Protein AF-0000000084461318 (afdb_homodimer)

Sequence (1756 aa):
MEILKINILRGPNYWSNTRCRLIVIKLDLHEFERLPTHCLPGFYADLSKLLPSLHEHYCSENHKGGFLKRVNEGTWLGHVIEHVALELQWLAGMECGFGRTRSAAEPGVYHVVFSYEFEKAGVYAAYRAVELVRTLACQKKYTRLADDIRRLRAIRDQESLGPSTQAILTEAARRNIPFRRLDSASLIQLGHGRQQKQIRAAITSDTSTLGVDNASDKELTKNMLAAELIPVPRGVVITRLSELDAALEEIGFPCVIKPLSGNHGRGATTHIMNKEKARSAFSLAQQVSSEVIVEQLIEGHDYRFLVINYQLVAVAQRSPAAIVGDGTSTIQQLIDAINQQPERGRSHENYLTAITIDDVTLDILKEENLNLDSVLSMGTVLRLKHAANISSGGTSADVTADVHPDNVFMAERIARLMNLDLCGIDIMAQNIRLPITEGHGAILEVNASPGLRMHLRPTHGRAINVAKPILDMLFPNNQSGRIPLVAVTGTNGKTTTVRLMAHFAREAGHQVGFTTTDAVYINQNTLYLGDCSGPFCANLVLRDPLVDFAVLECARGGILRAGLGFDQCQVSIITNVSSDHLGQNDIHTLSDMARVKEVVARSTAPTGYAVLNADDDLVFAMKKSLACKIALFSMHKDNKRIHDHCHTGGLAAYIDSGRLIIRAHDEIIPLQSLANIPITHGGKASCMIQNALAATLAAVAMNFNKTDIAAWLTTFYPIPEMIPGRMNVYSFNHFQVMLDYCHNEAAFIELQKYLKQLKCTKKIGIIAATGDRSPDDIKKVGFFAAQMYDEIIIRHDSDGRGRSNEELTRLIVQGIDEADSKLVKDIQIIPNEKQALSHALERAKPGTFIVYFPEDVLAATAHLKTLHKEWNADYTSAMEILKINILRGPNYWSNTRCRLIVIKLDLHEFERLPTHCLPGFYADLSKLLPSLHEHYCSENHKGGFLKRVNEGTWLGHVIEHVALELQWLAGMECGFGRTRSAAEPGVYHVVFSYEFEKAGVYAAYRAVELVRTLACQKKYTRLADDIRRLRAIRDQESLGPSTQAILTEAARRNIPFRRLDSASLIQLGHGRQQKQIRAAITSDTSTLGVDNASDKELTKNMLAAELIPVPRGVVITRLSELDAALEEIGFPCVIKPLSGNHGRGATTHIMNKEKARSAFSLAQQVSSEVIVEQLIEGHDYRFLVINYQLVAVAQRSPAAIVGDGTSTIQQLIDAINQQPERGRSHENYLTAITIDDVTLDILKEENLNLDSVLSMGTVLRLKHAANISSGGTSADVTADVHPDNVFMAERIARLMNLDLCGIDIMAQNIRLPITEGHGAILEVNASPGLRMHLRPTHGRAINVAKPILDMLFPNNQSGRIPLVAVTGTNGKTTTVRLMAHFAREAGHQVGFTTTDAVYINQNTLYLGDCSGPFCANLVLRDPLVDFAVLECARGGILRAGLGFDQCQVSIITNVSSDHLGQNDIHTLSDMARVKEVVARSTAPTGYAVLNADDDLVFAMKKSLACKIALFSMHKDNKRIHDHCHTGGLAAYIDSGRLIIRAHDEIIPLQSLANIPITHGGKASCMIQNALAATLAAVAMNFNKTDIAAWLTTFYPIPEMIPGRMNVYSFNHFQVMLDYCHNEAAFIELQKYLKQLKCTKKIGIIAATGDRSPDDIKKVGFFAAQMYDEIIIRHDSDGRGRSNEELTRLIVQGIDEADSKLVKDIQIIPNEKQALSHALERAKPGTFIVYFPEDVLAATAHLKTLHKEWNADYTSA

Organism: NCBI:txid458

pLDDT: mean 92.45, std 7.04, range [35.53, 98.88]

InterPro domains:
  IPR003135 ATP-grasp fold, ATP-dependent carboxylate-amine ligase-type [PF02222] (225-299)
  IPR004101 Mur ligase, C-terminal [PF02875] (725-853)
  IPR011761 ATP-grasp fold [PS50975] (222-475)
  IPR011810 Cyanophycin synthetase [TIGR02068] (2-866)
  IPR013221 Mur ligase, central [PF08245] (488-650)
  IPR013651 ATP-grasp fold, RimK-type [PF08443] (388-473)
  IPR036565 Mur-like, catalytic domain superfamily [G3DSA:3.40.1190.10] (480-726)
  IPR036565 Mur-like, catalytic domain superfamily [SSF53623] (446-735)
  IPR036615 Mur ligase, C-terminal domain superfamily [G3DSA:3.90.190.20] (727-860)
  IPR036615 Mur ligase, C-terminal domain superfamily [SSF53244] (723-853)
  IPR044019 Cyanophycin synthase-like, N-terminal [PF18921] (25-137)

Secondary structure (DSSP, 8-state):
-EEEEEEEE-SS-SS-SS---EEEEEEE-GGGGG--GGGSTTHHHHHHHH-GGGGG--GGGTSTTHHHHHHHH---HHHHHHHHHHHHHHHTT-----EEEEE-SSTTEEEEEEE-SSHHHHHHHHHHHHHHHHHHHTT-----HHHHHHHHHHHHHHHPPPHHHHHHHHHHHHTT--EEE-SSSSEEEESSGGG-EEEETTEETT-BHHHHHHHH-HHHHHHHHHHTT-----EEEESSGGGHHHHHHHH-SSEEEEETT-STTTT-EEEE-SHHHHHHHHHHHHTT-SSEEEEEPPPSEEEEEEEETTEEEEEEEEE--EEE--SSSBHHHHHHHHHTSTTEESSTTSSEEPPP--HHHHHHHHHTT--TT-BPPTT-EEE--SS--GGGT-EEEE-GGG--HHHHHHHHHHHHHHT-SEEEEEEEES-TTS-TTTTT-EEEEEESS---HHHHS-SBS----THHHHHHHHSGGG--S---EEEEESSSSHHHHHHHHHHHHHHTT--EEEE-SSEEEETTEEEEES---SHHHHHHHHH-TT-SEEEEE--HHHHHHH--SSS-EEEEEE-----SSTTBTTB-SHHHHHHHHHHHHHTEEEEEEEEEETT-HHHHHGGGG--SEEEEEES-TT-HHHHHHHHTT-EEEEEETTEEEEEETTEEEEEEEGGG-GGGTTTT-HHHHHHHHHHHHHHHHTT--HHHHHHHHTT--SSTTTSTTSSEEEE-SSEEEEE----SHHHHHHHHHHHHT---SEEEEEE---TTS-HHHHHHHHHHHHTT-SEEEE---S--TT--HHHHHHHHHHHHHHHT-S---EEEE--SHHHHHHHHHHTPPTTEEEEE--SSHHHHHHHHHHHHHHHHHHHHH-/-EEEEEEEE-SS-SS-SS---EEEEEEE-GGGGG--GGGSTTHHHHHHHH-GGGGG--GGGTSTTHHHHHHHH---HHHHHHHHHHHHHHHTT-----EEEEE-SSTTEEEEEEE-SSHHHHHHHHHHHHHHHHHHHTT-----HHHHHHHHHHHHHHHPPPHHHHHHHHHHHHTT--EEE-SSSSEEEESSGGG-EEEETTEETT-BHHHHHHHH-HHHHHHHHHHTT-----EEEESSGGGHHHHHHHH-SSEEEEETT-STTTT-EEEE-SHHHHHHHHHHHHTT-SSEEEEEPPPSEEEEEEEETTEEEEEEEEE--EEE--SSSBHHHHHHHHHTSTTEESSTTSSEEPPP--HHHHHHHHHTT--TT-BPPTT-EEE--SS--GGGT-EEEE-GGG--HHHHHHHHHHHHHHT-SEEEEEEEES-TTS-TTTTT-EEEEEESS---HHHHS-SBS----THHHHHHHHSGGG--S---EEEEESSSSHHHHHHHHHHHHHHTT--EEEE-SSEEEETTEEEEES---SHHHHHHHHH-TT-SEEEEE--HHHHHHH--SSS-EEEEEE-----SSTTBTTB-SHHHHHHHHHHHHHTEEEEEEEEEETT-HHHHHGGGG--SEEEEEES-TT-HHHHHHHHTT-EEEEEETTEEEEEETTEEEEEEEGGG-GGGTTTT-HHHHHHHHHHHHHHHHTT--HHHHHHHHTT--SSTTTSTTSSEEEE-SSEEEEE----SHHHHHHHHHHHHT---SEEEEEE---TTS-HHHHHHHHHHHHTT-SEEEE---S--TT--HHHHHHHHHHHHHHHT-S---EEEE--SHHHHHHHHHHTPPTTEEEEE--SSHHHHHHHHHHHHHHHHHHHHH-

Structure (mmCIF, N/CA/C/O backbone):
data_AF-0000000084461318-model_v1
#
loop_
_entity.id
_entity.type
_entity.pdbx_description
1 polymer 'Cyanophycin synthetase'
#
loop_
_atom_site.group_PDB
_atom_site.id
_atom_site.type_symbol
_atom_site.label_atom_id
_atom_site.label_alt_id
_atom_site.label_comp_id
_atom_site.label_asym_id
_atom_site.label_entity_id
_atom_site.label_seq_id
_atom_site.pdbx_PDB_ins_code
_atom_site.Cartn_x
_atom_site.Cartn_y
_atom_site.Cartn_z
_atom_site.occupancy
_atom_site.B_iso_or_equiv
_atom_site.auth_seq_id
_atom_site.auth_comp_id
_atom_site.auth_asym_id
_atom_site.auth_atom_id
_atom_site.pdbx_PDB_model_num
ATOM 1 N N . MET A 1 1 ? 16.609 38.438 38.719 1 92.56 1 MET A N 1
ATOM 2 C CA . MET A 1 1 ? 16.391 38.125 37.312 1 92.56 1 MET A CA 1
ATOM 3 C C . MET A 1 1 ? 15.125 37.281 37.125 1 92.56 1 MET A C 1
ATOM 5 O O . MET A 1 1 ? 14.875 36.344 37.875 1 92.56 1 MET A O 1
ATOM 9 N N . GLU A 1 2 ? 14.289 37.656 36.125 1 94.69 2 GLU A N 1
ATOM 10 C CA . GLU A 1 2 ? 13 36.969 35.938 1 94.69 2 GLU A CA 1
ATOM 11 C C . GLU A 1 2 ? 12.695 36.75 34.469 1 94.69 2 GLU A C 1
ATOM 13 O O . GLU A 1 2 ? 12.859 37.656 33.656 1 94.69 2 GLU A O 1
ATOM 18 N N . ILE A 1 3 ? 12.344 35.5 34.219 1 96.56 3 ILE A N 1
ATOM 19 C CA . ILE A 1 3 ? 11.859 35.188 32.875 1 96.56 3 ILE A CA 1
ATOM 20 C C . ILE A 1 3 ? 10.43 35.688 32.719 1 96.56 3 ILE A C 1
ATOM 22 O O . ILE A 1 3 ? 9.516 35.219 33.375 1 96.56 3 ILE A O 1
ATOM 26 N N . LEU A 1 4 ? 10.242 36.625 31.875 1 95.56 4 LEU A N 1
ATOM 27 C CA . LEU A 1 4 ? 8.914 37.188 31.641 1 95.56 4 LEU A CA 1
ATOM 28 C C . LEU A 1 4 ? 8.109 36.312 30.688 1 95.56 4 LEU A C 1
ATOM 30 O O . LEU A 1 4 ? 6.895 36.188 30.828 1 95.56 4 LEU A O 1
ATOM 34 N N . LYS A 1 5 ? 8.75 35.844 29.672 1 95.25 5 LYS A N 1
ATOM 35 C CA . LYS A 1 5 ? 8.109 35.062 28.641 1 95.25 5 LYS A CA 1
ATOM 36 C C . LYS A 1 5 ? 9.117 34.156 27.938 1 95.25 5 LYS A C 1
ATOM 38 O O . LYS A 1 5 ? 10.289 34.5 27.828 1 95.25 5 LYS A O 1
ATOM 43 N N . ILE A 1 6 ? 8.688 32.969 27.578 1 96.19 6 ILE A N 1
ATOM 44 C CA . ILE A 1 6 ? 9.508 32.031 26.797 1 96.19 6 ILE A CA 1
ATOM 45 C C . ILE A 1 6 ? 8.758 31.625 25.531 1 96.19 6 ILE A C 1
ATOM 47 O O . ILE A 1 6 ? 7.59 31.234 25.594 1 96.19 6 ILE A O 1
ATOM 51 N N . ASN A 1 7 ? 9.297 31.844 24.359 1 95.88 7 ASN A N 1
ATOM 52 C CA . ASN A 1 7 ? 8.75 31.406 23.094 1 95.88 7 ASN A CA 1
ATOM 53 C C . ASN A 1 7 ? 9.617 30.312 22.453 1 95.88 7 ASN A C 1
ATOM 55 O O . ASN A 1 7 ? 10.844 30.391 22.5 1 95.88 7 ASN A O 1
ATOM 59 N N . ILE A 1 8 ? 8.961 29.297 22.031 1 96.5 8 ILE A N 1
ATOM 60 C CA . ILE A 1 8 ? 9.641 28.219 21.312 1 96.5 8 ILE A CA 1
ATOM 61 C C . ILE A 1 8 ? 9.383 28.375 19.812 1 96.5 8 ILE A C 1
ATOM 63 O O . ILE A 1 8 ? 8.25 28.234 19.359 1 96.5 8 ILE A O 1
ATOM 67 N N . LEU A 1 9 ? 10.398 28.688 19.062 1 96.56 9 LEU A N 1
ATOM 68 C CA . LEU A 1 9 ? 10.281 28.875 17.609 1 96.56 9 LEU A CA 1
ATOM 69 C C . LEU A 1 9 ? 10.648 27.594 16.875 1 96.56 9 LEU A C 1
ATOM 71 O O . LEU A 1 9 ? 11.625 26.938 17.219 1 96.56 9 LEU A O 1
ATOM 75 N N . ARG A 1 10 ? 9.891 27.188 15.875 1 94.19 10 ARG A N 1
ATOM 76 C CA . ARG A 1 10 ? 10.023 25.891 15.227 1 94.19 10 ARG A CA 1
ATOM 77 C C . ARG A 1 10 ? 10.266 26.047 13.727 1 94.19 10 ARG A C 1
ATOM 79 O O . ARG A 1 10 ? 10.562 25.062 13.039 1 94.19 10 ARG A O 1
ATOM 86 N N . GLY A 1 11 ? 10.125 27.203 13.125 1 94.56 11 GLY A N 1
ATOM 87 C CA . GLY A 1 11 ? 10.344 27.531 11.727 1 94.56 11 GLY A CA 1
ATOM 88 C C . GLY A 1 11 ? 11.047 28.875 11.531 1 94.56 11 GLY A C 1
ATOM 89 O O . GLY A 1 11 ? 11.523 29.469 12.492 1 94.56 11 GLY A O 1
ATOM 90 N N . PRO A 1 12 ? 11.148 29.203 10.234 1 97.12 12 PRO A N 1
ATOM 91 C CA . PRO A 1 12 ? 11.703 30.547 10.023 1 97.12 12 PRO A CA 1
ATOM 92 C C . PRO A 1 12 ? 11.023 31.609 10.891 1 97.12 12 PRO A C 1
ATOM 94 O O . PRO A 1 12 ? 9.805 31.562 11.07 1 97.12 12 PRO A O 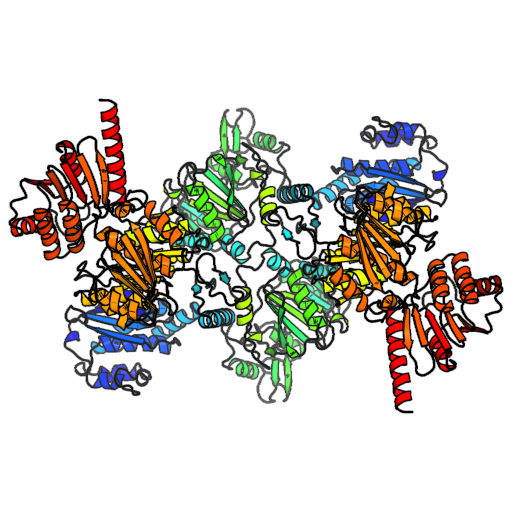1
ATOM 97 N N . ASN A 1 13 ? 11.82 32.438 11.438 1 96.88 13 ASN A N 1
ATOM 98 C CA . ASN A 1 13 ? 11.281 33.375 12.414 1 96.88 13 ASN A CA 1
ATOM 99 C C . ASN A 1 13 ? 12.008 34.719 12.352 1 96.88 13 ASN A C 1
ATOM 101 O O . ASN A 1 13 ? 12.867 34.938 11.492 1 96.88 13 ASN A O 1
ATOM 105 N N . TYR A 1 14 ? 11.578 35.625 13.219 1 96.19 14 TYR A N 1
ATOM 106 C CA . TYR A 1 14 ? 12.031 37 13.25 1 96.19 14 TYR A CA 1
ATOM 107 C C . TYR A 1 14 ? 13.539 37.062 13.461 1 96.19 14 TYR A C 1
ATOM 109 O O . TYR A 1 14 ? 14.195 38 12.969 1 96.19 14 TYR A O 1
ATOM 117 N N . TRP A 1 15 ? 14.156 36.094 14.133 1 95.56 15 TRP A N 1
ATOM 118 C CA . TRP A 1 15 ? 15.562 36.125 14.539 1 95.56 15 TRP A CA 1
ATOM 119 C C . TRP A 1 15 ? 16.438 35.469 13.484 1 95.56 15 TRP A C 1
ATOM 121 O O . TRP A 1 15 ? 17.625 35.812 13.359 1 95.56 15 TRP A O 1
ATOM 131 N N . SER A 1 16 ? 15.852 34.531 12.797 1 95.31 16 SER A N 1
ATOM 132 C CA . SER A 1 16 ? 16.609 33.875 11.734 1 95.31 16 SER A CA 1
ATOM 133 C C . SER A 1 16 ? 15.695 33.094 10.805 1 95.31 16 SER A C 1
ATOM 135 O O . SER A 1 16 ? 14.797 32.375 11.258 1 95.31 16 SER A O 1
ATOM 137 N N . ASN A 1 17 ? 15.953 33.125 9.461 1 94.75 17 ASN A N 1
ATOM 138 C CA . ASN A 1 17 ? 15.203 32.344 8.5 1 94.75 17 ASN A CA 1
ATOM 139 C C . ASN A 1 17 ? 15.859 30.984 8.242 1 94.75 17 ASN A C 1
ATOM 141 O O . ASN A 1 17 ? 15.242 30.094 7.668 1 94.75 17 ASN A O 1
ATOM 145 N N . THR A 1 18 ? 17.094 30.828 8.719 1 90.81 18 THR A N 1
ATOM 146 C CA . THR A 1 18 ? 17.828 29.609 8.422 1 90.81 18 THR A CA 1
ATOM 147 C C . THR A 1 18 ? 17.922 28.734 9.672 1 90.81 18 THR A C 1
ATOM 149 O O . THR A 1 18 ? 17.812 27.5 9.586 1 90.81 18 THR A O 1
ATOM 152 N N . ARG A 1 19 ? 18.188 29.359 10.789 1 93.06 19 ARG A N 1
ATOM 153 C CA . ARG A 1 19 ? 18.172 28.656 12.07 1 93.06 19 ARG A CA 1
ATOM 154 C C . ARG A 1 19 ? 16.781 28.703 12.688 1 93.06 19 ARG A C 1
ATOM 156 O O . ARG A 1 19 ? 16.469 29.609 13.469 1 93.06 19 ARG A O 1
ATOM 163 N N . CYS A 1 20 ? 16.062 27.688 12.492 1 92.19 20 CYS A N 1
ATOM 164 C CA . CYS A 1 20 ? 14.625 27.75 12.734 1 92.19 20 CYS A CA 1
ATOM 165 C C . CYS A 1 20 ? 14.289 27.297 14.148 1 92.19 20 CYS A C 1
ATOM 167 O O . CYS A 1 20 ? 13.289 27.734 14.719 1 92.19 20 CYS A O 1
ATOM 169 N N . ARG A 1 21 ? 15.148 26.516 14.797 1 95.06 21 ARG A N 1
ATOM 170 C CA . ARG A 1 21 ? 14.852 25.984 16.125 1 95.06 21 ARG A CA 1
ATOM 171 C C . ARG A 1 21 ? 15.508 26.828 17.203 1 95.06 21 ARG A C 1
ATOM 173 O O . ARG A 1 21 ? 16.625 26.531 17.641 1 95.06 21 ARG A O 1
ATOM 180 N N . LEU A 1 22 ? 14.734 27.734 17.734 1 97.5 22 LEU A N 1
ATOM 181 C CA . LEU A 1 22 ? 15.281 28.688 18.688 1 97.5 22 LEU A CA 1
ATOM 182 C C . LEU A 1 22 ? 14.383 28.812 19.906 1 97.5 22 LEU A C 1
ATOM 184 O O . LEU A 1 22 ? 13.156 28.703 19.797 1 97.5 22 LEU A O 1
ATOM 188 N N . ILE A 1 23 ? 14.945 29.016 21.016 1 97.88 23 ILE A N 1
ATOM 189 C CA . ILE A 1 23 ? 14.273 29.453 22.234 1 97.88 23 ILE A CA 1
ATOM 190 C C . ILE A 1 23 ? 14.5 30.953 22.422 1 97.88 23 ILE A C 1
ATOM 192 O O . ILE A 1 23 ? 15.625 31.438 22.312 1 97.88 23 ILE A O 1
ATOM 196 N N . VAL A 1 24 ? 13.438 31.719 22.641 1 97.44 24 VAL A N 1
ATOM 197 C CA . VAL A 1 24 ? 13.539 33.156 22.922 1 97.44 24 VAL A CA 1
ATOM 198 C C . VAL A 1 24 ? 13.016 33.438 24.328 1 97.44 24 VAL A C 1
ATOM 200 O O . VAL A 1 24 ? 11.836 33.219 24.609 1 97.44 24 VAL A O 1
ATOM 203 N N . ILE A 1 25 ? 13.906 33.969 25.156 1 97.06 25 ILE A N 1
ATOM 204 C CA . ILE A 1 25 ? 13.531 34.344 26.516 1 97.06 25 ILE A CA 1
ATOM 205 C C . ILE A 1 25 ? 13.492 35.844 26.641 1 97.06 25 ILE A C 1
ATOM 207 O O . ILE A 1 25 ? 14.453 36.531 26.266 1 97.06 25 ILE A O 1
ATOM 211 N N . LYS A 1 26 ? 12.367 36.344 27 1 96.69 26 LYS A N 1
ATOM 212 C CA . LYS A 1 26 ? 12.32 37.719 27.453 1 96.69 26 LYS A CA 1
ATOM 213 C C . LYS A 1 26 ? 12.672 37.812 28.938 1 96.69 26 LYS A C 1
ATOM 215 O O . LYS A 1 26 ? 11.914 37.344 29.797 1 96.69 26 LYS A O 1
ATOM 220 N N . LEU A 1 27 ? 13.82 38.406 29.188 1 97.06 27 LEU A N 1
ATOM 221 C CA . LEU A 1 27 ? 14.43 38.344 30.516 1 97.06 27 LEU A CA 1
ATOM 222 C C . LEU A 1 27 ? 14.547 39.719 31.125 1 97.06 27 LEU A C 1
ATOM 224 O O . LEU A 1 27 ? 15.078 40.656 30.5 1 97.06 27 LEU A O 1
ATOM 228 N N . ASP A 1 28 ? 14.008 39.812 32.312 1 97 28 ASP A N 1
ATOM 229 C CA . ASP A 1 28 ? 14.211 41.031 33.094 1 97 28 ASP A CA 1
ATOM 230 C C . ASP A 1 28 ? 15.375 40.875 34.062 1 97 28 ASP A C 1
ATOM 232 O O . ASP A 1 28 ? 15.336 40 34.969 1 97 28 ASP A O 1
ATOM 236 N N . LEU A 1 29 ? 16.391 41.719 33.938 1 95.81 29 LEU A N 1
ATOM 237 C CA . LEU A 1 29 ? 17.594 41.594 34.75 1 95.81 29 LEU A CA 1
ATOM 238 C C . LEU A 1 29 ? 17.391 42.281 36.094 1 95.81 29 LEU A C 1
ATOM 240 O O . LEU A 1 29 ? 18.156 42.062 37.062 1 95.81 29 LEU A O 1
ATOM 244 N N . HIS A 1 30 ? 16.391 43.156 36.219 1 94 30 HIS A N 1
ATOM 245 C CA . HIS A 1 30 ? 16.125 43.938 37.438 1 94 30 HIS A CA 1
ATOM 246 C C . HIS A 1 30 ? 17.375 44.688 37.875 1 94 30 HIS A C 1
ATOM 248 O O . HIS A 1 30 ? 17.953 45.438 37.094 1 94 30 HIS A O 1
ATOM 254 N N . GLU A 1 31 ? 17.891 44.438 39.062 1 92.19 31 GLU A N 1
ATOM 255 C CA . GLU A 1 31 ? 19 45.188 39.656 1 92.19 31 GLU A CA 1
ATOM 256 C C . GLU A 1 31 ? 20.297 44.875 38.906 1 92.19 31 GLU A C 1
ATOM 258 O O . GLU A 1 31 ? 21.219 45.719 38.875 1 92.19 31 GLU A O 1
ATOM 263 N N . PHE A 1 32 ? 20.375 43.844 38.25 1 94.5 32 PHE A N 1
ATOM 264 C CA . PHE A 1 32 ? 21.609 43.406 37.625 1 94.5 32 PHE A CA 1
ATOM 265 C C . PHE A 1 32 ? 21.844 44.156 36.312 1 94.5 32 PHE A C 1
ATOM 267 O O . PHE A 1 32 ? 22.922 44.062 35.719 1 94.5 32 PHE A O 1
ATOM 274 N N . GLU A 1 33 ? 20.828 44.875 35.781 1 92.19 33 GLU A N 1
ATOM 275 C CA . GLU A 1 33 ? 21 45.688 34.594 1 92.19 33 GLU A CA 1
ATOM 276 C C . GLU A 1 33 ? 22.109 46.719 34.812 1 92.19 33 GLU A C 1
ATOM 278 O O . GLU A 1 33 ? 22.734 47.156 33.844 1 92.19 33 GLU A O 1
ATOM 283 N N . ARG A 1 34 ? 22.422 47.031 35.969 1 91.75 34 ARG A N 1
ATOM 284 C CA . ARG A 1 34 ? 23.422 48.031 36.281 1 91.75 34 ARG A CA 1
ATOM 285 C C . ARG A 1 34 ? 24.734 47.406 36.688 1 91.75 34 ARG A C 1
ATOM 287 O O . ARG A 1 34 ? 25.703 48.094 37.031 1 91.75 34 ARG A O 1
ATOM 294 N N . LEU A 1 35 ? 24.766 46.125 36.688 1 93.88 35 LEU A N 1
ATOM 295 C CA . LEU A 1 35 ? 25.922 45.406 37.188 1 93.88 35 LEU A CA 1
ATOM 296 C C . LEU A 1 35 ? 26.484 44.469 36.125 1 93.88 35 LEU A C 1
ATOM 298 O O . LEU A 1 35 ? 26.203 43.281 36.156 1 93.88 35 LEU A O 1
ATOM 302 N N . PRO A 1 36 ? 27.328 45.031 35.25 1 94.25 36 PRO A N 1
ATOM 303 C CA . PRO A 1 36 ? 28.016 44.125 34.344 1 94.25 36 PRO A CA 1
ATOM 304 C C . PRO A 1 36 ? 28.859 43.062 35.062 1 94.25 36 PRO A C 1
ATOM 306 O O . PRO A 1 36 ? 29.109 43.188 36.281 1 94.25 36 PRO A O 1
ATOM 309 N N . THR A 1 37 ? 29.234 42.062 34.406 1 95.31 37 THR A N 1
ATOM 310 C CA . THR A 1 37 ? 29.844 40.875 35 1 95.31 37 THR A CA 1
ATOM 311 C C . THR A 1 37 ? 31.078 41.281 35.844 1 95.31 37 THR A C 1
ATOM 313 O O . THR A 1 37 ? 31.359 40.688 36.875 1 95.31 37 THR A O 1
ATOM 316 N N . HIS A 1 38 ? 31.828 42.281 35.375 1 93.38 38 HIS A N 1
ATOM 317 C CA . HIS A 1 38 ? 33.062 42.625 36.062 1 93.38 38 HIS A CA 1
ATOM 318 C C . HIS A 1 38 ? 32.75 43.312 37.406 1 93.38 38 HIS A C 1
ATOM 320 O O . HIS A 1 38 ? 33.625 43.406 38.25 1 93.38 38 HIS A O 1
ATOM 326 N N . CYS A 1 39 ? 31.547 43.75 37.531 1 95.19 39 CYS A N 1
ATOM 327 C CA . CYS A 1 39 ? 31.141 44.406 38.781 1 95.19 39 CYS A CA 1
ATOM 328 C C . CYS A 1 39 ? 30.594 43.406 39.781 1 95.19 39 CYS A C 1
ATOM 330 O O . CYS A 1 39 ? 30.25 43.75 40.906 1 95.19 39 CYS A O 1
ATOM 332 N N . LEU A 1 40 ? 30.516 42.25 39.406 1 95.62 40 LEU A N 1
ATOM 333 C CA . LEU A 1 40 ? 30.047 41.188 40.281 1 95.62 40 LEU A CA 1
ATOM 334 C C . LEU A 1 40 ? 31.219 40.406 40.875 1 95.62 40 LEU A C 1
ATOM 336 O O . LEU A 1 40 ? 31.906 39.688 40.188 1 95.62 40 LEU A O 1
ATOM 340 N N . PRO A 1 41 ? 31.406 40.562 42.125 1 94.06 41 PRO A N 1
ATOM 341 C CA . PRO A 1 41 ? 32.594 39.969 42.75 1 94.06 41 PRO A CA 1
ATOM 342 C C . PRO A 1 41 ? 32.625 38.438 42.594 1 94.06 41 PRO A C 1
ATOM 344 O O . PRO A 1 41 ? 31.641 37.75 42.906 1 94.06 41 PRO A O 1
ATOM 347 N N . GLY A 1 42 ? 33.719 37.938 42.031 1 94.38 42 GLY A N 1
ATOM 348 C CA . GLY A 1 42 ? 34 36.5 41.969 1 94.38 42 GLY A CA 1
ATOM 349 C C . GLY A 1 42 ? 33.25 35.812 40.844 1 94.38 42 GLY A C 1
ATOM 350 O O . GLY A 1 42 ? 33.344 34.594 40.688 1 94.38 42 GLY A O 1
ATOM 351 N N . PHE A 1 43 ? 32.438 36.562 40.094 1 96.31 43 PHE A N 1
ATOM 352 C CA . PHE A 1 43 ? 31.562 35.969 39.094 1 96.31 43 PHE A CA 1
ATOM 353 C C . PHE A 1 43 ? 32.375 35.25 38 1 96.31 43 PHE A C 1
ATOM 355 O O . PHE A 1 43 ? 32.094 34.094 37.688 1 96.31 43 PHE A O 1
ATOM 362 N N . TYR A 1 44 ? 33.375 35.906 37.5 1 95.56 44 TYR A N 1
ATOM 363 C CA . TYR A 1 44 ? 34.219 35.344 36.438 1 95.56 44 TYR A CA 1
ATOM 364 C C . TYR A 1 44 ? 34.906 34.031 36.906 1 95.56 44 TYR A C 1
ATOM 366 O O . TYR A 1 44 ? 34.875 33.031 36.219 1 95.56 44 TYR A O 1
ATOM 374 N N . ALA A 1 45 ? 35.438 34.031 38.062 1 95.62 45 ALA A N 1
ATOM 375 C CA . ALA A 1 45 ? 36.156 32.875 38.594 1 95.62 45 ALA A CA 1
ATOM 376 C C . ALA A 1 45 ? 35.219 31.703 38.844 1 95.62 45 ALA A C 1
ATOM 378 O O . ALA A 1 45 ? 35.562 30.562 38.469 1 95.62 45 ALA A O 1
ATOM 379 N N . ASP A 1 46 ? 34.125 32 39.406 1 96.5 46 ASP A N 1
ATOM 380 C CA . ASP A 1 46 ? 33.188 30.969 39.719 1 96.5 46 ASP A CA 1
ATOM 381 C C . ASP A 1 46 ? 32.594 30.328 38.469 1 96.5 46 ASP A C 1
ATOM 383 O O . ASP A 1 46 ? 32.469 29.109 38.375 1 96.5 46 ASP A O 1
ATOM 387 N N . LEU A 1 47 ? 32.25 31.156 37.469 1 97 47 LEU A N 1
ATOM 388 C CA . LEU A 1 47 ? 31.688 30.656 36.219 1 97 47 LEU A CA 1
ATOM 389 C C . LEU A 1 47 ? 32.719 29.828 35.469 1 97 47 LEU A C 1
ATOM 391 O O . LEU A 1 47 ? 32.406 28.75 34.969 1 97 47 LEU A O 1
ATOM 395 N N . SER A 1 48 ? 33.969 30.312 35.406 1 95.81 48 SER A N 1
ATOM 396 C CA . SER A 1 48 ? 35.062 29.625 34.688 1 95.81 48 SER A CA 1
ATOM 397 C C . SER A 1 48 ? 35.375 28.281 35.312 1 95.81 48 SER A C 1
ATOM 399 O O . SER A 1 48 ? 35.719 27.328 34.625 1 95.81 48 SER A O 1
ATOM 401 N N . LYS A 1 49 ? 35.281 28.219 36.594 1 95.38 49 LYS A N 1
ATOM 402 C CA . LYS A 1 49 ? 35.531 26.969 37.281 1 95.38 49 LYS A CA 1
ATOM 403 C C . LYS A 1 49 ? 34.375 25.969 37.094 1 95.38 49 LYS A C 1
ATOM 405 O O . LYS A 1 49 ? 34.625 24.781 36.906 1 95.38 49 LYS A O 1
ATOM 410 N N . LEU A 1 50 ? 33.188 26.453 37.156 1 96.25 50 LEU A N 1
ATOM 411 C CA . LEU A 1 50 ? 32.031 25.609 37.062 1 96.25 50 LEU A CA 1
ATOM 412 C C . LEU A 1 50 ? 31.859 25.047 35.656 1 96.25 50 LEU A C 1
ATOM 414 O O . LEU A 1 50 ? 31.484 23.891 35.469 1 96.25 50 LEU A O 1
ATOM 418 N N . LEU A 1 51 ? 32.094 25.906 34.594 1 97.12 51 LEU A N 1
ATOM 419 C CA . LEU A 1 51 ? 31.984 25.547 33.188 1 97.12 51 LEU A CA 1
ATOM 420 C C . LEU A 1 51 ? 33.25 25.891 32.438 1 97.12 51 LEU A C 1
ATOM 422 O O . LEU A 1 51 ? 33.25 26.797 31.609 1 97.12 51 LEU A O 1
ATOM 426 N N . PRO A 1 52 ? 34.25 25.125 32.656 1 94.62 52 PRO A N 1
ATOM 427 C CA . PRO A 1 52 ? 35.531 25.422 32 1 94.62 52 PRO A CA 1
ATOM 428 C C . PRO A 1 52 ? 35.469 25.359 30.484 1 94.62 52 PRO A C 1
ATOM 430 O O . PRO A 1 52 ? 36.219 26.062 29.797 1 94.62 52 PRO A O 1
ATOM 433 N N . SER A 1 53 ? 34.531 24.547 29.922 1 93.25 53 SER A N 1
ATOM 434 C CA . SER A 1 53 ? 34.438 24.344 28.484 1 93.25 53 SER A CA 1
ATOM 435 C C . SER A 1 53 ? 33.906 25.609 27.781 1 93.25 53 SER A C 1
ATOM 437 O O . SER A 1 53 ? 34 25.719 26.547 1 93.25 53 SER A O 1
ATOM 439 N N . LEU A 1 54 ? 33.438 26.609 28.547 1 94.38 54 LEU A N 1
ATOM 440 C CA . LEU A 1 54 ? 33 27.891 27.969 1 94.38 54 LEU A CA 1
ATOM 441 C C . LEU A 1 54 ? 34.188 28.578 27.281 1 94.38 54 LEU A C 1
ATOM 443 O O . LEU A 1 54 ? 34 29.5 26.484 1 94.38 54 LEU A O 1
ATOM 447 N N . HIS A 1 55 ? 35.375 28.109 27.688 1 91.12 55 HIS A N 1
ATOM 448 C CA . HIS A 1 55 ? 36.562 28.656 27.062 1 91.12 55 HIS A CA 1
ATOM 449 C C . HIS A 1 55 ? 36.562 28.422 25.547 1 91.12 55 HIS A C 1
ATOM 451 O O . HIS A 1 55 ? 37.156 29.188 24.797 1 91.12 55 HIS A O 1
ATOM 457 N N . GLU A 1 56 ? 35.812 27.422 25 1 88.75 56 GLU A N 1
ATOM 458 C CA . GLU A 1 56 ? 35.75 27.078 23.578 1 88.75 56 GLU A CA 1
ATOM 459 C C . GLU A 1 56 ? 34.812 28.016 22.828 1 88.75 56 GLU A C 1
ATOM 461 O O . GLU A 1 56 ? 34.812 28.031 21.594 1 88.75 56 GLU A O 1
ATOM 466 N N . HIS A 1 57 ? 34.094 28.812 23.531 1 89.56 57 HIS A N 1
ATOM 467 C CA . HIS A 1 57 ? 33.125 29.703 22.906 1 89.56 57 HIS A CA 1
ATOM 468 C C . HIS A 1 57 ? 33.781 30.953 22.359 1 89.56 57 HIS A C 1
ATOM 470 O O . HIS A 1 57 ? 34.656 31.547 23.031 1 89.56 57 HIS A O 1
ATOM 476 N N . TYR A 1 58 ? 33.625 31.375 21.109 1 74.69 58 TYR A N 1
ATOM 477 C CA . TYR A 1 58 ? 34.281 32.5 20.438 1 74.69 58 TYR A CA 1
ATOM 478 C C . TYR A 1 58 ? 33.531 33.781 20.703 1 74.69 58 TYR A C 1
ATOM 480 O O . TYR A 1 58 ? 34.125 34.844 20.844 1 74.69 58 TYR A O 1
ATOM 488 N N . CYS A 1 59 ? 32.312 33.781 20.828 1 68.19 59 CYS A N 1
ATOM 489 C CA . CYS A 1 59 ? 31.453 34.969 20.875 1 68.19 59 CYS A CA 1
ATOM 490 C C . CYS A 1 59 ? 31.828 35.969 19.797 1 68.19 59 CYS A C 1
ATOM 492 O O . CYS A 1 59 ? 32.281 35.594 18.719 1 68.19 59 CYS A O 1
ATOM 494 N N . SER A 1 60 ? 31.719 37.438 19.875 1 57.62 60 SER A N 1
ATOM 495 C CA . SER A 1 60 ? 32.031 38.5 18.938 1 57.62 60 SER A CA 1
ATOM 496 C C . SER A 1 60 ? 33.531 38.656 18.734 1 57.62 60 SER A C 1
ATOM 498 O O . SER A 1 60 ? 33.969 39.25 17.766 1 57.62 60 SER A O 1
ATOM 500 N N . GLU A 1 61 ? 34.344 37.875 19.516 1 60.34 61 GLU A N 1
ATOM 501 C CA . GLU A 1 61 ? 35.781 38.094 19.453 1 60.34 61 GLU A CA 1
ATOM 502 C C . GLU A 1 61 ? 36.438 37.094 18.484 1 60.34 61 GLU A C 1
ATOM 504 O O . GLU A 1 61 ? 37.625 37.219 18.156 1 60.34 61 GLU A O 1
ATOM 509 N N . ASN A 1 62 ? 35.656 36.25 17.906 1 70.81 62 ASN A N 1
ATOM 510 C CA . ASN A 1 62 ? 36.031 35.312 16.844 1 70.81 62 ASN A CA 1
ATOM 511 C C . ASN A 1 62 ? 37.281 34.5 17.234 1 70.81 62 ASN A C 1
ATOM 513 O O . ASN A 1 62 ? 38.125 34.219 16.391 1 70.81 62 ASN A O 1
ATOM 517 N N . HIS A 1 63 ? 37.656 34.406 18.531 1 77.19 63 HIS A N 1
ATOM 518 C CA . HIS A 1 63 ? 38.75 33.531 18.969 1 77.19 63 HIS A CA 1
ATOM 519 C C . HIS A 1 63 ? 38.312 32.719 20.188 1 77.19 63 HIS A C 1
ATOM 521 O O . HIS A 1 63 ? 37.375 33.094 20.906 1 77.19 63 HIS A O 1
ATOM 527 N N . LYS A 1 64 ? 39.062 31.609 20.328 1 83.81 64 LYS A N 1
ATOM 528 C CA . LYS A 1 64 ? 38.844 30.766 21.5 1 83.81 64 LYS A CA 1
ATOM 529 C C . LYS A 1 64 ? 39.094 31.547 22.781 1 83.81 64 LYS A C 1
ATOM 531 O O . LYS A 1 64 ? 40.062 32.281 22.906 1 83.81 64 LYS A O 1
ATOM 536 N N . GLY A 1 65 ? 38.094 31.516 23.703 1 86.56 65 GLY A N 1
ATOM 537 C CA . GLY A 1 65 ? 38.188 32.25 24.953 1 86.56 65 GLY A CA 1
ATOM 538 C C . GLY A 1 65 ? 37.531 33.625 24.906 1 86.56 65 GLY A C 1
ATOM 539 O O . GLY A 1 65 ? 37.469 34.312 25.922 1 86.56 65 GLY A O 1
ATOM 540 N N . GLY A 1 66 ? 37.156 33.969 23.766 1 88.19 66 GLY A N 1
ATOM 541 C CA . GLY A 1 66 ? 36.625 35.312 23.578 1 88.19 66 GLY A CA 1
ATOM 542 C C . GLY A 1 66 ? 35.438 35.594 24.5 1 88.19 66 GLY A C 1
ATOM 543 O O . GLY A 1 66 ? 35.344 36.719 25.031 1 88.19 66 GLY A O 1
ATOM 544 N N . PHE A 1 67 ? 34.562 34.719 24.719 1 92.38 67 PHE A N 1
ATOM 545 C CA . PHE A 1 67 ? 33.406 34.906 25.594 1 92.38 67 PHE A CA 1
ATOM 546 C C . PHE A 1 67 ? 33.844 35.156 27.031 1 92.38 67 PHE A C 1
ATOM 548 O O . PHE A 1 67 ? 33.375 36.094 27.672 1 92.38 67 PHE A O 1
ATOM 555 N N . LEU A 1 68 ? 34.75 34.375 27.547 1 92.06 68 LEU A N 1
ATOM 556 C CA . LEU A 1 68 ? 35.188 34.5 28.938 1 92.06 68 LEU A CA 1
ATOM 557 C C . LEU A 1 68 ? 35.938 35.812 29.125 1 92.06 68 LEU A C 1
ATOM 559 O O . LEU A 1 68 ? 35.875 36.438 30.188 1 92.06 68 LEU A O 1
ATOM 563 N N . LYS A 1 69 ? 36.688 36.219 28.094 1 92 69 LYS A N 1
ATOM 564 C CA . LYS A 1 69 ? 37.312 37.531 28.141 1 92 69 LYS A CA 1
ATOM 565 C C . LYS A 1 69 ? 36.312 38.625 28.328 1 92 69 LYS A C 1
ATOM 567 O O . LYS A 1 69 ? 36.5 39.562 29.141 1 92 69 LYS A O 1
ATOM 572 N N . ARG A 1 70 ? 35.219 38.531 27.578 1 92.94 70 ARG A N 1
ATOM 573 C CA . ARG A 1 70 ? 34.156 39.5 27.688 1 92.94 70 ARG A CA 1
ATOM 574 C C . ARG A 1 70 ? 33.531 39.469 29.078 1 92.94 70 ARG A C 1
ATOM 576 O O . ARG A 1 70 ? 33.094 40.531 29.578 1 92.94 70 ARG A O 1
ATOM 583 N N . VAL A 1 71 ? 33.406 38.344 29.594 1 94.44 71 VAL A N 1
ATOM 584 C CA . VAL A 1 71 ? 32.875 38.188 30.938 1 94.44 71 VAL A CA 1
ATOM 585 C C . VAL A 1 71 ? 33.781 38.875 31.953 1 94.44 71 VAL A C 1
ATOM 587 O O . VAL A 1 71 ? 33.344 39.531 32.875 1 94.44 71 VAL A O 1
ATOM 590 N N . ASN A 1 72 ? 35.062 38.688 31.719 1 93 72 ASN A N 1
ATOM 591 C CA . ASN A 1 72 ? 36.062 39.281 32.594 1 93 72 ASN A CA 1
ATOM 592 C C . ASN A 1 72 ? 36.062 40.812 32.469 1 93 72 ASN A C 1
ATOM 594 O O . ASN A 1 72 ? 36.219 41.531 33.469 1 93 72 ASN A O 1
ATOM 598 N N . GLU A 1 73 ? 35.938 41.344 31.297 1 93.38 73 GLU A N 1
ATOM 599 C CA . GLU A 1 73 ? 35.969 42.781 31.031 1 93.38 73 GLU A CA 1
ATOM 600 C C . GLU A 1 73 ? 34.656 43.438 31.406 1 93.38 73 GLU A C 1
ATOM 602 O O . GLU A 1 73 ? 34.594 44.625 31.734 1 93.38 73 GLU A O 1
ATOM 607 N N . GLY A 1 74 ? 33.656 42.688 31.234 1 93.75 74 GLY A N 1
ATOM 608 C CA . GLY A 1 74 ? 32.344 43.188 31.578 1 93.75 74 GLY A CA 1
ATOM 609 C C . GLY A 1 74 ? 31.312 43 30.469 1 93.75 74 GLY A C 1
ATOM 610 O O . GLY A 1 74 ? 31.5 43.531 29.375 1 93.75 74 GLY A O 1
ATOM 611 N N . THR A 1 75 ? 30.328 42.281 30.641 1 93.38 75 THR A N 1
ATOM 612 C CA . THR A 1 75 ? 29.188 42.094 29.75 1 93.38 75 THR A CA 1
ATOM 613 C C . THR A 1 75 ? 27.906 41.906 30.547 1 93.38 75 THR A C 1
ATOM 615 O O . THR A 1 75 ? 27.938 41.875 31.781 1 93.38 75 THR A O 1
ATOM 618 N N . TRP A 1 76 ? 26.828 41.875 29.891 1 93.19 76 TRP A N 1
ATOM 619 C CA . TRP A 1 76 ? 25.547 41.75 30.578 1 93.19 76 TRP A CA 1
ATOM 620 C C . TRP A 1 76 ? 25.188 40.281 30.812 1 93.19 76 TRP A C 1
ATOM 622 O O . TRP A 1 76 ? 25.578 39.406 30.031 1 93.19 76 TRP A O 1
ATOM 632 N N . LEU A 1 77 ? 24.438 40.094 31.812 1 96.25 77 LEU A N 1
ATOM 633 C CA . LEU A 1 77 ? 24.125 38.75 32.25 1 96.25 77 LEU A CA 1
ATOM 634 C C . LEU A 1 77 ? 23.266 38.031 31.203 1 96.25 77 LEU A C 1
ATOM 636 O O . LEU A 1 77 ? 23.281 36.812 31.125 1 96.25 77 LEU A O 1
ATOM 640 N N . GLY A 1 78 ? 22.469 38.781 30.406 1 95.56 78 GLY A N 1
ATOM 641 C CA . GLY A 1 78 ? 21.734 38.156 29.312 1 95.56 78 GLY A CA 1
ATOM 642 C C . GLY A 1 78 ? 22.641 37.406 28.344 1 95.56 78 GLY A C 1
ATOM 643 O O . GLY A 1 78 ? 22.297 36.344 27.859 1 95.56 78 GLY A O 1
ATOM 644 N N . HIS A 1 79 ? 23.703 38.031 28.062 1 95.75 79 HIS A N 1
ATOM 645 C CA . HIS A 1 79 ? 24.703 37.438 27.172 1 95.75 79 HIS A CA 1
ATOM 646 C C . HIS A 1 79 ? 25.297 36.188 27.797 1 95.75 79 HIS A C 1
ATOM 648 O O . HIS A 1 79 ? 25.547 35.188 27.094 1 95.75 79 HIS A O 1
ATOM 654 N N . VAL A 1 80 ? 25.547 36.25 29.062 1 96.88 80 VAL A N 1
ATOM 655 C CA . VAL A 1 80 ? 26.109 35.094 29.766 1 96.88 80 VAL A CA 1
ATOM 656 C C . VAL A 1 80 ? 25.109 33.938 29.75 1 96.88 80 VAL A C 1
ATOM 658 O O . VAL A 1 80 ? 25.484 32.781 29.5 1 96.88 80 VAL A O 1
ATOM 661 N N . ILE A 1 81 ? 23.875 34.25 30 1 97.62 81 ILE A N 1
ATOM 662 C CA . ILE A 1 81 ? 22.828 33.219 30.031 1 97.62 81 ILE A CA 1
ATOM 663 C C . ILE A 1 81 ? 22.734 32.531 28.672 1 97.62 81 ILE A C 1
ATOM 665 O O . ILE A 1 81 ? 22.547 31.328 28.594 1 97.62 81 ILE A O 1
ATOM 669 N N . GLU A 1 82 ? 22.828 33.312 27.562 1 97.19 82 GLU A N 1
ATOM 670 C CA . GLU A 1 82 ? 22.859 32.75 26.203 1 97.19 82 GLU A CA 1
ATOM 671 C C . GLU A 1 82 ? 23.906 31.656 26.062 1 97.19 82 GLU A C 1
ATOM 673 O O . GLU A 1 82 ? 23.594 30.547 25.641 1 97.19 82 GLU A O 1
ATOM 678 N N . HIS A 1 83 ? 25.062 31.922 26.484 1 96.81 83 HIS A N 1
ATOM 679 C CA . HIS A 1 83 ? 26.188 31 26.312 1 96.81 83 HIS A CA 1
ATOM 680 C C . HIS A 1 83 ? 26.078 29.828 27.281 1 96.81 83 HIS A C 1
ATOM 682 O O . HIS A 1 83 ? 26.453 28.703 26.938 1 96.81 83 HIS A O 1
ATOM 688 N N . VAL A 1 84 ? 25.609 30.109 28.453 1 97.62 84 VAL A N 1
ATOM 689 C CA . VAL A 1 84 ? 25.438 29.031 29.422 1 97.62 84 VAL A CA 1
ATOM 690 C C . VAL A 1 84 ? 24.375 28.047 28.922 1 97.62 84 VAL A C 1
ATOM 692 O O . VAL A 1 84 ? 24.562 26.828 29.031 1 97.62 84 VAL A O 1
ATOM 695 N N . ALA A 1 85 ? 23.25 28.562 28.406 1 98 85 ALA A N 1
ATOM 696 C CA . ALA A 1 85 ? 22.203 27.688 27.875 1 98 85 ALA A CA 1
ATOM 697 C C . ALA A 1 85 ? 22.734 26.812 26.75 1 98 85 ALA A C 1
ATOM 699 O O . ALA A 1 85 ? 22.422 25.625 26.672 1 98 85 ALA A O 1
ATOM 700 N N . LEU A 1 86 ? 23.531 27.359 25.812 1 97.31 86 LEU A N 1
ATOM 701 C CA . LEU A 1 86 ? 24.141 26.609 24.719 1 97.31 86 LEU A CA 1
ATOM 702 C C . LEU A 1 86 ? 25.094 25.547 25.266 1 97.31 86 LEU A C 1
ATOM 704 O O . LEU A 1 86 ? 25.062 24.406 24.812 1 97.31 86 LEU A O 1
ATOM 708 N N . GLU A 1 87 ? 25.906 25.953 26.25 1 96.56 87 GLU A N 1
ATOM 709 C CA . GLU A 1 87 ? 26.922 25.047 26.781 1 96.56 87 GLU A CA 1
ATOM 710 C C . GLU A 1 87 ? 26.297 23.875 27.5 1 96.56 87 GLU A C 1
ATOM 712 O O . GLU A 1 87 ? 26.797 22.75 27.422 1 96.56 87 GLU A O 1
ATOM 717 N N . LEU A 1 88 ? 25.25 24.188 28.266 1 97.56 88 LEU A N 1
ATOM 718 C CA . LEU A 1 88 ? 24.562 23.094 28.953 1 97.56 88 LEU A CA 1
ATOM 719 C C . LEU A 1 88 ? 24.109 22.016 27.969 1 97.56 88 LEU A C 1
ATOM 721 O O . LEU A 1 88 ? 24.297 20.828 28.234 1 97.56 88 LEU A O 1
ATOM 725 N N . GLN A 1 89 ? 23.5 22.422 26.875 1 97.69 89 GLN A N 1
ATOM 726 C CA . GLN A 1 89 ? 23.062 21.469 25.859 1 97.69 89 GLN A CA 1
ATOM 727 C C . GLN A 1 89 ? 24.25 20.766 25.203 1 97.69 89 GLN A C 1
ATOM 729 O O . GLN A 1 89 ? 24.219 19.547 24.984 1 97.69 89 GLN A O 1
ATOM 734 N N . TRP A 1 90 ? 25.297 21.484 24.984 1 95.5 90 TRP A N 1
ATOM 735 C CA . TRP A 1 90 ? 26.5 20.938 24.359 1 95.5 90 TRP A CA 1
ATOM 736 C C . TRP A 1 90 ? 27.125 19.859 25.234 1 95.5 90 TRP A C 1
ATOM 738 O O . TRP A 1 90 ? 27.5 18.797 24.734 1 95.5 90 TRP A O 1
ATOM 748 N N . LEU A 1 91 ? 27.266 20.125 26.453 1 95.56 91 LEU A N 1
ATOM 749 C CA . LEU A 1 91 ? 27.844 19.172 27.406 1 95.56 91 LEU A CA 1
ATOM 750 C C . LEU A 1 91 ? 27.016 17.891 27.484 1 95.56 91 LEU A C 1
ATOM 752 O O . LEU A 1 91 ? 27.531 16.828 27.828 1 95.56 91 LEU A O 1
ATOM 756 N N . ALA A 1 92 ? 25.766 18.047 27.172 1 95.69 92 ALA A N 1
ATOM 757 C CA . ALA A 1 92 ? 24.875 16.875 27.172 1 95.69 92 ALA A CA 1
ATOM 758 C C . ALA A 1 92 ? 24.906 16.172 25.812 1 95.69 92 ALA A C 1
ATOM 760 O O . ALA A 1 92 ? 24.141 15.242 25.578 1 95.69 92 ALA A O 1
ATOM 761 N N . GLY A 1 93 ? 25.672 16.609 24.875 1 92.31 93 GLY A N 1
ATOM 762 C CA . GLY A 1 93 ? 25.875 15.93 23.609 1 92.31 93 GLY A CA 1
ATOM 763 C C . GLY A 1 93 ? 25.016 16.484 22.484 1 92.31 93 GLY A C 1
ATOM 764 O O . GLY A 1 93 ? 24.797 15.812 21.484 1 92.31 93 GLY A O 1
ATOM 765 N N . MET A 1 94 ? 24.453 17.625 22.625 1 94.69 94 MET A N 1
ATOM 766 C CA . MET A 1 94 ? 23.625 18.234 21.609 1 94.69 94 MET A CA 1
ATOM 767 C C . MET A 1 94 ? 24.391 19.312 20.844 1 94.69 94 MET A C 1
ATOM 769 O O . MET A 1 94 ? 25.172 20.047 21.438 1 94.69 94 MET A O 1
ATOM 773 N N . GLU A 1 95 ? 24.156 19.359 19.641 1 89.31 95 GLU A N 1
ATOM 774 C CA . GLU A 1 95 ? 24.906 20.312 18.812 1 89.31 95 GLU A CA 1
ATOM 775 C C . GLU A 1 95 ? 24.141 21.625 18.672 1 89.31 95 GLU A C 1
ATOM 777 O O . GLU A 1 95 ? 23.438 21.844 17.688 1 89.31 95 GLU A O 1
ATOM 782 N N . CYS A 1 96 ? 24.312 22.469 19.562 1 91 96 CYS A N 1
ATOM 783 C CA . CYS A 1 96 ? 23.719 23.797 19.562 1 91 96 CYS A CA 1
ATOM 784 C C . CYS A 1 96 ? 24.812 24.875 19.5 1 91 96 CYS A C 1
ATOM 786 O O . CYS A 1 96 ? 25.797 24.812 20.234 1 91 96 CYS A O 1
ATOM 788 N N . GLY A 1 97 ? 24.734 25.859 18.562 1 88.5 97 GLY A N 1
ATOM 789 C CA . GLY A 1 97 ? 25.844 26.797 18.469 1 88.5 97 GLY A CA 1
ATOM 790 C C . GLY A 1 97 ? 25.391 28.203 18.109 1 88.5 97 GLY A C 1
ATOM 791 O O . GLY A 1 97 ? 26.219 29.109 17.953 1 88.5 97 GLY A O 1
ATOM 792 N N . PHE A 1 98 ? 24.094 28.406 18 1 93.12 98 PHE A N 1
ATOM 793 C CA . PHE A 1 98 ? 23.625 29.734 17.609 1 93.12 98 PHE A CA 1
ATOM 794 C C . PHE A 1 98 ? 22.938 30.438 18.781 1 93.12 98 PHE A C 1
ATOM 796 O O . PHE A 1 98 ? 22.109 29.828 19.469 1 93.12 98 PHE A O 1
ATOM 803 N N . GLY A 1 99 ? 23.312 31.688 18.953 1 93.75 99 GLY A N 1
ATOM 804 C CA . GLY A 1 99 ? 22.672 32.5 19.969 1 93.75 99 GLY A CA 1
ATOM 805 C C . GLY A 1 99 ? 22.812 34 19.734 1 93.75 99 GLY A C 1
ATOM 806 O O . GLY A 1 99 ? 23.703 34.438 18.984 1 93.75 99 GLY A O 1
ATOM 807 N N . ARG A 1 100 ? 21.875 34.719 20.281 1 93.5 100 ARG A N 1
ATOM 808 C CA . ARG A 1 100 ? 21.875 36.188 20.219 1 93.5 100 ARG A CA 1
ATOM 809 C C . ARG A 1 100 ? 21.156 36.781 21.406 1 93.5 100 ARG A C 1
ATOM 811 O O . ARG A 1 100 ? 20.141 36.25 21.875 1 93.5 100 ARG A O 1
ATOM 818 N N . THR A 1 101 ? 21.734 37.875 21.891 1 94.75 101 THR A N 1
ATOM 819 C CA . THR A 1 101 ? 21.078 38.625 22.938 1 94.75 101 THR A CA 1
ATOM 820 C C . THR A 1 101 ? 20.875 40.094 22.5 1 94.75 101 THR A C 1
ATOM 822 O O . THR A 1 101 ? 21.828 40.75 22.062 1 94.75 101 THR A O 1
ATOM 825 N N . ARG A 1 102 ? 19.688 40.562 22.609 1 93.56 102 ARG A N 1
ATOM 826 C CA . ARG A 1 102 ? 19.375 41.938 22.25 1 93.56 102 ARG A CA 1
ATOM 827 C C . ARG A 1 102 ? 18.531 42.625 23.344 1 93.56 102 ARG A C 1
ATOM 829 O O . ARG A 1 102 ? 17.703 41.969 23.984 1 93.56 102 ARG A O 1
ATOM 836 N N . SER A 1 103 ? 18.766 43.875 23.453 1 92.31 103 SER A N 1
ATOM 837 C CA . SER A 1 103 ? 17.953 44.625 24.391 1 92.31 103 SER A CA 1
ATOM 838 C C . SER A 1 103 ? 16.531 44.812 23.875 1 92.31 103 SER A C 1
ATOM 840 O O . SER A 1 103 ? 16.312 45 22.688 1 92.31 103 SER A O 1
ATOM 842 N N . ALA A 1 104 ? 15.586 44.719 24.781 1 91.25 104 ALA A N 1
ATOM 843 C CA . ALA A 1 104 ? 14.203 45.062 24.469 1 91.25 104 ALA A CA 1
ATOM 844 C C . ALA A 1 104 ? 13.984 46.594 24.625 1 91.25 104 ALA A C 1
ATOM 846 O O . ALA A 1 104 ? 14.922 47.312 24.922 1 91.25 104 ALA A O 1
ATOM 847 N N . ALA A 1 105 ? 12.812 47.031 24.406 1 86.75 105 ALA A N 1
ATOM 848 C CA . ALA A 1 105 ? 12.492 48.438 24.516 1 86.75 105 ALA A CA 1
ATOM 849 C C . ALA A 1 105 ? 12.492 48.906 25.969 1 86.75 105 ALA A C 1
ATOM 851 O O . ALA A 1 105 ? 12.898 50 26.281 1 86.75 105 ALA A O 1
ATOM 852 N N . GLU A 1 106 ? 12.109 48 26.812 1 89.12 106 GLU A N 1
ATOM 853 C CA . GLU A 1 106 ? 12.094 48.281 28.234 1 89.12 106 GLU A CA 1
ATOM 854 C C . GLU A 1 106 ? 13.492 48.219 28.844 1 89.12 106 GLU A C 1
ATOM 856 O O . GLU A 1 106 ? 14.211 47.219 28.609 1 89.12 106 GLU A O 1
ATOM 861 N N . PRO A 1 107 ? 13.789 49.219 29.578 1 89.88 107 PRO A N 1
ATOM 862 C CA . PRO A 1 107 ? 15.117 49.188 30.188 1 89.88 107 PRO A CA 1
ATOM 863 C C . PRO A 1 107 ? 15.297 47.969 31.109 1 89.88 107 PRO A C 1
ATOM 865 O O . PRO A 1 107 ? 14.391 47.656 31.891 1 89.88 107 PRO A O 1
ATOM 868 N N . GLY A 1 108 ? 16.375 47.312 30.969 1 93 108 GLY A N 1
ATOM 869 C CA . GLY A 1 108 ? 16.703 46.188 31.812 1 93 108 GLY A CA 1
ATOM 870 C C . GLY A 1 108 ? 16.172 44.875 31.281 1 93 108 GLY A C 1
ATOM 871 O O . GLY A 1 108 ? 16.469 43.812 31.828 1 93 108 GLY A O 1
ATOM 872 N N . VAL A 1 109 ? 15.367 44.969 30.281 1 95.62 109 VAL A N 1
ATOM 873 C CA . VAL A 1 109 ? 14.773 43.781 29.719 1 95.62 109 VAL A CA 1
ATOM 874 C C . VAL A 1 109 ? 15.5 43.375 28.422 1 95.62 109 VAL A C 1
ATOM 876 O O . VAL A 1 109 ? 15.852 44.25 27.625 1 95.62 109 VAL A O 1
ATOM 879 N N . TYR A 1 110 ? 15.805 42.094 28.297 1 96.19 110 TYR A N 1
ATOM 880 C CA . TYR A 1 110 ? 16.562 41.594 27.156 1 96.19 110 TYR A CA 1
ATOM 881 C C . TYR A 1 110 ? 15.859 40.406 26.5 1 96.19 110 TYR A C 1
ATOM 883 O O . TYR A 1 110 ? 15.117 39.688 27.172 1 96.19 110 TYR A O 1
ATOM 891 N N . HIS A 1 111 ? 16.047 40.281 25.172 1 96.69 111 HIS A N 1
ATOM 892 C CA . HIS A 1 111 ? 15.75 39.031 24.5 1 96.69 111 HIS A CA 1
ATOM 893 C C . HIS A 1 111 ? 16.984 38.125 24.391 1 96.69 111 HIS A C 1
ATOM 895 O O . HIS A 1 111 ? 17.984 38.5 23.766 1 96.69 111 HIS A O 1
ATOM 901 N N . VAL A 1 112 ? 16.922 37.031 25.047 1 97.75 112 VAL A N 1
ATOM 902 C CA . VAL A 1 112 ? 18 36.031 24.953 1 97.75 112 VAL A CA 1
ATOM 903 C C . VAL A 1 112 ? 17.562 34.906 24.016 1 97.75 112 VAL A C 1
ATOM 905 O O . VAL A 1 112 ? 16.609 34.188 24.312 1 97.75 112 VAL A O 1
ATOM 908 N N . VAL A 1 113 ? 18.266 34.75 22.875 1 97.75 113 VAL A N 1
ATOM 909 C CA . VAL A 1 113 ? 17.922 33.781 21.844 1 97.75 113 VAL A CA 1
ATOM 910 C C . VAL A 1 113 ? 19.016 32.719 21.719 1 97.75 113 VAL A C 1
ATOM 912 O O . VAL A 1 113 ? 20.203 33.062 21.688 1 97.75 113 VAL A O 1
ATOM 915 N N . PHE A 1 114 ? 18.641 31.438 21.75 1 97.88 114 PHE A N 1
ATOM 916 C CA . PHE A 1 114 ? 19.625 30.406 21.516 1 97.88 114 PHE A CA 1
ATOM 917 C C . PHE A 1 114 ? 19 29.188 20.859 1 97.88 114 PHE A C 1
ATOM 919 O O . PHE A 1 114 ? 17.797 28.969 20.969 1 97.88 114 PHE A O 1
ATOM 926 N N . SER A 1 115 ? 19.797 28.438 20.141 1 97.56 115 SER A N 1
ATOM 927 C CA . SER A 1 115 ? 19.328 27.281 19.375 1 97.56 115 SER A CA 1
ATOM 928 C C . SER A 1 115 ? 19.141 26.062 20.281 1 97.56 115 SER A C 1
ATOM 930 O O . SER A 1 115 ? 19.75 25.984 21.344 1 97.56 115 SER A O 1
ATOM 932 N N . TYR A 1 116 ? 18.219 25.188 19.891 1 97.19 116 TYR A N 1
ATOM 933 C CA . TYR A 1 116 ? 18.031 23.906 20.562 1 97.19 116 TYR A CA 1
ATOM 934 C C . TYR A 1 116 ? 17.984 22.766 19.562 1 97.19 116 TYR A C 1
ATOM 936 O O . TYR A 1 116 ? 17.672 22.984 18.375 1 97.19 116 TYR A O 1
ATOM 944 N N . GLU A 1 117 ? 18.375 21.578 20.031 1 94.12 117 GLU A N 1
ATOM 945 C CA . GLU A 1 117 ? 18.234 20.375 19.219 1 94.12 117 GLU A CA 1
ATOM 946 C C . GLU A 1 117 ? 16.938 19.641 19.516 1 94.12 117 GLU A C 1
ATOM 948 O O . GLU A 1 117 ? 16.219 19.234 18.594 1 94.12 117 GLU A O 1
ATOM 953 N N . PHE A 1 118 ? 16.656 19.531 20.797 1 93.94 118 PHE A N 1
ATOM 954 C CA . PHE A 1 118 ? 15.391 19 21.281 1 93.94 118 PHE A CA 1
ATOM 955 C C . PHE A 1 118 ? 14.633 20.047 22.078 1 93.94 118 PHE A C 1
ATOM 957 O O . PHE A 1 118 ? 15.211 20.703 22.953 1 93.94 118 PHE A O 1
ATOM 964 N N . GLU A 1 119 ? 13.414 20.188 21.797 1 94.25 119 GLU A N 1
ATOM 965 C CA . GLU A 1 119 ? 12.594 21.25 22.359 1 94.25 119 GLU A CA 1
ATOM 966 C C . GLU A 1 119 ? 12.602 21.188 23.891 1 94.25 119 GLU A C 1
ATOM 968 O O . GLU A 1 119 ? 12.844 22.203 24.562 1 94.25 119 GLU A O 1
ATOM 973 N N . LYS A 1 120 ? 12.383 20 24.438 1 94.81 120 LYS A N 1
ATOM 974 C CA . LYS A 1 120 ? 12.344 19.844 25.891 1 94.81 120 LYS A CA 1
ATOM 975 C C . LYS A 1 120 ? 13.695 20.203 26.516 1 94.81 120 LYS A C 1
ATOM 977 O O . LYS A 1 120 ? 13.742 20.781 27.609 1 94.81 120 LYS A O 1
ATOM 982 N N . ALA A 1 121 ? 14.727 19.859 25.844 1 97.25 121 ALA A N 1
ATOM 983 C CA . ALA A 1 121 ? 16.062 20.188 26.328 1 97.25 121 ALA A CA 1
ATOM 984 C C . ALA A 1 121 ? 16.312 21.688 26.297 1 97.25 121 ALA A C 1
ATOM 986 O O . ALA A 1 121 ? 16.922 22.25 27.219 1 97.25 121 ALA A O 1
ATOM 987 N N . GLY A 1 122 ? 15.875 22.312 25.234 1 97.75 122 GLY A N 1
ATOM 988 C CA . GLY A 1 122 ? 16.016 23.75 25.125 1 97.75 122 GLY A CA 1
ATOM 989 C C . GLY A 1 122 ? 15.305 24.516 26.219 1 97.75 122 GLY A C 1
ATOM 990 O O . GLY A 1 122 ? 15.859 25.438 26.797 1 97.75 122 GLY A O 1
ATOM 991 N N . VAL A 1 123 ? 14.141 24.125 26.438 1 97.75 123 VAL A N 1
ATOM 992 C CA . VAL A 1 123 ? 13.344 24.781 27.469 1 97.75 123 VAL A CA 1
ATOM 993 C C . VAL A 1 123 ? 13.984 24.562 28.844 1 97.75 123 VAL A C 1
ATOM 995 O O . VAL A 1 123 ? 14.094 25.484 29.641 1 97.75 123 VAL A O 1
ATOM 998 N N . TYR A 1 124 ? 14.414 23.312 29.109 1 97.81 124 TYR A N 1
ATOM 999 C CA . TYR A 1 124 ? 15.086 23 30.359 1 97.81 124 TYR A CA 1
ATOM 1000 C C . TYR A 1 124 ? 16.359 23.844 30.531 1 97.81 124 TYR A C 1
ATOM 1002 O O . TYR A 1 124 ? 16.609 24.406 31.594 1 97.81 124 TYR A O 1
ATOM 1010 N N . ALA A 1 125 ? 17.109 23.922 29.484 1 98.19 125 ALA A N 1
ATOM 1011 C CA . ALA A 1 125 ? 18.344 24.688 29.516 1 98.19 125 ALA A CA 1
ATOM 1012 C C . ALA A 1 125 ? 18.078 26.156 29.781 1 98.19 125 ALA A C 1
ATOM 1014 O O . ALA A 1 125 ? 18.875 26.844 30.438 1 98.19 125 ALA A O 1
ATOM 1015 N N . ALA A 1 126 ? 16.969 26.656 29.234 1 98.06 126 ALA A N 1
ATOM 1016 C CA . ALA A 1 126 ? 16.609 28.047 29.453 1 98.06 126 ALA A CA 1
ATOM 1017 C C . ALA A 1 126 ? 16.422 28.344 30.938 1 98.06 126 ALA A C 1
ATOM 1019 O O . ALA A 1 126 ? 17.016 29.281 31.469 1 98.06 126 ALA A O 1
ATOM 1020 N N . TYR A 1 127 ? 15.695 27.547 31.594 1 97.81 127 TYR A N 1
ATOM 1021 C CA . TYR A 1 127 ? 15.414 27.75 33 1 97.81 127 TYR A CA 1
ATOM 1022 C C . TYR A 1 127 ? 16.672 27.547 33.844 1 97.81 127 TYR A C 1
ATOM 1024 O O . TYR A 1 127 ? 16.938 28.328 34.75 1 97.81 127 TYR A O 1
ATOM 1032 N N . ARG A 1 128 ? 17.406 26.578 33.531 1 97.94 128 ARG A N 1
ATOM 1033 C CA . ARG A 1 128 ? 18.578 26.234 34.344 1 97.94 128 ARG A CA 1
ATOM 1034 C C . ARG A 1 128 ? 19.688 27.25 34.156 1 97.94 128 ARG A C 1
ATOM 1036 O O . ARG A 1 128 ? 20.438 27.547 35.062 1 97.94 128 ARG A O 1
ATOM 1043 N N . ALA A 1 129 ? 19.875 27.703 32.938 1 98.19 129 ALA A N 1
ATOM 1044 C CA . ALA A 1 129 ? 20.875 28.719 32.688 1 98.19 129 ALA A CA 1
ATOM 1045 C C . ALA A 1 129 ? 20.594 29.984 33.5 1 98.19 129 ALA A C 1
ATOM 1047 O O . ALA A 1 129 ? 21.516 30.562 34.062 1 98.19 129 ALA A O 1
ATOM 1048 N N . VAL A 1 130 ? 19.359 30.438 33.531 1 97.94 130 VAL A N 1
ATOM 1049 C CA . VAL A 1 130 ? 18.984 31.625 34.281 1 97.94 130 VAL A CA 1
ATOM 1050 C C . VAL A 1 130 ? 19.234 31.391 35.781 1 97.94 130 VAL A C 1
ATOM 1052 O O . VAL A 1 130 ? 19.781 32.25 36.469 1 97.94 130 VAL A O 1
ATOM 1055 N N . GLU A 1 131 ? 18.828 30.203 36.25 1 97.5 131 GLU A N 1
ATOM 1056 C CA . GLU A 1 131 ? 19.031 29.875 37.656 1 97.5 131 GLU A CA 1
ATOM 1057 C C . GLU A 1 131 ? 20.516 29.828 38 1 97.5 131 GLU A C 1
ATOM 1059 O O . GLU A 1 131 ? 20.922 30.312 39.062 1 97.5 131 GLU A O 1
ATOM 1064 N N . LEU A 1 132 ? 21.281 29.203 37.188 1 97.88 132 LEU A N 1
ATOM 1065 C CA . LEU A 1 132 ? 22.719 29.078 37.406 1 97.88 132 LEU A CA 1
ATOM 1066 C C . LEU A 1 132 ? 23.375 30.453 37.469 1 97.88 132 LEU A C 1
ATOM 1068 O O . LEU A 1 132 ? 24.094 30.75 38.438 1 97.88 132 LEU A O 1
ATOM 1072 N N . VAL A 1 133 ? 23.156 31.312 36.5 1 97.88 133 VAL A N 1
ATOM 1073 C CA . VAL A 1 133 ? 23.766 32.625 36.438 1 97.88 133 VAL A CA 1
ATOM 1074 C C . VAL A 1 133 ? 23.297 33.5 37.594 1 97.88 133 VAL A C 1
ATOM 1076 O O . VAL A 1 133 ? 24.078 34.219 38.188 1 97.88 133 VAL A O 1
ATOM 1079 N N . ARG A 1 134 ? 21.969 33.406 37.844 1 96.81 134 ARG A N 1
ATOM 1080 C CA . ARG A 1 134 ? 21.438 34.156 38.969 1 96.81 134 ARG A CA 1
ATOM 1081 C C . ARG A 1 134 ? 22.109 33.75 40.281 1 96.81 134 ARG A C 1
ATOM 1083 O O . ARG A 1 134 ? 22.469 34.594 41.094 1 96.81 134 ARG A O 1
ATOM 1090 N N . THR A 1 135 ? 22.266 32.5 40.5 1 97.31 135 THR A N 1
ATOM 1091 C CA . THR A 1 135 ? 22.891 31.969 41.688 1 97.31 135 THR A CA 1
ATOM 1092 C C . THR A 1 135 ? 24.328 32.469 41.844 1 97.31 135 THR A C 1
ATOM 1094 O O . THR A 1 135 ? 24.719 32.938 42.906 1 97.31 135 THR A O 1
ATOM 1097 N N . LEU A 1 136 ? 25.125 32.438 40.781 1 97.19 136 LEU A N 1
ATOM 1098 C CA . LEU A 1 136 ? 26.5 32.938 40.781 1 97.19 136 LEU A CA 1
ATOM 1099 C C . LEU A 1 136 ? 26.531 34.438 41 1 97.19 136 LEU A C 1
ATOM 1101 O O . LEU A 1 136 ? 27.406 34.938 41.719 1 97.19 136 LEU A O 1
ATOM 1105 N N . ALA A 1 137 ? 25.641 35.156 40.375 1 96.31 137 ALA A N 1
ATOM 1106 C CA . ALA A 1 137 ? 25.578 36.594 40.5 1 96.31 137 ALA A CA 1
ATOM 1107 C C . ALA A 1 137 ? 25.297 37 41.938 1 96.31 137 ALA A C 1
ATOM 1109 O O . ALA A 1 137 ? 25.75 38.062 42.406 1 96.31 137 ALA A O 1
ATOM 1110 N N . CYS A 1 138 ? 24.594 36.188 42.688 1 95.25 138 CYS A N 1
ATOM 1111 C CA . CYS A 1 138 ? 24.281 36.406 44.094 1 95.25 138 CYS A CA 1
ATOM 1112 C C . CYS A 1 138 ? 25.375 35.875 45 1 95.25 138 CYS A C 1
ATOM 1114 O O . CYS A 1 138 ? 25.203 35.781 46.188 1 95.25 138 CYS A O 1
ATOM 1116 N N . GLN A 1 139 ? 26.422 35.406 44.375 1 94 139 GLN A N 1
ATOM 1117 C CA . GLN A 1 139 ? 27.609 34.938 45.094 1 94 139 GLN A CA 1
ATOM 1118 C C . GLN A 1 139 ? 27.312 33.688 45.906 1 94 139 GLN A C 1
ATOM 1120 O O . GLN A 1 139 ? 27.75 33.531 47.031 1 94 139 GLN A O 1
ATOM 1125 N N . LYS A 1 140 ? 26.516 32.906 45.281 1 95.81 140 LYS A N 1
ATOM 1126 C CA . LYS A 1 140 ? 26.219 31.594 45.812 1 95.81 140 LYS A CA 1
ATOM 1127 C C . LYS A 1 140 ? 26.781 30.5 44.906 1 95.81 140 LYS A C 1
ATOM 1129 O O . LYS A 1 140 ? 26.938 30.703 43.719 1 95.81 140 LYS A O 1
ATOM 1134 N N . LYS A 1 141 ? 27.062 29.391 45.469 1 94.56 141 LYS A N 1
ATOM 1135 C CA . LYS A 1 141 ? 27.594 28.266 44.719 1 94.56 141 LYS A CA 1
ATOM 1136 C C . LYS A 1 141 ? 26.469 27.484 44.031 1 94.56 141 LYS A C 1
ATOM 1138 O O . LYS A 1 141 ? 25.453 27.172 44.656 1 94.56 141 LYS A O 1
ATOM 1143 N N . TYR A 1 142 ? 26.609 27.234 42.781 1 96.56 142 TYR A N 1
ATOM 1144 C CA . TYR A 1 142 ? 25.656 26.406 42.031 1 96.56 142 TYR A CA 1
ATOM 1145 C C . TYR A 1 142 ? 26.031 24.938 42.125 1 96.56 142 TYR A C 1
ATOM 1147 O O . TYR A 1 142 ? 27.078 24.531 41.656 1 96.56 142 TYR A O 1
ATOM 1155 N N . THR A 1 143 ? 25.219 24.062 42.719 1 95.38 143 THR A N 1
ATOM 1156 C CA . THR A 1 143 ? 25.594 22.688 43.031 1 95.38 143 THR A CA 1
ATOM 1157 C C . THR A 1 143 ? 24.828 21.703 42.156 1 95.38 143 THR A C 1
ATOM 1159 O O . THR A 1 143 ? 25.047 20.484 42.219 1 95.38 143 THR A O 1
ATOM 1162 N N . ARG A 1 144 ? 24 22.094 41.219 1 95.56 144 ARG A N 1
ATOM 1163 C CA . ARG A 1 144 ? 23.109 21.203 40.531 1 95.56 144 ARG A CA 1
ATOM 1164 C C . ARG A 1 144 ? 23.609 20.938 39.094 1 95.56 144 ARG A C 1
ATOM 1166 O O . ARG A 1 144 ? 22.891 20.359 38.281 1 95.56 144 ARG A O 1
ATOM 1173 N N . LEU A 1 145 ? 24.797 21.359 38.781 1 97.06 145 LEU A N 1
ATOM 1174 C CA . LEU A 1 145 ? 25.281 21.266 37.406 1 97.06 145 LEU A CA 1
ATOM 1175 C C . LEU A 1 145 ? 25.281 19.812 36.938 1 97.06 145 LEU A C 1
ATOM 1177 O O . LEU A 1 145 ? 24.812 19.516 35.844 1 97.06 145 LEU A O 1
ATOM 1181 N N . ALA A 1 146 ? 25.766 18.922 37.719 1 96.19 146 ALA A N 1
ATOM 1182 C CA . ALA A 1 146 ? 25.844 17.516 37.344 1 96.19 146 ALA A CA 1
ATOM 1183 C C . ALA A 1 146 ? 24.453 16.922 37.094 1 96.19 146 ALA A C 1
ATOM 1185 O O . ALA A 1 146 ? 24.25 16.156 36.156 1 96.19 146 ALA A O 1
ATOM 1186 N N . ASP A 1 147 ? 23.531 17.266 37.938 1 96.69 147 ASP A N 1
ATOM 1187 C CA . ASP A 1 147 ? 22.156 16.797 37.781 1 96.69 147 ASP A CA 1
ATOM 1188 C C . ASP A 1 147 ? 21.516 17.359 36.531 1 96.69 147 ASP A C 1
ATOM 1190 O O . ASP A 1 147 ? 20.75 16.672 35.844 1 96.69 147 ASP A O 1
ATOM 1194 N N . ASP A 1 148 ? 21.812 18.594 36.281 1 97.56 148 ASP A N 1
ATOM 1195 C CA . ASP A 1 148 ? 21.266 19.234 35.094 1 97.56 148 ASP A CA 1
ATOM 1196 C C . ASP A 1 148 ? 21.766 18.547 33.812 1 97.56 148 ASP A C 1
ATOM 1198 O O . ASP A 1 148 ? 21 18.297 32.875 1 97.56 148 ASP A O 1
ATOM 1202 N N . ILE A 1 149 ? 23.016 18.25 33.75 1 97.44 149 ILE A N 1
ATOM 1203 C CA . ILE A 1 149 ? 23.609 17.594 32.594 1 97.44 149 ILE A CA 1
ATOM 1204 C C . ILE A 1 149 ? 23.016 16.188 32.438 1 97.44 149 ILE A C 1
ATOM 1206 O O . ILE A 1 149 ? 22.719 15.75 31.344 1 97.44 149 ILE A O 1
ATOM 1210 N N . ARG A 1 150 ? 22.828 15.523 33.5 1 96.31 150 ARG A N 1
ATOM 1211 C CA . ARG A 1 150 ? 22.219 14.195 33.469 1 96.31 150 ARG A CA 1
ATOM 1212 C C . ARG A 1 150 ? 20.812 14.25 32.906 1 96.31 150 ARG A C 1
ATOM 1214 O O . ARG A 1 150 ? 20.422 13.406 32.094 1 96.31 150 ARG A O 1
ATOM 1221 N N . ARG A 1 151 ? 20.078 15.188 33.406 1 96.62 151 ARG A N 1
ATOM 1222 C CA . ARG A 1 151 ? 18.719 15.344 32.938 1 96.62 151 ARG A CA 1
ATOM 1223 C C . ARG A 1 151 ? 18.688 15.664 31.438 1 96.62 151 ARG A C 1
ATOM 1225 O O . ARG A 1 151 ? 17.844 15.141 30.688 1 96.62 151 ARG A O 1
ATOM 1232 N N . LEU A 1 152 ? 19.516 16.531 31 1 97.5 152 LEU A N 1
ATOM 1233 C CA . LEU A 1 152 ? 19.594 16.891 29.594 1 97.5 152 LEU A CA 1
ATOM 1234 C C . LEU A 1 152 ? 19.984 15.68 28.75 1 97.5 152 LEU A C 1
ATOM 1236 O O . LEU A 1 152 ? 19.469 15.492 27.641 1 97.5 152 LEU A O 1
ATOM 1240 N N . ARG A 1 153 ? 20.891 14.883 29.219 1 95.5 153 ARG A N 1
ATOM 1241 C CA . ARG A 1 153 ? 21.266 13.656 28.531 1 95.5 153 ARG A CA 1
ATOM 1242 C C . ARG A 1 153 ? 20.078 12.695 28.438 1 95.5 153 ARG A C 1
ATOM 1244 O O . ARG A 1 153 ? 19.906 12.023 27.422 1 95.5 153 ARG A O 1
ATOM 1251 N N . ALA A 1 154 ? 19.375 12.617 29.453 1 94.06 154 ALA A N 1
ATOM 1252 C CA . ALA A 1 154 ? 18.188 11.75 29.469 1 94.06 154 ALA A CA 1
ATOM 1253 C C . ALA A 1 154 ? 17.172 12.203 28.438 1 94.06 154 ALA A C 1
ATOM 1255 O O . ALA A 1 154 ? 16.562 11.367 27.75 1 94.06 154 ALA A O 1
ATOM 1256 N N . ILE A 1 155 ? 16.969 13.492 28.328 1 94.06 155 ILE A N 1
ATOM 1257 C CA . ILE A 1 155 ? 16.047 14.031 27.328 1 94.06 155 ILE A CA 1
ATOM 1258 C C . ILE A 1 155 ? 16.547 13.688 25.922 1 94.06 155 ILE A C 1
ATOM 1260 O O . ILE A 1 155 ? 15.773 13.258 25.078 1 94.06 155 ILE A O 1
ATOM 1264 N N . ARG A 1 156 ? 17.812 13.891 25.719 1 92.75 156 ARG A N 1
ATOM 1265 C CA . ARG A 1 156 ? 18.406 13.57 24.438 1 92.75 156 ARG A CA 1
ATOM 1266 C C . ARG A 1 156 ? 18.188 12.102 24.078 1 92.75 156 ARG A C 1
ATOM 1268 O O . ARG A 1 156 ? 17.781 11.773 22.969 1 92.75 156 ARG A O 1
ATOM 1275 N N . ASP A 1 157 ? 18.453 11.258 25.031 1 88.25 157 ASP A N 1
ATOM 1276 C CA . ASP A 1 157 ? 18.359 9.82 24.781 1 88.25 157 ASP A CA 1
ATOM 1277 C C . ASP A 1 157 ? 16.922 9.406 24.516 1 88.25 157 ASP A C 1
ATOM 1279 O O . ASP A 1 157 ? 16.672 8.516 23.703 1 88.25 157 ASP A O 1
ATOM 1283 N N . GLN A 1 158 ? 16.078 10.008 25.172 1 86.94 158 GLN A N 1
ATOM 1284 C CA . GLN A 1 158 ? 14.672 9.695 25.016 1 86.94 158 GLN A CA 1
ATOM 1285 C C . GLN A 1 158 ? 14.141 10.18 23.672 1 86.94 158 GLN A C 1
ATOM 1287 O O . GLN A 1 158 ? 13.289 9.539 23.062 1 86.94 158 GLN A O 1
ATOM 1292 N N . GLU A 1 159 ? 14.641 11.266 23.25 1 89.25 159 GLU A N 1
ATOM 1293 C CA . GLU A 1 159 ? 14.07 11.906 22.062 1 89.25 159 GLU A CA 1
ATOM 1294 C C . GLU A 1 159 ? 14.867 11.547 20.812 1 89.25 159 GLU A C 1
ATOM 1296 O O . GLU A 1 159 ? 14.391 11.734 19.688 1 89.25 159 GLU A O 1
ATOM 1301 N N . SER A 1 160 ? 16 10.977 21 1 88.75 160 SER A N 1
ATOM 1302 C CA . SER A 1 160 ? 16.844 10.648 19.859 1 88.75 160 SER A CA 1
ATOM 1303 C C . SER A 1 160 ? 16.25 9.5 19.047 1 88.75 160 SER A C 1
ATOM 1305 O O . SER A 1 160 ? 15.555 8.641 19.594 1 88.75 160 SER A O 1
ATOM 1307 N N . LEU A 1 161 ? 16.531 9.539 17.766 1 88.44 161 LEU A N 1
ATOM 1308 C CA . LEU A 1 161 ? 16.094 8.477 16.875 1 88.44 161 LEU A CA 1
ATOM 1309 C C . LEU A 1 161 ? 17.172 7.41 16.719 1 88.44 161 LEU A C 1
ATOM 1311 O O . LEU A 1 161 ? 18.359 7.688 16.906 1 88.44 161 LEU A O 1
ATOM 1315 N N . GLY A 1 162 ? 16.797 6.199 16.391 1 86.62 162 GLY A N 1
ATOM 1316 C CA . GLY A 1 162 ? 17.75 5.152 16.078 1 86.62 162 GLY A CA 1
ATOM 1317 C C . GLY A 1 162 ? 18.516 5.406 14.789 1 86.62 162 GLY A C 1
ATOM 1318 O O . GLY A 1 162 ? 18.094 6.219 13.961 1 86.62 162 GLY A O 1
ATOM 1319 N N . PRO A 1 163 ? 19.578 4.715 14.641 1 86.75 163 PRO A N 1
ATOM 1320 C CA . PRO A 1 163 ? 20.438 4.957 13.484 1 86.75 163 PRO A CA 1
ATOM 1321 C C . PRO A 1 163 ? 19.719 4.742 12.156 1 86.75 163 PRO A C 1
ATOM 1323 O O . PRO A 1 163 ? 19.969 5.473 11.188 1 86.75 163 PRO A O 1
ATOM 1326 N N . SER A 1 164 ? 18.875 3.75 12.039 1 91 164 SER A N 1
ATOM 1327 C CA . SER A 1 164 ? 18.156 3.475 10.805 1 91 164 SER A CA 1
ATOM 1328 C C . SER A 1 164 ? 17.266 4.645 10.414 1 91 164 SER A C 1
ATOM 1330 O O . SER A 1 164 ? 17.328 5.121 9.273 1 91 164 SER A O 1
ATOM 1332 N N . THR A 1 165 ? 16.469 5.109 11.367 1 93.19 165 THR A N 1
ATOM 1333 C CA . THR A 1 165 ? 15.562 6.23 11.109 1 93.19 165 THR A CA 1
ATOM 1334 C C . THR A 1 165 ? 16.359 7.504 10.828 1 93.19 165 THR A C 1
ATOM 1336 O O . THR A 1 165 ? 16 8.266 9.922 1 93.19 165 THR A O 1
ATOM 1339 N N . GLN A 1 166 ? 17.375 7.668 11.602 1 92.81 166 GLN A N 1
ATOM 1340 C CA . GLN A 1 166 ? 18.203 8.859 11.438 1 92.81 166 GLN A CA 1
ATOM 1341 C C . GLN A 1 166 ? 18.828 8.898 10.039 1 92.81 166 GLN A C 1
ATOM 1343 O O . GLN A 1 166 ? 18.938 9.969 9.438 1 92.81 166 GLN A O 1
ATOM 1348 N N . ALA A 1 167 ? 19.297 7.715 9.57 1 94.5 167 ALA A N 1
ATOM 1349 C CA . ALA A 1 167 ? 19.891 7.652 8.234 1 94.5 167 ALA A CA 1
ATOM 1350 C C . ALA A 1 167 ? 18.891 8.086 7.172 1 94.5 167 ALA A C 1
ATOM 1352 O O . ALA A 1 167 ? 19.25 8.789 6.223 1 94.5 167 ALA A O 1
ATOM 1353 N N . ILE A 1 168 ? 17.672 7.695 7.27 1 96.44 168 ILE A N 1
ATOM 1354 C CA . ILE A 1 168 ? 16.625 8.047 6.312 1 96.44 168 ILE A CA 1
ATOM 1355 C C . ILE A 1 168 ? 16.359 9.547 6.359 1 96.44 168 ILE A C 1
ATOM 1357 O O . ILE A 1 168 ? 16.25 10.195 5.316 1 96.44 168 ILE A O 1
ATOM 1361 N N . LEU A 1 169 ? 16.312 10.141 7.586 1 96 169 LEU A N 1
ATOM 1362 C CA . LEU A 1 169 ? 16.047 11.57 7.742 1 96 169 LEU A CA 1
ATOM 1363 C C . LEU A 1 169 ? 17.203 12.406 7.219 1 96 169 LEU A C 1
ATOM 1365 O O . LEU A 1 169 ? 16.984 13.477 6.641 1 96 169 LEU A O 1
ATOM 1369 N N . THR A 1 170 ? 18.406 11.891 7.473 1 95.5 170 THR A N 1
ATOM 1370 C CA . THR A 1 170 ? 19.578 12.578 6.945 1 95.5 170 THR A CA 1
ATOM 1371 C C . THR A 1 170 ? 19.531 12.633 5.418 1 95.5 170 THR A C 1
ATOM 1373 O O . THR A 1 170 ? 19.797 13.68 4.824 1 95.5 170 THR A O 1
ATOM 1376 N N . GLU A 1 171 ? 19.203 11.492 4.824 1 96.19 171 GLU A N 1
ATOM 1377 C CA . GLU A 1 171 ? 19.078 11.445 3.371 1 96.19 171 GLU A CA 1
ATOM 1378 C C . GLU A 1 171 ? 17.938 12.336 2.891 1 96.19 171 GLU A C 1
ATOM 1380 O O . GLU A 1 171 ? 18.047 13 1.856 1 96.19 171 GLU A O 1
ATOM 1385 N N . ALA A 1 172 ? 16.812 12.398 3.609 1 96.88 172 ALA A N 1
ATOM 1386 C CA . ALA A 1 172 ? 15.68 13.258 3.277 1 96.88 172 ALA A CA 1
ATOM 1387 C C . ALA A 1 172 ? 16.094 14.734 3.311 1 96.88 172 ALA A C 1
ATOM 1389 O O . ALA A 1 172 ? 15.734 15.5 2.41 1 96.88 172 ALA A O 1
ATOM 1390 N N . ALA A 1 173 ? 16.812 15.117 4.352 1 94.5 173 ALA A N 1
ATOM 1391 C CA . ALA A 1 173 ? 17.297 16.484 4.484 1 94.5 173 ALA A CA 1
ATOM 1392 C C . ALA A 1 173 ? 18.203 16.875 3.316 1 94.5 173 ALA A C 1
ATOM 1394 O O . ALA A 1 173 ? 18.109 17.984 2.791 1 94.5 173 ALA A O 1
ATOM 1395 N N . ARG A 1 174 ? 19.016 15.883 2.998 1 94.56 174 ARG A N 1
ATOM 1396 C CA . ARG A 1 174 ? 19.922 16.109 1.878 1 94.56 174 ARG A CA 1
ATOM 1397 C C . ARG A 1 174 ? 19.141 16.391 0.594 1 94.56 174 ARG A C 1
ATOM 1399 O O . ARG A 1 174 ? 19.578 17.172 -0.245 1 94.56 174 ARG A O 1
ATOM 1406 N N . ARG A 1 175 ? 18.016 15.82 0.498 1 94.88 175 ARG A N 1
ATOM 1407 C CA . ARG A 1 175 ? 17.188 15.961 -0.697 1 94.88 175 ARG A CA 1
ATOM 1408 C C . ARG A 1 175 ? 16.172 17.078 -0.53 1 94.88 175 ARG A C 1
ATOM 1410 O O . ARG A 1 175 ? 15.305 17.266 -1.383 1 94.88 175 ARG A O 1
ATOM 1417 N N . ASN A 1 176 ? 16.203 17.812 0.57 1 94.06 176 ASN A N 1
ATOM 1418 C CA . ASN A 1 176 ? 15.32 18.922 0.885 1 94.06 176 ASN A CA 1
ATOM 1419 C C . ASN A 1 176 ? 13.875 18.453 1.026 1 94.06 176 ASN A C 1
ATOM 1421 O O . ASN A 1 176 ? 12.945 19.141 0.599 1 94.06 176 ASN A O 1
ATOM 1425 N N . ILE A 1 177 ? 13.664 17.219 1.436 1 96.56 177 ILE A N 1
ATOM 1426 C CA . ILE A 1 177 ? 12.344 16.703 1.792 1 96.56 177 ILE A CA 1
ATOM 1427 C C . ILE A 1 177 ? 12.016 17.062 3.238 1 96.56 177 ILE A C 1
ATOM 1429 O O . ILE A 1 177 ? 12.734 16.672 4.16 1 96.56 177 ILE A O 1
ATOM 1433 N N . PRO A 1 178 ? 11.023 17.875 3.395 1 96.06 178 PRO A N 1
ATOM 1434 C CA . PRO A 1 178 ? 10.68 18.219 4.777 1 96.06 178 PRO A CA 1
ATOM 1435 C C . PRO A 1 178 ? 10.141 17.031 5.559 1 96.06 178 PRO A C 1
ATOM 1437 O O . PRO A 1 178 ? 9.555 16.109 4.969 1 96.06 178 PRO A O 1
ATOM 1440 N N . PHE A 1 179 ? 10.352 16.969 6.855 1 95.38 179 PHE A N 1
ATOM 1441 C CA . PHE A 1 179 ? 9.82 15.875 7.672 1 95.38 179 PHE A CA 1
ATOM 1442 C C . PHE A 1 179 ? 9.445 16.375 9.062 1 95.38 179 PHE A C 1
ATOM 1444 O O . PHE A 1 179 ? 9.883 17.453 9.484 1 95.38 179 PHE A O 1
ATOM 1451 N N . ARG A 1 180 ? 8.594 15.648 9.742 1 92.44 180 ARG A N 1
ATOM 1452 C CA . ARG A 1 180 ? 8.148 15.961 11.094 1 92.44 180 ARG A CA 1
ATOM 1453 C C . ARG A 1 180 ? 7.789 14.688 11.859 1 92.44 180 ARG A C 1
ATOM 1455 O O . ARG A 1 180 ? 7.199 13.766 11.289 1 92.44 180 ARG A O 1
ATOM 1462 N N . ARG A 1 181 ? 8.094 14.656 13.047 1 90.44 181 ARG A N 1
ATOM 1463 C CA . ARG A 1 181 ? 7.707 13.562 13.93 1 90.44 181 ARG A CA 1
ATOM 1464 C C . ARG A 1 181 ? 6.254 13.695 14.375 1 90.44 181 ARG A C 1
ATOM 1466 O O . ARG A 1 181 ? 5.816 14.781 14.766 1 90.44 181 ARG A O 1
ATOM 1473 N N . LEU A 1 182 ? 5.492 12.656 14.336 1 87 182 LEU A N 1
ATOM 1474 C CA . LEU A 1 182 ? 4.059 12.719 14.586 1 87 182 LEU A CA 1
ATOM 1475 C C . LEU A 1 182 ? 3.727 12.234 15.992 1 87 182 LEU A C 1
ATOM 1477 O O . LEU A 1 182 ? 2.633 12.484 16.5 1 87 182 LEU A O 1
ATOM 1481 N N . ASP A 1 183 ? 4.625 11.516 16.594 1 78.56 183 ASP A N 1
ATOM 1482 C CA . ASP A 1 183 ? 4.344 10.984 17.922 1 78.56 183 ASP A CA 1
ATOM 1483 C C . ASP A 1 183 ? 5.598 11 18.797 1 78.56 183 ASP A C 1
ATOM 1485 O O . ASP A 1 183 ? 6.586 11.656 18.453 1 78.56 183 ASP A O 1
ATOM 1489 N N . SER A 1 184 ? 5.426 10.359 19.906 1 73.06 184 SER A N 1
ATOM 1490 C CA . SER A 1 184 ? 6.551 10.336 20.828 1 73.06 184 SER A CA 1
ATOM 1491 C C . SER A 1 184 ? 7.512 9.195 20.5 1 73.06 184 SER A C 1
ATOM 1493 O O . SER A 1 184 ? 8.609 9.125 21.062 1 73.06 184 SER A O 1
ATOM 1495 N N . ALA A 1 185 ? 6.996 8.477 19.594 1 78.62 185 ALA A N 1
ATOM 1496 C CA . ALA A 1 185 ? 7.875 7.391 19.172 1 78.62 185 ALA A CA 1
ATOM 1497 C C . ALA A 1 185 ? 8.586 7.73 17.859 1 78.62 185 ALA A C 1
ATOM 1499 O O . ALA A 1 185 ? 9.195 8.797 17.734 1 78.62 185 ALA A O 1
ATOM 1500 N N . SER A 1 186 ? 8.523 6.859 16.938 1 85.25 186 SER A N 1
ATOM 1501 C CA . SER A 1 186 ? 9.328 7.094 15.75 1 85.25 186 SER A CA 1
ATOM 1502 C C . SER A 1 186 ? 8.477 7.082 14.492 1 85.25 186 SER A C 1
ATOM 1504 O O . SER A 1 186 ? 8.898 6.586 13.445 1 85.25 186 SER A O 1
ATOM 1506 N N . LEU A 1 187 ? 7.23 7.59 14.625 1 91.69 187 LEU A N 1
ATOM 1507 C CA . LEU A 1 187 ? 6.441 7.793 13.414 1 91.69 187 LEU A CA 1
ATOM 1508 C C . LEU A 1 187 ? 6.77 9.141 12.773 1 91.69 187 LEU A C 1
ATOM 1510 O O . LEU A 1 187 ? 6.605 10.188 13.398 1 91.69 187 LEU A O 1
ATOM 1514 N N . ILE A 1 188 ? 7.242 9.117 11.562 1 95.81 188 ILE A N 1
ATOM 1515 C CA . ILE A 1 188 ? 7.723 10.32 10.898 1 95.81 188 ILE A CA 1
ATOM 1516 C C . ILE A 1 188 ? 6.926 10.555 9.617 1 95.81 188 ILE A C 1
ATOM 1518 O O . ILE A 1 188 ? 6.688 9.625 8.844 1 95.81 188 ILE A O 1
ATOM 1522 N N . GLN A 1 189 ? 6.457 11.711 9.438 1 96 189 GLN A N 1
ATOM 1523 C CA . GLN A 1 189 ? 5.895 12.141 8.164 1 96 189 GLN A CA 1
ATOM 1524 C C . GLN A 1 189 ? 6.957 12.789 7.285 1 96 189 GLN A C 1
ATOM 1526 O O . GLN A 1 189 ? 7.676 13.688 7.734 1 96 189 GLN A O 1
ATOM 1531 N N . LEU A 1 190 ? 7.133 12.273 6.098 1 97.44 190 LEU A N 1
ATOM 1532 C CA . LEU A 1 190 ? 7.973 12.883 5.074 1 97.44 190 LEU A CA 1
ATOM 1533 C C . LEU A 1 190 ? 7.125 13.617 4.043 1 97.44 190 LEU A C 1
ATOM 1535 O O . LEU A 1 190 ? 6.141 13.07 3.539 1 97.44 190 LEU A O 1
ATOM 1539 N N . GLY A 1 191 ? 7.477 14.914 3.795 1 97.19 191 GLY A N 1
ATOM 1540 C CA . GLY A 1 191 ? 6.758 15.688 2.797 1 97.19 191 GLY A CA 1
ATOM 1541 C C . GLY A 1 191 ? 5.48 16.312 3.33 1 97.19 191 GLY A C 1
ATOM 1542 O O . GLY A 1 191 ? 5.242 16.312 4.539 1 97.19 191 GLY A O 1
ATOM 1543 N N . HIS A 1 192 ? 4.641 16.875 2.354 1 97.19 192 HIS A N 1
ATOM 1544 C CA . HIS A 1 192 ? 3.436 17.625 2.711 1 97.19 192 HIS A CA 1
ATOM 1545 C C . HIS A 1 192 ? 2.236 17.156 1.892 1 97.19 192 HIS A C 1
ATOM 1547 O O . HIS A 1 192 ? 2.393 16.719 0.752 1 97.19 192 HIS A O 1
ATOM 1553 N N . GLY A 1 193 ? 1.031 17.312 2.551 1 97.25 193 GLY A N 1
ATOM 1554 C CA . GLY A 1 193 ? -0.214 17.172 1.812 1 97.25 193 GLY A CA 1
ATOM 1555 C C . GLY A 1 193 ? -0.334 15.844 1.093 1 97.25 193 GLY A C 1
ATOM 1556 O O . GLY A 1 193 ? -0.058 14.789 1.674 1 97.25 193 GLY A O 1
ATOM 1557 N N . ARG A 1 194 ? -0.731 15.875 -0.125 1 96.75 194 ARG A N 1
ATOM 1558 C CA . ARG A 1 194 ? -1.013 14.672 -0.905 1 96.75 194 ARG A CA 1
ATOM 1559 C C . ARG A 1 194 ? 0.274 13.93 -1.251 1 96.75 194 ARG A C 1
ATOM 1561 O O . ARG A 1 194 ? 0.248 12.734 -1.529 1 96.75 194 ARG A O 1
ATOM 1568 N N . GLN A 1 195 ? 1.449 14.562 -1.195 1 96.94 195 GLN A N 1
ATOM 1569 C CA . GLN A 1 195 ? 2.725 13.961 -1.564 1 96.94 195 GLN A CA 1
ATOM 1570 C C . GLN A 1 195 ? 3.398 13.312 -0.355 1 96.94 195 GLN A C 1
ATOM 1572 O O . GLN A 1 195 ? 4.488 12.75 -0.471 1 96.94 195 GLN A O 1
ATOM 1577 N N . GLN A 1 196 ? 2.754 13.375 0.764 1 97 196 GLN A N 1
ATOM 1578 C CA . GLN A 1 196 ? 3.381 12.945 2.008 1 97 196 GLN A CA 1
ATOM 1579 C C . GLN A 1 196 ? 3.539 11.43 2.043 1 97 196 GLN A C 1
ATOM 1581 O O . GLN A 1 196 ? 2.789 10.703 1.385 1 97 196 GLN A O 1
ATOM 1586 N N . LYS A 1 197 ? 4.523 10.953 2.721 1 97.19 197 LYS A N 1
ATOM 1587 C CA . LYS A 1 197 ? 4.766 9.555 3.074 1 97.19 197 LYS A CA 1
ATOM 1588 C C . LYS A 1 197 ? 5.078 9.414 4.562 1 97.19 197 LYS A C 1
ATOM 1590 O O . LYS A 1 197 ? 5.348 10.406 5.242 1 97.19 197 LYS A O 1
ATOM 1595 N N . GLN A 1 198 ? 4.934 8.273 5.094 1 96.31 198 GLN A N 1
ATOM 1596 C CA . GLN A 1 198 ? 5.262 8.023 6.492 1 96.31 198 GLN A CA 1
ATOM 1597 C C . GLN A 1 198 ? 6.246 6.867 6.629 1 96.31 198 GLN A C 1
ATOM 1599 O O . GLN A 1 198 ? 6.293 5.98 5.777 1 96.31 198 GLN A O 1
ATOM 1604 N N . ILE A 1 199 ? 7.039 6.926 7.664 1 96.38 199 ILE A N 1
ATOM 1605 C CA . ILE A 1 199 ? 7.945 5.82 7.961 1 96.38 199 ILE A CA 1
ATOM 1606 C C . ILE A 1 199 ? 7.98 5.57 9.469 1 96.38 199 ILE A C 1
ATOM 1608 O O . ILE A 1 199 ? 7.715 6.477 10.258 1 96.38 199 ILE A O 1
ATOM 1612 N N . ARG A 1 200 ? 8.188 4.418 9.844 1 94 200 ARG A N 1
ATOM 1613 C CA . ARG A 1 200 ? 8.562 3.955 11.18 1 94 200 ARG A CA 1
ATOM 1614 C C . ARG A 1 200 ? 9.68 2.928 11.109 1 94 200 ARG A C 1
ATOM 1616 O O . ARG A 1 200 ? 9.453 1.773 10.742 1 94 200 ARG A O 1
ATOM 1623 N N . ALA A 1 201 ? 10.844 3.391 11.398 1 88.81 201 ALA A N 1
ATOM 1624 C CA . ALA A 1 201 ? 12.023 2.559 11.156 1 88.81 201 ALA A CA 1
ATOM 1625 C C . ALA A 1 201 ? 12.102 2.131 9.688 1 88.81 201 ALA A C 1
ATOM 1627 O O . ALA A 1 201 ? 12.055 2.971 8.789 1 88.81 201 ALA A O 1
ATOM 1628 N N . ALA A 1 202 ? 12.148 0.785 9.438 1 91.5 202 ALA A N 1
ATOM 1629 C CA . ALA A 1 202 ? 12.258 0.297 8.062 1 91.5 202 ALA A CA 1
ATOM 1630 C C . ALA A 1 202 ? 10.898 -0.161 7.535 1 91.5 202 ALA A C 1
ATOM 1632 O O . ALA A 1 202 ? 10.82 -1.14 6.789 1 91.5 202 ALA A O 1
ATOM 1633 N N . ILE A 1 203 ? 9.805 0.453 8.016 1 95.56 203 ILE A N 1
ATOM 1634 C CA . ILE A 1 203 ? 8.445 0.283 7.52 1 95.56 203 ILE A CA 1
ATOM 1635 C C . ILE A 1 203 ? 7.957 1.588 6.891 1 95.56 203 ILE A C 1
ATOM 1637 O O . ILE A 1 203 ? 8.211 2.672 7.422 1 95.56 203 ILE A O 1
ATOM 1641 N N . THR A 1 204 ? 7.352 1.496 5.789 1 96.5 204 THR A N 1
ATOM 1642 C CA . THR A 1 204 ? 6.898 2.695 5.098 1 96.5 204 THR A CA 1
ATOM 1643 C C . THR A 1 204 ? 5.371 2.736 5.027 1 96.5 204 THR A C 1
ATOM 1645 O O . THR A 1 204 ? 4.703 1.776 5.418 1 96.5 204 THR A O 1
ATOM 1648 N N . SER A 1 205 ? 4.828 3.791 4.57 1 95.06 205 SER A N 1
ATOM 1649 C CA . SER A 1 205 ? 3.389 3.955 4.402 1 95.06 205 SER A CA 1
ATOM 1650 C C . SER A 1 205 ? 2.848 3.023 3.324 1 95.06 205 SER A C 1
ATOM 1652 O O . SER A 1 205 ? 1.641 2.783 3.252 1 95.06 205 SER A O 1
ATOM 1654 N N . ASP A 1 206 ? 3.725 2.416 2.52 1 94.44 206 ASP A N 1
ATOM 1655 C CA . ASP A 1 206 ? 3.307 1.55 1.42 1 94.44 206 ASP A CA 1
ATOM 1656 C C . ASP A 1 206 ? 3.465 0.077 1.79 1 94.44 206 ASP A C 1
ATOM 1658 O O . ASP A 1 206 ? 3.088 -0.807 1.018 1 94.44 206 ASP A O 1
ATOM 1662 N N . THR A 1 207 ? 4.008 -0.171 2.961 1 97.25 207 THR A N 1
ATOM 1663 C CA . THR A 1 207 ? 4.203 -1.554 3.383 1 97.25 207 THR A CA 1
ATOM 1664 C C . THR A 1 207 ? 2.865 -2.23 3.66 1 97.25 207 THR A C 1
ATOM 1666 O O . THR A 1 207 ? 2.051 -1.716 4.43 1 97.25 207 THR A O 1
ATOM 1669 N N . SER A 1 208 ? 2.656 -3.334 3.025 1 96.62 208 SER A N 1
ATOM 1670 C CA . SER A 1 208 ? 1.402 -4.078 3.107 1 96.62 208 SER A CA 1
ATOM 1671 C C . SER A 1 208 ? 1.264 -4.777 4.457 1 96.62 208 SER A C 1
ATOM 1673 O O . SER A 1 208 ? 2.203 -5.422 4.926 1 96.62 208 SER A O 1
ATOM 1675 N N . THR A 1 209 ? 0.117 -4.621 5.078 1 96.81 209 THR A N 1
ATOM 1676 C CA . THR A 1 209 ? -0.12 -5.309 6.34 1 96.81 209 THR A CA 1
ATOM 1677 C C . THR A 1 209 ? -0.162 -6.82 6.133 1 96.81 209 THR A C 1
ATOM 1679 O O . THR A 1 209 ? 0.294 -7.586 6.984 1 96.81 209 THR A O 1
ATOM 1682 N N . LEU A 1 210 ? -0.729 -7.27 5.039 1 95.62 210 LEU A N 1
ATOM 1683 C CA . LEU A 1 210 ? -0.759 -8.695 4.738 1 95.62 210 LEU A CA 1
ATOM 1684 C C . LEU A 1 210 ? 0.655 -9.25 4.59 1 95.62 210 LEU A C 1
ATOM 1686 O O . LEU A 1 210 ? 0.946 -10.352 5.047 1 95.62 210 LEU A O 1
ATOM 1690 N N . GLY A 1 211 ? 1.495 -8.484 3.891 1 95.62 211 GLY A N 1
ATOM 1691 C CA . GLY A 1 211 ? 2.883 -8.898 3.766 1 95.62 211 GLY A CA 1
ATOM 1692 C C . GLY A 1 211 ? 3.58 -9.062 5.105 1 95.62 211 GLY A C 1
ATOM 1693 O O . GLY A 1 211 ? 4.297 -10.047 5.32 1 95.62 211 GLY A O 1
ATOM 1694 N N . VAL A 1 212 ? 3.344 -8.094 5.965 1 95.75 212 VAL A N 1
ATOM 1695 C CA . VAL A 1 212 ? 3.961 -8.117 7.289 1 95.75 212 VAL A CA 1
ATOM 1696 C C . VAL A 1 212 ? 3.418 -9.289 8.094 1 95.75 212 VAL A C 1
ATOM 1698 O O . VAL A 1 212 ? 4.18 -10 8.758 1 95.75 212 VAL A O 1
ATOM 1701 N N . ASP A 1 213 ? 2.105 -9.516 8.039 1 92.5 213 ASP A N 1
ATOM 1702 C CA . ASP A 1 213 ? 1.481 -10.625 8.75 1 92.5 213 ASP A CA 1
ATOM 1703 C C . ASP A 1 213 ? 2.047 -11.961 8.281 1 92.5 213 ASP A C 1
ATOM 1705 O O . ASP A 1 213 ? 2.346 -12.836 9.102 1 92.5 213 ASP A O 1
ATOM 1709 N N . ASN A 1 214 ? 2.154 -12.109 7.004 1 91.62 214 ASN A N 1
ATOM 1710 C CA . ASN A 1 214 ? 2.709 -13.344 6.449 1 91.62 214 ASN A CA 1
ATOM 1711 C C . ASN A 1 214 ? 4.148 -13.562 6.906 1 91.62 214 ASN A C 1
ATOM 1713 O O . ASN A 1 214 ? 4.508 -14.664 7.324 1 91.62 214 ASN A O 1
ATOM 1717 N N . ALA A 1 215 ? 4.922 -12.516 6.844 1 93.25 215 ALA A N 1
ATOM 1718 C CA . ALA A 1 215 ? 6.336 -12.625 7.207 1 93.25 215 ALA A CA 1
ATOM 1719 C C . ALA A 1 215 ? 6.496 -12.906 8.695 1 93.25 215 ALA A C 1
ATOM 1721 O O . ALA A 1 215 ? 7.504 -13.477 9.125 1 93.25 215 ALA A O 1
ATOM 1722 N N . SER A 1 216 ? 5.516 -12.477 9.508 1 89.12 216 SER A N 1
ATOM 1723 C CA . SER A 1 216 ? 5.594 -12.664 10.953 1 89.12 216 SER A CA 1
ATOM 1724 C C . SER A 1 216 ? 5.277 -14.102 11.344 1 89.12 216 SER A C 1
ATOM 1726 O O . SER A 1 216 ? 5.582 -14.523 12.461 1 89.12 216 SER A O 1
ATOM 1728 N N . ASP A 1 217 ? 4.633 -14.867 10.477 1 84.75 217 ASP A N 1
ATOM 1729 C CA . ASP A 1 217 ? 4.328 -16.281 10.664 1 84.75 217 ASP A CA 1
ATOM 1730 C C . ASP A 1 217 ? 5.348 -17.172 9.938 1 84.75 217 ASP A C 1
ATOM 1732 O O . ASP A 1 217 ? 5.195 -17.453 8.75 1 84.75 217 ASP A O 1
ATOM 1736 N N . LYS A 1 218 ? 6.25 -17.703 10.672 1 81.94 218 LYS A N 1
ATOM 1737 C CA . LYS A 1 218 ? 7.371 -18.453 10.102 1 81.94 218 LYS A CA 1
ATOM 1738 C C . LYS A 1 218 ? 6.879 -19.656 9.297 1 81.94 218 LYS A C 1
ATOM 1740 O O . LYS A 1 218 ? 7.406 -19.953 8.227 1 81.94 218 LYS A O 1
ATOM 1745 N N . GLU A 1 219 ? 5.934 -20.328 9.805 1 83.31 219 GLU A N 1
ATOM 1746 C CA . GLU A 1 219 ? 5.414 -21.5 9.109 1 83.31 219 GLU A CA 1
ATOM 1747 C C . GLU A 1 219 ? 4.719 -21.094 7.805 1 83.31 219 GLU A C 1
ATOM 1749 O O . GLU A 1 219 ? 4.91 -21.734 6.773 1 83.31 219 GLU A O 1
ATOM 1754 N N . LEU A 1 220 ? 3.924 -20.109 7.914 1 87.12 220 LEU A N 1
ATOM 1755 C CA . LEU A 1 220 ? 3.238 -19.625 6.719 1 87.12 220 LEU A CA 1
ATOM 1756 C C . LEU A 1 220 ? 4.238 -19.172 5.66 1 87.12 220 LEU A C 1
ATOM 1758 O O . LEU A 1 220 ? 4.066 -19.469 4.473 1 87.12 220 LEU A O 1
ATOM 1762 N N . THR A 1 221 ? 5.266 -18.469 6.098 1 90.81 221 THR A N 1
ATOM 1763 C CA . THR A 1 221 ? 6.297 -18.016 5.172 1 90.81 221 THR A CA 1
ATOM 1764 C C . THR A 1 221 ? 6.953 -19.203 4.469 1 90.81 221 THR A C 1
ATOM 1766 O O . THR A 1 221 ? 7.105 -19.203 3.244 1 90.81 221 THR A O 1
ATOM 1769 N N . LYS A 1 222 ? 7.32 -20.156 5.238 1 90.69 222 LYS A N 1
ATOM 1770 C CA . LYS A 1 222 ? 7.973 -21.328 4.68 1 90.69 222 LYS A CA 1
ATOM 1771 C C . LYS A 1 222 ? 7.066 -22.047 3.676 1 90.69 222 LYS A C 1
ATOM 1773 O O . LYS A 1 222 ? 7.512 -22.438 2.598 1 90.69 222 LYS A O 1
ATOM 1778 N N . ASN A 1 223 ? 5.832 -22.172 4.07 1 90.25 223 ASN A N 1
ATOM 1779 C CA . ASN A 1 223 ? 4.879 -22.828 3.182 1 90.25 223 ASN A CA 1
ATOM 1780 C C . ASN A 1 223 ? 4.684 -22.031 1.889 1 90.25 223 ASN A C 1
ATOM 1782 O O . ASN A 1 223 ? 4.598 -22.625 0.808 1 90.25 223 ASN A O 1
ATOM 1786 N N . MET A 1 224 ? 4.574 -20.766 1.996 1 92.25 224 MET A N 1
ATOM 1787 C CA . MET A 1 224 ? 4.387 -19.906 0.828 1 92.25 224 MET A CA 1
ATOM 1788 C C . MET A 1 224 ? 5.586 -20 -0.111 1 92.25 224 MET A C 1
ATOM 1790 O O . MET A 1 224 ? 5.418 -20.125 -1.326 1 92.25 224 MET A O 1
ATOM 1794 N N . LEU A 1 225 ? 6.762 -19.938 0.477 1 94.94 225 LEU A N 1
ATOM 1795 C CA . LEU A 1 225 ? 7.973 -20 -0.333 1 94.94 225 LEU A CA 1
ATOM 1796 C C . LEU A 1 225 ? 8.148 -21.375 -0.953 1 94.94 225 LEU A C 1
ATOM 1798 O O . LEU A 1 225 ? 8.508 -21.5 -2.129 1 94.94 225 LEU A O 1
ATOM 1802 N N . ALA A 1 226 ? 7.867 -22.406 -0.174 1 93 226 ALA A N 1
ATOM 1803 C CA . ALA A 1 226 ? 7.98 -23.766 -0.682 1 93 226 ALA A CA 1
ATOM 1804 C C . ALA A 1 226 ? 7.027 -24 -1.853 1 93 226 ALA A C 1
ATOM 1806 O O . ALA A 1 226 ? 7.375 -24.688 -2.816 1 93 226 ALA A O 1
ATOM 1807 N N . ALA A 1 227 ? 5.875 -23.453 -1.712 1 90.94 227 ALA A N 1
ATOM 1808 C CA . ALA A 1 227 ? 4.875 -23.594 -2.768 1 90.94 227 ALA A CA 1
ATOM 1809 C C . ALA A 1 227 ? 5.367 -22.984 -4.078 1 90.94 227 ALA A C 1
ATOM 1811 O O . ALA A 1 227 ? 4.926 -23.391 -5.156 1 90.94 227 ALA A O 1
ATOM 1812 N N . GLU A 1 228 ? 6.281 -22.078 -3.986 1 93.25 228 GLU A N 1
ATOM 1813 C CA . GLU A 1 228 ? 6.824 -21.422 -5.168 1 93.25 228 GLU A CA 1
ATOM 1814 C C . GLU A 1 228 ? 8.227 -21.922 -5.488 1 93.25 228 GLU A C 1
ATOM 1816 O O . GLU A 1 228 ? 8.969 -21.281 -6.234 1 93.25 228 GLU A O 1
ATOM 1821 N N . LEU A 1 229 ? 8.594 -23.031 -4.887 1 91.88 229 LEU A N 1
ATOM 1822 C CA . LEU A 1 229 ? 9.812 -23.781 -5.16 1 91.88 229 LEU A CA 1
ATOM 1823 C C . LEU A 1 229 ? 11.039 -23 -4.719 1 91.88 229 LEU A C 1
ATOM 1825 O O . LEU A 1 229 ? 12.094 -23.078 -5.355 1 91.88 229 LEU A O 1
ATOM 1829 N N . ILE A 1 230 ? 10.906 -22.125 -3.801 1 94.69 230 ILE A N 1
ATOM 1830 C CA . ILE A 1 230 ? 12.031 -21.469 -3.137 1 94.69 230 ILE A CA 1
ATOM 1831 C C . ILE A 1 230 ? 12.523 -22.328 -1.979 1 94.69 230 ILE A C 1
ATOM 1833 O O . ILE A 1 230 ? 11.727 -22.812 -1.177 1 94.69 230 ILE A O 1
ATOM 1837 N N . PRO A 1 231 ? 13.812 -22.578 -1.959 1 94.25 231 PRO A N 1
ATOM 1838 C CA . PRO A 1 231 ? 14.328 -23.516 -0.961 1 94.25 231 PRO A CA 1
ATOM 1839 C C . PRO A 1 231 ? 14.109 -23.031 0.472 1 94.25 231 PRO A C 1
ATOM 1841 O O . PRO A 1 231 ? 14.5 -21.906 0.816 1 94.25 231 PRO A O 1
ATOM 1844 N N . VAL A 1 232 ? 13.492 -23.781 1.306 1 94.06 232 VAL A N 1
ATOM 1845 C CA . VAL A 1 232 ? 13.305 -23.578 2.738 1 94.06 232 VAL A CA 1
ATOM 1846 C C . VAL A 1 232 ? 13.641 -24.859 3.49 1 94.06 232 VAL A C 1
ATOM 1848 O O . VAL A 1 232 ? 13.609 -25.953 2.912 1 94.06 232 VAL A O 1
ATOM 1851 N N . PRO A 1 233 ? 14.055 -24.75 4.746 1 91.75 233 PRO A N 1
ATOM 1852 C CA . PRO A 1 233 ? 14.305 -25.984 5.492 1 91.75 233 PRO A CA 1
ATOM 1853 C C . PRO A 1 233 ? 13.055 -26.844 5.637 1 91.75 233 PRO A C 1
ATOM 1855 O O . PRO A 1 233 ? 11.984 -26.344 5.98 1 91.75 233 PRO A O 1
ATOM 1858 N N . ARG A 1 234 ? 13.195 -28.078 5.402 1 89.19 234 ARG A N 1
ATOM 1859 C CA . ARG A 1 234 ? 12.086 -28.984 5.66 1 89.19 234 ARG A CA 1
ATOM 1860 C C . ARG A 1 234 ? 11.766 -29.047 7.148 1 89.19 234 ARG A C 1
ATOM 1862 O O . ARG A 1 234 ? 12.672 -29.078 7.984 1 89.19 234 ARG A O 1
ATOM 1869 N N . GLY A 1 235 ? 10.531 -28.953 7.441 1 88.5 235 GLY A N 1
ATOM 1870 C CA . GLY A 1 235 ? 10.188 -28.969 8.852 1 88.5 235 GLY A CA 1
ATOM 1871 C C . GLY A 1 235 ? 8.766 -29.453 9.117 1 88.5 235 GLY A C 1
ATOM 1872 O O . GLY A 1 235 ? 7.953 -29.516 8.195 1 88.5 235 GLY A O 1
ATOM 1873 N N . VAL A 1 236 ? 8.578 -29.938 10.367 1 89.81 236 VAL A N 1
ATOM 1874 C CA . VAL A 1 236 ? 7.285 -30.391 10.852 1 89.81 236 VAL A CA 1
ATOM 1875 C C . VAL A 1 236 ? 6.922 -29.656 12.141 1 89.81 236 VAL A C 1
ATOM 1877 O O . VAL A 1 236 ? 7.75 -29.531 13.047 1 89.81 236 VAL A O 1
ATOM 1880 N N . VAL A 1 237 ? 5.719 -29.141 12.141 1 89.19 237 VAL A N 1
ATOM 1881 C CA . VAL A 1 237 ? 5.266 -28.438 13.344 1 89.19 237 VAL A CA 1
ATOM 1882 C C . VAL A 1 237 ? 4.582 -29.438 14.281 1 89.19 237 VAL A C 1
ATOM 1884 O O . VAL A 1 237 ? 3.734 -30.219 13.852 1 89.19 237 VAL A O 1
ATOM 1887 N N . ILE A 1 238 ? 4.941 -29.406 15.547 1 91.94 238 ILE A N 1
ATOM 1888 C CA . ILE A 1 238 ? 4.348 -30.297 16.531 1 91.94 238 ILE A CA 1
ATOM 1889 C C . ILE A 1 238 ? 3.922 -29.5 17.766 1 91.94 238 ILE A C 1
ATOM 1891 O O . ILE A 1 238 ? 4.402 -28.375 17.984 1 91.94 238 ILE A O 1
ATOM 1895 N N . THR A 1 239 ? 2.965 -29.969 18.484 1 90.81 239 THR A N 1
ATOM 1896 C CA . THR A 1 239 ? 2.457 -29.281 19.672 1 90.81 239 THR A CA 1
ATOM 1897 C C . THR A 1 239 ? 2.674 -30.125 20.922 1 90.81 239 THR A C 1
ATOM 1899 O O . THR A 1 239 ? 2.619 -29.609 22.031 1 90.81 239 THR A O 1
ATOM 1902 N N . ARG A 1 240 ? 2.852 -31.609 20.875 1 87.44 240 ARG A N 1
ATOM 1903 C CA . ARG A 1 240 ? 3.025 -32.531 21.984 1 87.44 240 ARG A CA 1
ATOM 1904 C C . ARG A 1 240 ? 4.324 -33.312 21.859 1 87.44 240 ARG A C 1
ATOM 1906 O O . ARG A 1 240 ? 4.762 -33.625 20.75 1 87.44 240 ARG A O 1
ATOM 1913 N N . LEU A 1 241 ? 4.809 -33.562 22.875 1 91.94 241 LEU A N 1
ATOM 1914 C CA . LEU A 1 241 ? 6.039 -34.344 22.922 1 91.94 241 LEU A CA 1
ATOM 1915 C C . LEU A 1 241 ? 5.855 -35.688 22.234 1 91.94 241 LEU A C 1
ATOM 1917 O O . LEU A 1 241 ? 6.793 -36.219 21.625 1 91.94 241 LEU A O 1
ATOM 1921 N N . SER A 1 242 ? 4.676 -36.188 22.188 1 91.94 242 SER A N 1
ATOM 1922 C CA . SER A 1 242 ? 4.391 -37.5 21.609 1 91.94 242 SER A CA 1
ATOM 1923 C C . SER A 1 242 ? 4.602 -37.469 20.094 1 91.94 242 SER A C 1
ATOM 1925 O O . SER A 1 242 ? 4.781 -38.531 19.484 1 91.94 242 SER A O 1
ATOM 1927 N N . GLU A 1 243 ? 4.562 -36.344 19.484 1 94 243 GLU A N 1
ATOM 1928 C CA . GLU A 1 243 ? 4.707 -36.188 18.047 1 94 243 GLU A CA 1
ATOM 1929 C C . GLU A 1 243 ? 6.176 -36.062 17.641 1 94 243 GLU A C 1
ATOM 1931 O O . GLU A 1 243 ? 6.512 -36.125 16.469 1 94 243 GLU A O 1
ATOM 1936 N N . LEU A 1 244 ? 7.035 -35.938 18.625 1 94.88 244 LEU A N 1
ATOM 1937 C CA . LEU A 1 244 ? 8.43 -35.562 18.375 1 94.88 244 LEU A CA 1
ATOM 1938 C C . LEU A 1 244 ? 9.148 -36.688 17.641 1 94.88 244 LEU A C 1
ATOM 1940 O O . LEU A 1 244 ? 9.906 -36.438 16.703 1 94.88 244 LEU A O 1
ATOM 1944 N N . ASP A 1 245 ? 8.867 -37.875 18.016 1 93.81 245 ASP A N 1
ATOM 1945 C CA . ASP A 1 245 ? 9.555 -39 17.391 1 93.81 245 ASP A CA 1
ATOM 1946 C C . ASP A 1 245 ? 9.195 -39.125 15.914 1 93.81 245 ASP A C 1
ATOM 1948 O O . ASP A 1 245 ? 10.07 -39.375 15.078 1 93.81 245 ASP A O 1
ATOM 1952 N N . ALA A 1 246 ? 8.023 -39.062 15.633 1 94 246 ALA A N 1
ATOM 1953 C CA . ALA A 1 246 ? 7.582 -39.094 14.242 1 94 246 ALA A CA 1
ATOM 1954 C C . ALA A 1 246 ? 8.195 -37.969 13.438 1 94 246 ALA A C 1
ATOM 1956 O O . ALA A 1 246 ? 8.57 -38.156 12.273 1 94 246 ALA A O 1
ATOM 1957 N N . ALA A 1 247 ? 8.227 -36.781 13.984 1 94.06 247 ALA A N 1
ATOM 1958 C CA . ALA A 1 247 ? 8.82 -35.625 13.328 1 94.06 247 ALA A CA 1
ATOM 1959 C C . ALA A 1 247 ? 10.305 -35.844 13.055 1 94.06 247 ALA A C 1
ATOM 1961 O O . ALA A 1 247 ? 10.812 -35.5 11.992 1 94.06 247 ALA A O 1
ATOM 1962 N N . LEU A 1 248 ? 10.953 -36.438 14 1 93.94 248 LEU A N 1
ATOM 1963 C CA . LEU A 1 248 ? 12.383 -36.719 13.867 1 93.94 248 LEU A CA 1
ATOM 1964 C C . LEU A 1 248 ? 12.648 -37.75 12.797 1 93.94 248 LEU A C 1
ATOM 1966 O O . LEU A 1 248 ? 13.664 -37.719 12.102 1 93.94 248 LEU A O 1
ATOM 1970 N N . GLU A 1 249 ? 11.773 -38.656 12.672 1 92.88 249 GLU A N 1
ATOM 1971 C CA . GLU A 1 249 ? 11.898 -39.656 11.617 1 92.88 249 GLU A CA 1
ATOM 1972 C C . GLU A 1 249 ? 11.75 -39.031 10.234 1 92.88 249 GLU A C 1
ATOM 1974 O O . GLU A 1 249 ? 12.438 -39.438 9.289 1 92.88 249 GLU A O 1
ATOM 1979 N N . GLU A 1 250 ? 10.914 -38.156 10.188 1 92.31 250 GLU A N 1
ATOM 1980 C CA . GLU A 1 250 ? 10.656 -37.5 8.914 1 92.31 250 GLU A CA 1
ATOM 1981 C C . GLU A 1 250 ? 11.789 -36.562 8.547 1 92.31 250 GLU A C 1
ATOM 1983 O O . GLU A 1 250 ? 12.219 -36.5 7.391 1 92.31 250 GLU A O 1
ATOM 1988 N N . ILE A 1 251 ? 12.297 -35.781 9.461 1 92.31 251 ILE A N 1
ATOM 1989 C CA . ILE A 1 251 ? 13.266 -34.719 9.195 1 92.31 251 ILE A CA 1
ATOM 1990 C C . ILE A 1 251 ? 14.68 -35.281 9.258 1 92.31 251 ILE A C 1
ATOM 1992 O O . ILE A 1 251 ? 15.539 -34.906 8.453 1 92.31 251 ILE A O 1
ATOM 1996 N N . GLY A 1 252 ? 14.891 -36.094 10.258 1 90.94 252 GLY A N 1
ATOM 1997 C CA . GLY A 1 252 ? 16.219 -36.688 10.453 1 90.94 252 GLY A CA 1
ATOM 1998 C C . GLY A 1 252 ? 17.156 -35.781 11.211 1 90.94 252 GLY A C 1
ATOM 1999 O O . GLY A 1 252 ? 16.797 -34.656 11.57 1 90.94 252 GLY A O 1
ATOM 2000 N N . PHE A 1 253 ? 18.391 -36.219 11.625 1 91.06 253 PHE A N 1
ATOM 2001 C CA . PHE A 1 253 ? 19.453 -35.438 12.273 1 91.06 253 PHE A CA 1
ATOM 2002 C C . PHE A 1 253 ? 20.516 -35.031 11.273 1 91.06 253 PHE A C 1
ATOM 2004 O O . PHE A 1 253 ? 20.781 -35.75 10.297 1 91.06 253 PHE A O 1
ATOM 2011 N N . PRO A 1 254 ? 21.25 -34.031 11.422 1 90.5 254 PRO A N 1
ATOM 2012 C CA . PRO A 1 254 ? 21.031 -33.031 12.477 1 90.5 254 PRO A CA 1
ATOM 2013 C C . PRO A 1 254 ? 19.781 -32.188 12.234 1 90.5 254 PRO A C 1
ATOM 2015 O O . PRO A 1 254 ? 19.391 -31.969 11.086 1 90.5 254 PRO A O 1
ATOM 2018 N N . CYS A 1 255 ? 19.172 -31.734 13.297 1 93.69 255 CYS A N 1
ATOM 2019 C CA . CYS A 1 255 ? 17.969 -30.938 13.141 1 93.69 255 CYS A CA 1
ATOM 2020 C C . CYS A 1 255 ? 17.953 -29.766 14.117 1 93.69 255 CYS A C 1
ATOM 2022 O O . CYS A 1 255 ? 18.906 -29.594 14.883 1 93.69 255 CYS A O 1
ATOM 2024 N N . VAL A 1 256 ? 17.109 -28.859 13.883 1 90.31 256 VAL A N 1
ATOM 2025 C CA . VAL A 1 256 ? 16.891 -27.688 14.711 1 90.31 256 VAL A CA 1
ATOM 2026 C C . VAL A 1 256 ? 15.477 -27.719 15.297 1 90.31 256 VAL A C 1
ATOM 2028 O O . VAL A 1 256 ? 14.523 -28.125 14.617 1 90.31 256 VAL A O 1
ATOM 2031 N N . ILE A 1 257 ? 15.32 -27.406 16.578 1 91.06 257 ILE A N 1
ATOM 2032 C CA . ILE A 1 257 ? 14.016 -27.281 17.203 1 91.06 257 ILE A CA 1
ATOM 2033 C C . ILE A 1 257 ? 13.852 -25.859 17.766 1 91.06 257 ILE A C 1
ATOM 2035 O O . ILE A 1 257 ? 14.719 -25.375 18.484 1 91.06 257 ILE A O 1
ATOM 2039 N N . LYS A 1 258 ? 12.844 -25.172 17.359 1 87.12 258 LYS A N 1
ATOM 2040 C CA . LYS A 1 258 ? 12.617 -23.797 17.797 1 87.12 258 LYS A CA 1
ATOM 2041 C C . LYS A 1 258 ? 11.125 -23.5 17.938 1 87.12 258 LYS A C 1
ATOM 2043 O O . LYS A 1 258 ? 10.297 -24.219 17.375 1 87.12 258 LYS A O 1
ATOM 2048 N N . PRO A 1 259 ? 10.797 -22.547 18.781 1 87.12 259 PRO A N 1
ATOM 2049 C CA . PRO A 1 259 ? 9.391 -22.125 18.875 1 87.12 259 PRO A CA 1
ATOM 2050 C C . PRO A 1 259 ? 8.875 -21.531 17.562 1 87.12 259 PRO A C 1
ATOM 2052 O O . PRO A 1 259 ? 9.617 -20.844 16.859 1 87.12 259 PRO A O 1
ATOM 2055 N N . LEU A 1 260 ? 7.562 -21.75 17.234 1 81 260 LEU A N 1
ATOM 2056 C CA . LEU A 1 260 ? 6.973 -21.234 16.016 1 81 260 LEU A CA 1
ATOM 2057 C C . LEU A 1 260 ? 6.844 -19.703 16.078 1 81 260 LEU A C 1
ATOM 2059 O O . LEU A 1 260 ? 7.031 -19.016 15.07 1 81 260 LEU A O 1
ATOM 2063 N N . SER A 1 261 ? 6.348 -19.141 17.266 1 72.62 261 SER A N 1
ATOM 2064 C CA . SER A 1 261 ? 6.148 -17.703 17.438 1 72.62 261 SER A CA 1
ATOM 2065 C C . SER A 1 261 ? 7.242 -17.094 18.297 1 72.62 261 SER A C 1
ATOM 2067 O O . SER A 1 261 ? 6.988 -16.141 19.047 1 72.62 261 SER A O 1
ATOM 2069 N N . GLY A 1 262 ? 8.484 -17.484 18.219 1 65.38 262 GLY A N 1
ATOM 2070 C CA . GLY A 1 262 ? 9.562 -16.938 19.016 1 65.38 262 GLY A CA 1
ATOM 2071 C C . GLY A 1 262 ? 10.375 -15.875 18.297 1 65.38 262 GLY A C 1
ATOM 2072 O O . GLY A 1 262 ? 10.328 -15.789 17.062 1 65.38 262 GLY A O 1
ATOM 2073 N N . ASN A 1 263 ? 10.742 -14.773 19.016 1 61.81 263 ASN A N 1
ATOM 2074 C CA . ASN A 1 263 ? 11.602 -13.734 18.469 1 61.81 263 ASN A CA 1
ATOM 2075 C C . ASN A 1 263 ? 13.031 -13.852 19 1 61.81 263 ASN A C 1
ATOM 2077 O O . ASN A 1 263 ? 13.242 -14.352 20.109 1 61.81 263 ASN A O 1
ATOM 2081 N N . HIS A 1 264 ? 13.992 -13.547 18.25 1 58.28 264 HIS A N 1
ATOM 2082 C CA . HIS A 1 264 ? 15.391 -13.352 18.641 1 58.28 264 HIS A CA 1
ATOM 2083 C C . HIS A 1 264 ? 16.016 -14.664 19.094 1 58.28 264 HIS A C 1
ATOM 2085 O O . HIS A 1 264 ? 16.797 -14.688 20.062 1 58.28 264 HIS A O 1
ATOM 2091 N N . GLY A 1 265 ? 15.625 -15.805 18.516 1 63.91 265 GLY A N 1
ATOM 2092 C CA . GLY A 1 265 ? 16.25 -17.094 18.766 1 63.91 265 GLY A CA 1
ATOM 2093 C C . GLY A 1 265 ? 15.891 -17.688 20.125 1 63.91 265 GLY A C 1
ATOM 2094 O O . GLY A 1 265 ? 16.391 -18.734 20.5 1 63.91 265 GLY A O 1
ATOM 2095 N N . ARG A 1 266 ? 15 -17.109 20.797 1 68.31 266 ARG A N 1
ATOM 2096 C CA . ARG A 1 266 ? 14.594 -17.594 22.109 1 68.31 266 ARG A CA 1
ATOM 2097 C C . ARG A 1 266 ? 13.945 -18.969 22 1 68.31 266 ARG A C 1
ATOM 2099 O O . ARG A 1 266 ? 13.008 -19.172 21.234 1 68.31 266 ARG A O 1
ATOM 2106 N N . GLY A 1 267 ? 14.547 -19.828 22.688 1 76.69 267 GLY A N 1
ATOM 2107 C CA . GLY A 1 267 ? 14 -21.172 22.766 1 76.69 267 GLY A CA 1
ATOM 2108 C C . GLY A 1 267 ? 14.445 -22.062 21.609 1 76.69 267 GLY A C 1
ATOM 2109 O O . GLY A 1 267 ? 14 -23.203 21.5 1 76.69 267 GLY A O 1
ATOM 2110 N N . ALA A 1 268 ? 15.336 -21.484 20.844 1 81.25 268 ALA A N 1
ATOM 2111 C CA . ALA A 1 268 ? 15.781 -22.266 19.688 1 81.25 268 ALA A CA 1
ATOM 2112 C C . ALA A 1 268 ? 17.031 -23.062 20 1 81.25 268 ALA A C 1
ATOM 2114 O O . ALA A 1 268 ? 17.922 -22.578 20.719 1 81.25 268 ALA A O 1
ATOM 2115 N N . THR A 1 269 ? 17.078 -24.266 19.688 1 82.31 269 THR A N 1
ATOM 2116 C CA . THR A 1 269 ? 18.25 -25.141 19.812 1 82.31 269 THR A CA 1
ATOM 2117 C C . THR A 1 269 ? 18.672 -25.672 18.453 1 82.31 269 THR A C 1
ATOM 2119 O O . THR A 1 269 ? 17.859 -26.219 17.703 1 82.31 269 THR A O 1
ATOM 2122 N N . THR A 1 270 ? 19.938 -25.453 18.156 1 83.12 270 THR A N 1
ATOM 2123 C CA . THR A 1 270 ? 20.453 -25.922 16.875 1 83.12 270 THR A CA 1
ATOM 2124 C C . THR A 1 270 ? 21.406 -27.094 17.062 1 83.12 270 THR A C 1
ATOM 2126 O O . THR A 1 270 ? 21.75 -27.438 18.203 1 83.12 270 THR A O 1
ATOM 2129 N N . HIS A 1 271 ? 21.766 -27.734 16.047 1 83.06 271 HIS A N 1
ATOM 2130 C CA . HIS A 1 271 ? 22.734 -28.812 16 1 83.06 271 HIS A CA 1
ATOM 2131 C C . HIS A 1 271 ? 22.312 -29.969 16.906 1 83.06 271 HIS A C 1
ATOM 2133 O O . HIS A 1 271 ? 23.109 -30.438 17.734 1 83.06 271 HIS A O 1
ATOM 2139 N N . ILE A 1 272 ? 21.062 -30.281 16.812 1 89.19 272 ILE A N 1
ATOM 2140 C CA . ILE A 1 272 ? 20.531 -31.422 17.531 1 89.19 272 ILE A CA 1
ATOM 2141 C C . ILE A 1 272 ? 20.922 -32.719 16.812 1 89.19 272 ILE A C 1
ATOM 2143 O O . ILE A 1 272 ? 20.531 -32.938 15.656 1 89.19 272 ILE A O 1
ATOM 2147 N N . MET A 1 273 ? 21.609 -33.562 17.531 1 90.88 273 MET A N 1
ATOM 2148 C CA . MET A 1 273 ? 22.172 -34.719 16.875 1 90.88 273 MET A CA 1
ATOM 2149 C C . MET A 1 273 ? 21.531 -36 17.391 1 90.88 273 MET A C 1
ATOM 2151 O O . MET A 1 273 ? 21.766 -37.094 16.844 1 90.88 273 MET A O 1
ATOM 2155 N N . ASN A 1 274 ? 20.766 -35.906 18.453 1 91.62 274 ASN A N 1
ATOM 2156 C CA . ASN A 1 274 ? 20.188 -37.094 19.031 1 91.62 274 ASN A CA 1
ATOM 2157 C C . ASN A 1 274 ? 18.844 -36.812 19.688 1 91.62 274 ASN A C 1
ATOM 2159 O O . ASN A 1 274 ? 18.453 -35.656 19.844 1 91.62 274 ASN A O 1
ATOM 2163 N N . LYS A 1 275 ? 18.141 -37.875 20.047 1 93.38 275 LYS A N 1
ATOM 2164 C CA . LYS A 1 275 ? 16.781 -37.781 20.547 1 93.38 275 LYS A CA 1
ATOM 2165 C C . LYS A 1 275 ? 16.734 -37.125 21.938 1 93.38 275 LYS A C 1
ATOM 2167 O O . LYS A 1 275 ? 15.789 -36.406 22.266 1 93.38 275 LYS A O 1
ATOM 2172 N N . GLU A 1 276 ? 17.75 -37.344 22.688 1 91.19 276 GLU A N 1
ATOM 2173 C CA . GLU A 1 276 ? 17.781 -36.781 24.031 1 91.19 276 GLU A CA 1
ATOM 2174 C C . GLU A 1 276 ? 17.844 -35.25 23.984 1 91.19 276 GLU A C 1
ATOM 2176 O O . GLU A 1 276 ? 17.078 -34.594 24.672 1 91.19 276 GLU A O 1
ATOM 2181 N N . LYS A 1 277 ? 18.734 -34.875 23.188 1 90.25 277 LYS A N 1
ATOM 2182 C CA . LYS A 1 277 ? 18.828 -33.438 23.016 1 90.25 277 LYS A CA 1
ATOM 2183 C C . LYS A 1 277 ? 17.562 -32.844 22.406 1 90.25 277 LYS A C 1
ATOM 2185 O O . LYS A 1 277 ? 17.172 -31.719 22.719 1 90.25 277 LYS A O 1
ATOM 2190 N N . ALA A 1 278 ? 17 -33.625 21.562 1 94.19 278 ALA A N 1
ATOM 2191 C CA . ALA A 1 278 ? 15.766 -33.188 20.922 1 94.19 278 ALA A CA 1
ATOM 2192 C C . ALA A 1 278 ? 14.648 -33 21.938 1 94.19 278 ALA A C 1
ATOM 2194 O O . ALA A 1 278 ? 13.875 -32.031 21.844 1 94.19 278 ALA A O 1
ATOM 2195 N N . ARG A 1 279 ? 14.586 -33.812 22.844 1 93.38 279 ARG A N 1
ATOM 2196 C CA . ARG A 1 279 ? 13.547 -33.719 23.859 1 93.38 279 ARG A CA 1
ATOM 2197 C C . ARG A 1 279 ? 13.75 -32.5 24.75 1 93.38 279 ARG A C 1
ATOM 2199 O O . ARG A 1 279 ? 12.797 -31.797 25.078 1 93.38 279 ARG A O 1
ATOM 2206 N N . SER A 1 280 ? 14.984 -32.344 25.078 1 90.69 280 SER A N 1
ATOM 2207 C CA . SER A 1 280 ? 15.305 -31.172 25.859 1 90.69 280 SER A CA 1
ATOM 2208 C C . SER A 1 280 ? 14.992 -29.891 25.094 1 90.69 280 SER A C 1
ATOM 2210 O O . SER A 1 280 ? 14.492 -28.922 25.672 1 90.69 280 SER A O 1
ATOM 2212 N N . ALA A 1 281 ? 15.391 -29.953 23.875 1 90.56 281 ALA A N 1
ATOM 2213 C CA . ALA A 1 281 ? 15.164 -28.797 23.016 1 90.56 281 ALA A CA 1
ATOM 2214 C C . ALA A 1 281 ? 13.672 -28.5 22.891 1 90.56 281 ALA A C 1
ATOM 2216 O O . ALA A 1 281 ? 13.266 -27.328 22.859 1 90.56 281 ALA A O 1
ATOM 2217 N N . PHE A 1 282 ? 12.891 -29.484 22.75 1 93 282 PHE A N 1
ATOM 2218 C CA . PHE A 1 282 ? 11.445 -29.328 22.641 1 93 282 PHE A CA 1
ATOM 2219 C C . PHE A 1 282 ? 10.883 -28.641 23.875 1 93 282 PHE A C 1
ATOM 2221 O O . PHE A 1 282 ? 10.055 -27.734 23.766 1 93 282 PHE A O 1
ATOM 2228 N N . SER A 1 283 ? 11.359 -29.062 24.969 1 90.25 283 SER A N 1
ATOM 2229 C CA . SER A 1 283 ? 10.883 -28.5 26.234 1 90.25 283 SER A CA 1
ATOM 2230 C C . SER A 1 283 ? 11.234 -27.016 26.328 1 90.25 283 SER A C 1
ATOM 2232 O O . SER A 1 283 ? 10.414 -26.203 26.781 1 90.25 283 SER A O 1
ATOM 2234 N N . LEU A 1 284 ? 12.352 -26.766 25.906 1 86.44 284 LEU A N 1
ATOM 2235 C CA . LEU A 1 284 ? 12.789 -25.375 25.922 1 86.44 284 LEU A CA 1
ATOM 2236 C C . LEU A 1 284 ? 11.945 -24.531 24.984 1 86.44 284 LEU A C 1
ATOM 2238 O O . LEU A 1 284 ? 11.555 -23.406 25.328 1 86.44 284 LEU A O 1
ATOM 2242 N N . ALA A 1 285 ? 11.727 -25.016 23.828 1 89 285 ALA A N 1
ATOM 2243 C CA . ALA A 1 285 ? 10.953 -24.281 22.828 1 89 285 ALA A CA 1
ATOM 2244 C C . ALA A 1 285 ? 9.508 -24.094 23.281 1 89 285 ALA A C 1
ATOM 2246 O O . ALA A 1 285 ? 8.906 -23.047 23.016 1 89 285 ALA A O 1
ATOM 2247 N N . GLN A 1 286 ? 8.992 -25.047 23.906 1 89.12 286 GLN A N 1
ATOM 2248 C CA . GLN A 1 286 ? 7.59 -25.047 24.312 1 89.12 286 GLN A CA 1
ATOM 2249 C C . GLN A 1 286 ? 7.336 -23.984 25.391 1 89.12 286 GLN A C 1
ATOM 2251 O O . GLN A 1 286 ? 6.207 -23.531 25.562 1 89.12 286 GLN A O 1
ATOM 2256 N N . GLN A 1 287 ? 8.359 -23.625 26.047 1 84.44 287 GLN A N 1
ATOM 2257 C CA . GLN A 1 287 ? 8.25 -22.562 27.047 1 84.44 287 GLN A CA 1
ATOM 2258 C C . GLN A 1 287 ? 7.965 -21.219 26.391 1 84.44 287 GLN A C 1
ATOM 2260 O O . GLN A 1 287 ? 7.391 -20.312 27.016 1 84.44 287 GLN A O 1
ATOM 2265 N N . VAL A 1 288 ? 8.359 -21.172 25.219 1 82.5 288 VAL A N 1
ATOM 2266 C CA . VAL A 1 288 ? 8.219 -19.922 24.484 1 82.5 288 VAL A CA 1
ATOM 2267 C C . VAL A 1 288 ? 6.93 -19.938 23.688 1 82.5 288 VAL A C 1
ATOM 2269 O O . VAL A 1 288 ? 6.234 -18.922 23.594 1 82.5 288 VAL A O 1
ATOM 2272 N N . SER A 1 289 ? 6.652 -21.062 23.078 1 85.44 289 SER A N 1
ATOM 2273 C CA . SER A 1 289 ? 5.477 -21.203 22.219 1 85.44 289 SER A CA 1
ATOM 2274 C C . SER A 1 289 ? 4.863 -22.594 22.359 1 85.44 289 SER A C 1
ATOM 2276 O O . SER A 1 289 ? 5.582 -23.594 22.469 1 85.44 289 SER A O 1
ATOM 2278 N N . SER A 1 290 ? 3.531 -22.609 22.266 1 86.25 290 SER A N 1
ATOM 2279 C CA . SER A 1 290 ? 2.844 -23.891 22.328 1 86.25 290 SER A CA 1
ATOM 2280 C C . SER A 1 290 ? 3.127 -24.734 21.078 1 86.25 290 SER A C 1
ATOM 2282 O O . SER A 1 290 ? 3.076 -25.953 21.125 1 86.25 290 SER A O 1
ATOM 2284 N N . GLU A 1 291 ? 3.391 -24.125 20.047 1 88.38 291 GLU A N 1
ATOM 2285 C CA . GLU A 1 291 ? 3.734 -24.797 18.797 1 88.38 291 GLU A CA 1
ATOM 2286 C C . GLU A 1 291 ? 5.238 -24.75 18.547 1 88.38 291 GLU A C 1
ATOM 2288 O O . GLU A 1 291 ? 5.867 -23.703 18.703 1 88.38 291 GLU A O 1
ATOM 2293 N N . VAL A 1 292 ? 5.77 -25.969 18.297 1 90.5 292 VAL A N 1
ATOM 2294 C CA . VAL A 1 292 ? 7.207 -26.109 18.094 1 90.5 292 VAL A CA 1
ATOM 2295 C C . VAL A 1 292 ? 7.488 -26.688 16.703 1 90.5 292 VAL A C 1
ATOM 2297 O O . VAL A 1 292 ? 6.758 -27.562 16.234 1 90.5 292 VAL A O 1
ATOM 2300 N N . ILE A 1 293 ? 8.508 -26.188 16.047 1 89.06 293 ILE A N 1
ATOM 2301 C CA . ILE A 1 293 ? 8.852 -26.703 14.727 1 89.06 293 ILE A CA 1
ATOM 2302 C C . ILE A 1 293 ? 10.156 -27.484 14.805 1 89.06 293 ILE A C 1
ATOM 2304 O O . ILE A 1 293 ? 11.125 -27.047 15.43 1 89.06 293 ILE A O 1
ATOM 2308 N N . VAL A 1 294 ? 10.18 -28.688 14.281 1 92.44 294 VAL A N 1
ATOM 2309 C CA . VAL A 1 294 ? 11.367 -29.5 14.062 1 92.44 294 VAL A CA 1
ATOM 2310 C C . VAL A 1 294 ? 11.82 -29.391 12.609 1 92.44 294 VAL A C 1
ATOM 2312 O O . VAL A 1 294 ? 11.078 -29.734 11.688 1 92.44 294 VAL A O 1
ATOM 2315 N N . GLU A 1 295 ? 13 -28.891 12.391 1 91.38 295 GLU A N 1
ATOM 2316 C CA . GLU A 1 295 ? 13.422 -28.609 11.023 1 91.38 295 GLU A CA 1
ATOM 2317 C C . GLU A 1 295 ? 14.828 -29.141 10.758 1 91.38 295 GLU A C 1
ATOM 2319 O O . GLU A 1 295 ? 15.617 -29.328 11.688 1 91.38 295 GLU A O 1
ATOM 2324 N N . GLN A 1 296 ? 15.117 -29.391 9.508 1 90.94 296 GLN A N 1
ATOM 2325 C CA . GLN A 1 296 ? 16.453 -29.797 9.078 1 90.94 296 GLN A CA 1
ATOM 2326 C C . GLN A 1 296 ? 17.469 -28.688 9.344 1 90.94 296 GLN A C 1
ATOM 2328 O O . GLN A 1 296 ? 17.172 -27.516 9.164 1 90.94 296 GLN A O 1
ATOM 2333 N N . LEU A 1 297 ? 18.656 -29.062 9.82 1 89.5 297 LEU A N 1
ATOM 2334 C CA . LEU A 1 297 ? 19.734 -28.109 10 1 89.5 297 LEU A CA 1
ATOM 2335 C C . LEU A 1 297 ? 20.422 -27.797 8.672 1 89.5 297 LEU A C 1
ATOM 2337 O O . LEU A 1 297 ? 20.844 -28.703 7.961 1 89.5 297 LEU A O 1
ATOM 2341 N N . ILE A 1 298 ? 20.484 -26.547 8.297 1 89.38 298 ILE A N 1
ATOM 2342 C CA . ILE A 1 298 ? 21.188 -26.094 7.109 1 89.38 298 ILE A CA 1
ATOM 2343 C C . ILE A 1 298 ? 22.578 -25.578 7.504 1 89.38 298 ILE A C 1
ATOM 2345 O O . ILE A 1 298 ? 22.703 -24.672 8.328 1 89.38 298 ILE A O 1
ATOM 2349 N N . GLU A 1 299 ? 23.578 -26.109 6.941 1 87.81 299 GLU A N 1
ATOM 2350 C CA . GLU A 1 299 ? 24.953 -25.719 7.273 1 87.81 299 GLU A CA 1
ATOM 2351 C C . GLU A 1 299 ? 25.438 -24.594 6.371 1 87.81 299 GLU A C 1
ATOM 2353 O O . GLU A 1 299 ? 25.031 -24.5 5.207 1 87.81 299 GLU A O 1
ATOM 2358 N N . GLY A 1 300 ? 26.266 -23.734 6.926 1 90.88 300 GLY A N 1
ATOM 2359 C CA . GLY A 1 300 ? 26.859 -22.656 6.16 1 90.88 300 GLY A CA 1
ATOM 2360 C C . GLY A 1 300 ? 26.984 -21.375 6.945 1 90.88 300 GLY A C 1
ATOM 2361 O O . GLY A 1 300 ? 27.25 -21.391 8.148 1 90.88 300 GLY A O 1
ATOM 2362 N N . HIS A 1 301 ? 26.938 -20.25 6.23 1 92.94 301 HIS A N 1
ATOM 2363 C CA . HIS A 1 301 ? 27.047 -18.922 6.812 1 92.94 301 HIS A CA 1
ATOM 2364 C C . HIS A 1 301 ? 25.703 -18.188 6.781 1 92.94 301 HIS A C 1
ATOM 2366 O O . HIS A 1 301 ? 24.859 -18.484 5.938 1 92.94 301 HIS A O 1
ATOM 2372 N N . ASP A 1 302 ? 25.594 -17.297 7.754 1 93.75 302 ASP A N 1
ATOM 2373 C CA . ASP A 1 302 ? 24.359 -16.5 7.859 1 93.75 302 ASP A CA 1
ATOM 2374 C C . ASP A 1 302 ? 24.438 -15.242 7.012 1 93.75 302 ASP A C 1
ATOM 2376 O O . ASP A 1 302 ? 25.344 -14.422 7.199 1 93.75 302 ASP A O 1
ATOM 2380 N N . TYR A 1 303 ? 23.516 -15.133 6.113 1 96.56 303 TYR A N 1
ATOM 2381 C CA . TYR A 1 303 ? 23.484 -13.945 5.262 1 96.56 303 TYR A CA 1
ATOM 2382 C C . TYR A 1 303 ? 22.172 -13.188 5.438 1 96.56 303 TYR A C 1
ATOM 2384 O O . TYR A 1 303 ? 21.109 -13.797 5.582 1 96.56 303 TYR A O 1
ATOM 2392 N N . ARG A 1 304 ? 22.234 -11.867 5.496 1 96.94 304 ARG A N 1
ATOM 2393 C CA . ARG A 1 304 ? 21.078 -10.992 5.418 1 96.94 304 ARG A CA 1
ATOM 2394 C C . ARG A 1 304 ? 21.016 -10.273 4.074 1 96.94 304 ARG A C 1
ATOM 2396 O O . ARG A 1 304 ? 21.859 -9.43 3.773 1 96.94 304 ARG A O 1
ATOM 2403 N N . PHE A 1 305 ? 19.984 -10.648 3.287 1 98.56 305 PHE A N 1
ATOM 2404 C CA . PHE A 1 305 ? 19.719 -9.969 2.023 1 98.56 305 PHE A CA 1
ATOM 2405 C C . PHE A 1 305 ? 18.719 -8.844 2.217 1 98.56 305 PHE A C 1
ATOM 2407 O O . PHE A 1 305 ? 17.594 -9.078 2.666 1 98.56 305 PHE A O 1
ATOM 2414 N N . LEU A 1 306 ? 19.094 -7.59 1.922 1 98.56 306 LEU A N 1
ATOM 2415 C CA . LEU A 1 306 ? 18.188 -6.461 2.025 1 98.56 306 LEU A CA 1
ATOM 2416 C C . LEU A 1 306 ? 17.578 -6.117 0.664 1 98.56 306 LEU A C 1
ATOM 2418 O O . LEU A 1 306 ? 18.312 -5.793 -0.275 1 98.56 306 LEU A O 1
ATOM 2422 N N . VAL A 1 307 ? 16.312 -6.27 0.543 1 98.62 307 VAL A N 1
ATOM 2423 C CA . VAL A 1 307 ? 15.594 -5.957 -0.688 1 98.62 307 VAL A CA 1
ATOM 2424 C C . VAL A 1 307 ? 14.734 -4.711 -0.482 1 98.62 307 VAL A C 1
ATOM 2426 O O . VAL A 1 307 ? 13.984 -4.621 0.492 1 98.62 307 VAL A O 1
ATOM 2429 N N . ILE A 1 308 ? 14.875 -3.672 -1.304 1 98.38 308 ILE A N 1
ATOM 2430 C CA . ILE A 1 308 ? 14.109 -2.43 -1.275 1 98.38 308 ILE A CA 1
ATOM 2431 C C . ILE A 1 308 ? 13.477 -2.182 -2.645 1 98.38 308 ILE A C 1
ATOM 2433 O O . ILE A 1 308 ? 14.164 -2.195 -3.666 1 98.38 308 ILE A O 1
ATOM 2437 N N . ASN A 1 309 ? 12.141 -1.94 -2.66 1 97.75 309 ASN A N 1
ATOM 2438 C CA . ASN A 1 309 ? 11.422 -1.733 -3.912 1 97.75 309 ASN A CA 1
ATOM 2439 C C . ASN A 1 309 ? 11.648 -2.889 -4.883 1 97.75 309 ASN A C 1
ATOM 2441 O O . ASN A 1 309 ? 11.922 -2.668 -6.066 1 97.75 309 ASN A O 1
ATOM 2445 N N . TYR A 1 310 ? 11.781 -4.117 -4.312 1 97.44 310 TYR A N 1
ATOM 2446 C CA . TYR A 1 310 ? 11.883 -5.383 -5.031 1 97.44 310 TYR A CA 1
ATOM 2447 C C . TYR A 1 310 ? 13.211 -5.488 -5.766 1 97.44 310 TYR A C 1
ATOM 2449 O O . TYR A 1 310 ? 13.312 -6.168 -6.789 1 97.44 310 TYR A O 1
ATOM 2457 N N . GLN A 1 311 ? 14.227 -4.777 -5.277 1 98 311 GLN A N 1
ATOM 2458 C CA . GLN A 1 311 ? 15.594 -4.875 -5.777 1 98 311 GLN A CA 1
ATOM 2459 C C . GLN A 1 311 ? 16.562 -5.184 -4.645 1 98 311 GLN A C 1
ATOM 2461 O O . GLN A 1 311 ? 16.469 -4.609 -3.559 1 98 311 GLN A O 1
ATOM 2466 N N . LEU A 1 312 ? 17.406 -6.125 -4.906 1 98.5 312 LEU A N 1
ATOM 2467 C CA . LEU A 1 312 ? 18.438 -6.414 -3.914 1 98.5 312 LEU A CA 1
ATOM 2468 C C . LEU A 1 312 ? 19.422 -5.258 -3.812 1 98.5 312 LEU A C 1
ATOM 2470 O O . LEU A 1 312 ? 20.047 -4.883 -4.805 1 98.5 312 LEU A O 1
ATOM 2474 N N . VAL A 1 313 ? 19.562 -4.68 -2.67 1 98.38 313 VAL A N 1
ATOM 2475 C CA . VAL A 1 313 ? 20.328 -3.443 -2.52 1 98.38 313 VAL A CA 1
ATOM 2476 C C . VAL A 1 313 ? 21.641 -3.732 -1.784 1 98.38 313 VAL A C 1
ATOM 2478 O O . VAL A 1 313 ? 22.672 -3.135 -2.088 1 98.38 313 VAL A O 1
ATOM 2481 N N . ALA A 1 314 ? 21.594 -4.609 -0.757 1 98.5 314 ALA A N 1
ATOM 2482 C CA . ALA A 1 314 ? 22.766 -4.891 0.065 1 98.5 314 ALA A CA 1
ATOM 2483 C C . ALA A 1 314 ? 22.688 -6.277 0.695 1 98.5 314 ALA A C 1
ATOM 2485 O O . ALA A 1 314 ? 21.594 -6.773 0.967 1 98.5 314 ALA A O 1
ATOM 2486 N N . VAL A 1 315 ? 23.812 -6.926 0.881 1 98.5 315 VAL A N 1
ATOM 2487 C CA . VAL A 1 315 ? 23.891 -8.227 1.537 1 98.5 315 VAL A CA 1
ATOM 2488 C C . VAL A 1 315 ? 25 -8.203 2.588 1 98.5 315 VAL A C 1
ATOM 2490 O O . VAL A 1 315 ? 26.109 -7.738 2.316 1 98.5 315 VAL A O 1
ATOM 2493 N N . ALA A 1 316 ? 24.703 -8.664 3.764 1 97.62 316 ALA A N 1
ATOM 2494 C CA . ALA A 1 316 ? 25.656 -8.734 4.859 1 97.62 316 ALA A CA 1
ATOM 2495 C C . ALA A 1 316 ? 25.844 -10.172 5.344 1 97.62 316 ALA A C 1
ATOM 2497 O O . ALA A 1 316 ? 24.859 -10.898 5.52 1 97.62 316 ALA A O 1
ATOM 2498 N N . GLN A 1 317 ? 27.062 -10.594 5.438 1 97.12 317 GLN A N 1
ATOM 2499 C CA . GLN A 1 317 ? 27.375 -11.828 6.164 1 97.12 317 GLN A CA 1
ATOM 2500 C C . GLN A 1 317 ? 27.484 -11.57 7.664 1 97.12 317 GLN A C 1
ATOM 2502 O O . GLN A 1 317 ? 28.25 -10.703 8.094 1 97.12 317 GLN A O 1
ATOM 2507 N N . ARG A 1 318 ? 26.688 -12.297 8.43 1 93.62 318 ARG A N 1
ATOM 2508 C CA . ARG A 1 318 ? 26.656 -12.055 9.875 1 93.62 318 ARG A CA 1
ATOM 2509 C C . ARG A 1 318 ? 27.422 -13.141 10.625 1 93.62 318 ARG A C 1
ATOM 2511 O O . ARG A 1 318 ? 27.422 -14.305 10.219 1 93.62 318 ARG A O 1
ATOM 2518 N N . SER A 1 319 ? 28.062 -12.695 11.641 1 92.56 319 SER A N 1
ATOM 2519 C CA . SER A 1 319 ? 28.766 -13.609 12.531 1 92.56 319 SER A CA 1
ATOM 2520 C C . SER A 1 319 ? 28.328 -13.414 13.984 1 92.56 319 SER A C 1
ATOM 2522 O O . SER A 1 319 ? 28.109 -12.281 14.422 1 92.56 319 SER A O 1
ATOM 2524 N N . PRO A 1 320 ? 28.188 -14.516 14.68 1 89.31 320 PRO A N 1
ATOM 2525 C CA . PRO A 1 320 ? 27.812 -14.367 16.094 1 89.31 320 PRO A CA 1
ATOM 2526 C C . PRO A 1 320 ? 28.859 -13.633 16.906 1 89.31 320 PRO A C 1
ATOM 2528 O O . PRO A 1 320 ? 30.016 -13.531 16.484 1 89.31 320 PRO A O 1
ATOM 2531 N N . ALA A 1 321 ? 28.422 -13.156 18.031 1 90.25 321 ALA A N 1
ATOM 2532 C CA . ALA A 1 321 ? 29.359 -12.539 18.953 1 90.25 321 ALA A CA 1
ATOM 2533 C C . ALA A 1 321 ? 30.453 -13.523 19.359 1 90.25 321 ALA A C 1
ATOM 2535 O O . ALA A 1 321 ? 30.188 -14.695 19.625 1 90.25 321 ALA A O 1
ATOM 2536 N N . ALA A 1 322 ? 31.672 -13.023 19.266 1 91.75 322 ALA A N 1
ATOM 2537 C CA . ALA A 1 322 ? 32.812 -13.891 19.562 1 91.75 322 ALA A CA 1
ATOM 2538 C C . ALA A 1 322 ? 33.969 -13.094 20.156 1 91.75 322 ALA A C 1
ATOM 2540 O O . ALA A 1 322 ? 34 -11.867 20.047 1 91.75 322 ALA A O 1
ATOM 2541 N N . ILE A 1 323 ? 34.75 -13.805 20.844 1 93 323 ILE A N 1
ATOM 2542 C CA . ILE A 1 323 ? 36 -13.227 21.375 1 93 323 ILE A CA 1
ATOM 2543 C C . ILE A 1 323 ? 37.188 -14.055 20.938 1 93 323 ILE A C 1
ATOM 2545 O O . ILE A 1 323 ? 37.031 -15.211 20.531 1 93 323 ILE A O 1
ATOM 2549 N N . VAL A 1 324 ? 38.281 -13.406 20.953 1 92.81 324 VAL A N 1
ATOM 2550 C CA . VAL A 1 324 ? 39.531 -14.062 20.594 1 92.81 324 VAL A CA 1
ATOM 2551 C C . VAL A 1 324 ? 40.5 -14.047 21.797 1 92.81 324 VAL A C 1
ATOM 2553 O O . VAL A 1 324 ? 40.719 -13 22.391 1 92.81 324 VAL A O 1
ATOM 2556 N N . GLY A 1 325 ? 40.938 -15.219 22.078 1 92.81 325 GLY A N 1
ATOM 2557 C CA . GLY A 1 325 ? 41.844 -15.328 23.219 1 92.81 325 GLY A CA 1
ATOM 2558 C C . GLY A 1 325 ? 43.188 -14.664 22.969 1 92.81 325 GLY A C 1
ATOM 2559 O O . GLY A 1 325 ? 43.719 -14.719 21.859 1 92.81 325 GLY A O 1
ATOM 2560 N N . ASP A 1 326 ? 43.688 -14.062 24.047 1 92.44 326 ASP A N 1
ATOM 2561 C CA . ASP A 1 326 ? 45 -13.438 23.969 1 92.44 326 ASP A CA 1
ATOM 2562 C C . ASP A 1 326 ? 46.031 -14.164 24.859 1 92.44 326 ASP A C 1
ATOM 2564 O O . ASP A 1 326 ? 47.156 -13.727 25 1 92.44 326 ASP A O 1
ATOM 2568 N N . GLY A 1 327 ? 45.562 -15.141 25.484 1 92.56 327 GLY A N 1
ATOM 2569 C CA . GLY A 1 327 ? 46.438 -15.977 26.266 1 92.56 327 GLY A CA 1
ATOM 2570 C C . GLY A 1 327 ? 46.594 -15.492 27.703 1 92.56 327 GLY A C 1
ATOM 2571 O O . GLY A 1 327 ? 47.188 -16.188 28.531 1 92.56 327 GLY A O 1
ATOM 2572 N N . THR A 1 328 ? 46.125 -14.344 28.031 1 94.88 328 THR A N 1
ATOM 2573 C CA . THR A 1 328 ? 46.344 -13.789 29.359 1 94.88 328 THR A CA 1
ATOM 2574 C C . THR A 1 328 ? 45.031 -13.352 30 1 94.88 328 THR A C 1
ATOM 2576 O O . THR A 1 328 ? 44.781 -13.578 31.188 1 94.88 328 THR A O 1
ATOM 2579 N N . SER A 1 329 ? 44.156 -12.773 29.25 1 95.25 329 SER A N 1
ATOM 2580 C CA . SER A 1 329 ? 42.906 -12.211 29.766 1 95.25 329 SER A CA 1
ATOM 2581 C C . SER A 1 329 ? 41.844 -13.289 29.969 1 95.25 329 SER A C 1
ATOM 2583 O O . SER A 1 329 ? 41.781 -14.258 29.203 1 95.25 329 SER A O 1
ATOM 2585 N N . THR A 1 330 ? 41.031 -13.062 30.922 1 95.75 330 THR A N 1
ATOM 2586 C CA . THR A 1 330 ? 39.906 -13.953 31.125 1 95.75 330 THR A CA 1
ATOM 2587 C C . THR A 1 330 ? 38.812 -13.68 30.078 1 95.75 330 THR A C 1
ATOM 2589 O O . THR A 1 330 ? 38.844 -12.648 29.406 1 95.75 330 THR A O 1
ATOM 2592 N N . ILE A 1 331 ? 37.906 -14.5 30.031 1 95.94 331 ILE A N 1
ATOM 2593 C CA . ILE A 1 331 ? 36.781 -14.359 29.109 1 95.94 331 ILE A CA 1
ATOM 2594 C C . ILE A 1 331 ? 35.969 -13.102 29.453 1 95.94 331 ILE A C 1
ATOM 2596 O O . ILE A 1 331 ? 35.594 -12.336 28.562 1 95.94 331 ILE A O 1
ATOM 2600 N N . GLN A 1 332 ? 35.75 -12.859 30.719 1 95.62 332 GLN A N 1
ATOM 2601 C CA . GLN A 1 332 ? 35.062 -11.648 31.156 1 95.62 332 GLN A CA 1
ATOM 2602 C C . GLN A 1 332 ? 35.812 -10.398 30.703 1 95.62 332 GLN A C 1
ATOM 2604 O O . GLN A 1 332 ? 35.188 -9.453 30.203 1 95.62 332 GLN A O 1
ATOM 2609 N N . GLN A 1 333 ? 37.062 -10.492 30.875 1 94.38 333 GLN A N 1
ATOM 2610 C CA . GLN A 1 333 ? 37.906 -9.336 30.5 1 94.38 333 GLN A CA 1
ATOM 2611 C C . GLN A 1 333 ? 37.875 -9.102 29 1 94.38 333 GLN A C 1
ATOM 2613 O O . GLN A 1 333 ? 37.875 -7.957 28.547 1 94.38 333 GLN A O 1
ATOM 2618 N N . LEU A 1 334 ? 37.938 -10.141 28.312 1 94.62 334 LEU A N 1
ATOM 2619 C CA . LEU A 1 334 ? 37.875 -10.023 26.859 1 94.62 334 LEU A CA 1
ATOM 2620 C C . LEU A 1 334 ? 36.531 -9.43 26.406 1 94.62 334 LEU A C 1
ATOM 2622 O O . LEU A 1 334 ? 36.5 -8.594 25.5 1 94.62 334 LEU A O 1
ATOM 2626 N N . ILE A 1 335 ? 35.438 -9.836 27 1 94 335 ILE A N 1
ATOM 2627 C CA . ILE A 1 335 ? 34.094 -9.312 26.688 1 94 335 ILE A CA 1
ATOM 2628 C C . ILE A 1 335 ? 34.031 -7.832 27.047 1 94 335 ILE A C 1
ATOM 2630 O O . ILE A 1 335 ? 33.531 -7.023 26.266 1 94 335 ILE A O 1
ATOM 2634 N N . ASP A 1 336 ? 34.531 -7.531 28.156 1 92.88 336 ASP A N 1
ATOM 2635 C CA . ASP A 1 336 ? 34.531 -6.145 28.609 1 92.88 336 ASP A CA 1
ATOM 2636 C C . ASP A 1 336 ? 35.344 -5.254 27.656 1 92.88 336 ASP A C 1
ATOM 2638 O O . ASP A 1 336 ? 34.938 -4.117 27.391 1 92.88 336 ASP A O 1
ATOM 2642 N N . ALA A 1 337 ? 36.438 -5.738 27.266 1 91 337 ALA A N 1
ATOM 2643 C CA . ALA A 1 337 ? 37.312 -4.98 26.344 1 91 337 ALA A CA 1
ATOM 2644 C C . ALA A 1 337 ? 36.562 -4.688 25.047 1 91 337 ALA A C 1
ATOM 2646 O O . ALA A 1 337 ? 36.656 -3.576 24.516 1 91 337 ALA A O 1
ATOM 2647 N N . ILE A 1 338 ? 35.906 -5.609 24.516 1 89.75 338 ILE A N 1
ATOM 2648 C CA . ILE A 1 338 ? 35.156 -5.449 23.281 1 89.75 338 ILE A CA 1
ATOM 2649 C C . ILE A 1 338 ? 34.031 -4.457 23.5 1 89.75 338 ILE A C 1
ATOM 2651 O O . ILE A 1 338 ? 33.719 -3.639 22.625 1 89.75 338 ILE A O 1
ATOM 2655 N N . ASN A 1 339 ? 33.344 -4.512 24.609 1 90.94 339 ASN A N 1
ATOM 2656 C CA . ASN A 1 339 ? 32.188 -3.676 24.922 1 90.94 339 ASN A CA 1
ATOM 2657 C C . ASN A 1 339 ? 32.594 -2.223 25.156 1 90.94 339 ASN A C 1
ATOM 2659 O O . ASN A 1 339 ? 31.734 -1.335 25.188 1 90.94 339 ASN A O 1
ATOM 2663 N N . GLN A 1 340 ? 33.844 -1.945 25.219 1 85.44 340 GLN A N 1
ATOM 2664 C CA . GLN A 1 340 ? 34.344 -0.583 25.391 1 85.44 340 GLN A CA 1
ATOM 2665 C C . GLN A 1 340 ? 34.5 0.124 24.047 1 85.44 340 GLN A C 1
ATOM 2667 O O . GLN A 1 340 ? 34.719 1.339 24 1 85.44 340 GLN A O 1
ATOM 2672 N N . GLN A 1 341 ? 34.344 -0.572 23.062 1 81.5 341 GLN A N 1
ATOM 2673 C CA . GLN A 1 341 ? 34.406 0.04 21.734 1 81.5 341 GLN A CA 1
ATOM 2674 C C . GLN A 1 341 ? 33.312 1.075 21.547 1 81.5 341 GLN A C 1
ATOM 2676 O O . GLN A 1 341 ? 32.156 0.816 21.875 1 81.5 341 GLN A O 1
ATOM 2681 N N . PRO A 1 342 ? 33.656 2.236 21.109 1 77.38 342 PRO A N 1
ATOM 2682 C CA . PRO A 1 342 ? 32.688 3.338 21 1 77.38 342 PRO A CA 1
ATOM 2683 C C . PRO A 1 342 ? 31.516 3.006 20.078 1 77.38 342 PRO A C 1
ATOM 2685 O O . PRO A 1 342 ? 30.438 3.59 20.203 1 77.38 342 PRO A O 1
ATOM 2688 N N . GLU A 1 343 ? 31.703 2.09 19.234 1 80.12 343 GLU A N 1
ATOM 2689 C CA . GLU A 1 343 ? 30.641 1.755 18.281 1 80.12 343 GLU A CA 1
ATOM 2690 C C . GLU A 1 343 ? 29.547 0.91 18.938 1 80.12 343 GLU A C 1
ATOM 2692 O O . GLU A 1 343 ? 28.469 0.748 18.375 1 80.12 343 GLU A O 1
ATOM 2697 N N . ARG A 1 344 ? 29.859 0.391 20.062 1 82.31 344 ARG A N 1
ATOM 2698 C CA . ARG A 1 344 ? 28.891 -0.493 20.719 1 82.31 344 ARG A CA 1
ATOM 2699 C C . ARG A 1 344 ? 28.078 0.262 21.75 1 82.31 344 ARG A C 1
ATOM 2701 O O . ARG A 1 344 ? 28.594 1.146 22.438 1 82.31 344 ARG A O 1
ATOM 2708 N N . GLY A 1 345 ? 26.766 0.081 21.734 1 75.44 345 GLY A N 1
ATOM 2709 C CA . GLY A 1 345 ? 25.859 0.65 22.703 1 75.44 345 GLY A CA 1
ATOM 2710 C C . GLY A 1 345 ? 25.078 -0.399 23.469 1 75.44 345 GLY A C 1
ATOM 2711 O O . GLY A 1 345 ? 25.266 -1.6 23.266 1 75.44 345 GLY A O 1
ATOM 2712 N N . ARG A 1 346 ? 24.203 0.036 24.328 1 71.06 346 ARG A N 1
ATOM 2713 C CA . ARG A 1 346 ? 23.453 -0.863 25.219 1 71.06 346 ARG A CA 1
ATOM 2714 C C . ARG A 1 346 ? 22.328 -1.562 24.453 1 71.06 346 ARG A C 1
ATOM 2716 O O . ARG A 1 346 ? 21.953 -2.688 24.797 1 71.06 346 ARG A O 1
ATOM 2723 N N . SER A 1 347 ? 21.766 -0.878 23.484 1 68 347 SER A N 1
ATOM 2724 C CA . SER A 1 347 ? 20.672 -1.42 22.688 1 68 347 SER A CA 1
ATOM 2725 C C . SER A 1 347 ? 20.766 -0.988 21.234 1 68 347 SER A C 1
ATOM 2727 O O . SER A 1 347 ? 21.828 -1.104 20.609 1 68 347 SER A O 1
ATOM 2729 N N . HIS A 1 348 ? 19.703 -0.537 20.672 1 66.88 348 HIS A N 1
ATOM 2730 C CA . HIS A 1 348 ? 19.641 -0.213 19.25 1 66.88 348 HIS A CA 1
ATOM 2731 C C . HIS A 1 348 ? 19.984 1.254 19 1 66.88 348 HIS A C 1
ATOM 2733 O O . HIS A 1 348 ? 19.688 1.792 17.922 1 66.88 348 HIS A O 1
ATOM 2739 N N . GLU A 1 349 ? 20.688 1.793 19.969 1 67.75 349 GLU A N 1
ATOM 2740 C CA . GLU A 1 349 ? 20.922 3.229 19.875 1 67.75 349 GLU A CA 1
ATOM 2741 C C . GLU A 1 349 ? 22.219 3.518 19.125 1 67.75 349 GLU A C 1
ATOM 2743 O O . GLU A 1 349 ? 22.469 4.652 18.703 1 67.75 349 GLU A O 1
ATOM 2748 N N . ASN A 1 350 ? 23.031 2.42 18.969 1 75.12 350 ASN A N 1
ATOM 2749 C CA . ASN A 1 350 ? 24.281 2.557 18.234 1 75.12 350 ASN A CA 1
ATOM 2750 C C . ASN A 1 350 ? 24.406 1.522 17.125 1 75.12 350 ASN A C 1
ATOM 2752 O O . ASN A 1 350 ? 23.531 0.67 16.969 1 75.12 350 ASN A O 1
ATOM 2756 N N . TYR A 1 351 ? 25.438 1.61 16.375 1 77.06 351 TYR A N 1
ATOM 2757 C CA . TYR A 1 351 ? 25.594 0.761 15.203 1 77.06 351 TYR A CA 1
ATOM 2758 C C . TYR A 1 351 ? 25.891 -0.679 15.609 1 77.06 351 TYR A C 1
ATOM 2760 O O . TYR A 1 351 ? 25.578 -1.614 14.875 1 77.06 351 TYR A O 1
ATOM 2768 N N . LEU A 1 352 ? 26.562 -0.89 16.719 1 81.44 352 LEU A N 1
ATOM 2769 C CA . LEU A 1 352 ? 26.766 -2.215 17.281 1 81.44 352 LEU A CA 1
ATOM 2770 C C . LEU A 1 352 ? 26.188 -2.297 18.688 1 81.44 352 LEU A C 1
ATOM 2772 O O . LEU A 1 352 ? 25.953 -1.269 19.344 1 81.44 352 LEU A O 1
ATOM 2776 N N . THR A 1 353 ? 25.875 -3.529 19.094 1 82.88 353 THR A N 1
ATOM 2777 C CA . THR A 1 353 ? 25.312 -3.74 20.422 1 82.88 353 THR A CA 1
ATOM 2778 C C . THR A 1 353 ? 26.328 -4.422 21.344 1 82.88 353 THR A C 1
ATOM 2780 O O . THR A 1 353 ? 27.062 -5.305 20.906 1 82.88 353 THR A O 1
ATOM 2783 N N . ALA A 1 354 ? 26.312 -4.02 22.516 1 87.56 354 ALA A N 1
ATOM 2784 C CA . ALA A 1 354 ? 27.203 -4.625 23.5 1 87.56 354 ALA A CA 1
ATOM 2785 C C . ALA A 1 354 ? 26.875 -6.109 23.688 1 87.56 354 ALA A C 1
ATOM 2787 O O . ALA A 1 354 ? 25.719 -6.516 23.594 1 87.56 354 ALA A O 1
ATOM 2788 N N . ILE A 1 355 ? 27.969 -6.914 24 1 88.69 355 ILE A N 1
ATOM 2789 C CA . ILE A 1 355 ? 27.797 -8.344 24.234 1 88.69 355 ILE A CA 1
ATOM 2790 C C . ILE A 1 355 ? 27.312 -8.578 25.656 1 88.69 355 ILE A C 1
ATOM 2792 O O . ILE A 1 355 ? 27.969 -8.164 26.609 1 88.69 355 ILE A O 1
ATOM 2796 N N . THR A 1 356 ? 26.172 -9.133 25.75 1 87.12 356 THR A N 1
ATOM 2797 C CA . THR A 1 356 ? 25.641 -9.414 27.078 1 87.12 356 THR A CA 1
ATOM 2798 C C . THR A 1 356 ? 25.906 -10.859 27.469 1 87.12 356 THR A C 1
ATOM 2800 O O . THR A 1 356 ? 25.891 -11.758 26.625 1 87.12 356 THR A O 1
ATOM 2803 N N . ILE A 1 357 ? 26.156 -11.023 28.734 1 90.06 357 ILE A N 1
ATOM 2804 C CA . ILE A 1 357 ? 26.328 -12.367 29.266 1 90.06 357 ILE A CA 1
ATOM 2805 C C . ILE A 1 357 ? 24.984 -12.906 29.75 1 90.06 357 ILE A C 1
ATOM 2807 O O . ILE A 1 357 ? 24.5 -12.531 30.812 1 90.06 357 ILE A O 1
ATOM 2811 N N . ASP A 1 358 ? 24.359 -13.719 28.938 1 86 358 ASP A N 1
ATOM 2812 C CA . ASP A 1 358 ? 23.062 -14.281 29.281 1 86 358 ASP A CA 1
ATOM 2813 C C . ASP A 1 358 ? 23.125 -15.797 29.422 1 86 358 ASP A C 1
ATOM 2815 O O . ASP A 1 358 ? 24.219 -16.359 29.516 1 86 358 ASP A O 1
ATOM 2819 N N . ASP A 1 359 ? 22.016 -16.391 29.484 1 80.75 359 ASP A N 1
ATOM 2820 C CA . ASP A 1 359 ? 21.953 -17.828 29.703 1 80.75 359 ASP A CA 1
ATOM 2821 C C . ASP A 1 359 ? 22.578 -18.594 28.531 1 80.75 359 ASP A C 1
ATOM 2823 O O . ASP A 1 359 ? 23.203 -19.625 28.719 1 80.75 359 ASP A O 1
ATOM 2827 N N . VAL A 1 360 ? 22.391 -18.062 27.406 1 78.44 360 VAL A N 1
ATOM 2828 C CA . VAL A 1 360 ? 22.953 -18.688 26.219 1 78.44 360 VAL A CA 1
ATOM 2829 C C . VAL A 1 360 ? 24.469 -18.672 26.281 1 78.44 360 VAL A C 1
ATOM 2831 O O . VAL A 1 360 ? 25.125 -19.688 25.984 1 78.44 360 VAL A O 1
ATOM 2834 N N . THR A 1 361 ? 25.047 -17.578 26.641 1 88.19 361 THR A N 1
ATOM 2835 C CA . THR A 1 361 ? 26.484 -17.453 26.766 1 88.19 361 THR A CA 1
ATOM 2836 C C . THR A 1 361 ? 27.031 -18.453 27.781 1 88.19 361 THR A C 1
ATOM 2838 O O . THR A 1 361 ? 28.016 -19.141 27.516 1 88.19 361 THR A O 1
ATOM 2841 N N . LEU A 1 362 ? 26.328 -18.469 28.875 1 88.88 362 LEU A N 1
ATOM 2842 C CA . LEU A 1 362 ? 26.781 -19.344 29.953 1 88.88 362 LEU A CA 1
ATOM 2843 C C . LEU A 1 362 ? 26.672 -20.797 29.562 1 88.88 362 LEU A C 1
ATOM 2845 O O . LEU A 1 362 ? 27.516 -21.625 29.922 1 88.88 362 LEU A O 1
ATOM 2849 N N . ASP A 1 363 ? 25.672 -21.109 28.859 1 82.25 363 ASP A N 1
ATOM 2850 C CA . ASP A 1 363 ? 25.484 -22.484 28.391 1 82.25 363 ASP A CA 1
ATOM 2851 C C . ASP A 1 363 ? 26.609 -22.875 27.422 1 82.25 363 ASP A C 1
ATOM 2853 O O . ASP A 1 363 ? 27.078 -24.016 27.453 1 82.25 363 ASP A O 1
ATOM 2857 N N . ILE A 1 364 ? 26.922 -22.031 26.531 1 85.88 364 ILE A N 1
ATOM 2858 C CA . ILE A 1 364 ? 28 -22.281 25.578 1 85.88 364 ILE A CA 1
ATOM 2859 C C . ILE A 1 364 ? 29.312 -22.516 26.312 1 85.88 364 ILE A C 1
ATOM 2861 O O . ILE A 1 364 ? 30.062 -23.422 25.984 1 85.88 364 ILE A O 1
ATOM 2865 N N . LEU A 1 365 ? 29.578 -21.703 27.328 1 90.94 365 LEU A N 1
ATOM 2866 C CA . LEU A 1 365 ? 30.781 -21.859 28.125 1 90.94 365 LEU A CA 1
ATOM 2867 C C . LEU A 1 365 ? 30.812 -23.203 28.844 1 90.94 365 LEU A C 1
ATOM 2869 O O . LEU A 1 365 ? 31.844 -23.891 28.844 1 90.94 365 LEU A O 1
ATOM 2873 N N . LYS A 1 366 ? 29.688 -23.516 29.312 1 87.62 366 LYS A N 1
ATOM 2874 C CA . LYS A 1 366 ? 29.578 -24.781 30 1 87.62 366 LYS A CA 1
ATOM 2875 C C . LYS A 1 366 ? 29.844 -25.953 29.047 1 87.62 366 LYS A C 1
ATOM 2877 O O . LYS A 1 366 ? 30.516 -26.922 29.406 1 87.62 366 LYS A O 1
ATOM 2882 N N . GLU A 1 367 ? 29.281 -25.875 27.891 1 82.94 367 GLU A N 1
ATOM 2883 C CA . GLU A 1 367 ? 29.453 -26.922 26.875 1 82.94 367 GLU A CA 1
ATOM 2884 C C . GLU A 1 367 ? 30.922 -27.094 26.5 1 82.94 367 GLU A C 1
ATOM 2886 O O . GLU A 1 367 ? 31.359 -28.188 26.172 1 82.94 367 GLU A O 1
ATOM 2891 N N . GLU A 1 368 ? 31.641 -26.047 26.516 1 88.69 368 GLU A N 1
ATOM 2892 C CA . GLU A 1 368 ? 33.062 -26.062 26.141 1 88.69 368 GLU A CA 1
ATOM 2893 C C . GLU A 1 368 ? 33.938 -26.25 27.375 1 88.69 368 GLU A C 1
ATOM 2895 O O . GLU A 1 368 ? 35.156 -26.109 27.297 1 88.69 368 GLU A O 1
ATOM 2900 N N . ASN A 1 369 ? 33.312 -26.438 28.516 1 91.38 369 ASN A N 1
ATOM 2901 C CA . ASN A 1 369 ? 34 -26.594 29.797 1 91.38 369 ASN A CA 1
ATOM 2902 C C . ASN A 1 369 ? 34.812 -25.344 30.156 1 91.38 369 ASN A C 1
ATOM 2904 O O . ASN A 1 369 ? 35.969 -25.453 30.547 1 91.38 369 ASN A O 1
ATOM 2908 N N . LEU A 1 370 ? 34.219 -24.281 29.844 1 94.12 370 LEU A N 1
ATOM 2909 C CA . LEU A 1 370 ? 34.812 -22.984 30.156 1 94.12 370 LEU A CA 1
ATOM 2910 C C . LEU A 1 370 ? 33.906 -22.188 31.109 1 94.12 370 LEU A C 1
ATOM 2912 O O . LEU A 1 370 ? 32.75 -22.562 31.344 1 94.12 370 LEU A O 1
ATOM 2916 N N . ASN A 1 371 ? 34.438 -21.156 31.766 1 94.25 371 ASN A N 1
ATOM 2917 C CA . ASN A 1 371 ? 33.719 -20.172 32.531 1 94.25 371 ASN A CA 1
ATOM 2918 C C . ASN A 1 371 ? 34.25 -18.766 32.312 1 94.25 371 ASN A C 1
ATOM 2920 O O . ASN A 1 371 ? 35.156 -18.562 31.5 1 94.25 371 ASN A O 1
ATOM 2924 N N . LEU A 1 372 ? 33.688 -17.781 32.906 1 95.38 372 LEU A N 1
ATOM 2925 C CA . LEU A 1 372 ? 34.031 -16.391 32.656 1 95.38 372 LEU A CA 1
ATOM 2926 C C . LEU A 1 372 ? 35.438 -16.062 33.125 1 95.38 372 LEU A C 1
ATOM 2928 O O . LEU A 1 372 ? 36.031 -15.094 32.656 1 95.38 372 LEU A O 1
ATOM 2932 N N . ASP A 1 373 ? 35.969 -16.922 33.969 1 95.19 373 ASP A N 1
ATOM 2933 C CA . ASP A 1 373 ? 37.312 -16.688 34.5 1 95.19 373 ASP A CA 1
ATOM 2934 C C . ASP A 1 373 ? 38.344 -17.469 33.719 1 95.19 373 ASP A C 1
ATOM 2936 O O . ASP A 1 373 ? 39.562 -17.312 33.938 1 95.19 373 ASP A O 1
ATOM 2940 N N . SER A 1 374 ? 37.875 -18.266 32.812 1 95.44 374 SER A N 1
ATOM 2941 C CA . SER A 1 374 ? 38.781 -19.062 31.984 1 95.44 374 SER A CA 1
ATOM 2942 C C . SER A 1 374 ? 39.594 -18.172 31.062 1 95.44 374 SER A C 1
ATOM 2944 O O . SER A 1 374 ? 39.156 -17.078 30.672 1 95.44 374 SER A O 1
ATOM 2946 N N . VAL A 1 375 ? 40.844 -18.578 30.75 1 95.56 375 VAL A N 1
ATOM 2947 C CA . VAL A 1 375 ? 41.719 -17.891 29.828 1 95.56 375 VAL A CA 1
ATOM 2948 C C . VAL A 1 375 ? 41.875 -18.703 28.547 1 95.56 375 VAL A C 1
ATOM 2950 O O . VAL A 1 375 ? 42.25 -19.875 28.578 1 95.56 375 VAL A O 1
ATOM 2953 N N . LEU A 1 376 ? 41.469 -18.109 27.453 1 93.19 376 LEU A N 1
ATOM 2954 C CA . LEU A 1 376 ? 41.562 -18.75 26.141 1 93.19 376 LEU A CA 1
ATOM 2955 C C . LEU A 1 376 ? 42.969 -18.625 25.578 1 93.19 376 LEU A C 1
ATOM 2957 O O . LEU A 1 376 ? 43.625 -17.594 25.734 1 93.19 376 LEU A O 1
ATOM 2961 N N . SER A 1 377 ? 43.375 -19.719 24.969 1 93.06 377 SER A N 1
ATOM 2962 C CA . SER A 1 377 ? 44.688 -19.688 24.328 1 93.06 377 SER A CA 1
ATOM 2963 C C . SER A 1 377 ? 44.75 -18.641 23.219 1 93.06 377 SER A C 1
ATOM 2965 O O . SER A 1 377 ? 43.688 -18.266 22.656 1 93.06 377 SER A O 1
ATOM 2967 N N . MET A 1 378 ? 45.906 -18.219 22.891 1 92.5 378 MET A N 1
ATOM 2968 C CA . MET A 1 378 ? 46.125 -17.188 21.875 1 92.5 378 MET A CA 1
ATOM 2969 C C . MET A 1 378 ? 45.531 -17.625 20.531 1 92.5 378 MET A C 1
ATOM 2971 O O . MET A 1 378 ? 45.844 -18.719 20.062 1 92.5 378 MET A O 1
ATOM 2975 N N . GLY A 1 379 ? 44.719 -16.766 20.016 1 91.12 379 GLY A N 1
ATOM 2976 C CA . GLY A 1 379 ? 44.188 -17.016 18.688 1 91.12 379 GLY A CA 1
ATOM 2977 C C . GLY A 1 379 ? 42.938 -17.844 18.672 1 91.12 379 GLY A C 1
ATOM 2978 O O . GLY A 1 379 ? 42.281 -17.969 17.641 1 91.12 379 GLY A O 1
ATOM 2979 N N . THR A 1 380 ? 42.594 -18.359 19.859 1 92.56 380 THR A N 1
ATOM 2980 C CA . THR A 1 380 ? 41.375 -19.188 19.938 1 92.56 380 THR A CA 1
ATOM 2981 C C . THR A 1 380 ? 40.125 -18.344 19.891 1 92.56 380 THR A C 1
ATOM 2983 O O . THR A 1 380 ? 39.969 -17.406 20.672 1 92.56 380 THR A O 1
ATOM 2986 N N . VAL A 1 381 ? 39.312 -18.703 18.859 1 92.38 381 VAL A N 1
ATOM 2987 C CA . VAL A 1 381 ? 38.062 -17.969 18.719 1 92.38 381 VAL A CA 1
ATOM 2988 C C . VAL A 1 381 ? 36.969 -18.703 19.469 1 92.38 381 VAL A C 1
ATOM 2990 O O . VAL A 1 381 ? 36.75 -19.906 19.312 1 92.38 381 VAL A O 1
ATOM 2993 N N . LEU A 1 382 ? 36.281 -17.984 20.359 1 93.06 382 LEU A N 1
ATOM 2994 C CA . LEU A 1 382 ? 35.125 -18.516 21.109 1 93.06 382 LEU A CA 1
ATOM 2995 C C . LEU A 1 382 ? 33.844 -17.75 20.766 1 93.06 382 LEU A C 1
ATOM 2997 O O . LEU A 1 382 ? 33.781 -16.547 20.984 1 93.06 382 LEU A O 1
ATOM 3001 N N . ARG A 1 383 ? 32.906 -18.516 20.203 1 90.44 383 ARG A N 1
ATOM 3002 C CA . ARG A 1 383 ? 31.609 -17.922 19.969 1 90.44 383 ARG A CA 1
ATOM 3003 C C . ARG A 1 383 ? 30.797 -17.812 21.25 1 90.44 383 ARG A C 1
ATOM 3005 O O . ARG A 1 383 ? 30.766 -18.766 22.047 1 90.44 383 ARG A O 1
ATOM 3012 N N . LEU A 1 384 ? 30.219 -16.688 21.453 1 90.19 384 LEU A N 1
ATOM 3013 C CA . LEU A 1 384 ? 29.484 -16.438 22.688 1 90.19 384 LEU A CA 1
ATOM 3014 C C . LEU A 1 384 ? 27.984 -16.594 22.484 1 90.19 384 LEU A C 1
ATOM 3016 O O . LEU A 1 384 ? 27.219 -16.672 23.453 1 90.19 384 LEU A O 1
ATOM 3020 N N . LYS A 1 385 ? 27.578 -16.578 21.219 1 86.06 385 LYS A N 1
ATOM 3021 C CA . LYS A 1 385 ? 26.188 -16.766 20.828 1 86.06 385 LYS A CA 1
ATOM 3022 C C . LYS A 1 385 ? 26.062 -17.766 19.688 1 86.06 385 LYS A C 1
ATOM 3024 O O . LYS A 1 385 ? 27 -17.953 18.906 1 86.06 385 LYS A O 1
ATOM 3029 N N . HIS A 1 386 ? 24.891 -18.344 19.609 1 75.19 386 HIS A N 1
ATOM 3030 C CA . HIS A 1 386 ? 24.625 -19.234 18.469 1 75.19 386 HIS A CA 1
ATOM 3031 C C . HIS A 1 386 ? 24.172 -18.453 17.25 1 75.19 386 HIS A C 1
ATOM 3033 O O . HIS A 1 386 ? 24.641 -18.703 16.141 1 75.19 386 HIS A O 1
ATOM 3039 N N . ALA A 1 387 ? 23.266 -17.531 17.547 1 75.19 387 ALA A N 1
ATOM 3040 C CA . ALA A 1 387 ? 22.672 -16.75 16.453 1 75.19 387 ALA A CA 1
ATOM 3041 C C . ALA A 1 387 ? 23.578 -15.578 16.078 1 75.19 387 ALA A C 1
ATOM 3043 O O . ALA A 1 387 ? 24.188 -14.961 16.953 1 75.19 387 ALA A O 1
ATOM 3044 N N . ALA A 1 388 ? 23.672 -15.305 14.805 1 82 388 ALA A N 1
ATOM 3045 C CA . ALA A 1 388 ? 24.5 -14.211 14.312 1 82 388 ALA A CA 1
ATOM 3046 C C . ALA A 1 388 ? 23.719 -12.906 14.273 1 82 388 ALA A C 1
ATOM 3048 O O . ALA A 1 388 ? 23.688 -12.211 13.25 1 82 388 ALA A O 1
ATOM 3049 N N . ASN A 1 389 ? 23.203 -12.477 15.406 1 79.56 389 ASN A N 1
ATOM 3050 C CA . ASN A 1 389 ? 22.422 -11.25 15.477 1 79.56 389 ASN A CA 1
ATOM 3051 C C . ASN A 1 389 ? 23.266 -10.07 15.945 1 79.56 389 ASN A C 1
ATOM 3053 O O . ASN A 1 389 ? 24.047 -10.195 16.891 1 79.56 389 ASN A O 1
ATOM 3057 N N . ILE A 1 390 ? 23.078 -8.961 15.297 1 80.44 390 ILE A N 1
ATOM 3058 C CA . ILE A 1 390 ? 23.781 -7.75 15.68 1 80.44 390 ILE A CA 1
ATOM 3059 C C . ILE A 1 390 ? 23.297 -7.277 17.047 1 80.44 390 ILE A C 1
ATOM 3061 O O . ILE A 1 390 ? 24.062 -6.75 17.844 1 80.44 390 ILE A O 1
ATOM 3065 N N . SER A 1 391 ? 22.047 -7.543 17.344 1 79.75 391 SER A N 1
ATOM 3066 C CA . SER A 1 391 ? 21.406 -7.086 18.562 1 79.75 391 SER A CA 1
ATOM 3067 C C . SER A 1 391 ? 21.984 -7.793 19.781 1 79.75 391 SER A C 1
ATOM 3069 O O . SER A 1 391 ? 21.812 -7.336 20.922 1 79.75 391 SER A O 1
ATOM 3071 N N . SER A 1 392 ? 22.797 -8.906 19.531 1 78.81 392 SER A N 1
ATOM 3072 C CA . SER A 1 392 ? 23.406 -9.641 20.641 1 78.81 392 SER A CA 1
ATOM 3073 C C . SER A 1 392 ? 24.922 -9.516 20.609 1 78.81 392 SER A C 1
ATOM 3075 O O . SER A 1 392 ? 25.625 -10.32 21.234 1 78.81 392 SER A O 1
ATOM 3077 N N . GLY A 1 393 ? 25.375 -8.641 19.844 1 83.19 393 GLY A N 1
ATOM 3078 C CA . GLY A 1 393 ? 26.797 -8.359 19.844 1 83.19 393 GLY A CA 1
ATOM 3079 C C . GLY A 1 393 ? 27.516 -8.93 18.625 1 83.19 393 GLY A C 1
ATOM 3080 O O . GLY A 1 393 ? 28.734 -8.852 18.531 1 83.19 393 GLY A O 1
ATOM 3081 N N . GLY A 1 394 ? 26.766 -9.422 17.672 1 87.69 394 GLY A N 1
ATOM 3082 C CA . GLY A 1 394 ? 27.344 -9.969 16.469 1 87.69 394 GLY A CA 1
ATOM 3083 C C . GLY A 1 394 ? 27.938 -8.914 15.555 1 87.69 394 GLY A C 1
ATOM 3084 O O . GLY A 1 394 ? 27.922 -7.723 15.883 1 87.69 394 GLY A O 1
ATOM 3085 N N . THR A 1 395 ? 28.625 -9.391 14.5 1 90.69 395 THR A N 1
ATOM 3086 C CA . THR A 1 395 ? 29.234 -8.492 13.531 1 90.69 395 THR A CA 1
ATOM 3087 C C . THR A 1 395 ? 28.75 -8.805 12.117 1 90.69 395 THR A C 1
ATOM 3089 O O . THR A 1 395 ? 28.047 -9.781 11.898 1 90.69 395 THR A O 1
ATOM 3092 N N . SER A 1 396 ? 29.047 -7.848 11.227 1 93.56 396 SER A N 1
ATOM 3093 C CA . SER A 1 396 ? 28.594 -8.023 9.852 1 93.56 396 SER A CA 1
ATOM 3094 C C . SER A 1 396 ? 29.672 -7.621 8.859 1 93.56 396 SER A C 1
ATOM 3096 O O . SER A 1 396 ? 30.531 -6.777 9.156 1 93.56 396 SER A O 1
ATOM 3098 N N . ALA A 1 397 ? 29.719 -8.258 7.711 1 96.19 397 ALA A N 1
ATOM 3099 C CA . ALA A 1 397 ? 30.594 -7.938 6.586 1 96.19 397 ALA A CA 1
ATOM 3100 C C . ALA A 1 397 ? 29.781 -7.734 5.305 1 96.19 397 ALA A C 1
ATOM 3102 O O . ALA A 1 397 ? 28.875 -8.516 5 1 96.19 397 ALA A O 1
ATOM 3103 N N . ASP A 1 398 ? 30.047 -6.668 4.594 1 97.44 398 ASP A N 1
ATOM 3104 C CA . ASP A 1 398 ? 29.359 -6.43 3.326 1 97.44 398 ASP A CA 1
ATOM 3105 C C . ASP A 1 398 ? 29.844 -7.402 2.25 1 97.44 398 ASP A C 1
ATOM 3107 O O . ASP A 1 398 ? 31.047 -7.48 1.971 1 97.44 398 ASP A O 1
ATOM 3111 N N . VAL A 1 399 ? 28.984 -8.125 1.66 1 98 399 VAL A N 1
ATOM 3112 C CA . VAL A 1 399 ? 29.344 -9.078 0.612 1 98 399 VAL A CA 1
ATOM 3113 C C . VAL A 1 399 ? 28.438 -8.891 -0.595 1 98 399 VAL A C 1
ATOM 3115 O O . VAL A 1 399 ? 28.141 -9.844 -1.316 1 98 399 VAL A O 1
ATOM 3118 N N . THR A 1 400 ? 27.875 -7.73 -0.833 1 97.81 400 THR A N 1
ATOM 3119 C CA . THR A 1 400 ? 26.891 -7.414 -1.872 1 97.81 400 THR A CA 1
ATOM 3120 C C . THR A 1 400 ? 27.453 -7.75 -3.254 1 97.81 400 THR A C 1
ATOM 3122 O O . THR A 1 400 ? 26.719 -8.258 -4.113 1 97.81 400 THR A O 1
ATOM 3125 N N . ALA A 1 401 ? 28.703 -7.59 -3.461 1 96.12 401 ALA A N 1
ATOM 3126 C CA . ALA A 1 401 ? 29.328 -7.758 -4.773 1 96.12 401 ALA A CA 1
ATOM 3127 C C . ALA A 1 401 ? 29.516 -9.234 -5.109 1 96.12 401 ALA A C 1
ATOM 3129 O O . ALA A 1 401 ? 29.688 -9.594 -6.273 1 96.12 401 ALA A O 1
ATOM 3130 N N . ASP A 1 402 ? 29.406 -10.102 -4.152 1 95.75 402 ASP A N 1
ATOM 3131 C CA . ASP A 1 402 ? 29.719 -11.516 -4.324 1 95.75 402 ASP A CA 1
ATOM 3132 C C . ASP A 1 402 ? 28.484 -12.32 -4.707 1 95.75 402 ASP A C 1
ATOM 3134 O O . ASP A 1 402 ? 28.578 -13.5 -5.043 1 95.75 402 ASP A O 1
ATOM 3138 N N . VAL A 1 403 ? 27.344 -11.75 -4.738 1 97.38 403 VAL A N 1
ATOM 3139 C CA . VAL A 1 403 ? 26.109 -12.5 -4.836 1 97.38 403 VAL A CA 1
ATOM 3140 C C . VAL A 1 403 ? 25.891 -12.953 -6.277 1 97.38 403 VAL A C 1
ATOM 3142 O O . VAL A 1 403 ? 25.938 -12.141 -7.207 1 97.38 403 VAL A O 1
ATOM 3145 N N . HIS A 1 404 ? 25.688 -14.219 -6.484 1 96.19 404 HIS A N 1
ATOM 3146 C CA . HIS A 1 404 ? 25.359 -14.773 -7.797 1 96.19 404 HIS A CA 1
ATOM 3147 C C . HIS A 1 404 ? 24.047 -14.188 -8.328 1 96.19 404 HIS A C 1
ATOM 3149 O O . HIS A 1 404 ? 23.094 -14 -7.57 1 96.19 404 HIS A O 1
ATOM 3155 N N . PRO A 1 405 ? 23.891 -13.992 -9.602 1 95.31 405 PRO A N 1
ATOM 3156 C CA . PRO A 1 405 ? 22.688 -13.398 -10.195 1 95.31 405 PRO A CA 1
ATOM 3157 C C . PRO A 1 405 ? 21.438 -14.211 -9.891 1 95.31 405 PRO A C 1
ATOM 3159 O O . PRO A 1 405 ? 20.359 -13.633 -9.688 1 95.31 405 PRO A O 1
ATOM 3162 N N . ASP A 1 406 ? 21.547 -15.484 -9.812 1 93.88 406 ASP A N 1
ATOM 3163 C CA . ASP A 1 406 ? 20.391 -16.328 -9.516 1 93.88 406 ASP A CA 1
ATOM 3164 C C . ASP A 1 406 ? 19.844 -16.047 -8.117 1 93.88 406 ASP A C 1
ATOM 3166 O O . ASP A 1 406 ? 18.641 -16.141 -7.879 1 93.88 406 ASP A O 1
ATOM 3170 N N . ASN A 1 407 ? 20.812 -15.758 -7.23 1 96.75 407 ASN A N 1
ATOM 3171 C CA . ASN A 1 407 ? 20.406 -15.445 -5.863 1 96.75 407 ASN A CA 1
ATOM 3172 C C . ASN A 1 407 ? 19.766 -14.062 -5.773 1 96.75 407 ASN A C 1
ATOM 3174 O O . ASN A 1 407 ? 18.859 -13.852 -4.957 1 96.75 407 ASN A O 1
ATOM 3178 N N . VAL A 1 408 ? 20.25 -13.125 -6.656 1 97.38 408 VAL A N 1
ATOM 3179 C CA . VAL A 1 408 ? 19.641 -11.805 -6.742 1 97.38 408 VAL A CA 1
ATOM 3180 C C . VAL A 1 408 ? 18.188 -11.938 -7.188 1 97.38 408 VAL A C 1
ATOM 3182 O O . VAL A 1 408 ? 17.281 -11.406 -6.539 1 97.38 408 VAL A O 1
ATOM 3185 N N . PHE A 1 409 ? 18 -12.703 -8.242 1 96.31 409 PHE A N 1
ATOM 3186 C CA . PHE A 1 409 ? 16.656 -12.922 -8.773 1 96.31 409 PHE A CA 1
ATOM 3187 C C . PHE A 1 409 ? 15.75 -13.555 -7.727 1 96.31 409 PHE A C 1
ATOM 3189 O O . PHE A 1 409 ? 14.594 -13.141 -7.559 1 96.31 409 PHE A O 1
ATOM 3196 N N . MET A 1 410 ? 16.203 -14.555 -7.035 1 96.06 410 MET A N 1
ATOM 3197 C CA . MET A 1 410 ? 15.422 -15.258 -6.023 1 96.06 410 MET A CA 1
ATOM 3198 C C . MET A 1 410 ? 14.992 -14.312 -4.91 1 96.06 410 MET A C 1
ATOM 3200 O O . MET A 1 410 ? 13.828 -14.32 -4.496 1 96.06 410 MET A O 1
ATOM 3204 N N . ALA A 1 411 ? 15.953 -13.484 -4.395 1 98 411 ALA A N 1
ATOM 3205 C CA . ALA A 1 411 ? 15.656 -12.555 -3.311 1 98 411 ALA A CA 1
ATOM 3206 C C . ALA A 1 411 ? 14.586 -11.555 -3.727 1 98 411 ALA A C 1
ATOM 3208 O O . ALA A 1 411 ? 13.656 -11.281 -2.965 1 98 411 ALA A O 1
ATOM 3209 N N . GLU A 1 412 ? 14.734 -11.031 -4.914 1 98 412 GLU A N 1
ATOM 3210 C CA . GLU A 1 412 ? 13.766 -10.07 -5.43 1 98 412 GLU A CA 1
ATOM 3211 C C . GLU A 1 412 ? 12.398 -10.719 -5.625 1 98 412 GLU A C 1
ATOM 3213 O O . GLU A 1 412 ? 11.367 -10.094 -5.352 1 98 412 GLU A O 1
ATOM 3218 N N . ARG A 1 413 ? 12.398 -11.961 -6.059 1 96.88 413 ARG A N 1
ATOM 3219 C CA . ARG A 1 413 ? 11.172 -12.727 -6.23 1 96.88 413 ARG A CA 1
ATOM 3220 C C . ARG A 1 413 ? 10.477 -12.961 -4.891 1 96.88 413 ARG A C 1
ATOM 3222 O O . ARG A 1 413 ? 9.258 -12.852 -4.785 1 96.88 413 ARG A O 1
ATOM 3229 N N . ILE A 1 414 ? 11.266 -13.266 -3.863 1 97.69 414 ILE A N 1
ATOM 3230 C CA . ILE A 1 414 ? 10.727 -13.492 -2.525 1 97.69 414 ILE A CA 1
ATOM 3231 C C . ILE A 1 414 ? 10 -12.234 -2.041 1 97.69 414 ILE A C 1
ATOM 3233 O O . ILE A 1 414 ? 8.875 -12.32 -1.535 1 97.69 414 ILE A O 1
ATOM 3237 N N . ALA A 1 415 ? 10.625 -11.078 -2.217 1 98.06 415 ALA A N 1
ATOM 3238 C CA . ALA A 1 415 ? 10.023 -9.82 -1.778 1 98.06 415 ALA A CA 1
ATOM 3239 C C . ALA A 1 415 ? 8.68 -9.594 -2.459 1 98.06 415 ALA A C 1
ATOM 3241 O O . ALA A 1 415 ? 7.715 -9.164 -1.818 1 98.06 415 ALA A O 1
ATOM 3242 N N . ARG A 1 416 ? 8.57 -9.906 -3.75 1 96.94 416 ARG A N 1
ATOM 3243 C CA . ARG A 1 416 ? 7.332 -9.719 -4.496 1 96.94 416 ARG A CA 1
ATOM 3244 C C . ARG A 1 416 ? 6.266 -10.711 -4.039 1 96.94 416 ARG A C 1
ATOM 3246 O O . ARG A 1 416 ? 5.102 -10.344 -3.863 1 96.94 416 ARG A O 1
ATOM 3253 N N . LEU A 1 417 ? 6.684 -11.953 -3.842 1 96 417 LEU A N 1
ATOM 3254 C CA . LEU A 1 417 ? 5.754 -12.984 -3.41 1 96 417 LEU A CA 1
ATOM 3255 C C . LEU A 1 417 ? 5.172 -12.656 -2.039 1 96 417 LEU A C 1
ATOM 3257 O O . LEU A 1 417 ? 3.992 -12.914 -1.785 1 96 417 LEU A O 1
ATOM 3261 N N . MET A 1 418 ? 6.004 -12.07 -1.214 1 96.31 418 MET A N 1
ATOM 3262 C CA . MET A 1 418 ? 5.586 -11.734 0.144 1 96.31 418 MET A CA 1
ATOM 3263 C C . MET A 1 418 ? 4.875 -10.383 0.176 1 96.31 418 MET A C 1
ATOM 3265 O O . MET A 1 418 ? 4.277 -10.016 1.188 1 96.31 418 MET A O 1
ATOM 3269 N N . ASN A 1 419 ? 4.906 -9.68 -0.916 1 96.25 419 ASN A N 1
ATOM 3270 C CA . ASN A 1 419 ? 4.324 -8.344 -1.021 1 96.25 419 ASN A CA 1
ATOM 3271 C C . ASN A 1 419 ? 4.906 -7.395 0.022 1 96.25 419 ASN A C 1
ATOM 3273 O O . ASN A 1 419 ? 4.16 -6.777 0.786 1 96.25 419 ASN A O 1
ATOM 3277 N N . LEU A 1 420 ? 6.254 -7.348 0.047 1 97.81 420 LEU A N 1
ATOM 3278 C CA . LEU A 1 420 ? 6.961 -6.449 0.952 1 97.81 420 LEU A CA 1
ATOM 3279 C C . LEU A 1 420 ? 7.852 -5.484 0.174 1 97.81 420 LEU A C 1
ATOM 3281 O O . LEU A 1 420 ? 8.773 -5.914 -0.525 1 97.81 420 LEU A O 1
ATOM 3285 N N . ASP A 1 421 ? 7.598 -4.23 0.261 1 97.44 421 ASP A N 1
ATOM 3286 C CA . ASP A 1 421 ? 8.367 -3.209 -0.447 1 97.44 421 ASP A CA 1
ATOM 3287 C C . ASP A 1 421 ? 9.781 -3.094 0.118 1 97.44 421 ASP A C 1
ATOM 3289 O O . ASP A 1 421 ? 10.695 -2.639 -0.572 1 97.44 421 ASP A O 1
ATOM 3293 N N . LEU A 1 422 ? 9.93 -3.445 1.345 1 97.62 422 LEU A N 1
ATOM 3294 C CA . LEU A 1 422 ? 11.195 -3.459 2.074 1 97.62 422 LEU A CA 1
ATOM 3295 C C . LEU A 1 422 ? 11.281 -4.68 2.982 1 97.62 422 LEU A C 1
ATOM 3297 O O . LEU A 1 422 ? 10.406 -4.902 3.82 1 97.62 422 LEU A O 1
ATOM 3301 N N . CYS A 1 423 ? 12.32 -5.512 2.787 1 97.62 423 CYS A N 1
ATOM 3302 C CA . CYS A 1 423 ? 12.406 -6.676 3.664 1 97.62 423 CYS A CA 1
ATOM 3303 C C . CYS A 1 423 ? 13.836 -7.184 3.756 1 97.62 423 CYS A C 1
ATOM 3305 O O . CYS A 1 423 ? 14.68 -6.848 2.918 1 97.62 423 CYS A O 1
ATOM 3307 N N . GLY A 1 424 ? 14.141 -7.805 4.812 1 97.69 424 GLY A N 1
ATOM 3308 C CA . GLY A 1 424 ? 15.375 -8.555 5.027 1 97.69 424 GLY A CA 1
ATOM 3309 C C . GLY A 1 424 ? 15.172 -10.055 4.961 1 97.69 424 GLY A C 1
ATOM 3310 O O . GLY A 1 424 ? 14.312 -10.602 5.652 1 97.69 424 GLY A O 1
ATOM 3311 N N . ILE A 1 425 ? 15.922 -10.688 4.098 1 98 425 ILE A N 1
ATOM 3312 C CA . ILE A 1 425 ? 15.812 -12.133 3.928 1 98 425 ILE A CA 1
ATOM 3313 C C . ILE A 1 425 ? 17.031 -12.82 4.547 1 98 425 ILE A C 1
ATOM 3315 O O . ILE A 1 425 ? 18.172 -12.578 4.129 1 98 425 ILE A O 1
ATOM 3319 N N . ASP A 1 426 ? 16.797 -13.664 5.52 1 95.19 426 ASP A N 1
ATOM 3320 C CA . ASP A 1 426 ? 17.859 -14.438 6.152 1 95.19 426 ASP A CA 1
ATOM 3321 C C . ASP A 1 426 ? 18.094 -15.75 5.418 1 95.19 426 ASP A C 1
ATOM 3323 O O . ASP A 1 426 ? 17.203 -16.578 5.312 1 95.19 426 ASP A O 1
ATOM 3327 N N . ILE A 1 427 ? 19.312 -15.922 4.953 1 96 427 ILE A N 1
ATOM 3328 C CA . ILE A 1 427 ? 19.672 -17.094 4.16 1 96 427 ILE A CA 1
ATOM 3329 C C . ILE A 1 427 ? 20.875 -17.781 4.789 1 96 427 ILE A C 1
ATOM 3331 O O . ILE A 1 427 ? 21.812 -17.125 5.254 1 96 427 ILE A O 1
ATOM 3335 N N . MET A 1 428 ? 20.797 -19.062 4.914 1 94.56 428 MET A N 1
ATOM 3336 C CA . MET A 1 428 ? 21.953 -19.891 5.262 1 94.56 428 MET A CA 1
ATOM 3337 C C . MET A 1 428 ? 22.516 -20.594 4.027 1 94.56 428 MET A C 1
ATOM 3339 O O . MET A 1 428 ? 21.781 -21.25 3.295 1 94.56 428 MET A O 1
ATOM 3343 N N . ALA A 1 429 ? 23.719 -20.375 3.691 1 94.88 429 ALA A N 1
ATOM 3344 C CA . ALA A 1 429 ? 24.359 -21 2.531 1 94.88 429 ALA A CA 1
ATOM 3345 C C . ALA A 1 429 ? 25.859 -21.109 2.73 1 94.88 429 ALA A C 1
ATOM 3347 O O . ALA A 1 429 ? 26.453 -20.297 3.443 1 94.88 429 ALA A O 1
ATOM 3348 N N . GLN A 1 430 ? 26.438 -22.062 2.121 1 93.12 430 GLN A N 1
ATOM 3349 C CA . GLN A 1 430 ? 27.891 -22.219 2.18 1 93.12 430 GLN A CA 1
ATOM 3350 C C . GLN A 1 430 ? 28.594 -21.156 1.35 1 93.12 430 GLN A C 1
ATOM 3352 O O . GLN A 1 430 ? 29.656 -20.672 1.729 1 93.12 430 GLN A O 1
ATOM 3357 N N . ASN A 1 431 ? 28 -20.875 0.251 1 93 431 ASN A N 1
ATOM 3358 C CA . ASN A 1 431 ? 28.578 -19.922 -0.699 1 93 431 ASN A CA 1
ATOM 3359 C C . ASN A 1 431 ? 27.516 -19.25 -1.548 1 93 431 ASN A C 1
ATOM 3361 O O . ASN A 1 431 ? 26.734 -19.922 -2.238 1 93 431 ASN A O 1
ATOM 3365 N N . ILE A 1 432 ? 27.484 -17.891 -1.539 1 95.44 432 ILE A N 1
ATOM 3366 C CA . ILE A 1 432 ? 26.422 -17.188 -2.26 1 95.44 432 ILE A CA 1
ATOM 3367 C C . ILE A 1 432 ? 26.922 -16.797 -3.652 1 95.44 432 ILE A C 1
ATOM 3369 O O . ILE A 1 432 ? 26.172 -16.234 -4.449 1 95.44 432 ILE A O 1
ATOM 3373 N N . ARG A 1 433 ? 28.203 -17.141 -3.939 1 95 433 ARG A N 1
ATOM 3374 C CA . ARG A 1 433 ? 28.75 -16.953 -5.281 1 95 433 ARG A CA 1
ATOM 3375 C C . ARG A 1 433 ? 28.203 -18 -6.242 1 95 433 ARG A C 1
ATOM 3377 O O . ARG A 1 433 ? 28.375 -17.891 -7.457 1 95 433 ARG A O 1
ATOM 3384 N N . LEU A 1 434 ? 27.609 -18.969 -5.652 1 93.56 434 LEU A N 1
ATOM 3385 C CA . LEU A 1 434 ? 26.891 -20 -6.398 1 93.56 434 LEU A CA 1
ATOM 3386 C C . LEU A 1 434 ? 25.391 -19.953 -6.102 1 93.56 434 LEU A C 1
ATOM 3388 O O . LEU A 1 434 ? 24.984 -19.438 -5.059 1 93.56 434 LEU A O 1
ATOM 3392 N N . PRO A 1 435 ? 24.594 -20.5 -7.055 1 92.25 435 PRO A N 1
ATOM 3393 C CA . PRO A 1 435 ? 23.172 -20.578 -6.742 1 92.25 435 PRO A CA 1
ATOM 3394 C C . PRO A 1 435 ? 22.875 -21.375 -5.473 1 92.25 435 PRO A C 1
ATOM 3396 O O . PRO A 1 435 ? 23.375 -22.5 -5.316 1 92.25 435 PRO A O 1
ATOM 3399 N N . ILE A 1 436 ? 22.094 -20.828 -4.645 1 91.19 436 ILE A N 1
ATOM 3400 C CA . ILE A 1 436 ? 21.797 -21.406 -3.342 1 91.19 436 ILE A CA 1
ATOM 3401 C C . ILE A 1 436 ? 21.047 -22.734 -3.525 1 91.19 436 ILE A C 1
ATOM 3403 O O . ILE A 1 436 ? 21.156 -23.641 -2.697 1 91.19 436 ILE A O 1
ATOM 3407 N N . THR A 1 437 ? 20.344 -22.859 -4.578 1 83.75 437 THR A N 1
ATOM 3408 C CA . THR A 1 437 ? 19.578 -24.078 -4.871 1 83.75 437 THR A CA 1
ATOM 3409 C C . THR A 1 437 ? 20.516 -25.266 -5.113 1 83.75 437 THR A C 1
ATOM 3411 O O . THR A 1 437 ? 20.141 -26.406 -4.863 1 83.75 437 THR A O 1
ATOM 3414 N N . GLU A 1 438 ? 21.734 -25 -5.582 1 80.06 438 GLU A N 1
ATOM 3415 C CA . GLU A 1 438 ? 22.719 -26.047 -5.859 1 80.06 438 GLU A CA 1
ATOM 3416 C C . GLU A 1 438 ? 23.547 -26.359 -4.617 1 80.06 438 GLU A C 1
ATOM 3418 O O . GLU A 1 438 ? 24.016 -27.5 -4.449 1 80.06 438 GLU A O 1
ATOM 3423 N N . GLY A 1 439 ? 23.719 -25.375 -3.748 1 69.5 439 GLY A N 1
ATOM 3424 C CA . GLY A 1 439 ? 24.594 -25.531 -2.598 1 69.5 439 GLY A CA 1
ATOM 3425 C C . GLY A 1 439 ? 23.859 -25.891 -1.324 1 69.5 439 GLY A C 1
ATOM 3426 O O . GLY A 1 439 ? 24.375 -25.688 -0.222 1 69.5 439 GLY A O 1
ATOM 3427 N N . HIS A 1 440 ? 22.594 -26.359 -1.461 1 80.88 440 HIS A N 1
ATOM 3428 C CA . HIS A 1 440 ? 21.766 -26.797 -0.341 1 80.88 440 HIS A CA 1
ATOM 3429 C C . HIS A 1 440 ? 21.516 -25.641 0.626 1 80.88 440 HIS A C 1
ATOM 3431 O O . HIS A 1 440 ? 21.5 -25.844 1.843 1 80.88 440 HIS A O 1
ATOM 3437 N N . GLY A 1 441 ? 21.609 -24.453 0.208 1 91.81 441 GLY A N 1
ATOM 3438 C CA . GLY A 1 441 ? 21.203 -23.328 1.026 1 91.81 441 GLY A CA 1
ATOM 3439 C C . GLY A 1 441 ? 19.688 -23.203 1.152 1 91.81 441 GLY A C 1
ATOM 3440 O O . GLY A 1 441 ? 18.953 -23.891 0.443 1 91.81 441 GLY A O 1
ATOM 3441 N N . ALA A 1 442 ? 19.25 -22.391 2.145 1 95.06 442 ALA A N 1
ATOM 3442 C CA . ALA A 1 442 ? 17.812 -22.266 2.355 1 95.06 442 ALA A CA 1
ATOM 3443 C C . ALA A 1 442 ? 17.469 -20.906 2.973 1 95.06 442 ALA A C 1
ATOM 3445 O O . ALA A 1 442 ? 18.297 -20.297 3.645 1 95.06 442 ALA A O 1
ATOM 3446 N N . ILE A 1 443 ? 16.281 -20.453 2.723 1 96.44 443 ILE A N 1
ATOM 3447 C CA . ILE A 1 443 ? 15.742 -19.234 3.338 1 96.44 443 ILE A CA 1
ATOM 3448 C C . ILE A 1 443 ? 15.242 -19.562 4.746 1 96.44 443 ILE A C 1
ATOM 3450 O O . ILE A 1 443 ? 14.398 -20.438 4.93 1 96.44 443 ILE A O 1
ATOM 3454 N N . LEU A 1 444 ? 15.695 -18.859 5.688 1 91.5 444 LEU A N 1
ATOM 3455 C CA . LEU A 1 444 ? 15.328 -19.125 7.07 1 91.5 444 LEU A CA 1
ATOM 3456 C C . LEU A 1 444 ? 14.141 -18.281 7.496 1 91.5 444 LEU A C 1
ATOM 3458 O O . LEU A 1 444 ? 13.25 -18.75 8.211 1 91.5 444 LEU A O 1
ATOM 3462 N N . GLU A 1 445 ? 14.234 -17.078 7.059 1 90.75 445 GLU A N 1
ATOM 3463 C CA . GLU A 1 445 ? 13.234 -16.125 7.523 1 90.75 445 GLU A CA 1
ATOM 3464 C C . GLU A 1 445 ? 13.172 -14.906 6.605 1 90.75 445 GLU A C 1
ATOM 3466 O O . GLU A 1 445 ? 14.156 -14.555 5.961 1 90.75 445 GLU A O 1
ATOM 3471 N N . VAL A 1 446 ? 11.992 -14.352 6.48 1 96.12 446 VAL A N 1
ATOM 3472 C CA . VAL A 1 446 ? 11.797 -13.062 5.828 1 96.12 446 VAL A CA 1
ATOM 3473 C C . VAL A 1 446 ? 11.336 -12.023 6.855 1 96.12 446 VAL A C 1
ATOM 3475 O O . VAL A 1 446 ? 10.344 -12.242 7.559 1 96.12 446 VAL A O 1
ATOM 3478 N N . ASN A 1 447 ? 12.062 -10.953 6.965 1 94 447 ASN A N 1
ATOM 3479 C CA . ASN A 1 447 ? 11.75 -9.906 7.93 1 94 447 ASN A CA 1
ATOM 3480 C C . ASN A 1 447 ? 11.141 -8.68 7.25 1 94 447 ASN A C 1
ATOM 3482 O O . ASN A 1 447 ? 11.758 -8.078 6.375 1 94 447 ASN A O 1
ATOM 3486 N N . ALA A 1 448 ? 9.992 -8.234 7.715 1 95 448 ALA A N 1
ATOM 3487 C CA . ALA A 1 448 ? 9.281 -7.102 7.121 1 95 448 ALA A CA 1
ATOM 3488 C C . ALA A 1 448 ? 9.852 -5.773 7.617 1 95 448 ALA A C 1
ATOM 3490 O O . ALA A 1 448 ? 9.609 -4.723 7.016 1 95 448 ALA A O 1
ATOM 3491 N N . SER A 1 449 ? 10.578 -5.684 8.688 1 92.31 449 SER A N 1
ATOM 3492 C CA . SER A 1 449 ? 11.227 -4.492 9.227 1 92.31 449 SER A CA 1
ATOM 3493 C C . SER A 1 449 ? 12.695 -4.754 9.547 1 92.31 449 SER A C 1
ATOM 3495 O O . SER A 1 449 ? 13.094 -4.762 10.711 1 92.31 449 SER A O 1
ATOM 3497 N N . PRO A 1 450 ? 13.422 -4.852 8.492 1 93 450 PRO A N 1
ATOM 3498 C CA . PRO A 1 450 ? 14.82 -5.219 8.727 1 93 450 PRO A CA 1
ATOM 3499 C C . PRO A 1 450 ? 15.641 -4.078 9.328 1 93 450 PRO A C 1
ATOM 3501 O O . PRO A 1 450 ? 15.398 -2.908 9.016 1 93 450 PRO A O 1
ATOM 3504 N N . GLY A 1 451 ? 16.547 -4.438 10.219 1 89.31 451 GLY A N 1
ATOM 3505 C CA . GLY A 1 451 ? 17.516 -3.445 10.641 1 89.31 451 GLY A CA 1
ATOM 3506 C C . GLY A 1 451 ? 18.438 -3.006 9.523 1 89.31 451 GLY A C 1
ATOM 3507 O O . GLY A 1 451 ? 18.859 -3.82 8.695 1 89.31 451 GLY A O 1
ATOM 3508 N N . LEU A 1 452 ? 18.734 -1.773 9.484 1 94.12 452 LEU A N 1
ATOM 3509 C CA . LEU A 1 452 ? 19.547 -1.239 8.391 1 94.12 452 LEU A CA 1
ATOM 3510 C C . LEU A 1 452 ? 20.984 -1.038 8.828 1 94.12 452 LEU A C 1
ATOM 3512 O O . LEU A 1 452 ? 21.875 -0.83 7.992 1 94.12 452 LEU A O 1
ATOM 3516 N N . ARG A 1 453 ? 21.297 -1.192 10.102 1 91.69 453 ARG A N 1
ATOM 3517 C CA . ARG A 1 453 ? 22.578 -0.84 10.688 1 91.69 453 ARG A CA 1
ATOM 3518 C C . ARG A 1 453 ? 23.703 -1.659 10.062 1 91.69 453 ARG A C 1
ATOM 3520 O O . ARG A 1 453 ? 24.797 -1.136 9.797 1 91.69 453 ARG A O 1
ATOM 3527 N N . MET A 1 454 ? 23.453 -2.93 9.844 1 93.38 454 MET A N 1
ATOM 3528 C CA . MET A 1 454 ? 24.484 -3.836 9.375 1 93.38 454 MET A CA 1
ATOM 3529 C C . MET A 1 454 ? 24.938 -3.469 7.961 1 93.38 454 MET A C 1
ATOM 3531 O O . MET A 1 454 ? 26.031 -3.828 7.535 1 93.38 454 MET A O 1
ATOM 3535 N N . HIS A 1 455 ? 24.094 -2.742 7.246 1 95.88 455 HIS A N 1
ATOM 3536 C CA . HIS A 1 455 ? 24.422 -2.312 5.891 1 95.88 455 HIS A CA 1
ATOM 3537 C C . HIS A 1 455 ? 25 -0.902 5.879 1 95.88 455 HIS A C 1
ATOM 3539 O O . HIS A 1 455 ? 25.891 -0.6 5.086 1 95.88 455 HIS A O 1
ATOM 3545 N N . LEU A 1 456 ? 24.516 -0.054 6.762 1 94.38 456 LEU A N 1
ATOM 3546 C CA . LEU A 1 456 ? 24.922 1.344 6.844 1 94.38 456 LEU A CA 1
ATOM 3547 C C . LEU A 1 456 ? 26.359 1.464 7.352 1 94.38 456 LEU A C 1
ATOM 3549 O O . LEU A 1 456 ? 27.125 2.314 6.883 1 94.38 456 LEU A O 1
ATOM 3553 N N . ARG A 1 457 ? 26.688 0.644 8.344 1 92.12 457 ARG A N 1
ATOM 3554 C CA . ARG A 1 457 ? 28.031 0.626 8.914 1 92.12 457 ARG A CA 1
ATOM 3555 C C . ARG A 1 457 ? 28.453 -0.794 9.273 1 92.12 457 ARG A C 1
ATOM 3557 O O . ARG A 1 457 ? 28.562 -1.13 10.453 1 92.12 457 ARG A O 1
ATOM 3564 N N . PRO A 1 458 ? 28.828 -1.575 8.281 1 92.81 458 PRO A N 1
ATOM 3565 C CA . PRO A 1 458 ? 29.312 -2.93 8.562 1 92.81 458 PRO A CA 1
ATOM 3566 C C . PRO A 1 458 ? 30.672 -2.936 9.273 1 92.81 458 PRO A C 1
ATOM 3568 O O . PRO A 1 458 ? 31.438 -1.983 9.148 1 92.81 458 PRO A O 1
ATOM 3571 N N . THR A 1 459 ? 30.875 -3.965 10.047 1 90.06 459 THR A N 1
ATOM 3572 C CA . THR A 1 459 ? 32.188 -4.105 10.703 1 90.06 459 THR A CA 1
ATOM 3573 C C . THR A 1 459 ? 33.281 -4.242 9.672 1 90.06 459 THR A C 1
ATOM 3575 O O . THR A 1 459 ? 34.375 -3.711 9.867 1 90.06 459 THR A O 1
ATOM 3578 N N . HIS A 1 460 ? 32.969 -5.008 8.648 1 92 460 HIS A N 1
ATOM 3579 C CA . HIS A 1 460 ? 33.938 -5.18 7.551 1 92 460 HIS A CA 1
ATOM 3580 C C . HIS A 1 460 ? 33.25 -4.902 6.207 1 92 460 HIS A C 1
ATOM 3582 O O . HIS A 1 460 ? 32.094 -5.211 6.02 1 92 460 HIS A O 1
ATOM 3588 N N . GLY A 1 461 ? 34.062 -4.32 5.316 1 92.75 461 GLY A N 1
ATOM 3589 C CA . GLY A 1 461 ? 33.562 -4.078 3.977 1 92.75 461 GLY A CA 1
ATOM 3590 C C . GLY A 1 461 ? 33.062 -2.662 3.777 1 92.75 461 GLY A C 1
ATOM 3591 O O . GLY A 1 461 ? 33.375 -1.768 4.562 1 92.75 461 GLY A O 1
ATOM 3592 N N . ARG A 1 462 ? 32.344 -2.439 2.766 1 94.12 462 ARG A N 1
ATOM 3593 C CA . ARG A 1 462 ? 31.906 -1.108 2.357 1 94.12 462 ARG A CA 1
ATOM 3594 C C . ARG A 1 462 ? 30.578 -0.75 2.998 1 94.12 462 ARG A C 1
ATOM 3596 O O . ARG A 1 462 ? 29.672 -1.591 3.092 1 94.12 462 ARG A O 1
ATOM 3603 N N . ALA A 1 463 ? 30.469 0.504 3.531 1 94.81 463 ALA A N 1
ATOM 3604 C CA . ALA A 1 463 ? 29.188 1.036 3.979 1 94.81 463 ALA A CA 1
ATOM 3605 C C . ALA A 1 463 ? 28.281 1.363 2.791 1 94.81 463 ALA A C 1
ATOM 3607 O O . ALA A 1 463 ? 28.734 1.928 1.793 1 94.81 463 ALA A O 1
ATOM 3608 N N . ILE A 1 464 ? 27.078 0.943 2.838 1 96.88 464 ILE A N 1
ATOM 3609 C CA . ILE A 1 464 ? 26.125 1.19 1.762 1 96.88 464 ILE A CA 1
ATOM 3610 C C . ILE A 1 464 ? 25 2.1 2.264 1 96.88 464 ILE A C 1
ATOM 3612 O O . ILE A 1 464 ? 24.375 1.821 3.291 1 96.88 464 ILE A O 1
ATOM 3616 N N . ASN A 1 465 ? 24.703 3.252 1.604 1 97.19 465 ASN A N 1
ATOM 3617 C CA . ASN A 1 465 ? 23.594 4.141 1.938 1 97.19 465 ASN A CA 1
ATOM 3618 C C . ASN A 1 465 ? 22.266 3.555 1.498 1 97.19 465 ASN A C 1
ATOM 3620 O O . ASN A 1 465 ? 21.688 3.98 0.49 1 97.19 465 ASN A O 1
ATOM 3624 N N . VAL A 1 466 ? 21.75 2.717 2.268 1 97.75 466 VAL A N 1
ATOM 3625 C CA . VAL A 1 466 ? 20.516 2.02 1.919 1 97.75 466 VAL A CA 1
ATOM 3626 C C . VAL A 1 466 ? 19.312 2.953 2.113 1 97.75 466 VAL A C 1
ATOM 3628 O O . VAL A 1 466 ? 18.203 2.623 1.721 1 97.75 466 VAL A O 1
ATOM 3631 N N . ALA A 1 467 ? 19.516 4.148 2.717 1 97.19 467 ALA A N 1
ATOM 3632 C CA . ALA A 1 467 ? 18.453 5.152 2.84 1 97.19 467 ALA A CA 1
ATOM 3633 C C . ALA A 1 467 ? 18.078 5.719 1.476 1 97.19 467 ALA A C 1
ATOM 3635 O O . ALA A 1 467 ? 16.922 6.066 1.24 1 97.19 467 ALA A O 1
ATOM 3636 N N . LYS A 1 468 ? 19.078 5.82 0.647 1 97.12 468 LYS A N 1
ATOM 3637 C CA . LYS A 1 468 ? 18.859 6.402 -0.672 1 97.12 468 LYS A CA 1
ATOM 3638 C C . LYS A 1 468 ? 17.812 5.609 -1.457 1 97.12 468 LYS A C 1
ATOM 3640 O O . LYS A 1 468 ? 16.812 6.172 -1.923 1 97.12 468 LYS A O 1
ATOM 3645 N N . PRO A 1 469 ? 17.953 4.285 -1.612 1 97.56 469 PRO A N 1
ATOM 3646 C CA . PRO A 1 469 ? 16.922 3.549 -2.357 1 97.56 469 PRO A CA 1
ATOM 3647 C C . PRO A 1 469 ? 15.555 3.576 -1.671 1 97.56 469 PRO A C 1
ATOM 3649 O O . PRO A 1 469 ? 14.523 3.471 -2.338 1 97.56 469 PRO A O 1
ATOM 3652 N N . ILE A 1 470 ? 15.492 3.666 -0.348 1 97.62 470 ILE A N 1
ATOM 3653 C CA . ILE A 1 470 ? 14.219 3.775 0.35 1 97.62 470 ILE A CA 1
ATOM 3654 C C . ILE A 1 470 ? 13.5 5.051 -0.081 1 97.62 470 ILE A C 1
ATOM 3656 O O . ILE A 1 470 ? 12.312 5.023 -0.421 1 97.62 470 ILE A O 1
ATOM 3660 N N . LEU A 1 471 ? 14.227 6.227 -0.098 1 97.5 471 LEU A N 1
ATOM 3661 C CA . LEU A 1 471 ? 13.625 7.496 -0.493 1 97.5 471 LEU A CA 1
ATOM 3662 C C . LEU A 1 471 ? 13.32 7.512 -1.987 1 97.5 471 LEU A C 1
ATOM 3664 O O . LEU A 1 471 ? 12.344 8.125 -2.42 1 97.5 471 LEU A O 1
ATOM 3668 N N . ASP A 1 472 ? 14.219 6.797 -2.814 1 97.62 472 ASP A N 1
ATOM 3669 C CA . ASP A 1 472 ? 13.914 6.656 -4.234 1 97.62 472 ASP A CA 1
ATOM 3670 C C . ASP A 1 472 ? 12.586 5.941 -4.445 1 97.62 472 ASP A C 1
ATOM 3672 O O . ASP A 1 472 ? 11.844 6.262 -5.375 1 97.62 472 ASP A O 1
ATOM 3676 N N . MET A 1 473 ? 12.328 4.969 -3.604 1 97.31 473 MET A N 1
ATOM 3677 C CA . MET A 1 473 ? 11.086 4.199 -3.674 1 97.31 473 MET A CA 1
ATOM 3678 C C . MET A 1 473 ? 9.891 5.062 -3.289 1 97.31 473 MET A C 1
ATOM 3680 O O . MET A 1 473 ? 8.875 5.074 -3.99 1 97.31 473 MET A O 1
ATOM 3684 N N . LEU A 1 474 ? 9.992 5.852 -2.238 1 97.12 474 LEU A N 1
ATOM 3685 C CA . LEU A 1 474 ? 8.883 6.641 -1.713 1 97.12 474 LEU A CA 1
ATOM 3686 C C . LEU A 1 474 ? 8.633 7.871 -2.576 1 97.12 474 LEU A C 1
ATOM 3688 O O . LEU A 1 474 ? 7.492 8.32 -2.707 1 97.12 474 LEU A O 1
ATOM 3692 N N . PHE A 1 475 ? 9.703 8.469 -3.062 1 97.19 475 PHE A N 1
ATOM 3693 C CA . PHE A 1 475 ? 9.648 9.656 -3.9 1 97.19 475 PHE A CA 1
ATOM 3694 C C . PHE A 1 475 ? 10.383 9.43 -5.215 1 97.19 475 PHE A C 1
ATOM 3696 O O . PHE A 1 475 ? 11.484 9.945 -5.414 1 97.19 475 PHE A O 1
ATOM 3703 N N . PRO A 1 476 ? 9.711 8.719 -6.121 1 94.12 476 PRO A N 1
ATOM 3704 C CA . PRO A 1 476 ? 10.375 8.391 -7.383 1 94.12 476 PRO A CA 1
ATOM 3705 C C . PRO A 1 476 ? 10.727 9.625 -8.211 1 94.12 476 PRO A C 1
ATOM 3707 O O . PRO A 1 476 ? 10.117 10.688 -8.023 1 94.12 476 PRO A O 1
ATOM 3710 N N . ASN A 1 477 ? 11.734 9.578 -9.07 1 90.69 477 ASN A N 1
ATOM 3711 C CA . ASN A 1 477 ? 12.164 10.625 -9.992 1 90.69 477 ASN A CA 1
ATOM 3712 C C . ASN A 1 477 ? 12.555 11.898 -9.242 1 90.69 477 ASN A C 1
ATOM 3714 O O . ASN A 1 477 ? 12.234 13 -9.68 1 90.69 477 ASN A O 1
ATOM 3718 N N . ASN A 1 478 ? 12.977 11.727 -8.016 1 86.31 478 ASN A N 1
ATOM 3719 C CA . ASN A 1 478 ? 13.5 12.812 -7.191 1 86.31 478 ASN A CA 1
ATOM 3720 C C . ASN A 1 478 ? 12.422 13.828 -6.848 1 86.31 478 ASN A C 1
ATOM 3722 O O . ASN A 1 478 ? 12.68 15.031 -6.84 1 86.31 478 ASN A O 1
ATOM 3726 N N . GLN A 1 479 ? 11.305 13.336 -6.691 1 89.56 479 GLN A N 1
ATOM 3727 C CA . GLN A 1 479 ? 10.227 14.195 -6.215 1 89.56 479 GLN A CA 1
ATOM 3728 C C . GLN A 1 479 ? 10.562 14.781 -4.844 1 89.56 479 GLN A C 1
ATOM 3730 O O . GLN A 1 479 ? 11.156 14.109 -4.004 1 89.56 479 GLN A O 1
ATOM 3735 N N . SER A 1 480 ? 10.227 15.953 -4.602 1 90.38 480 SER A N 1
ATOM 3736 C CA . SER A 1 480 ? 10.633 16.688 -3.404 1 90.38 480 SER A CA 1
ATOM 3737 C C . SER A 1 480 ? 9.719 16.375 -2.229 1 90.38 480 SER A C 1
ATOM 3739 O O . SER A 1 480 ? 10.031 16.688 -1.083 1 90.38 480 SER A O 1
ATOM 3741 N N . GLY A 1 481 ? 8.57 15.742 -2.469 1 95.06 481 GLY A N 1
ATOM 3742 C CA . GLY A 1 481 ? 7.605 15.5 -1.408 1 95.06 481 GLY A CA 1
ATOM 3743 C C . GLY A 1 481 ? 6.852 16.75 -0.99 1 95.06 481 GLY A C 1
ATOM 3744 O O . GLY A 1 481 ? 6.051 16.719 -0.053 1 95.06 481 GLY A O 1
ATOM 3745 N N . ARG A 1 482 ? 7.055 17.875 -1.579 1 96.56 482 ARG A N 1
ATOM 3746 C CA . ARG A 1 482 ? 6.41 19.141 -1.269 1 96.56 482 ARG A CA 1
ATOM 3747 C C . ARG A 1 482 ? 5.199 19.375 -2.162 1 96.56 482 ARG A C 1
ATOM 3749 O O . ARG A 1 482 ? 5.074 18.766 -3.223 1 96.56 482 ARG A O 1
ATOM 3756 N N . ILE A 1 483 ? 4.266 20.172 -1.725 1 97.19 483 ILE A N 1
ATOM 3757 C CA . ILE A 1 483 ? 3.154 20.656 -2.537 1 97.19 483 ILE A CA 1
ATOM 3758 C C . ILE A 1 483 ? 3.309 22.156 -2.785 1 97.19 483 ILE A C 1
ATOM 3760 O O . ILE A 1 483 ? 3.982 22.859 -2.021 1 97.19 483 ILE A O 1
ATOM 3764 N N . PRO A 1 484 ? 2.734 22.625 -3.883 1 97.69 484 PRO A N 1
ATOM 3765 C CA . PRO A 1 484 ? 2.775 24.078 -4.086 1 97.69 484 PRO A CA 1
ATOM 3766 C C . PRO A 1 484 ? 2.189 24.844 -2.906 1 97.69 484 PRO A C 1
ATOM 3768 O O . PRO A 1 484 ? 1.126 24.484 -2.395 1 97.69 484 PRO A O 1
ATOM 3771 N N . LEU A 1 485 ? 2.957 25.844 -2.471 1 98.38 485 LEU A N 1
ATOM 3772 C CA . LEU A 1 485 ? 2.588 26.625 -1.29 1 98.38 485 LEU A CA 1
ATOM 3773 C C . LEU A 1 485 ? 2.717 28.109 -1.557 1 98.38 485 LEU A C 1
ATOM 3775 O O . LEU A 1 485 ? 3.762 28.578 -2.014 1 98.38 485 LEU A O 1
ATOM 3779 N N . VAL A 1 486 ? 1.604 28.844 -1.344 1 98.81 486 VAL A N 1
ATOM 3780 C CA . VAL A 1 486 ? 1.598 30.297 -1.398 1 98.81 486 VAL A CA 1
ATOM 3781 C C . VAL A 1 486 ? 1.414 30.875 0.006 1 98.81 486 VAL A C 1
ATOM 3783 O O . VAL A 1 486 ? 0.461 30.516 0.706 1 98.81 486 VAL A O 1
ATOM 3786 N N . ALA A 1 487 ? 2.322 31.688 0.438 1 98.81 487 ALA A N 1
ATOM 3787 C CA . ALA A 1 487 ? 2.238 32.344 1.748 1 98.81 487 ALA A CA 1
ATOM 3788 C C . ALA A 1 487 ? 1.954 33.812 1.611 1 98.81 487 ALA A C 1
ATOM 3790 O O . ALA A 1 487 ? 2.592 34.5 0.809 1 98.81 487 ALA A O 1
ATOM 3791 N N . VAL A 1 488 ? 0.969 34.312 2.344 1 98.81 488 VAL A N 1
ATOM 3792 C CA . VAL A 1 488 ? 0.549 35.719 2.229 1 98.81 488 VAL A CA 1
ATOM 3793 C C . VAL A 1 488 ? 0.72 36.406 3.572 1 98.81 488 VAL A C 1
ATOM 3795 O O . VAL A 1 488 ? 0.282 35.906 4.605 1 98.81 488 VAL A O 1
ATOM 3798 N N . THR A 1 489 ? 1.375 37.531 3.568 1 98.38 489 THR A N 1
ATOM 3799 C CA . THR A 1 489 ? 1.489 38.344 4.773 1 98.38 489 THR A CA 1
ATOM 3800 C C . THR A 1 489 ? 1.321 39.812 4.441 1 98.38 489 THR A C 1
ATOM 3802 O O . THR A 1 489 ? 1.023 40.188 3.297 1 98.38 489 THR A O 1
ATOM 3805 N N . GLY A 1 490 ? 1.365 40.719 5.406 1 97.06 490 GLY A N 1
ATOM 3806 C CA . GLY A 1 490 ? 1.119 42.156 5.309 1 97.06 490 GLY A CA 1
ATOM 3807 C C . GLY A 1 490 ? 0.261 42.688 6.441 1 97.06 490 GLY A C 1
ATOM 3808 O O . GLY A 1 490 ? -0.116 41.938 7.348 1 97.06 490 GLY A O 1
ATOM 3809 N N . THR A 1 491 ? 0.01 43.969 6.344 1 93.94 491 THR A N 1
ATOM 3810 C CA . THR A 1 491 ? -0.843 44.562 7.355 1 93.94 491 THR A CA 1
ATOM 3811 C C . THR A 1 491 ? -2.314 44.438 6.977 1 93.94 491 THR A C 1
ATOM 3813 O O . THR A 1 491 ? -3.121 43.938 7.758 1 93.94 491 THR A O 1
ATOM 3816 N N . ASN A 1 492 ? -2.643 44.781 5.773 1 94.19 492 ASN A N 1
ATOM 3817 C CA . ASN A 1 492 ? -4.016 44.719 5.285 1 94.19 492 ASN A CA 1
ATOM 3818 C C . ASN A 1 492 ? -4.117 43.906 4 1 94.19 492 ASN A C 1
ATOM 3820 O O . ASN A 1 492 ? -3.166 43.844 3.217 1 94.19 492 ASN A O 1
ATOM 3824 N N . GLY A 1 493 ? -5.238 43.25 3.855 1 95.62 493 GLY A N 1
ATOM 3825 C CA . GLY A 1 493 ? -5.555 42.594 2.596 1 95.62 493 GLY A CA 1
ATOM 3826 C C . GLY A 1 493 ? -5.152 41.125 2.568 1 95.62 493 GLY A C 1
ATOM 3827 O O . GLY A 1 493 ? -5.414 40.438 1.59 1 95.62 493 GLY A O 1
ATOM 3828 N N . LYS A 1 494 ? -4.547 40.594 3.613 1 96.44 494 LYS A N 1
ATOM 3829 C CA . LYS A 1 494 ? -4.047 39.219 3.658 1 96.44 494 LYS A CA 1
ATOM 3830 C C . LYS A 1 494 ? -5.164 38.219 3.379 1 96.44 494 LYS A C 1
ATOM 3832 O O . LYS A 1 494 ? -5.043 37.375 2.486 1 96.44 494 LYS A O 1
ATOM 3837 N N . THR A 1 495 ? -6.258 38.312 4.109 1 95.12 495 THR A N 1
ATOM 3838 C CA . THR A 1 495 ? -7.352 37.344 4.047 1 95.12 495 THR A CA 1
ATOM 3839 C C . THR A 1 495 ? -7.977 37.312 2.652 1 95.12 495 THR A C 1
ATOM 3841 O O . THR A 1 495 ? -8.227 36.25 2.096 1 95.12 495 THR A O 1
ATOM 3844 N N . THR A 1 496 ? -8.273 38.5 2.076 1 96.69 496 THR A N 1
ATOM 3845 C CA . THR A 1 496 ? -8.875 38.594 0.749 1 96.69 496 THR A CA 1
ATOM 3846 C C . THR A 1 496 ? -7.949 38 -0.307 1 96.69 496 THR A C 1
ATOM 3848 O O . THR A 1 496 ? -8.406 37.281 -1.189 1 96.69 496 THR A O 1
ATOM 3851 N N . THR A 1 497 ? -6.672 38.312 -0.188 1 98.38 497 THR A N 1
ATOM 3852 C CA . THR A 1 497 ? -5.695 37.781 -1.135 1 98.38 497 THR A CA 1
ATOM 3853 C C . THR A 1 497 ? -5.621 36.25 -1.043 1 98.38 497 THR A C 1
ATOM 3855 O O . THR A 1 497 ? -5.574 35.562 -2.064 1 98.38 497 THR A O 1
ATOM 3858 N N . VAL A 1 498 ? -5.598 35.719 0.161 1 98.19 498 VAL A N 1
ATOM 3859 C CA . VAL A 1 498 ? -5.547 34.281 0.385 1 98.19 498 VAL A CA 1
ATOM 3860 C C . VAL A 1 498 ? -6.766 33.625 -0.252 1 98.19 498 VAL A C 1
ATOM 3862 O O . VAL A 1 498 ? -6.633 32.625 -0.97 1 98.19 498 VAL A O 1
ATOM 3865 N N . ARG A 1 499 ? -7.93 34.188 -0.011 1 97.31 499 ARG A N 1
ATOM 3866 C CA . ARG A 1 499 ? -9.172 33.562 -0.497 1 97.31 499 ARG A CA 1
ATOM 3867 C C . ARG A 1 499 ? -9.25 33.656 -2.018 1 97.31 499 ARG A C 1
ATOM 3869 O O . ARG A 1 499 ? -9.734 32.719 -2.662 1 97.31 499 ARG A O 1
ATOM 3876 N N . LEU A 1 500 ? -8.828 34.781 -2.547 1 98.25 500 LEU A N 1
ATOM 3877 C CA . LEU A 1 500 ? -8.82 34.875 -4 1 98.25 500 LEU A CA 1
ATOM 3878 C C . LEU A 1 500 ? -7.852 33.875 -4.621 1 98.25 500 LEU A C 1
ATOM 3880 O O . LEU A 1 500 ? -8.18 33.219 -5.613 1 98.25 500 LEU A O 1
ATOM 3884 N N . MET A 1 501 ? -6.664 33.75 -4.027 1 98.56 501 MET A N 1
ATOM 3885 C CA . MET A 1 501 ? -5.684 32.781 -4.512 1 98.56 501 MET A CA 1
ATOM 3886 C C . MET A 1 501 ? -6.207 31.359 -4.379 1 98.56 501 MET A C 1
ATOM 3888 O O . MET A 1 501 ? -6 30.531 -5.266 1 98.56 501 MET A O 1
ATOM 3892 N N . ALA A 1 502 ? -6.805 31.047 -3.273 1 98.25 502 ALA A N 1
ATOM 3893 C CA . ALA A 1 502 ? -7.414 29.734 -3.068 1 98.25 502 ALA A CA 1
ATOM 3894 C C . ALA A 1 502 ? -8.477 29.453 -4.125 1 98.25 502 ALA A C 1
ATOM 3896 O O . ALA A 1 502 ? -8.602 28.328 -4.598 1 98.25 502 ALA A O 1
ATOM 3897 N N . HIS A 1 503 ? -9.273 30.5 -4.484 1 97.81 503 HIS A N 1
ATOM 3898 C CA . HIS A 1 503 ? -10.273 30.391 -5.539 1 97.81 503 HIS A CA 1
ATOM 3899 C C . HIS A 1 503 ? -9.641 30.016 -6.871 1 97.81 503 HIS A C 1
ATOM 3901 O O . HIS A 1 503 ? -10.109 29.094 -7.555 1 97.81 503 HIS A O 1
ATOM 3907 N N . PHE A 1 504 ? -8.492 30.719 -7.23 1 98.44 504 PHE A N 1
ATOM 3908 C CA . PHE A 1 504 ? -7.77 30.391 -8.453 1 98.44 504 PHE A CA 1
ATOM 3909 C C . PHE A 1 504 ? -7.316 28.938 -8.445 1 98.44 504 PHE A C 1
ATOM 3911 O O . PHE A 1 504 ? -7.496 28.219 -9.43 1 98.44 504 PHE A O 1
ATOM 3918 N N . ALA A 1 505 ? -6.762 28.5 -7.328 1 98.44 505 ALA A N 1
ATOM 3919 C CA . ALA A 1 505 ? -6.223 27.141 -7.219 1 98.44 505 ALA A CA 1
ATOM 3920 C C . ALA A 1 505 ? -7.328 26.109 -7.336 1 98.44 505 ALA A C 1
ATOM 3922 O O . ALA A 1 505 ? -7.145 25.062 -7.969 1 98.44 505 ALA A O 1
ATOM 3923 N N . ARG A 1 506 ? -8.414 26.344 -6.719 1 97.62 506 ARG A N 1
ATOM 3924 C CA . ARG A 1 506 ? -9.555 25.422 -6.801 1 97.62 506 ARG A CA 1
ATOM 3925 C C . ARG A 1 506 ? -10.047 25.297 -8.234 1 97.62 506 ARG A C 1
ATOM 3927 O O . ARG A 1 506 ? -10.297 24.188 -8.711 1 97.62 506 ARG A O 1
ATOM 3934 N N . GLU A 1 507 ? -10.242 26.453 -8.914 1 97.31 507 GLU A N 1
ATOM 3935 C CA . GLU A 1 507 ? -10.703 26.453 -10.297 1 97.31 507 GLU A CA 1
ATOM 3936 C C . GLU A 1 507 ? -9.711 25.75 -11.211 1 97.31 507 GLU A C 1
ATOM 3938 O O . GLU A 1 507 ? -10.102 25.141 -12.203 1 97.31 507 GLU A O 1
ATOM 3943 N N . ALA A 1 508 ? -8.469 25.797 -10.82 1 97.81 508 ALA A N 1
ATOM 3944 C CA . ALA A 1 508 ? -7.43 25.109 -11.586 1 97.81 508 ALA A CA 1
ATOM 3945 C C . ALA A 1 508 ? -7.48 23.609 -11.352 1 97.81 508 ALA A C 1
ATOM 3947 O O . ALA A 1 508 ? -6.754 22.844 -12 1 97.81 508 ALA A O 1
ATOM 3948 N N . GLY A 1 509 ? -8.312 23.141 -10.453 1 96.69 509 GLY A N 1
ATOM 3949 C CA . GLY A 1 509 ? -8.531 21.719 -10.273 1 96.69 509 GLY A CA 1
ATOM 3950 C C . GLY A 1 509 ? -7.789 21.156 -9.078 1 96.69 509 GLY A C 1
ATOM 3951 O O . GLY A 1 509 ? -7.785 19.938 -8.867 1 96.69 509 GLY A O 1
ATOM 3952 N N . HIS A 1 510 ? -7.223 21.906 -8.219 1 97.88 510 HIS A N 1
ATOM 3953 C CA . HIS A 1 510 ? -6.465 21.438 -7.07 1 97.88 510 HIS A CA 1
ATOM 3954 C C . HIS A 1 510 ? -7.375 21.188 -5.871 1 97.88 510 HIS A C 1
ATOM 3956 O O . HIS A 1 510 ? -8.461 21.75 -5.785 1 97.88 510 HIS A O 1
ATOM 3962 N N . GLN A 1 511 ? -7.004 20.297 -4.98 1 97.81 511 GLN A N 1
ATOM 3963 C CA . GLN A 1 511 ? -7.551 20.172 -3.633 1 97.81 511 GLN A CA 1
ATOM 3964 C C . GLN A 1 511 ? -6.867 21.125 -2.664 1 97.81 511 GLN A C 1
ATOM 3966 O O . GLN A 1 511 ? -5.801 20.812 -2.127 1 97.81 511 GLN A O 1
ATOM 3971 N N . VAL A 1 512 ? -7.547 22.188 -2.381 1 98.31 512 VAL A N 1
ATOM 3972 C CA . VAL A 1 512 ? -6.859 23.328 -1.789 1 98.31 512 VAL A CA 1
ATOM 3973 C C . VAL A 1 512 ? -7.09 23.344 -0.279 1 98.31 512 VAL A C 1
ATOM 3975 O O . VAL A 1 512 ? -8.203 23.094 0.189 1 98.31 512 VAL A O 1
ATOM 3978 N N . GLY A 1 513 ? -5.988 23.516 0.521 1 98.12 513 GLY A N 1
ATOM 3979 C CA . GLY A 1 513 ? -6.051 23.906 1.921 1 98.12 513 GLY A CA 1
ATOM 3980 C C . GLY A 1 513 ? -5.559 25.312 2.17 1 98.12 513 GLY A C 1
ATOM 3981 O O . GLY A 1 513 ? -4.535 25.734 1.624 1 98.12 513 GLY A O 1
ATOM 3982 N N . PHE A 1 514 ? -6.328 26.109 2.896 1 97.75 514 PHE A N 1
ATOM 3983 C CA . PHE A 1 514 ? -5.859 27.469 3.143 1 97.75 514 PHE A CA 1
ATOM 3984 C C . PHE A 1 514 ? -6.281 27.938 4.527 1 97.75 514 PHE A C 1
ATOM 3986 O O . PHE A 1 514 ? -7.211 27.391 5.125 1 97.75 514 PHE A O 1
ATOM 3993 N N . THR A 1 515 ? -5.539 28.859 5.043 1 97.25 515 THR A N 1
ATOM 3994 C CA . THR A 1 515 ? -5.758 29.422 6.367 1 97.25 515 THR A CA 1
ATOM 3995 C C . THR A 1 515 ? -6.047 30.922 6.277 1 97.25 515 THR A C 1
ATOM 3997 O O . THR A 1 515 ? -5.477 31.625 5.434 1 97.25 515 THR A O 1
ATOM 4000 N N . THR A 1 516 ? -6.945 31.391 7.059 1 94.06 516 THR A N 1
ATOM 4001 C CA . THR A 1 516 ? -7.289 32.812 7.16 1 94.06 516 THR A CA 1
ATOM 4002 C C . THR A 1 516 ? -7.426 33.219 8.617 1 94.06 516 THR A C 1
ATOM 4004 O O . THR A 1 516 ? -7.293 32.406 9.523 1 94.06 516 THR A O 1
ATOM 4007 N N . THR A 1 517 ? -7.672 34.438 8.789 1 90.19 517 THR A N 1
ATOM 4008 C CA . THR A 1 517 ? -7.836 35 10.125 1 90.19 517 THR A CA 1
ATOM 4009 C C . THR A 1 517 ? -9.07 34.406 10.805 1 90.19 517 THR A C 1
ATOM 4011 O O . THR A 1 517 ? -9.141 34.375 12.039 1 90.19 517 THR A O 1
ATOM 4014 N N . ASP A 1 518 ? -9.945 33.812 10.008 1 87.25 518 ASP A N 1
ATOM 4015 C CA . ASP A 1 518 ? -11.211 33.438 10.609 1 87.25 518 ASP A CA 1
ATOM 4016 C C . ASP A 1 518 ? -11.344 31.906 10.664 1 87.25 518 ASP A C 1
ATOM 4018 O O . ASP A 1 518 ? -12.125 31.375 11.461 1 87.25 518 ASP A O 1
ATOM 4022 N N . ALA A 1 519 ? -10.57 31.234 9.773 1 91.81 519 ALA A N 1
ATOM 4023 C CA . ALA A 1 519 ? -10.805 29.781 9.734 1 91.81 519 ALA A CA 1
ATOM 4024 C C . ALA A 1 519 ? -9.734 29.078 8.906 1 91.81 519 ALA A C 1
ATOM 4026 O O . ALA A 1 519 ? -8.961 29.734 8.203 1 91.81 519 ALA A O 1
ATOM 4027 N N . VAL A 1 520 ? -9.641 27.797 9.086 1 95.19 520 VAL A N 1
ATOM 4028 C CA . VAL A 1 520 ? -8.883 26.906 8.203 1 95.19 520 VAL A CA 1
ATOM 4029 C C . VAL A 1 520 ? -9.852 26.094 7.344 1 95.19 520 VAL A C 1
ATOM 4031 O O . VAL A 1 520 ? -10.867 25.594 7.832 1 95.19 520 VAL A O 1
ATOM 4034 N N . TYR A 1 521 ? -9.523 26 6.047 1 94.94 521 TYR A N 1
ATOM 4035 C CA . TYR A 1 521 ? -10.398 25.328 5.098 1 94.94 521 TYR A CA 1
ATOM 4036 C C . TYR A 1 521 ? -9.641 24.234 4.344 1 94.94 521 TYR A C 1
ATOM 4038 O O . TYR A 1 521 ? -8.461 24.391 4.043 1 94.94 521 TYR A O 1
ATOM 4046 N N . ILE A 1 522 ? -10.359 23.172 4.055 1 94.88 522 ILE A N 1
ATOM 4047 C CA . ILE A 1 522 ? -9.938 22.172 3.07 1 94.88 522 ILE A CA 1
ATOM 4048 C C . ILE A 1 522 ? -11.039 21.984 2.025 1 94.88 522 ILE A C 1
ATOM 4050 O O . ILE A 1 522 ? -12.141 21.547 2.346 1 94.88 522 ILE A O 1
ATOM 4054 N N . ASN A 1 523 ? -10.875 22.281 0.814 1 88.06 523 ASN A N 1
ATOM 4055 C CA . ASN A 1 523 ? -11.836 22.25 -0.285 1 88.06 523 ASN A CA 1
ATOM 4056 C C . ASN A 1 523 ? -13.148 22.922 0.103 1 88.06 523 ASN A C 1
ATOM 4058 O O . ASN A 1 523 ? -14.219 22.328 -0.074 1 88.06 523 ASN A O 1
ATOM 4062 N N . GLN A 1 524 ? -13.219 23.938 0.672 1 83.5 524 GLN A N 1
ATOM 4063 C CA . GLN A 1 524 ? -14.352 24.781 1.009 1 83.5 524 GLN A CA 1
ATOM 4064 C C . GLN A 1 524 ? -15.031 24.312 2.291 1 83.5 524 GLN A C 1
ATOM 4066 O O . GLN A 1 524 ? -16.031 24.891 2.729 1 83.5 524 GLN A O 1
ATOM 4071 N N . ASN A 1 525 ? -14.5 23.156 2.809 1 89.88 525 ASN A N 1
ATOM 4072 C CA . ASN A 1 525 ? -14.992 22.719 4.109 1 89.88 525 ASN A CA 1
ATOM 4073 C C . ASN A 1 525 ? -14.242 23.391 5.254 1 89.88 525 ASN A C 1
ATOM 4075 O O . ASN A 1 525 ? -13.008 23.422 5.254 1 89.88 525 ASN A O 1
ATOM 4079 N N . THR A 1 526 ? -14.992 23.922 6.121 1 89.62 526 THR A N 1
ATOM 4080 C CA . THR A 1 526 ? -14.383 24.562 7.281 1 89.62 526 THR A CA 1
ATOM 4081 C C . THR A 1 526 ? -13.938 23.531 8.305 1 89.62 526 THR A C 1
ATOM 4083 O O . THR A 1 526 ? -14.742 22.703 8.742 1 89.62 526 THR A O 1
ATOM 4086 N N . LEU A 1 527 ? -12.734 23.562 8.672 1 88.62 527 LEU A N 1
ATOM 4087 C CA . LEU A 1 527 ? -12.211 22.625 9.656 1 88.62 527 LEU A CA 1
ATOM 4088 C C . LEU A 1 527 ? -12.312 23.203 11.062 1 88.62 527 LEU A C 1
ATOM 4090 O O . LEU A 1 527 ? -12.547 22.469 12.023 1 88.62 527 LEU A O 1
ATOM 4094 N N . TYR A 1 528 ? -12.047 24.469 11.117 1 87.06 528 TYR A N 1
ATOM 4095 C CA . TYR A 1 528 ? -11.984 25.156 12.414 1 87.06 528 TYR A CA 1
ATOM 4096 C C . TYR A 1 528 ? -12.227 26.641 12.25 1 87.06 528 TYR A C 1
ATOM 4098 O O . TYR A 1 528 ? -11.727 27.266 11.305 1 87.06 528 TYR A O 1
ATOM 4106 N N . LEU A 1 529 ? -13.031 27.109 13.172 1 86 529 LEU A N 1
ATOM 4107 C CA . LEU A 1 529 ? -13.297 28.531 13.203 1 86 529 LEU A CA 1
ATOM 4108 C C . LEU A 1 529 ? -12.461 29.219 14.281 1 86 529 LEU A C 1
ATOM 4110 O O . LEU A 1 529 ? -12.406 28.75 15.422 1 86 529 LEU A O 1
ATOM 4114 N N . GLY A 1 530 ? -11.711 30.156 13.922 1 84.06 530 GLY A N 1
ATOM 4115 C CA . GLY A 1 530 ? -10.836 30.922 14.797 1 84.06 530 GLY A CA 1
ATOM 4116 C C . GLY A 1 530 ? -9.695 31.594 14.062 1 84.06 530 GLY A C 1
ATOM 4117 O O . GLY A 1 530 ? -9.656 31.594 12.828 1 84.06 530 GLY A O 1
ATOM 4118 N N . ASP A 1 531 ? -8.93 32.25 14.812 1 83.5 531 ASP A N 1
ATOM 4119 C CA . ASP A 1 531 ? -7.742 32.844 14.195 1 83.5 531 ASP A CA 1
ATOM 4120 C C . ASP A 1 531 ? -6.777 31.75 13.727 1 83.5 531 ASP A C 1
ATOM 4122 O O . ASP A 1 531 ? -6.133 31.078 14.539 1 83.5 531 ASP A O 1
ATOM 4126 N N . CYS A 1 532 ? -6.707 31.656 12.438 1 88.75 532 CYS A N 1
ATOM 4127 C CA . CYS A 1 532 ? -5.941 30.547 11.875 1 88.75 532 CYS A CA 1
ATOM 4128 C C . CYS A 1 532 ? -4.805 31.062 11 1 88.75 532 CYS A C 1
ATOM 4130 O O . CYS A 1 532 ? -4.422 30.406 10.023 1 88.75 532 CYS A O 1
ATOM 4132 N N . SER A 1 533 ? -4.238 32.125 11.32 1 89.94 533 SER A N 1
ATOM 4133 C CA . SER A 1 533 ? -3.152 32.719 10.539 1 89.94 533 SER A CA 1
ATOM 4134 C C . SER A 1 533 ? -1.791 32.375 11.125 1 89.94 533 SER A C 1
ATOM 4136 O O . SER A 1 533 ? -0.778 32.969 10.781 1 89.94 533 SER A O 1
ATOM 4138 N N . GLY A 1 534 ? -1.757 31.391 12.055 1 91.25 534 GLY A N 1
ATOM 4139 C CA . GLY A 1 534 ? -0.522 30.984 12.711 1 91.25 534 GLY A CA 1
ATOM 4140 C C . GLY A 1 534 ? -0.004 29.641 12.219 1 91.25 534 GLY A C 1
ATOM 4141 O O . GLY A 1 534 ? -0.609 29.016 11.344 1 91.25 534 GLY A O 1
ATOM 4142 N N . PRO A 1 535 ? 1.134 29.297 12.789 1 94.12 535 PRO A N 1
ATOM 4143 C CA . PRO A 1 535 ? 1.813 28.094 12.32 1 94.12 535 PRO A CA 1
ATOM 4144 C C . PRO A 1 535 ? 1.032 26.812 12.633 1 94.12 535 PRO A C 1
ATOM 4146 O O . PRO A 1 535 ? 1.121 25.828 11.883 1 94.12 535 PRO A O 1
ATOM 4149 N N . PHE A 1 536 ? 0.255 26.797 13.672 1 92.81 536 PHE A N 1
ATOM 4150 C CA . PHE A 1 536 ? -0.523 25.625 14.016 1 92.81 536 PHE A CA 1
ATOM 4151 C C . PHE A 1 536 ? -1.463 25.234 12.875 1 92.81 536 PHE A C 1
ATOM 4153 O O . PHE A 1 536 ? -1.486 24.094 12.438 1 92.81 536 PHE A O 1
ATOM 4160 N N . CYS A 1 537 ? -2.232 26.203 12.414 1 94.75 537 CYS A N 1
ATOM 4161 C CA . CYS A 1 537 ? -3.199 25.938 11.352 1 94.75 537 CYS A CA 1
ATOM 4162 C C . CYS A 1 537 ? -2.494 25.656 10.031 1 94.75 537 CYS A C 1
ATOM 4164 O O . CYS A 1 537 ? -2.979 24.875 9.219 1 94.75 537 CYS A O 1
ATOM 4166 N N . ALA A 1 538 ? -1.358 26.344 9.828 1 96.5 538 ALA A N 1
ATOM 4167 C CA . ALA A 1 538 ? -0.567 26.031 8.641 1 96.5 538 ALA A CA 1
ATOM 4168 C C . ALA A 1 538 ? -0.199 24.547 8.602 1 96.5 538 ALA A C 1
ATOM 4170 O O . ALA A 1 538 ? -0.296 23.906 7.555 1 96.5 538 ALA A O 1
ATOM 4171 N N . ASN A 1 539 ? 0.16 24.047 9.727 1 94.94 539 ASN A N 1
ATOM 4172 C CA . ASN A 1 539 ? 0.549 22.641 9.828 1 94.94 539 ASN A CA 1
ATOM 4173 C C . ASN A 1 539 ? -0.643 21.719 9.617 1 94.94 539 ASN A C 1
ATOM 4175 O O . ASN A 1 539 ? -0.491 20.625 9.078 1 94.94 539 ASN A O 1
ATOM 4179 N N . LEU A 1 540 ? -1.829 22.125 10.062 1 94.88 540 LEU A N 1
ATOM 4180 C CA . LEU A 1 540 ? -3.033 21.328 9.82 1 94.88 540 LEU A CA 1
ATOM 4181 C C . LEU A 1 540 ? -3.242 21.109 8.328 1 94.88 540 LEU A C 1
ATOM 4183 O O . LEU A 1 540 ? -3.57 20 7.91 1 94.88 540 LEU A O 1
ATOM 4187 N N . VAL A 1 541 ? -3.002 22.125 7.582 1 97 541 VAL A N 1
ATOM 4188 C CA . VAL A 1 541 ? -3.193 22.078 6.137 1 97 541 VAL A CA 1
ATOM 4189 C C . VAL A 1 541 ? -2.123 21.188 5.508 1 97 541 VAL A C 1
ATOM 4191 O O . VAL A 1 541 ? -2.43 20.328 4.68 1 97 541 VAL A O 1
ATOM 4194 N N . LEU A 1 542 ? -0.896 21.344 5.934 1 96.88 542 LEU A N 1
ATOM 4195 C CA . LEU A 1 542 ? 0.233 20.656 5.309 1 96.88 542 LEU A CA 1
ATOM 4196 C C . LEU A 1 542 ? 0.253 19.188 5.688 1 96.88 542 LEU A C 1
ATOM 4198 O O . LEU A 1 542 ? 0.86 18.375 4.992 1 96.88 542 LEU A O 1
ATOM 4202 N N . ARG A 1 543 ? -0.405 18.844 6.762 1 95.31 543 ARG A N 1
ATOM 4203 C CA . ARG A 1 543 ? -0.45 17.453 7.215 1 95.31 543 ARG A CA 1
ATOM 4204 C C . ARG A 1 543 ? -1.622 16.703 6.582 1 95.31 543 ARG A C 1
ATOM 4206 O O . ARG A 1 543 ? -1.69 15.477 6.648 1 95.31 543 ARG A O 1
ATOM 4213 N N . ASP A 1 544 ? -2.529 17.406 5.965 1 96.75 544 ASP A N 1
ATOM 4214 C CA . ASP A 1 544 ? -3.721 16.766 5.406 1 96.75 544 ASP A CA 1
ATOM 4215 C C . ASP A 1 544 ? -3.406 16.078 4.078 1 96.75 544 ASP A C 1
ATOM 4217 O O . ASP A 1 544 ? -3 16.734 3.117 1 96.75 544 ASP A O 1
ATOM 4221 N N . PRO A 1 545 ? -3.676 14.805 3.977 1 96.25 545 PRO A N 1
ATOM 4222 C CA . PRO A 1 545 ? -3.25 14.055 2.795 1 96.25 545 PRO A CA 1
ATOM 4223 C C . PRO A 1 545 ? -4.086 14.375 1.558 1 96.25 545 PRO A C 1
ATOM 4225 O O . PRO A 1 545 ? -3.742 13.953 0.449 1 96.25 545 PRO A O 1
ATOM 4228 N N . LEU A 1 546 ? -5.168 15.07 1.67 1 96.5 546 LEU A N 1
ATOM 4229 C CA . LEU A 1 546 ? -6.012 15.43 0.536 1 96.5 546 LEU A CA 1
ATOM 4230 C C . LEU A 1 546 ? -5.445 16.641 -0.201 1 96.5 546 LEU A C 1
ATOM 4232 O O . LEU A 1 546 ? -5.633 16.781 -1.411 1 96.5 546 LEU A O 1
ATOM 4236 N N . VAL A 1 547 ? -4.727 17.484 0.495 1 97.94 547 VAL A N 1
ATOM 4237 C CA . VAL A 1 547 ? -4.32 18.797 0.003 1 97.94 547 VAL A CA 1
ATOM 4238 C C . VAL A 1 547 ? -3.15 18.641 -0.967 1 97.94 547 VAL A C 1
ATOM 4240 O O . VAL A 1 547 ? -2.146 18 -0.644 1 97.94 547 VAL A O 1
ATOM 4243 N N . ASP A 1 548 ? -3.326 19.203 -2.195 1 97.94 548 ASP A N 1
ATOM 4244 C CA . ASP A 1 548 ? -2.213 19.203 -3.139 1 97.94 548 ASP A CA 1
ATOM 4245 C C . ASP A 1 548 ? -1.781 20.609 -3.498 1 97.94 548 ASP A C 1
ATOM 4247 O O . ASP A 1 548 ? -0.896 20.812 -4.336 1 97.94 548 ASP A O 1
ATOM 4251 N N . PHE A 1 549 ? -2.449 21.625 -2.832 1 98.62 549 PHE A N 1
ATOM 4252 C CA . PHE A 1 549 ? -2.123 23.047 -2.984 1 98.62 549 PHE A CA 1
ATOM 4253 C C . PHE A 1 549 ? -2.459 23.812 -1.714 1 98.62 549 PHE A C 1
ATOM 4255 O O . PHE A 1 549 ? -3.584 23.734 -1.216 1 98.62 549 PHE A O 1
ATOM 4262 N N . ALA A 1 550 ? -1.506 24.578 -1.133 1 98.69 550 ALA A N 1
ATOM 4263 C CA . ALA A 1 550 ? -1.733 25.281 0.125 1 98.69 550 ALA A CA 1
ATOM 4264 C C . ALA A 1 550 ? -1.609 26.781 -0.063 1 98.69 550 ALA A C 1
ATOM 4266 O O . ALA A 1 550 ? -0.731 27.266 -0.791 1 98.69 550 ALA A O 1
ATOM 4267 N N . VAL A 1 551 ? -2.523 27.562 0.448 1 98.81 551 VAL A N 1
ATOM 4268 C CA . VAL A 1 551 ? -2.463 29.016 0.545 1 98.81 551 VAL A CA 1
ATOM 4269 C C . VAL A 1 551 ? -2.568 29.453 2.008 1 98.81 551 VAL A C 1
ATOM 4271 O O . VAL A 1 551 ? -3.635 29.344 2.615 1 98.81 551 VAL A O 1
ATOM 4274 N N . LEU A 1 552 ? -1.501 30.031 2.545 1 98.62 552 LEU A N 1
ATOM 4275 C CA . LEU A 1 552 ? -1.43 30.219 3.99 1 98.62 552 LEU A CA 1
ATOM 4276 C C . LEU A 1 552 ? -1.318 31.688 4.352 1 98.62 552 LEU A C 1
ATOM 4278 O O . LEU A 1 552 ? -0.433 32.406 3.854 1 98.62 552 LEU A O 1
ATOM 4282 N N . GLU A 1 553 ? -2.209 32.156 5.188 1 98.31 553 GLU A N 1
ATOM 4283 C CA . GLU A 1 553 ? -2.102 33.469 5.781 1 98.31 553 GLU A CA 1
ATOM 4284 C C . GLU A 1 553 ? -1.104 33.5 6.938 1 98.31 553 GLU A C 1
ATOM 4286 O O . GLU A 1 553 ? -1.153 32.625 7.812 1 98.31 553 GLU A O 1
ATOM 4291 N N . CYS A 1 554 ? -0.197 34.375 6.867 1 97.94 554 CYS A N 1
ATOM 4292 C CA . CYS A 1 554 ? 0.811 34.531 7.914 1 97.94 554 CYS A CA 1
ATOM 4293 C C . CYS A 1 554 ? 0.724 35.906 8.586 1 97.94 554 CYS A C 1
ATOM 4295 O O . CYS A 1 554 ? 1.254 36.875 8.062 1 97.94 554 CYS A O 1
ATOM 4297 N N . ALA A 1 555 ? 0.219 35.875 9.719 1 95.19 555 ALA A N 1
ATOM 4298 C CA . ALA A 1 555 ? 0.042 37.156 10.438 1 95.19 555 ALA A CA 1
ATOM 4299 C C . ALA A 1 555 ? 1.216 37.406 11.375 1 95.19 555 ALA A C 1
ATOM 4301 O O . ALA A 1 555 ? 1.93 36.5 11.758 1 95.19 555 ALA A O 1
ATOM 4302 N N . ARG A 1 556 ? 1.346 38.688 11.75 1 93.69 556 ARG A N 1
ATOM 4303 C CA . ARG A 1 556 ? 2.436 39.125 12.602 1 93.69 556 ARG A CA 1
ATOM 4304 C C . ARG A 1 556 ? 2.502 38.312 13.891 1 93.69 556 ARG A C 1
ATOM 4306 O O . ARG A 1 556 ? 3.574 37.844 14.273 1 93.69 556 ARG A O 1
ATOM 4313 N N . GLY A 1 557 ? 1.395 38.156 14.531 1 91.5 557 GLY A N 1
ATOM 4314 C CA . GLY A 1 557 ? 1.356 37.438 15.812 1 91.5 557 GLY A CA 1
ATOM 4315 C C . GLY A 1 557 ? 1.93 36.031 15.734 1 91.5 557 GLY A C 1
ATOM 4316 O O . GLY A 1 557 ? 2.725 35.656 16.594 1 91.5 557 GLY A O 1
ATOM 4317 N N . GLY A 1 558 ? 1.527 35.281 14.773 1 93.31 558 GLY A N 1
ATOM 4318 C CA . GLY A 1 558 ? 2.016 33.938 14.602 1 93.31 558 GLY A CA 1
ATOM 4319 C C . GLY A 1 558 ? 3.506 33.875 14.336 1 93.31 558 GLY A C 1
ATOM 4320 O O . GLY A 1 558 ? 4.203 33 14.875 1 93.31 558 GLY A O 1
ATOM 4321 N N . ILE A 1 559 ? 4.004 34.75 13.484 1 95.81 559 ILE A N 1
ATOM 4322 C CA . ILE A 1 559 ? 5.418 34.781 13.133 1 95.81 559 ILE A CA 1
ATOM 4323 C C . ILE A 1 559 ? 6.258 35.031 14.391 1 95.81 559 ILE A C 1
ATOM 4325 O O . ILE A 1 559 ? 7.273 34.344 14.594 1 95.81 559 ILE A O 1
ATOM 4329 N N . LEU A 1 560 ? 5.789 35.938 15.203 1 94.38 560 LEU A N 1
ATOM 4330 C CA . LEU A 1 560 ? 6.547 36.312 16.391 1 94.38 560 LEU A CA 1
ATOM 4331 C C . LEU A 1 560 ? 6.445 35.25 17.469 1 94.38 560 LEU A C 1
ATOM 4333 O O . LEU A 1 560 ? 7.414 35 18.203 1 94.38 560 LEU A O 1
ATOM 4337 N N . ARG A 1 561 ? 5.359 34.656 17.547 1 91.62 561 ARG A N 1
ATOM 4338 C CA . ARG A 1 561 ? 5.094 33.719 18.641 1 91.62 561 ARG A CA 1
ATOM 4339 C C . ARG A 1 561 ? 5.797 32.375 18.406 1 91.62 561 ARG A C 1
ATOM 4341 O O . ARG A 1 561 ? 6.332 31.781 19.344 1 91.62 561 ARG A O 1
ATOM 4348 N N . ALA A 1 562 ? 5.789 31.891 17.156 1 94.69 562 ALA A N 1
ATOM 4349 C CA . ALA A 1 562 ? 6.262 30.531 16.938 1 94.69 562 ALA A CA 1
ATOM 4350 C C . ALA A 1 562 ? 6.984 30.391 15.609 1 94.69 562 ALA A C 1
ATOM 4352 O O . ALA A 1 562 ? 7.457 29.312 15.258 1 94.69 562 ALA A O 1
ATOM 4353 N N . GLY A 1 563 ? 7.125 31.453 14.906 1 96.19 563 GLY A N 1
ATOM 4354 C CA . GLY A 1 563 ? 7.68 31.359 13.562 1 96.19 563 GLY A CA 1
ATOM 4355 C C . GLY A 1 563 ? 6.68 30.891 12.531 1 96.19 563 GLY A C 1
ATOM 4356 O O . GLY A 1 563 ? 5.477 30.844 12.797 1 96.19 563 GLY A O 1
ATOM 4357 N N . LEU A 1 564 ? 7.168 30.578 11.344 1 97.5 564 LEU A N 1
ATOM 4358 C CA . LEU A 1 564 ? 6.312 30.094 10.266 1 97.5 564 LEU A CA 1
ATOM 4359 C C . LEU A 1 564 ? 6.043 28.594 10.43 1 97.5 564 LEU A C 1
ATOM 4361 O O . LEU A 1 564 ? 6.844 27.875 11.023 1 97.5 564 LEU A O 1
ATOM 4365 N N . GLY A 1 565 ? 4.887 28.125 9.945 1 95.69 565 GLY A N 1
ATOM 4366 C CA . GLY A 1 565 ? 4.535 26.719 10.016 1 95.69 565 GLY A CA 1
ATOM 4367 C C . GLY A 1 565 ? 5.105 25.906 8.867 1 95.69 565 GLY A C 1
ATOM 4368 O O . GLY A 1 565 ? 4.703 24.766 8.648 1 95.69 565 GLY A O 1
ATOM 4369 N N . PHE A 1 566 ? 5.977 26.453 8.039 1 96.38 566 PHE A N 1
ATOM 4370 C CA . PHE A 1 566 ? 6.633 25.844 6.895 1 96.38 566 PHE A CA 1
ATOM 4371 C C . PHE A 1 566 ? 8.055 26.359 6.742 1 96.38 566 PHE A C 1
ATOM 4373 O O . PHE A 1 566 ? 8.406 27.406 7.297 1 96.38 566 PHE A O 1
ATOM 4380 N N . ASP A 1 567 ? 8.875 25.672 6.039 1 95.31 567 ASP A N 1
ATOM 4381 C CA . ASP A 1 567 ? 10.273 26.078 5.887 1 95.31 567 ASP A CA 1
ATOM 4382 C C . ASP A 1 567 ? 10.461 26.953 4.656 1 95.31 567 ASP A C 1
ATOM 4384 O O . ASP A 1 567 ? 11.227 27.922 4.691 1 95.31 567 ASP A O 1
ATOM 4388 N N . GLN A 1 568 ? 9.75 26.672 3.65 1 96.25 568 GLN A N 1
ATOM 4389 C CA . GLN A 1 568 ? 9.836 27.469 2.436 1 96.25 568 GLN A CA 1
ATOM 4390 C C . GLN A 1 568 ? 8.539 27.406 1.642 1 96.25 568 GLN A C 1
ATOM 4392 O O . GLN A 1 568 ? 7.758 26.469 1.788 1 96.25 568 GLN A O 1
ATOM 4397 N N . CYS A 1 569 ? 8.289 28.375 0.883 1 98 569 CYS A N 1
ATOM 4398 C CA . CYS A 1 569 ? 7.129 28.422 -0.005 1 98 569 CYS A CA 1
ATOM 4399 C C . CYS A 1 569 ? 7.555 28.703 -1.442 1 98 569 CYS A C 1
ATOM 4401 O O . CYS A 1 569 ? 8.68 29.141 -1.687 1 98 569 CYS A O 1
ATOM 4403 N N . GLN A 1 570 ? 6.691 28.422 -2.357 1 97.94 570 GLN A N 1
ATOM 4404 C CA . GLN A 1 570 ? 6.98 28.656 -3.768 1 97.94 570 GLN A CA 1
ATOM 4405 C C . GLN A 1 570 ? 6.746 30.125 -4.137 1 97.94 570 GLN A C 1
ATOM 4407 O O . GLN A 1 570 ? 7.441 30.672 -4.988 1 97.94 570 GLN A O 1
ATOM 4412 N N . VAL A 1 571 ? 5.66 30.641 -3.555 1 98.81 571 VAL A N 1
ATOM 4413 C CA . VAL A 1 571 ? 5.352 32.031 -3.793 1 98.81 571 VAL A CA 1
ATOM 4414 C C . VAL A 1 571 ? 5.004 32.719 -2.473 1 98.81 571 VAL A C 1
ATOM 4416 O O . VAL A 1 571 ? 4.281 32.156 -1.646 1 98.81 571 VAL A O 1
ATOM 4419 N N . SER A 1 572 ? 5.559 33.812 -2.234 1 98.81 572 SER A N 1
ATOM 4420 C CA . SER A 1 572 ? 5.16 34.688 -1.123 1 98.81 572 SER A CA 1
ATOM 4421 C C . SER A 1 572 ? 4.559 36 -1.622 1 98.81 572 SER A C 1
ATOM 4423 O O . SER A 1 572 ? 4.961 36.5 -2.67 1 98.81 572 SER A O 1
ATOM 4425 N N . ILE A 1 573 ? 3.572 36.438 -0.908 1 98.88 573 ILE A N 1
ATOM 4426 C CA . ILE A 1 573 ? 2.928 37.719 -1.23 1 98.88 573 ILE A CA 1
ATOM 4427 C C . ILE A 1 573 ? 3.014 38.656 -0.032 1 98.88 573 ILE A C 1
ATOM 4429 O O . ILE A 1 573 ? 2.568 38.312 1.066 1 98.88 573 ILE A O 1
ATOM 4433 N N . ILE A 1 574 ? 3.621 39.781 -0.225 1 98.81 574 ILE A N 1
ATOM 4434 C CA . ILE A 1 574 ? 3.619 40.844 0.784 1 98.81 574 ILE A CA 1
ATOM 4435 C C . ILE A 1 574 ? 2.73 42 0.324 1 98.81 574 ILE A C 1
ATOM 4437 O O . ILE A 1 574 ? 3.123 42.781 -0.541 1 98.81 574 ILE A O 1
ATOM 4441 N N . THR A 1 575 ? 1.623 42.188 0.924 1 98 575 THR A N 1
ATOM 4442 C CA . THR A 1 575 ? 0.612 43.125 0.439 1 98 575 THR A CA 1
ATOM 4443 C C . THR A 1 575 ? 1.011 44.562 0.752 1 98 575 THR A C 1
ATOM 4445 O O . THR A 1 575 ? 1.094 45.406 -0.149 1 98 575 THR A O 1
ATOM 4448 N N . ASN A 1 576 ? 1.237 44.875 2.018 1 97.06 576 ASN A N 1
ATOM 4449 C CA . ASN A 1 576 ? 1.631 46.219 2.471 1 97.06 576 ASN A CA 1
ATOM 4450 C C . ASN A 1 576 ? 2.119 46.188 3.916 1 97.06 576 ASN A C 1
ATOM 4452 O O . ASN A 1 576 ? 1.923 45.219 4.629 1 97.06 576 ASN A O 1
ATOM 4456 N N . VAL A 1 577 ? 2.824 47.25 4.258 1 96.44 577 VAL A N 1
ATOM 4457 C CA . VAL A 1 577 ? 3.266 47.438 5.637 1 96.44 577 VAL A CA 1
ATOM 4458 C C . VAL A 1 577 ? 2.795 48.781 6.145 1 96.44 577 VAL A C 1
ATOM 4460 O O . VAL A 1 577 ? 3.158 49.844 5.582 1 96.44 577 VAL A O 1
ATOM 4463 N N . SER A 1 578 ? 1.959 48.75 7.062 1 91.5 578 SER A N 1
ATOM 4464 C CA . SER A 1 578 ? 1.449 49.969 7.68 1 91.5 578 SER A CA 1
ATOM 4465 C C . SER A 1 578 ? 1.335 49.812 9.195 1 91.5 578 SER A C 1
ATOM 4467 O O . SER A 1 578 ? 1.597 48.75 9.734 1 91.5 578 SER A O 1
ATOM 4469 N N . SER A 1 579 ? 0.997 50.938 9.773 1 84.38 579 SER A N 1
ATOM 4470 C CA . SER A 1 579 ? 0.936 50.938 11.234 1 84.38 579 SER A CA 1
ATOM 4471 C C . SER A 1 579 ? -0.263 50.156 11.742 1 84.38 579 SER A C 1
ATOM 4473 O O . SER A 1 579 ? -1.396 50.406 11.32 1 84.38 579 SER A O 1
ATOM 4475 N N . ASP A 1 580 ? 0.023 49.062 12.453 1 79.88 580 ASP A N 1
ATOM 4476 C CA . ASP A 1 580 ? -0.941 48.25 13.188 1 79.88 580 ASP A CA 1
ATOM 4477 C C . ASP A 1 580 ? -0.258 47.469 14.305 1 79.88 580 ASP A C 1
ATOM 4479 O O . ASP A 1 580 ? 0.802 46.875 14.094 1 79.88 580 ASP A O 1
ATOM 4483 N N . HIS A 1 581 ? -0.697 47.594 15.445 1 76.19 581 HIS A N 1
ATOM 4484 C CA . HIS A 1 581 ? -0.21 46.812 16.578 1 76.19 581 HIS A CA 1
ATOM 4485 C C . HIS A 1 581 ? 1.148 47.312 17.047 1 76.19 581 HIS A C 1
ATOM 4487 O O . HIS A 1 581 ? 1.909 46.562 17.672 1 76.19 581 HIS A O 1
ATOM 4493 N N . LEU A 1 582 ? 1.524 48.438 16.609 1 81.75 582 LEU A N 1
ATOM 4494 C CA . LEU A 1 582 ? 2.811 48.969 17.062 1 81.75 582 LEU A CA 1
ATOM 4495 C C . LEU A 1 582 ? 2.84 49.094 18.578 1 81.75 582 LEU A C 1
ATOM 4497 O O . LEU A 1 582 ? 1.855 49.5 19.188 1 81.75 582 LEU A O 1
ATOM 4501 N N . GLY A 1 583 ? 3.902 48.688 19.109 1 80.31 583 GLY A N 1
ATOM 4502 C CA . GLY A 1 583 ? 4.039 48.719 20.547 1 80.31 583 GLY A CA 1
ATOM 4503 C C . GLY A 1 583 ? 3.732 47.375 21.203 1 80.31 583 GLY A C 1
ATOM 4504 O O . GLY A 1 583 ? 3.939 47.188 22.406 1 80.31 583 GLY A O 1
ATOM 4505 N N . GLN A 1 584 ? 3.285 46.5 20.375 1 82.94 584 GLN A N 1
ATOM 4506 C CA . GLN A 1 584 ? 2.961 45.188 20.891 1 82.94 584 GLN A CA 1
ATOM 4507 C C . GLN A 1 584 ? 4.031 44.156 20.5 1 82.94 584 GLN A C 1
ATOM 4509 O O . GLN A 1 584 ? 4.555 44.219 19.391 1 82.94 584 GLN A O 1
ATOM 4514 N N . ASN A 1 585 ? 4.383 43.25 21.469 1 86.38 585 ASN A N 1
ATOM 4515 C CA . ASN A 1 585 ? 5.328 42.156 21.266 1 86.38 585 ASN A CA 1
ATOM 4516 C C . ASN A 1 585 ? 6.684 42.656 20.781 1 86.38 585 ASN A C 1
ATOM 4518 O O . ASN A 1 585 ? 7.281 42.062 19.875 1 86.38 585 ASN A O 1
ATOM 4522 N N . ASP A 1 586 ? 6.977 43.844 21.219 1 87.19 586 ASP A N 1
ATOM 4523 C CA . ASP A 1 586 ? 8.305 44.438 21.062 1 87.19 586 ASP A CA 1
ATOM 4524 C C . ASP A 1 586 ? 8.531 44.906 19.625 1 87.19 586 ASP A C 1
ATOM 4526 O O . ASP A 1 586 ? 9.648 44.812 19.109 1 87.19 586 ASP A O 1
ATOM 4530 N N . ILE A 1 587 ? 7.5 45.156 18.906 1 90.31 587 ILE A N 1
ATOM 4531 C CA . ILE A 1 587 ? 7.543 45.812 17.594 1 90.31 587 ILE A CA 1
ATOM 4532 C C . ILE A 1 587 ? 7.102 47.281 17.734 1 90.31 587 ILE A C 1
ATOM 4534 O O . ILE A 1 587 ? 5.922 47.562 17.969 1 90.31 587 ILE A O 1
ATOM 4538 N N . HIS A 1 588 ? 7.961 48.156 17.453 1 90.25 588 HIS A N 1
ATOM 4539 C CA . HIS A 1 588 ? 7.664 49.531 17.844 1 90.25 588 HIS A CA 1
ATOM 4540 C C . HIS A 1 588 ? 7.676 50.469 16.625 1 90.25 588 HIS A C 1
ATOM 4542 O O . HIS A 1 588 ? 7.094 51.531 16.672 1 90.25 588 HIS A O 1
ATOM 4548 N N . THR A 1 589 ? 8.367 50.031 15.625 1 92.12 589 THR A N 1
ATOM 4549 C CA . THR A 1 589 ? 8.477 50.875 14.453 1 92.12 589 THR A CA 1
ATOM 4550 C C . THR A 1 589 ? 7.961 50.156 13.203 1 92.12 589 THR A C 1
ATOM 4552 O O . THR A 1 589 ? 7.785 48.938 13.211 1 92.12 589 THR A O 1
ATOM 4555 N N . LEU A 1 590 ? 7.723 50.969 12.219 1 93.62 590 LEU A N 1
ATOM 4556 C CA . LEU A 1 590 ? 7.324 50.375 10.938 1 93.62 590 LEU A CA 1
ATOM 4557 C C . LEU A 1 590 ? 8.445 49.562 10.344 1 93.62 590 LEU A C 1
ATOM 4559 O O . LEU A 1 590 ? 8.195 48.562 9.672 1 93.62 590 LEU A O 1
ATOM 4563 N N . SER A 1 591 ? 9.609 49.969 10.625 1 94.44 591 SER A N 1
ATOM 4564 C CA . SER A 1 591 ? 10.758 49.219 10.172 1 94.44 591 SER A CA 1
ATOM 4565 C C . SER A 1 591 ? 10.789 47.844 10.82 1 94.44 591 SER A C 1
ATOM 4567 O O . SER A 1 591 ? 11.094 46.844 10.156 1 94.44 591 SER A O 1
ATOM 4569 N N . ASP A 1 592 ? 10.484 47.812 12.102 1 94.25 592 ASP A N 1
ATOM 4570 C CA . ASP A 1 592 ? 10.375 46.5 12.789 1 94.25 592 ASP A CA 1
ATOM 4571 C C . ASP A 1 592 ? 9.305 45.625 12.148 1 94.25 592 ASP A C 1
ATOM 4573 O O . ASP A 1 592 ? 9.508 44.438 11.969 1 94.25 592 ASP A O 1
ATOM 4577 N N . MET A 1 593 ? 8.227 46.281 11.852 1 95.06 593 MET A N 1
ATOM 4578 C CA . MET A 1 593 ? 7.109 45.562 11.234 1 95.06 593 MET A CA 1
ATOM 4579 C C . MET A 1 593 ? 7.512 45 9.875 1 95.06 593 MET A C 1
ATOM 4581 O O . MET A 1 593 ? 7.168 43.875 9.547 1 95.06 593 MET A O 1
ATOM 4585 N N . ALA A 1 594 ? 8.203 45.812 9.117 1 97.06 594 ALA A N 1
ATOM 4586 C CA . ALA A 1 594 ? 8.688 45.375 7.816 1 97.06 594 ALA A CA 1
ATOM 4587 C C . ALA A 1 594 ? 9.594 44.156 7.961 1 97.06 594 ALA A C 1
ATOM 4589 O O . ALA A 1 594 ? 9.555 43.25 7.137 1 97.06 594 ALA A O 1
ATOM 4590 N N . ARG A 1 595 ? 10.359 44.156 8.961 1 96.19 595 ARG A N 1
ATOM 4591 C CA . ARG A 1 595 ? 11.266 43.062 9.211 1 96.19 595 ARG A CA 1
ATOM 4592 C C . ARG A 1 595 ? 10.484 41.781 9.539 1 96.19 595 ARG A C 1
ATOM 4594 O O . ARG A 1 595 ? 10.891 40.688 9.156 1 96.19 595 ARG A O 1
ATOM 4601 N N . VAL A 1 596 ? 9.453 41.906 10.289 1 96.88 596 VAL A N 1
ATOM 4602 C CA . VAL A 1 596 ? 8.609 40.75 10.617 1 96.88 596 VAL A CA 1
ATOM 4603 C C . VAL A 1 596 ? 8.031 40.156 9.336 1 96.88 596 VAL A C 1
ATOM 4605 O O . VAL A 1 596 ? 8.094 38.938 9.133 1 96.88 596 VAL A O 1
ATOM 4608 N N . LYS A 1 597 ? 7.453 41.031 8.461 1 97.69 597 LYS A N 1
ATOM 4609 C CA . LYS A 1 597 ? 6.836 40.562 7.223 1 97.69 597 LYS A CA 1
ATOM 4610 C C . LYS A 1 597 ? 7.883 40 6.27 1 97.69 597 LYS A C 1
ATOM 4612 O O . LYS A 1 597 ? 7.586 39.094 5.469 1 97.69 597 LYS A O 1
ATOM 4617 N N . GLU A 1 598 ? 9.086 40.531 6.398 1 97.94 598 GLU A N 1
ATOM 4618 C CA . GLU A 1 598 ? 10.188 40.094 5.547 1 97.94 598 GLU A CA 1
ATOM 4619 C C . GLU A 1 598 ? 10.531 38.625 5.789 1 97.94 598 GLU A C 1
ATOM 4621 O O . GLU A 1 598 ? 11.094 37.969 4.918 1 97.94 598 GLU A O 1
ATOM 4626 N N . VAL A 1 599 ? 10.219 38.062 6.949 1 97.94 599 VAL A N 1
ATOM 4627 C CA . VAL A 1 599 ? 10.453 36.656 7.27 1 97.94 599 VAL A CA 1
ATOM 4628 C C . VAL A 1 599 ? 9.805 35.781 6.211 1 97.94 599 VAL A C 1
ATOM 4630 O O . VAL A 1 599 ? 10.391 34.781 5.781 1 97.94 599 VAL A O 1
ATOM 4633 N N . VAL A 1 600 ? 8.594 36.094 5.738 1 98.44 600 VAL A N 1
ATOM 4634 C CA . VAL A 1 600 ? 7.844 35.344 4.762 1 98.44 600 VAL A CA 1
ATOM 4635 C C . VAL A 1 600 ? 8.508 35.438 3.393 1 98.44 600 VAL A C 1
ATOM 4637 O O . VAL A 1 600 ? 8.695 34.438 2.705 1 98.44 600 VAL A O 1
ATOM 4640 N N . ALA A 1 601 ? 8.914 36.656 3.014 1 98.44 601 ALA A N 1
ATOM 4641 C CA . ALA A 1 601 ? 9.578 36.875 1.729 1 98.44 601 ALA A CA 1
ATOM 4642 C C . ALA A 1 601 ? 10.891 36.094 1.661 1 98.44 601 ALA A C 1
ATOM 4644 O O . ALA A 1 601 ? 11.211 35.469 0.638 1 98.44 601 ALA A O 1
ATOM 4645 N N . ARG A 1 602 ? 11.586 36.094 2.75 1 97.94 602 ARG A N 1
ATOM 4646 C CA . ARG A 1 602 ? 12.891 35.438 2.807 1 97.94 602 ARG A CA 1
ATOM 4647 C C . ARG A 1 602 ? 12.742 33.938 2.838 1 97.94 602 ARG A C 1
ATOM 4649 O O . ARG A 1 602 ? 13.711 33.188 2.619 1 97.94 602 ARG A O 1
ATOM 4656 N N . SER A 1 603 ? 11.602 33.438 3.045 1 97.81 603 SER A N 1
ATOM 4657 C CA . SER A 1 603 ? 11.344 32 3.094 1 97.81 603 SER A CA 1
ATOM 4658 C C . SER A 1 603 ? 10.812 31.5 1.759 1 97.81 603 SER A C 1
ATOM 4660 O O . SER A 1 603 ? 10.266 30.391 1.682 1 97.81 603 SER A O 1
ATOM 4662 N N . THR A 1 604 ? 10.898 32.312 0.732 1 98.12 604 THR A N 1
ATOM 4663 C CA . THR A 1 604 ? 10.57 31.875 -0.621 1 98.12 604 THR A CA 1
ATOM 4664 C C . THR A 1 604 ? 11.688 31.016 -1.196 1 98.12 604 THR A C 1
ATOM 4666 O O . THR A 1 604 ? 12.867 31.344 -1.061 1 98.12 604 THR A O 1
ATOM 4669 N N . ALA A 1 605 ? 11.305 29.922 -1.792 1 96.12 605 ALA A N 1
ATOM 4670 C CA . ALA A 1 605 ? 12.289 29.047 -2.416 1 96.12 605 ALA A CA 1
ATOM 4671 C C . ALA A 1 605 ? 13.086 29.797 -3.484 1 96.12 605 ALA A C 1
ATOM 4673 O O . ALA A 1 605 ? 12.562 30.688 -4.148 1 96.12 605 ALA A O 1
ATOM 4674 N N . PRO A 1 606 ? 14.328 29.375 -3.695 1 94.62 606 PRO A N 1
ATOM 4675 C CA . PRO A 1 606 ? 15.156 30.078 -4.684 1 94.62 606 PRO A CA 1
ATOM 4676 C C . PRO A 1 606 ? 14.555 30.062 -6.082 1 94.62 606 PRO A C 1
ATOM 4678 O O . PRO A 1 606 ? 14.742 31 -6.855 1 94.62 606 PRO A O 1
ATOM 4681 N N . THR A 1 607 ? 13.852 29.078 -6.355 1 94.31 607 THR A N 1
ATOM 4682 C CA . THR A 1 607 ? 13.242 28.953 -7.676 1 94.31 607 THR A CA 1
ATOM 4683 C C . THR A 1 607 ? 11.859 29.594 -7.695 1 94.31 607 THR A C 1
ATOM 4685 O O . THR A 1 607 ? 11.211 29.656 -8.742 1 94.31 607 THR A O 1
ATOM 4688 N N . GLY A 1 608 ? 11.391 30.062 -6.555 1 97.25 608 GLY A N 1
ATOM 4689 C CA . GLY A 1 608 ? 10.062 30.641 -6.434 1 97.25 608 GLY A CA 1
ATOM 4690 C C . GLY A 1 608 ? 10.031 32.156 -6.641 1 97.25 608 GLY A C 1
ATOM 4691 O O . GLY A 1 608 ? 11 32.719 -7.137 1 97.25 608 GLY A O 1
ATOM 4692 N N . TYR A 1 609 ? 8.859 32.781 -6.367 1 98.5 609 TYR A N 1
ATOM 4693 C CA . TYR A 1 609 ? 8.672 34.219 -6.562 1 98.5 609 TYR A CA 1
ATOM 4694 C C . TYR A 1 609 ? 8.234 34.906 -5.266 1 98.5 609 TYR A C 1
ATOM 4696 O O . TYR A 1 609 ? 7.387 34.375 -4.543 1 98.5 609 TYR A O 1
ATOM 4704 N N . ALA A 1 610 ? 8.812 36 -4.973 1 98.75 610 ALA A N 1
ATOM 4705 C CA . ALA A 1 610 ? 8.258 36.938 -3.99 1 98.75 610 ALA A CA 1
ATOM 4706 C C . ALA A 1 610 ? 7.465 38.031 -4.672 1 98.75 610 ALA A C 1
ATOM 4708 O O . ALA A 1 610 ? 8.016 38.812 -5.465 1 98.75 610 ALA A O 1
ATOM 4709 N N . VAL A 1 611 ? 6.223 38.062 -4.441 1 98.88 611 VAL A N 1
ATOM 4710 C CA . VAL A 1 611 ? 5.344 39.125 -4.977 1 98.88 611 VAL A CA 1
ATOM 4711 C C . VAL A 1 611 ? 5.305 40.312 -4.023 1 98.88 611 VAL A C 1
ATOM 4713 O O . VAL A 1 611 ? 4.77 40.219 -2.918 1 98.88 611 VAL A O 1
ATOM 4716 N N . LEU A 1 612 ? 5.816 41.438 -4.5 1 98.75 612 LEU A N 1
ATOM 4717 C CA . LEU A 1 612 ? 5.996 42.625 -3.635 1 98.75 612 LEU A CA 1
ATOM 4718 C C . LEU A 1 612 ? 5.219 43.812 -4.16 1 98.75 612 LEU A C 1
ATOM 4720 O O . LEU A 1 612 ? 5.117 44 -5.375 1 98.75 612 LEU A O 1
ATOM 4724 N N . ASN A 1 613 ? 4.672 44.625 -3.277 1 98.69 613 ASN A N 1
ATOM 4725 C CA . ASN A 1 613 ? 3.977 45.844 -3.586 1 98.69 613 ASN A CA 1
ATOM 4726 C C . ASN A 1 613 ? 4.957 46.969 -3.93 1 98.69 613 ASN A C 1
ATOM 4728 O O . ASN A 1 613 ? 5.617 47.531 -3.045 1 98.69 613 ASN A O 1
ATOM 4732 N N . ALA A 1 614 ? 4.992 47.406 -5.148 1 98.25 614 ALA A N 1
ATOM 4733 C CA . ALA A 1 614 ? 5.934 48.406 -5.605 1 98.25 614 ALA A CA 1
ATOM 4734 C C . ALA A 1 614 ? 5.516 49.812 -5.125 1 98.25 614 ALA A C 1
ATOM 4736 O O . ALA A 1 614 ? 6.32 50.75 -5.141 1 98.25 614 ALA A O 1
ATOM 4737 N N . ASP A 1 615 ? 4.246 49.906 -4.73 1 97.69 615 ASP A N 1
ATOM 4738 C CA . ASP A 1 615 ? 3.73 51.219 -4.277 1 97.69 615 ASP A CA 1
ATOM 4739 C C . ASP A 1 615 ? 4.098 51.469 -2.82 1 97.69 615 ASP A C 1
ATOM 4741 O O . ASP A 1 615 ? 3.926 52.594 -2.318 1 97.69 615 ASP A O 1
ATOM 4745 N N . ASP A 1 616 ? 4.551 50.469 -2.1 1 97.25 616 ASP A N 1
ATOM 4746 C CA . ASP A 1 616 ? 4.945 50.562 -0.697 1 97.25 616 ASP A CA 1
ATOM 4747 C C . ASP A 1 616 ? 6.465 50.531 -0.549 1 97.25 616 ASP A C 1
ATOM 4749 O O . ASP A 1 616 ? 7.098 49.5 -0.831 1 97.25 616 ASP A O 1
ATOM 4753 N N . ASP A 1 617 ? 7.047 51.531 0.035 1 97.31 617 ASP A N 1
ATOM 4754 C CA . ASP A 1 617 ? 8.5 51.688 0.114 1 97.31 617 ASP A CA 1
ATOM 4755 C C . ASP A 1 617 ? 9.125 50.594 0.957 1 97.31 617 ASP A C 1
ATOM 4757 O O . ASP A 1 617 ? 10.18 50.062 0.613 1 97.31 617 ASP A O 1
ATOM 4761 N N . LEU A 1 618 ? 8.516 50.281 1.99 1 97.44 618 LEU A N 1
ATOM 4762 C CA . LEU A 1 618 ? 9.07 49.281 2.904 1 97.44 618 LEU A CA 1
ATOM 4763 C C . LEU A 1 618 ? 9.016 47.875 2.285 1 97.44 618 LEU A C 1
ATOM 4765 O O . LEU A 1 618 ? 9.953 47.094 2.439 1 97.44 618 LEU A O 1
ATOM 4769 N N . VAL A 1 619 ? 7.922 47.594 1.565 1 98.25 619 VAL A N 1
ATOM 4770 C CA . VAL A 1 619 ? 7.781 46.281 0.924 1 98.25 619 VAL A CA 1
ATOM 4771 C C . VAL A 1 619 ? 8.766 46.188 -0.24 1 98.25 619 VAL A C 1
ATOM 4773 O O . VAL A 1 619 ? 9.43 45.156 -0.401 1 98.25 619 VAL A O 1
ATOM 4776 N N . PHE A 1 620 ? 8.82 47.25 -1.046 1 97.94 620 PHE A N 1
ATOM 4777 C CA . PHE A 1 620 ? 9.727 47.25 -2.188 1 97.94 620 PHE A CA 1
ATOM 4778 C C . PHE A 1 620 ? 11.164 47.031 -1.734 1 97.94 620 PHE A C 1
ATOM 4780 O O . PHE A 1 620 ? 11.938 46.344 -2.398 1 97.94 620 PHE A O 1
ATOM 4787 N N . ALA A 1 621 ? 11.523 47.594 -0.612 1 97.56 621 ALA A N 1
ATOM 4788 C CA . ALA A 1 621 ? 12.898 47.531 -0.107 1 97.56 621 ALA A CA 1
ATOM 4789 C C . ALA A 1 621 ? 13.305 46.125 0.264 1 97.56 621 ALA A C 1
ATOM 4791 O O . ALA A 1 621 ? 14.492 45.812 0.305 1 97.56 621 ALA A O 1
ATOM 4792 N N . MET A 1 622 ? 12.391 45.25 0.457 1 97.38 622 MET A N 1
ATOM 4793 C CA . MET A 1 622 ? 12.68 43.875 0.83 1 97.38 622 MET A CA 1
ATOM 4794 C C . MET A 1 622 ? 13.43 43.156 -0.29 1 97.38 622 MET A C 1
ATOM 4796 O O . MET A 1 622 ? 14.094 42.125 -0.05 1 97.38 622 MET A O 1
ATOM 4800 N N . LYS A 1 623 ? 13.273 43.625 -1.489 1 96.44 623 LYS A N 1
ATOM 4801 C CA . LYS A 1 623 ? 13.844 42.969 -2.67 1 96.44 623 LYS A CA 1
ATOM 4802 C C . LYS A 1 623 ? 15.352 42.781 -2.518 1 96.44 623 LYS A C 1
ATOM 4804 O O . LYS A 1 623 ? 15.906 41.812 -2.998 1 96.44 623 LYS A O 1
ATOM 4809 N N . LYS A 1 624 ? 15.961 43.594 -1.787 1 94.44 624 LYS A N 1
ATOM 4810 C CA . LYS A 1 624 ? 17.422 43.625 -1.664 1 94.44 624 LYS A CA 1
ATOM 4811 C C . LYS A 1 624 ? 17.922 42.406 -0.875 1 94.44 624 LYS A C 1
ATOM 4813 O O . LYS A 1 624 ? 19.047 41.969 -1.08 1 94.44 624 LYS A O 1
ATOM 4818 N N . SER A 1 625 ? 17.109 41.906 -0.075 1 93.5 625 SER A N 1
ATOM 4819 C CA . SER A 1 625 ? 17.547 40.812 0.82 1 93.5 625 SER A CA 1
ATOM 4820 C C . SER A 1 625 ? 17.078 39.469 0.312 1 93.5 625 SER A C 1
ATOM 4822 O O . SER A 1 625 ? 17.297 38.438 0.971 1 93.5 625 SER A O 1
ATOM 4824 N N . LEU A 1 626 ? 16.453 39.438 -0.844 1 96.69 626 LEU A N 1
ATOM 4825 C CA . LEU A 1 626 ? 15.836 38.188 -1.298 1 96.69 626 LEU A CA 1
ATOM 4826 C C . LEU A 1 626 ? 16.703 37.5 -2.344 1 96.69 626 LEU A C 1
ATOM 4828 O O . LEU A 1 626 ? 17.375 38.156 -3.139 1 96.69 626 LEU A O 1
ATOM 4832 N N . ALA A 1 627 ? 16.781 36.219 -2.277 1 93.69 627 ALA A N 1
ATOM 4833 C CA . ALA A 1 627 ? 17.562 35.406 -3.207 1 93.69 627 ALA A CA 1
ATOM 4834 C C . ALA A 1 627 ? 16.672 34.75 -4.254 1 93.69 627 ALA A C 1
ATOM 4836 O O . ALA A 1 627 ? 17.172 34.094 -5.18 1 93.69 627 ALA A O 1
ATOM 4837 N N . CYS A 1 628 ? 15.406 34.906 -4.23 1 96.81 628 CYS A N 1
ATOM 4838 C CA . CYS A 1 628 ? 14.445 34.281 -5.137 1 96.81 628 CYS A CA 1
ATOM 4839 C C . CYS A 1 628 ? 14.086 35.25 -6.273 1 96.81 628 CYS A C 1
ATOM 4841 O O . CYS A 1 628 ? 14.672 36.312 -6.395 1 96.81 628 CYS A O 1
ATOM 4843 N N . LYS A 1 629 ? 13.203 34.812 -7.148 1 97 629 LYS A N 1
ATOM 4844 C CA . LYS A 1 629 ? 12.703 35.688 -8.195 1 97 629 LYS A CA 1
ATOM 4845 C C . LYS A 1 629 ? 11.742 36.719 -7.617 1 97 629 LYS A C 1
ATOM 4847 O O . LYS A 1 629 ? 11.094 36.469 -6.598 1 97 629 LYS A O 1
ATOM 4852 N N . ILE A 1 630 ? 11.727 37.844 -8.297 1 97.94 630 ILE A N 1
ATOM 4853 C CA . ILE A 1 630 ? 10.914 38.938 -7.785 1 97.94 630 ILE A CA 1
ATOM 4854 C C . ILE A 1 630 ? 9.789 39.281 -8.773 1 97.94 630 ILE A C 1
ATOM 4856 O O . ILE A 1 630 ? 10.008 39.281 -9.984 1 97.94 630 ILE A O 1
ATOM 4860 N N . ALA A 1 631 ? 8.625 39.469 -8.336 1 98.44 631 ALA A N 1
ATOM 4861 C CA . ALA A 1 631 ? 7.484 40 -9.07 1 98.44 631 ALA A CA 1
ATOM 4862 C C . ALA A 1 631 ? 6.902 41.219 -8.375 1 98.44 631 ALA A C 1
ATOM 4864 O O . ALA A 1 631 ? 6.82 41.25 -7.145 1 98.44 631 ALA A O 1
ATOM 4865 N N . LEU A 1 632 ? 6.527 42.25 -9.164 1 98.44 632 LEU A N 1
ATOM 4866 C CA . LEU A 1 632 ? 6.07 43.5 -8.57 1 98.44 632 LEU A CA 1
ATOM 4867 C C . LEU A 1 632 ? 4.664 43.844 -9.055 1 98.44 632 LEU A C 1
ATOM 4869 O O . LEU A 1 632 ? 4.324 43.625 -10.211 1 98.44 632 LEU A O 1
ATOM 4873 N N . PHE A 1 633 ? 3.873 44.406 -8.203 1 98.56 633 PHE A N 1
ATOM 4874 C CA . PHE A 1 633 ? 2.572 44.906 -8.617 1 98.56 633 PHE A CA 1
ATOM 4875 C C . PHE A 1 633 ? 2.398 46.344 -8.195 1 98.56 633 PHE A C 1
ATOM 4877 O O . PHE A 1 633 ? 3.045 46.812 -7.246 1 98.56 633 PHE A O 1
ATOM 4884 N N . SER A 1 634 ? 1.545 47.094 -8.898 1 98.31 634 SER A N 1
ATOM 4885 C CA . SER A 1 634 ? 1.306 48.5 -8.648 1 98.31 634 SER A CA 1
ATOM 4886 C C . SER A 1 634 ? -0.058 48.938 -9.172 1 98.31 634 SER A C 1
ATOM 4888 O O . SER A 1 634 ? -0.575 48.344 -10.125 1 98.31 634 SER A O 1
ATOM 4890 N N . MET A 1 635 ? -0.621 49.969 -8.523 1 96.75 635 MET A N 1
ATOM 4891 C CA . MET A 1 635 ? -1.87 50.562 -8.992 1 96.75 635 MET A CA 1
ATOM 4892 C C . MET A 1 635 ? -1.62 51.5 -10.164 1 96.75 635 MET A C 1
ATOM 4894 O O . MET A 1 635 ? -2.557 51.875 -10.859 1 96.75 635 MET A O 1
ATOM 4898 N N . HIS A 1 636 ? -0.341 51.75 -10.43 1 94.88 636 HIS A N 1
ATOM 4899 C CA . HIS A 1 636 ? -0.026 52.812 -11.359 1 94.88 636 HIS A CA 1
ATOM 4900 C C . HIS A 1 636 ? 0.853 52.344 -12.5 1 94.88 636 HIS A C 1
ATOM 4902 O O . HIS A 1 636 ? 1.942 51.812 -12.266 1 94.88 636 HIS A O 1
ATOM 4908 N N . LYS A 1 637 ? 0.411 52.656 -13.695 1 91.25 637 LYS A N 1
ATOM 4909 C CA . LYS A 1 637 ? 1.154 52.25 -14.875 1 91.25 637 LYS A CA 1
ATOM 4910 C C . LYS A 1 637 ? 2.502 52.938 -14.961 1 91.25 637 LYS A C 1
ATOM 4912 O O . LYS A 1 637 ? 3.473 52.375 -15.477 1 91.25 637 LYS A O 1
ATOM 4917 N N . ASP A 1 638 ? 2.541 54.188 -14.43 1 92.06 638 ASP A N 1
ATOM 4918 C CA . ASP A 1 638 ? 3.729 55.031 -14.594 1 92.06 638 ASP A CA 1
ATOM 4919 C C . ASP A 1 638 ? 4.684 54.844 -13.414 1 92.06 638 ASP A C 1
ATOM 4921 O O . ASP A 1 638 ? 5.602 55.656 -13.234 1 92.06 638 ASP A O 1
ATOM 4925 N N . ASN A 1 639 ? 4.504 53.875 -12.625 1 95.5 639 ASN A N 1
ATOM 4926 C CA . ASN A 1 639 ? 5.426 53.625 -11.523 1 95.5 639 ASN A CA 1
ATOM 4927 C C . ASN A 1 639 ? 6.82 53.25 -12.039 1 95.5 639 ASN A C 1
ATOM 4929 O O . ASN A 1 639 ? 7.004 52.25 -12.695 1 95.5 639 ASN A O 1
ATOM 4933 N N . LYS A 1 640 ? 7.805 54 -11.703 1 95.88 640 LYS A N 1
ATOM 4934 C CA . LYS A 1 640 ? 9.172 53.844 -12.18 1 95.88 640 LYS A CA 1
ATOM 4935 C C . LYS A 1 640 ? 9.742 52.5 -11.758 1 95.88 640 LYS A C 1
ATOM 4937 O O . LYS A 1 640 ? 10.516 51.875 -12.492 1 95.88 640 LYS A O 1
ATOM 4942 N N . ARG A 1 641 ? 9.391 52.062 -10.625 1 96.75 641 ARG A N 1
ATOM 4943 C CA . ARG A 1 641 ? 9.875 50.781 -10.102 1 96.75 641 ARG A CA 1
ATOM 4944 C C . ARG A 1 641 ? 9.43 49.625 -10.984 1 96.75 641 ARG A C 1
ATOM 4946 O O . ARG A 1 641 ? 10.195 48.688 -11.219 1 96.75 641 ARG A O 1
ATOM 4953 N N . ILE A 1 642 ? 8.195 49.656 -11.477 1 95.88 642 ILE A N 1
ATOM 4954 C CA . ILE A 1 642 ? 7.652 48.625 -12.359 1 95.88 642 ILE A CA 1
ATOM 4955 C C . ILE A 1 642 ? 8.398 48.656 -13.695 1 95.88 642 ILE A C 1
ATOM 4957 O O . ILE A 1 642 ? 8.781 47.625 -14.219 1 95.88 642 ILE A O 1
ATOM 4961 N N . HIS A 1 643 ? 8.617 49.875 -14.195 1 93.56 643 HIS A N 1
ATOM 4962 C CA . HIS A 1 643 ? 9.281 50.031 -15.484 1 93.56 643 HIS A CA 1
ATOM 4963 C C . HIS A 1 643 ? 10.711 49.5 -15.445 1 93.56 643 HIS A C 1
ATOM 4965 O O . HIS A 1 643 ? 11.109 48.719 -16.328 1 93.56 643 HIS A O 1
ATOM 4971 N N . ASP A 1 644 ? 11.438 49.875 -14.43 1 94.75 644 ASP A N 1
ATOM 4972 C CA . ASP A 1 644 ? 12.812 49.406 -14.273 1 94.75 644 ASP A CA 1
ATOM 4973 C C . ASP A 1 644 ? 12.875 47.875 -14.125 1 94.75 644 ASP A C 1
ATOM 4975 O O . ASP A 1 644 ? 13.758 47.25 -14.695 1 94.75 644 ASP A O 1
ATOM 4979 N N . HIS A 1 645 ? 11.977 47.375 -13.352 1 95.38 645 HIS A N 1
ATOM 4980 C CA . HIS A 1 645 ? 11.922 45.938 -13.086 1 95.38 645 HIS A CA 1
ATOM 4981 C C . HIS A 1 645 ? 11.641 45.156 -14.359 1 95.38 645 HIS A C 1
ATOM 4983 O O . HIS A 1 645 ? 12.305 44.156 -14.633 1 95.38 645 HIS A O 1
ATOM 4989 N N . CYS A 1 646 ? 10.695 45.531 -15.141 1 93.81 646 CYS A N 1
ATOM 4990 C CA . CYS A 1 646 ? 10.297 44.844 -16.359 1 93.81 646 CYS A CA 1
ATOM 4991 C C . CYS A 1 646 ? 11.375 44.938 -17.422 1 93.81 646 CYS A C 1
ATOM 4993 O O . CYS A 1 646 ? 11.547 44.031 -18.219 1 93.81 646 CYS A O 1
ATOM 4995 N N . HIS A 1 647 ? 12.039 46.031 -17.422 1 90.88 647 HIS A N 1
ATOM 4996 C CA . HIS A 1 647 ? 13.117 46.219 -18.391 1 90.88 647 HIS A CA 1
ATOM 4997 C C . HIS A 1 647 ? 14.227 45.188 -18.172 1 90.88 647 HIS A C 1
ATOM 4999 O O . HIS A 1 647 ? 14.945 44.844 -19.109 1 90.88 647 HIS A O 1
ATOM 5005 N N . THR A 1 648 ? 14.383 44.719 -17.031 1 90.5 648 THR A N 1
ATOM 5006 C CA . THR A 1 648 ? 15.406 43.719 -16.719 1 90.5 648 THR A CA 1
ATOM 5007 C C . THR A 1 648 ? 14.836 42.312 -16.781 1 90.5 648 THR A C 1
ATOM 5009 O O . THR A 1 648 ? 15.445 41.344 -16.281 1 90.5 648 THR A O 1
ATOM 5012 N N . GLY A 1 649 ? 13.633 42.188 -17.297 1 89.12 649 GLY A N 1
ATOM 5013 C CA . GLY A 1 649 ? 13.039 40.875 -17.531 1 89.12 649 GLY A CA 1
ATOM 5014 C C . GLY A 1 649 ? 12.164 40.406 -16.375 1 89.12 649 GLY A C 1
ATOM 5015 O O . GLY A 1 649 ? 11.859 39.219 -16.266 1 89.12 649 GLY A O 1
ATOM 5016 N N . GLY A 1 650 ? 11.781 41.312 -15.539 1 94 650 GLY A N 1
ATOM 5017 C CA . GLY A 1 650 ? 11 40.938 -14.367 1 94 650 GLY A CA 1
ATOM 5018 C C . GLY A 1 650 ? 9.516 40.812 -14.664 1 94 650 GLY A C 1
ATOM 5019 O O . GLY A 1 650 ? 9.039 41.281 -15.703 1 94 650 GLY A O 1
ATOM 5020 N N . LEU A 1 651 ? 8.781 40.094 -13.875 1 96.94 651 LEU A N 1
ATOM 5021 C CA . LEU A 1 651 ? 7.336 39.906 -13.945 1 96.94 651 LEU A CA 1
ATOM 5022 C C . LEU A 1 651 ? 6.602 40.938 -13.109 1 96.94 651 LEU A C 1
ATOM 5024 O O . LEU A 1 651 ? 7.004 41.25 -11.984 1 96.94 651 LEU A O 1
ATOM 5028 N N . ALA A 1 652 ? 5.52 41.562 -13.703 1 98 652 ALA A N 1
ATOM 5029 C CA . ALA A 1 652 ? 4.809 42.594 -12.977 1 98 652 ALA A CA 1
ATOM 5030 C C . ALA A 1 652 ? 3.328 42.625 -13.336 1 98 652 ALA A C 1
ATOM 5032 O O . ALA A 1 652 ? 2.93 42.062 -14.367 1 98 652 ALA A O 1
ATOM 5033 N N . ALA A 1 653 ? 2.533 43.188 -12.508 1 98.25 653 ALA A N 1
ATOM 5034 C CA . ALA A 1 653 ? 1.119 43.469 -12.734 1 98.25 653 ALA A CA 1
ATOM 5035 C C . ALA A 1 653 ? 0.782 44.906 -12.352 1 98.25 653 ALA A C 1
ATOM 5037 O O . ALA A 1 653 ? 1.279 45.406 -11.344 1 98.25 653 ALA A O 1
ATOM 5038 N N . TYR A 1 654 ? -0.012 45.594 -13.125 1 97.88 654 TYR A N 1
ATOM 5039 C CA . TYR A 1 654 ? -0.43 46.969 -12.828 1 97.88 654 TYR A CA 1
ATOM 5040 C C . TYR A 1 654 ? -1.742 47.281 -13.523 1 97.88 654 TYR A C 1
ATOM 5042 O O . TYR A 1 654 ? -2.283 46.469 -14.266 1 97.88 654 TYR A O 1
ATOM 5050 N N . ILE A 1 655 ? -2.316 48.438 -13.156 1 97.75 655 ILE A N 1
ATOM 5051 C CA . ILE A 1 655 ? -3.566 48.906 -13.766 1 97.75 655 ILE A CA 1
ATOM 5052 C C . ILE A 1 655 ? -3.27 49.906 -14.859 1 97.75 655 ILE A C 1
ATOM 5054 O O . ILE A 1 655 ? -2.482 50.844 -14.664 1 97.75 655 ILE A O 1
ATOM 5058 N N . ASP A 1 656 ? -3.852 49.75 -16.031 1 96.25 656 ASP A N 1
ATOM 5059 C CA . ASP A 1 656 ? -3.771 50.656 -17.141 1 96.25 656 ASP A CA 1
ATOM 5060 C C . ASP A 1 656 ? -5.137 50.844 -17.812 1 96.25 656 ASP A C 1
ATOM 5062 O O . ASP A 1 656 ? -5.738 49.906 -18.281 1 96.25 656 ASP A O 1
ATOM 5066 N N . SER A 1 657 ? -5.633 52.062 -17.875 1 94.19 657 SER A N 1
ATOM 5067 C CA . SER A 1 657 ? -6.891 52.438 -18.516 1 94.19 657 SER A CA 1
ATOM 5068 C C . SER A 1 657 ? -8.039 51.562 -18.031 1 94.19 657 SER A C 1
ATOM 5070 O O . SER A 1 657 ? -8.797 51 -18.828 1 94.19 657 SER A O 1
ATOM 5072 N N . GLY A 1 658 ? -8.031 51.25 -16.75 1 94.94 658 GLY A N 1
ATOM 5073 C CA . GLY A 1 658 ? -9.117 50.5 -16.109 1 94.94 658 GLY A CA 1
ATOM 5074 C C . GLY A 1 658 ? -9.023 49 -16.312 1 94.94 658 GLY A C 1
ATOM 5075 O O . GLY A 1 658 ? -10 48.281 -16.094 1 94.94 658 GLY A O 1
ATOM 5076 N N . ARG A 1 659 ? -7.875 48.594 -16.719 1 97.19 659 ARG A N 1
ATOM 5077 C CA . ARG A 1 659 ? -7.676 47.156 -16.938 1 97.19 659 ARG A CA 1
ATOM 5078 C C . ARG A 1 659 ? -6.512 46.656 -16.109 1 97.19 659 ARG A C 1
ATOM 5080 O O . ARG A 1 659 ? -5.531 47.375 -15.875 1 97.19 659 ARG A O 1
ATOM 5087 N N . LEU A 1 660 ? -6.66 45.438 -15.641 1 97.94 660 LEU A N 1
ATOM 5088 C CA . LEU A 1 660 ? -5.559 44.75 -14.992 1 97.94 660 LEU A CA 1
ATOM 5089 C C . LEU A 1 660 ? -4.594 44.188 -16.016 1 97.94 660 LEU A C 1
ATOM 5091 O O . LEU A 1 660 ? -4.996 43.406 -16.891 1 97.94 660 LEU A O 1
ATOM 5095 N N . ILE A 1 661 ? -3.318 44.531 -15.969 1 97.44 661 ILE A N 1
ATOM 5096 C CA . ILE A 1 661 ? -2.312 44.188 -16.969 1 97.44 661 ILE A CA 1
ATOM 5097 C C . ILE A 1 661 ? -1.235 43.312 -16.328 1 97.44 661 ILE A C 1
ATOM 5099 O O . ILE A 1 661 ? -0.809 43.562 -15.203 1 97.44 661 ILE A O 1
ATOM 5103 N N . ILE A 1 662 ? -0.847 42.25 -17.016 1 97.44 662 ILE A N 1
ATOM 5104 C CA . ILE A 1 662 ? 0.344 41.469 -16.688 1 97.44 662 ILE A CA 1
ATOM 5105 C C . ILE A 1 662 ? 1.459 41.781 -17.672 1 97.44 662 ILE A C 1
ATOM 5107 O O . ILE A 1 662 ? 1.233 41.812 -18.891 1 97.44 662 ILE A O 1
ATOM 5111 N N . ARG A 1 663 ? 2.586 42.094 -17.141 1 95.56 663 ARG A N 1
ATOM 5112 C CA . ARG A 1 663 ? 3.736 42.375 -18 1 95.56 663 ARG A CA 1
ATOM 5113 C C . ARG A 1 663 ? 4.914 41.469 -17.641 1 95.56 663 ARG A C 1
ATOM 5115 O O . ARG A 1 663 ? 5.285 41.344 -16.469 1 95.56 663 ARG A O 1
ATOM 5122 N N . ALA A 1 664 ? 5.383 40.688 -18.547 1 90.31 664 ALA A N 1
ATOM 5123 C CA . ALA A 1 664 ? 6.605 39.906 -18.438 1 90.31 664 ALA A CA 1
ATOM 5124 C C . ALA A 1 664 ? 7.629 40.344 -19.484 1 90.31 664 ALA A C 1
ATOM 5126 O O . ALA A 1 664 ? 7.434 40.062 -20.672 1 90.31 664 ALA A O 1
ATOM 5127 N N . HIS A 1 665 ? 8.609 40.969 -19.047 1 84.5 665 HIS A N 1
ATOM 5128 C CA . HIS A 1 665 ? 9.57 41.531 -20 1 84.5 665 HIS A CA 1
ATOM 5129 C C . HIS A 1 665 ? 8.914 42.531 -20.922 1 84.5 665 HIS A C 1
ATOM 5131 O O . HIS A 1 665 ? 8.375 43.531 -20.453 1 84.5 665 HIS A O 1
ATOM 5137 N N . ASP A 1 666 ? 8.883 42.062 -22.234 1 83.56 666 ASP A N 1
ATOM 5138 C CA . ASP A 1 666 ? 8.336 43.031 -23.203 1 83.56 666 ASP A CA 1
ATOM 5139 C C . ASP A 1 666 ? 6.918 42.656 -23.609 1 83.56 666 ASP A C 1
ATOM 5141 O O . ASP A 1 666 ? 6.262 43.375 -24.344 1 83.56 666 ASP A O 1
ATOM 5145 N N . GLU A 1 667 ? 6.469 41.688 -22.938 1 91.31 667 GLU A N 1
ATOM 5146 C CA . GLU A 1 667 ? 5.117 41.25 -23.281 1 91.31 667 GLU A CA 1
ATOM 5147 C C . GLU A 1 667 ? 4.086 41.875 -22.344 1 91.31 667 GLU A C 1
ATOM 5149 O O . GLU A 1 667 ? 4.172 41.719 -21.125 1 91.31 667 GLU A O 1
ATOM 5154 N N . ILE A 1 668 ? 3.205 42.594 -22.859 1 94.31 668 ILE A N 1
ATOM 5155 C CA . ILE A 1 668 ? 2.131 43.25 -22.125 1 94.31 668 ILE A CA 1
ATOM 5156 C C . ILE A 1 668 ? 0.802 42.562 -22.438 1 94.31 668 ILE A C 1
ATOM 5158 O O . ILE A 1 668 ? 0.378 42.531 -23.594 1 94.31 668 ILE A O 1
ATOM 5162 N N . ILE A 1 669 ? 0.122 42.031 -21.438 1 95.5 669 ILE A N 1
ATOM 5163 C CA . ILE A 1 669 ? -1.115 41.281 -21.625 1 95.5 669 ILE A CA 1
ATOM 5164 C C . ILE A 1 669 ? -2.225 41.906 -20.781 1 95.5 669 ILE A C 1
ATOM 5166 O O . ILE A 1 669 ? -2.215 41.781 -19.547 1 95.5 669 ILE A O 1
ATOM 5170 N N . PRO A 1 670 ? -3.191 42.562 -21.406 1 96.25 670 PRO A N 1
ATOM 5171 C CA . PRO A 1 670 ? -4.383 42.969 -20.656 1 96.25 670 PRO A CA 1
ATOM 5172 C C . PRO A 1 670 ? -5.246 41.75 -20.25 1 96.25 670 PRO A C 1
ATOM 5174 O O . PRO A 1 670 ? -5.68 41 -21.094 1 96.25 670 PRO A O 1
ATOM 5177 N N . LEU A 1 671 ? -5.492 41.562 -19.016 1 96.44 671 LEU A N 1
ATOM 5178 C CA . LEU A 1 671 ? -6.172 40.375 -18.516 1 96.44 671 LEU A CA 1
ATOM 5179 C C . LEU A 1 671 ? -7.68 40.562 -18.469 1 96.44 671 LEU A C 1
ATOM 5181 O O . LEU A 1 671 ? -8.445 39.781 -19.031 1 96.44 671 LEU A O 1
ATOM 5185 N N . GLN A 1 672 ? -8.133 41.688 -17.766 1 96.06 672 GLN A N 1
ATOM 5186 C CA . GLN A 1 672 ? -9.562 41.906 -17.547 1 96.06 672 GLN A CA 1
ATOM 5187 C C . GLN A 1 672 ? -9.836 43.375 -17.172 1 96.06 672 GLN A C 1
ATOM 5189 O O . GLN A 1 672 ? -9 44.031 -16.547 1 96.06 672 GLN A O 1
ATOM 5194 N N . SER A 1 673 ? -11.023 43.844 -17.547 1 97.5 673 SER A N 1
ATOM 5195 C CA . SER A 1 673 ? -11.445 45.156 -17.109 1 97.5 673 SER A CA 1
ATOM 5196 C C . SER A 1 673 ? -11.883 45.156 -15.648 1 97.5 673 SER A C 1
ATOM 5198 O O . SER A 1 673 ? -12.531 44.188 -15.195 1 97.5 673 SER A O 1
ATOM 5200 N N . LEU A 1 674 ? -11.469 46.156 -14.898 1 97.38 674 LEU A N 1
ATOM 5201 C CA . LEU A 1 674 ? -11.844 46.25 -13.492 1 97.38 674 LEU A CA 1
ATOM 5202 C C . LEU A 1 674 ? -13.359 46.188 -13.328 1 97.38 674 LEU A C 1
ATOM 5204 O O . LEU A 1 674 ? -13.867 45.656 -12.344 1 97.38 674 LEU A O 1
ATOM 5208 N N . ALA A 1 675 ? -14.055 46.656 -14.281 1 96 675 ALA A N 1
ATOM 5209 C CA . ALA A 1 675 ? -15.516 46.688 -14.242 1 96 675 ALA A CA 1
ATOM 5210 C C . ALA A 1 675 ? -16.078 45.25 -14.227 1 96 675 ALA A C 1
ATOM 5212 O O . ALA A 1 675 ? -17.141 45 -13.664 1 96 675 ALA A O 1
ATOM 5213 N N . ASN A 1 676 ? -15.312 44.406 -14.766 1 96.88 676 ASN A N 1
ATOM 5214 C CA . ASN A 1 676 ? -15.758 43 -14.867 1 96.88 676 ASN A CA 1
ATOM 5215 C C . ASN A 1 676 ? -15.258 42.156 -13.695 1 96.88 676 ASN A C 1
ATOM 5217 O O . ASN A 1 676 ? -15.57 40.969 -13.602 1 96.88 676 ASN A O 1
ATOM 5221 N N . ILE A 1 677 ? -14.523 42.719 -12.805 1 97.88 677 ILE A N 1
ATOM 5222 C CA . ILE A 1 677 ? -14.023 42.031 -11.625 1 97.88 677 ILE A CA 1
ATOM 5223 C C . ILE A 1 677 ? -14.867 42.406 -10.406 1 97.88 677 ILE A C 1
ATOM 5225 O O . ILE A 1 677 ? -14.625 43.469 -9.781 1 97.88 677 ILE A O 1
ATOM 5229 N N . PRO A 1 678 ? -15.711 41.531 -10.023 1 97.38 678 PRO A N 1
ATOM 5230 C CA . PRO A 1 678 ? -16.734 41.906 -9.039 1 97.38 678 PRO A CA 1
ATOM 5231 C C . PRO A 1 678 ? -16.141 42.406 -7.723 1 97.38 678 PRO A C 1
ATOM 5233 O O . PRO A 1 678 ? -16.672 43.312 -7.105 1 97.38 678 PRO A O 1
ATOM 5236 N N . ILE A 1 679 ? -15.047 41.844 -7.273 1 96.75 679 ILE A N 1
ATOM 5237 C CA . ILE A 1 679 ? -14.508 42.156 -5.953 1 96.75 679 ILE A CA 1
ATOM 5238 C C . ILE A 1 679 ? -14.039 43.594 -5.91 1 96.75 679 ILE A C 1
ATOM 5240 O O . ILE A 1 679 ? -13.891 44.188 -4.832 1 96.75 679 ILE A O 1
ATOM 5244 N N . THR A 1 680 ? -13.898 44.281 -7.062 1 96.69 680 THR A N 1
ATOM 5245 C CA . THR A 1 680 ? -13.375 45.656 -7.125 1 96.69 680 THR A CA 1
ATOM 5246 C C . THR A 1 680 ? -14.5 46.656 -6.98 1 96.69 680 THR A C 1
ATOM 5248 O O . THR A 1 680 ? -14.25 47.875 -6.973 1 96.69 680 THR A O 1
ATOM 5251 N N . HIS A 1 681 ? -15.766 46.188 -6.832 1 94.81 681 HIS A N 1
ATOM 5252 C CA . HIS A 1 681 ? -16.922 47.062 -6.754 1 94.81 681 HIS A CA 1
ATOM 5253 C C . HIS A 1 681 ? -16.922 48.062 -7.902 1 94.81 681 HIS A C 1
ATOM 5255 O O . HIS A 1 681 ? -17.047 49.281 -7.676 1 94.81 681 HIS A O 1
ATOM 5261 N N . GLY A 1 682 ? -16.734 47.5 -9.148 1 92.44 682 GLY A N 1
ATOM 5262 C CA . GLY A 1 682 ? -16.734 48.312 -10.352 1 92.44 682 GLY A CA 1
ATOM 5263 C C . GLY A 1 682 ? -15.484 49.156 -10.5 1 92.44 682 GLY A C 1
ATOM 5264 O O . GLY A 1 682 ? -15.516 50.219 -11.164 1 92.44 682 GLY A O 1
ATOM 5265 N N . GLY A 1 683 ? -14.453 48.844 -9.867 1 94 683 GLY A N 1
ATOM 5266 C CA . GLY A 1 683 ? -13.188 49.531 -9.945 1 94 683 GLY A CA 1
ATOM 5267 C C . GLY A 1 683 ? -13.086 50.688 -8.953 1 94 683 GLY A C 1
ATOM 5268 O O . GLY A 1 683 ? -12.172 51.5 -9.039 1 94 683 GLY A O 1
ATOM 5269 N N . LYS A 1 684 ? -13.953 50.688 -7.992 1 93.88 684 LYS A N 1
ATOM 5270 C CA . LYS A 1 684 ? -14 51.812 -7.059 1 93.88 684 LYS A CA 1
ATOM 5271 C C . LYS A 1 684 ? -13.227 51.5 -5.781 1 93.88 684 LYS A C 1
ATOM 5273 O O . LYS A 1 684 ? -12.844 52.406 -5.047 1 93.88 684 LYS A O 1
ATOM 5278 N N . ALA A 1 685 ? -13.078 50.25 -5.473 1 95.31 685 ALA A N 1
ATOM 5279 C CA . ALA A 1 685 ? -12.422 49.875 -4.23 1 95.31 685 ALA A CA 1
ATOM 5280 C C . ALA A 1 685 ? -10.93 49.625 -4.445 1 95.31 685 ALA A C 1
ATOM 5282 O O . ALA A 1 685 ? -10.508 48.531 -4.766 1 95.31 685 ALA A O 1
ATOM 5283 N N . SER A 1 686 ? -10.141 50.625 -4.199 1 94.88 686 SER A N 1
ATOM 5284 C CA . SER A 1 686 ? -8.711 50.594 -4.477 1 94.88 686 SER A CA 1
ATOM 5285 C C . SER A 1 686 ? -8.023 49.469 -3.697 1 94.88 686 SER A C 1
ATOM 5287 O O . SER A 1 686 ? -7.113 48.812 -4.215 1 94.88 686 SER A O 1
ATOM 5289 N N . CYS A 1 687 ? -8.367 49.25 -2.434 1 94.94 687 CYS A N 1
ATOM 5290 C CA . CYS A 1 687 ? -7.754 48.219 -1.616 1 94.94 687 CYS A CA 1
ATOM 5291 C C . CYS A 1 687 ? -7.996 46.844 -2.215 1 94.94 687 CYS A C 1
ATOM 5293 O O . CYS A 1 687 ? -7.086 46 -2.27 1 94.94 687 CYS A O 1
ATOM 5295 N N . MET A 1 688 ? -9.219 46.594 -2.73 1 97.12 688 MET A N 1
ATOM 5296 C CA . MET A 1 688 ? -9.562 45.312 -3.336 1 97.12 688 MET A CA 1
ATOM 5297 C C . MET A 1 688 ? -8.828 45.094 -4.656 1 97.12 688 MET A C 1
ATOM 5299 O O . MET A 1 688 ? -8.461 44 -5.004 1 97.12 688 MET A O 1
ATOM 5303 N N . ILE A 1 689 ? -8.641 46.219 -5.383 1 97.75 689 ILE A N 1
ATOM 5304 C CA . ILE A 1 689 ? -7.895 46.156 -6.633 1 97.75 689 ILE A CA 1
ATOM 5305 C C . ILE A 1 689 ? -6.461 45.719 -6.355 1 97.75 689 ILE A C 1
ATOM 5307 O O . ILE A 1 689 ? -5.906 44.906 -7.078 1 97.75 689 ILE A O 1
ATOM 5311 N N . GLN A 1 690 ? -5.867 46.25 -5.312 1 97.44 690 GLN A N 1
ATOM 5312 C CA . GLN A 1 690 ? -4.508 45.875 -4.934 1 97.44 690 GLN A CA 1
ATOM 5313 C C . GLN A 1 690 ? -4.422 44.375 -4.598 1 97.44 690 GLN A C 1
ATOM 5315 O O . GLN A 1 690 ? -3.469 43.688 -4.992 1 97.44 690 GLN A O 1
ATOM 5320 N N . ASN A 1 691 ? -5.398 43.906 -3.861 1 98.12 691 ASN A N 1
ATOM 5321 C CA . ASN A 1 691 ? -5.445 42.469 -3.539 1 98.12 691 ASN A CA 1
ATOM 5322 C C . ASN A 1 691 ? -5.543 41.625 -4.797 1 98.12 691 ASN A C 1
ATOM 5324 O O . ASN A 1 691 ? -4.898 40.562 -4.895 1 98.12 691 ASN A O 1
ATOM 5328 N N . ALA A 1 692 ? -6.363 42.031 -5.699 1 98.5 692 ALA A N 1
ATOM 5329 C CA . ALA A 1 692 ? -6.535 41.312 -6.957 1 98.5 692 ALA A CA 1
ATOM 5330 C C . ALA A 1 692 ? -5.234 41.281 -7.758 1 98.5 692 ALA A C 1
ATOM 5332 O O . ALA A 1 692 ? -4.887 40.281 -8.367 1 98.5 692 ALA A O 1
ATOM 5333 N N . LEU A 1 693 ? -4.543 42.469 -7.801 1 98.5 693 LEU A N 1
ATOM 5334 C CA . LEU A 1 693 ? -3.26 42.531 -8.492 1 98.5 693 LEU A CA 1
ATOM 5335 C C . LEU A 1 693 ? -2.27 41.531 -7.918 1 98.5 693 LEU A C 1
ATOM 5337 O O . LEU A 1 693 ? -1.626 40.781 -8.664 1 98.5 693 LEU A O 1
ATOM 5341 N N . ALA A 1 694 ? -2.164 41.469 -6.629 1 98.69 694 ALA A N 1
ATOM 5342 C CA . ALA A 1 694 ? -1.217 40.594 -5.945 1 98.69 694 ALA A CA 1
ATOM 5343 C C . ALA A 1 694 ? -1.545 39.125 -6.199 1 98.69 694 ALA A C 1
ATOM 5345 O O . ALA A 1 694 ? -0.665 38.312 -6.559 1 98.69 694 ALA A O 1
ATOM 5346 N N . ALA A 1 695 ? -2.814 38.719 -6.02 1 98.75 695 ALA A N 1
ATOM 5347 C CA . ALA A 1 695 ? -3.24 37.344 -6.203 1 98.75 695 ALA A CA 1
ATOM 5348 C C . ALA A 1 695 ? -3.062 36.875 -7.652 1 98.75 695 ALA A C 1
ATOM 5350 O O . ALA A 1 695 ? -2.639 35.75 -7.914 1 98.75 695 ALA A O 1
ATOM 5351 N N . THR A 1 696 ? -3.434 37.781 -8.578 1 98.62 696 THR A N 1
ATOM 5352 C CA . THR A 1 696 ? -3.305 37.469 -9.992 1 98.62 696 THR A CA 1
ATOM 5353 C C . THR A 1 696 ? -1.847 37.219 -10.367 1 98.62 696 THR A C 1
ATOM 5355 O O . THR A 1 696 ? -1.536 36.25 -11.07 1 98.62 696 THR A O 1
ATOM 5358 N N . LEU A 1 697 ? -1.024 38.094 -9.883 1 98.44 697 LEU A N 1
ATOM 5359 C CA . LEU A 1 697 ? 0.401 37.969 -10.164 1 98.44 697 LEU A CA 1
ATOM 5360 C C . LEU A 1 697 ? 0.95 36.688 -9.578 1 98.44 697 LEU A C 1
ATOM 5362 O O . LEU A 1 697 ? 1.77 36 -10.211 1 98.44 697 LEU A O 1
ATOM 5366 N N . ALA A 1 698 ? 0.566 36.312 -8.43 1 98.69 698 ALA A N 1
ATOM 5367 C CA . ALA A 1 698 ? 0.96 35.062 -7.801 1 98.69 698 ALA A CA 1
ATOM 5368 C C . ALA A 1 698 ? 0.495 33.844 -8.625 1 98.69 698 ALA A C 1
ATOM 5370 O O . ALA A 1 698 ? 1.227 32.875 -8.781 1 98.69 698 ALA A O 1
ATOM 5371 N N . ALA A 1 699 ? -0.743 33.875 -9.117 1 98.69 699 ALA A N 1
ATOM 5372 C CA . ALA A 1 699 ? -1.278 32.812 -9.953 1 98.69 699 ALA A CA 1
ATOM 5373 C C . ALA A 1 699 ? -0.445 32.625 -11.219 1 98.69 699 ALA A C 1
ATOM 5375 O O . ALA A 1 699 ? -0.178 31.516 -11.641 1 98.69 699 ALA A O 1
ATOM 5376 N N . VAL A 1 700 ? -0.048 33.781 -11.812 1 98.06 700 VAL A N 1
ATOM 5377 C CA . VAL A 1 700 ? 0.801 33.719 -12.992 1 98.06 700 VAL A CA 1
ATOM 5378 C C . VAL A 1 700 ? 2.15 33.125 -12.641 1 98.06 700 VAL A C 1
ATOM 5380 O O . VAL A 1 700 ? 2.676 32.281 -13.383 1 98.06 700 VAL A O 1
ATOM 5383 N N . ALA A 1 701 ? 2.682 33.5 -11.508 1 97.75 701 ALA A N 1
ATOM 5384 C CA . ALA A 1 701 ? 3.959 32.969 -11.039 1 97.75 701 ALA A CA 1
ATOM 5385 C C . ALA A 1 701 ? 3.867 31.469 -10.797 1 97.75 701 ALA A C 1
ATOM 5387 O O . ALA A 1 701 ? 4.859 30.75 -10.945 1 97.75 701 ALA A O 1
ATOM 5388 N N . MET A 1 702 ? 2.67 30.953 -10.484 1 97.75 702 MET A N 1
ATOM 5389 C CA . MET A 1 702 ? 2.432 29.531 -10.258 1 97.75 702 MET A CA 1
ATOM 5390 C C . MET A 1 702 ? 2.154 28.812 -11.578 1 97.75 702 MET A C 1
ATOM 5392 O O . MET A 1 702 ? 1.818 27.625 -11.578 1 97.75 702 MET A O 1
ATOM 5396 N N . ASN A 1 703 ? 2.195 29.516 -12.68 1 96.44 703 ASN A N 1
ATOM 5397 C CA . ASN A 1 703 ? 2.076 29 -14.039 1 96.44 703 ASN A CA 1
ATOM 5398 C C . ASN A 1 703 ? 0.636 28.625 -14.375 1 96.44 703 ASN A C 1
ATOM 5400 O O . ASN A 1 703 ? 0.396 27.672 -15.102 1 96.44 703 ASN A O 1
ATOM 5404 N N . PHE A 1 704 ? -0.298 29.25 -13.695 1 97.75 704 PHE A N 1
ATOM 5405 C CA . PHE A 1 704 ? -1.679 29.094 -14.141 1 97.75 704 PHE A CA 1
ATOM 5406 C C . PHE A 1 704 ? -1.894 29.781 -15.477 1 97.75 704 PHE A C 1
ATOM 5408 O O . PHE A 1 704 ? -1.2 30.75 -15.805 1 97.75 704 PHE A O 1
ATOM 5415 N N . ASN A 1 705 ? -2.857 29.344 -16.219 1 97 705 ASN A N 1
ATOM 5416 C CA . ASN A 1 705 ? -3.15 29.906 -17.531 1 97 705 ASN A CA 1
ATOM 5417 C C . ASN A 1 705 ? -3.771 31.297 -17.422 1 97 705 ASN A C 1
ATOM 5419 O O . ASN A 1 705 ? -4.773 31.484 -16.719 1 97 705 ASN A O 1
ATOM 5423 N N . LYS A 1 706 ? -3.184 32.312 -18.078 1 96.81 706 LYS A N 1
ATOM 5424 C CA . LYS A 1 706 ? -3.596 33.719 -17.984 1 96.81 706 LYS A CA 1
ATOM 5425 C C . LYS A 1 706 ? -5.047 33.906 -18.422 1 96.81 706 LYS A C 1
ATOM 5427 O O . LYS A 1 706 ? -5.781 34.688 -17.828 1 96.81 706 LYS A O 1
ATOM 5432 N N . THR A 1 707 ? -5.426 33.094 -19.438 1 97.12 707 THR A N 1
ATOM 5433 C CA . THR A 1 707 ? -6.805 33.188 -19.906 1 97.12 707 THR A CA 1
ATOM 5434 C C . THR A 1 707 ? -7.773 32.656 -18.844 1 97.12 707 THR A C 1
ATOM 5436 O O . THR A 1 707 ? -8.836 33.25 -18.641 1 97.12 707 THR A O 1
ATOM 5439 N N . ASP A 1 708 ? -7.41 31.594 -18.172 1 98.06 708 ASP A N 1
ATOM 5440 C CA . ASP A 1 708 ? -8.234 31.047 -17.109 1 98.06 708 ASP A CA 1
ATOM 5441 C C . ASP A 1 708 ? -8.312 32 -15.922 1 98.06 708 ASP A C 1
ATOM 5443 O O . ASP A 1 708 ? -9.383 32.188 -15.336 1 98.06 708 ASP A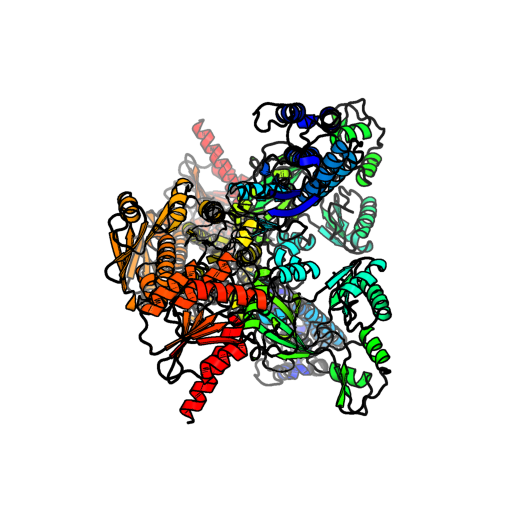 O 1
ATOM 5447 N N . ILE A 1 709 ? -7.199 32.625 -15.625 1 98.25 709 ILE A N 1
ATOM 5448 C CA . ILE A 1 709 ? -7.16 33.562 -14.523 1 98.25 709 ILE A CA 1
ATOM 5449 C C . ILE A 1 709 ? -8.141 34.719 -14.789 1 98.25 709 ILE A C 1
ATOM 5451 O O . ILE A 1 709 ? -8.891 35.125 -13.898 1 98.25 709 ILE A O 1
ATOM 5455 N N . ALA A 1 710 ? -8.109 35.281 -16 1 98 710 ALA A N 1
ATOM 5456 C CA . ALA A 1 710 ? -9.008 36.344 -16.391 1 98 710 ALA A CA 1
ATOM 5457 C C . ALA A 1 710 ? -10.469 35.969 -16.156 1 98 710 ALA A C 1
ATOM 5459 O O . ALA A 1 710 ? -11.266 36.781 -15.68 1 98 710 ALA A O 1
ATOM 5460 N N . ALA A 1 711 ? -10.742 34.719 -16.516 1 98.06 711 ALA A N 1
ATOM 5461 C CA . ALA A 1 711 ? -12.102 34.219 -16.328 1 98.06 711 ALA A CA 1
ATOM 5462 C C . ALA A 1 711 ? -12.43 34.062 -14.852 1 98.06 711 ALA A C 1
ATOM 5464 O O . ALA A 1 711 ? -13.539 34.375 -14.414 1 98.06 711 ALA A O 1
ATOM 5465 N N . TRP A 1 712 ? -11.492 33.594 -14.078 1 98.19 712 TRP A N 1
ATOM 5466 C CA . TRP A 1 712 ? -11.719 33.312 -12.664 1 98.19 712 TRP A CA 1
ATOM 5467 C C . TRP A 1 712 ? -11.891 34.594 -11.867 1 98.19 712 TRP A C 1
ATOM 5469 O O . TRP A 1 712 ? -12.594 34.625 -10.859 1 98.19 712 TRP A O 1
ATOM 5479 N N . LEU A 1 713 ? -11.297 35.688 -12.258 1 98.19 713 LEU A N 1
ATOM 5480 C CA . LEU A 1 713 ? -11.453 37 -11.633 1 98.19 713 LEU A CA 1
ATOM 5481 C C . LEU A 1 713 ? -12.906 37.469 -11.688 1 98.19 713 LEU A C 1
ATOM 5483 O O . LEU A 1 713 ? -13.359 38.188 -10.805 1 98.19 713 LEU A O 1
ATOM 5487 N N . THR A 1 714 ? -13.641 36.969 -12.688 1 98.12 714 THR A N 1
ATOM 5488 C CA . THR A 1 714 ? -15 37.438 -12.914 1 98.12 714 THR A CA 1
ATOM 5489 C C . THR A 1 714 ? -15.984 36.688 -12.031 1 98.12 714 THR A C 1
ATOM 5491 O O . THR A 1 714 ? -17.156 37.031 -11.945 1 98.12 714 THR A O 1
ATOM 5494 N N . THR A 1 715 ? -15.539 35.656 -11.32 1 97.44 715 THR A N 1
ATOM 5495 C CA . THR A 1 715 ? -16.453 34.812 -10.57 1 97.44 715 THR A CA 1
ATOM 5496 C C . THR A 1 715 ? -16.188 34.906 -9.07 1 97.44 715 THR A C 1
ATOM 5498 O O . THR A 1 715 ? -16.719 34.125 -8.289 1 97.44 715 THR A O 1
ATOM 5501 N N . PHE A 1 716 ? -15.375 35.812 -8.688 1 97.56 716 PHE A N 1
ATOM 5502 C CA . PHE A 1 716 ? -15.102 36.031 -7.277 1 97.56 716 PHE A CA 1
ATOM 5503 C C . PHE A 1 716 ? -15.828 37.25 -6.77 1 97.56 716 PHE A C 1
ATOM 5505 O O . PHE A 1 716 ? -15.391 38.375 -7.008 1 97.56 716 PHE A O 1
ATOM 5512 N N . TYR A 1 717 ? -16.875 37.031 -5.961 1 96.25 717 TYR A N 1
ATOM 5513 C CA . TYR A 1 717 ? -17.781 38.094 -5.547 1 96.25 717 TYR A CA 1
ATOM 5514 C C . TYR A 1 717 ? -17.516 38.5 -4.102 1 96.25 717 TYR A C 1
ATOM 5516 O O . TYR A 1 717 ? -17.094 37.688 -3.287 1 96.25 717 TYR A O 1
ATOM 5524 N N . PRO A 1 718 ? -17.703 39.75 -3.77 1 95.06 718 PRO A N 1
ATOM 5525 C CA . PRO A 1 718 ? -17.562 40.219 -2.383 1 95.06 718 PRO A CA 1
ATOM 5526 C C . PRO A 1 718 ? -18.797 39.875 -1.538 1 95.06 718 PRO A C 1
ATOM 5528 O O . PRO A 1 718 ? -19.438 40.781 -0.998 1 95.06 718 PRO A O 1
ATOM 5531 N N . ILE A 1 719 ? -19.078 38.625 -1.361 1 93.75 719 ILE A N 1
ATOM 5532 C CA . ILE A 1 719 ? -20.219 38.125 -0.599 1 93.75 719 ILE A CA 1
ATOM 5533 C C . ILE A 1 719 ? -19.734 37.312 0.598 1 93.75 719 ILE A C 1
ATOM 5535 O O . ILE A 1 719 ? -18.578 36.875 0.625 1 93.75 719 ILE A O 1
ATOM 5539 N N . PRO A 1 720 ? -20.547 37.188 1.6 1 91 720 PRO A N 1
ATOM 5540 C CA . PRO A 1 720 ? -20.125 36.5 2.832 1 91 720 PRO A CA 1
ATOM 5541 C C . PRO A 1 720 ? -19.656 35.062 2.594 1 91 720 PRO A C 1
ATOM 5543 O O . PRO A 1 720 ? -18.781 34.594 3.316 1 91 720 PRO A O 1
ATOM 5546 N N . GLU A 1 721 ? -20.109 34.438 1.567 1 88.5 721 GLU A N 1
ATOM 5547 C CA . GLU A 1 721 ? -19.766 33.062 1.279 1 88.5 721 GLU A CA 1
ATOM 5548 C C . GLU A 1 721 ? -18.344 32.969 0.757 1 88.5 721 GLU A C 1
ATOM 5550 O O . GLU A 1 721 ? -17.672 31.938 0.964 1 88.5 721 GLU A O 1
ATOM 5555 N N . MET A 1 722 ? -17.812 34.031 0.19 1 92.31 722 MET A N 1
ATOM 5556 C CA . MET A 1 722 ? -16.484 34 -0.421 1 92.31 722 MET A CA 1
ATOM 5557 C C . MET A 1 722 ? -15.469 34.75 0.415 1 92.31 722 MET A C 1
ATOM 5559 O O . MET A 1 722 ? -14.352 34.281 0.637 1 92.31 722 MET A O 1
ATOM 5563 N N . ILE A 1 723 ? -15.906 35.906 0.919 1 93.69 723 ILE A N 1
ATOM 5564 C CA . ILE A 1 723 ? -15.008 36.719 1.738 1 93.69 723 ILE A CA 1
ATOM 5565 C C . ILE A 1 723 ? -15.797 37.375 2.859 1 93.69 723 ILE A C 1
ATOM 5567 O O . ILE A 1 723 ? -16 38.594 2.836 1 93.69 723 ILE A O 1
ATOM 5571 N N . PRO A 1 724 ? -16.125 36.688 3.857 1 90.69 724 PRO A N 1
ATOM 5572 C CA . PRO A 1 724 ? -16.938 37.219 4.941 1 90.69 724 PRO A CA 1
ATOM 5573 C C . PRO A 1 724 ? -16.281 38.438 5.609 1 90.69 724 PRO A C 1
ATOM 5575 O O . PRO A 1 724 ? -15.125 38.375 6.012 1 90.69 724 PRO A O 1
ATOM 5578 N N . GLY A 1 725 ? -17.094 39.438 5.68 1 91.31 725 GLY A N 1
ATOM 5579 C CA . GLY A 1 725 ? -16.688 40.625 6.426 1 91.31 725 GLY A CA 1
ATOM 5580 C C . GLY A 1 725 ? -15.766 41.531 5.633 1 91.31 725 GLY A C 1
ATOM 5581 O O . GLY A 1 725 ? -15.078 42.375 6.207 1 91.31 725 GLY A O 1
ATOM 5582 N N . ARG A 1 726 ? -15.703 41.312 4.371 1 93.62 726 ARG A N 1
ATOM 5583 C CA . ARG A 1 726 ? -14.883 42.156 3.518 1 93.62 726 ARG A CA 1
ATOM 5584 C C . ARG A 1 726 ? -15.742 42.906 2.486 1 93.62 726 ARG A C 1
ATOM 5586 O O . ARG A 1 726 ? -15.906 42.406 1.361 1 93.62 726 ARG A O 1
ATOM 5593 N N . MET A 1 727 ? -16.188 44.094 2.859 1 93.81 727 MET A N 1
ATOM 5594 C CA . MET A 1 727 ? -17 44.969 2.029 1 93.81 727 MET A CA 1
ATOM 5595 C C . MET A 1 727 ? -18.203 44.219 1.467 1 93.81 727 MET A C 1
ATOM 5597 O O . MET A 1 727 ? -18.469 44.281 0.264 1 93.81 727 MET A O 1
ATOM 5601 N N . ASN A 1 728 ? -18.844 43.5 2.293 1 95.44 728 ASN A N 1
ATOM 5602 C CA . ASN A 1 728 ? -20.094 42.844 1.902 1 95.44 728 ASN A CA 1
ATOM 5603 C C . ASN A 1 728 ? -21.266 43.812 1.91 1 95.44 728 ASN A C 1
ATOM 5605 O O . ASN A 1 728 ? -21.609 44.375 2.953 1 95.44 728 ASN A O 1
ATOM 5609 N N . VAL A 1 729 ? -21.891 43.969 0.778 1 94.56 729 VAL A N 1
ATOM 5610 C CA . VAL A 1 729 ? -22.969 44.938 0.672 1 94.56 729 VAL A CA 1
ATOM 5611 C C . VAL A 1 729 ? -24.312 44.188 0.598 1 94.56 729 VAL A C 1
ATOM 5613 O O . VAL A 1 729 ? -24.484 43.281 -0.217 1 94.56 729 VAL A O 1
ATOM 5616 N N . TYR A 1 730 ? -25.156 44.562 1.502 1 93.69 730 TYR A N 1
ATOM 5617 C CA . TYR A 1 730 ? -26.531 44.062 1.53 1 93.69 730 TYR A CA 1
ATOM 5618 C C . TYR A 1 730 ? -27.5 45.156 1.083 1 93.69 730 TYR A C 1
ATOM 5620 O O . TYR A 1 730 ? -27.5 46.25 1.631 1 93.69 730 TYR A O 1
ATOM 5628 N N . SER A 1 731 ? -28.234 44.812 0.082 1 91.81 731 SER A N 1
ATOM 5629 C CA . SER A 1 731 ? -29.219 45.781 -0.4 1 91.81 731 SER A CA 1
ATOM 5630 C C . SER A 1 731 ? -30.578 45.562 0.275 1 91.81 731 SER A C 1
ATOM 5632 O O . SER A 1 731 ? -31.172 44.469 0.162 1 91.81 731 SER A O 1
ATOM 5634 N N . PHE A 1 732 ? -30.812 46.594 0.956 1 89.62 732 PHE A N 1
ATOM 5635 C CA . PHE A 1 732 ? -32.156 46.625 1.508 1 89.62 732 PHE A CA 1
ATOM 5636 C C . PHE A 1 732 ? -33.094 47.469 0.622 1 89.62 732 PHE A C 1
ATOM 5638 O O . PHE A 1 732 ? -32.625 48.094 -0.343 1 89.62 732 PHE A O 1
ATOM 5645 N N . ASN A 1 733 ? -34.469 47.375 0.634 1 82.06 733 ASN A N 1
ATOM 5646 C CA . ASN A 1 733 ? -35.438 48 -0.266 1 82.06 733 ASN A CA 1
ATOM 5647 C C . ASN A 1 733 ? -35.062 49.438 -0.579 1 82.06 733 ASN A C 1
ATOM 5649 O O . ASN A 1 733 ? -35.094 49.844 -1.74 1 82.06 733 ASN A O 1
ATOM 5653 N N . HIS A 1 734 ? -34.688 50.312 0.409 1 88.25 734 HIS A N 1
ATOM 5654 C CA . HIS A 1 734 ? -34.469 51.75 0.115 1 88.25 734 HIS A CA 1
ATOM 5655 C C . HIS A 1 734 ? -33.094 52.188 0.653 1 88.25 734 HIS A C 1
ATOM 5657 O O . HIS A 1 734 ? -32.812 53.406 0.649 1 88.25 734 HIS A O 1
ATOM 5663 N N . PHE A 1 735 ? -32.281 51.375 1.167 1 93.19 735 PHE A N 1
ATOM 5664 C CA . PHE A 1 735 ? -30.953 51.719 1.639 1 93.19 735 PHE A CA 1
ATOM 5665 C C . PHE A 1 735 ? -30.016 50.5 1.578 1 93.19 735 PHE A C 1
ATOM 5667 O O . PHE A 1 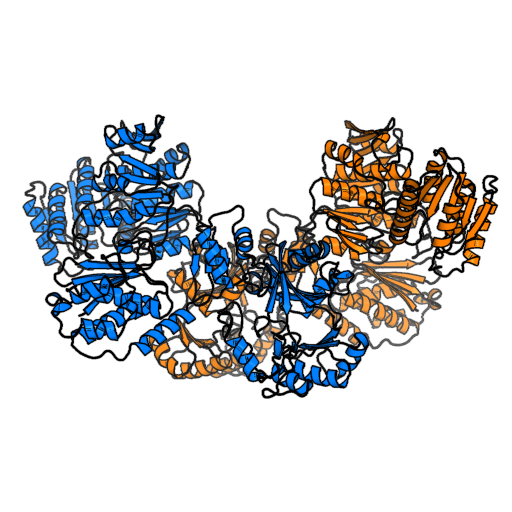735 ? -30.438 49.406 1.211 1 93.19 735 PHE A O 1
ATOM 5674 N N . GLN A 1 736 ? -28.688 50.719 1.836 1 95.19 736 GLN A N 1
ATOM 5675 C CA . GLN A 1 736 ? -27.688 49.656 1.756 1 95.19 736 GLN A CA 1
ATOM 5676 C C . GLN A 1 736 ? -26.859 49.562 3.033 1 95.19 736 GLN A C 1
ATOM 5678 O O . GLN A 1 736 ? -26.688 50.594 3.727 1 95.19 736 GLN A O 1
ATOM 5683 N N . VAL A 1 737 ? -26.469 48.406 3.361 1 95.88 737 VAL A N 1
ATOM 5684 C CA . VAL A 1 737 ? -25.609 48.156 4.512 1 95.88 737 VAL A CA 1
ATOM 5685 C C . VAL A 1 737 ? -24.344 47.438 4.062 1 95.88 737 VAL A C 1
ATOM 5687 O O . VAL A 1 737 ? -24.422 46.406 3.387 1 95.88 737 VAL A O 1
ATOM 5690 N N . MET A 1 738 ? -23.234 48 4.359 1 95.5 738 MET A N 1
ATOM 5691 C CA . MET A 1 738 ? -21.969 47.312 4.082 1 95.5 738 MET A CA 1
ATOM 5692 C C . MET A 1 738 ? -21.328 46.812 5.371 1 95.5 738 MET A C 1
ATOM 5694 O O . MET A 1 738 ? -21.172 47.562 6.332 1 95.5 738 MET A O 1
ATOM 5698 N N . LEU A 1 739 ? -21.031 45.562 5.43 1 95.19 739 LEU A N 1
ATOM 5699 C CA . LEU A 1 739 ? -20.328 44.938 6.539 1 95.19 739 LEU A CA 1
ATOM 5700 C C . LEU A 1 739 ? -18.844 44.812 6.215 1 95.19 739 LEU A C 1
ATOM 5702 O O . LEU A 1 739 ? -18.484 44.188 5.203 1 95.19 739 LEU A O 1
ATOM 5706 N N . ASP A 1 740 ? -17.969 45.344 7.043 1 93.25 740 ASP A N 1
ATOM 5707 C CA . ASP A 1 740 ? -16.531 45.281 6.812 1 93.25 740 ASP A CA 1
ATOM 5708 C C . ASP A 1 740 ? -15.773 45.156 8.133 1 93.25 740 ASP A C 1
ATOM 5710 O O . ASP A 1 740 ? -16.188 45.719 9.148 1 93.25 740 ASP A O 1
ATOM 5714 N N . TYR A 1 741 ? -14.617 44.5 8.07 1 87.5 741 TYR A N 1
ATOM 5715 C CA . TYR A 1 741 ? -13.812 44.25 9.266 1 87.5 741 TYR A CA 1
ATOM 5716 C C . TYR A 1 741 ? -12.703 45.281 9.383 1 87.5 741 TYR A C 1
ATOM 5718 O O . TYR A 1 741 ? -11.789 45.156 10.195 1 87.5 741 TYR A O 1
ATOM 5726 N N . CYS A 1 742 ? -12.805 46.375 8.883 1 83.88 742 CYS A N 1
ATOM 5727 C CA . CYS A 1 742 ? -11.836 47.469 8.953 1 83.88 742 CYS A CA 1
ATOM 5728 C C . CYS A 1 742 ? -11.586 47.875 10.398 1 83.88 742 CYS A C 1
ATOM 5730 O O . CYS A 1 742 ? -12.531 48.125 11.156 1 83.88 742 CYS A O 1
ATOM 5732 N N . HIS A 1 743 ? -10.172 47.969 10.734 1 79.12 743 HIS A N 1
ATOM 5733 C CA . HIS A 1 743 ? -9.969 48.25 12.156 1 79.12 743 HIS A CA 1
ATOM 5734 C C . HIS A 1 743 ? -8.703 49.062 12.375 1 79.12 743 HIS A C 1
ATOM 5736 O O . HIS A 1 743 ? -8.266 49.25 13.516 1 79.12 743 HIS A O 1
ATOM 5742 N N . ASN A 1 744 ? -8.062 49.531 11.344 1 84.06 744 ASN A N 1
ATOM 5743 C CA . ASN A 1 744 ? -6.867 50.344 11.531 1 84.06 744 ASN A CA 1
ATOM 5744 C C . ASN A 1 744 ? -6.879 51.562 10.617 1 84.06 744 ASN A C 1
ATOM 5746 O O . ASN A 1 744 ? -7.738 51.688 9.75 1 84.06 744 ASN A O 1
ATOM 5750 N N . GLU A 1 745 ? -5.969 52.406 10.859 1 85.69 745 GLU A N 1
ATOM 5751 C CA . GLU A 1 745 ? -5.926 53.719 10.18 1 85.69 745 GLU A CA 1
ATOM 5752 C C . GLU A 1 745 ? -5.852 53.531 8.664 1 85.69 745 GLU A C 1
ATOM 5754 O O . GLU A 1 745 ? -6.645 54.125 7.926 1 85.69 745 GLU A O 1
ATOM 5759 N N . ALA A 1 746 ? -4.918 52.719 8.266 1 86.31 746 ALA A N 1
ATOM 5760 C CA . ALA A 1 746 ? -4.723 52.531 6.832 1 86.31 746 ALA A CA 1
ATOM 5761 C C . ALA A 1 746 ? -5.996 52 6.172 1 86.31 746 ALA A C 1
ATOM 5763 O O . ALA A 1 746 ? -6.336 52.406 5.055 1 86.31 746 ALA A O 1
ATOM 5764 N N . ALA A 1 747 ? -6.672 51.188 6.758 1 88.31 747 ALA A N 1
ATOM 5765 C CA . ALA A 1 747 ? -7.918 50.625 6.234 1 88.31 747 ALA A CA 1
ATOM 5766 C C . ALA A 1 747 ? -9 51.688 6.145 1 88.31 747 ALA A C 1
ATOM 5768 O O . ALA A 1 747 ? -9.781 51.719 5.191 1 88.31 747 ALA A O 1
ATOM 5769 N N . PHE A 1 748 ? -9.094 52.562 7.102 1 89.31 748 PHE A N 1
ATOM 5770 C CA . PHE A 1 748 ? -10.07 53.656 7.113 1 89.31 748 PHE A CA 1
ATOM 5771 C C . PHE A 1 748 ? -9.828 54.625 5.949 1 89.31 748 PHE A C 1
ATOM 5773 O O . PHE A 1 748 ? -10.773 55.062 5.312 1 89.31 748 PHE A O 1
ATOM 5780 N N . ILE A 1 749 ? -8.57 54.781 5.738 1 90.31 749 ILE A N 1
ATOM 5781 C CA . ILE A 1 749 ? -8.219 55.688 4.641 1 90.31 749 ILE A CA 1
ATOM 5782 C C . ILE A 1 749 ? -8.703 55.094 3.316 1 90.31 749 ILE A C 1
ATOM 5784 O O . ILE A 1 749 ? -9.266 55.812 2.484 1 90.31 749 ILE A O 1
ATOM 5788 N N . GLU A 1 750 ? -8.477 53.875 3.141 1 90.75 750 GLU A N 1
ATOM 5789 C CA . GLU A 1 750 ? -8.914 53.219 1.92 1 90.75 750 GLU A CA 1
ATOM 5790 C C . GLU A 1 750 ? -10.438 53.188 1.813 1 90.75 750 GLU A C 1
ATOM 5792 O O . GLU A 1 750 ? -10.992 53.344 0.722 1 90.75 750 GLU A O 1
ATOM 5797 N N . LEU A 1 751 ? -11.078 52.969 2.908 1 91.94 751 LEU A N 1
ATOM 5798 C CA . LEU A 1 751 ? -12.539 52.938 2.924 1 91.94 751 LEU A CA 1
ATOM 5799 C C . LEU A 1 751 ? -13.102 54.312 2.586 1 91.94 751 LEU A C 1
ATOM 5801 O O . LEU A 1 751 ? -14.117 54.406 1.896 1 91.94 751 LEU A O 1
ATOM 5805 N N . GLN A 1 752 ? -12.461 55.312 3.068 1 92.94 752 GLN A N 1
ATOM 5806 C CA . GLN A 1 752 ? -12.867 56.688 2.777 1 92.94 752 GLN A CA 1
ATOM 5807 C C . GLN A 1 752 ? -12.867 56.969 1.274 1 92.94 752 GLN A C 1
ATOM 5809 O O . GLN A 1 752 ? -13.781 57.594 0.748 1 92.94 752 GLN A O 1
ATOM 5814 N N . LYS A 1 753 ? -11.812 56.438 0.609 1 92.25 753 LYS A N 1
ATOM 5815 C CA . LYS A 1 753 ? -11.711 56.625 -0.837 1 92.25 753 LYS A CA 1
ATOM 5816 C C . LYS A 1 753 ? -12.906 55.969 -1.548 1 92.25 753 LYS A C 1
ATOM 5818 O O . LYS A 1 753 ? -13.438 56.562 -2.502 1 92.25 753 LYS A O 1
ATOM 5823 N N . TYR A 1 754 ? -13.367 54.906 -1.148 1 92.81 754 TYR A N 1
ATOM 5824 C CA . TYR A 1 754 ? -14.5 54.188 -1.727 1 92.81 754 TYR A CA 1
ATOM 5825 C C . TYR A 1 754 ? -15.805 54.938 -1.476 1 92.81 754 TYR A C 1
ATOM 5827 O O . TYR A 1 754 ? -16.578 55.188 -2.404 1 92.81 754 TYR A O 1
ATOM 5835 N N . LEU A 1 755 ? -15.992 55.344 -0.247 1 93.81 755 LEU A N 1
ATOM 5836 C CA . LEU A 1 755 ? -17.25 55.969 0.168 1 93.81 755 LEU A CA 1
ATOM 5837 C C . LEU A 1 755 ? -17.453 57.312 -0.521 1 93.81 755 LEU A C 1
ATOM 5839 O O . LEU A 1 755 ? -18.578 57.688 -0.805 1 93.81 755 LEU A O 1
ATOM 5843 N N . LYS A 1 756 ? -16.375 57.969 -0.825 1 92.69 756 LYS A N 1
ATOM 5844 C CA . LYS A 1 756 ? -16.453 59.25 -1.501 1 92.69 756 LYS A CA 1
ATOM 5845 C C . LYS A 1 756 ? -17.031 59.094 -2.9 1 92.69 756 LYS A C 1
ATOM 5847 O O . LYS A 1 756 ? -17.625 60.062 -3.434 1 92.69 756 LYS A O 1
ATOM 5852 N N . GLN A 1 757 ? -16.891 57.938 -3.408 1 92.38 757 GLN A N 1
ATOM 5853 C CA . GLN A 1 757 ? -17.328 57.719 -4.781 1 92.38 757 GLN A CA 1
ATOM 5854 C C . GLN A 1 757 ? -18.781 57.219 -4.824 1 92.38 757 GLN A C 1
ATOM 5856 O O . GLN A 1 757 ? -19.375 57.156 -5.898 1 92.38 757 GLN A O 1
ATOM 5861 N N . LEU A 1 758 ? -19.406 57.031 -3.699 1 91.94 758 LEU A N 1
ATOM 5862 C CA . LEU A 1 758 ? -20.766 56.469 -3.656 1 91.94 758 LEU A CA 1
ATOM 5863 C C . LEU A 1 758 ? -21.797 57.594 -3.775 1 91.94 758 LEU A C 1
ATOM 5865 O O . LEU A 1 758 ? -21.625 58.656 -3.217 1 91.94 758 LEU A O 1
ATOM 5869 N N . LYS A 1 759 ? -22.75 57.281 -4.559 1 89.06 759 LYS A N 1
ATOM 5870 C CA . LYS A 1 759 ? -23.891 58.188 -4.641 1 89.06 759 LYS A CA 1
ATOM 5871 C C . LYS A 1 759 ? -24.969 57.812 -3.631 1 89.06 759 LYS A C 1
ATOM 5873 O O . LYS A 1 759 ? -25.719 56.844 -3.844 1 89.06 759 LYS A O 1
ATOM 5878 N N . CYS A 1 760 ? -25.031 58.531 -2.516 1 92 760 CYS A N 1
ATOM 5879 C CA . CYS A 1 760 ? -26.031 58.312 -1.489 1 92 760 CYS A CA 1
ATOM 5880 C C . CYS A 1 760 ? -26.438 59.625 -0.815 1 92 760 CYS A C 1
ATOM 5882 O O . CYS A 1 760 ? -25.797 60.656 -1.007 1 92 760 CYS A O 1
ATOM 5884 N N . THR A 1 761 ? -27.516 59.562 -0.107 1 92.81 761 THR A N 1
ATOM 5885 C CA . THR A 1 761 ? -28.078 60.75 0.504 1 92.81 761 THR A CA 1
ATOM 5886 C C . THR A 1 761 ? -27.5 60.969 1.897 1 92.81 761 THR A C 1
ATOM 5888 O O . THR A 1 761 ? -27.406 62.094 2.369 1 92.81 761 THR A O 1
ATOM 5891 N N . LYS A 1 762 ? -27.188 59.875 2.514 1 95.38 762 LYS A N 1
ATOM 5892 C CA . LYS A 1 762 ? -26.688 59.906 3.885 1 95.38 762 LYS A CA 1
ATOM 5893 C C . LYS A 1 762 ? -25.797 58.688 4.18 1 95.38 762 LYS A C 1
ATOM 5895 O O . LYS A 1 762 ? -26.094 57.594 3.727 1 95.38 762 LYS A O 1
ATOM 5900 N N . LYS A 1 763 ? -24.703 58.969 4.887 1 96.38 763 LYS A N 1
ATOM 5901 C CA . LYS A 1 763 ? -23.812 57.875 5.305 1 96.38 763 LYS A CA 1
ATOM 5902 C C . LYS A 1 763 ? -23.797 57.75 6.824 1 96.38 763 LYS A C 1
ATOM 5904 O O . LYS A 1 763 ? -23.609 58.719 7.543 1 96.38 763 LYS A O 1
ATOM 5909 N N . ILE A 1 764 ? -24.078 56.594 7.332 1 96.81 764 ILE A N 1
ATOM 5910 C CA . ILE A 1 764 ? -24.062 56.281 8.758 1 96.81 764 ILE A CA 1
ATOM 5911 C C . ILE A 1 764 ? -22.938 55.281 9.055 1 96.81 764 ILE A C 1
ATOM 5913 O O . ILE A 1 764 ? -22.812 54.281 8.367 1 96.81 764 ILE A O 1
ATOM 5917 N N . GLY A 1 765 ? -22.109 55.594 9.977 1 96.25 765 GLY A N 1
ATOM 5918 C CA . GLY A 1 765 ? -21.062 54.688 10.391 1 96.25 765 GLY A CA 1
ATOM 5919 C C . GLY A 1 765 ? -21.266 54.125 11.781 1 96.25 765 GLY A C 1
ATOM 5920 O O . GLY A 1 765 ? -21.422 54.875 12.75 1 96.25 765 GLY A O 1
ATOM 5921 N N . ILE A 1 766 ? -21.375 52.844 11.891 1 96.38 766 ILE A N 1
ATOM 5922 C CA . ILE A 1 766 ? -21.359 52.156 13.172 1 96.38 766 ILE A CA 1
ATOM 5923 C C . ILE A 1 766 ? -19.938 51.719 13.5 1 96.38 766 ILE A C 1
ATOM 5925 O O . ILE A 1 766 ? -19.453 50.719 12.953 1 96.38 766 ILE A O 1
ATOM 5929 N N . ILE A 1 767 ? -19.266 52.344 14.422 1 94.12 767 ILE A N 1
ATOM 5930 C CA . ILE A 1 767 ? -17.828 52.125 14.594 1 94.12 767 ILE A CA 1
ATOM 5931 C C . ILE A 1 767 ? -17.531 51.688 16.031 1 94.12 767 ILE A C 1
ATOM 5933 O O . ILE A 1 767 ? -18.375 51.844 16.922 1 94.12 767 ILE A O 1
ATOM 5937 N N . ALA A 1 768 ? -16.438 51.062 16.172 1 91.62 768 ALA A N 1
ATOM 5938 C CA . ALA A 1 768 ? -15.922 50.625 17.484 1 91.62 768 ALA A CA 1
ATOM 5939 C C . ALA A 1 768 ? -14.398 50.656 17.5 1 91.62 768 ALA A C 1
ATOM 5941 O O . ALA A 1 768 ? -13.758 50.656 16.438 1 91.62 768 ALA A O 1
ATOM 5942 N N . ALA A 1 769 ? -13.789 50.75 18.641 1 87.38 769 ALA A N 1
ATOM 5943 C CA . ALA A 1 769 ? -12.344 50.656 18.797 1 87.38 769 ALA A CA 1
ATOM 5944 C C . ALA A 1 769 ? -11.969 49.406 19.594 1 87.38 769 ALA A C 1
ATOM 5946 O O . ALA A 1 769 ? -12.734 48.969 20.469 1 87.38 769 ALA A O 1
ATOM 5947 N N . THR A 1 770 ? -10.82 48.875 19.25 1 84.31 770 THR A N 1
ATOM 5948 C CA . THR A 1 770 ? -10.297 47.719 19.969 1 84.31 770 THR A CA 1
ATOM 5949 C C . THR A 1 770 ? -9.453 48.156 21.156 1 84.31 770 THR A C 1
ATOM 5951 O O . THR A 1 770 ? -8.586 49.031 21.016 1 84.31 770 THR A O 1
ATOM 5954 N N . GLY A 1 771 ? -9.648 47.562 22.266 1 81.5 771 GLY A N 1
ATOM 5955 C CA . GLY A 1 771 ? -9.094 48.062 23.531 1 81.5 771 GLY A CA 1
ATOM 5956 C C . GLY A 1 771 ? -7.59 47.875 23.625 1 81.5 771 GLY A C 1
ATOM 5957 O O . GLY A 1 771 ? -6.93 48.594 24.391 1 81.5 771 GLY A O 1
ATOM 5958 N N . ASP A 1 772 ? -7.004 46.969 22.906 1 80.75 772 ASP A N 1
ATOM 5959 C CA . ASP A 1 772 ? -5.582 46.688 23.047 1 80.75 772 ASP A CA 1
ATOM 5960 C C . ASP A 1 772 ? -4.742 47.562 22.125 1 80.75 772 ASP A C 1
ATOM 5962 O O . ASP A 1 772 ? -3.539 47.344 21.969 1 80.75 772 ASP A O 1
ATOM 5966 N N . ARG A 1 773 ? -5.301 48.562 21.516 1 84.88 773 ARG A N 1
ATOM 5967 C CA . ARG A 1 773 ? -4.582 49.5 20.641 1 84.88 773 ARG A CA 1
ATOM 5968 C C . ARG A 1 773 ? -4.125 50.719 21.422 1 84.88 773 ARG A C 1
ATOM 5970 O O . ARG A 1 773 ? -4.621 51 22.516 1 84.88 773 ARG A O 1
ATOM 5977 N N . SER A 1 774 ? -3.201 51.531 20.859 1 85.44 774 SER A N 1
ATOM 5978 C CA . SER A 1 774 ? -2.715 52.75 21.484 1 85.44 774 SER A CA 1
ATOM 5979 C C . SER A 1 774 ? -3.783 53.844 21.484 1 85.44 774 SER A C 1
ATOM 5981 O O . SER A 1 774 ? -4.664 53.844 20.625 1 85.44 774 SER A O 1
ATOM 5983 N N . PRO A 1 775 ? -3.738 54.688 22.375 1 89.06 775 PRO A N 1
ATOM 5984 C CA . PRO A 1 775 ? -4.695 55.812 22.375 1 89.06 775 PRO A CA 1
ATOM 5985 C C . PRO A 1 775 ? -4.707 56.562 21.062 1 89.06 775 PRO A C 1
ATOM 5987 O O . PRO A 1 775 ? -5.777 56.969 20.578 1 89.06 775 PRO A O 1
ATOM 5990 N N . ASP A 1 776 ? -3.51 56.688 20.578 1 89.06 776 ASP A N 1
ATOM 5991 C CA . ASP A 1 776 ? -3.418 57.438 19.328 1 89.06 776 ASP A CA 1
ATOM 5992 C C . ASP A 1 776 ? -4.152 56.688 18.203 1 89.06 776 ASP A C 1
ATOM 5994 O O . ASP A 1 776 ? -4.82 57.312 17.375 1 89.06 776 ASP A O 1
ATOM 5998 N N . ASP A 1 777 ? -4.07 55.469 18.219 1 88.69 777 ASP A N 1
ATOM 5999 C CA . ASP A 1 777 ? -4.742 54.656 17.203 1 88.69 777 ASP A CA 1
ATOM 6000 C C . ASP A 1 777 ? -6.258 54.75 17.359 1 88.69 777 ASP A C 1
ATOM 6002 O O . ASP A 1 777 ? -6.988 54.75 16.375 1 88.69 777 ASP A O 1
ATOM 6006 N N . ILE A 1 778 ? -6.715 54.75 18.531 1 91.12 778 ILE A N 1
ATOM 6007 C CA . ILE A 1 778 ? -8.148 54.844 18.797 1 91.12 778 ILE A CA 1
ATOM 6008 C C . ILE A 1 778 ? -8.68 56.188 18.375 1 91.12 778 ILE A C 1
ATOM 6010 O O . ILE A 1 778 ? -9.766 56.281 17.797 1 91.12 778 ILE A O 1
ATOM 6014 N N . LYS A 1 779 ? -7.879 57.188 18.656 1 93.69 779 LYS A N 1
ATOM 6015 C CA . LYS A 1 779 ? -8.266 58.531 18.25 1 93.69 779 LYS A CA 1
ATOM 6016 C C . LYS A 1 779 ? -8.367 58.625 16.734 1 93.69 779 LYS A C 1
ATOM 6018 O O . LYS A 1 779 ? -9.258 59.312 16.203 1 93.69 779 LYS A O 1
ATOM 6023 N N . LYS A 1 780 ? -7.473 57.969 16.125 1 91.75 780 LYS A N 1
ATOM 6024 C CA . LYS A 1 780 ? -7.461 58 14.664 1 91.75 780 LYS A CA 1
ATOM 6025 C C . LYS A 1 780 ? -8.734 57.406 14.086 1 91.75 780 LYS A C 1
ATOM 6027 O O . LYS A 1 780 ? -9.227 57.844 13.039 1 91.75 780 LYS A O 1
ATOM 6032 N N . VAL A 1 781 ? -9.297 56.406 14.719 1 90.69 781 VAL A N 1
ATOM 6033 C CA . VAL A 1 781 ? -10.555 55.812 14.289 1 90.69 781 VAL A CA 1
ATOM 6034 C C . VAL A 1 781 ? -11.648 56.875 14.258 1 90.69 781 VAL A C 1
ATOM 6036 O O . VAL A 1 781 ? -12.383 57 13.273 1 90.69 781 VAL A O 1
ATOM 6039 N N . GLY A 1 782 ? -11.695 57.688 15.344 1 93 782 GLY A N 1
ATOM 6040 C CA . GLY A 1 782 ? -12.664 58.75 15.406 1 93 782 GLY A CA 1
ATOM 6041 C C . GLY A 1 782 ? -12.398 59.844 14.383 1 93 782 GLY A C 1
ATOM 6042 O O . GLY A 1 782 ? -13.336 60.344 13.75 1 93 782 GLY A O 1
ATOM 6043 N N . PHE A 1 783 ? -11.133 60.125 14.289 1 94.88 783 PHE A N 1
ATOM 6044 C CA . PHE A 1 783 ? -10.719 61.188 13.367 1 94.88 783 PHE A CA 1
ATOM 6045 C C . PHE A 1 783 ? -11.172 60.875 11.945 1 94.88 783 PHE A C 1
ATOM 6047 O O . PHE A 1 783 ? -11.781 61.719 11.289 1 94.88 783 PHE A O 1
ATOM 6054 N N . PHE A 1 784 ? -10.93 59.719 11.461 1 93 784 PHE A N 1
ATOM 6055 C CA . PHE A 1 784 ? -11.266 59.344 10.094 1 93 784 PHE A CA 1
ATOM 6056 C C . PHE A 1 784 ? -12.766 59.125 9.945 1 93 784 PHE A C 1
ATOM 6058 O O . PHE A 1 784 ? -13.344 59.438 8.906 1 93 784 PHE A O 1
ATOM 6065 N N . ALA A 1 785 ? -13.406 58.594 10.938 1 93.94 785 ALA A N 1
ATOM 6066 C CA . ALA A 1 785 ? -14.859 58.406 10.891 1 93.94 785 ALA A CA 1
ATOM 6067 C C . ALA A 1 785 ? -15.562 59.75 10.68 1 93.94 785 ALA A C 1
ATOM 6069 O O . ALA A 1 785 ? -16.531 59.812 9.914 1 93.94 785 ALA A O 1
ATOM 6070 N N . ALA A 1 786 ? -15.047 60.781 11.312 1 94.62 786 ALA A N 1
ATOM 6071 C CA . ALA A 1 786 ? -15.656 62.094 11.242 1 94.62 786 ALA A CA 1
ATOM 6072 C C . ALA A 1 786 ? -15.586 62.656 9.828 1 94.62 786 ALA A C 1
ATOM 6074 O O . ALA A 1 786 ? -16.391 63.5 9.453 1 94.62 786 ALA A O 1
ATOM 6075 N N . GLN A 1 787 ? -14.703 62.156 9.086 1 93.25 787 GLN A N 1
ATOM 6076 C CA . GLN A 1 787 ? -14.508 62.625 7.73 1 93.25 787 GLN A CA 1
ATOM 6077 C C . GLN A 1 787 ? -15.328 61.812 6.73 1 93.25 787 GLN A C 1
ATOM 6079 O O . GLN A 1 787 ? -15.406 62.188 5.551 1 93.25 787 GLN A O 1
ATOM 6084 N N . MET A 1 788 ? -15.992 60.812 7.191 1 93.69 788 MET A N 1
ATOM 6085 C CA . MET A 1 788 ? -16.609 59.875 6.27 1 93.69 788 MET A CA 1
ATOM 6086 C C . MET A 1 788 ? -18.125 59.844 6.441 1 93.69 788 MET A C 1
ATOM 6088 O O . MET A 1 788 ? -18.859 59.562 5.488 1 93.69 788 MET A O 1
ATOM 6092 N N . TYR A 1 789 ? -18.656 60.125 7.621 1 95.31 789 TYR A N 1
ATOM 6093 C CA . TYR A 1 789 ? -20.047 59.812 7.918 1 95.31 789 TYR A CA 1
ATOM 6094 C C . TYR A 1 789 ? -20.812 61.062 8.344 1 95.31 789 TYR A C 1
ATOM 6096 O O . TYR A 1 789 ? -20.266 61.938 9.016 1 95.31 789 TYR A O 1
ATOM 6104 N N . ASP A 1 790 ? -22.062 61.094 7.988 1 95.19 790 ASP A N 1
ATOM 6105 C CA . ASP A 1 790 ? -22.969 62.125 8.453 1 95.19 790 ASP A CA 1
ATOM 6106 C C . ASP A 1 790 ? -23.422 61.875 9.891 1 95.19 790 ASP A C 1
ATOM 6108 O O . ASP A 1 790 ? -23.688 62.812 10.648 1 95.19 790 ASP A O 1
ATOM 6112 N N . GLU A 1 791 ? -23.531 60.688 10.156 1 96.06 791 GLU A N 1
ATOM 6113 C CA . GLU A 1 791 ? -23.906 60.219 11.484 1 96.06 791 GLU A CA 1
ATOM 6114 C C . GLU A 1 791 ? -22.984 59.094 11.945 1 96.06 791 GLU A C 1
ATOM 6116 O O . GLU A 1 791 ? -22.609 58.219 11.148 1 96.06 791 GLU A O 1
ATOM 6121 N N . ILE A 1 792 ? -22.547 59.156 13.227 1 96.81 792 ILE A N 1
ATOM 6122 C CA . ILE A 1 792 ? -21.656 58.156 13.797 1 96.81 792 ILE A CA 1
ATOM 6123 C C . ILE A 1 792 ? -22.312 57.5 15 1 96.81 792 ILE A C 1
ATOM 6125 O O . ILE A 1 792 ? -22.812 58.188 15.898 1 96.81 792 ILE A O 1
ATOM 6129 N N . ILE A 1 793 ? -22.422 56.219 14.938 1 97.19 793 ILE A N 1
ATOM 6130 C CA . ILE A 1 793 ? -22.875 55.438 16.094 1 97.19 793 ILE A CA 1
ATOM 6131 C C . ILE A 1 793 ? -21.688 54.688 16.703 1 97.19 793 ILE A C 1
ATOM 6133 O O . ILE A 1 793 ? -21.062 53.875 16.047 1 97.19 793 ILE A O 1
ATOM 6137 N N . ILE A 1 794 ? -21.344 55 17.953 1 96.69 794 ILE A N 1
ATOM 6138 C CA . ILE A 1 794 ? -20.234 54.344 18.656 1 96.69 794 ILE A CA 1
ATOM 6139 C C . ILE A 1 794 ? -20.75 53.156 19.469 1 96.69 794 ILE A C 1
ATOM 6141 O O . ILE A 1 794 ? -21.609 53.344 20.344 1 96.69 794 ILE A O 1
ATOM 6145 N N . ARG A 1 795 ? -20.297 52 19.062 1 95.31 795 ARG A N 1
ATOM 6146 C CA . ARG A 1 795 ? -20.609 50.812 19.828 1 95.31 795 ARG A CA 1
ATOM 6147 C C . ARG A 1 795 ? -19.359 50.281 20.516 1 95.31 795 ARG A C 1
ATOM 6149 O O . ARG A 1 795 ? -18.266 50.844 20.375 1 95.31 795 ARG A O 1
ATOM 6156 N N . HIS A 1 796 ? -19.531 49.156 21.422 1 93.69 796 HIS A N 1
ATOM 6157 C CA . HIS A 1 796 ? -18.391 48.625 22.141 1 93.69 796 HIS A CA 1
ATOM 6158 C C . HIS A 1 796 ? -18.312 47.094 21.984 1 93.69 796 HIS A C 1
ATOM 6160 O O . HIS A 1 796 ? -19.328 46.438 21.891 1 93.69 796 HIS A O 1
ATOM 6166 N N . ASP A 1 797 ? -17.125 46.594 21.844 1 89.81 797 ASP A N 1
ATOM 6167 C CA . ASP A 1 797 ? -16.875 45.156 21.812 1 89.81 797 ASP A CA 1
ATOM 6168 C C . ASP A 1 797 ? -17.219 44.531 23.156 1 89.81 797 ASP A C 1
ATOM 6170 O O . ASP A 1 797 ? -17.188 45.188 24.188 1 89.81 797 ASP A O 1
ATOM 6174 N N . SER A 1 798 ? -17.562 43.25 23.109 1 86 798 SER A N 1
ATOM 6175 C CA . SER A 1 798 ? -17.844 42.531 24.359 1 86 798 SER A CA 1
ATOM 6176 C C . SER A 1 798 ? -16.609 42.438 25.234 1 86 798 SER A C 1
ATOM 6178 O O . SER A 1 798 ? -16.719 42.469 26.469 1 86 798 SER A O 1
ATOM 6180 N N . ASP A 1 799 ? -15.492 42.312 24.594 1 80.69 799 ASP A N 1
ATOM 6181 C CA . ASP A 1 799 ? -14.211 42.281 25.297 1 80.69 799 ASP A CA 1
ATOM 6182 C C . ASP A 1 799 ? -13.453 43.594 25.109 1 80.69 799 ASP A C 1
ATOM 6184 O O . ASP A 1 799 ? -12.984 43.906 24.016 1 80.69 799 ASP A O 1
ATOM 6188 N N . GLY A 1 800 ? -13.422 44.406 26.094 1 79.88 800 GLY A N 1
ATOM 6189 C CA . GLY A 1 800 ? -12.75 45.688 26.031 1 79.88 800 GLY A CA 1
ATOM 6190 C C . GLY A 1 800 ? -11.242 45.562 26.031 1 79.88 800 GLY A C 1
ATOM 6191 O O . GLY A 1 800 ? -10.539 46.562 25.812 1 79.88 800 GLY A O 1
ATOM 6192 N N . ARG A 1 801 ? -10.758 44.312 26.062 1 81.69 801 ARG A N 1
ATOM 6193 C CA . ARG A 1 801 ? -9.328 44 26.047 1 81.69 801 ARG A CA 1
ATOM 6194 C C . ARG A 1 801 ? -8.555 44.938 26.984 1 81.69 801 ARG A C 1
ATOM 6196 O O . ARG A 1 801 ? -7.559 45.531 26.578 1 81.69 801 ARG A O 1
ATOM 6203 N N . GLY A 1 802 ? -9.109 45.312 28.234 1 81.12 802 GLY A N 1
ATOM 6204 C CA . GLY A 1 802 ? -8.398 46.062 29.281 1 81.12 802 GLY A CA 1
ATOM 6205 C C . GLY A 1 802 ? -8.859 47.469 29.422 1 81.12 802 GLY A C 1
ATOM 6206 O O . GLY A 1 802 ? -8.469 48.188 30.375 1 81.12 802 GLY A O 1
ATOM 6207 N N . ARG A 1 803 ? -9.672 48.062 28.484 1 90.69 803 ARG A N 1
ATOM 6208 C CA . ARG A 1 803 ? -10.164 49.438 28.562 1 90.69 803 ARG A CA 1
ATOM 6209 C C . ARG A 1 803 ? -11.672 49.438 28.797 1 90.69 803 ARG A C 1
ATOM 6211 O O . ARG A 1 803 ? -12.391 48.531 28.391 1 90.69 803 ARG A O 1
ATOM 6218 N N . SER A 1 804 ? -12.016 50.438 29.547 1 92.12 804 SER A N 1
ATOM 6219 C CA . SER A 1 804 ? -13.445 50.594 29.781 1 92.12 804 SER A CA 1
ATOM 6220 C C . SER A 1 804 ? -14.141 51.219 28.578 1 92.12 804 SER A C 1
ATOM 6222 O O . SER A 1 804 ? -13.508 51.906 27.766 1 92.12 804 SER A O 1
ATOM 6224 N N . ASN A 1 805 ? -15.43 51.031 28.484 1 93.44 805 ASN A N 1
ATOM 6225 C CA . ASN A 1 805 ? -16.234 51.625 27.406 1 93.44 805 ASN A CA 1
ATOM 6226 C C . ASN A 1 805 ? -16.156 53.156 27.422 1 93.44 805 ASN A C 1
ATOM 6228 O O . ASN A 1 805 ? -16.141 53.781 26.375 1 93.44 805 ASN A O 1
ATOM 6232 N N . GLU A 1 806 ? -16.047 53.656 28.562 1 93.5 806 GLU A N 1
ATOM 6233 C CA . GLU A 1 806 ? -15.992 55.125 28.703 1 93.5 806 GLU A CA 1
ATOM 6234 C C . GLU A 1 806 ? -14.695 55.688 28.141 1 93.5 806 GLU A C 1
ATOM 6236 O O . GLU A 1 806 ? -14.711 56.719 27.438 1 93.5 806 GLU A O 1
ATOM 6241 N N . GLU A 1 807 ? -13.711 54.938 28.516 1 94.94 807 GLU A N 1
ATOM 6242 C CA . GLU A 1 807 ? -12.414 55.375 28.016 1 94.94 807 GLU A CA 1
ATOM 6243 C C . GLU A 1 807 ? -12.359 55.281 26.484 1 94.94 807 GLU A C 1
ATOM 6245 O O . GLU A 1 807 ? -11.867 56.188 25.828 1 94.94 807 GLU A O 1
ATOM 6250 N N . LEU A 1 808 ? -12.812 54.188 25.984 1 94.75 808 LEU A N 1
ATOM 6251 C CA . LEU A 1 808 ? -12.805 54 24.531 1 94.75 808 LEU A CA 1
ATOM 6252 C C . LEU A 1 808 ? -13.648 55.062 23.844 1 94.75 808 LEU A C 1
ATOM 6254 O O . LEU A 1 808 ? -13.234 55.625 22.812 1 94.75 808 LEU A O 1
ATOM 6258 N N . THR A 1 809 ? -14.805 55.406 24.359 1 95.12 809 THR A N 1
ATOM 6259 C CA . THR A 1 809 ? -15.688 56.438 23.812 1 95.12 809 THR A CA 1
ATOM 6260 C C . THR A 1 809 ? -15.016 57.812 23.844 1 95.12 809 THR A C 1
ATOM 6262 O O . THR A 1 809 ? -15.086 58.562 22.859 1 95.12 809 THR A O 1
ATOM 6265 N N . ARG A 1 810 ? -14.414 58.031 24.969 1 95.62 810 ARG A N 1
ATOM 6266 C CA . ARG A 1 810 ? -13.742 59.312 25.125 1 95.62 810 ARG A CA 1
ATOM 6267 C C . ARG A 1 810 ? -12.664 59.5 24.062 1 95.62 810 ARG A C 1
ATOM 6269 O O . ARG A 1 810 ? -12.578 60.562 23.453 1 95.62 810 ARG A O 1
ATOM 6276 N N . LEU A 1 811 ? -11.891 58.5 23.859 1 95.44 811 LEU A N 1
ATOM 6277 C CA . LEU A 1 811 ? -10.797 58.562 22.906 1 95.44 811 LEU A CA 1
ATOM 6278 C C . LEU A 1 811 ? -11.336 58.719 21.484 1 95.44 811 LEU A C 1
ATOM 6280 O O . LEU A 1 811 ? -10.789 59.469 20.672 1 95.44 811 LEU A O 1
ATOM 6284 N N . ILE A 1 812 ? -12.43 58 21.125 1 94.94 812 ILE A N 1
ATOM 6285 C CA . ILE A 1 812 ? -13.039 58.094 19.812 1 94.94 812 ILE A CA 1
ATOM 6286 C C . ILE A 1 812 ? -13.586 59.5 19.578 1 94.94 812 ILE A C 1
ATOM 6288 O O . ILE A 1 812 ? -13.367 60.094 18.531 1 94.94 812 ILE A O 1
ATOM 6292 N N . VAL A 1 813 ? -14.266 60.031 20.609 1 95.31 813 VAL A N 1
ATOM 6293 C CA . VAL A 1 813 ? -14.883 61.344 20.516 1 95.31 813 VAL A CA 1
ATOM 6294 C C . VAL A 1 813 ? -13.805 62.406 20.391 1 95.31 813 VAL A C 1
ATOM 6296 O O . VAL A 1 813 ? -13.969 63.375 19.656 1 95.31 813 VAL A O 1
ATOM 6299 N N . GLN A 1 814 ? -12.773 62.188 21.141 1 96 814 GLN A N 1
ATOM 6300 C CA . GLN A 1 814 ? -11.648 63.094 21.016 1 96 814 GLN A CA 1
ATOM 6301 C C . GLN A 1 814 ? -11.117 63.125 19.594 1 96 814 GLN A C 1
ATOM 6303 O O . GLN A 1 814 ? -10.773 64.188 19.062 1 96 814 GLN A O 1
ATOM 6308 N N . GLY A 1 815 ? -11.016 61.969 19.031 1 95.12 815 GLY A N 1
ATOM 6309 C CA . GLY A 1 815 ? -10.602 61.906 17.641 1 95.12 815 GLY A CA 1
ATOM 6310 C C . GLY A 1 815 ? -11.562 62.594 16.688 1 95.12 815 GLY A C 1
ATOM 6311 O O . GLY A 1 815 ? -11.133 63.281 15.75 1 95.12 815 GLY A O 1
ATOM 6312 N N . ILE A 1 816 ? -12.859 62.469 16.938 1 95 816 ILE A N 1
ATOM 6313 C CA . ILE A 1 816 ? -13.891 63.094 16.125 1 95 816 ILE A CA 1
ATOM 6314 C C . ILE A 1 816 ? -13.758 64.625 16.234 1 95 816 ILE A C 1
ATOM 6316 O O . ILE A 1 816 ? -13.836 65.312 15.227 1 95 816 ILE A O 1
ATOM 6320 N N . ASP A 1 817 ? -13.531 65.062 17.422 1 94.31 817 ASP A N 1
ATOM 6321 C CA . ASP A 1 817 ? -13.414 66.5 17.672 1 94.31 817 ASP A CA 1
ATOM 6322 C C . ASP A 1 817 ? -12.172 67.062 16.984 1 94.31 817 ASP A C 1
ATOM 6324 O O . ASP A 1 817 ? -12.211 68.188 16.469 1 94.31 817 ASP A O 1
ATOM 6328 N N . GLU A 1 818 ? -11.211 66.312 17.016 1 94.5 818 GLU A N 1
ATOM 6329 C CA . GLU A 1 818 ? -9.953 66.75 16.422 1 94.5 818 GLU A CA 1
ATOM 6330 C C . GLU A 1 818 ? -10.07 66.875 14.906 1 94.5 818 GLU A C 1
ATOM 6332 O O . GLU A 1 818 ? -9.375 67.688 14.289 1 94.5 818 GLU A O 1
ATOM 6337 N N . ALA A 1 819 ? -10.867 66.125 14.367 1 91.94 819 ALA A N 1
ATOM 6338 C CA . ALA A 1 819 ? -11.07 66.188 12.922 1 91.94 819 ALA A CA 1
ATOM 6339 C C . ALA A 1 819 ? -11.758 67.438 12.516 1 91.94 819 ALA A C 1
ATOM 6341 O O . ALA A 1 819 ? -11.648 67.875 11.375 1 91.94 819 ALA A O 1
ATOM 6342 N N . ASP A 1 820 ? -12.438 68.125 13.383 1 85.62 820 ASP A N 1
ATOM 6343 C CA . ASP A 1 820 ? -13.148 69.375 13.18 1 85.62 820 ASP A CA 1
ATOM 6344 C C . ASP A 1 820 ? -13.969 69.375 11.891 1 85.62 820 ASP A C 1
ATOM 6346 O O . ASP A 1 820 ? -13.852 70.25 11.055 1 85.62 820 ASP A O 1
ATOM 6350 N N . SER A 1 821 ? -14.547 68.25 11.695 1 85.38 821 SER A N 1
ATOM 6351 C CA . SER A 1 821 ? -15.336 68.062 10.477 1 85.38 821 SER A CA 1
ATOM 6352 C C . SER A 1 821 ? -16.75 68.625 10.648 1 85.38 821 SER A C 1
ATOM 6354 O O . SER A 1 821 ? -17.344 68.438 11.719 1 85.38 821 SER A O 1
ATOM 6356 N N . LYS A 1 822 ? -17.281 69.25 9.656 1 87.69 822 LYS A N 1
ATOM 6357 C CA . LYS A 1 822 ? -18.656 69.75 9.656 1 87.69 822 LYS A CA 1
ATOM 6358 C C . LYS A 1 822 ? -19.625 68.688 9.086 1 87.69 822 LYS A C 1
ATOM 6360 O O . LYS A 1 822 ? -20.844 68.875 9.086 1 87.69 822 LYS A O 1
ATOM 6365 N N . LEU A 1 823 ? -19.031 67.625 8.734 1 87.38 823 LEU A N 1
ATOM 6366 C CA . LEU A 1 823 ? -19.844 66.625 8.102 1 87.38 823 LEU A CA 1
ATOM 6367 C C . LEU A 1 823 ? -20.719 65.938 9.125 1 87.38 823 LEU A C 1
ATOM 6369 O O . LEU A 1 823 ? -21.875 65.625 8.844 1 87.38 823 LEU A O 1
ATOM 6373 N N . VAL A 1 824 ? -20.234 65.688 10.266 1 91.5 824 VAL A N 1
ATOM 6374 C CA . VAL A 1 824 ? -20.922 64.938 11.273 1 91.5 824 VAL A CA 1
ATOM 6375 C C . VAL A 1 824 ? -22.062 65.688 11.891 1 91.5 824 VAL A C 1
ATOM 6377 O O . VAL A 1 824 ? -21.844 66.75 12.477 1 91.5 824 VAL A O 1
ATOM 6380 N N . LYS A 1 825 ? -23.141 65.188 11.805 1 88.44 825 LYS A N 1
ATOM 6381 C CA . LYS A 1 825 ? -24.328 65.875 12.297 1 88.44 825 LYS A CA 1
ATOM 6382 C C . LYS A 1 825 ? -24.828 65.312 13.609 1 88.44 825 LYS A C 1
ATOM 6384 O O . LYS A 1 825 ? -25.484 66 14.398 1 88.44 825 LYS A O 1
ATOM 6389 N N . ASP A 1 826 ? -24.562 64.062 13.719 1 92.94 826 ASP A N 1
ATOM 6390 C CA . ASP A 1 826 ? -25.078 63.375 14.891 1 92.94 826 ASP A CA 1
ATOM 6391 C C . ASP A 1 826 ? -24.094 62.281 15.359 1 92.94 826 ASP A C 1
ATOM 6393 O O . ASP A 1 826 ? -23.5 61.594 14.539 1 92.94 826 ASP A O 1
ATOM 6397 N N . ILE A 1 827 ? -23.875 62.25 16.641 1 95.56 827 ILE A N 1
ATOM 6398 C CA . ILE A 1 827 ? -23.062 61.219 17.281 1 95.56 827 ILE A CA 1
ATOM 6399 C C . ILE A 1 827 ? -23.891 60.5 18.359 1 95.56 827 ILE A C 1
ATOM 6401 O O . ILE A 1 827 ? -24.406 61.156 19.281 1 95.56 827 ILE A O 1
ATOM 6405 N N . GLN A 1 828 ? -24.062 59.25 18.234 1 96.12 828 GLN A N 1
ATOM 6406 C CA . GLN A 1 828 ? -24.797 58.469 19.219 1 96.12 828 GLN A CA 1
ATOM 6407 C C . GLN A 1 828 ? -23.922 57.375 19.812 1 96.12 828 GLN A C 1
ATOM 6409 O O . GLN A 1 828 ? -23.078 56.781 19.125 1 96.12 828 GLN A O 1
ATOM 6414 N N . ILE A 1 829 ? -24.109 57.156 21.078 1 96.75 829 ILE A N 1
ATOM 6415 C CA . ILE A 1 829 ? -23.406 56.094 21.766 1 96.75 829 ILE A CA 1
ATOM 6416 C C . ILE A 1 829 ? -24.375 54.938 22.109 1 96.75 829 ILE A C 1
ATOM 6418 O O . ILE A 1 829 ? -25.25 55.125 22.953 1 96.75 829 ILE A O 1
ATOM 6422 N N . ILE A 1 830 ? -24.25 53.875 21.359 1 96.94 830 ILE A N 1
ATOM 6423 C CA . ILE A 1 830 ? -25.031 52.656 21.609 1 96.94 830 ILE A CA 1
ATOM 6424 C C . ILE A 1 830 ? -24.094 51.469 21.812 1 96.94 830 ILE A C 1
ATOM 6426 O O . ILE A 1 830 ? -23.719 50.781 20.859 1 96.94 830 ILE A O 1
ATOM 6430 N N . PRO A 1 831 ? -23.812 51.125 23.047 1 94.19 831 PRO A N 1
ATOM 6431 C CA . PRO A 1 831 ? -22.75 50.188 23.344 1 94.19 831 PRO A CA 1
ATOM 6432 C C . PRO A 1 831 ? -23.031 48.781 22.766 1 94.19 831 PRO A C 1
ATOM 6434 O O . PRO A 1 831 ? -22.109 48.125 22.297 1 94.19 831 PRO A O 1
ATOM 6437 N N . ASN A 1 832 ? -24.297 48.375 22.797 1 94.38 832 ASN A N 1
ATOM 6438 C CA . ASN A 1 832 ? -24.625 47.062 22.312 1 94.38 832 ASN A CA 1
ATOM 6439 C C . ASN A 1 832 ? -24.625 47 20.781 1 94.38 832 ASN A C 1
ATOM 6441 O O . ASN A 1 832 ? -25.328 47.781 20.125 1 94.38 832 ASN A O 1
ATOM 6445 N N . GLU A 1 833 ? -23.828 46.125 20.188 1 94.31 833 GLU A N 1
ATOM 6446 C CA . GLU A 1 833 ? -23.625 46 18.75 1 94.31 833 GLU A CA 1
ATOM 6447 C C . GLU A 1 833 ? -24.938 45.75 18 1 94.31 833 GLU A C 1
ATOM 6449 O O . GLU A 1 833 ? -25.234 46.438 17.016 1 94.31 833 GLU A O 1
ATOM 6454 N N . LYS A 1 834 ? -25.781 44.812 18.469 1 93.31 834 LYS A N 1
ATOM 6455 C CA . LYS A 1 834 ? -27.031 44.469 17.812 1 93.31 834 LYS A CA 1
ATOM 6456 C C . LYS A 1 834 ? -28.031 45.625 17.891 1 93.31 834 LYS A C 1
ATOM 6458 O O . LYS A 1 834 ? -28.75 45.875 16.922 1 93.31 834 LYS A O 1
ATOM 6463 N N . GLN A 1 835 ? -28.016 46.312 18.984 1 94.25 835 GLN A N 1
ATOM 6464 C CA . GLN A 1 835 ? -28.922 47.438 19.141 1 94.25 835 GLN A CA 1
ATOM 6465 C C . GLN A 1 835 ? -28.5 48.594 18.25 1 94.25 835 GLN A C 1
ATOM 6467 O O . GLN A 1 835 ? -29.344 49.312 17.703 1 94.25 835 GLN A O 1
ATOM 6472 N N . ALA A 1 836 ? -27.188 48.812 18.188 1 96.25 836 ALA A N 1
ATOM 6473 C CA . ALA A 1 836 ? -26.672 49.875 17.312 1 96.25 836 ALA A CA 1
ATOM 6474 C C . ALA A 1 836 ? -27.094 49.625 15.867 1 96.25 836 ALA A C 1
ATOM 6476 O O . ALA A 1 836 ? -27.5 50.562 15.18 1 96.25 836 ALA A O 1
ATOM 6477 N N . LEU A 1 837 ? -26.969 48.406 15.438 1 95.06 837 LEU A N 1
ATOM 6478 C CA . LEU A 1 837 ? -27.328 48.031 14.07 1 95.06 837 LEU A CA 1
ATOM 6479 C C . LEU A 1 837 ? -28.828 48.219 13.844 1 95.06 837 LEU A C 1
ATOM 6481 O O . LEU A 1 837 ? -29.25 48.812 12.836 1 95.06 837 LEU A O 1
ATOM 6485 N N . SER A 1 838 ? -29.641 47.719 14.797 1 93.56 838 SER A N 1
ATOM 6486 C CA . SER A 1 838 ? -31.094 47.844 14.688 1 93.56 838 SER A CA 1
ATOM 6487 C C . SER A 1 838 ? -31.5 49.312 14.648 1 93.56 838 SER A C 1
ATOM 6489 O O . SER A 1 838 ? -32.406 49.719 13.875 1 93.56 838 SER A O 1
ATOM 6491 N N . HIS A 1 839 ? -30.891 50.062 15.477 1 95.12 839 HIS A N 1
ATOM 6492 C CA . HIS A 1 839 ? -31.172 51.5 15.531 1 95.12 839 HIS A CA 1
ATOM 6493 C C . HIS A 1 839 ? -30.891 52.188 14.188 1 95.12 839 HIS A C 1
ATOM 6495 O O . HIS A 1 839 ? -31.703 52.969 13.695 1 95.12 839 HIS A O 1
ATOM 6501 N N . ALA A 1 840 ? -29.75 51.906 13.578 1 95.44 840 ALA A N 1
ATOM 6502 C CA . ALA A 1 840 ? -29.375 52.469 12.289 1 95.44 840 ALA A CA 1
ATOM 6503 C C . ALA A 1 840 ? -30.344 52.031 11.195 1 95.44 840 ALA A C 1
ATOM 6505 O O . ALA A 1 840 ? -30.719 52.844 10.336 1 95.44 840 ALA A O 1
ATOM 6506 N N . LEU A 1 841 ? -30.75 50.75 11.219 1 93.56 841 LEU A N 1
ATOM 6507 C CA . LEU A 1 841 ? -31.625 50.219 10.188 1 93.56 841 LEU A CA 1
ATOM 6508 C C . LEU A 1 841 ? -33.031 50.844 10.266 1 93.56 841 LEU A C 1
ATOM 6510 O O . LEU A 1 841 ? -33.594 51.188 9.234 1 93.56 841 LEU A O 1
ATOM 6514 N N . GLU A 1 842 ? -33.469 51.031 11.438 1 90.44 842 GLU A N 1
ATOM 6515 C CA . GLU A 1 842 ? -34.812 51.531 11.648 1 90.44 842 GLU A CA 1
ATOM 6516 C C . GLU A 1 842 ? -34.938 53 11.25 1 90.44 842 GLU A C 1
ATOM 6518 O O . GLU A 1 842 ? -35.969 53.469 10.812 1 90.44 842 GLU A O 1
ATOM 6523 N N . ARG A 1 843 ? -33.875 53.656 11.297 1 89.62 843 ARG A N 1
ATOM 6524 C CA . ARG A 1 843 ? -33.938 55.094 11.078 1 89.62 843 ARG A CA 1
ATOM 6525 C C . ARG A 1 843 ? -33.375 55.469 9.703 1 89.62 843 ARG A C 1
ATOM 6527 O O . ARG A 1 843 ? -33.312 56.625 9.344 1 89.62 843 ARG A O 1
ATOM 6534 N N . ALA A 1 844 ? -33.031 54.469 8.945 1 92.56 844 ALA A N 1
ATOM 6535 C CA . ALA A 1 844 ? -32.406 54.719 7.656 1 92.56 844 ALA A CA 1
ATOM 6536 C C . ALA A 1 844 ? -33.406 55.312 6.66 1 92.56 844 ALA A C 1
ATOM 6538 O O . ALA A 1 844 ? -34.438 54.719 6.414 1 92.56 844 ALA A O 1
ATOM 6539 N N . LYS A 1 845 ? -33.156 56.406 6.125 1 92.75 845 LYS A N 1
ATOM 6540 C CA . LYS A 1 845 ? -33.938 57.031 5.066 1 92.75 845 LYS A CA 1
ATOM 6541 C C . LYS A 1 845 ? -33.562 56.469 3.697 1 92.75 845 LYS A C 1
ATOM 6543 O O . LYS A 1 845 ? -32.531 55.812 3.553 1 92.75 845 LYS A O 1
ATOM 6548 N N . PRO A 1 846 ? -34.469 56.688 2.727 1 93.38 846 PRO A N 1
ATOM 6549 C CA . PRO A 1 846 ? -34.125 56.219 1.382 1 93.38 846 PRO A CA 1
ATOM 6550 C C . PRO A 1 846 ? -32.812 56.812 0.882 1 93.38 846 PRO A C 1
ATOM 6552 O O . PRO A 1 846 ? -32.562 58.031 1.035 1 93.38 846 PRO A O 1
ATOM 6555 N N . GLY A 1 847 ? -31.953 55.906 0.388 1 94.12 847 GLY A N 1
ATOM 6556 C CA . GLY A 1 847 ? -30.672 56.344 -0.157 1 94.12 847 GLY A CA 1
ATOM 6557 C C . GLY A 1 847 ? -29.562 56.344 0.871 1 94.12 847 GLY A C 1
ATOM 6558 O O . GLY A 1 847 ? -28.406 56.688 0.554 1 94.12 847 GLY A O 1
ATOM 6559 N N . THR A 1 848 ? -29.875 55.906 2.061 1 95.75 848 THR A N 1
ATOM 6560 C CA . THR A 1 848 ? -28.875 55.875 3.123 1 95.75 848 THR A CA 1
ATOM 6561 C C . THR A 1 848 ? -27.906 54.719 2.9 1 95.75 848 THR A C 1
ATOM 6563 O O . THR A 1 848 ? -28.297 53.656 2.41 1 95.75 848 THR A O 1
ATOM 6566 N N . PHE A 1 849 ? -26.672 54.969 3.18 1 96.5 849 PHE A N 1
ATOM 6567 C CA . PHE A 1 849 ? -25.625 53.938 3.154 1 96.5 849 PHE A CA 1
ATOM 6568 C C . PHE A 1 849 ? -25.047 53.719 4.547 1 96.5 849 PHE A C 1
ATOM 6570 O O . PHE A 1 849 ? -24.406 54.625 5.102 1 96.5 849 PHE A O 1
ATOM 6577 N N . ILE A 1 850 ? -25.234 52.594 5.129 1 96.81 850 ILE A N 1
ATOM 6578 C CA . ILE A 1 850 ? -24.781 52.281 6.484 1 96.81 850 ILE A CA 1
ATOM 6579 C C . ILE A 1 850 ? -23.531 51.406 6.434 1 96.81 850 ILE A C 1
ATOM 6581 O O . ILE A 1 850 ? -23.5 50.406 5.727 1 96.81 850 ILE A O 1
ATOM 6585 N N . VAL A 1 851 ? -22.453 51.812 7.094 1 96.38 851 VAL A N 1
ATOM 6586 C CA . VAL A 1 851 ? -21.25 51 7.234 1 96.38 851 VAL A CA 1
ATOM 6587 C C . VAL A 1 851 ? -21.172 50.406 8.648 1 96.38 851 VAL A C 1
ATOM 6589 O O . VAL A 1 851 ? -21.188 51.156 9.625 1 96.38 851 VAL A O 1
ATOM 6592 N N . TYR A 1 852 ? -21.078 49.156 8.727 1 94.69 852 TYR A N 1
ATOM 6593 C CA . TYR A 1 852 ? -21.141 48.406 9.984 1 94.69 852 TYR A CA 1
ATOM 6594 C C . TYR A 1 852 ? -19.844 47.656 10.227 1 94.69 852 TYR A C 1
ATOM 6596 O O . TYR A 1 852 ? -19.484 46.781 9.438 1 94.69 852 TYR A O 1
ATOM 6604 N N . PHE A 1 853 ? -19.047 47.938 11.281 1 93.44 853 PHE A N 1
ATOM 6605 C CA . PHE A 1 853 ? -17.828 47.25 11.672 1 93.44 853 PHE A CA 1
ATOM 6606 C C . PHE A 1 853 ? -18.109 46.281 12.82 1 93.44 853 PHE A C 1
ATOM 6608 O O . PHE A 1 853 ? -18.141 46.688 13.984 1 93.44 853 PHE A O 1
ATOM 6615 N N . PRO A 1 854 ? -18.078 44.969 12.539 1 91.25 854 PRO A N 1
ATOM 6616 C CA . PRO A 1 854 ? -18.453 44 13.57 1 91.25 854 PRO A CA 1
ATOM 6617 C C . PRO A 1 854 ? -17.266 43.562 14.422 1 91.25 854 PRO A C 1
ATOM 6619 O O . PRO A 1 854 ? -16.109 43.719 14.008 1 91.25 854 PRO A O 1
ATOM 6622 N N . GLU A 1 855 ? -17.578 43.031 15.633 1 87.44 855 GLU A N 1
ATOM 6623 C CA . GLU A 1 855 ? -16.578 42.375 16.469 1 87.44 855 GLU A CA 1
ATOM 6624 C C . GLU A 1 855 ? -16.266 40.969 15.938 1 87.44 855 GLU A C 1
ATOM 6626 O O . GLU A 1 855 ? -15.094 40.625 15.781 1 87.44 855 GLU A O 1
ATOM 6631 N N . ASP A 1 856 ? -17.297 40.25 15.758 1 86.31 856 ASP A N 1
ATOM 6632 C CA . ASP A 1 856 ? -17.234 38.906 15.18 1 86.31 856 ASP A CA 1
ATOM 6633 C C . ASP A 1 856 ? -17.906 38.875 13.805 1 86.31 856 ASP A C 1
ATOM 6635 O O . ASP A 1 856 ? -19.125 38.906 13.703 1 86.31 856 ASP A O 1
ATOM 6639 N N . VAL A 1 857 ? -17.062 38.688 12.82 1 87.38 857 VAL A N 1
ATOM 6640 C CA . VAL A 1 857 ? -17.5 38.781 11.43 1 87.38 857 VAL A CA 1
ATOM 6641 C C . VAL A 1 857 ? -18.547 37.719 11.133 1 87.38 857 VAL A C 1
ATOM 6643 O O . VAL A 1 857 ? -19.578 38 10.523 1 87.38 857 VAL A O 1
ATOM 6646 N N . LEU A 1 858 ? -18.297 36.531 11.492 1 84.19 858 LEU A N 1
ATOM 6647 C CA . LEU A 1 858 ? -19.188 35.438 11.141 1 84.19 858 LEU A CA 1
ATOM 6648 C C . LEU A 1 858 ? -20.547 35.594 11.836 1 84.19 858 LEU A C 1
ATOM 6650 O O . LEU A 1 858 ? -21.594 35.406 11.219 1 84.19 858 LEU A O 1
ATOM 6654 N N . ALA A 1 859 ? -20.516 35.938 13.062 1 84.88 859 ALA A N 1
ATOM 6655 C CA . ALA A 1 859 ? -21.766 36.156 13.805 1 84.88 859 ALA A CA 1
ATOM 6656 C C . ALA A 1 859 ? -22.547 37.344 13.227 1 84.88 859 ALA A C 1
ATOM 6658 O O . ALA A 1 859 ? -23.781 37.281 13.117 1 84.88 859 ALA A O 1
ATOM 6659 N N . ALA A 1 860 ? -21.859 38.344 12.891 1 90.44 860 ALA A N 1
ATOM 6660 C CA . ALA A 1 860 ? -22.5 39.531 12.336 1 90.44 860 ALA A CA 1
ATOM 6661 C C . ALA A 1 860 ? -23.109 39.25 10.969 1 90.44 860 ALA A C 1
ATOM 6663 O O . ALA A 1 860 ? -24.203 39.719 10.656 1 90.44 860 ALA A O 1
ATOM 6664 N N . THR A 1 861 ? -22.359 38.5 10.211 1 90.88 861 THR A N 1
ATOM 6665 C CA . THR A 1 861 ? -22.844 38.125 8.891 1 90.88 861 THR A CA 1
ATOM 6666 C C . THR A 1 861 ? -24.125 37.281 9.008 1 90.88 861 THR A C 1
ATOM 6668 O O . THR A 1 861 ? -25.094 37.531 8.281 1 90.88 861 THR A O 1
ATOM 6671 N N . ALA A 1 862 ? -24.125 36.344 9.867 1 87.62 862 ALA A N 1
ATOM 6672 C CA . ALA A 1 862 ? -25.297 35.531 10.078 1 87.62 862 ALA A CA 1
ATOM 6673 C C . ALA A 1 862 ? -26.5 36.344 10.523 1 87.62 862 ALA A C 1
ATOM 6675 O O . ALA A 1 862 ? -27.609 36.156 10.055 1 87.62 862 ALA A O 1
ATOM 6676 N N . HIS A 1 863 ? -26.297 37.25 11.391 1 90.94 863 HIS A N 1
ATOM 6677 C CA . HIS A 1 863 ? -27.344 38.125 11.914 1 90.94 863 HIS A CA 1
ATOM 6678 C C . HIS A 1 863 ? -27.891 39.031 10.82 1 90.94 863 HIS A C 1
ATOM 6680 O O . HIS A 1 863 ? -29.109 39.188 10.688 1 90.94 863 HIS A O 1
ATOM 6686 N N . LEU A 1 864 ? -27 39.625 10.125 1 91.69 864 LEU A N 1
ATOM 6687 C CA . LEU A 1 864 ? -27.406 40.531 9.07 1 91.69 864 LEU A CA 1
ATOM 6688 C C . LEU A 1 864 ? -28.188 39.812 7.973 1 91.69 864 LEU A C 1
ATOM 6690 O O . LEU A 1 864 ? -29.109 40.375 7.387 1 91.69 864 LEU A O 1
ATOM 6694 N N . LYS A 1 865 ? -27.719 38.625 7.652 1 89.62 865 LYS A N 1
ATOM 6695 C CA . LYS A 1 865 ? -28.438 37.812 6.668 1 89.62 865 LYS A CA 1
ATOM 6696 C C . LYS A 1 865 ? -29.875 37.531 7.117 1 89.62 865 LYS A C 1
ATOM 6698 O O . LYS A 1 865 ? -30.797 37.594 6.309 1 89.62 865 LYS A O 1
ATOM 6703 N N . THR A 1 866 ? -30 37.25 8.375 1 89.56 866 THR A N 1
ATOM 6704 C CA . THR A 1 866 ? -31.312 37 8.938 1 89.56 866 THR A CA 1
ATOM 6705 C C . THR A 1 866 ? -32.188 38.281 8.836 1 89.56 866 THR A C 1
ATOM 6707 O O . THR A 1 866 ? -33.344 38.219 8.43 1 89.56 866 THR A O 1
ATOM 6710 N N . LEU A 1 867 ? -31.625 39.375 9.156 1 89.44 867 LEU A N 1
ATOM 6711 C CA . LEU A 1 867 ? -32.344 40.656 9.078 1 89.44 867 LEU A CA 1
ATOM 6712 C C . LEU A 1 867 ? -32.719 41 7.641 1 89.44 867 LEU A C 1
ATOM 6714 O O . LEU A 1 867 ? -33.812 41.5 7.375 1 89.44 867 LEU A O 1
ATOM 6718 N N . HIS A 1 868 ? -31.797 40.75 6.762 1 89.5 868 HIS A N 1
ATOM 6719 C CA . HIS A 1 868 ? -32 41.031 5.344 1 89.5 868 HIS A CA 1
ATOM 6720 C C . HIS A 1 868 ? -33.156 40.219 4.793 1 89.5 868 HIS A C 1
ATOM 6722 O O . HIS A 1 868 ? -33.969 40.719 4.023 1 89.5 868 HIS A O 1
ATOM 6728 N N . LYS A 1 869 ? -33.219 38.906 5.184 1 86.5 869 LYS A N 1
ATOM 6729 C CA . LYS A 1 869 ? -34.312 38.031 4.754 1 86.5 869 LYS A CA 1
ATOM 6730 C C . LYS A 1 869 ? -35.656 38.5 5.32 1 86.5 869 LYS A C 1
ATOM 6732 O O . LYS A 1 869 ? -36.656 38.5 4.621 1 86.5 869 LYS A O 1
ATOM 6737 N N . GLU A 1 870 ? -35.656 38.875 6.516 1 83.31 870 GLU A N 1
ATOM 6738 C CA . GLU A 1 870 ? -36.875 39.344 7.18 1 83.31 870 GLU A CA 1
ATOM 6739 C C . GLU A 1 870 ? -37.344 40.656 6.574 1 83.31 870 GLU A C 1
ATOM 6741 O O . GLU A 1 870 ? -38.562 40.844 6.383 1 83.31 870 GLU A O 1
ATOM 6746 N N . TRP A 1 871 ? -36.5 41.531 6.301 1 81.5 871 TRP A N 1
ATOM 6747 C CA . TRP A 1 871 ? -36.844 42.844 5.766 1 81.5 871 TRP A CA 1
ATOM 6748 C C . TRP A 1 871 ? -37.375 42.719 4.34 1 81.5 871 TRP A C 1
ATOM 6750 O O . TRP A 1 871 ? -38.312 43.438 3.955 1 81.5 871 TRP A O 1
ATOM 6760 N N . ASN A 1 872 ? -36.75 41.875 3.531 1 74.88 872 ASN A N 1
ATOM 6761 C CA . ASN A 1 872 ? -37.188 41.75 2.143 1 74.88 872 ASN A CA 1
ATOM 6762 C C . ASN A 1 872 ? -38.438 40.906 2.027 1 74.88 872 ASN A C 1
ATOM 6764 O O . ASN A 1 872 ? -39.125 40.938 1.01 1 74.88 872 ASN A O 1
ATOM 6768 N N . ALA A 1 873 ? -38.562 39.969 2.932 1 63.34 873 ALA A N 1
ATOM 6769 C CA . ALA A 1 873 ? -39.844 39.219 2.973 1 63.34 873 ALA A CA 1
ATOM 6770 C C . ALA A 1 873 ? -41 40.125 3.34 1 63.34 873 ALA A C 1
ATOM 6772 O O . ALA A 1 873 ? -42.094 40 2.789 1 63.34 873 ALA A O 1
ATOM 6773 N N . ASP A 1 874 ? -40.875 40.938 4.297 1 57.66 874 ASP A N 1
ATOM 6774 C CA . ASP A 1 874 ? -41.875 41.875 4.738 1 57.66 874 ASP A CA 1
ATOM 6775 C C . ASP A 1 874 ? -42.219 42.875 3.635 1 57.66 874 ASP A C 1
ATOM 6777 O O . ASP A 1 874 ? -43.375 43.281 3.506 1 57.66 874 ASP A O 1
ATOM 6781 N N . TYR A 1 875 ? -41.281 43.125 2.883 1 51.22 875 TYR A N 1
ATOM 6782 C CA . TYR A 1 875 ? -41.531 44.094 1.799 1 51.22 875 TYR A CA 1
ATOM 6783 C C . TYR A 1 875 ? -42.312 43.406 0.67 1 51.22 875 TYR A C 1
ATOM 6785 O O . TYR A 1 875 ? -43.156 44.031 0.021 1 51.22 875 TYR A O 1
ATOM 6793 N N . THR A 1 876 ? -41.969 42.188 0.372 1 46.59 876 THR A N 1
ATOM 6794 C CA . THR A 1 876 ? -42.781 41.5 -0.604 1 46.59 876 THR A CA 1
ATOM 6795 C C . THR A 1 876 ? -44.188 41.281 -0.054 1 46.59 876 THR A C 1
ATOM 6797 O O . THR A 1 876 ? -45.156 41.188 -0.817 1 46.59 876 THR A O 1
ATOM 6800 N N . SER A 1 877 ? -44.312 41.062 1.187 1 38.16 877 SER A N 1
ATOM 6801 C CA . SER A 1 877 ? -45.625 40.906 1.76 1 38.16 877 SER A CA 1
ATOM 6802 C C . SER A 1 877 ? -46.312 42.219 1.983 1 38.16 877 SER A C 1
ATOM 6804 O O . SER A 1 877 ? -47.531 42.281 2.18 1 38.16 877 SER A O 1
ATOM 6806 N N . ALA A 1 878 ? -45.594 43.281 2.055 1 35.53 878 ALA A N 1
ATOM 6807 C CA . ALA A 1 878 ? -46.25 44.562 2.213 1 35.53 878 ALA A CA 1
ATOM 6808 C C . ALA A 1 878 ? -46.688 45.156 0.862 1 35.53 878 ALA A C 1
ATOM 6810 O O . ALA A 1 878 ? -45.938 45.062 -0.11 1 35.53 878 ALA A O 1
ATOM 6811 N N . MET B 1 1 ? -15.93 -54.531 -5.41 1 92.38 1 MET B N 1
ATOM 6812 C CA . MET B 1 1 ? -15.734 -53.25 -6.039 1 92.38 1 MET B CA 1
ATOM 6813 C C . MET B 1 1 ? -14.469 -52.562 -5.523 1 92.38 1 MET B C 1
ATOM 6815 O O . MET B 1 1 ? -14.211 -52.562 -4.316 1 92.38 1 MET B O 1
ATOM 6819 N N . GLU B 1 2 ? -13.648 -52.031 -6.43 1 94.62 2 GLU B N 1
ATOM 6820 C CA . GLU B 1 2 ? -12.359 -51.469 -6.039 1 94.62 2 GLU B CA 1
ATOM 6821 C C . GLU B 1 2 ? -12.062 -50.156 -6.785 1 94.62 2 GLU B C 1
ATOM 6823 O O . GLU B 1 2 ? -12.242 -50.094 -8.008 1 94.62 2 GLU B O 1
ATOM 6828 N N . ILE B 1 3 ? -11.703 -49.156 -5.984 1 96.56 3 ILE B N 1
ATOM 6829 C CA . ILE B 1 3 ? -11.242 -47.938 -6.602 1 96.56 3 ILE B CA 1
ATOM 6830 C C . ILE B 1 3 ? -9.812 -48.125 -7.113 1 96.56 3 ILE B C 1
ATOM 6832 O O . ILE B 1 3 ? -8.883 -48.312 -6.324 1 96.56 3 ILE B O 1
ATOM 6836 N N . LEU B 1 4 ? -9.641 -48.062 -8.367 1 95.62 4 LEU B N 1
ATOM 6837 C CA . LEU B 1 4 ? -8.32 -48.219 -8.969 1 95.62 4 LEU B CA 1
ATOM 6838 C C . LEU B 1 4 ? -7.523 -46.938 -8.906 1 95.62 4 LEU B C 1
ATOM 6840 O O . LEU B 1 4 ? -6.305 -46.969 -8.719 1 95.62 4 LEU B O 1
ATOM 6844 N N . LYS B 1 5 ? -8.172 -45.844 -9.164 1 95.31 5 LYS B N 1
ATOM 6845 C CA . LYS B 1 5 ? -7.535 -44.531 -9.203 1 95.31 5 LYS B CA 1
ATOM 6846 C C . LYS B 1 5 ? -8.547 -43.438 -8.922 1 95.31 5 LYS B C 1
ATOM 6848 O O . LYS B 1 5 ? -9.727 -43.562 -9.258 1 95.31 5 LYS B O 1
ATOM 6853 N N . ILE B 1 6 ? -8.125 -42.406 -8.227 1 96.19 6 ILE B N 1
ATOM 6854 C CA . ILE B 1 6 ? -8.953 -41.219 -8 1 96.19 6 ILE B CA 1
ATOM 6855 C C . ILE B 1 6 ? -8.211 -39.969 -8.484 1 96.19 6 ILE B C 1
ATOM 6857 O O . ILE B 1 6 ? -7.043 -39.781 -8.148 1 96.19 6 ILE B O 1
ATOM 6861 N N . ASN B 1 7 ? -8.766 -39.219 -9.383 1 95.94 7 ASN B N 1
ATOM 6862 C CA . ASN B 1 7 ? -8.227 -37.938 -9.844 1 95.94 7 ASN B CA 1
ATOM 6863 C C . ASN B 1 7 ? -9.094 -36.781 -9.383 1 95.94 7 ASN B C 1
ATOM 6865 O O . ASN B 1 7 ? -10.32 -36.875 -9.391 1 95.94 7 ASN B O 1
ATOM 6869 N N . ILE B 1 8 ? -8.438 -35.781 -8.867 1 96.5 8 ILE B N 1
ATOM 6870 C CA . ILE B 1 8 ? -9.117 -34.562 -8.484 1 96.5 8 ILE B CA 1
ATOM 6871 C C . ILE B 1 8 ? -8.875 -33.5 -9.547 1 96.5 8 ILE B C 1
ATOM 6873 O O . ILE B 1 8 ? -7.746 -33.031 -9.742 1 96.5 8 ILE B O 1
ATOM 6877 N N . LEU B 1 9 ? -9.898 -33.094 -10.25 1 96.56 9 LEU B N 1
ATOM 6878 C CA . LEU B 1 9 ? -9.797 -32.094 -11.305 1 96.56 9 LEU B CA 1
ATOM 6879 C C . LEU B 1 9 ? -10.156 -30.719 -10.773 1 96.56 9 LEU B C 1
ATOM 6881 O O . LEU B 1 9 ? -11.133 -30.578 -10.023 1 96.56 9 LEU B O 1
ATOM 6885 N N . ARG B 1 10 ? -9.406 -29.672 -11.094 1 94.19 10 ARG B N 1
ATOM 6886 C CA . ARG B 1 10 ? -9.539 -28.359 -10.492 1 94.19 10 ARG B CA 1
ATOM 6887 C C . ARG B 1 10 ? -9.797 -27.297 -11.562 1 94.19 10 ARG B C 1
ATOM 6889 O O . ARG B 1 10 ? -10.062 -26.125 -11.234 1 94.19 10 ARG B O 1
ATOM 6896 N N . GLY B 1 11 ? -9.68 -27.562 -12.836 1 94.56 11 GLY B N 1
ATOM 6897 C CA . GLY B 1 11 ? -9.914 -26.688 -13.977 1 94.56 11 GLY B CA 1
ATOM 6898 C C . GLY B 1 11 ? -10.617 -27.375 -15.125 1 94.56 11 GLY B C 1
ATOM 6899 O O . GLY B 1 11 ? -11.086 -28.5 -14.984 1 94.56 11 GLY B O 1
ATOM 6900 N N . PRO B 1 12 ? -10.734 -26.578 -16.188 1 97.19 12 PRO B N 1
ATOM 6901 C CA . PRO B 1 12 ? -11.289 -27.25 -17.359 1 97.19 12 PRO B CA 1
ATOM 6902 C C . PRO B 1 12 ? -10.602 -28.594 -17.641 1 97.19 12 PRO B C 1
ATOM 6904 O O . PRO B 1 12 ? -9.383 -28.703 -17.516 1 97.19 12 PRO B O 1
ATOM 6907 N N . ASN B 1 13 ? -11.398 -29.547 -17.953 1 96.88 13 ASN B N 1
ATOM 6908 C CA . ASN B 1 13 ? -10.859 -30.891 -18.078 1 96.88 13 ASN B CA 1
ATOM 6909 C C . ASN B 1 13 ? -11.586 -31.703 -19.141 1 96.88 13 ASN B C 1
ATOM 6911 O O . ASN B 1 13 ? -12.453 -31.172 -19.844 1 96.88 13 ASN B O 1
ATOM 6915 N N . TYR B 1 14 ? -11.141 -32.938 -19.281 1 96.25 14 TYR B N 1
ATOM 6916 C CA . TYR B 1 14 ? -11.594 -33.844 -20.344 1 96.25 14 TYR B CA 1
ATOM 6917 C C . TYR B 1 14 ? -13.102 -34.062 -20.25 1 96.25 14 TYR B C 1
ATOM 6919 O O . TYR B 1 14 ? -13.766 -34.25 -21.266 1 96.25 14 TYR B O 1
ATOM 6927 N N . TRP B 1 15 ? -13.711 -33.969 -19.062 1 95.56 15 TRP B N 1
ATOM 6928 C CA . TRP B 1 15 ? -15.109 -34.312 -18.828 1 95.56 15 TRP B CA 1
ATOM 6929 C C . TRP B 1 15 ? -16 -33.094 -18.984 1 95.56 15 TRP B C 1
ATOM 6931 O O . TRP B 1 15 ? -17.188 -33.188 -19.312 1 95.56 15 TRP B O 1
ATOM 6941 N N . SER B 1 16 ? -15.422 -31.938 -18.688 1 95.19 16 SER B N 1
ATOM 6942 C CA . SER B 1 16 ? -16.188 -30.703 -18.828 1 95.19 16 SER B CA 1
ATOM 6943 C C . SER B 1 16 ? -15.273 -29.484 -18.797 1 95.19 16 SER B C 1
ATOM 6945 O O . SER B 1 16 ? -14.383 -29.391 -17.953 1 95.19 16 SER B O 1
ATOM 6947 N N . ASN B 1 17 ? -15.539 -28.484 -19.688 1 94.5 17 ASN B N 1
ATOM 6948 C CA . ASN B 1 17 ? -14.789 -27.234 -19.672 1 94.5 17 ASN B CA 1
ATOM 6949 C C . ASN B 1 17 ? -15.453 -26.188 -18.781 1 94.5 17 ASN B C 1
ATOM 6951 O O . ASN B 1 17 ? -14.836 -25.172 -18.453 1 94.5 17 ASN B O 1
ATOM 6955 N N . THR B 1 18 ? -16.672 -26.469 -18.344 1 90.75 18 THR B N 1
ATOM 6956 C CA . THR B 1 18 ? -17.406 -25.469 -17.578 1 90.75 18 THR B CA 1
ATOM 6957 C C . THR B 1 18 ? -17.516 -25.891 -16.109 1 90.75 18 THR B C 1
ATOM 6959 O O . THR B 1 18 ? -17.406 -25.062 -15.211 1 90.75 18 THR B O 1
ATOM 6962 N N . ARG B 1 19 ? -17.766 -27.172 -15.906 1 93 19 ARG B N 1
ATOM 6963 C CA . ARG B 1 19 ? -17.734 -27.719 -14.555 1 93 19 ARG B CA 1
ATOM 6964 C C . ARG B 1 19 ? -16.328 -28.219 -14.203 1 93 19 ARG B C 1
ATOM 6966 O O . ARG B 1 19 ? -16.016 -29.391 -14.422 1 93 19 ARG B O 1
ATOM 6973 N N . CYS B 1 20 ? -15.617 -27.422 -13.555 1 92.31 20 CYS B N 1
ATOM 6974 C CA . CYS B 1 20 ? -14.18 -27.641 -13.469 1 92.31 20 CYS B CA 1
ATOM 6975 C C . CYS B 1 20 ? -13.828 -28.453 -12.219 1 92.31 20 CYS B C 1
ATOM 6977 O O . CYS B 1 20 ? -12.82 -29.156 -12.203 1 92.31 20 CYS B O 1
ATOM 6979 N N . ARG B 1 21 ? -14.672 -28.469 -11.195 1 95.06 21 ARG B N 1
ATOM 6980 C CA . ARG B 1 21 ? -14.359 -29.156 -9.953 1 95.06 21 ARG B CA 1
ATOM 6981 C C . ARG B 1 21 ? -15.008 -30.531 -9.914 1 95.06 21 ARG B C 1
ATOM 6983 O O . ARG B 1 21 ? -16.125 -30.688 -9.414 1 95.06 21 ARG B O 1
ATOM 6990 N N . LEU B 1 22 ? -14.242 -31.5 -10.289 1 97.5 22 LEU B N 1
ATOM 6991 C CA . LEU B 1 22 ? -14.781 -32.844 -10.422 1 97.5 22 LEU B CA 1
ATOM 6992 C C . LEU B 1 22 ? -13.867 -33.875 -9.758 1 97.5 22 LEU B C 1
ATOM 6994 O O . LEU B 1 22 ? -12.648 -33.719 -9.75 1 97.5 22 LEU B O 1
ATOM 6998 N N . ILE B 1 23 ? -14.43 -34.875 -9.219 1 97.88 23 ILE B N 1
ATOM 6999 C CA . ILE B 1 23 ? -13.742 -36.094 -8.805 1 97.88 23 ILE B CA 1
ATOM 7000 C C . ILE B 1 23 ? -13.977 -37.188 -9.852 1 97.88 23 ILE B C 1
ATOM 7002 O O . ILE B 1 23 ? -15.109 -37.406 -10.289 1 97.88 23 ILE B O 1
ATOM 7006 N N . VAL B 1 24 ? -12.922 -37.812 -10.32 1 97.5 24 VAL B N 1
ATOM 7007 C CA . VAL B 1 24 ? -13.023 -38.938 -11.258 1 97.5 24 VAL B CA 1
ATOM 7008 C C . VAL B 1 24 ? -12.484 -40.219 -10.602 1 97.5 24 VAL B C 1
ATOM 7010 O O . VAL B 1 24 ? -11.297 -40.281 -10.281 1 97.5 24 VAL B O 1
ATOM 7013 N N . ILE B 1 25 ? -13.375 -41.188 -10.484 1 97.12 25 ILE B N 1
ATOM 7014 C CA . ILE B 1 25 ? -12.992 -42.469 -9.922 1 97.12 25 ILE B CA 1
ATOM 7015 C C . ILE B 1 25 ? -12.945 -43.531 -11.031 1 97.12 25 ILE B C 1
ATOM 7017 O O . ILE B 1 25 ? -13.906 -43.688 -11.789 1 97.12 25 ILE B O 1
ATOM 7021 N N . LYS B 1 26 ? -11.82 -44.094 -11.188 1 96.69 26 LYS B N 1
ATOM 7022 C CA . LYS B 1 26 ? -11.773 -45.312 -11.969 1 96.69 26 LYS B CA 1
ATOM 7023 C C . LYS B 1 26 ? -12.102 -46.531 -11.109 1 96.69 26 LYS B C 1
ATOM 7025 O O . LYS B 1 26 ? -11.336 -46.906 -10.219 1 96.69 26 LYS B O 1
ATOM 7030 N N . LEU B 1 27 ? -13.25 -47.125 -11.398 1 97.06 27 LEU B N 1
ATOM 7031 C CA . LEU B 1 27 ? -13.852 -48.094 -10.508 1 97.06 27 LEU B CA 1
ATOM 7032 C C . LEU B 1 27 ? -13.969 -49.469 -11.195 1 97.06 27 LEU B C 1
ATOM 7034 O O . LEU B 1 27 ? -14.508 -49.562 -12.305 1 97.06 27 LEU B O 1
ATOM 7038 N N . ASP B 1 28 ? -13.414 -50.406 -10.531 1 97 28 ASP B N 1
ATOM 7039 C CA . ASP B 1 28 ? -13.617 -51.781 -10.969 1 97 28 ASP B CA 1
ATOM 7040 C C . ASP B 1 28 ? -14.766 -52.469 -10.219 1 97 28 ASP B C 1
ATOM 7042 O O . ASP B 1 28 ? -14.703 -52.594 -8.992 1 97 28 ASP B O 1
ATOM 7046 N N . LEU B 1 29 ? -15.797 -52.875 -10.938 1 95.88 29 LEU B N 1
ATOM 7047 C CA . LEU B 1 29 ? -16.984 -53.469 -10.312 1 95.88 29 LEU B CA 1
ATOM 7048 C C . LEU B 1 29 ? -16.781 -54.938 -10.016 1 95.88 29 LEU B C 1
ATOM 7050 O O . LEU B 1 29 ? -17.531 -55.531 -9.234 1 95.88 29 LEU B O 1
ATOM 7054 N N . HIS B 1 30 ? -15.773 -55.562 -10.609 1 94.12 30 HIS B N 1
ATOM 7055 C CA . HIS B 1 30 ? -15.492 -57 -10.477 1 94.12 30 HIS B CA 1
ATOM 7056 C C . HIS B 1 30 ? -16.734 -57.844 -10.758 1 94.12 30 HIS B C 1
ATOM 7058 O O . HIS B 1 30 ? -17.328 -57.719 -11.836 1 94.12 30 HIS B O 1
ATOM 7064 N N . GLU B 1 31 ? -17.25 -58.594 -9.812 1 92.31 31 GLU B N 1
ATOM 7065 C CA . GLU B 1 31 ? -18.359 -59.531 -10.016 1 92.31 31 GLU B CA 1
ATOM 7066 C C . GLU B 1 31 ? -19.672 -58.781 -10.242 1 92.31 31 GLU B C 1
ATOM 7068 O O . GLU B 1 31 ? -20.578 -59.281 -10.891 1 92.31 31 GLU B O 1
ATOM 7073 N N . PHE B 1 32 ? -19.75 -57.625 -9.836 1 94.56 32 PHE B N 1
ATOM 7074 C CA . PHE B 1 32 ? -20.984 -56.844 -9.883 1 94.56 32 PHE B CA 1
ATOM 7075 C C . PHE B 1 32 ? -21.234 -56.312 -11.289 1 94.56 32 PHE B C 1
ATOM 7077 O O . PHE B 1 32 ? -22.312 -55.781 -11.578 1 94.56 32 PHE B O 1
ATOM 7084 N N . GLU B 1 33 ? -20.234 -56.344 -12.172 1 92.25 33 GLU B N 1
ATOM 7085 C CA . GLU B 1 33 ? -20.422 -55.938 -13.562 1 92.25 33 GLU B CA 1
ATOM 7086 C C . GLU B 1 33 ? -21.531 -56.75 -14.227 1 92.25 33 GLU B C 1
ATOM 7088 O O . GLU B 1 33 ? -22.172 -56.281 -15.172 1 92.25 33 GLU B O 1
ATOM 7093 N N . ARG B 1 34 ? -21.828 -57.875 -13.727 1 91.94 34 ARG B N 1
ATOM 7094 C CA . ARG B 1 34 ? -22.828 -58.75 -14.305 1 91.94 34 ARG B CA 1
ATOM 7095 C C . ARG B 1 34 ? -24.141 -58.688 -13.516 1 91.94 34 ARG B C 1
ATOM 7097 O O . ARG B 1 34 ? -25.109 -59.375 -13.836 1 91.94 34 ARG B O 1
ATOM 7104 N N . LEU B 1 35 ? -24.156 -57.875 -12.547 1 93.94 35 LEU B N 1
ATOM 7105 C CA . LEU B 1 35 ? -25.312 -57.812 -11.656 1 93.94 35 LEU B CA 1
ATOM 7106 C C . LEU B 1 35 ? -25.875 -56.406 -11.586 1 93.94 35 LEU B C 1
ATOM 7108 O O . LEU B 1 35 ? -25.594 -55.656 -10.648 1 93.94 35 LEU B O 1
ATOM 7112 N N . PRO B 1 36 ? -26.734 -56.062 -12.562 1 94.38 36 PRO B N 1
ATOM 7113 C CA . PRO B 1 36 ? -27.422 -54.781 -12.438 1 94.38 36 PRO B CA 1
ATOM 7114 C C . PRO B 1 36 ? -28.266 -54.688 -11.156 1 94.38 36 PRO B C 1
ATOM 7116 O O . PRO B 1 36 ? -28.484 -55.719 -10.492 1 94.38 36 PRO B O 1
ATOM 7119 N N . THR B 1 37 ? -28.641 -53.531 -10.789 1 95.44 37 THR B N 1
ATOM 7120 C CA . THR B 1 37 ? -29.219 -53.281 -9.484 1 95.44 37 THR B CA 1
ATOM 7121 C C . THR B 1 37 ? -30.453 -54.156 -9.258 1 95.44 37 THR B C 1
ATOM 7123 O O . THR B 1 37 ? -30.703 -54.594 -8.133 1 95.44 37 THR B O 1
ATOM 7126 N N . HIS B 1 38 ? -31.203 -54.438 -10.32 1 93.44 38 HIS B N 1
ATOM 7127 C CA . HIS B 1 38 ? -32.406 -55.219 -10.156 1 93.44 38 HIS B CA 1
ATOM 7128 C C . HIS B 1 38 ? -32.094 -56.688 -9.836 1 93.44 38 HIS B C 1
ATOM 7130 O O . HIS B 1 38 ? -32.969 -57.406 -9.352 1 93.44 38 HIS B O 1
ATOM 7136 N N . CYS B 1 39 ? -30.906 -57.062 -10.102 1 95.25 39 CYS B N 1
ATOM 7137 C CA . CYS B 1 39 ? -30.5 -58.438 -9.828 1 95.25 39 CYS B CA 1
ATOM 7138 C C . CYS B 1 39 ? -29.938 -58.562 -8.422 1 95.25 39 CYS B C 1
ATOM 7140 O O . CYS B 1 39 ? -29.578 -59.656 -7.984 1 95.25 39 CYS B O 1
ATOM 7142 N N . LEU B 1 40 ? -29.844 -57.562 -7.77 1 95.69 40 LEU B N 1
ATOM 7143 C CA . LEU B 1 40 ? -29.359 -57.562 -6.395 1 95.69 40 LEU B CA 1
ATOM 7144 C C . LEU B 1 40 ? -30.516 -57.562 -5.41 1 95.69 40 LEU B C 1
ATOM 7146 O O . LEU B 1 40 ? -31.203 -56.531 -5.258 1 95.69 40 LEU B O 1
ATOM 7150 N N . PRO B 1 41 ? -30.688 -58.594 -4.742 1 94.12 41 PRO B N 1
ATOM 7151 C CA . PRO B 1 41 ? -31.859 -58.719 -3.865 1 94.12 41 PRO B CA 1
ATOM 7152 C C . PRO B 1 41 ? -31.891 -57.656 -2.783 1 94.12 41 PRO B C 1
ATOM 7154 O O . PRO B 1 41 ? -30.906 -57.438 -2.066 1 94.12 41 PRO B O 1
ATOM 7157 N N . GLY B 1 42 ? -33 -56.906 -2.717 1 94.44 42 GLY B N 1
ATOM 7158 C CA . GLY B 1 42 ? -33.25 -55.938 -1.647 1 94.44 42 GLY B CA 1
ATOM 7159 C C . GLY B 1 42 ? -32.531 -54.625 -1.821 1 94.44 42 GLY B C 1
ATOM 7160 O O . GLY B 1 42 ? -32.625 -53.75 -0.97 1 94.44 42 GLY B O 1
ATOM 7161 N N . PHE B 1 43 ? -31.734 -54.5 -2.912 1 96.19 43 PHE B N 1
ATOM 7162 C CA . PHE B 1 43 ? -30.859 -53.344 -3.08 1 96.19 43 PHE B CA 1
ATOM 7163 C C . PHE B 1 43 ? -31.672 -52.062 -3.189 1 96.19 43 PHE B C 1
ATOM 7165 O O . PHE B 1 43 ? -31.391 -51.094 -2.5 1 96.19 43 PHE B O 1
ATOM 7172 N N . TYR B 1 44 ? -32.719 -52.094 -3.994 1 95.56 44 TYR B N 1
ATOM 7173 C CA . TYR B 1 44 ? -33.562 -50.938 -4.207 1 95.56 44 TYR B CA 1
ATOM 7174 C C . TYR B 1 44 ? -34.219 -50.469 -2.902 1 95.56 44 TYR B C 1
ATOM 7176 O O . TYR B 1 44 ? -34.188 -49.312 -2.561 1 95.56 44 TYR B O 1
ATOM 7184 N N . ALA B 1 45 ? -34.75 -51.375 -2.17 1 95.62 45 ALA B N 1
ATOM 7185 C CA . ALA B 1 45 ? -35.469 -51.062 -0.936 1 95.62 45 ALA B CA 1
ATOM 7186 C C . ALA B 1 45 ? -34.531 -50.5 0.123 1 95.62 45 ALA B C 1
ATOM 7188 O O . ALA B 1 45 ? -34.844 -49.531 0.793 1 95.62 45 ALA B O 1
ATOM 7189 N N . ASP B 1 46 ? -33.406 -51.125 0.231 1 96.5 46 ASP B N 1
ATOM 7190 C CA . ASP B 1 46 ? -32.438 -50.719 1.241 1 96.5 46 ASP B CA 1
ATOM 7191 C C . ASP B 1 46 ? -31.891 -49.344 0.93 1 96.5 46 ASP B C 1
ATOM 7193 O O . ASP B 1 46 ? -31.734 -48.5 1.828 1 96.5 46 ASP B O 1
ATOM 7197 N N . LEU B 1 47 ? -31.531 -49.094 -0.341 1 97.06 47 LEU B N 1
ATOM 7198 C CA . LEU B 1 47 ? -31 -47.781 -0.75 1 97.06 47 LEU B CA 1
ATOM 7199 C C . LEU B 1 47 ? -32.031 -46.688 -0.568 1 97.06 47 LEU B C 1
ATOM 7201 O O . LEU B 1 47 ? -31.719 -45.625 -0.049 1 97.06 47 LEU B O 1
ATOM 7205 N N . SER B 1 48 ? -33.312 -46.938 -0.961 1 95.88 48 SER B N 1
ATOM 7206 C CA . SER B 1 48 ? -34.375 -45.969 -0.88 1 95.88 48 SER B CA 1
ATOM 7207 C C . SER B 1 48 ? -34.688 -45.594 0.568 1 95.88 48 SER B C 1
ATOM 7209 O O . SER B 1 48 ? -35.062 -44.469 0.868 1 95.88 48 SER B O 1
ATOM 7211 N N . LYS B 1 49 ? -34.562 -46.562 1.419 1 95.38 49 LYS B N 1
ATOM 7212 C CA . LYS B 1 49 ? -34.812 -46.312 2.838 1 95.38 49 LYS B CA 1
ATOM 7213 C C . LYS B 1 49 ? -33.688 -45.531 3.475 1 95.38 49 LYS B C 1
ATOM 7215 O O . LYS B 1 49 ? -33.906 -44.625 4.281 1 95.38 49 LYS B O 1
ATOM 7220 N N . LEU B 1 50 ? -32.5 -45.875 3.135 1 96.31 50 LEU B N 1
ATOM 7221 C CA . LEU B 1 50 ? -31.312 -45.25 3.713 1 96.31 50 LEU B CA 1
ATOM 7222 C C . LEU B 1 50 ? -31.172 -43.812 3.252 1 96.31 50 LEU B C 1
ATOM 7224 O O . LEU B 1 50 ? -30.781 -42.938 4.035 1 96.31 50 LEU B O 1
ATOM 7228 N N . LEU B 1 51 ? -31.422 -43.562 1.931 1 97.19 51 LEU B N 1
ATOM 7229 C CA . LEU B 1 51 ? -31.312 -42.219 1.331 1 97.19 51 LEU B CA 1
ATOM 7230 C C . LEU B 1 51 ? -32.594 -41.844 0.591 1 97.19 51 LEU B C 1
ATOM 7232 O O . LEU B 1 51 ? -32.594 -41.781 -0.639 1 97.19 51 LEU B O 1
ATOM 7236 N N . PRO B 1 52 ? -33.594 -41.531 1.332 1 94.62 52 PRO B N 1
ATOM 7237 C CA . PRO B 1 52 ? -34.875 -41.25 0.697 1 94.62 52 PRO B CA 1
ATOM 7238 C C . PRO B 1 52 ? -34.812 -40 -0.212 1 94.62 52 PRO B C 1
ATOM 7240 O O . PRO B 1 52 ? -35.562 -39.906 -1.177 1 94.62 52 PRO B O 1
ATOM 7243 N N . SER B 1 53 ? -33.906 -39.062 0.048 1 93.31 53 SER B N 1
ATOM 7244 C CA . SER B 1 53 ? -33.781 -37.812 -0.698 1 93.31 53 SER B CA 1
ATOM 7245 C C . SER B 1 53 ? -33.312 -38.062 -2.121 1 93.31 53 SER B C 1
ATOM 7247 O O . SER B 1 53 ? -33.375 -37.188 -2.977 1 93.31 53 SER B O 1
ATOM 7249 N N . LEU B 1 54 ? -32.812 -39.281 -2.434 1 94.44 54 LEU B N 1
ATOM 7250 C CA . LEU B 1 54 ? -32.406 -39.625 -3.793 1 94.44 54 LEU B CA 1
ATOM 7251 C C . LEU B 1 54 ? -33.594 -39.562 -4.746 1 94.44 54 LEU B C 1
ATOM 7253 O O . LEU B 1 54 ? -33.406 -39.5 -5.965 1 94.44 54 LEU B O 1
ATOM 7257 N N . HIS B 1 55 ? -34.75 -39.562 -4.113 1 91.19 55 HIS B N 1
ATOM 7258 C CA . HIS B 1 55 ? -35.969 -39.438 -4.918 1 91.19 55 HIS B CA 1
ATOM 7259 C C . HIS B 1 55 ? -35.969 -38.125 -5.688 1 91.19 55 HIS B C 1
ATOM 7261 O O . HIS B 1 55 ? -36.594 -38.031 -6.75 1 91.19 55 HIS B O 1
ATOM 7267 N N . GLU B 1 56 ? -35.219 -37.062 -5.258 1 88.75 56 GLU B N 1
ATOM 7268 C CA . GLU B 1 56 ? -35.188 -35.75 -5.887 1 88.75 56 GLU B CA 1
ATOM 7269 C C . GLU B 1 56 ? -34.25 -35.719 -7.105 1 88.75 56 GLU B C 1
ATOM 7271 O O . GLU B 1 56 ? -34.281 -34.781 -7.887 1 88.75 56 GLU B O 1
ATOM 7276 N N . HIS B 1 57 ? -33.531 -36.781 -7.281 1 89.75 57 HIS B N 1
ATOM 7277 C CA . HIS B 1 57 ? -32.594 -36.844 -8.383 1 89.75 57 HIS B CA 1
ATOM 7278 C C . HIS B 1 57 ? -33.281 -37.219 -9.688 1 89.75 57 HIS B C 1
ATOM 7280 O O . HIS B 1 57 ? -34.125 -38.125 -9.711 1 89.75 57 HIS B O 1
ATOM 7286 N N . TYR B 1 58 ? -33.156 -36.5 -10.797 1 75 58 TYR B N 1
ATOM 7287 C CA . TYR B 1 58 ? -33.844 -36.688 -12.078 1 75 58 TYR B CA 1
ATOM 7288 C C . TYR B 1 58 ? -33.094 -37.719 -12.938 1 75 58 TYR B C 1
ATOM 7290 O O . TYR B 1 58 ? -33.719 -38.5 -13.664 1 75 58 TYR B O 1
ATOM 7298 N N . CYS B 1 59 ? -31.891 -37.812 -12.867 1 69.31 59 CYS B N 1
ATOM 7299 C CA . CYS B 1 59 ? -31.031 -38.594 -13.758 1 69.31 59 CYS B CA 1
ATOM 7300 C C . CYS B 1 59 ? -31.438 -38.375 -15.219 1 69.31 59 CYS B C 1
ATOM 7302 O O . CYS B 1 59 ? -31.953 -37.312 -15.578 1 69.31 59 CYS B O 1
ATOM 7304 N N . SER B 1 60 ? -31.297 -39.312 -16.359 1 57.94 60 SER B N 1
ATOM 7305 C CA . SER B 1 60 ? -31.609 -39.25 -17.781 1 57.94 60 SER B CA 1
ATOM 7306 C C . SER B 1 60 ? -33.125 -39.219 -18 1 57.94 60 SER B C 1
ATOM 7308 O O . SER B 1 60 ? -33.594 -38.875 -19.094 1 57.94 60 SER B O 1
ATOM 7310 N N . GLU B 1 61 ? -33.938 -39.344 -16.875 1 61.06 61 GLU B N 1
ATOM 7311 C CA . GLU B 1 61 ? -35.375 -39.438 -17.047 1 61.06 61 GLU B CA 1
ATOM 7312 C C . GLU B 1 61 ? -36.062 -38.094 -16.891 1 61.06 61 GLU B C 1
ATOM 7314 O O . GLU B 1 61 ? -37.25 -37.938 -17.172 1 61.06 61 GLU B O 1
ATOM 7319 N N . ASN B 1 62 ? -35.281 -37.062 -16.594 1 70.31 62 ASN B N 1
ATOM 7320 C CA . ASN B 1 62 ? -35.656 -35.656 -16.516 1 70.31 62 ASN B CA 1
ATOM 7321 C C . ASN B 1 62 ? -36.875 -35.469 -15.625 1 70.31 62 ASN B C 1
ATOM 7323 O O . ASN B 1 62 ? -37.75 -34.656 -15.93 1 70.31 62 ASN B O 1
ATOM 7327 N N . HIS B 1 63 ? -37.25 -36.438 -14.727 1 77.19 63 HIS B N 1
ATOM 7328 C CA . HIS B 1 63 ? -38.312 -36.219 -13.742 1 77.19 63 HIS B CA 1
ATOM 7329 C C . HIS B 1 63 ? -37.844 -36.656 -12.352 1 77.19 63 HIS B C 1
ATOM 7331 O O . HIS B 1 63 ? -36.906 -37.438 -12.219 1 77.19 63 HIS B O 1
ATOM 7337 N N . LYS B 1 64 ? -38.594 -36.062 -11.398 1 83.81 64 LYS B N 1
ATOM 7338 C CA . LYS B 1 64 ? -38.344 -36.469 -10.008 1 83.81 64 LYS B CA 1
ATOM 7339 C C . LYS B 1 64 ? -38.562 -37.969 -9.805 1 83.81 64 LYS B C 1
ATOM 7341 O O . LYS B 1 64 ? -39.531 -38.531 -10.297 1 83.81 64 LYS B O 1
ATOM 7346 N N . GLY B 1 65 ? -37.531 -38.656 -9.234 1 86.62 65 GLY B N 1
ATOM 7347 C CA . GLY B 1 65 ? -37.625 -40.094 -9.008 1 86.62 65 GLY B CA 1
ATOM 7348 C C . GLY B 1 65 ? -37 -40.906 -10.109 1 86.62 65 GLY B C 1
ATOM 7349 O O . GLY B 1 65 ? -36.938 -42.125 -10.016 1 86.62 65 GLY B O 1
ATOM 7350 N N . GLY B 1 66 ? -36.625 -40.25 -11.102 1 88.12 66 GLY B N 1
ATOM 7351 C CA . GLY B 1 66 ? -36.094 -40.938 -12.266 1 88.12 66 GLY B CA 1
ATOM 7352 C C . GLY B 1 66 ? -34.906 -41.844 -11.93 1 88.12 66 GLY B C 1
ATOM 7353 O O . GLY B 1 66 ? -34.812 -42.938 -12.453 1 88.12 66 GLY B O 1
ATOM 7354 N N . PHE B 1 67 ? -34.031 -41.469 -11.094 1 92.5 67 PHE B N 1
ATOM 7355 C CA . PHE B 1 67 ? -32.875 -42.25 -10.711 1 92.5 67 PHE B CA 1
ATOM 7356 C C . PHE B 1 67 ? -33.312 -43.531 -10.008 1 92.5 67 PHE B C 1
ATOM 7358 O O . PHE B 1 67 ? -32.812 -44.625 -10.344 1 92.5 67 PHE B O 1
ATOM 7365 N N . LEU B 1 68 ? -34.188 -43.406 -9.047 1 92.31 68 LEU B N 1
ATOM 7366 C CA . LEU B 1 68 ? -34.594 -44.594 -8.289 1 92.31 68 LEU B CA 1
ATOM 7367 C C . LEU B 1 68 ? -35.375 -45.562 -9.18 1 92.31 68 LEU B C 1
ATOM 7369 O O . LEU B 1 68 ? -35.312 -46.781 -8.992 1 92.31 68 LEU B O 1
ATOM 7373 N N . LYS B 1 69 ? -36.125 -45 -10.133 1 92.19 69 LYS B N 1
ATOM 7374 C CA . LYS B 1 69 ? -36.75 -45.875 -11.109 1 92.19 69 LYS B CA 1
ATOM 7375 C C . LYS B 1 69 ? -35.75 -46.719 -11.867 1 92.19 69 LYS B C 1
ATOM 7377 O O . LYS B 1 69 ? -35.938 -47.906 -12.07 1 92.19 69 LYS B O 1
ATOM 7382 N N . ARG B 1 70 ? -34.656 -46.062 -12.273 1 93 70 ARG B N 1
ATOM 7383 C CA . ARG B 1 70 ? -33.594 -46.75 -12.969 1 93 70 ARG B CA 1
ATOM 7384 C C . ARG B 1 70 ? -32.969 -47.812 -12.078 1 93 70 ARG B C 1
ATOM 7386 O O . ARG B 1 70 ? -32.531 -48.875 -12.562 1 93 70 ARG B O 1
ATOM 7393 N N . VAL B 1 71 ? -32.844 -47.5 -10.867 1 94.56 71 VAL B N 1
ATOM 7394 C CA . VAL B 1 71 ? -32.281 -48.438 -9.914 1 94.56 71 VAL B CA 1
ATOM 7395 C C . VAL B 1 71 ? -33.188 -49.656 -9.789 1 94.56 71 VAL B C 1
ATOM 7397 O O . VAL B 1 71 ? -32.719 -50.812 -9.719 1 94.56 71 VAL B O 1
ATOM 7400 N N . ASN B 1 72 ? -34.469 -49.375 -9.797 1 93.06 72 ASN B N 1
ATOM 7401 C CA . ASN B 1 72 ? -35.469 -50.438 -9.688 1 93.06 72 ASN B CA 1
ATOM 7402 C C . ASN B 1 72 ? -35.469 -51.312 -10.945 1 93.06 72 ASN B C 1
ATOM 7404 O O . ASN B 1 72 ? -35.625 -52.531 -10.859 1 93.06 72 ASN B O 1
ATOM 7408 N N . GLU B 1 73 ? -35.375 -50.719 -12.102 1 93.5 73 GLU B N 1
ATOM 7409 C CA . GLU B 1 73 ? -35.406 -51.438 -13.383 1 93.5 73 GLU B CA 1
ATOM 7410 C C . GLU B 1 73 ? -34.094 -52.125 -13.664 1 93.5 73 GLU B C 1
ATOM 7412 O O . GLU B 1 73 ? -34.031 -53.125 -14.375 1 93.5 73 GLU B O 1
ATOM 7417 N N . GLY B 1 74 ? -33.094 -51.5 -13.211 1 93.88 74 GLY B N 1
ATOM 7418 C CA . GLY B 1 74 ? -31.766 -52.094 -13.383 1 93.88 74 GLY B CA 1
ATOM 7419 C C . GLY B 1 74 ? -30.75 -51.094 -13.969 1 93.88 74 GLY B C 1
ATOM 7420 O O . GLY B 1 74 ? -30.953 -50.594 -15.078 1 93.88 74 GLY B O 1
ATOM 7421 N N . THR B 1 75 ? -29.766 -50.75 -13.312 1 93.44 75 THR B N 1
ATOM 7422 C CA . THR B 1 75 ? -28.641 -49.969 -13.75 1 93.44 75 THR B CA 1
ATOM 7423 C C . THR B 1 75 ? -27.344 -50.438 -13.102 1 93.44 75 THR B C 1
ATOM 7425 O O . THR B 1 75 ? -27.359 -51.375 -12.305 1 93.44 75 THR B O 1
ATOM 7428 N N . TRP B 1 76 ? -26.281 -49.906 -13.492 1 93.31 76 TRP B N 1
ATOM 7429 C CA . TRP B 1 76 ? -25 -50.344 -12.992 1 93.31 76 TRP B CA 1
ATOM 7430 C C . TRP B 1 76 ? -24.625 -49.594 -11.711 1 93.31 76 TRP B C 1
ATOM 7432 O O . TRP B 1 76 ? -25.031 -48.469 -11.516 1 93.31 76 TRP B O 1
ATOM 7442 N N . LEU B 1 77 ? -23.859 -50.281 -10.938 1 96.38 77 LEU B N 1
ATOM 7443 C CA . LEU B 1 77 ? -23.531 -49.75 -9.617 1 96.38 77 LEU B CA 1
ATOM 7444 C C . LEU B 1 77 ? -22.688 -48.5 -9.727 1 96.38 77 LEU B C 1
ATOM 7446 O O . LEU B 1 77 ? -22.703 -47.656 -8.828 1 96.38 77 LEU B O 1
ATOM 7450 N N . GLY B 1 78 ? -21.891 -48.344 -10.82 1 95.69 78 GLY B N 1
ATOM 7451 C CA . GLY B 1 78 ? -21.172 -47.094 -11.031 1 95.69 78 GLY B CA 1
ATOM 7452 C C . GLY B 1 78 ? -22.078 -45.875 -11.062 1 95.69 78 GLY B C 1
ATOM 7453 O O . GLY B 1 78 ? -21.734 -44.812 -10.516 1 95.69 78 GLY B O 1
ATOM 7454 N N . HIS B 1 79 ? -23.156 -46.031 -11.711 1 95.81 79 HIS B N 1
ATOM 7455 C CA . HIS B 1 79 ? -24.156 -45 -11.789 1 95.81 79 HIS B CA 1
ATOM 7456 C C . HIS B 1 79 ? -24.734 -44.688 -10.414 1 95.81 79 HIS B C 1
ATOM 7458 O O . HIS B 1 79 ? -24.984 -43.5 -10.086 1 95.81 79 HIS B O 1
ATOM 7464 N N . VAL B 1 80 ? -24.969 -45.719 -9.672 1 96.94 80 VAL B N 1
ATOM 7465 C CA . VAL B 1 80 ? -25.516 -45.531 -8.328 1 96.94 80 VAL B CA 1
ATOM 7466 C C . VAL B 1 80 ? -24.516 -44.781 -7.457 1 96.94 80 VAL B C 1
ATOM 7468 O O . VAL B 1 80 ? -24.891 -43.875 -6.715 1 96.94 80 VAL B O 1
ATOM 7471 N N . ILE B 1 81 ? -23.281 -45.156 -7.543 1 97.62 81 ILE B N 1
ATOM 7472 C CA . ILE B 1 81 ? -22.234 -44.531 -6.75 1 97.62 81 ILE B CA 1
ATOM 7473 C C . ILE B 1 81 ? -22.156 -43.062 -7.078 1 97.62 81 ILE B C 1
ATOM 7475 O O . ILE B 1 81 ? -21.969 -42.219 -6.184 1 97.62 81 ILE B O 1
ATOM 7479 N N . GLU B 1 82 ? -22.266 -42.688 -8.359 1 97.31 82 GLU B N 1
ATOM 7480 C CA . GLU B 1 82 ? -22.312 -41.281 -8.797 1 97.31 82 GLU B CA 1
ATOM 7481 C C . GLU B 1 82 ? -23.359 -40.5 -8.016 1 97.31 82 GLU B C 1
ATOM 7483 O O . GLU B 1 82 ? -23.031 -39.469 -7.418 1 97.31 82 GLU B O 1
ATOM 7488 N N . HIS B 1 83 ? -24.5 -40.969 -7.934 1 96.88 83 HIS B N 1
ATOM 7489 C CA . HIS B 1 83 ? -25.609 -40.281 -7.316 1 96.88 83 HIS B CA 1
ATOM 7490 C C . HIS B 1 83 ? -25.5 -40.281 -5.797 1 96.88 83 HIS B C 1
ATOM 7492 O O . HIS B 1 83 ? -25.875 -39.312 -5.137 1 96.88 83 HIS B O 1
ATOM 7498 N N . VAL B 1 84 ? -25.016 -41.375 -5.281 1 97.69 84 VAL B N 1
ATOM 7499 C CA . VAL B 1 84 ? -24.828 -41.438 -3.834 1 97.69 84 VAL B CA 1
ATOM 7500 C C . VAL B 1 84 ? -23.781 -40.406 -3.396 1 97.69 84 VAL B C 1
ATOM 7502 O O . VAL B 1 84 ? -23.953 -39.75 -2.385 1 97.69 84 VAL B O 1
ATOM 7505 N N . ALA B 1 85 ? -22.656 -40.344 -4.137 1 98.06 85 ALA B N 1
ATOM 7506 C CA . ALA B 1 85 ? -21.609 -39.375 -3.812 1 98.06 85 ALA B CA 1
ATOM 7507 C C . ALA B 1 85 ? -22.141 -37.969 -3.83 1 98.06 85 ALA B C 1
ATOM 7509 O O . ALA B 1 85 ? -21.828 -37.156 -2.951 1 98.06 85 ALA B O 1
ATOM 7510 N N . LEU B 1 86 ? -22.953 -37.594 -4.836 1 97.38 86 LEU B N 1
ATOM 7511 C CA . LEU B 1 86 ? -23.578 -36.281 -4.934 1 97.38 86 LEU B CA 1
ATOM 7512 C C . LEU B 1 86 ? -24.516 -36.031 -3.756 1 97.38 86 LEU B C 1
ATOM 7514 O O . LEU B 1 86 ? -24.484 -34.938 -3.152 1 97.38 86 LEU B O 1
ATOM 7518 N N . GLU B 1 87 ? -25.312 -37.031 -3.432 1 96.62 87 GLU B N 1
ATOM 7519 C CA . GLU B 1 87 ? -26.328 -36.875 -2.393 1 96.62 87 GLU B CA 1
ATOM 7520 C C . GLU B 1 87 ? -25.688 -36.719 -1.019 1 96.62 87 GLU B C 1
ATOM 7522 O O . GLU B 1 87 ? -26.172 -35.938 -0.195 1 96.62 87 GLU B O 1
ATOM 7527 N N . LEU B 1 88 ? -24.625 -37.5 -0.797 1 97.56 88 LEU B N 1
ATOM 7528 C CA . LEU B 1 88 ? -23.922 -37.344 0.475 1 97.56 88 LEU B CA 1
ATOM 7529 C C . LEU B 1 88 ? -23.469 -35.906 0.688 1 97.56 88 LEU B C 1
ATOM 7531 O O . LEU B 1 88 ? -23.656 -35.344 1.776 1 97.56 88 LEU B O 1
ATOM 7535 N N . GLN B 1 89 ? -22.891 -35.281 -0.322 1 97.62 89 GLN B N 1
ATOM 7536 C CA . GLN B 1 89 ? -22.453 -33.906 -0.23 1 97.62 89 GLN B CA 1
ATOM 7537 C C . GLN B 1 89 ? -23.656 -32.969 -0.073 1 97.62 89 GLN B C 1
ATOM 7539 O O . GLN B 1 89 ? -23.609 -32.031 0.725 1 97.62 89 GLN B O 1
ATOM 7544 N N . TRP B 1 90 ? -24.688 -33.25 -0.765 1 95.62 90 TRP B N 1
ATOM 7545 C CA . TRP B 1 90 ? -25.906 -32.438 -0.722 1 95.62 90 TRP B CA 1
ATOM 7546 C C . TRP B 1 90 ? -26.5 -32.406 0.677 1 95.62 90 TRP B C 1
ATOM 7548 O O . TRP B 1 90 ? -26.891 -31.375 1.192 1 95.62 90 TRP B O 1
ATOM 7558 N N . LEU B 1 91 ? -26.625 -33.531 1.253 1 95.56 91 LEU B N 1
ATOM 7559 C CA . LEU B 1 91 ? -27.203 -33.688 2.59 1 95.56 91 LEU B CA 1
ATOM 7560 C C . LEU B 1 91 ? -26.359 -32.938 3.619 1 95.56 91 LEU B C 1
ATOM 7562 O O . LEU B 1 91 ? -26.875 -32.531 4.672 1 95.56 91 LEU B O 1
ATOM 7566 N N . ALA B 1 92 ? -25.125 -32.781 3.295 1 95.69 92 ALA B N 1
ATOM 7567 C CA . ALA B 1 92 ? -24.234 -32.062 4.188 1 95.69 92 ALA B CA 1
ATOM 7568 C C . ALA B 1 92 ? -24.266 -30.547 3.881 1 95.69 92 ALA B C 1
ATOM 7570 O O . ALA B 1 92 ? -23.5 -29.781 4.453 1 95.69 92 ALA B O 1
ATOM 7571 N N . GLY B 1 93 ? -25.047 -30.109 2.967 1 92.25 93 GLY B N 1
ATOM 7572 C CA . GLY B 1 93 ? -25.266 -28.688 2.701 1 92.25 93 GLY B CA 1
ATOM 7573 C C . GLY B 1 93 ? -24.422 -28.156 1.562 1 92.25 93 GLY B C 1
ATOM 7574 O O . GLY B 1 93 ? -24.203 -26.953 1.452 1 92.25 93 GLY B O 1
ATOM 7575 N N . MET B 1 94 ? -23.859 -28.984 0.76 1 94.69 94 MET B N 1
ATOM 7576 C CA . MET B 1 94 ? -23.031 -28.562 -0.37 1 94.69 94 MET B CA 1
ATOM 7577 C C . MET B 1 94 ? -23.812 -28.656 -1.677 1 94.69 94 MET B C 1
ATOM 7579 O O . MET B 1 94 ? -24.594 -29.578 -1.872 1 94.69 94 MET B O 1
ATOM 7583 N N . GLU B 1 95 ? -23.609 -27.75 -2.473 1 89.31 95 GLU B N 1
ATOM 7584 C CA . GLU B 1 95 ? -24.344 -27.703 -3.729 1 89.31 95 GLU B CA 1
ATOM 7585 C C . GLU B 1 95 ? -23.594 -28.422 -4.848 1 89.31 95 GLU B C 1
ATOM 7587 O O . GLU B 1 95 ? -22.859 -27.781 -5.609 1 89.31 95 GLU B O 1
ATOM 7592 N N . CYS B 1 96 ? -23.797 -29.641 -4.969 1 90.94 96 CYS B N 1
ATOM 7593 C CA . CYS B 1 96 ? -23.219 -30.469 -6.016 1 90.94 96 CYS B CA 1
ATOM 7594 C C . CYS B 1 96 ? -24.297 -31.109 -6.875 1 90.94 96 CYS B C 1
ATOM 7596 O O . CYS B 1 96 ? -25.281 -31.625 -6.352 1 90.94 96 CYS B O 1
ATOM 7598 N N . GLY B 1 97 ? -24.234 -30.984 -8.234 1 88.5 97 GLY B N 1
ATOM 7599 C CA . GLY B 1 97 ? -25.344 -31.516 -9.016 1 88.5 97 GLY B CA 1
ATOM 7600 C C . GLY B 1 97 ? -24.906 -32.125 -10.336 1 88.5 97 GLY B C 1
ATOM 7601 O O . GLY B 1 97 ? -25.734 -32.594 -11.117 1 88.5 97 GLY B O 1
ATOM 7602 N N . PHE B 1 98 ? -23.609 -32.188 -10.57 1 93 98 PHE B N 1
ATOM 7603 C CA . PHE B 1 98 ? -23.156 -32.719 -11.844 1 93 98 PHE B CA 1
ATOM 7604 C C . PHE B 1 98 ? -22.469 -34.062 -11.656 1 93 98 PHE B C 1
ATOM 7606 O O . PHE B 1 98 ? -21.625 -34.219 -10.766 1 93 98 PHE B O 1
ATOM 7613 N N . GLY B 1 99 ? -22.844 -34.969 -12.523 1 93.69 99 GLY B N 1
ATOM 7614 C CA . GLY B 1 99 ? -22.188 -36.281 -12.508 1 93.69 99 GLY B CA 1
ATOM 7615 C C . GLY B 1 99 ? -22.344 -37.031 -13.82 1 93.69 99 GLY B C 1
ATOM 7616 O O . GLY B 1 99 ? -23.234 -36.719 -14.617 1 93.69 99 GLY B O 1
ATOM 7617 N N . ARG B 1 100 ? -21.406 -37.906 -14.039 1 93.5 100 ARG B N 1
ATOM 7618 C CA . ARG B 1 100 ? -21.406 -38.781 -15.227 1 93.5 100 ARG B CA 1
ATOM 7619 C C . ARG B 1 100 ? -20.672 -40.094 -14.961 1 93.5 100 ARG B C 1
ATOM 7621 O O . ARG B 1 100 ? -19.656 -40.094 -14.258 1 93.5 100 ARG B O 1
ATOM 7628 N N . THR B 1 101 ? -21.25 -41.156 -15.492 1 94.88 101 THR B N 1
ATOM 7629 C CA . THR B 1 101 ? -20.578 -42.438 -15.438 1 94.88 101 THR B CA 1
ATOM 7630 C C . THR B 1 101 ? -20.391 -43 -16.844 1 94.88 101 THR B C 1
ATOM 7632 O O . THR B 1 101 ? -21.344 -43.062 -17.625 1 94.88 101 THR B O 1
ATOM 7635 N N . ARG B 1 102 ? -19.203 -43.406 -17.172 1 93.69 102 ARG B N 1
ATOM 7636 C CA . ARG B 1 102 ? -18.891 -43.969 -18.469 1 93.69 102 ARG B CA 1
ATOM 7637 C C . ARG B 1 102 ? -18.047 -45.25 -18.312 1 93.69 102 ARG B C 1
ATOM 7639 O O . ARG B 1 102 ? -17.219 -45.344 -17.422 1 93.69 102 ARG B O 1
ATOM 7646 N N . SER B 1 103 ? -18.281 -46.094 -19.188 1 92.38 103 SER B N 1
ATOM 7647 C CA . SER B 1 103 ? -17.469 -47.312 -19.219 1 92.38 103 SER B CA 1
ATOM 7648 C C . SER B 1 103 ? -16.047 -47.031 -19.672 1 92.38 103 SER B C 1
ATOM 7650 O O . SER B 1 103 ? -15.836 -46.219 -20.578 1 92.38 103 SER B O 1
ATOM 7652 N N . ALA B 1 104 ? -15.094 -47.656 -19.047 1 91.31 104 ALA B N 1
ATOM 7653 C CA . ALA B 1 104 ? -13.719 -47.656 -19.531 1 91.31 104 ALA B CA 1
ATOM 7654 C C . ALA B 1 104 ? -13.508 -48.719 -20.609 1 91.31 104 ALA B C 1
ATOM 7656 O O . ALA B 1 104 ? -14.445 -49.406 -21 1 91.31 104 ALA B O 1
ATOM 7657 N N . ALA B 1 105 ? -12.344 -48.812 -21.109 1 86.81 105 ALA B N 1
ATOM 7658 C CA . ALA B 1 105 ? -12.031 -49.781 -22.141 1 86.81 105 ALA B CA 1
ATOM 7659 C C . ALA B 1 105 ? -12.016 -51.188 -21.578 1 86.81 105 ALA B C 1
ATOM 7661 O O . ALA B 1 105 ? -12.438 -52.156 -22.25 1 86.81 105 ALA B O 1
ATOM 7662 N N . GLU B 1 106 ? -11.609 -51.281 -20.359 1 89.12 106 GLU B N 1
ATOM 7663 C CA . GLU B 1 106 ? -11.578 -52.594 -19.688 1 89.12 106 GLU B CA 1
ATOM 7664 C C . GLU B 1 106 ? -12.969 -53 -19.234 1 89.12 106 GLU B C 1
ATOM 7666 O O . GLU B 1 106 ? -13.688 -52.219 -18.609 1 89.12 106 GLU B O 1
ATOM 7671 N N . PRO B 1 107 ? -13.258 -54.219 -19.562 1 90 107 PRO B N 1
ATOM 7672 C CA . PRO B 1 107 ? -14.578 -54.656 -19.109 1 90 107 PRO B CA 1
ATOM 7673 C C . PRO B 1 107 ? -14.742 -54.625 -17.594 1 90 107 PRO B C 1
ATOM 7675 O O . PRO B 1 107 ? -13.828 -55.031 -16.859 1 90 107 PRO B O 1
ATOM 7678 N N . GLY B 1 108 ? -15.828 -54.094 -17.172 1 93.06 108 GLY B N 1
ATOM 7679 C CA . GLY B 1 108 ? -16.141 -54.062 -15.75 1 93.06 108 GLY B CA 1
ATOM 7680 C C . GLY B 1 108 ? -15.609 -52.812 -15.07 1 93.06 108 GLY B C 1
ATOM 7681 O O . GLY B 1 108 ? -15.891 -52.562 -13.891 1 93.06 108 GLY B O 1
ATOM 7682 N N . VAL B 1 109 ? -14.82 -52.094 -15.797 1 95.62 109 VAL B N 1
ATOM 7683 C CA . VAL B 1 109 ? -14.227 -50.906 -15.227 1 95.62 109 VAL B CA 1
ATOM 7684 C C . VAL B 1 109 ? -14.969 -49.656 -15.727 1 95.62 109 VAL B C 1
ATOM 7686 O O . VAL B 1 109 ? -15.336 -49.594 -16.906 1 95.62 109 VAL B O 1
ATOM 7689 N N . TYR B 1 110 ? -15.266 -48.75 -14.805 1 96.19 110 TYR B N 1
ATOM 7690 C CA . TYR B 1 110 ? -16.031 -47.531 -15.133 1 96.19 110 TYR B CA 1
ATOM 7691 C C . TYR B 1 110 ? -15.336 -46.281 -14.617 1 96.19 110 TYR B C 1
ATOM 7693 O O . TYR B 1 110 ? -14.57 -46.344 -13.656 1 96.19 110 TYR B O 1
ATOM 7701 N N . HIS B 1 111 ? -15.547 -45.188 -15.336 1 96.69 111 HIS B N 1
ATOM 7702 C CA . HIS B 1 111 ? -15.25 -43.844 -14.797 1 96.69 111 HIS B CA 1
ATOM 7703 C C . HIS B 1 111 ? -16.484 -43.219 -14.156 1 96.69 111 HIS B C 1
ATOM 7705 O O . HIS B 1 111 ? -17.484 -43 -14.836 1 96.69 111 HIS B O 1
ATOM 7711 N N . VAL B 1 112 ? -16.406 -43.031 -12.898 1 97.75 112 VAL B N 1
ATOM 7712 C CA . VAL B 1 112 ? -17.469 -42.344 -12.18 1 97.75 112 VAL B CA 1
ATOM 7713 C C . VAL B 1 112 ? -17.047 -40.906 -11.883 1 97.75 112 VAL B C 1
ATOM 7715 O O . VAL B 1 112 ? -16.094 -40.656 -11.141 1 97.75 112 VAL B O 1
ATOM 7718 N N . VAL B 1 113 ? -17.75 -39.938 -12.477 1 97.75 113 VAL B N 1
ATOM 7719 C CA . VAL B 1 113 ? -17.422 -38.5 -12.383 1 97.75 113 VAL B CA 1
ATOM 7720 C C . VAL B 1 113 ? -18.516 -37.75 -11.641 1 97.75 113 VAL B C 1
ATOM 7722 O O . VAL B 1 113 ? -19.703 -37.969 -11.906 1 97.75 113 VAL B O 1
ATOM 7725 N N . PHE B 1 114 ? -18.125 -36.969 -10.617 1 97.88 114 PHE B N 1
ATOM 7726 C CA . PHE B 1 114 ? -19.109 -36.156 -9.945 1 97.88 114 PHE B CA 1
ATOM 7727 C C . PHE B 1 114 ? -18.484 -34.844 -9.43 1 97.88 114 PHE B C 1
ATOM 7729 O O . PHE B 1 114 ? -17.266 -34.812 -9.203 1 97.88 114 PHE B O 1
ATOM 7736 N N . SER B 1 115 ? -19.281 -33.844 -9.289 1 97.56 115 SER B N 1
ATOM 7737 C CA . SER B 1 115 ? -18.797 -32.531 -8.875 1 97.56 115 SER B CA 1
ATOM 7738 C C . SER B 1 115 ? -18.609 -32.438 -7.363 1 97.56 115 SER B C 1
ATOM 7740 O O . SER B 1 115 ? -19.203 -33.25 -6.621 1 97.56 115 SER B O 1
ATOM 7742 N N . TYR B 1 116 ? -17.688 -31.594 -6.922 1 97.19 116 TYR B N 1
ATOM 7743 C CA . TYR B 1 116 ? -17.5 -31.312 -5.508 1 97.19 116 TYR B CA 1
ATOM 7744 C C . TYR B 1 116 ? -17.453 -29.797 -5.258 1 97.19 116 TYR B C 1
ATOM 7746 O O . TYR B 1 116 ? -17.156 -29.031 -6.164 1 97.19 116 TYR B O 1
ATOM 7754 N N . GLU B 1 117 ? -17.828 -29.422 -4.043 1 94.12 117 GLU B N 1
ATOM 7755 C CA . GLU B 1 117 ? -17.703 -28.031 -3.617 1 94.12 117 GLU B CA 1
ATOM 7756 C C . GLU B 1 117 ? -16.391 -27.812 -2.887 1 94.12 117 GLU B C 1
ATOM 7758 O O . GLU B 1 117 ? -15.68 -26.828 -3.158 1 94.12 117 GLU B O 1
ATOM 7763 N N . PHE B 1 118 ? -16.094 -28.719 -1.982 1 93.88 118 PHE B N 1
ATOM 7764 C CA . PHE B 1 118 ? -14.82 -28.734 -1.284 1 93.88 118 PHE B CA 1
ATOM 7765 C C . PHE B 1 118 ? -14.055 -30.016 -1.596 1 93.88 118 PHE B C 1
ATOM 7767 O O . PHE B 1 118 ? -14.625 -31.109 -1.562 1 93.88 118 PHE B O 1
ATOM 7774 N N . GLU B 1 119 ? -12.844 -29.891 -1.913 1 94.31 119 GLU B N 1
ATOM 7775 C CA . GLU B 1 119 ? -12.023 -31 -2.383 1 94.31 119 GLU B CA 1
ATOM 7776 C C . GLU B 1 119 ? -12.008 -32.125 -1.37 1 94.31 119 GLU B C 1
ATOM 7778 O O . GLU B 1 119 ? -12.258 -33.281 -1.727 1 94.31 119 GLU B O 1
ATOM 7783 N N . LYS B 1 120 ? -11.789 -31.812 -0.106 1 94.81 120 LYS B N 1
ATOM 7784 C CA . LYS B 1 120 ? -11.734 -32.844 0.93 1 94.81 120 LYS B CA 1
ATOM 7785 C C . LYS B 1 120 ? -13.07 -33.562 1.061 1 94.81 120 LYS B C 1
ATOM 7787 O O . LYS B 1 120 ? -13.109 -34.75 1.301 1 94.81 120 LYS B O 1
ATOM 7792 N N . ALA B 1 121 ? -14.109 -32.812 0.925 1 97.25 121 ALA B N 1
ATOM 7793 C CA . ALA B 1 121 ? -15.445 -33.406 0.997 1 97.25 121 ALA B CA 1
ATOM 7794 C C . ALA B 1 121 ? -15.703 -34.344 -0.191 1 97.25 121 ALA B C 1
ATOM 7796 O O . ALA B 1 121 ? -16.297 -35.406 -0.039 1 97.25 121 ALA B O 1
ATOM 7797 N N . GLY B 1 122 ? -15.273 -33.906 -1.354 1 97.75 122 GLY B N 1
ATOM 7798 C CA . GLY B 1 122 ? -15.43 -34.719 -2.543 1 97.75 122 GLY B CA 1
ATOM 7799 C C . GLY B 1 122 ? -14.703 -36.062 -2.445 1 97.75 122 GLY B C 1
ATOM 7800 O O . GLY B 1 122 ? -15.258 -37.094 -2.787 1 97.75 122 GLY B O 1
ATOM 7801 N N . VAL B 1 123 ? -13.531 -35.969 -2.02 1 97.81 123 VAL B N 1
ATOM 7802 C CA . VAL B 1 123 ? -12.727 -37.188 -1.885 1 97.81 123 VAL B CA 1
ATOM 7803 C C . VAL B 1 123 ? -13.352 -38.094 -0.843 1 97.81 123 VAL B C 1
ATOM 7805 O O . VAL B 1 123 ? -13.461 -39.312 -1.059 1 97.81 123 VAL B O 1
ATOM 7808 N N . TYR B 1 124 ? -13.773 -37.531 0.297 1 97.81 124 TYR B N 1
ATOM 7809 C CA . TYR B 1 124 ? -14.438 -38.312 1.335 1 97.81 124 TYR B CA 1
ATOM 7810 C C . TYR B 1 124 ? -15.703 -38.969 0.798 1 97.81 124 TYR B C 1
ATOM 7812 O O . TYR B 1 124 ? -15.945 -40.156 1.038 1 97.81 124 TYR B O 1
ATOM 7820 N N . ALA B 1 125 ? -16.469 -38.219 0.09 1 98.19 125 ALA B N 1
ATOM 7821 C CA . ALA B 1 125 ? -17.719 -38.719 -0.482 1 98.19 125 ALA B CA 1
ATOM 7822 C C . ALA B 1 125 ? -17.438 -39.875 -1.463 1 98.19 125 ALA B C 1
ATOM 7824 O O . ALA B 1 125 ? -18.234 -40.812 -1.569 1 98.19 125 ALA B O 1
ATOM 7825 N N . ALA B 1 126 ? -16.359 -39.75 -2.193 1 98.06 126 ALA B N 1
ATOM 7826 C CA . ALA B 1 126 ? -15.984 -40.812 -3.15 1 98.06 126 ALA B CA 1
ATOM 7827 C C . ALA B 1 126 ? -15.781 -42.125 -2.449 1 98.06 126 ALA B C 1
ATOM 7829 O O . ALA B 1 126 ? -16.391 -43.156 -2.836 1 98.06 126 ALA B O 1
ATOM 7830 N N . TYR B 1 127 ? -15.047 -42.125 -1.422 1 97.81 127 TYR B N 1
ATOM 7831 C CA . TYR B 1 127 ? -14.75 -43.375 -0.702 1 97.81 127 TYR B CA 1
ATOM 7832 C C . TYR B 1 127 ? -15.992 -43.906 -0.001 1 97.81 127 TYR B C 1
ATOM 7834 O O . TYR B 1 127 ? -16.25 -45.094 -0.026 1 97.81 127 TYR B O 1
ATOM 7842 N N . ARG B 1 128 ? -16.734 -43.062 0.588 1 97.94 128 ARG B N 1
ATOM 7843 C CA . ARG B 1 128 ? -17.891 -43.469 1.364 1 97.94 128 ARG B CA 1
ATOM 7844 C C . ARG B 1 128 ? -19.016 -43.969 0.454 1 97.94 128 ARG B C 1
ATOM 7846 O O . ARG B 1 128 ? -19.75 -44.875 0.813 1 97.94 128 ARG B O 1
ATOM 7853 N N . ALA B 1 129 ? -19.203 -43.312 -0.655 1 98.25 129 ALA B N 1
ATOM 7854 C CA . ALA B 1 129 ? -20.219 -43.75 -1.604 1 98.25 129 ALA B CA 1
ATOM 7855 C C . ALA B 1 129 ? -19.938 -45.188 -2.07 1 98.25 129 ALA B C 1
ATOM 7857 O O . ALA B 1 129 ? -20.859 -46 -2.152 1 98.25 129 ALA B O 1
ATOM 7858 N N . VAL B 1 130 ? -18.703 -45.469 -2.43 1 97.94 130 VAL B N 1
ATOM 7859 C CA . VAL B 1 130 ? -18.312 -46.812 -2.871 1 97.94 130 VAL B CA 1
ATOM 7860 C C . VAL B 1 130 ? -18.547 -47.812 -1.746 1 97.94 130 VAL B C 1
ATOM 7862 O O . VAL B 1 130 ? -19.094 -48.906 -1.974 1 97.94 130 VAL B O 1
ATOM 7865 N N . GLU B 1 131 ? -18.141 -47.438 -0.53 1 97.56 131 GLU B N 1
ATOM 7866 C CA . GLU B 1 131 ? -18.312 -48.312 0.612 1 97.56 131 GLU B CA 1
ATOM 7867 C C . GLU B 1 131 ? -19.797 -48.562 0.886 1 97.56 131 GLU B C 1
ATOM 7869 O O . GLU B 1 131 ? -20.203 -49.719 1.171 1 97.56 131 GLU B O 1
ATOM 7874 N N . LEU B 1 132 ? -20.578 -47.562 0.867 1 97.88 132 LEU B N 1
ATOM 7875 C CA . LEU B 1 132 ? -22.016 -47.656 1.111 1 97.88 132 LEU B CA 1
ATOM 7876 C C . LEU B 1 132 ? -22.672 -48.562 0.099 1 97.88 132 LEU B C 1
ATOM 7878 O O . LEU B 1 132 ? -23.391 -49.5 0.48 1 97.88 132 LEU B O 1
ATOM 7882 N N . VAL B 1 133 ? -22.469 -48.375 -1.179 1 97.94 133 VAL B N 1
ATOM 7883 C CA . VAL B 1 133 ? -23.094 -49.156 -2.246 1 97.94 133 VAL B CA 1
ATOM 7884 C C . VAL B 1 133 ? -22.609 -50.594 -2.193 1 97.94 133 VAL B C 1
ATOM 7886 O O . VAL B 1 133 ? -23.391 -51.531 -2.375 1 97.94 133 VAL B O 1
ATOM 7889 N N . ARG B 1 134 ? -21.281 -50.719 -1.978 1 96.88 134 ARG B N 1
ATOM 7890 C CA . ARG B 1 134 ? -20.719 -52.062 -1.849 1 96.88 134 ARG B CA 1
ATOM 7891 C C . ARG B 1 134 ? -21.391 -52.812 -0.701 1 96.88 134 ARG B C 1
ATOM 7893 O O . ARG B 1 134 ? -21.734 -54 -0.844 1 96.88 134 ARG B O 1
ATOM 7900 N N . THR B 1 135 ? -21.547 -52.188 0.409 1 97.31 135 THR B N 1
ATOM 7901 C CA . THR B 1 135 ? -22.156 -52.812 1.587 1 97.31 135 THR B CA 1
ATOM 7902 C C . THR B 1 135 ? -23.578 -53.25 1.29 1 97.31 135 THR B C 1
ATOM 7904 O O . THR B 1 135 ? -23.969 -54.375 1.62 1 97.31 135 THR B O 1
ATOM 7907 N N . LEU B 1 136 ? -24.391 -52.406 0.646 1 97.25 136 LEU B N 1
ATOM 7908 C CA . LEU B 1 136 ? -25.766 -52.75 0.301 1 97.25 136 LEU B CA 1
ATOM 7909 C C . LEU B 1 136 ? -25.812 -53.844 -0.734 1 97.25 136 LEU B C 1
ATOM 7911 O O . LEU B 1 136 ? -26.672 -54.719 -0.675 1 97.25 136 LEU B O 1
ATOM 7915 N N . ALA B 1 137 ? -24.922 -53.812 -1.708 1 96.31 137 ALA B N 1
ATOM 7916 C CA . ALA B 1 137 ? -24.875 -54.844 -2.746 1 96.31 137 ALA B CA 1
ATOM 7917 C C . ALA B 1 137 ? -24.578 -56.188 -2.148 1 96.31 137 ALA B C 1
ATOM 7919 O O . ALA B 1 137 ? -25.031 -57.219 -2.672 1 96.31 137 ALA B O 1
ATOM 7920 N N . CYS B 1 138 ? -23.859 -56.219 -1.055 1 95.31 138 CYS B N 1
ATOM 7921 C CA . CYS B 1 138 ? -23.531 -57.469 -0.361 1 95.31 138 CYS B CA 1
ATOM 7922 C C . CYS B 1 138 ? -24.625 -57.844 0.642 1 95.31 138 CYS B C 1
ATOM 7924 O O . CYS B 1 138 ? -24.422 -58.719 1.485 1 95.31 138 CYS B O 1
ATOM 7926 N N . GLN B 1 139 ? -25.672 -57.094 0.633 1 94 139 GLN B N 1
ATOM 7927 C CA . GLN B 1 139 ? -26.844 -57.344 1.452 1 94 139 GLN B CA 1
ATOM 7928 C C . GLN B 1 139 ? -26.531 -57.156 2.936 1 94 139 GLN B C 1
ATOM 7930 O O . GLN B 1 139 ? -26.953 -57.969 3.768 1 94 139 GLN B O 1
ATOM 7935 N N . LYS B 1 140 ? -25.734 -56.219 3.129 1 95.88 140 LYS B N 1
ATOM 7936 C CA . LYS B 1 140 ? -25.438 -55.812 4.496 1 95.88 140 LYS B CA 1
ATOM 7937 C C . LYS B 1 140 ? -26 -54.406 4.781 1 95.88 140 LYS B C 1
ATOM 7939 O O . LYS B 1 140 ? -26.172 -53.594 3.861 1 95.88 140 LYS B O 1
ATOM 7944 N N . LYS B 1 141 ? -26.266 -54.156 6 1 94.62 141 LYS B N 1
ATOM 7945 C CA . LYS B 1 141 ? -26.812 -52.844 6.395 1 94.62 141 LYS B CA 1
ATOM 7946 C C . LYS B 1 141 ? -25.688 -51.812 6.562 1 94.62 141 LYS B C 1
ATOM 7948 O O . LYS B 1 141 ? -24.672 -52.094 7.191 1 94.62 141 LYS B O 1
ATOM 7953 N N . TYR B 1 142 ? -25.844 -50.688 5.973 1 96.62 142 TYR B N 1
ATOM 7954 C CA . TYR B 1 142 ? -24.891 -49.594 6.145 1 96.62 142 TYR B CA 1
ATOM 7955 C C . TYR B 1 142 ? -25.25 -48.75 7.355 1 96.62 142 TYR B C 1
ATOM 7957 O O . TYR B 1 142 ? -26.297 -48.094 7.375 1 96.62 142 TYR B O 1
ATOM 7965 N N . THR B 1 143 ? -24.438 -48.625 8.383 1 95.44 143 THR B N 1
ATOM 7966 C CA . THR B 1 143 ? -24.781 -48 9.656 1 95.44 143 THR B CA 1
ATOM 7967 C C . THR B 1 143 ? -24.031 -46.688 9.859 1 95.44 143 THR B C 1
ATOM 7969 O O . THR B 1 143 ? -24.25 -46 10.852 1 95.44 143 THR B O 1
ATOM 7972 N N . ARG B 1 144 ? -23.219 -46.25 8.961 1 95.62 144 ARG B N 1
ATOM 7973 C CA . ARG B 1 144 ? -22.312 -45.125 9.195 1 95.62 144 ARG B CA 1
ATOM 7974 C C . ARG B 1 144 ? -22.828 -43.844 8.516 1 95.62 144 ARG B C 1
ATOM 7976 O O . ARG B 1 144 ? -22.125 -42.844 8.445 1 95.62 144 ARG B O 1
ATOM 7983 N N . LEU B 1 145 ? -24.031 -43.875 8 1 97.06 145 LEU B N 1
ATOM 7984 C CA . LEU B 1 145 ? -24.531 -42.75 7.219 1 97.06 145 LEU B CA 1
ATOM 7985 C C . LEU B 1 145 ? -24.531 -41.469 8.047 1 97.06 145 LEU B C 1
ATOM 7987 O O . LEU B 1 145 ? -24.078 -40.438 7.582 1 97.06 145 LEU B O 1
ATOM 7991 N N . ALA B 1 146 ? -25 -41.531 9.242 1 96.19 146 ALA B N 1
ATOM 7992 C CA . ALA B 1 146 ? -25.062 -40.344 10.102 1 96.19 146 ALA B CA 1
ATOM 7993 C C . ALA B 1 146 ? -23.672 -39.781 10.391 1 96.19 146 ALA B C 1
ATOM 7995 O O . ALA B 1 146 ? -23.484 -38.562 10.398 1 96.19 146 ALA B O 1
ATOM 7996 N N . ASP B 1 147 ? -22.75 -40.625 10.648 1 96.69 147 ASP B N 1
ATOM 7997 C CA . ASP B 1 147 ? -21.375 -40.219 10.898 1 96.69 147 ASP B CA 1
ATOM 7998 C C . ASP B 1 147 ? -20.75 -39.594 9.656 1 96.69 147 ASP B C 1
ATOM 8000 O O . ASP B 1 147 ? -19.984 -38.625 9.766 1 96.69 147 ASP B O 1
ATOM 8004 N N . ASP B 1 148 ? -21.047 -40.188 8.547 1 97.56 148 ASP B N 1
ATOM 8005 C CA . ASP B 1 148 ? -20.531 -39.656 7.289 1 97.56 148 ASP B CA 1
ATOM 8006 C C . ASP B 1 148 ? -21.047 -38.25 7.039 1 97.56 148 ASP B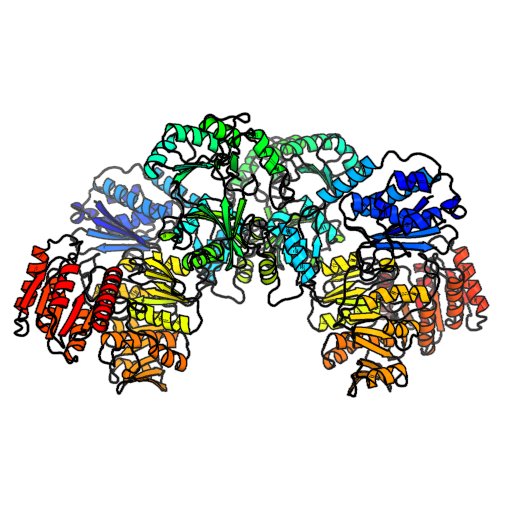 C 1
ATOM 8008 O O . ASP B 1 148 ? -20.281 -37.344 6.641 1 97.56 148 ASP B O 1
ATOM 8012 N N . ILE B 1 149 ? -22.297 -38 7.242 1 97.44 149 ILE B N 1
ATOM 8013 C CA . ILE B 1 149 ? -22.891 -36.688 7.031 1 97.44 149 ILE B CA 1
ATOM 8014 C C . ILE B 1 149 ? -22.297 -35.688 8.023 1 97.44 149 ILE B C 1
ATOM 8016 O O . ILE B 1 149 ? -22 -34.562 7.664 1 97.44 149 ILE B O 1
ATOM 8020 N N . ARG B 1 150 ? -22.094 -36.094 9.203 1 96.31 150 ARG B N 1
ATOM 8021 C CA . ARG B 1 150 ? -21.484 -35.219 10.211 1 96.31 150 ARG B CA 1
ATOM 8022 C C . ARG B 1 150 ? -20.062 -34.812 9.797 1 96.31 150 ARG B C 1
ATOM 8024 O O . ARG B 1 150 ? -19.688 -33.656 9.945 1 96.31 150 ARG B O 1
ATOM 8031 N N . ARG B 1 151 ? -19.344 -35.781 9.367 1 96.69 151 ARG B N 1
ATOM 8032 C CA . ARG B 1 151 ? -17.984 -35.5 8.93 1 96.69 151 ARG B CA 1
ATOM 8033 C C . ARG B 1 151 ? -17.969 -34.562 7.738 1 96.69 151 ARG B C 1
ATOM 8035 O O . ARG B 1 151 ? -17.141 -33.656 7.676 1 96.69 151 ARG B O 1
ATOM 8042 N N . LEU B 1 152 ? -18.812 -34.781 6.797 1 97.5 152 LEU B N 1
ATOM 8043 C CA . LEU B 1 152 ? -18.922 -33.906 5.637 1 97.5 152 LEU B CA 1
ATOM 8044 C C . LEU B 1 152 ? -19.312 -32.469 6.051 1 97.5 152 LEU B C 1
ATOM 8046 O O . LEU B 1 152 ? -18.797 -31.5 5.504 1 97.5 152 LEU B O 1
ATOM 8050 N N . ARG B 1 153 ? -20.203 -32.344 6.988 1 95.5 153 ARG B N 1
ATOM 8051 C CA . ARG B 1 153 ? -20.578 -31.047 7.516 1 95.5 153 ARG B CA 1
ATOM 8052 C C . ARG B 1 153 ? -19.391 -30.359 8.188 1 95.5 153 ARG B C 1
ATOM 8054 O O . ARG B 1 153 ? -19.219 -29.156 8.055 1 95.5 153 ARG B O 1
ATOM 8061 N N . ALA B 1 154 ? -18.672 -31.094 8.875 1 94.12 154 ALA B N 1
ATOM 8062 C CA . ALA B 1 154 ? -17.484 -30.562 9.539 1 94.12 154 ALA B CA 1
ATOM 8063 C C . ALA B 1 154 ? -16.484 -30.031 8.523 1 94.12 154 ALA B C 1
ATOM 8065 O O . ALA B 1 154 ? -15.875 -28.969 8.734 1 94.12 154 ALA B O 1
ATOM 8066 N N . ILE B 1 155 ? -16.281 -30.766 7.449 1 94.06 155 ILE B N 1
ATOM 8067 C CA . ILE B 1 155 ? -15.383 -30.328 6.387 1 94.06 155 ILE B CA 1
ATOM 8068 C C . ILE B 1 155 ? -15.898 -29.016 5.777 1 94.06 155 ILE B C 1
ATOM 8070 O O . ILE B 1 155 ? -15.125 -28.078 5.57 1 94.06 155 ILE B O 1
ATOM 8074 N N . ARG B 1 156 ? -17.156 -28.984 5.504 1 92.75 156 ARG B N 1
ATOM 8075 C CA . ARG B 1 156 ? -17.766 -27.781 4.953 1 92.75 156 ARG B CA 1
ATOM 8076 C C . ARG B 1 156 ? -17.562 -26.594 5.871 1 92.75 156 ARG B C 1
ATOM 8078 O O . ARG B 1 156 ? -17.156 -25.516 5.418 1 92.75 156 ARG B O 1
ATOM 8085 N N . ASP B 1 157 ? -17.797 -26.797 7.117 1 88.25 157 ASP B N 1
ATOM 8086 C CA . ASP B 1 157 ? -17.703 -25.703 8.086 1 88.25 157 ASP B CA 1
ATOM 8087 C C . ASP B 1 157 ? -16.25 -25.219 8.219 1 88.25 157 ASP B C 1
ATOM 8089 O O . ASP B 1 157 ? -16.016 -24.031 8.391 1 88.25 157 ASP B O 1
ATOM 8093 N N . GLN B 1 158 ? -15.422 -26.109 8.148 1 86.94 158 GLN B N 1
ATOM 8094 C CA . GLN B 1 158 ? -14.008 -25.781 8.281 1 86.94 158 GLN B CA 1
ATOM 8095 C C . GLN B 1 158 ? -13.5 -25.031 7.043 1 86.94 158 GLN B C 1
ATOM 8097 O O . GLN B 1 158 ? -12.656 -24.141 7.152 1 86.94 158 GLN B O 1
ATOM 8102 N N . GLU B 1 159 ? -14.016 -25.391 5.941 1 89.25 159 GLU B N 1
ATOM 8103 C CA . GLU B 1 159 ? -13.469 -24.875 4.691 1 89.25 159 GLU B CA 1
ATOM 8104 C C . GLU B 1 159 ? -14.281 -23.672 4.191 1 89.25 159 GLU B C 1
ATOM 8106 O O . GLU B 1 159 ? -13.82 -22.938 3.328 1 89.25 159 GLU B O 1
ATOM 8111 N N . SER B 1 160 ? -15.406 -23.469 4.766 1 88.75 160 SER B N 1
ATOM 8112 C CA . SER B 1 160 ? -16.266 -22.391 4.316 1 88.75 160 SER B CA 1
ATOM 8113 C C . SER B 1 160 ? -15.672 -21.031 4.691 1 88.75 160 SER B C 1
ATOM 8115 O O . SER B 1 160 ? -14.969 -20.906 5.695 1 88.75 160 SER B O 1
ATOM 8117 N N . LEU B 1 161 ? -15.977 -20.062 3.859 1 88.31 161 LEU B N 1
ATOM 8118 C CA . LEU B 1 161 ? -15.539 -18.688 4.109 1 88.31 161 LEU B CA 1
ATOM 8119 C C . LEU B 1 161 ? -16.609 -17.906 4.855 1 88.31 161 LEU B C 1
ATOM 8121 O O . LEU B 1 161 ? -17.797 -18.234 4.785 1 88.31 161 LEU B O 1
ATOM 8125 N N . GLY B 1 162 ? -16.219 -16.891 5.594 1 86.56 162 GLY B N 1
ATOM 8126 C CA . GLY B 1 162 ? -17.172 -15.984 6.215 1 86.56 162 GLY B CA 1
ATOM 8127 C C . GLY B 1 162 ? -17.953 -15.148 5.215 1 86.56 162 GLY B C 1
ATOM 8128 O O . GLY B 1 162 ? -17.547 -15.016 4.059 1 86.56 162 GLY B O 1
ATOM 8129 N N . PRO B 1 163 ? -19.016 -14.609 5.668 1 86.69 163 PRO B N 1
ATOM 8130 C CA . PRO B 1 163 ? -19.891 -13.867 4.758 1 86.69 163 PRO B CA 1
ATOM 8131 C C . PRO B 1 163 ? -19.188 -12.695 4.082 1 86.69 163 PRO B C 1
ATOM 8133 O O . PRO B 1 163 ? -19.438 -12.406 2.912 1 86.69 163 PRO B O 1
ATOM 8136 N N . SER B 1 164 ? -18.344 -11.977 4.77 1 90.94 164 SER B N 1
ATOM 8137 C CA . SER B 1 164 ? -17.641 -10.836 4.199 1 90.94 164 SER B CA 1
ATOM 8138 C C . SER B 1 164 ? -16.75 -11.258 3.035 1 90.94 164 SER B C 1
ATOM 8140 O O . SER B 1 164 ? -16.812 -10.68 1.949 1 90.94 164 SER B O 1
ATOM 8142 N N . THR B 1 165 ? -15.938 -12.281 3.271 1 93.19 165 THR B N 1
ATOM 8143 C CA . THR B 1 165 ? -15.047 -12.789 2.232 1 93.19 165 THR B CA 1
ATOM 8144 C C . THR B 1 165 ? -15.844 -13.375 1.072 1 93.19 165 THR B C 1
ATOM 8146 O O . THR B 1 165 ? -15.516 -13.156 -0.093 1 93.19 165 THR B O 1
ATOM 8149 N N . GLN B 1 166 ? -16.875 -14.086 1.439 1 92.75 166 GLN B N 1
ATOM 8150 C CA . GLN B 1 166 ? -17.703 -14.711 0.414 1 92.75 166 GLN B CA 1
ATOM 8151 C C . GLN B 1 166 ? -18.344 -13.656 -0.488 1 92.75 166 GLN B C 1
ATOM 8153 O O . GLN B 1 166 ? -18.453 -13.859 -1.698 1 92.75 166 GLN B O 1
ATOM 8158 N N . ALA B 1 167 ? -18.812 -12.547 0.141 1 94.5 167 ALA B N 1
ATOM 8159 C CA . ALA B 1 167 ? -19.422 -11.477 -0.645 1 94.5 167 ALA B CA 1
ATOM 8160 C C . ALA B 1 167 ? -18.422 -10.922 -1.663 1 94.5 167 ALA B C 1
ATOM 8162 O O . ALA B 1 167 ? -18.797 -10.625 -2.803 1 94.5 167 ALA B O 1
ATOM 8163 N N . ILE B 1 168 ? -17.203 -10.734 -1.307 1 96.44 168 ILE B N 1
ATOM 8164 C CA . ILE B 1 168 ? -16.156 -10.211 -2.189 1 96.44 168 ILE B CA 1
ATOM 8165 C C . ILE B 1 168 ? -15.914 -11.195 -3.332 1 96.44 168 ILE B C 1
ATOM 8167 O O . ILE B 1 168 ? -15.82 -10.789 -4.496 1 96.44 168 ILE B O 1
ATOM 8171 N N . LEU B 1 169 ? -15.859 -12.516 -3.023 1 96 169 LEU B N 1
ATOM 8172 C CA . LEU B 1 169 ? -15.586 -13.539 -4.031 1 96 169 LEU B CA 1
ATOM 8173 C C . LEU B 1 169 ? -16.75 -13.664 -5.004 1 96 169 LEU B C 1
ATOM 8175 O O . LEU B 1 169 ? -16.562 -13.883 -6.199 1 96 169 LEU B O 1
ATOM 8179 N N . THR B 1 170 ? -17.953 -13.547 -4.434 1 95.44 170 THR B N 1
ATOM 8180 C CA . THR B 1 170 ? -19.125 -13.578 -5.293 1 95.44 170 THR B CA 1
ATOM 8181 C C . THR B 1 170 ? -19.094 -12.43 -6.297 1 95.44 170 THR B C 1
ATOM 8183 O O . THR B 1 170 ? -19.375 -12.625 -7.477 1 95.44 170 THR B O 1
ATOM 8186 N N . GLU B 1 171 ? -18.766 -11.242 -5.781 1 96.25 171 GLU B N 1
ATOM 8187 C CA . GLU B 1 171 ? -18.656 -10.086 -6.66 1 96.25 171 GLU B CA 1
ATOM 8188 C C . GLU B 1 171 ? -17.516 -10.273 -7.664 1 96.25 171 GLU B C 1
ATOM 8190 O O . GLU B 1 171 ? -17.641 -9.883 -8.828 1 96.25 171 GLU B O 1
ATOM 8195 N N . ALA B 1 172 ? -16.391 -10.859 -7.273 1 96.88 172 ALA B N 1
ATOM 8196 C CA . ALA B 1 172 ? -15.273 -11.141 -8.164 1 96.88 172 ALA B CA 1
ATOM 8197 C C . ALA B 1 172 ? -15.688 -12.094 -9.281 1 96.88 172 ALA B C 1
ATOM 8199 O O . ALA B 1 172 ? -15.352 -11.875 -10.453 1 96.88 172 ALA B O 1
ATOM 8200 N N . ALA B 1 173 ? -16.406 -13.148 -8.914 1 94.44 173 ALA B N 1
ATOM 8201 C CA . ALA B 1 173 ? -16.891 -14.117 -9.898 1 94.44 173 ALA B CA 1
ATOM 8202 C C . ALA B 1 173 ? -17.812 -13.453 -10.914 1 94.44 173 ALA B C 1
ATOM 8204 O O . ALA B 1 173 ? -17.734 -13.75 -12.109 1 94.44 173 ALA B O 1
ATOM 8205 N N . ARG B 1 174 ? -18.625 -12.594 -10.352 1 94.5 174 ARG B N 1
ATOM 8206 C CA . ARG B 1 174 ? -19.547 -11.875 -11.227 1 94.5 174 ARG B CA 1
ATOM 8207 C C . ARG B 1 174 ? -18.781 -11.047 -12.258 1 94.5 174 ARG B C 1
ATOM 8209 O O . ARG B 1 174 ? -19.234 -10.898 -13.398 1 94.5 174 ARG B O 1
ATOM 8216 N N . ARG B 1 175 ? -17.656 -10.609 -11.883 1 94.88 175 ARG B N 1
ATOM 8217 C CA . ARG B 1 175 ? -16.844 -9.766 -12.758 1 94.88 175 ARG B CA 1
ATOM 8218 C C . ARG B 1 175 ? -15.828 -10.594 -13.531 1 94.88 175 ARG B C 1
ATOM 8220 O O . ARG B 1 175 ? -14.961 -10.047 -14.219 1 94.88 175 ARG B O 1
ATOM 8227 N N . ASN B 1 176 ? -15.852 -11.906 -13.391 1 94.06 176 ASN B N 1
ATOM 8228 C CA . ASN B 1 176 ? -14.961 -12.852 -14.062 1 94.06 176 ASN B CA 1
ATOM 8229 C C . ASN B 1 176 ? -13.508 -12.656 -13.633 1 94.06 176 ASN B C 1
ATOM 8231 O O . ASN B 1 176 ? -12.594 -12.758 -14.445 1 94.06 176 ASN B O 1
ATOM 8235 N N . ILE B 1 177 ? -13.289 -12.188 -12.414 1 96.62 177 ILE B N 1
ATOM 8236 C CA . ILE B 1 177 ? -11.969 -12.133 -11.805 1 96.62 177 ILE B CA 1
ATOM 8237 C C . ILE B 1 177 ? -11.633 -13.484 -11.188 1 96.62 177 ILE B C 1
ATOM 8239 O O . ILE B 1 177 ? -12.336 -13.961 -10.289 1 96.62 177 ILE B O 1
ATOM 8243 N N . PRO B 1 178 ? -10.641 -14.117 -11.734 1 96.06 178 PRO B N 1
ATOM 8244 C CA . PRO B 1 178 ? -10.281 -15.398 -11.125 1 96.06 178 PRO B CA 1
ATOM 8245 C C . PRO B 1 178 ? -9.727 -15.25 -9.711 1 96.06 178 PRO B C 1
ATOM 8247 O O . PRO B 1 178 ? -9.148 -14.219 -9.375 1 96.06 178 PRO B O 1
ATOM 8250 N N . PHE B 1 179 ? -9.93 -16.234 -8.844 1 95.38 179 PHE B N 1
ATOM 8251 C CA . PHE B 1 179 ? -9.391 -16.172 -7.488 1 95.38 179 PHE B CA 1
ATOM 8252 C C . PHE B 1 179 ? -9 -17.562 -7.004 1 95.38 179 PHE B C 1
ATOM 8254 O O . PHE B 1 179 ? -9.438 -18.578 -7.566 1 95.38 179 PHE B O 1
ATOM 8261 N N . ARG B 1 180 ? -8.141 -17.625 -6.02 1 92.38 180 ARG B N 1
ATOM 8262 C CA . ARG B 1 180 ? -7.688 -18.875 -5.41 1 92.38 180 ARG B CA 1
ATOM 8263 C C . ARG B 1 180 ? -7.312 -18.672 -3.947 1 92.38 180 ARG B C 1
ATOM 8265 O O . ARG B 1 180 ? -6.73 -17.641 -3.592 1 92.38 180 ARG B O 1
ATOM 8272 N N . ARG B 1 181 ? -7.598 -19.578 -3.174 1 90.31 181 ARG B N 1
ATOM 8273 C CA . ARG B 1 181 ? -7.203 -19.562 -1.77 1 90.31 181 ARG B CA 1
ATOM 8274 C C . ARG B 1 181 ? -5.746 -19.984 -1.608 1 90.31 181 ARG B C 1
ATOM 8276 O O . ARG B 1 181 ? -5.309 -20.969 -2.211 1 90.31 181 ARG B O 1
ATOM 8283 N N . LEU B 1 182 ? -4.973 -19.297 -0.834 1 86.88 182 LEU B N 1
ATOM 8284 C CA . LEU B 1 182 ? -3.535 -19.531 -0.736 1 86.88 182 LEU B CA 1
ATOM 8285 C C . LEU B 1 182 ? -3.193 -20.312 0.527 1 86.88 182 LEU B C 1
ATOM 8287 O O . LEU B 1 182 ? -2.096 -20.859 0.646 1 86.88 182 LEU B O 1
ATOM 8291 N N . ASP B 1 183 ? -4.074 -20.328 1.468 1 78.25 183 ASP B N 1
ATOM 8292 C CA . ASP B 1 183 ? -3.787 -21.016 2.715 1 78.25 183 ASP B CA 1
ATOM 8293 C C . ASP B 1 183 ? -5.039 -21.703 3.264 1 78.25 183 ASP B C 1
ATOM 8295 O O . ASP B 1 183 ? -6.035 -21.859 2.551 1 78.25 183 ASP B O 1
ATOM 8299 N N . SER B 1 184 ? -4.84 -22.172 4.449 1 72.81 184 SER B N 1
ATOM 8300 C CA . SER B 1 184 ? -5.961 -22.875 5.062 1 72.81 184 SER B CA 1
ATOM 8301 C C . SER B 1 184 ? -6.914 -21.906 5.75 1 72.81 184 SER B C 1
ATOM 8303 O O . SER B 1 184 ? -8.016 -22.297 6.148 1 72.81 184 SER B O 1
ATOM 8305 N N . ALA B 1 185 ? -6.395 -20.75 5.746 1 78.38 185 ALA B N 1
ATOM 8306 C CA . ALA B 1 185 ? -7.27 -19.734 6.336 1 78.38 185 ALA B CA 1
ATOM 8307 C C . ALA B 1 185 ? -7.988 -18.938 5.258 1 78.38 185 ALA B C 1
ATOM 8309 O O . ALA B 1 185 ? -8.594 -19.516 4.348 1 78.38 185 ALA B O 1
ATOM 8310 N N . SER B 1 186 ? -7.949 -17.688 5.352 1 84.94 186 SER B N 1
ATOM 8311 C CA . SER B 1 186 ? -8.773 -16.906 4.426 1 84.94 186 SER B CA 1
ATOM 8312 C C . SER B 1 186 ? -7.93 -15.914 3.631 1 84.94 186 SER B C 1
ATOM 8314 O O . SER B 1 186 ? -8.375 -14.797 3.357 1 84.94 186 SER B O 1
ATOM 8316 N N . LEU B 1 187 ? -6.688 -16.344 3.316 1 91.56 187 LEU B N 1
ATOM 8317 C CA . LEU B 1 187 ? -5.918 -15.531 2.385 1 91.56 187 LEU B CA 1
ATOM 8318 C C . LEU B 1 187 ? -6.258 -15.883 0.941 1 91.56 187 LEU B C 1
ATOM 8320 O O . LEU B 1 187 ? -6.094 -17.031 0.522 1 91.56 187 LEU B O 1
ATOM 8324 N N . ILE B 1 188 ? -6.734 -14.922 0.199 1 95.75 188 ILE B N 1
ATOM 8325 C CA . ILE B 1 188 ? -7.227 -15.172 -1.151 1 95.75 188 ILE B CA 1
ATOM 8326 C C . ILE B 1 188 ? -6.445 -14.32 -2.148 1 95.75 188 ILE B C 1
ATOM 8328 O O . ILE B 1 188 ? -6.207 -13.133 -1.911 1 95.75 188 ILE B O 1
ATOM 8332 N N . GLN B 1 189 ? -5.992 -14.914 -3.166 1 96 189 GLN B N 1
ATOM 8333 C CA . GLN B 1 189 ? -5.441 -14.188 -4.305 1 96 189 GLN B CA 1
ATOM 8334 C C . GLN B 1 189 ? -6.516 -13.922 -5.359 1 96 189 GLN B C 1
ATOM 8336 O O . GLN B 1 189 ? -7.234 -14.836 -5.766 1 96 189 GLN B O 1
ATOM 8341 N N . LEU B 1 190 ? -6.699 -12.664 -5.703 1 97.44 190 LEU B N 1
ATOM 8342 C CA . LEU B 1 190 ? -7.555 -12.266 -6.812 1 97.44 190 LEU B CA 1
ATOM 8343 C C . LEU B 1 190 ? -6.723 -11.914 -8.039 1 97.44 190 LEU B C 1
ATOM 8345 O O . LEU B 1 190 ? -5.746 -11.172 -7.945 1 97.44 190 LEU B O 1
ATOM 8349 N N . GLY B 1 191 ? -7.07 -12.547 -9.188 1 97.19 191 GLY B N 1
ATOM 8350 C CA . GLY B 1 191 ? -6.359 -12.258 -10.43 1 97.19 191 GLY B CA 1
ATOM 8351 C C . GLY B 1 191 ? -5.082 -13.055 -10.586 1 97.19 191 GLY B C 1
ATOM 8352 O O . GLY B 1 191 ? -4.828 -13.992 -9.82 1 97.19 191 GLY B O 1
ATOM 8353 N N . HIS B 1 192 ? -4.25 -12.656 -11.664 1 97.19 192 HIS B N 1
ATOM 8354 C CA . HIS B 1 192 ? -3.047 -13.398 -12.023 1 97.19 192 HIS B CA 1
ATOM 8355 C C . HIS B 1 192 ? -1.854 -12.461 -12.195 1 97.19 192 HIS B C 1
ATOM 8357 O O . HIS B 1 192 ? -2.021 -11.297 -12.562 1 97.19 192 HIS B O 1
ATOM 8363 N N . GLY B 1 193 ? -0.645 -13.062 -11.906 1 97.25 193 GLY B N 1
ATOM 8364 C CA . GLY B 1 193 ? 0.592 -12.391 -12.281 1 97.25 193 GLY B CA 1
ATOM 8365 C C . GLY B 1 193 ? 0.713 -10.992 -11.703 1 97.25 193 GLY B C 1
ATOM 8366 O O . GLY B 1 193 ? 0.453 -10.781 -10.516 1 97.25 193 GLY B O 1
ATOM 8367 N N . ARG B 1 194 ? 1.085 -10.055 -12.492 1 96.81 194 ARG B N 1
ATOM 8368 C CA . ARG B 1 194 ? 1.364 -8.695 -12.055 1 96.81 194 ARG B CA 1
ATOM 8369 C C . ARG B 1 194 ? 0.078 -7.965 -11.688 1 96.81 194 ARG B C 1
ATOM 8371 O O . ARG B 1 194 ? 0.107 -6.988 -10.938 1 96.81 194 ARG B O 1
ATOM 8378 N N . GLN B 1 195 ? -1.102 -8.422 -12.125 1 97 195 GLN B N 1
ATOM 8379 C CA . GLN B 1 195 ? -2.379 -7.758 -11.875 1 97 195 GLN B CA 1
ATOM 8380 C C . GLN B 1 195 ? -3.035 -8.297 -10.609 1 97 195 GLN B C 1
ATOM 8382 O O . GLN B 1 195 ? -4.125 -7.855 -10.234 1 97 195 GLN B O 1
ATOM 8387 N N . GLN B 1 196 ? -2.379 -9.195 -9.961 1 97 196 GLN B N 1
ATOM 8388 C CA . GLN B 1 196 ? -2.988 -9.891 -8.836 1 97 196 GLN B CA 1
ATOM 8389 C C . GLN B 1 196 ? -3.139 -8.969 -7.633 1 97 196 GLN B C 1
ATOM 8391 O O . GLN B 1 196 ? -2.391 -7.996 -7.488 1 97 196 GLN B O 1
ATOM 8396 N N . LYS B 1 197 ? -4.113 -9.203 -6.828 1 97.19 197 LYS B N 1
ATOM 8397 C CA . LYS B 1 197 ? -4.352 -8.602 -5.52 1 97.19 197 LYS B CA 1
ATOM 8398 C C . LYS B 1 197 ? -4.645 -9.664 -4.465 1 97.19 197 LYS B C 1
ATOM 8400 O O . LYS B 1 197 ? -4.906 -10.82 -4.801 1 97.19 197 LYS B O 1
ATOM 8405 N N . GLN B 1 198 ? -4.496 -9.359 -3.25 1 96.25 198 GLN B N 1
ATOM 8406 C CA . GLN B 1 198 ? -4.805 -10.289 -2.168 1 96.25 198 GLN B CA 1
ATOM 8407 C C . GLN B 1 198 ? -5.789 -9.672 -1.178 1 96.25 198 GLN B C 1
ATOM 8409 O O . GLN B 1 198 ? -5.844 -8.453 -1.031 1 96.25 198 GLN B O 1
ATOM 8414 N N . ILE B 1 199 ? -6.566 -10.516 -0.557 1 96.38 199 ILE B N 1
ATOM 8415 C CA . ILE B 1 199 ? -7.465 -10.055 0.495 1 96.38 199 ILE B CA 1
ATOM 8416 C C . ILE B 1 199 ? -7.484 -11.07 1.638 1 96.38 199 ILE B C 1
ATOM 8418 O O . ILE B 1 199 ? -7.215 -12.25 1.431 1 96.38 199 ILE B O 1
ATOM 8422 N N . ARG B 1 200 ? -7.68 -10.633 2.771 1 94 200 ARG B N 1
ATOM 8423 C CA . ARG B 1 200 ? -8.031 -11.383 3.975 1 94 200 ARG B CA 1
ATOM 8424 C C . ARG B 1 200 ? -9.156 -10.688 4.742 1 94 200 ARG B C 1
ATOM 8426 O O . ARG B 1 200 ? -8.922 -9.664 5.398 1 94 200 ARG B O 1
ATOM 8433 N N . ALA B 1 201 ? -10.312 -11.195 4.586 1 88.94 201 ALA B N 1
ATOM 8434 C CA . ALA B 1 201 ? -11.492 -10.492 5.09 1 88.94 201 ALA B CA 1
ATOM 8435 C C . ALA B 1 201 ? -11.578 -9.086 4.496 1 88.94 201 ALA B C 1
ATOM 8437 O O . ALA B 1 201 ? -11.547 -8.914 3.277 1 88.94 201 ALA B O 1
ATOM 8438 N N . ALA B 1 202 ? -11.617 -8.047 5.383 1 91.62 202 ALA B N 1
ATOM 8439 C CA . ALA B 1 202 ? -11.734 -6.672 4.898 1 91.62 202 ALA B CA 1
ATOM 8440 C C . ALA B 1 202 ? -10.383 -5.965 4.902 1 91.62 202 ALA B C 1
ATOM 8442 O O . ALA B 1 202 ? -10.305 -4.77 5.188 1 91.62 202 ALA B O 1
ATOM 8443 N N . ILE B 1 203 ? -9.289 -6.727 4.727 1 95.69 203 ILE B N 1
ATOM 8444 C CA . ILE B 1 203 ? -7.934 -6.227 4.527 1 95.69 203 ILE B CA 1
ATOM 8445 C C . ILE B 1 203 ? -7.461 -6.559 3.115 1 95.69 203 ILE B C 1
ATOM 8447 O O . ILE B 1 203 ? -7.711 -7.656 2.611 1 95.69 203 ILE B O 1
ATOM 8451 N N . THR B 1 204 ? -6.867 -5.641 2.479 1 96.5 204 THR B N 1
ATOM 8452 C CA . THR B 1 204 ? -6.426 -5.855 1.105 1 96.5 204 THR B CA 1
ATOM 8453 C C . THR B 1 204 ? -4.902 -5.82 1.016 1 96.5 204 THR B C 1
ATOM 8455 O O . THR B 1 204 ? -4.227 -5.512 1.999 1 96.5 204 THR B O 1
ATOM 8458 N N . SER B 1 205 ? -4.375 -6.125 -0.098 1 95 205 SER B N 1
ATOM 8459 C CA . SER B 1 205 ? -2.938 -6.09 -0.344 1 95 205 SER B CA 1
ATOM 8460 C C . SER B 1 205 ? -2.406 -4.66 -0.309 1 95 205 SER B C 1
ATOM 8462 O O . SER B 1 205 ? -1.199 -4.445 -0.181 1 95 205 SER B O 1
ATOM 8464 N N . ASP B 1 206 ? -3.297 -3.65 -0.335 1 94.44 206 ASP B N 1
ATOM 8465 C CA . ASP B 1 206 ? -2.889 -2.25 -0.36 1 94.44 206 ASP B CA 1
ATOM 8466 C C . ASP B 1 206 ? -3.031 -1.612 1.021 1 94.44 206 ASP B C 1
ATOM 8468 O O . ASP B 1 206 ? -2.654 -0.455 1.218 1 94.44 206 ASP B O 1
ATOM 8472 N N . THR B 1 207 ? -3.551 -2.373 1.958 1 97.31 207 THR B N 1
ATOM 8473 C CA . THR B 1 207 ? -3.73 -1.834 3.301 1 97.31 207 THR B CA 1
ATOM 8474 C C . THR B 1 207 ? -2.383 -1.624 3.984 1 97.31 207 THR B C 1
ATOM 8476 O O . THR B 1 207 ? -1.567 -2.547 4.059 1 97.31 207 THR B O 1
ATOM 8479 N N . SER B 1 208 ? -2.168 -0.438 4.434 1 96.69 208 SER B N 1
ATOM 8480 C CA . SER B 1 208 ? -0.904 -0.038 5.047 1 96.69 208 SER B CA 1
ATOM 8481 C C . SER B 1 208 ? -0.75 -0.638 6.441 1 96.69 208 SER B C 1
ATOM 8483 O O . SER B 1 208 ? -1.683 -0.598 7.246 1 96.69 208 SER B O 1
ATOM 8485 N N . THR B 1 209 ? 0.404 -1.214 6.703 1 96.81 209 THR B N 1
ATOM 8486 C CA . THR B 1 209 ? 0.654 -1.754 8.039 1 96.81 209 THR B CA 1
ATOM 8487 C C . THR B 1 209 ? 0.704 -0.635 9.07 1 96.81 209 THR B C 1
ATOM 8489 O O . THR B 1 209 ? 0.265 -0.817 10.211 1 96.81 209 THR B O 1
ATOM 8492 N N . LEU B 1 210 ? 1.259 0.499 8.719 1 95.69 210 LEU B N 1
ATOM 8493 C CA . LEU B 1 210 ? 1.294 1.634 9.633 1 95.69 210 LEU B CA 1
ATOM 8494 C C . LEU B 1 210 ? -0.118 2.096 9.984 1 95.69 210 LEU B C 1
ATOM 8496 O O . LEU B 1 210 ? -0.398 2.441 11.133 1 95.69 210 LEU B O 1
ATOM 8500 N N . GLY B 1 211 ? -0.96 2.148 8.961 1 95.75 211 GLY B N 1
ATOM 8501 C CA . GLY B 1 211 ? -2.348 2.504 9.219 1 95.75 211 GLY B CA 1
ATOM 8502 C C . GLY B 1 211 ? -3.031 1.568 10.195 1 95.75 211 GLY B C 1
ATOM 8503 O O . GLY B 1 211 ? -3.738 2.018 11.102 1 95.75 211 GLY B O 1
ATOM 8504 N N . VAL B 1 212 ? -2.795 0.284 9.992 1 95.88 212 VAL B N 1
ATOM 8505 C CA . VAL B 1 212 ? -3.4 -0.729 10.852 1 95.88 212 VAL B CA 1
ATOM 8506 C C . VAL B 1 212 ? -2.844 -0.606 12.266 1 95.88 212 VAL B C 1
ATOM 8508 O O . VAL B 1 212 ? -3.594 -0.669 13.242 1 95.88 212 VAL B O 1
ATOM 8511 N N . ASP B 1 213 ? -1.533 -0.42 12.383 1 92.62 213 ASP B N 1
ATOM 8512 C CA . ASP B 1 213 ? -0.896 -0.267 13.688 1 92.62 213 ASP B CA 1
ATOM 8513 C C . ASP B 1 213 ? -1.456 0.941 14.438 1 92.62 213 ASP B C 1
ATOM 8515 O O . ASP B 1 213 ? -1.739 0.861 15.633 1 92.62 213 ASP B O 1
ATOM 8519 N N . ASN B 1 214 ? -1.573 2.025 13.742 1 91.81 214 ASN B N 1
ATOM 8520 C CA . ASN B 1 214 ? -2.125 3.232 14.352 1 91.81 214 ASN B CA 1
ATOM 8521 C C . ASN B 1 214 ? -3.559 3.014 14.828 1 91.81 214 ASN B C 1
ATOM 8523 O O . ASN B 1 214 ? -3.908 3.391 15.945 1 91.81 214 ASN B O 1
ATOM 8527 N N . ALA B 1 215 ? -4.336 2.393 13.992 1 93.38 215 ALA B N 1
ATOM 8528 C CA . ALA B 1 215 ? -5.742 2.174 14.32 1 93.38 215 ALA B CA 1
ATOM 8529 C C . ALA B 1 215 ? -5.891 1.195 15.477 1 93.38 215 ALA B C 1
ATOM 8531 O O . ALA B 1 215 ? -6.887 1.228 16.203 1 93.38 215 ALA B O 1
ATOM 8532 N N . SER B 1 216 ? -4.906 0.308 15.656 1 89.38 216 SER B N 1
ATOM 8533 C CA . SER B 1 216 ? -4.965 -0.698 16.703 1 89.38 216 SER B CA 1
ATOM 8534 C C . SER B 1 216 ? -4.629 -0.095 18.062 1 89.38 216 SER B C 1
ATOM 8536 O O . SER B 1 216 ? -4.918 -0.693 19.109 1 89.38 216 SER B O 1
ATOM 8538 N N . ASP B 1 217 ? -3.977 1.061 18.109 1 85.44 217 ASP B N 1
ATOM 8539 C CA . ASP B 1 217 ? -3.654 1.811 19.312 1 85.44 217 ASP B CA 1
ATOM 8540 C C . ASP B 1 217 ? -4.672 2.922 19.562 1 85.44 217 ASP B C 1
ATOM 8542 O O . ASP B 1 217 ? -4.535 4.027 19.031 1 85.44 217 ASP B O 1
ATOM 8546 N N . LYS B 1 218 ? -5.566 2.691 20.453 1 82.69 218 LYS B N 1
ATOM 8547 C CA . LYS B 1 218 ? -6.688 3.598 20.688 1 82.69 218 LYS B CA 1
ATOM 8548 C C . LYS B 1 218 ? -6.195 4.98 21.109 1 82.69 218 LYS B C 1
ATOM 8550 O O . LYS B 1 218 ? -6.734 5.996 20.672 1 82.69 218 LYS B O 1
ATOM 8555 N N . GLU B 1 219 ? -5.238 5.008 21.938 1 83.81 219 GLU B N 1
ATOM 8556 C CA . GLU B 1 219 ? -4.711 6.293 22.391 1 83.81 219 GLU B CA 1
ATOM 8557 C C . GLU B 1 219 ? -4.051 7.051 21.25 1 83.81 219 GLU B C 1
ATOM 8559 O O . GLU B 1 219 ? -4.246 8.258 21.109 1 83.81 219 GLU B O 1
ATOM 8564 N N . LEU B 1 220 ? -3.258 6.352 20.516 1 87.56 220 LEU B N 1
ATOM 8565 C CA . LEU B 1 220 ? -2.594 6.984 19.391 1 87.56 220 LEU B CA 1
ATOM 8566 C C . LEU B 1 220 ? -3.617 7.516 18.391 1 87.56 220 LEU B C 1
ATOM 8568 O O . LEU B 1 220 ? -3.459 8.617 17.859 1 87.56 220 LEU B O 1
ATOM 8572 N N . THR B 1 221 ? -4.645 6.723 18.141 1 91 221 THR B N 1
ATOM 8573 C CA . THR B 1 221 ? -5.691 7.148 17.219 1 91 221 THR B CA 1
ATOM 8574 C C . THR B 1 221 ? -6.348 8.438 17.703 1 91 221 THR B C 1
ATOM 8576 O O . THR B 1 221 ? -6.52 9.383 16.922 1 91 221 THR B O 1
ATOM 8579 N N . LYS B 1 222 ? -6.703 8.445 18.922 1 90.94 222 LYS B N 1
ATOM 8580 C CA . LYS B 1 222 ? -7.352 9.617 19.5 1 90.94 222 LYS B CA 1
ATOM 8581 C C . LYS B 1 222 ? -6.449 10.844 19.406 1 90.94 222 LYS B C 1
ATOM 8583 O O . LYS B 1 222 ? -6.906 11.93 19.047 1 90.94 222 LYS B O 1
ATOM 8588 N N . ASN B 1 223 ? -5.203 10.625 19.734 1 90.56 223 ASN B N 1
ATOM 8589 C CA . ASN B 1 223 ? -4.258 11.734 19.672 1 90.56 223 ASN B CA 1
ATOM 8590 C C . ASN B 1 223 ? -4.086 12.242 18.234 1 90.56 223 ASN B C 1
ATOM 8592 O O . ASN B 1 223 ? -4.008 13.445 18.016 1 90.56 223 ASN B O 1
ATOM 8596 N N . MET B 1 224 ? -3.992 11.359 17.328 1 92.44 224 MET B N 1
ATOM 8597 C CA . MET B 1 224 ? -3.826 11.727 15.914 1 92.44 224 MET B CA 1
ATOM 8598 C C . MET B 1 224 ? -5.035 12.508 15.414 1 92.44 224 MET B C 1
ATOM 8600 O O . MET B 1 224 ? -4.883 13.523 14.734 1 92.44 224 MET B O 1
ATOM 8604 N N . LEU B 1 225 ? -6.207 12 15.75 1 95 225 LEU B N 1
ATOM 8605 C CA . LEU B 1 225 ? -7.426 12.656 15.305 1 95 225 LEU B CA 1
ATOM 8606 C C . LEU B 1 225 ? -7.605 14.008 15.984 1 95 225 LEU B C 1
ATOM 8608 O O . LEU B 1 225 ? -7.973 14.992 15.344 1 95 225 LEU B O 1
ATOM 8612 N N . ALA B 1 226 ? -7.301 14.055 17.281 1 93.06 226 ALA B N 1
ATOM 8613 C CA . ALA B 1 226 ? -7.41 15.305 18.016 1 93.06 226 ALA B CA 1
ATOM 8614 C C . ALA B 1 226 ? -6.469 16.359 17.453 1 93.06 226 ALA B C 1
ATOM 8616 O O . ALA B 1 226 ? -6.816 17.547 17.391 1 93.06 226 ALA B O 1
ATOM 8617 N N . ALA B 1 227 ? -5.316 15.914 17.094 1 91 227 ALA B N 1
ATOM 8618 C CA . ALA B 1 227 ? -4.328 16.828 16.531 1 91 227 ALA B CA 1
ATOM 8619 C C . ALA B 1 227 ? -4.84 17.453 15.234 1 91 227 ALA B C 1
ATOM 8621 O O . ALA B 1 227 ? -4.41 18.547 14.859 1 91 227 ALA B O 1
ATOM 8622 N N . GLU B 1 228 ? -5.762 16.812 14.609 1 93.19 228 GLU B N 1
ATOM 8623 C CA . GLU B 1 228 ? -6.324 17.312 13.352 1 93.19 228 GLU B CA 1
ATOM 8624 C C . GLU B 1 228 ? -7.727 17.875 13.562 1 93.19 228 GLU B C 1
ATOM 8626 O O . GLU B 1 228 ? -8.484 18.047 12.609 1 93.19 228 GLU B O 1
ATOM 8631 N N . LEU B 1 229 ? -8.07 18.109 14.805 1 91.88 229 LEU B N 1
ATOM 8632 C CA . LEU B 1 229 ? -9.289 18.781 15.234 1 91.88 229 LEU B CA 1
ATOM 8633 C C . LEU B 1 229 ? -10.523 17.938 14.922 1 91.88 229 LEU B C 1
ATOM 8635 O O . LEU B 1 229 ? -11.578 18.484 14.594 1 91.88 229 LEU B O 1
ATOM 8639 N N . ILE B 1 230 ? -10.383 16.672 14.805 1 94.69 230 ILE B N 1
ATOM 8640 C CA . ILE B 1 230 ? -11.5 15.734 14.727 1 94.69 230 ILE B CA 1
ATOM 8641 C C . ILE B 1 230 ? -11.977 15.383 16.141 1 94.69 230 ILE B C 1
ATOM 8643 O O . ILE B 1 230 ? -11.164 15.07 17.016 1 94.69 230 ILE B O 1
ATOM 8647 N N . PRO B 1 231 ? -13.273 15.508 16.359 1 94.25 231 PRO B N 1
ATOM 8648 C CA . PRO B 1 231 ? -13.766 15.32 17.719 1 94.25 231 PRO B CA 1
ATOM 8649 C C . PRO B 1 231 ? -13.539 13.906 18.25 1 94.25 231 PRO B C 1
ATOM 8651 O O . PRO B 1 231 ? -13.93 12.93 17.594 1 94.25 231 PRO B O 1
ATOM 8654 N N . VAL B 1 232 ? -12.898 13.727 19.359 1 94.19 232 VAL B N 1
ATOM 8655 C CA . VAL B 1 232 ? -12.695 12.484 20.094 1 94.19 232 VAL B CA 1
ATOM 8656 C C . VAL B 1 232 ? -13.008 12.703 21.578 1 94.19 232 VAL B C 1
ATOM 8658 O O . VAL B 1 232 ? -12.984 13.844 22.062 1 94.19 232 VAL B O 1
ATOM 8661 N N . PRO B 1 233 ? -13.414 11.656 22.266 1 91.88 233 PRO B N 1
ATOM 8662 C CA . PRO B 1 233 ? -13.641 11.852 23.703 1 91.88 233 PRO B CA 1
ATOM 8663 C C . PRO B 1 233 ? -12.383 12.281 24.453 1 91.88 233 PRO B C 1
ATOM 8665 O O . PRO B 1 233 ? -11.312 11.703 24.25 1 91.88 233 PRO B O 1
ATOM 8668 N N . ARG B 1 234 ? -12.523 13.234 25.266 1 89.38 234 ARG B N 1
ATOM 8669 C CA . ARG B 1 234 ? -11.406 13.602 26.125 1 89.38 234 ARG B CA 1
ATOM 8670 C C . ARG B 1 234 ? -11.062 12.484 27.094 1 89.38 234 ARG B C 1
ATOM 8672 O O . ARG B 1 234 ? -11.961 11.836 27.641 1 89.38 234 ARG B O 1
ATOM 8679 N N . GLY B 1 235 ? -9.812 12.203 27.172 1 88.69 235 GLY B N 1
ATOM 8680 C CA . GLY B 1 235 ? -9.453 11.109 28.062 1 88.69 235 GLY B CA 1
ATOM 8681 C C . GLY B 1 235 ? -8.031 11.211 28.578 1 88.69 235 GLY B C 1
ATOM 8682 O O . GLY B 1 235 ? -7.223 11.977 28.047 1 88.69 235 GLY B O 1
ATOM 8683 N N . VAL B 1 236 ? -7.828 10.531 29.734 1 90.06 236 VAL B N 1
ATOM 8684 C CA . VAL B 1 236 ? -6.52 10.438 30.375 1 90.06 236 VAL B CA 1
ATOM 8685 C C . VAL B 1 236 ? -6.148 8.969 30.594 1 90.06 236 VAL B C 1
ATOM 8687 O O . VAL B 1 236 ? -6.965 8.18 31.062 1 90.06 236 VAL B O 1
ATOM 8690 N N . VAL B 1 237 ? -4.938 8.648 30.172 1 89.62 237 VAL B N 1
ATOM 8691 C CA . VAL B 1 237 ? -4.477 7.281 30.375 1 89.62 237 VAL B CA 1
ATOM 8692 C C . VAL B 1 237 ? -3.771 7.164 31.719 1 89.62 237 VAL B C 1
ATOM 8694 O O . VAL B 1 237 ? -2.926 7.992 32.062 1 89.62 237 VAL B O 1
ATOM 8697 N N . ILE B 1 238 ? -4.109 6.145 32.469 1 92.31 238 ILE B N 1
ATOM 8698 C CA . ILE B 1 238 ? -3.494 5.926 33.781 1 92.31 238 ILE B CA 1
ATOM 8699 C C . ILE B 1 238 ? -3.059 4.469 33.906 1 92.31 238 ILE B C 1
ATOM 8701 O O . ILE B 1 238 ? -3.545 3.602 33.188 1 92.31 238 ILE B O 1
ATOM 8705 N N . THR B 1 239 ? -2.092 4.211 34.75 1 91.06 239 THR B N 1
ATOM 8706 C CA . THR B 1 239 ? -1.572 2.861 34.938 1 91.06 239 THR B CA 1
ATOM 8707 C C . THR B 1 239 ? -1.764 2.402 36.375 1 91.06 239 THR B C 1
ATOM 8709 O O . THR B 1 239 ? -1.7 1.205 36.656 1 91.06 239 THR B O 1
ATOM 8712 N N . ARG B 1 240 ? -1.92 3.363 37.5 1 87.62 240 ARG B N 1
ATOM 8713 C CA . ARG B 1 240 ? -2.07 3.051 38.906 1 87.62 240 ARG B CA 1
ATOM 8714 C C . ARG B 1 240 ? -3.365 3.637 39.469 1 87.62 240 ARG B C 1
ATOM 8716 O O . ARG B 1 240 ? -3.811 4.699 39.031 1 87.62 240 ARG B O 1
ATOM 8723 N N . LEU B 1 241 ? -3.836 2.975 40.312 1 92.12 241 LEU B N 1
ATOM 8724 C CA . LEU B 1 241 ? -5.059 3.414 40.969 1 92.12 241 LEU B CA 1
ATOM 8725 C C . LEU B 1 241 ? -4.875 4.793 41.594 1 92.12 241 LEU B C 1
ATOM 8727 O O . LEU B 1 241 ? -5.812 5.59 41.625 1 92.12 241 LEU B O 1
ATOM 8731 N N . SER B 1 242 ? -3.688 5.16 41.938 1 92.06 242 SER B N 1
ATOM 8732 C CA . SER B 1 242 ? -3.402 6.434 42.594 1 92.06 242 SER B CA 1
ATOM 8733 C C . SER B 1 242 ? -3.633 7.605 41.625 1 92.06 242 SER B C 1
ATOM 8735 O O . SER B 1 242 ? -3.811 8.742 42.094 1 92.06 242 SER B O 1
ATOM 8737 N N . GLU B 1 243 ? -3.609 7.363 40.375 1 94.19 243 GLU B N 1
ATOM 8738 C CA . GLU B 1 243 ? -3.777 8.414 39.375 1 94.19 243 GLU B CA 1
ATOM 8739 C C . GLU B 1 243 ? -5.25 8.633 39.031 1 94.19 243 GLU B C 1
ATOM 8741 O O . GLU B 1 243 ? -5.605 9.602 38.344 1 94.19 243 GLU B O 1
ATOM 8746 N N . LEU B 1 244 ? -6.102 7.773 39.531 1 95 244 LEU B N 1
ATOM 8747 C CA . LEU B 1 244 ? -7.5 7.746 39.125 1 95 244 LEU B CA 1
ATOM 8748 C C . LEU B 1 244 ? -8.219 9.016 39.562 1 95 244 LEU B C 1
ATOM 8750 O O . LEU B 1 244 ? -8.992 9.594 38.781 1 95 244 LEU B O 1
ATOM 8754 N N . ASP B 1 245 ? -7.922 9.445 40.719 1 93.88 245 ASP B N 1
ATOM 8755 C CA . ASP B 1 245 ? -8.609 10.633 41.219 1 93.88 245 ASP B CA 1
ATOM 8756 C C . ASP B 1 245 ? -8.273 11.867 40.406 1 93.88 245 ASP B C 1
ATOM 8758 O O . ASP B 1 245 ? -9.156 12.672 40.094 1 93.88 245 ASP B O 1
ATOM 8762 N N . ALA B 1 246 ? -7.098 12.055 40.156 1 94.06 246 ALA B N 1
ATOM 8763 C CA . ALA B 1 246 ? -6.676 13.18 39.312 1 94.06 246 ALA B CA 1
ATOM 8764 C C . ALA B 1 246 ? -7.309 13.094 37.938 1 94.06 246 ALA B C 1
ATOM 8766 O O . ALA B 1 246 ? -7.699 14.117 37.344 1 94.06 246 ALA B O 1
ATOM 8767 N N . ALA B 1 247 ? -7.352 11.945 37.344 1 94.19 247 ALA B N 1
ATOM 8768 C CA . ALA B 1 247 ? -7.969 11.734 36.062 1 94.19 247 ALA B CA 1
ATOM 8769 C C . ALA B 1 247 ? -9.453 12.086 36.062 1 94.19 247 ALA B C 1
ATOM 8771 O O . ALA B 1 247 ? -9.977 12.688 35.125 1 94.19 247 ALA B O 1
ATOM 8772 N N . LEU B 1 248 ? -10.078 11.703 37.125 1 94.06 248 LEU B N 1
ATOM 8773 C CA . LEU B 1 248 ? -11.508 11.961 37.281 1 94.06 248 LEU B CA 1
ATOM 8774 C C . LEU B 1 248 ? -11.781 13.453 37.438 1 94.06 248 LEU B C 1
ATOM 8776 O O . LEU B 1 248 ? -12.805 13.961 36.969 1 94.06 248 LEU B O 1
ATOM 8780 N N . GLU B 1 249 ? -10.898 14.117 38.031 1 92.94 249 GLU B N 1
ATOM 8781 C CA . GLU B 1 249 ? -11.031 15.57 38.188 1 92.94 249 GLU B CA 1
ATOM 8782 C C . GLU B 1 249 ? -10.914 16.266 36.844 1 92.94 249 GLU B C 1
ATOM 8784 O O . GLU B 1 249 ? -11.609 17.25 36.562 1 92.94 249 GLU B O 1
ATOM 8789 N N . GLU B 1 250 ? -10.078 15.773 36.094 1 92.38 250 GLU B N 1
ATOM 8790 C CA . GLU B 1 250 ? -9.844 16.359 34.781 1 92.38 250 GLU B CA 1
ATOM 8791 C C . GLU B 1 250 ? -10.992 16.047 33.844 1 92.38 250 GLU B C 1
ATOM 8793 O O . GLU B 1 250 ? -11.438 16.922 33.094 1 92.38 250 GLU B O 1
ATOM 8798 N N . ILE B 1 251 ? -11.5 14.836 33.812 1 92.5 251 ILE B N 1
ATOM 8799 C CA . ILE B 1 251 ? -12.484 14.383 32.812 1 92.5 251 ILE B CA 1
ATOM 8800 C C . ILE B 1 251 ? -13.891 14.672 33.312 1 92.5 251 ILE B C 1
ATOM 8802 O O . ILE B 1 251 ? -14.766 15.062 32.562 1 92.5 251 ILE B O 1
ATOM 8806 N N . GLY B 1 252 ? -14.078 14.398 34.594 1 91 252 GLY B N 1
ATOM 8807 C CA . GLY B 1 252 ? -15.391 14.602 35.188 1 91 252 GLY B CA 1
ATOM 8808 C C . GLY B 1 252 ? -16.328 13.43 34.969 1 91 252 GLY B C 1
ATOM 8809 O O . GLY B 1 252 ? -15.969 12.453 34.312 1 91 252 GLY B O 1
ATOM 8810 N N . PHE B 1 253 ? -17.547 13.375 35.594 1 91.19 253 PHE B N 1
ATOM 8811 C CA . PHE B 1 253 ? -18.609 12.383 35.406 1 91.19 253 PHE B CA 1
ATOM 8812 C C . PHE B 1 253 ? -19.703 12.914 34.5 1 91.19 253 PHE B C 1
ATOM 8814 O O . PHE B 1 253 ? -19.953 14.117 34.438 1 91.19 253 PHE B O 1
ATOM 8821 N N . PRO B 1 254 ? -20.438 12.172 33.812 1 90.62 254 PRO B N 1
ATOM 8822 C CA . PRO B 1 254 ? -20.219 10.727 33.656 1 90.62 254 PRO B CA 1
ATOM 8823 C C . PRO B 1 254 ? -18.984 10.398 32.844 1 90.62 254 PRO B C 1
ATOM 8825 O O . PRO B 1 254 ? -18.609 11.172 31.953 1 90.62 254 PRO B O 1
ATOM 8828 N N . CYS B 1 255 ? -18.359 9.297 33.156 1 93.75 255 CYS B N 1
ATOM 8829 C CA . CYS B 1 255 ? -17.156 8.93 32.406 1 93.75 255 CYS B CA 1
ATOM 8830 C C . CYS B 1 255 ? -17.156 7.434 32.094 1 93.75 255 CYS B C 1
ATOM 8832 O O . CYS B 1 255 ? -18.094 6.715 32.438 1 93.75 255 CYS B O 1
ATOM 8834 N N . VAL B 1 256 ? -16.312 7.059 31.219 1 90.56 256 VAL B N 1
ATOM 8835 C CA . VAL B 1 256 ? -16.078 5.676 30.812 1 90.56 256 VAL B CA 1
ATOM 8836 C C . VAL B 1 256 ? -14.664 5.25 31.188 1 90.56 256 VAL B C 1
ATOM 8838 O O . VAL B 1 256 ? -13.719 6.039 31.062 1 90.56 256 VAL B O 1
ATOM 8841 N N . ILE B 1 257 ? -14.508 4.055 31.719 1 91.25 257 ILE B N 1
ATOM 8842 C CA . ILE B 1 257 ? -13.195 3.48 32 1 91.25 257 ILE B CA 1
ATOM 8843 C C . ILE B 1 257 ? -13.031 2.174 31.219 1 91.25 257 ILE B C 1
ATOM 8845 O O . ILE B 1 257 ? -13.891 1.29 31.297 1 91.25 257 ILE B O 1
ATOM 8849 N N . LYS B 1 258 ? -12.039 2.064 30.422 1 87.44 258 LYS B N 1
ATOM 8850 C CA . LYS B 1 258 ? -11.812 0.873 29.609 1 87.44 258 LYS B CA 1
ATOM 8851 C C . LYS B 1 258 ? -10.328 0.588 29.438 1 87.44 258 LYS B C 1
ATOM 8853 O O . LYS B 1 258 ? -9.492 1.477 29.641 1 87.44 258 LYS B O 1
ATOM 8858 N N . PRO B 1 259 ? -9.984 -0.677 29.219 1 87.31 259 PRO B N 1
ATOM 8859 C CA . PRO B 1 259 ? -8.578 -0.995 28.938 1 87.31 259 PRO B CA 1
ATOM 8860 C C . PRO B 1 259 ? -8.078 -0.337 27.641 1 87.31 259 PRO B C 1
ATOM 8862 O O . PRO B 1 259 ? -8.836 -0.215 26.672 1 87.31 259 PRO B O 1
ATOM 8865 N N . LEU B 1 260 ? -6.77 0.062 27.594 1 81.44 260 LEU B N 1
ATOM 8866 C CA . LEU B 1 260 ? -6.199 0.7 26.422 1 81.44 260 LEU B CA 1
ATOM 8867 C C . LEU B 1 260 ? -6.074 -0.295 25.266 1 81.44 260 LEU B C 1
ATOM 8869 O O . LEU B 1 260 ? -6.27 0.065 24.109 1 81.44 260 LEU B O 1
ATOM 8873 N N . SER B 1 261 ? -5.578 -1.588 25.562 1 73.06 261 SER B N 1
ATOM 8874 C CA . SER B 1 261 ? -5.387 -2.609 24.547 1 73.06 261 SER B CA 1
ATOM 8875 C C . SER B 1 261 ? -6.465 -3.684 24.625 1 73.06 261 SER B C 1
ATOM 8877 O O . SER B 1 261 ? -6.195 -4.859 24.375 1 73.06 261 SER B O 1
ATOM 8879 N N . GLY B 1 262 ? -7.699 -3.391 24.859 1 65.81 262 GLY B N 1
ATOM 8880 C CA . GLY B 1 262 ? -8.773 -4.367 24.953 1 65.81 262 GLY B CA 1
ATOM 8881 C C . GLY B 1 262 ? -9.594 -4.465 23.688 1 65.81 262 GLY B C 1
ATOM 8882 O O . GLY B 1 262 ? -9.555 -3.568 22.844 1 65.81 262 GLY B O 1
ATOM 8883 N N . ASN B 1 263 ? -9.992 -5.715 23.297 1 62.16 263 ASN B N 1
ATOM 8884 C CA . ASN B 1 263 ? -10.867 -5.941 22.156 1 62.16 263 ASN B CA 1
ATOM 8885 C C . ASN B 1 263 ? -12.289 -6.289 22.594 1 62.16 263 ASN B C 1
ATOM 8887 O O . ASN B 1 263 ? -12.484 -6.852 23.672 1 62.16 263 ASN B O 1
ATOM 8891 N N . HIS B 1 264 ? -13.258 -5.887 21.906 1 58.62 264 HIS B N 1
ATOM 8892 C CA . HIS B 1 264 ? -14.648 -6.305 22.016 1 58.62 264 HIS B CA 1
ATOM 8893 C C . HIS B 1 264 ? -15.266 -5.848 23.328 1 58.62 264 HIS B C 1
ATOM 8895 O O . HIS B 1 264 ? -16.016 -6.594 23.953 1 58.62 264 HIS B O 1
ATOM 8901 N N . GLY B 1 265 ? -14.867 -4.695 23.859 1 64.12 265 GLY B N 1
ATOM 8902 C CA . GLY B 1 265 ? -15.469 -4.09 25.031 1 64.12 265 GLY B CA 1
ATOM 8903 C C . GLY B 1 265 ? -15.094 -4.789 26.328 1 64.12 265 GLY B C 1
ATOM 8904 O O . GLY B 1 265 ? -15.586 -4.434 27.406 1 64.12 265 GLY B O 1
ATOM 8905 N N . ARG B 1 266 ? -14.211 -5.664 26.266 1 68.81 266 ARG B N 1
ATOM 8906 C CA . ARG B 1 266 ? -13.781 -6.387 27.469 1 68.81 266 ARG B CA 1
ATOM 8907 C C . ARG B 1 266 ? -13.133 -5.445 28.469 1 68.81 266 ARG B C 1
ATOM 8909 O O . ARG B 1 266 ? -12.195 -4.719 28.141 1 68.81 266 ARG B O 1
ATOM 8916 N N . GLY B 1 267 ? -13.719 -5.453 29.578 1 77 267 GLY B N 1
ATOM 8917 C CA . GLY B 1 267 ? -13.156 -4.668 30.672 1 77 267 GLY B CA 1
ATOM 8918 C C . GLY B 1 267 ? -13.609 -3.219 30.656 1 77 267 GLY B C 1
ATOM 8919 O O . GLY B 1 267 ? -13.156 -2.416 31.469 1 77 267 GLY B O 1
ATOM 8920 N N . ALA B 1 268 ? -14.5 -2.973 29.734 1 81.56 268 ALA B N 1
ATOM 8921 C CA . ALA B 1 268 ? -14.961 -1.589 29.625 1 81.56 268 ALA B CA 1
ATOM 8922 C C . ALA B 1 268 ? -16.203 -1.351 30.469 1 81.56 268 ALA B C 1
ATOM 8924 O O . ALA B 1 268 ? -17.078 -2.213 30.547 1 81.56 268 ALA B O 1
ATOM 8925 N N . THR B 1 269 ? -16.234 -0.336 31.219 1 82.56 269 THR B N 1
ATOM 8926 C CA . THR B 1 269 ? -17.391 0.09 32 1 82.56 269 THR B CA 1
ATOM 8927 C C . THR B 1 269 ? -17.844 1.488 31.578 1 82.56 269 THR B C 1
ATOM 8929 O O . THR B 1 269 ? -17.016 2.412 31.516 1 82.56 269 THR B O 1
ATOM 8932 N N . THR B 1 270 ? -19.125 1.581 31.25 1 83.38 270 THR B N 1
ATOM 8933 C CA . THR B 1 270 ? -19.656 2.873 30.828 1 83.38 270 THR B CA 1
ATOM 8934 C C . THR B 1 270 ? -20.594 3.443 31.875 1 83.38 270 THR B C 1
ATOM 8936 O O . THR B 1 270 ? -20.906 2.773 32.875 1 83.38 270 THR B O 1
ATOM 8939 N N . HIS B 1 271 ? -20.953 4.633 31.75 1 83.12 271 HIS B N 1
ATOM 8940 C CA . HIS B 1 271 ? -21.922 5.34 32.594 1 83.12 271 HIS B CA 1
ATOM 8941 C C . HIS B 1 271 ? -21.484 5.352 34.062 1 83.12 271 HIS B C 1
ATOM 8943 O O . HIS B 1 271 ? -22.25 4.984 34.938 1 83.12 271 HIS B O 1
ATOM 8949 N N . ILE B 1 272 ? -20.219 5.621 34.219 1 89.31 272 ILE B N 1
ATOM 8950 C CA . ILE B 1 272 ? -19.672 5.766 35.562 1 89.31 272 ILE B CA 1
ATOM 8951 C C . ILE B 1 272 ? -20.062 7.133 36.125 1 89.31 272 ILE B C 1
ATOM 8953 O O . ILE B 1 272 ? -19.688 8.172 35.562 1 89.31 272 ILE B O 1
ATOM 8957 N N . MET B 1 273 ? -20.719 7.09 37.25 1 90.94 273 MET B N 1
ATOM 8958 C CA . MET B 1 273 ? -21.281 8.336 37.75 1 90.94 273 MET B CA 1
ATOM 8959 C C . MET B 1 273 ? -20.625 8.727 39.062 1 90.94 273 MET B C 1
ATOM 8961 O O . MET B 1 273 ? -20.859 9.82 39.594 1 90.94 273 MET B O 1
ATOM 8965 N N . ASN B 1 274 ? -19.844 7.82 39.625 1 91.69 274 ASN B N 1
ATOM 8966 C CA . ASN B 1 274 ? -19.25 8.109 40.938 1 91.69 274 ASN B CA 1
ATOM 8967 C C . ASN B 1 274 ? -17.891 7.422 41.094 1 91.69 274 ASN B C 1
ATOM 8969 O O . ASN B 1 274 ? -17.516 6.586 40.25 1 91.69 274 ASN B O 1
ATOM 8973 N N . LYS B 1 275 ? -17.188 7.797 42.125 1 93.5 275 LYS B N 1
ATOM 8974 C CA . LYS B 1 275 ? -15.82 7.352 42.344 1 93.5 275 LYS B CA 1
ATOM 8975 C C . LYS B 1 275 ? -15.766 5.867 42.688 1 93.5 275 LYS B C 1
ATOM 8977 O O . LYS B 1 275 ? -14.82 5.172 42.312 1 93.5 275 LYS B O 1
ATOM 8982 N N . GLU B 1 276 ? -16.766 5.414 43.344 1 91.25 276 GLU B N 1
ATOM 8983 C CA . GLU B 1 276 ? -16.781 4.008 43.75 1 91.25 276 GLU B CA 1
ATOM 8984 C C . GLU B 1 276 ? -16.859 3.1 42.531 1 91.25 276 GLU B C 1
ATOM 8986 O O . GLU B 1 276 ? -16.094 2.146 42.406 1 91.25 276 GLU B O 1
ATOM 8991 N N . LYS B 1 277 ? -17.766 3.488 41.719 1 90.25 277 LYS B N 1
ATOM 8992 C CA . LYS B 1 277 ? -17.875 2.725 40.469 1 90.25 277 LYS B CA 1
ATOM 8993 C C . LYS B 1 277 ? -16.625 2.852 39.625 1 90.25 277 LYS B C 1
ATOM 8995 O O . LYS B 1 277 ? -16.234 1.905 38.938 1 90.25 277 LYS B O 1
ATOM 9000 N N . ALA B 1 278 ? -16.047 3.996 39.719 1 94.25 278 ALA B N 1
ATOM 9001 C CA . ALA B 1 278 ? -14.836 4.23 38.938 1 94.25 278 ALA B CA 1
ATOM 9002 C C . ALA B 1 278 ? -13.711 3.311 39.406 1 94.25 278 ALA B C 1
ATOM 9004 O O . ALA B 1 278 ? -12.945 2.793 38.594 1 94.25 278 ALA B O 1
ATOM 9005 N N . ARG B 1 279 ? -13.633 3.119 40.625 1 93.5 279 ARG B N 1
ATOM 9006 C CA . ARG B 1 279 ? -12.578 2.266 41.188 1 93.5 279 ARG B CA 1
ATOM 9007 C C . ARG B 1 279 ? -12.789 0.813 40.75 1 93.5 279 ARG B C 1
ATOM 9009 O O . ARG B 1 279 ? -11.828 0.124 40.406 1 93.5 279 ARG B O 1
ATOM 9016 N N . SER B 1 280 ? -14.008 0.464 40.875 1 90.81 280 SER B N 1
ATOM 9017 C CA . SER B 1 280 ? -14.328 -0.893 40.438 1 90.81 280 SER B CA 1
ATOM 9018 C C . SER B 1 280 ? -14.039 -1.082 38.938 1 90.81 280 SER B C 1
ATOM 9020 O O . SER B 1 280 ? -13.555 -2.137 38.531 1 90.81 280 SER B O 1
ATOM 9022 N N . ALA B 1 281 ? -14.453 -0.102 38.25 1 90.75 281 ALA B N 1
ATOM 9023 C CA . ALA B 1 281 ? -14.25 -0.146 36.812 1 90.75 281 ALA B CA 1
ATOM 9024 C C . ALA B 1 281 ? -12.758 -0.224 36.469 1 90.75 281 ALA B C 1
ATOM 9026 O O . ALA B 1 281 ? -12.367 -0.925 35.531 1 90.75 281 ALA B O 1
ATOM 9027 N N . PHE B 1 282 ? -11.969 0.49 37.156 1 92.94 282 PHE B N 1
ATOM 9028 C CA . PHE B 1 282 ? -10.523 0.483 36.938 1 92.94 282 PHE B CA 1
ATOM 9029 C C . PHE B 1 282 ? -9.953 -0.909 37.156 1 92.94 282 PHE B C 1
ATOM 9031 O O . PHE B 1 282 ? -9.133 -1.386 36.375 1 92.94 282 PHE B O 1
ATOM 9038 N N . SER B 1 283 ? -10.406 -1.489 38.188 1 90.38 283 SER B N 1
ATOM 9039 C CA . SER B 1 283 ? -9.922 -2.826 38.5 1 90.38 283 SER B CA 1
ATOM 9040 C C . SER B 1 283 ? -10.281 -3.824 37.406 1 90.38 283 SER B C 1
ATOM 9042 O O . SER B 1 283 ? -9.469 -4.68 37.031 1 90.38 283 SER B O 1
ATOM 9044 N N . LEU B 1 284 ? -11.414 -3.654 36.969 1 86.62 284 LEU B N 1
ATOM 9045 C CA . LEU B 1 284 ? -11.867 -4.531 35.906 1 86.62 284 LEU B CA 1
ATOM 9046 C C . LEU B 1 284 ? -11.039 -4.316 34.625 1 86.62 284 LEU B C 1
ATOM 9048 O O . LEU B 1 284 ? -10.656 -5.277 33.969 1 86.62 284 LEU B O 1
ATOM 9052 N N . ALA B 1 285 ? -10.828 -3.113 34.281 1 89.19 285 ALA B N 1
ATOM 9053 C CA . ALA B 1 285 ? -10.07 -2.773 33.094 1 89.19 285 ALA B CA 1
ATOM 9054 C C . ALA B 1 285 ? -8.625 -3.238 33.188 1 89.19 285 ALA B C 1
ATOM 9056 O O . ALA B 1 285 ? -8.031 -3.688 32.219 1 89.19 285 ALA B O 1
ATOM 9057 N N . GLN B 1 286 ? -8.094 -3.145 34.344 1 89.31 286 GLN B N 1
ATOM 9058 C CA . GLN B 1 286 ? -6.688 -3.467 34.562 1 89.31 286 GLN B CA 1
ATOM 9059 C C . GLN B 1 286 ? -6.434 -4.965 34.406 1 89.31 286 GLN B C 1
ATOM 9061 O O . GLN B 1 286 ? -5.305 -5.379 34.125 1 89.31 286 GLN B O 1
ATOM 9066 N N . GLN B 1 287 ? -7.449 -5.711 34.531 1 84.69 287 GLN B N 1
ATOM 9067 C CA . GLN B 1 287 ? -7.328 -7.148 34.312 1 84.69 287 GLN B CA 1
ATOM 9068 C C . GLN B 1 287 ? -7.066 -7.465 32.844 1 84.69 287 GLN B C 1
ATOM 9070 O O . GLN B 1 287 ? -6.492 -8.508 32.531 1 84.69 287 GLN B O 1
ATOM 9075 N N . VAL B 1 288 ? -7.48 -6.578 32.094 1 82.75 288 VAL B N 1
ATOM 9076 C CA . VAL B 1 288 ? -7.359 -6.785 30.672 1 82.75 288 VAL B CA 1
ATOM 9077 C C . VAL B 1 288 ? -6.074 -6.133 30.156 1 82.75 288 VAL B C 1
ATOM 9079 O O . VAL B 1 288 ? -5.387 -6.691 29.297 1 82.75 288 VAL B O 1
ATOM 9082 N N . SER B 1 289 ? -5.789 -4.945 30.656 1 85.88 289 SER B N 1
ATOM 9083 C CA . SER B 1 289 ? -4.625 -4.184 30.219 1 85.88 289 SER B CA 1
ATOM 9084 C C . SER B 1 289 ? -3.998 -3.422 31.391 1 85.88 289 SER B C 1
ATOM 9086 O O . SER B 1 289 ? -4.711 -2.9 32.25 1 85.88 289 SER B O 1
ATOM 9088 N N . SER B 1 290 ? -2.666 -3.334 31.328 1 86.56 290 SER B N 1
ATOM 9089 C CA . SER B 1 290 ? -1.97 -2.576 32.375 1 86.56 290 SER B CA 1
ATOM 9090 C C . SER B 1 290 ? -2.262 -1.084 32.25 1 86.56 290 SER B C 1
ATOM 9092 O O . SER B 1 290 ? -2.205 -0.356 33.25 1 86.56 290 SER B O 1
ATOM 9094 N N . GLU B 1 291 ? -2.545 -0.657 31.125 1 88.62 291 GLU B N 1
ATOM 9095 C CA . GLU B 1 291 ? -2.896 0.739 30.891 1 88.62 291 GLU B CA 1
ATOM 9096 C C . GLU B 1 291 ? -4.402 0.906 30.719 1 88.62 291 GLU B C 1
ATOM 9098 O O . GLU B 1 291 ? -5.043 0.129 30 1 88.62 291 GLU B O 1
ATOM 9103 N N . VAL B 1 292 ? -4.93 1.857 31.516 1 90.81 292 VAL B N 1
ATOM 9104 C CA . VAL B 1 292 ? -6.371 2.094 31.531 1 90.81 292 VAL B CA 1
ATOM 9105 C C . VAL B 1 292 ? -6.66 3.535 31.125 1 90.81 292 VAL B C 1
ATOM 9107 O O . VAL B 1 292 ? -5.93 4.453 31.5 1 90.81 292 VAL B O 1
ATOM 9110 N N . ILE B 1 293 ? -7.695 3.738 30.344 1 89.38 293 ILE B N 1
ATOM 9111 C CA . ILE B 1 293 ? -8.055 5.09 29.922 1 89.38 293 ILE B CA 1
ATOM 9112 C C . ILE B 1 293 ? -9.352 5.512 30.594 1 89.38 293 ILE B C 1
ATOM 9114 O O . ILE B 1 293 ? -10.312 4.742 30.656 1 89.38 293 ILE B O 1
ATOM 9118 N N . VAL B 1 294 ? -9.375 6.664 31.203 1 92.62 294 VAL B N 1
ATOM 9119 C CA . VAL B 1 294 ? -10.555 7.34 31.734 1 92.62 294 VAL B CA 1
ATOM 9120 C C . VAL B 1 294 ? -11.031 8.406 30.75 1 92.62 294 VAL B C 1
ATOM 9122 O O . VAL B 1 294 ? -10.289 9.344 30.453 1 92.62 294 VAL B O 1
ATOM 9125 N N . GLU B 1 295 ? -12.219 8.266 30.25 1 91.69 295 GLU B N 1
ATOM 9126 C CA . GLU B 1 295 ? -12.672 9.156 29.188 1 91.69 295 GLU B CA 1
ATOM 9127 C C . GLU B 1 295 ? -14.07 9.688 29.469 1 91.69 295 GLU B C 1
ATOM 9129 O O . GLU B 1 295 ? -14.844 9.07 30.203 1 91.69 295 GLU B O 1
ATOM 9134 N N . GLN B 1 296 ? -14.383 10.836 28.891 1 91.06 296 GLN B N 1
ATOM 9135 C CA . GLN B 1 296 ? -15.719 11.406 28.969 1 91.06 296 GLN B CA 1
ATOM 9136 C C . GLN B 1 296 ? -16.75 10.508 28.281 1 91.06 296 GLN B C 1
ATOM 9138 O O . GLN B 1 296 ? -16.453 9.914 27.234 1 91.06 296 GLN B O 1
ATOM 9143 N N . LEU B 1 297 ? -17.906 10.367 28.875 1 89.62 297 LEU B N 1
ATOM 9144 C CA . LEU B 1 297 ? -19 9.617 28.25 1 89.62 297 LEU B CA 1
ATOM 9145 C C . LEU B 1 297 ? -19.703 10.461 27.188 1 89.62 297 LEU B C 1
ATOM 9147 O O . LEU B 1 297 ? -20.125 11.586 27.469 1 89.62 297 LEU B O 1
ATOM 9151 N N . ILE B 1 298 ? -19.781 9.969 25.984 1 89.38 298 ILE B N 1
ATOM 9152 C CA . ILE B 1 298 ? -20.516 10.617 24.891 1 89.38 298 ILE B CA 1
ATOM 9153 C C . ILE B 1 298 ? -21.906 9.984 24.766 1 89.38 298 ILE B C 1
ATOM 9155 O O . ILE B 1 298 ? -22.016 8.766 24.562 1 89.38 298 ILE B O 1
ATOM 9159 N N . GLU B 1 299 ? -22.906 10.75 24.828 1 87.88 299 GLU B N 1
ATOM 9160 C CA . GLU B 1 299 ? -24.266 10.242 24.75 1 87.88 299 GLU B CA 1
ATOM 9161 C C . GLU B 1 299 ? -24.766 10.242 23.297 1 87.88 299 GLU B C 1
ATOM 9163 O O . GLU B 1 299 ? -24.375 11.086 22.5 1 87.88 299 GLU B O 1
ATOM 9168 N N . GLY B 1 300 ? -25.609 9.266 23 1 90.94 300 GLY B N 1
ATOM 9169 C CA . GLY B 1 300 ? -26.219 9.18 21.688 1 90.94 300 GLY B CA 1
ATOM 9170 C C . GLY B 1 300 ? -26.344 7.754 21.172 1 90.94 300 GLY B C 1
ATOM 9171 O O . GLY B 1 300 ? -26.609 6.832 21.953 1 90.94 300 GLY B O 1
ATOM 9172 N N . HIS B 1 301 ? -26.312 7.613 19.844 1 92.94 301 HIS B N 1
ATOM 9173 C CA . HIS B 1 301 ? -26.422 6.32 19.172 1 92.94 301 HIS B CA 1
ATOM 9174 C C . HIS B 1 301 ? -25.094 5.895 18.578 1 92.94 301 HIS B C 1
ATOM 9176 O O . HIS B 1 301 ? -24.234 6.738 18.281 1 92.94 301 HIS B O 1
ATOM 9182 N N . ASP B 1 302 ? -24.969 4.566 18.5 1 93.75 302 ASP B N 1
ATOM 9183 C CA . ASP B 1 302 ? -23.75 3.99 17.938 1 93.75 302 ASP B CA 1
ATOM 9184 C C . ASP B 1 302 ? -23.859 3.852 16.422 1 93.75 302 ASP B C 1
ATOM 9186 O O . ASP B 1 302 ? -24.75 3.18 15.914 1 93.75 302 ASP B O 1
ATOM 9190 N N . TYR B 1 303 ? -22.922 4.492 15.758 1 96.56 303 TYR B N 1
ATOM 9191 C CA . TYR B 1 303 ? -22.906 4.41 14.305 1 96.56 303 TYR B CA 1
ATOM 9192 C C . TYR B 1 303 ? -21.609 3.801 13.812 1 96.56 303 TYR B C 1
ATOM 9194 O O . TYR B 1 303 ? -20.531 4.074 14.359 1 96.56 303 TYR B O 1
ATOM 9202 N N . ARG B 1 304 ? -21.672 2.922 12.82 1 96.94 304 ARG B N 1
ATOM 9203 C CA . ARG B 1 304 ? -20.516 2.432 12.07 1 96.94 304 ARG B CA 1
ATOM 9204 C C . ARG B 1 304 ? -20.484 3.025 10.672 1 96.94 304 ARG B C 1
ATOM 9206 O O . ARG B 1 304 ? -21.328 2.717 9.836 1 96.94 304 ARG B O 1
ATOM 9213 N N . PHE B 1 305 ? -19.469 3.893 10.453 1 98.5 305 PHE B N 1
ATOM 9214 C CA . PHE B 1 305 ? -19.219 4.449 9.133 1 98.5 305 PHE B CA 1
ATOM 9215 C C . PHE B 1 305 ? -18.219 3.594 8.367 1 98.5 305 PHE B C 1
ATOM 9217 O O . PHE B 1 305 ? -17.094 3.396 8.82 1 98.5 305 PHE B O 1
ATOM 9224 N N . LEU B 1 306 ? -18.609 3.033 7.211 1 98.56 306 LEU B N 1
ATOM 9225 C CA . LEU B 1 306 ? -17.688 2.246 6.387 1 98.56 306 LEU B CA 1
ATOM 9226 C C . LEU B 1 306 ? -17.109 3.092 5.258 1 98.56 306 LEU B C 1
ATOM 9228 O O . LEU B 1 306 ? -17.859 3.613 4.422 1 98.56 306 LEU B O 1
ATOM 9232 N N . VAL B 1 307 ? -15.836 3.295 5.297 1 98.62 307 VAL B N 1
ATOM 9233 C CA . VAL B 1 307 ? -15.133 4.055 4.27 1 98.62 307 VAL B CA 1
ATOM 9234 C C . VAL B 1 307 ? -14.273 3.113 3.424 1 98.62 307 VAL B C 1
ATOM 9236 O O . VAL B 1 307 ? -13.516 2.303 3.961 1 98.62 307 VAL B O 1
ATOM 9239 N N . ILE B 1 308 ? -14.43 3.098 2.096 1 98.38 308 ILE B N 1
ATOM 9240 C CA . ILE B 1 308 ? -13.672 2.297 1.142 1 98.38 308 ILE B CA 1
ATOM 9241 C C . ILE B 1 308 ? -13.055 3.205 0.081 1 98.38 308 ILE B C 1
ATOM 9243 O O . ILE B 1 308 ? -13.758 4.004 -0.544 1 98.38 308 ILE B O 1
ATOM 9247 N N . ASN B 1 309 ? -11.719 3.068 -0.122 1 97.75 309 ASN B N 1
ATOM 9248 C CA . ASN B 1 309 ? -11.016 3.914 -1.081 1 97.75 309 ASN B CA 1
ATOM 9249 C C . ASN B 1 309 ? -11.242 5.395 -0.798 1 97.75 309 ASN B C 1
ATOM 9251 O O . ASN B 1 309 ? -11.531 6.168 -1.713 1 97.75 309 ASN B O 1
ATOM 9255 N N . TYR B 1 310 ? -11.367 5.723 0.517 1 97.44 310 TYR B N 1
ATOM 9256 C CA . TYR B 1 310 ? -11.469 7.082 1.043 1 97.44 310 TYR B CA 1
ATOM 9257 C C . TYR B 1 310 ? -12.812 7.711 0.674 1 97.44 310 TYR B C 1
ATOM 9259 O O . TYR B 1 310 ? -12.914 8.93 0.559 1 97.44 310 TYR B O 1
ATOM 9267 N N . GLN B 1 311 ? -13.82 6.891 0.441 1 98 311 GLN B N 1
ATOM 9268 C CA . GLN B 1 311 ? -15.195 7.324 0.219 1 98 311 GLN B CA 1
ATOM 9269 C C . GLN B 1 311 ? -16.156 6.637 1.185 1 98 311 GLN B C 1
ATOM 9271 O O . GLN B 1 311 ? -16.047 5.434 1.424 1 98 311 GLN B O 1
ATOM 9276 N N . LEU B 1 312 ? -16.984 7.43 1.761 1 98.5 312 LEU B N 1
ATOM 9277 C CA . LEU B 1 312 ? -18.016 6.836 2.619 1 98.5 312 LEU B CA 1
ATOM 9278 C C . LEU B 1 312 ? -19 6.02 1.797 1 98.5 312 LEU B C 1
ATOM 9280 O O . LEU B 1 312 ? -19.641 6.551 0.887 1 98.5 312 LEU B O 1
ATOM 9284 N N . VAL B 1 313 ? -19.141 4.762 2.074 1 98.38 313 VAL B N 1
ATOM 9285 C CA . VAL B 1 313 ? -19.906 3.863 1.219 1 98.38 313 VAL B CA 1
ATOM 9286 C C . VAL B 1 313 ? -21.203 3.467 1.92 1 98.38 313 VAL B C 1
ATOM 9288 O O . VAL B 1 313 ? -22.25 3.322 1.275 1 98.38 313 VAL B O 1
ATOM 9291 N N . ALA B 1 314 ? -21.141 3.229 3.242 1 98.56 314 ALA B N 1
ATOM 9292 C CA . ALA B 1 314 ? -22.312 2.76 3.988 1 98.56 314 ALA B CA 1
ATOM 9293 C C . ALA B 1 314 ? -22.203 3.141 5.461 1 98.56 314 ALA B C 1
ATOM 9295 O O . ALA B 1 314 ? -21.109 3.242 6.008 1 98.56 314 ALA B O 1
ATOM 9296 N N . VAL B 1 315 ? -23.328 3.396 6.094 1 98.5 315 VAL B N 1
ATOM 9297 C CA . VAL B 1 315 ? -23.391 3.703 7.52 1 98.5 315 VAL B CA 1
ATOM 9298 C C . VAL B 1 315 ? -24.484 2.869 8.172 1 98.5 315 VAL B C 1
ATOM 9300 O O . VAL B 1 315 ? -25.609 2.785 7.656 1 98.5 315 VAL B O 1
ATOM 9303 N N . ALA B 1 316 ? -24.172 2.25 9.273 1 97.69 316 ALA B N 1
ATOM 9304 C CA . ALA B 1 316 ? -25.125 1.439 10.031 1 97.69 316 ALA B CA 1
ATOM 9305 C C . ALA B 1 316 ? -25.297 1.968 11.453 1 97.69 316 ALA B C 1
ATOM 9307 O O . ALA B 1 316 ? -24.312 2.295 12.109 1 97.69 316 ALA B O 1
ATOM 9308 N N . GLN B 1 317 ? -26.516 2.154 11.852 1 97.19 317 GLN B N 1
ATOM 9309 C CA . GLN B 1 317 ? -26.812 2.363 13.266 1 97.19 317 GLN B CA 1
ATOM 9310 C C . GLN B 1 317 ? -26.906 1.036 14.008 1 97.19 317 GLN B C 1
ATOM 9312 O O . GLN B 1 317 ? -27.672 0.156 13.625 1 97.19 317 GLN B O 1
ATOM 9317 N N . ARG B 1 318 ? -26.109 0.889 15.055 1 93.56 318 ARG B N 1
ATOM 9318 C CA . ARG B 1 318 ? -26.062 -0.38 15.773 1 93.56 318 ARG B CA 1
ATOM 9319 C C . ARG B 1 318 ? -26.797 -0.285 17.109 1 93.56 318 ARG B C 1
ATOM 9321 O O . ARG B 1 318 ? -26.797 0.764 17.75 1 93.56 318 ARG B O 1
ATOM 9328 N N . SER B 1 319 ? -27.422 -1.35 17.406 1 92.5 319 SER B N 1
ATOM 9329 C CA . SER B 1 319 ? -28.125 -1.473 18.672 1 92.5 319 SER B CA 1
ATOM 9330 C C . SER B 1 319 ? -27.672 -2.719 19.438 1 92.5 319 SER B C 1
ATOM 9332 O O . SER B 1 319 ? -27.438 -3.77 18.828 1 92.5 319 SER B O 1
ATOM 9334 N N . PRO B 1 320 ? -27.5 -2.57 20.719 1 89.25 320 PRO B N 1
ATOM 9335 C CA . PRO B 1 320 ? -27.109 -3.752 21.5 1 89.25 320 PRO B CA 1
ATOM 9336 C C . PRO B 1 320 ? -28.156 -4.859 21.453 1 89.25 320 PRO B C 1
ATOM 9338 O O . PRO B 1 320 ? -29.328 -4.602 21.109 1 89.25 320 PRO B O 1
ATOM 9341 N N . ALA B 1 321 ? -27.688 -6.023 21.781 1 90.19 321 ALA B N 1
ATOM 9342 C CA . ALA B 1 321 ? -28.625 -7.137 21.891 1 90.19 321 ALA B CA 1
ATOM 9343 C C . ALA B 1 321 ? -29.719 -6.836 22.922 1 90.19 321 ALA B C 1
ATOM 9345 O O . ALA B 1 321 ? -29.438 -6.305 24 1 90.19 321 ALA B O 1
ATOM 9346 N N . ALA B 1 322 ? -30.922 -7.082 22.484 1 91.69 322 ALA B N 1
ATOM 9347 C CA . ALA B 1 322 ? -32.062 -6.777 23.375 1 91.69 322 ALA B CA 1
ATOM 9348 C C . ALA B 1 322 ? -33.219 -7.742 23.141 1 91.69 322 ALA B C 1
ATOM 9350 O O . ALA B 1 322 ? -33.25 -8.43 22.109 1 91.69 322 ALA B O 1
ATOM 9351 N N . ILE B 1 323 ? -34 -7.832 24.125 1 93 323 ILE B N 1
ATOM 9352 C CA . ILE B 1 323 ? -35.219 -8.617 24.031 1 93 323 ILE B CA 1
ATOM 9353 C C . ILE B 1 323 ? -36.438 -7.746 24.406 1 93 323 ILE B C 1
ATOM 9355 O O . ILE B 1 323 ? -36.281 -6.703 25.047 1 93 323 ILE B O 1
ATOM 9359 N N . VAL B 1 324 ? -37.531 -8.172 23.922 1 92.75 324 VAL B N 1
ATOM 9360 C CA . VAL B 1 324 ? -38.781 -7.492 24.219 1 92.75 324 VAL B CA 1
ATOM 9361 C C . VAL B 1 324 ? -39.719 -8.438 24.969 1 92.75 324 VAL B C 1
ATOM 9363 O O . VAL B 1 324 ? -39.969 -9.562 24.531 1 92.75 324 VAL B O 1
ATOM 9366 N N . GLY B 1 325 ? -40.156 -7.926 26.062 1 92.75 325 GLY B N 1
ATOM 9367 C CA . GLY B 1 325 ? -41.031 -8.734 26.875 1 92.75 325 GLY B CA 1
ATOM 9368 C C . GLY B 1 325 ? -42.375 -8.977 26.234 1 92.75 325 GLY B C 1
ATOM 9369 O O . GLY B 1 325 ? -42.938 -8.086 25.578 1 92.75 325 GLY B O 1
ATOM 9370 N N . ASP B 1 326 ? -42.875 -10.195 26.438 1 92.5 326 ASP B N 1
ATOM 9371 C CA . ASP B 1 326 ? -44.219 -10.539 25.922 1 92.5 326 ASP B CA 1
ATOM 9372 C C . ASP B 1 326 ? -45.219 -10.773 27.047 1 92.5 326 ASP B C 1
ATOM 9374 O O . ASP B 1 326 ? -46.344 -11.164 26.812 1 92.5 326 ASP B O 1
ATOM 9378 N N . GLY B 1 327 ? -44.719 -10.648 28.203 1 92.5 327 GLY B N 1
ATOM 9379 C CA . GLY B 1 327 ? -45.594 -10.742 29.359 1 92.5 327 GLY B CA 1
ATOM 9380 C C . GLY B 1 327 ? -45.75 -12.164 29.875 1 92.5 327 GLY B C 1
ATOM 9381 O O . GLY B 1 327 ? -46.344 -12.383 30.938 1 92.5 327 GLY B O 1
ATOM 9382 N N . THR B 1 328 ? -45.281 -13.133 29.203 1 94.88 328 THR B N 1
ATOM 9383 C CA . THR B 1 328 ? -45.5 -14.516 29.594 1 94.88 328 THR B CA 1
ATOM 9384 C C . THR B 1 328 ? -44.156 -15.281 29.641 1 94.88 328 THR B C 1
ATOM 9386 O O . THR B 1 328 ? -43.906 -16.047 30.562 1 94.88 328 THR B O 1
ATOM 9389 N N . SER B 1 329 ? -43.312 -15.062 28.719 1 95.25 329 SER B N 1
ATOM 9390 C CA . SER B 1 329 ? -42.062 -15.812 28.594 1 95.25 329 SER B CA 1
ATOM 9391 C C . SER B 1 329 ? -41 -15.273 29.547 1 95.25 329 SER B C 1
ATOM 9393 O O . SER B 1 329 ? -40.938 -14.07 29.828 1 95.25 329 SER B O 1
ATOM 9395 N N . THR B 1 330 ? -40.156 -16.172 29.969 1 95.75 330 THR B N 1
ATOM 9396 C CA . THR B 1 330 ? -39.031 -15.758 30.766 1 95.75 330 THR B CA 1
ATOM 9397 C C . THR B 1 330 ? -37.969 -15.117 29.891 1 95.75 330 THR B C 1
ATOM 9399 O O . THR B 1 330 ? -38 -15.242 28.672 1 95.75 330 THR B O 1
ATOM 9402 N N . ILE B 1 331 ? -37.031 -14.547 30.484 1 95.94 331 ILE B N 1
ATOM 9403 C CA . ILE B 1 331 ? -35.906 -13.914 29.781 1 95.94 331 ILE B CA 1
ATOM 9404 C C . ILE B 1 331 ? -35.125 -14.969 29.016 1 95.94 331 ILE B C 1
ATOM 9406 O O . ILE B 1 331 ? -34.75 -14.758 27.844 1 95.94 331 ILE B O 1
ATOM 9410 N N . GLN B 1 332 ? -34.906 -16.109 29.609 1 95.62 332 GLN B N 1
ATOM 9411 C CA . GLN B 1 332 ? -34.219 -17.203 28.938 1 95.62 332 GLN B CA 1
ATOM 9412 C C . GLN B 1 332 ? -34.969 -17.641 27.688 1 95.62 332 GLN B C 1
ATOM 9414 O O . GLN B 1 332 ? -34.375 -17.844 26.641 1 95.62 332 GLN B O 1
ATOM 9419 N N . GLN B 1 333 ? -36.219 -17.719 27.891 1 94.38 333 GLN B N 1
ATOM 9420 C CA . GLN B 1 333 ? -37.062 -18.172 26.781 1 94.38 333 GLN B CA 1
ATOM 9421 C C . GLN B 1 333 ? -37.062 -17.156 25.641 1 94.38 333 GLN B C 1
ATOM 9423 O O . GLN B 1 333 ? -37.062 -17.516 24.469 1 94.38 333 GLN B O 1
ATOM 9428 N N . LEU B 1 334 ? -37.125 -15.961 26.016 1 94.62 334 LEU B N 1
ATOM 9429 C CA . LEU B 1 334 ? -37.062 -14.906 25 1 94.62 334 LEU B CA 1
ATOM 9430 C C . LEU B 1 334 ? -35.75 -14.93 24.25 1 94.62 334 LEU B C 1
ATOM 9432 O O . LEU B 1 334 ? -35.719 -14.75 23.031 1 94.62 334 LEU B O 1
ATOM 9436 N N . ILE B 1 335 ? -34.625 -15.125 24.922 1 93.94 335 ILE B N 1
ATOM 9437 C CA . ILE B 1 335 ? -33.312 -15.195 24.312 1 93.94 335 ILE B CA 1
ATOM 9438 C C . ILE B 1 335 ? -33.25 -16.406 23.391 1 93.94 335 ILE B C 1
ATOM 9440 O O . ILE B 1 335 ? -32.75 -16.312 22.266 1 93.94 335 ILE B O 1
ATOM 9444 N N . ASP B 1 336 ? -33.75 -17.453 23.844 1 92.88 336 ASP B N 1
ATOM 9445 C CA . ASP B 1 336 ? -33.75 -18.688 23.047 1 92.88 336 ASP B CA 1
ATOM 9446 C C . ASP B 1 336 ? -34.562 -18.516 21.766 1 92.88 336 ASP B C 1
ATOM 9448 O O . ASP B 1 336 ? -34.188 -19.031 20.719 1 92.88 336 ASP B O 1
ATOM 9452 N N . ALA B 1 337 ? -35.688 -17.922 21.922 1 90.88 337 ALA B N 1
ATOM 9453 C CA . ALA B 1 337 ? -36.531 -17.688 20.766 1 90.88 337 ALA B CA 1
ATOM 9454 C C . ALA B 1 337 ? -35.844 -16.859 19.703 1 90.88 337 ALA B C 1
ATOM 9456 O O . ALA B 1 337 ? -35.938 -17.141 18.5 1 90.88 337 ALA B O 1
ATOM 9457 N N . ILE B 1 338 ? -35.188 -15.859 20.078 1 89.56 338 ILE B N 1
ATOM 9458 C CA . ILE B 1 338 ? -34.438 -14.992 19.156 1 89.56 338 ILE B CA 1
ATOM 9459 C C . ILE B 1 338 ? -33.312 -15.781 18.516 1 89.56 338 ILE B C 1
ATOM 9461 O O . ILE B 1 338 ? -33.031 -15.609 17.328 1 89.56 338 ILE B O 1
ATOM 9465 N N . ASN B 1 339 ? -32.594 -16.609 19.25 1 90.88 339 ASN B N 1
ATOM 9466 C CA . ASN B 1 339 ? -31.438 -17.375 18.781 1 90.88 339 ASN B CA 1
ATOM 9467 C C . ASN B 1 339 ? -31.844 -18.469 17.812 1 90.88 339 ASN B C 1
ATOM 9469 O O . ASN B 1 339 ? -31 -19.047 17.125 1 90.88 339 ASN B O 1
ATOM 9473 N N . GLN B 1 340 ? -33.125 -18.703 17.641 1 85.38 340 GLN B N 1
ATOM 9474 C CA . GLN B 1 340 ? -33.625 -19.703 16.703 1 85.38 340 GLN B CA 1
ATOM 9475 C C . GLN B 1 340 ? -33.812 -19.109 15.312 1 85.38 340 GLN B C 1
ATOM 9477 O O . GLN B 1 340 ? -34 -19.828 14.344 1 85.38 340 GLN B O 1
ATOM 9482 N N . GLN B 1 341 ? -33.656 -17.906 15.227 1 81.31 341 GLN B N 1
ATOM 9483 C CA . GLN B 1 341 ? -33.75 -17.266 13.922 1 81.31 341 GLN B CA 1
ATOM 9484 C C . GLN B 1 341 ? -32.656 -17.766 12.984 1 81.31 341 GLN B C 1
ATOM 9486 O O . GLN B 1 341 ? -31.484 -17.844 13.375 1 81.31 341 GLN B O 1
ATOM 9491 N N . PRO B 1 342 ? -33 -18.141 11.797 1 77.31 342 PRO B N 1
ATOM 9492 C CA . PRO B 1 342 ? -32.031 -18.75 10.859 1 77.31 342 PRO B CA 1
ATOM 9493 C C . PRO B 1 342 ? -30.875 -17.812 10.523 1 77.31 342 PRO B C 1
ATOM 9495 O O . PRO B 1 342 ? -29.797 -18.281 10.148 1 77.31 342 PRO B O 1
ATOM 9498 N N . GLU B 1 343 ? -31.078 -16.594 10.719 1 80 343 GLU B N 1
ATOM 9499 C CA . GLU B 1 343 ? -30.016 -15.633 10.367 1 80 343 GLU B CA 1
ATOM 9500 C C . GLU B 1 343 ? -28.922 -15.609 11.422 1 80 343 GLU B C 1
ATOM 9502 O O . GLU B 1 343 ? -27.844 -15.062 11.188 1 80 343 GLU B O 1
ATOM 9507 N N . ARG B 1 344 ? -29.203 -16.141 12.539 1 82.12 344 ARG B N 1
ATOM 9508 C CA . ARG B 1 344 ? -28.234 -16.094 13.625 1 82.12 344 ARG B CA 1
ATOM 9509 C C . ARG B 1 344 ? -27.406 -17.375 13.68 1 82.12 344 ARG B C 1
ATOM 9511 O O . ARG B 1 344 ? -27.922 -18.469 13.43 1 82.12 344 ARG B O 1
ATOM 9518 N N . GLY B 1 345 ? -26.109 -17.234 13.797 1 75.25 345 GLY B N 1
ATOM 9519 C CA . GLY B 1 345 ? -25.188 -18.344 13.953 1 75.25 345 GLY B CA 1
ATOM 9520 C C . GLY B 1 345 ? -24.391 -18.281 15.242 1 75.25 345 GLY B C 1
ATOM 9521 O O . GLY B 1 345 ? -24.578 -17.375 16.047 1 75.25 345 GLY B O 1
ATOM 9522 N N . ARG B 1 346 ? -23.5 -19.219 15.445 1 70.88 346 ARG B N 1
ATOM 9523 C CA . ARG B 1 346 ? -22.75 -19.344 16.688 1 70.88 346 ARG B CA 1
ATOM 9524 C C . ARG B 1 346 ? -21.625 -18.312 16.75 1 70.88 346 ARG B C 1
ATOM 9526 O O . ARG B 1 346 ? -21.234 -17.859 17.828 1 70.88 346 ARG B O 1
ATOM 9533 N N . SER B 1 347 ? -21.078 -17.969 15.602 1 67.88 347 SER B N 1
ATOM 9534 C CA . SER B 1 347 ? -19.984 -17.016 15.516 1 67.88 347 SER B CA 1
ATOM 9535 C C . SER B 1 347 ? -20.094 -16.156 14.266 1 67.88 347 SER B C 1
ATOM 9537 O O . SER B 1 347 ? -21.156 -15.594 13.992 1 67.88 347 SER B O 1
ATOM 9539 N N . HIS B 1 348 ? -19.047 -16 13.531 1 66.69 348 HIS B N 1
ATOM 9540 C CA . HIS B 1 348 ? -19 -15.102 12.383 1 66.69 348 HIS B CA 1
ATOM 9541 C C . HIS B 1 348 ? -19.344 -15.836 11.094 1 66.69 348 HIS B C 1
ATOM 9543 O O . HIS B 1 348 ? -19.062 -15.352 10 1 66.69 348 HIS B O 1
ATOM 9549 N N . GLU B 1 349 ? -20.062 -16.922 11.289 1 67.88 349 GLU B N 1
ATOM 9550 C CA . GLU B 1 349 ? -20.312 -17.75 10.117 1 67.88 349 GLU B CA 1
ATOM 9551 C C . GLU B 1 349 ? -21.609 -17.359 9.43 1 67.88 349 GLU B C 1
ATOM 9553 O O . GLU B 1 349 ? -21.875 -17.75 8.289 1 67.88 349 GLU B O 1
ATOM 9558 N N . ASN B 1 350 ? -22.422 -16.562 10.188 1 75.12 350 ASN B N 1
ATOM 9559 C CA . ASN B 1 350 ? -23.688 -16.078 9.641 1 75.12 350 ASN B CA 1
ATOM 9560 C C . ASN B 1 350 ? -23.797 -14.562 9.742 1 75.12 350 ASN B C 1
ATOM 9562 O O . ASN B 1 350 ? -22.922 -13.898 10.289 1 75.12 350 ASN B O 1
ATOM 9566 N N . TYR B 1 351 ? -24.844 -14.047 9.219 1 76.81 351 TYR B N 1
ATOM 9567 C CA . TYR B 1 351 ? -25.016 -12.602 9.141 1 76.81 351 TYR B CA 1
ATOM 9568 C C . TYR B 1 351 ? -25.297 -12.008 10.516 1 76.81 351 TYR B C 1
ATOM 9570 O O . TYR B 1 351 ? -24.984 -10.844 10.773 1 76.81 351 TYR B O 1
ATOM 9578 N N . LEU B 1 352 ? -25.938 -12.734 11.383 1 81.19 352 LEU B N 1
ATOM 9579 C CA . LEU B 1 352 ? -26.141 -12.344 12.781 1 81.19 352 LEU B CA 1
ATOM 9580 C C . LEU B 1 352 ? -25.531 -13.383 13.719 1 81.19 352 LEU B C 1
ATOM 9582 O O . LEU B 1 352 ? -25.297 -14.523 13.32 1 81.19 352 LEU B O 1
ATOM 9586 N N . THR B 1 353 ? -25.203 -12.922 14.938 1 82.81 353 THR B N 1
ATOM 9587 C CA . THR B 1 353 ? -24.625 -13.82 15.93 1 82.81 353 THR B CA 1
ATOM 9588 C C . THR B 1 353 ? -25.625 -14.102 17.047 1 82.81 353 THR B C 1
ATOM 9590 O O . THR B 1 353 ? -26.359 -13.211 17.469 1 82.81 353 THR B O 1
ATOM 9593 N N . ALA B 1 354 ? -25.609 -15.258 17.469 1 87.56 354 ALA B N 1
ATOM 9594 C CA . ALA B 1 354 ? -26.469 -15.656 18.578 1 87.56 354 ALA B CA 1
ATOM 9595 C C . ALA B 1 354 ? -26.141 -14.859 19.844 1 87.56 354 ALA B C 1
ATOM 9597 O O . ALA B 1 354 ? -24.984 -14.531 20.094 1 87.56 354 ALA B O 1
ATOM 9598 N N . ILE B 1 355 ? -27.219 -14.594 20.672 1 88.75 355 ILE B N 1
ATOM 9599 C CA . ILE B 1 355 ? -27.047 -13.875 21.922 1 88.75 355 ILE B CA 1
ATOM 9600 C C . ILE B 1 355 ? -26.547 -14.836 23 1 88.75 355 ILE B C 1
ATOM 9602 O O . ILE B 1 355 ? -27.203 -15.844 23.297 1 88.75 355 ILE B O 1
ATOM 9606 N N . THR B 1 356 ? -25.391 -14.555 23.484 1 87.06 356 THR B N 1
ATOM 9607 C CA . THR B 1 356 ? -24.844 -15.406 24.531 1 87.06 356 THR B CA 1
ATOM 9608 C C . THR B 1 356 ? -25.094 -14.805 25.906 1 87.06 356 THR B C 1
ATOM 9610 O O . THR B 1 356 ? -25.094 -13.578 26.062 1 87.06 356 THR B O 1
ATOM 9613 N N . ILE B 1 357 ? -25.344 -15.68 26.828 1 90.06 357 ILE B N 1
ATOM 9614 C CA . ILE B 1 357 ? -25.5 -15.25 28.203 1 90.06 357 ILE B CA 1
ATOM 9615 C C . ILE B 1 357 ? -24.141 -15.281 28.906 1 90.06 357 ILE B C 1
ATOM 9617 O O . ILE B 1 357 ? -23.656 -16.344 29.297 1 90.06 357 ILE B O 1
ATOM 9621 N N . ASP B 1 358 ? -23.531 -14.133 29.031 1 85.81 358 ASP B N 1
ATOM 9622 C CA . ASP B 1 358 ? -22.219 -14.047 29.656 1 85.81 358 ASP B CA 1
ATOM 9623 C C . ASP B 1 358 ? -22.266 -13.211 30.938 1 85.81 358 ASP B C 1
ATOM 9625 O O . ASP B 1 358 ? -23.359 -12.914 31.438 1 85.81 358 ASP B O 1
ATOM 9629 N N . ASP B 1 359 ? -21.156 -12.883 31.422 1 80.75 359 ASP B N 1
ATOM 9630 C CA . ASP B 1 359 ? -21.078 -12.141 32.688 1 80.75 359 ASP B CA 1
ATOM 9631 C C . ASP B 1 359 ? -21.703 -10.758 32.531 1 80.75 359 ASP B C 1
ATOM 9633 O O . ASP B 1 359 ? -22.328 -10.25 33.469 1 80.75 359 ASP B O 1
ATOM 9637 N N . VAL B 1 360 ? -21.531 -10.211 31.406 1 78.38 360 VAL B N 1
ATOM 9638 C CA . VAL B 1 360 ? -22.094 -8.883 31.156 1 78.38 360 VAL B CA 1
ATOM 9639 C C . VAL B 1 360 ? -23.609 -8.953 31.203 1 78.38 360 VAL B C 1
ATOM 9641 O O . VAL B 1 360 ? -24.266 -8.086 31.797 1 78.38 360 VAL B O 1
ATOM 9644 N N . THR B 1 361 ? -24.188 -9.922 30.578 1 88.19 361 THR B N 1
ATOM 9645 C CA . THR B 1 361 ? -25.641 -10.109 30.578 1 88.19 361 THR B CA 1
ATOM 9646 C C . THR B 1 361 ? -26.156 -10.273 32 1 88.19 361 THR B C 1
ATOM 9648 O O . THR B 1 361 ? -27.141 -9.633 32.375 1 88.19 361 THR B O 1
ATOM 9651 N N . LEU B 1 362 ? -25.453 -11.109 32.688 1 88.81 362 LEU B N 1
ATOM 9652 C CA . LEU B 1 362 ? -25.891 -11.398 34.062 1 88.81 362 LEU B CA 1
ATOM 9653 C C . LEU B 1 362 ? -25.766 -10.164 34.938 1 88.81 362 LEU B C 1
ATOM 9655 O O . LEU B 1 362 ? -26.609 -9.938 35.812 1 88.81 362 LEU B O 1
ATOM 9659 N N . ASP B 1 363 ? -24.766 -9.438 34.75 1 82.31 363 ASP B N 1
ATOM 9660 C CA . ASP B 1 363 ? -24.578 -8.203 35.5 1 82.31 363 ASP B CA 1
ATOM 9661 C C . ASP B 1 363 ? -25.703 -7.207 35.219 1 82.31 363 ASP B C 1
ATOM 9663 O O . ASP B 1 363 ? -26.172 -6.52 36.125 1 82.31 363 ASP B O 1
ATOM 9667 N N . ILE B 1 364 ? -26.031 -7.055 34 1 85.81 364 ILE B N 1
ATOM 9668 C CA . ILE B 1 364 ? -27.109 -6.156 33.594 1 85.81 364 ILE B CA 1
ATOM 9669 C C . ILE B 1 364 ? -28.422 -6.59 34.281 1 85.81 364 ILE B C 1
ATOM 9671 O O . ILE B 1 364 ? -29.172 -5.758 34.781 1 85.81 364 ILE B O 1
ATOM 9675 N N . LEU B 1 365 ? -28.688 -7.875 34.281 1 90.88 365 LEU B N 1
ATOM 9676 C CA . LEU B 1 365 ? -29.891 -8.406 34.906 1 90.88 365 LEU B CA 1
ATOM 9677 C C . LEU B 1 365 ? -29.891 -8.109 36.406 1 90.88 365 LEU B C 1
ATOM 9679 O O . LEU B 1 365 ? -30.906 -7.688 36.969 1 90.88 365 LEU B O 1
ATOM 9683 N N . LYS B 1 366 ? -28.766 -8.289 36.906 1 87.75 366 LYS B N 1
ATOM 9684 C CA . LYS B 1 366 ? -28.641 -8.023 38.344 1 87.75 366 LYS B CA 1
ATOM 9685 C C . LYS B 1 366 ? -28.891 -6.555 38.656 1 87.75 366 LYS B C 1
ATOM 9687 O O . LYS B 1 366 ? -29.562 -6.23 39.656 1 87.75 366 LYS B O 1
ATOM 9692 N N . GLU B 1 367 ? -28.344 -5.684 37.875 1 82.81 367 GLU B N 1
ATOM 9693 C CA . GLU B 1 367 ? -28.516 -4.246 38.062 1 82.81 367 GLU B CA 1
ATOM 9694 C C . GLU B 1 367 ? -29.984 -3.85 37.969 1 82.81 367 GLU B C 1
ATOM 9696 O O . GLU B 1 367 ? -30.422 -2.904 38.625 1 82.81 367 GLU B O 1
ATOM 9701 N N . GLU B 1 368 ? -30.734 -4.523 37.188 1 88.62 368 GLU B N 1
ATOM 9702 C CA . GLU B 1 368 ? -32.156 -4.23 37 1 88.62 368 GLU B CA 1
ATOM 9703 C C . GLU B 1 368 ? -33.031 -5.078 37.906 1 88.62 368 GLU B C 1
ATOM 9705 O O . GLU B 1 368 ? -34.25 -5.098 37.781 1 88.62 368 GLU B O 1
ATOM 9710 N N . ASN B 1 369 ? -32.375 -5.844 38.781 1 91.31 369 ASN B N 1
ATOM 9711 C CA . ASN B 1 369 ? -33.062 -6.742 39.688 1 91.31 369 ASN B CA 1
ATOM 9712 C C . ASN B 1 369 ? -33.875 -7.805 38.969 1 91.31 369 ASN B C 1
ATOM 9714 O O . ASN B 1 369 ? -35.031 -8.055 39.312 1 91.31 369 ASN B O 1
ATOM 9718 N N . LEU B 1 370 ? -33.281 -8.234 37.938 1 94.06 370 LEU B N 1
ATOM 9719 C CA . LEU B 1 370 ? -33.875 -9.297 37.125 1 94.06 370 LEU B CA 1
ATOM 9720 C C . LEU B 1 370 ? -32.969 -10.523 37.094 1 94.06 370 LEU B C 1
ATOM 9722 O O . LEU B 1 370 ? -31.812 -10.461 37.5 1 94.06 370 LEU B O 1
ATOM 9726 N N . ASN B 1 371 ? -33.5 -11.688 36.688 1 94.19 371 ASN B N 1
ATOM 9727 C CA . ASN B 1 371 ? -32.75 -12.906 36.406 1 94.19 371 ASN B CA 1
ATOM 9728 C C . ASN B 1 371 ? -33.312 -13.617 35.188 1 94.19 371 ASN B C 1
ATOM 9730 O O . ASN B 1 371 ? -34.25 -13.125 34.531 1 94.19 371 ASN B O 1
ATOM 9734 N N . LEU B 1 372 ? -32.781 -14.703 34.812 1 95.38 372 LEU B N 1
ATOM 9735 C CA . LEU B 1 372 ? -33.125 -15.383 33.562 1 95.38 372 LEU B CA 1
ATOM 9736 C C . LEU B 1 372 ? -34.531 -15.953 33.625 1 95.38 372 LEU B C 1
ATOM 9738 O O . LEU B 1 372 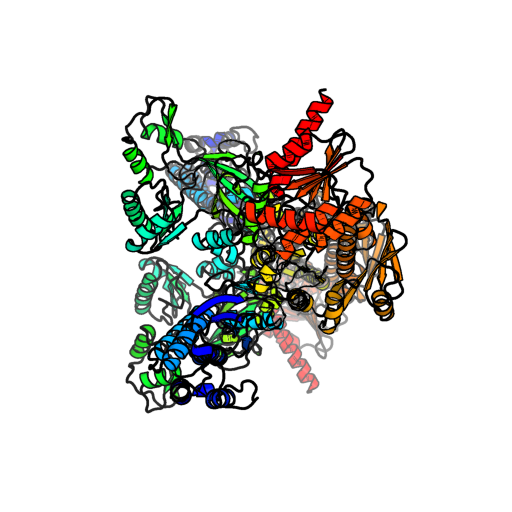? -35.156 -16.203 32.594 1 95.38 372 LEU B O 1
ATOM 9742 N N . ASP B 1 373 ? -35.031 -16.078 34.812 1 95.19 373 ASP B N 1
ATOM 9743 C CA . ASP B 1 373 ? -36.375 -16.641 35 1 95.19 373 ASP B CA 1
ATOM 9744 C C . ASP B 1 373 ? -37.438 -15.539 35.125 1 95.19 373 ASP B C 1
ATOM 9746 O O . ASP B 1 373 ? -38.625 -15.82 35.156 1 95.19 373 ASP B O 1
ATOM 9750 N N . SER B 1 374 ? -36.938 -14.328 35.156 1 95.44 374 SER B N 1
ATOM 9751 C CA . SER B 1 374 ? -37.844 -13.203 35.25 1 95.44 374 SER B CA 1
ATOM 9752 C C . SER B 1 374 ? -38.688 -13.039 34 1 95.44 374 SER B C 1
ATOM 9754 O O . SER B 1 374 ? -38.25 -13.422 32.906 1 95.44 374 SER B O 1
ATOM 9756 N N . VAL B 1 375 ? -39.938 -12.555 34.156 1 95.56 375 VAL B N 1
ATOM 9757 C CA . VAL B 1 375 ? -40.844 -12.273 33.031 1 95.56 375 VAL B CA 1
ATOM 9758 C C . VAL B 1 375 ? -41 -10.766 32.875 1 95.56 375 VAL B C 1
ATOM 9760 O O . VAL B 1 375 ? -41.375 -10.062 33.812 1 95.56 375 VAL B O 1
ATOM 9763 N N . LEU B 1 376 ? -40.625 -10.289 31.703 1 93.19 376 LEU B N 1
ATOM 9764 C CA . LEU B 1 376 ? -40.719 -8.867 31.375 1 93.19 376 LEU B CA 1
ATOM 9765 C C . LEU B 1 376 ? -42.125 -8.5 30.938 1 93.19 376 LEU B C 1
ATOM 9767 O O . LEU B 1 376 ? -42.781 -9.273 30.25 1 93.19 376 LEU B O 1
ATOM 9771 N N . SER B 1 377 ? -42.531 -7.359 31.406 1 93 377 SER B N 1
ATOM 9772 C CA . SER B 1 377 ? -43.844 -6.879 31 1 93 377 SER B CA 1
ATOM 9773 C C . SER B 1 377 ? -43.938 -6.684 29.484 1 93 377 SER B C 1
ATOM 9775 O O . SER B 1 377 ? -42.906 -6.469 28.828 1 93 377 SER B O 1
ATOM 9777 N N . MET B 1 378 ? -45.094 -6.699 28.953 1 92.25 378 MET B N 1
ATOM 9778 C CA . MET B 1 378 ? -45.312 -6.559 27.516 1 92.25 378 MET B CA 1
ATOM 9779 C C . MET B 1 378 ? -44.75 -5.234 27.016 1 92.25 378 MET B C 1
ATOM 9781 O O . MET B 1 378 ? -45.031 -4.18 27.578 1 92.25 378 MET B O 1
ATOM 9785 N N . GLY B 1 379 ? -43.938 -5.367 26.016 1 91.06 379 GLY B N 1
ATOM 9786 C CA . GLY B 1 379 ? -43.438 -4.168 25.359 1 91.06 379 GLY B CA 1
ATOM 9787 C C . GLY B 1 379 ? -42.156 -3.631 25.984 1 91.06 379 GLY B C 1
ATOM 9788 O O . GLY B 1 379 ? -41.531 -2.738 25.438 1 91.06 379 GLY B O 1
ATOM 9789 N N . THR B 1 380 ? -41.781 -4.223 27.141 1 92.44 380 THR B N 1
ATOM 9790 C CA . THR B 1 380 ? -40.594 -3.752 27.828 1 92.44 380 THR B CA 1
ATOM 9791 C C . THR B 1 380 ? -39.344 -4.246 27.109 1 92.44 380 THR B C 1
ATOM 9793 O O . THR B 1 380 ? -39.188 -5.445 26.875 1 92.44 380 THR B O 1
ATOM 9796 N N . VAL B 1 381 ? -38.531 -3.211 26.734 1 92.31 381 VAL B N 1
ATOM 9797 C CA . VAL B 1 381 ? -37.281 -3.557 26.062 1 92.31 381 VAL B CA 1
ATOM 9798 C C . VAL B 1 381 ? -36.156 -3.691 27.094 1 92.31 381 VAL B C 1
ATOM 9800 O O . VAL B 1 381 ? -35.969 -2.805 27.922 1 92.31 381 VAL B O 1
ATOM 9803 N N . LEU B 1 382 ? -35.5 -4.828 27.078 1 93 382 LEU B N 1
ATOM 9804 C CA . LEU B 1 382 ? -34.344 -5.059 27.953 1 93 382 LEU B CA 1
ATOM 9805 C C . LEU B 1 382 ? -33.062 -5.273 27.125 1 93 382 LEU B C 1
ATOM 9807 O O . LEU B 1 382 ? -33 -6.207 26.328 1 93 382 LEU B O 1
ATOM 9811 N N . ARG B 1 383 ? -32.125 -4.359 27.359 1 90.31 383 ARG B N 1
ATOM 9812 C CA . ARG B 1 383 ? -30.828 -4.543 26.734 1 90.31 383 ARG B CA 1
ATOM 9813 C C . ARG B 1 383 ? -30.016 -5.605 27.453 1 90.31 383 ARG B C 1
ATOM 9815 O O . ARG B 1 383 ? -29.969 -5.625 28.688 1 90.31 383 ARG B O 1
ATOM 9822 N N . LEU B 1 384 ? -29.422 -6.461 26.688 1 90.06 384 LEU B N 1
ATOM 9823 C CA . LEU B 1 384 ? -28.688 -7.578 27.266 1 90.06 384 LEU B CA 1
ATOM 9824 C C . LEU B 1 384 ? -27.188 -7.309 27.25 1 90.06 384 LEU B C 1
ATOM 9826 O O . LEU B 1 384 ? -26.422 -8.008 27.906 1 90.06 384 LEU B O 1
ATOM 9830 N N . LYS B 1 385 ? -26.797 -6.34 26.422 1 86 385 LYS B N 1
ATOM 9831 C CA . LYS B 1 385 ? -25.406 -5.918 26.312 1 86 385 LYS B CA 1
ATOM 9832 C C . LYS B 1 385 ? -25.281 -4.398 26.375 1 86 385 LYS B C 1
ATOM 9834 O O . LYS B 1 385 ? -26.234 -3.682 26.031 1 86 385 LYS B O 1
ATOM 9839 N N . HIS B 1 386 ? -24.109 -3.951 26.766 1 75.19 386 HIS B N 1
ATOM 9840 C CA . HIS B 1 386 ? -23.844 -2.516 26.734 1 75.19 386 HIS B CA 1
ATOM 9841 C C . HIS B 1 386 ? -23.406 -2.059 25.344 1 75.19 386 HIS B C 1
ATOM 9843 O O . HIS B 1 386 ? -23.891 -1.036 24.844 1 75.19 386 HIS B O 1
ATOM 9849 N N . ALA B 1 387 ? -22.516 -2.869 24.812 1 75.19 387 ALA B N 1
ATOM 9850 C CA . ALA B 1 387 ? -21.953 -2.516 23.516 1 75.19 387 ALA B CA 1
ATOM 9851 C C . ALA B 1 387 ? -22.875 -2.963 22.375 1 75.19 387 ALA B C 1
ATOM 9853 O O . ALA B 1 387 ? -23.484 -4.027 22.453 1 75.19 387 ALA B O 1
ATOM 9854 N N . ALA B 1 388 ? -22.969 -2.139 21.375 1 81.94 388 ALA B N 1
ATOM 9855 C CA . ALA B 1 388 ? -23.828 -2.443 20.219 1 81.94 388 ALA B CA 1
ATOM 9856 C C . ALA B 1 388 ? -23.047 -3.236 19.172 1 81.94 388 ALA B C 1
ATOM 9858 O O . ALA B 1 388 ? -23.047 -2.873 17.984 1 81.94 388 ALA B O 1
ATOM 9859 N N . ASN B 1 389 ? -22.531 -4.379 19.531 1 79.81 389 ASN B N 1
ATOM 9860 C CA . ASN B 1 389 ? -21.75 -5.203 18.609 1 79.81 389 ASN B CA 1
ATOM 9861 C C . ASN B 1 389 ? -22.609 -6.312 18 1 79.81 389 ASN B C 1
ATOM 9863 O O . ASN B 1 389 ? -23.375 -6.973 18.703 1 79.81 389 ASN B O 1
ATOM 9867 N N . ILE B 1 390 ? -22.422 -6.504 16.734 1 80.38 390 ILE B N 1
ATOM 9868 C CA . ILE B 1 390 ? -23.141 -7.574 16.047 1 80.38 390 ILE B CA 1
ATOM 9869 C C . ILE B 1 390 ? -22.625 -8.93 16.531 1 80.38 390 ILE B C 1
ATOM 9871 O O . ILE B 1 390 ? -23.406 -9.891 16.625 1 80.38 390 ILE B O 1
ATOM 9875 N N . SER B 1 391 ? -21.391 -8.984 16.906 1 79.69 391 SER B N 1
ATOM 9876 C CA . SER B 1 391 ? -20.734 -10.227 17.312 1 79.69 391 SER B CA 1
ATOM 9877 C C . SER B 1 391 ? -21.297 -10.734 18.641 1 79.69 391 SER B C 1
ATOM 9879 O O . SER B 1 391 ? -21.125 -11.898 18.984 1 79.69 391 SER B O 1
ATOM 9881 N N . SER B 1 392 ? -22.078 -9.828 19.359 1 78.81 392 SER B N 1
ATOM 9882 C CA . SER B 1 392 ? -22.672 -10.234 20.625 1 78.81 392 SER B CA 1
ATOM 9883 C C . SER B 1 392 ? -24.203 -10.305 20.531 1 78.81 392 SER B C 1
ATOM 9885 O O . SER B 1 392 ? -24.891 -10.289 21.547 1 78.81 392 SER B O 1
ATOM 9887 N N . GLY B 1 393 ? -24.672 -10.266 19.375 1 83 393 GLY B N 1
ATOM 9888 C CA . GLY B 1 393 ? -26.094 -10.445 19.172 1 83 393 GLY B CA 1
ATOM 9889 C C . GLY B 1 393 ? -26.828 -9.148 18.859 1 83 393 GLY B C 1
ATOM 9890 O O . GLY B 1 393 ? -28.047 -9.125 18.75 1 83 393 GLY B O 1
ATOM 9891 N N . GLY B 1 394 ? -26.078 -8.094 18.641 1 87.56 394 GLY B N 1
ATOM 9892 C CA . GLY B 1 394 ? -26.688 -6.812 18.312 1 87.56 394 GLY B CA 1
ATOM 9893 C C . GLY B 1 394 ? -27.297 -6.773 16.922 1 87.56 394 GLY B C 1
ATOM 9894 O O . GLY B 1 394 ? -27.266 -7.77 16.203 1 87.56 394 GLY B O 1
ATOM 9895 N N . THR B 1 395 ? -27.984 -5.656 16.641 1 90.69 395 THR B N 1
ATOM 9896 C CA . THR B 1 395 ? -28.625 -5.469 15.344 1 90.69 395 THR B CA 1
ATOM 9897 C C . THR B 1 395 ? -28.156 -4.172 14.688 1 90.69 395 THR B C 1
ATOM 9899 O O . THR B 1 395 ? -27.422 -3.389 15.305 1 90.69 395 THR B O 1
ATOM 9902 N N . SER B 1 396 ? -28.453 -4.09 13.391 1 93.5 396 SER B N 1
ATOM 9903 C CA . SER B 1 396 ? -28.016 -2.91 12.656 1 93.5 396 SER B CA 1
ATOM 9904 C C . SER B 1 396 ? -29.109 -2.395 11.727 1 93.5 396 SER B C 1
ATOM 9906 O O . SER B 1 396 ? -29.953 -3.164 11.273 1 93.5 396 SER B O 1
ATOM 9908 N N . ALA B 1 397 ? -29.156 -1.096 11.5 1 96.12 397 ALA B N 1
ATOM 9909 C CA . ALA B 1 397 ? -30.047 -0.427 10.547 1 96.12 397 ALA B CA 1
ATOM 9910 C C . ALA B 1 397 ? -29.25 0.438 9.578 1 96.12 397 ALA B C 1
ATOM 9912 O O . ALA B 1 397 ? -28.344 1.172 9.984 1 96.12 397 ALA B O 1
ATOM 9913 N N . ASP B 1 398 ? -29.531 0.316 8.297 1 97.44 398 ASP B N 1
ATOM 9914 C CA . ASP B 1 398 ? -28.859 1.153 7.309 1 97.44 398 ASP B CA 1
ATOM 9915 C C . ASP B 1 398 ? -29.344 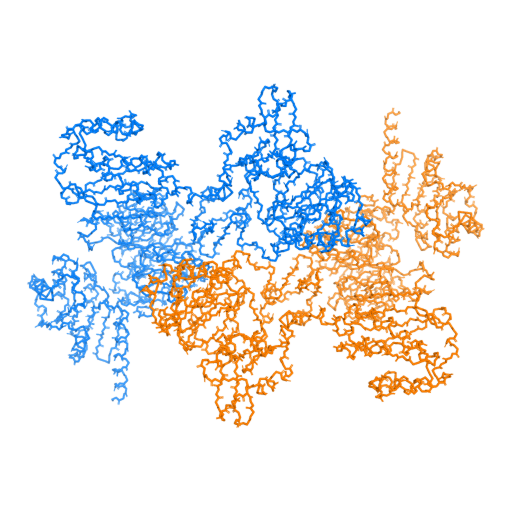2.598 7.387 1 97.44 398 ASP B C 1
ATOM 9917 O O . ASP B 1 398 ? -30.547 2.859 7.285 1 97.44 398 ASP B O 1
ATOM 9921 N N . VAL B 1 399 ? -28.484 3.531 7.586 1 98 399 VAL B N 1
ATOM 9922 C CA . VAL B 1 399 ? -28.844 4.941 7.668 1 98 399 VAL B CA 1
ATOM 9923 C C . VAL B 1 399 ? -27.953 5.766 6.75 1 98 399 VAL B C 1
ATOM 9925 O O . VAL B 1 399 ? -27.672 6.934 7.035 1 98 399 VAL B O 1
ATOM 9928 N N . THR B 1 400 ? -27.406 5.215 5.688 1 97.81 400 THR B N 1
ATOM 9929 C CA . THR B 1 400 ? -26.438 5.828 4.777 1 97.81 400 THR B CA 1
ATOM 9930 C C . THR B 1 400 ? -27.016 7.109 4.172 1 97.81 400 THR B C 1
ATOM 9932 O O . THR B 1 400 ? -26.281 8.102 4.016 1 97.81 400 THR B O 1
ATOM 9935 N N . ALA B 1 401 ? -28.266 7.164 3.928 1 96.12 401 ALA B N 1
ATOM 9936 C CA . ALA B 1 401 ? -28.906 8.289 3.24 1 96.12 401 ALA B CA 1
ATOM 9937 C C . ALA B 1 401 ? -29.078 9.477 4.18 1 96.12 401 ALA B C 1
ATOM 9939 O O . ALA B 1 401 ? -29.266 10.609 3.727 1 96.12 401 ALA B O 1
ATOM 9940 N N . ASP B 1 402 ? -28.953 9.281 5.457 1 95.75 402 ASP B N 1
ATOM 9941 C CA . ASP B 1 402 ? -29.266 10.305 6.453 1 95.75 402 ASP B CA 1
ATOM 9942 C C . ASP B 1 402 ? -28.031 11.109 6.824 1 95.75 402 ASP B C 1
ATOM 9944 O O . ASP B 1 402 ? -28.125 12.117 7.531 1 95.75 402 ASP B O 1
ATOM 9948 N N . VAL B 1 403 ? -26.906 10.789 6.348 1 97.38 403 VAL B N 1
ATOM 9949 C CA . VAL B 1 403 ? -25.656 11.344 6.852 1 97.38 403 VAL B CA 1
ATOM 9950 C C . VAL B 1 403 ? -25.438 12.75 6.293 1 97.38 403 VAL B C 1
ATOM 9952 O O . VAL B 1 403 ? -25.5 12.953 5.078 1 97.38 403 VAL B O 1
ATOM 9955 N N . HIS B 1 404 ? -25.25 13.703 7.141 1 96.25 404 HIS B N 1
ATOM 9956 C CA . HIS B 1 404 ? -24.938 15.07 6.742 1 96.25 404 HIS B CA 1
ATOM 9957 C C . HIS B 1 404 ? -23.641 15.125 5.941 1 96.25 404 HIS B C 1
ATOM 9959 O O . HIS B 1 404 ? -22.672 14.422 6.262 1 96.25 404 HIS B O 1
ATOM 9965 N N . PRO B 1 405 ? -23.5 15.992 4.98 1 95.31 405 PRO B N 1
ATOM 9966 C CA . PRO B 1 405 ? -22.297 16.078 4.137 1 95.31 405 PRO B CA 1
ATOM 9967 C C . PRO B 1 405 ? -21.031 16.375 4.938 1 95.31 405 PRO B C 1
ATOM 9969 O O . PRO B 1 405 ? -19.969 15.852 4.609 1 95.31 405 PRO B O 1
ATOM 9972 N N . ASP B 1 406 ? -21.125 17.125 5.98 1 93.88 406 ASP B N 1
ATOM 9973 C CA . ASP B 1 406 ? -19.969 17.422 6.809 1 93.88 406 ASP B CA 1
ATOM 9974 C C . ASP B 1 406 ? -19.422 16.156 7.465 1 93.88 406 ASP B C 1
ATOM 9976 O O . ASP B 1 406 ? -18.203 16.047 7.672 1 93.88 406 ASP B O 1
ATOM 9980 N N . ASN B 1 407 ? -20.375 15.281 7.816 1 96.75 407 ASN B N 1
ATOM 9981 C CA . ASN B 1 407 ? -19.953 14.023 8.43 1 96.75 407 ASN B CA 1
ATOM 9982 C C . ASN B 1 407 ? -19.312 13.086 7.41 1 96.75 407 ASN B C 1
ATOM 9984 O O . ASN B 1 407 ? -18.406 12.32 7.746 1 96.75 407 ASN B O 1
ATOM 9988 N N . VAL B 1 408 ? -19.812 13.18 6.129 1 97.38 408 VAL B N 1
ATOM 9989 C CA . VAL B 1 408 ? -19.203 12.414 5.043 1 97.38 408 VAL B CA 1
ATOM 9990 C C . VAL B 1 408 ? -17.75 12.852 4.852 1 97.38 408 VAL B C 1
ATOM 9992 O O . VAL B 1 408 ? -16.844 12.016 4.832 1 97.38 408 VAL B O 1
ATOM 9995 N N . PHE B 1 409 ? -17.578 14.156 4.773 1 96.31 409 PHE B N 1
ATOM 9996 C CA . PHE B 1 409 ? -16.25 14.711 4.59 1 96.31 409 PHE B CA 1
ATOM 9997 C C . PHE B 1 409 ? -15.328 14.305 5.734 1 96.31 409 PHE B C 1
ATOM 9999 O O . PHE B 1 409 ? -14.18 13.922 5.508 1 96.31 409 PHE B O 1
ATOM 10006 N N . MET B 1 410 ? -15.758 14.391 6.941 1 96.06 410 MET B N 1
ATOM 10007 C CA . MET B 1 410 ? -14.969 14.062 8.125 1 96.06 410 MET B CA 1
ATOM 10008 C C . MET B 1 410 ? -14.523 12.602 8.086 1 96.06 410 MET B C 1
ATOM 10010 O O . MET B 1 410 ? -13.359 12.289 8.344 1 96.06 410 MET B O 1
ATOM 10014 N N . ALA B 1 411 ? -15.492 11.68 7.777 1 98.06 411 ALA B N 1
ATOM 10015 C CA . ALA B 1 411 ? -15.188 10.25 7.738 1 98.06 411 ALA B CA 1
ATOM 10016 C C . ALA B 1 411 ? -14.125 9.945 6.688 1 98.06 411 ALA B C 1
ATOM 10018 O O . ALA B 1 411 ? -13.188 9.188 6.945 1 98.06 411 ALA B O 1
ATOM 10019 N N . GLU B 1 412 ? -14.289 10.539 5.543 1 98 412 GLU B N 1
ATOM 10020 C CA . GLU B 1 412 ? -13.336 10.336 4.461 1 98 412 GLU B CA 1
ATOM 10021 C C . GLU B 1 412 ? -11.961 10.898 4.824 1 98 412 GLU B C 1
ATOM 10023 O O . GLU B 1 412 ? -10.93 10.305 4.504 1 98 412 GLU B O 1
ATOM 10028 N N . ARG B 1 413 ? -11.961 12.023 5.508 1 96.88 413 ARG B N 1
ATOM 10029 C CA . ARG B 1 413 ? -10.727 12.648 5.98 1 96.88 413 ARG B CA 1
ATOM 10030 C C . ARG B 1 413 ? -10.023 11.758 7 1 96.88 413 ARG B C 1
ATOM 10032 O O . ARG B 1 413 ? -8.797 11.609 6.969 1 96.88 413 ARG B O 1
ATOM 10039 N N . ILE B 1 414 ? -10.797 11.141 7.895 1 97.69 414 ILE B N 1
ATOM 10040 C CA . ILE B 1 414 ? -10.242 10.25 8.914 1 97.69 414 ILE B CA 1
ATOM 10041 C C . ILE B 1 414 ? -9.516 9.086 8.234 1 97.69 414 ILE B C 1
ATOM 10043 O O . ILE B 1 414 ? -8.391 8.75 8.609 1 97.69 414 ILE B O 1
ATOM 10047 N N . ALA B 1 415 ? -10.148 8.492 7.234 1 98.06 415 ALA B N 1
ATOM 10048 C CA . ALA B 1 415 ? -9.555 7.359 6.527 1 98.06 415 ALA B CA 1
ATOM 10049 C C . ALA B 1 415 ? -8.211 7.746 5.906 1 98.06 415 ALA B C 1
ATOM 10051 O O . ALA B 1 415 ? -7.25 6.98 5.965 1 98.06 415 ALA B O 1
ATOM 10052 N N . ARG B 1 416 ? -8.117 8.953 5.336 1 96.94 416 ARG B N 1
ATOM 10053 C CA . ARG B 1 416 ? -6.887 9.422 4.715 1 96.94 416 ARG B CA 1
ATOM 10054 C C . ARG B 1 416 ? -5.812 9.695 5.762 1 96.94 416 ARG B C 1
ATOM 10056 O O . ARG B 1 416 ? -4.648 9.328 5.578 1 96.94 416 ARG B O 1
ATOM 10063 N N . LEU B 1 417 ? -6.223 10.32 6.848 1 96 417 LEU B N 1
ATOM 10064 C CA . LEU B 1 417 ? -5.285 10.641 7.918 1 96 417 LEU B CA 1
ATOM 10065 C C . LEU B 1 417 ? -4.691 9.375 8.523 1 96 417 LEU B C 1
ATOM 10067 O O . LEU B 1 417 ? -3.508 9.344 8.867 1 96 417 LEU B O 1
ATOM 10071 N N . MET B 1 418 ? -5.516 8.352 8.586 1 96.38 418 MET B N 1
ATOM 10072 C CA . MET B 1 418 ? -5.086 7.09 9.18 1 96.38 418 MET B CA 1
ATOM 10073 C C . MET B 1 418 ? -4.383 6.219 8.141 1 96.38 418 MET B C 1
ATOM 10075 O O . MET B 1 418 ? -3.773 5.203 8.492 1 96.38 418 MET B O 1
ATOM 10079 N N . ASN B 1 419 ? -4.43 6.621 6.906 1 96.31 419 ASN B N 1
ATOM 10080 C CA . ASN B 1 419 ? -3.852 5.863 5.801 1 96.31 419 ASN B CA 1
ATOM 10081 C C . ASN B 1 419 ? -4.426 4.453 5.723 1 96.31 419 ASN B C 1
ATOM 10083 O O . ASN B 1 419 ? -3.682 3.475 5.719 1 96.31 419 ASN B O 1
ATOM 10087 N N . LEU B 1 420 ? -5.777 4.402 5.719 1 97.81 420 LEU B N 1
ATOM 10088 C CA . LEU B 1 420 ? -6.48 3.131 5.598 1 97.81 420 LEU B CA 1
ATOM 10089 C C . LEU B 1 420 ? -7.383 3.123 4.367 1 97.81 420 LEU B C 1
ATOM 10091 O O . LEU B 1 420 ? -8.305 3.934 4.266 1 97.81 420 LEU B O 1
ATOM 10095 N N . ASP B 1 421 ? -7.141 2.266 3.449 1 97.5 421 ASP B N 1
ATOM 10096 C CA . ASP B 1 421 ? -7.918 2.168 2.217 1 97.5 421 ASP B CA 1
ATOM 10097 C C . ASP B 1 421 ? -9.328 1.644 2.496 1 97.5 421 ASP B C 1
ATOM 10099 O O . ASP B 1 421 ? -10.25 1.882 1.715 1 97.5 421 ASP B O 1
ATOM 10103 N N . LEU B 1 422 ? -9.461 0.917 3.537 1 97.62 422 LEU B N 1
ATOM 10104 C CA . LEU B 1 422 ? -10.719 0.347 4.016 1 97.62 422 LEU B CA 1
ATOM 10105 C C . LEU B 1 422 ? -10.789 0.406 5.539 1 97.62 422 LEU B C 1
ATOM 10107 O O . LEU B 1 422 ? -9.906 -0.107 6.23 1 97.62 422 LEU B O 1
ATOM 10111 N N . CYS B 1 423 ? -11.82 1.078 6.07 1 97.62 423 CYS B N 1
ATOM 10112 C CA . CYS B 1 423 ? -11.891 1.131 7.527 1 97.62 423 CYS B CA 1
ATOM 10113 C C . CYS B 1 423 ? -13.32 1.374 7.996 1 97.62 423 CYS B C 1
ATOM 10115 O O . CYS B 1 423 ? -14.172 1.807 7.215 1 97.62 423 CYS B O 1
ATOM 10117 N N . GLY B 1 424 ? -13.609 0.946 9.156 1 97.69 424 GLY B N 1
ATOM 10118 C CA . GLY B 1 424 ? -14.828 1.246 9.883 1 97.69 424 GLY B CA 1
ATOM 10119 C C . GLY B 1 424 ? -14.625 2.246 11.008 1 97.69 424 GLY B C 1
ATOM 10120 O O . GLY B 1 424 ? -13.75 2.061 11.859 1 97.69 424 GLY B O 1
ATOM 10121 N N . ILE B 1 425 ? -15.375 3.309 10.961 1 98 425 ILE B N 1
ATOM 10122 C CA . ILE B 1 425 ? -15.266 4.352 11.969 1 98 425 ILE B CA 1
ATOM 10123 C C . ILE B 1 425 ? -16.469 4.293 12.906 1 98 425 ILE B C 1
ATOM 10125 O O . ILE B 1 425 ? -17.609 4.457 12.469 1 98 425 ILE B O 1
ATOM 10129 N N . ASP B 1 426 ? -16.219 4.07 14.18 1 95.25 426 ASP B N 1
ATOM 10130 C CA . ASP B 1 426 ? -17.266 4.051 15.188 1 95.25 426 ASP B CA 1
ATOM 10131 C C . ASP B 1 426 ? -17.516 5.449 15.75 1 95.25 426 ASP B C 1
ATOM 10133 O O . ASP B 1 426 ? -16.609 6.062 16.312 1 95.25 426 ASP B O 1
ATOM 10137 N N . ILE B 1 427 ? -18.734 5.902 15.609 1 96 427 ILE B N 1
ATOM 10138 C CA . ILE B 1 427 ? -19.109 7.254 16.016 1 96 427 ILE B CA 1
ATOM 10139 C C . ILE B 1 427 ? -20.297 7.199 16.969 1 96 427 ILE B C 1
ATOM 10141 O O . ILE B 1 427 ? -21.219 6.422 16.766 1 96 427 ILE B O 1
ATOM 10145 N N . MET B 1 428 ? -20.203 7.914 18.031 1 94.56 428 MET B N 1
ATOM 10146 C CA . MET B 1 428 ? -21.344 8.164 18.906 1 94.56 428 MET B CA 1
ATOM 10147 C C . MET B 1 428 ? -21.922 9.562 18.672 1 94.56 428 MET B C 1
ATOM 10149 O O . MET B 1 428 ? -21.188 10.547 18.719 1 94.56 428 MET B O 1
ATOM 10153 N N . ALA B 1 429 ? -23.125 9.688 18.312 1 94.81 429 ALA B N 1
ATOM 10154 C CA . ALA B 1 429 ? -23.766 10.969 18.078 1 94.81 429 ALA B CA 1
ATOM 10155 C C . ALA B 1 429 ? -25.281 10.875 18.297 1 94.81 429 ALA B C 1
ATOM 10157 O O . ALA B 1 429 ? -25.875 9.812 18.125 1 94.81 429 ALA B O 1
ATOM 10158 N N . GLN B 1 430 ? -25.844 11.945 18.672 1 93.06 430 GLN B N 1
ATOM 10159 C CA . GLN B 1 430 ? -27.297 11.992 18.859 1 93.06 430 GLN B CA 1
ATOM 10160 C C . GLN B 1 430 ? -28.016 11.961 17.516 1 93.06 430 GLN B C 1
ATOM 10162 O O . GLN B 1 430 ? -29.094 11.367 17.391 1 93.06 430 GLN B O 1
ATOM 10167 N N . ASN B 1 431 ? -27.438 12.648 16.578 1 92.94 431 ASN B N 1
ATOM 10168 C CA . ASN B 1 431 ? -28.031 12.797 15.266 1 92.94 431 ASN B CA 1
ATOM 10169 C C . ASN B 1 431 ? -26.969 13.031 14.188 1 92.94 431 ASN B C 1
ATOM 10171 O O . ASN B 1 431 ? -26.188 13.977 14.281 1 92.94 431 ASN B O 1
ATOM 10175 N N . ILE B 1 432 ? -26.969 12.172 13.125 1 95.44 432 ILE B N 1
ATOM 10176 C CA . ILE B 1 432 ? -25.922 12.297 12.117 1 95.44 432 ILE B CA 1
ATOM 10177 C C . ILE B 1 432 ? -26.438 13.125 10.945 1 95.44 432 ILE B C 1
ATOM 10179 O O . ILE B 1 432 ? -25.703 13.383 9.984 1 95.44 432 ILE B O 1
ATOM 10183 N N . ARG B 1 433 ? -27.719 13.562 11.031 1 95 433 ARG B N 1
ATOM 10184 C CA . ARG B 1 433 ? -28.266 14.484 10.047 1 95 433 ARG B CA 1
ATOM 10185 C C . ARG B 1 433 ? -27.734 15.898 10.258 1 95 433 ARG B C 1
ATOM 10187 O O . ARG B 1 433 ? -27.906 16.766 9.398 1 95 433 ARG B O 1
ATOM 10194 N N . LEU B 1 434 ? -27.125 16.047 11.383 1 93.62 434 LEU B N 1
ATOM 10195 C CA . LEU B 1 434 ? -26.406 17.281 11.703 1 93.62 434 LEU B CA 1
ATOM 10196 C C . LEU B 1 434 ? -24.922 17.016 11.828 1 93.62 434 LEU B C 1
ATOM 10198 O O . LEU B 1 434 ? -24.5 15.883 12.086 1 93.62 434 LEU B O 1
ATOM 10202 N N . PRO B 1 435 ? -24.141 18.109 11.656 1 92.31 435 PRO B N 1
ATOM 10203 C CA . PRO B 1 435 ? -22.703 17.922 11.898 1 92.31 435 PRO B CA 1
ATOM 10204 C C . PRO B 1 435 ? -22.391 17.422 13.312 1 92.31 435 PRO B C 1
ATOM 10206 O O . PRO B 1 435 ? -22.875 18.016 14.281 1 92.31 435 PRO B O 1
ATOM 10209 N N . ILE B 1 436 ? -21.594 16.453 13.398 1 91.25 436 ILE B N 1
ATOM 10210 C CA . ILE B 1 436 ? -21.281 15.805 14.664 1 91.25 436 ILE B CA 1
ATOM 10211 C C . ILE B 1 436 ? -20.547 16.781 15.57 1 91.25 436 ILE B C 1
ATOM 10213 O O . ILE B 1 436 ? -20.641 16.703 16.797 1 91.25 436 ILE B O 1
ATOM 10217 N N . THR B 1 437 ? -19.844 17.688 15.008 1 83.69 437 THR B N 1
ATOM 10218 C CA . THR B 1 437 ? -19.078 18.688 15.766 1 83.69 437 THR B CA 1
ATOM 10219 C C . THR B 1 437 ? -20.016 19.609 16.547 1 83.69 437 THR B C 1
ATOM 10221 O O . THR B 1 437 ? -19.641 20.141 17.594 1 83.69 437 THR B O 1
ATOM 10224 N N . GLU B 1 438 ? -21.25 19.797 16.078 1 80.12 438 GLU B N 1
ATOM 10225 C CA . GLU B 1 438 ? -22.234 20.656 16.719 1 80.12 438 GLU B CA 1
ATOM 10226 C C . GLU B 1 438 ? -23.031 19.891 17.766 1 80.12 438 GLU B C 1
ATOM 10228 O O . GLU B 1 438 ? -23.5 20.484 18.75 1 80.12 438 GLU B O 1
ATOM 10233 N N . GLY B 1 439 ? -23.188 18.609 17.562 1 69.38 439 GLY B N 1
ATOM 10234 C CA . GLY B 1 439 ? -24.047 17.797 18.422 1 69.38 439 GLY B CA 1
ATOM 10235 C C . GLY B 1 439 ? -23.281 17.031 19.484 1 69.38 439 GLY B C 1
ATOM 10236 O O . GLY B 1 439 ? -23.781 16.047 20.031 1 69.38 439 GLY B O 1
ATOM 10237 N N . HIS B 1 440 ? -22.031 17.453 19.734 1 80.94 440 HIS B N 1
ATOM 10238 C CA . HIS B 1 440 ? -21.172 16.859 20.75 1 80.94 440 HIS B CA 1
ATOM 10239 C C . HIS B 1 440 ? -20.906 15.383 20.469 1 80.94 440 HIS B C 1
ATOM 10241 O O . HIS B 1 440 ? -20.875 14.562 21.391 1 80.94 440 HIS B O 1
ATOM 10247 N N . GLY B 1 441 ? -21.031 14.961 19.266 1 91.94 441 GLY B N 1
ATOM 10248 C CA . GLY B 1 441 ? -20.625 13.617 18.906 1 91.94 441 GLY B CA 1
ATOM 10249 C C . GLY B 1 441 ? -19.109 13.453 18.875 1 91.94 441 GLY B C 1
ATOM 10250 O O . GLY B 1 441 ? -18.375 14.438 18.938 1 91.94 441 GLY B O 1
ATOM 10251 N N . ALA B 1 442 ? -18.672 12.172 18.859 1 95.06 442 ALA B N 1
ATOM 10252 C CA . ALA B 1 442 ? -17.219 11.93 18.875 1 95.06 442 ALA B CA 1
ATOM 10253 C C . ALA B 1 442 ? -16.891 10.602 18.203 1 95.06 442 ALA B C 1
ATOM 10255 O O . ALA B 1 442 ? -17.719 9.688 18.156 1 95.06 442 ALA B O 1
ATOM 10256 N N . ILE B 1 443 ? -15.711 10.508 17.672 1 96.44 443 ILE B N 1
ATOM 10257 C CA . ILE B 1 443 ? -15.164 9.273 17.125 1 96.44 443 ILE B CA 1
ATOM 10258 C C . ILE B 1 443 ? -14.648 8.383 18.25 1 96.44 443 ILE B C 1
ATOM 10260 O O . ILE B 1 443 ? -13.797 8.797 19.031 1 96.44 443 ILE B O 1
ATOM 10264 N N . LEU B 1 444 ? -15.094 7.215 18.297 1 91.62 444 LEU B N 1
ATOM 10265 C CA . LEU B 1 444 ? -14.711 6.312 19.375 1 91.62 444 LEU B CA 1
ATOM 10266 C C . LEU B 1 444 ? -13.523 5.449 18.953 1 91.62 444 LEU B C 1
ATOM 10268 O O . LEU B 1 444 ? -12.625 5.199 19.766 1 91.62 444 LEU B O 1
ATOM 10272 N N . GLU B 1 445 ? -13.633 5.039 17.766 1 91 445 GLU B N 1
ATOM 10273 C CA . GLU B 1 445 ? -12.625 4.082 17.297 1 91 445 GLU B CA 1
ATOM 10274 C C . GLU B 1 445 ? -12.578 4.027 15.781 1 91 445 GLU B C 1
ATOM 10276 O O . GLU B 1 445 ? -13.578 4.301 15.109 1 91 445 GLU B O 1
ATOM 10281 N N . VAL B 1 446 ? -11.406 3.785 15.258 1 96.25 446 VAL B N 1
ATOM 10282 C CA . VAL B 1 446 ? -11.227 3.479 13.836 1 96.25 446 VAL B CA 1
ATOM 10283 C C . VAL B 1 446 ? -10.758 2.033 13.68 1 96.25 446 VAL B C 1
ATOM 10285 O O . VAL B 1 446 ? -9.758 1.628 14.273 1 96.25 446 VAL B O 1
ATOM 10288 N N . ASN B 1 447 ? -11.5 1.275 12.93 1 94.06 447 ASN B N 1
ATOM 10289 C CA . ASN B 1 447 ? -11.18 -0.134 12.719 1 94.06 447 ASN B CA 1
ATOM 10290 C C . ASN B 1 447 ? -10.586 -0.375 11.336 1 94.06 447 ASN B C 1
ATOM 10292 O O . ASN B 1 447 ? -11.219 -0.08 10.32 1 94.06 447 ASN B O 1
ATOM 10296 N N . ALA B 1 448 ? -9.438 -1.023 11.266 1 95.12 448 ALA B N 1
ATOM 10297 C CA . ALA B 1 448 ? -8.742 -1.272 10.008 1 95.12 448 ALA B CA 1
ATOM 10298 C C . ALA B 1 448 ? -9.312 -2.494 9.297 1 95.12 448 ALA B C 1
ATOM 10300 O O . ALA B 1 448 ? -9.07 -2.693 8.102 1 95.12 448 ALA B O 1
ATOM 10301 N N . SER B 1 449 ? -10.031 -3.389 9.898 1 92.38 449 SER B N 1
ATOM 10302 C CA . SER B 1 449 ? -10.68 -4.562 9.32 1 92.38 449 SER B CA 1
ATOM 10303 C C . SER B 1 449 ? -12.141 -4.648 9.742 1 92.38 449 SER B C 1
ATOM 10305 O O . SER B 1 449 ? -12.531 -5.559 10.477 1 92.38 449 SER B O 1
ATOM 10307 N N . PRO B 1 450 ? -12.867 -3.766 9.172 1 93 450 PRO B N 1
ATOM 10308 C CA . PRO B 1 450 ? -14.266 -3.717 9.609 1 93 450 PRO B CA 1
ATOM 10309 C C . PRO B 1 450 ? -15.086 -4.91 9.117 1 93 450 PRO B C 1
ATOM 10311 O O . PRO B 1 450 ? -14.852 -5.406 8.016 1 93 450 PRO B O 1
ATOM 10314 N N . GLY B 1 451 ? -15.984 -5.367 9.961 1 89.31 451 GLY B N 1
ATOM 10315 C CA . GLY B 1 451 ? -16.969 -6.324 9.477 1 89.31 451 GLY B CA 1
ATOM 10316 C C . GLY B 1 451 ? -17.906 -5.742 8.438 1 89.31 451 GLY B C 1
ATOM 10317 O O . GLY B 1 451 ? -18.312 -4.586 8.547 1 89.31 451 GLY B O 1
ATOM 10318 N N . LEU B 1 452 ? -18.203 -6.496 7.457 1 94.12 452 LEU B N 1
ATOM 10319 C CA . LEU B 1 452 ? -19.016 -5.988 6.359 1 94.12 452 LEU B CA 1
ATOM 10320 C C . LEU B 1 452 ? -20.453 -6.461 6.488 1 94.12 452 LEU B C 1
ATOM 10322 O O . LEU B 1 452 ? -21.344 -5.949 5.805 1 94.12 452 LEU B O 1
ATOM 10326 N N . ARG B 1 453 ? -20.75 -7.359 7.41 1 91.62 453 ARG B N 1
ATOM 10327 C CA . ARG B 1 453 ? -22.031 -8.039 7.516 1 91.62 453 ARG B CA 1
ATOM 10328 C C . ARG B 1 453 ? -23.156 -7.043 7.77 1 91.62 453 ARG B C 1
ATOM 10330 O O . ARG B 1 453 ? -24.25 -7.172 7.203 1 91.62 453 ARG B O 1
ATOM 10337 N N . MET B 1 454 ? -22.906 -6.086 8.633 1 93.38 454 MET B N 1
ATOM 10338 C CA . MET B 1 454 ? -23.953 -5.148 9.047 1 93.38 454 MET B CA 1
ATOM 10339 C C . MET B 1 454 ? -24.406 -4.285 7.871 1 93.38 454 MET B C 1
ATOM 10341 O O . MET B 1 454 ? -25.5 -3.732 7.891 1 93.38 454 MET B O 1
ATOM 10345 N N . HIS B 1 455 ? -23.578 -4.18 6.852 1 95.88 455 HIS B N 1
ATOM 10346 C CA . HIS B 1 455 ? -23.906 -3.398 5.668 1 95.88 455 HIS B CA 1
ATOM 10347 C C . HIS B 1 455 ? -24.5 -4.281 4.57 1 95.88 455 HIS B C 1
ATOM 10349 O O . HIS B 1 455 ? -25.391 -3.857 3.842 1 95.88 455 HIS B O 1
ATOM 10355 N N . LEU B 1 456 ? -24.016 -5.504 4.465 1 94.38 456 LEU B N 1
ATOM 10356 C CA . LEU B 1 456 ? -24.422 -6.449 3.434 1 94.38 456 LEU B CA 1
ATOM 10357 C C . LEU B 1 456 ? -25.859 -6.926 3.676 1 94.38 456 LEU B C 1
ATOM 10359 O O . LEU B 1 456 ? -26.625 -7.105 2.729 1 94.38 456 LEU B O 1
ATOM 10363 N N . ARG B 1 457 ? -26.156 -7.18 4.941 1 92 457 ARG B N 1
ATOM 10364 C CA . ARG B 1 457 ? -27.484 -7.625 5.332 1 92 457 ARG B CA 1
ATOM 10365 C C . ARG B 1 457 ? -27.906 -7.012 6.668 1 92 457 ARG B C 1
ATOM 10367 O O . ARG B 1 457 ? -28.016 -7.719 7.672 1 92 457 ARG B O 1
ATOM 10374 N N . PRO B 1 458 ? -28.297 -5.746 6.648 1 92.75 458 PRO B N 1
ATOM 10375 C CA . PRO B 1 458 ? -28.766 -5.113 7.883 1 92.75 458 PRO B CA 1
ATOM 10376 C C . PRO B 1 458 ? -30.109 -5.668 8.352 1 92.75 458 PRO B C 1
ATOM 10378 O O . PRO B 1 458 ? -30.891 -6.172 7.543 1 92.75 458 PRO B O 1
ATOM 10381 N N . THR B 1 459 ? -30.312 -5.625 9.648 1 90 459 THR B N 1
ATOM 10382 C CA . THR B 1 459 ? -31.594 -6.055 10.188 1 90 459 THR B CA 1
ATOM 10383 C C . THR B 1 459 ? -32.719 -5.176 9.664 1 90 459 THR B C 1
ATOM 10385 O O . THR B 1 459 ? -33.812 -5.668 9.375 1 90 459 THR B O 1
ATOM 10388 N N . HIS B 1 460 ? -32.438 -3.891 9.602 1 91.94 460 HIS B N 1
ATOM 10389 C CA . HIS B 1 460 ? -33.375 -2.938 9.055 1 91.94 460 HIS B CA 1
ATOM 10390 C C . HIS B 1 460 ? -32.75 -2.061 7.984 1 91.94 460 HIS B C 1
ATOM 10392 O O . HIS B 1 460 ? -31.562 -1.718 8.086 1 91.94 460 HIS B O 1
ATOM 10398 N N . GLY B 1 461 ? -33.562 -1.75 6.977 1 92.69 461 GLY B N 1
ATOM 10399 C CA . GLY B 1 461 ? -33.062 -0.858 5.938 1 92.69 461 GLY B CA 1
ATOM 10400 C C . GLY B 1 461 ? -32.562 -1.592 4.707 1 92.69 461 GLY B C 1
ATOM 10401 O O . GLY B 1 461 ? -32.875 -2.768 4.508 1 92.69 461 GLY B O 1
ATOM 10402 N N . ARG B 1 462 ? -31.875 -0.944 3.883 1 94.06 462 ARG B N 1
ATOM 10403 C CA . ARG B 1 462 ? -31.453 -1.461 2.586 1 94.06 462 ARG B CA 1
ATOM 10404 C C . ARG B 1 462 ? -30.109 -2.178 2.695 1 94.06 462 ARG B C 1
ATOM 10406 O O . ARG B 1 462 ? -29.219 -1.718 3.4 1 94.06 462 ARG B O 1
ATOM 10413 N N . ALA B 1 463 ? -30 -3.375 2.049 1 94.88 463 ALA B N 1
ATOM 10414 C CA . ALA B 1 463 ? -28.719 -4.051 1.904 1 94.88 463 ALA B CA 1
ATOM 10415 C C . ALA B 1 463 ? -27.828 -3.332 0.894 1 94.88 463 ALA B C 1
ATOM 10417 O O . ALA B 1 463 ? -28.297 -2.91 -0.166 1 94.88 463 ALA B O 1
ATOM 10418 N N . ILE B 1 464 ? -26.609 -3.098 1.236 1 96.88 464 ILE B N 1
ATOM 10419 C CA . ILE B 1 464 ? -25.672 -2.412 0.356 1 96.88 464 ILE B CA 1
ATOM 10420 C C . ILE B 1 464 ? -24.562 -3.365 -0.044 1 96.88 464 ILE B C 1
ATOM 10422 O O . ILE B 1 464 ? -23.922 -3.98 0.814 1 96.88 464 ILE B O 1
ATOM 10426 N N . ASN B 1 465 ? -24.281 -3.58 -1.354 1 97.12 465 ASN B N 1
ATOM 10427 C CA . ASN B 1 465 ? -23.172 -4.391 -1.843 1 97.12 465 ASN B CA 1
ATOM 10428 C C . ASN B 1 465 ? -21.828 -3.67 -1.676 1 97.12 465 ASN B C 1
ATOM 10430 O O . ASN B 1 465 ? -21.281 -3.148 -2.645 1 97.12 465 ASN B O 1
ATOM 10434 N N . VAL B 1 466 ? -21.297 -3.74 -0.545 1 97.75 466 VAL B N 1
ATOM 10435 C CA . VAL B 1 466 ? -20.062 -3.021 -0.235 1 97.75 466 VAL B CA 1
ATOM 10436 C C . VAL B 1 466 ? -18.875 -3.756 -0.843 1 97.75 466 VAL B C 1
ATOM 10438 O O . VAL B 1 466 ? -17.75 -3.242 -0.836 1 97.75 466 VAL B O 1
ATOM 10441 N N . ALA B 1 467 ? -19.078 -4.977 -1.397 1 97.19 467 ALA B N 1
ATOM 10442 C CA . ALA B 1 467 ? -18.016 -5.699 -2.107 1 97.19 467 ALA B CA 1
ATOM 10443 C C . ALA B 1 467 ? -17.656 -5 -3.412 1 97.19 467 ALA B C 1
ATOM 10445 O O . ALA B 1 467 ? -16.5 -5.027 -3.84 1 97.19 467 ALA B O 1
ATOM 10446 N N . LYS B 1 468 ? -18.656 -4.426 -4.004 1 97.12 468 LYS B N 1
ATOM 10447 C CA . LYS B 1 468 ? -18.453 -3.77 -5.293 1 97.12 468 LYS B CA 1
ATOM 10448 C C . LYS B 1 468 ? -17.406 -2.656 -5.184 1 97.12 468 LYS B C 1
ATOM 10450 O O . LYS B 1 468 ? -16.422 -2.646 -5.926 1 97.12 468 LYS B O 1
ATOM 10455 N N . PRO B 1 469 ? -17.547 -1.693 -4.25 1 97.56 469 PRO B N 1
ATOM 10456 C CA . PRO B 1 469 ? -16.531 -0.646 -4.16 1 97.56 469 PRO B CA 1
ATOM 10457 C C . PRO B 1 469 ? -15.156 -1.189 -3.764 1 97.56 469 PRO B C 1
ATOM 10459 O O . PRO B 1 469 ? -14.125 -0.601 -4.113 1 97.56 469 PRO B O 1
ATOM 10462 N N . ILE B 1 470 ? -15.078 -2.27 -3 1 97.62 470 ILE B N 1
ATOM 10463 C CA . ILE B 1 470 ? -13.797 -2.875 -2.658 1 97.62 470 ILE B CA 1
ATOM 10464 C C . ILE B 1 470 ? -13.086 -3.344 -3.928 1 97.62 470 ILE B C 1
ATOM 10466 O O . ILE B 1 470 ? -11.906 -3.055 -4.133 1 97.62 470 ILE B O 1
ATOM 10470 N N . LEU B 1 471 ? -13.82 -4.074 -4.844 1 97.5 471 LEU B N 1
ATOM 10471 C CA . LEU B 1 471 ? -13.234 -4.562 -6.086 1 97.5 471 LEU B CA 1
ATOM 10472 C C . LEU B 1 471 ? -12.945 -3.412 -7.043 1 97.5 471 LEU B C 1
ATOM 10474 O O . LEU B 1 471 ? -11.977 -3.457 -7.805 1 97.5 471 LEU B O 1
ATOM 10478 N N . ASP B 1 472 ? -13.844 -2.33 -7.008 1 97.62 472 ASP B N 1
ATOM 10479 C CA . ASP B 1 472 ? -13.555 -1.138 -7.797 1 97.62 472 ASP B CA 1
ATOM 10480 C C . ASP B 1 472 ? -12.227 -0.514 -7.387 1 97.62 472 ASP B C 1
ATOM 10482 O O . ASP B 1 472 ? -11.492 0.013 -8.234 1 97.62 472 ASP B O 1
ATOM 10486 N N . MET B 1 473 ? -11.953 -0.559 -6.109 1 97.31 473 MET B N 1
ATOM 10487 C CA . MET B 1 473 ? -10.711 -0.012 -5.566 1 97.31 473 MET B CA 1
ATOM 10488 C C . MET B 1 473 ? -9.508 -0.847 -6.004 1 97.31 473 MET B C 1
ATOM 10490 O O . MET B 1 473 ? -8.508 -0.305 -6.469 1 97.31 473 MET B O 1
ATOM 10494 N N . LEU B 1 474 ? -9.609 -2.162 -5.945 1 97.12 474 LEU B N 1
ATOM 10495 C CA . LEU B 1 474 ? -8.492 -3.062 -6.234 1 97.12 474 LEU B CA 1
ATOM 10496 C C . LEU B 1 474 ? -8.258 -3.17 -7.738 1 97.12 474 LEU B C 1
ATOM 10498 O O . LEU B 1 474 ? -7.125 -3.35 -8.18 1 97.12 474 LEU B O 1
ATOM 10502 N N . PHE B 1 475 ? -9.344 -3.168 -8.5 1 97.19 475 PHE B N 1
ATOM 10503 C CA . PHE B 1 475 ? -9.297 -3.271 -9.953 1 97.19 475 PHE B CA 1
ATOM 10504 C C . PHE B 1 475 ? -10.047 -2.111 -10.594 1 97.19 475 PHE B C 1
ATOM 10506 O O . PHE B 1 475 ? -11.156 -2.287 -11.109 1 97.19 475 PHE B O 1
ATOM 10513 N N . PRO B 1 476 ? -9.375 -0.962 -10.617 1 94.12 476 PRO B N 1
ATOM 10514 C CA . PRO B 1 476 ? -10.055 0.221 -11.148 1 94.12 476 PRO B CA 1
ATOM 10515 C C . PRO B 1 476 ? -10.422 0.077 -12.625 1 94.12 476 PRO B C 1
ATOM 10517 O O . PRO B 1 476 ? -9.828 -0.737 -13.336 1 94.12 476 PRO B O 1
ATOM 10520 N N . ASN B 1 477 ? -11.43 0.782 -13.125 1 90.69 477 ASN B N 1
ATOM 10521 C CA . ASN B 1 477 ? -11.875 0.83 -14.508 1 90.69 477 ASN B CA 1
ATOM 10522 C C . ASN B 1 477 ? -12.266 -0.554 -15.023 1 90.69 477 ASN B C 1
ATOM 10524 O O . ASN B 1 477 ? -11.953 -0.909 -16.156 1 90.69 477 ASN B O 1
ATOM 10528 N N . ASN B 1 478 ? -12.672 -1.405 -14.109 1 86.38 478 ASN B N 1
ATOM 10529 C CA . ASN B 1 478 ? -13.188 -2.73 -14.422 1 86.38 478 ASN B CA 1
ATOM 10530 C C . ASN B 1 478 ? -12.109 -3.635 -15.008 1 86.38 478 ASN B C 1
ATOM 10532 O O . ASN B 1 478 ? -12.375 -4.406 -15.938 1 86.38 478 ASN B O 1
ATOM 10536 N N . GLN B 1 479 ? -10.992 -3.432 -14.539 1 89.69 479 GLN B N 1
ATOM 10537 C CA . GLN B 1 479 ? -9.914 -4.34 -14.914 1 89.69 479 GLN B CA 1
ATOM 10538 C C . GLN B 1 479 ? -10.234 -5.773 -14.508 1 89.69 479 GLN B C 1
ATOM 10540 O O . GLN B 1 479 ? -10.828 -6.004 -13.445 1 89.69 479 GLN B O 1
ATOM 10545 N N . SER B 1 480 ? -9.914 -6.703 -15.273 1 90.5 480 SER B N 1
ATOM 10546 C CA . SER B 1 480 ? -10.312 -8.094 -15.078 1 90.5 480 SER B CA 1
ATOM 10547 C C . SER B 1 480 ? -9.383 -8.805 -14.102 1 90.5 480 SER B C 1
ATOM 10549 O O . SER B 1 480 ? -9.688 -9.898 -13.625 1 90.5 480 SER B O 1
ATOM 10551 N N . GLY B 1 481 ? -8.234 -8.227 -13.781 1 95.12 481 GLY B N 1
ATOM 10552 C CA . GLY B 1 481 ? -7.258 -8.898 -12.93 1 95.12 481 GLY B CA 1
ATOM 10553 C C . GLY B 1 481 ? -6.5 -10 -13.648 1 95.12 481 GLY B C 1
ATOM 10554 O O . GLY B 1 481 ? -5.691 -10.703 -13.039 1 95.12 481 GLY B O 1
ATOM 10555 N N . ARG B 1 482 ? -6.711 -10.242 -14.891 1 96.62 482 ARG B N 1
ATOM 10556 C CA . ARG B 1 482 ? -6.07 -11.281 -15.688 1 96.62 482 ARG B CA 1
ATOM 10557 C C . ARG B 1 482 ? -4.863 -10.719 -16.438 1 96.62 482 ARG B C 1
ATOM 10559 O O . ARG B 1 482 ? -4.75 -9.508 -16.625 1 96.62 482 ARG B O 1
ATOM 10566 N N . ILE B 1 483 ? -3.932 -11.562 -16.797 1 97.25 483 ILE B N 1
ATOM 10567 C CA . ILE B 1 483 ? -2.83 -11.227 -17.688 1 97.25 483 ILE B CA 1
ATOM 10568 C C . ILE B 1 483 ? -2.992 -11.977 -19.016 1 97.25 483 ILE B C 1
ATOM 10570 O O . ILE B 1 483 ? -3.666 -13.008 -19.062 1 97.25 483 ILE B O 1
ATOM 10574 N N . PRO B 1 484 ? -2.43 -11.422 -20.062 1 97.69 484 PRO B N 1
ATOM 10575 C CA . PRO B 1 484 ? -2.482 -12.18 -21.328 1 97.69 484 PRO B CA 1
ATOM 10576 C C . PRO B 1 484 ? -1.888 -13.578 -21.188 1 97.69 484 PRO B C 1
ATOM 10578 O O . PRO B 1 484 ? -0.817 -13.75 -20.594 1 97.69 484 PRO B O 1
ATOM 10581 N N . LEU B 1 485 ? -2.654 -14.555 -21.672 1 98.44 485 LEU B N 1
ATOM 10582 C CA . LEU B 1 485 ? -2.275 -15.953 -21.531 1 98.44 485 LEU B CA 1
ATOM 10583 C C . LEU B 1 485 ? -2.412 -16.688 -22.859 1 98.44 485 LEU B C 1
ATOM 10585 O O . LEU B 1 485 ? -3.465 -16.641 -23.5 1 98.44 485 LEU B O 1
ATOM 10589 N N . VAL B 1 486 ? -1.297 -17.297 -23.312 1 98.88 486 VAL B N 1
ATOM 10590 C CA . VAL B 1 486 ? -1.297 -18.172 -24.469 1 98.88 486 VAL B CA 1
ATOM 10591 C C . VAL B 1 486 ? -1.102 -19.625 -24.031 1 98.88 486 VAL B C 1
ATOM 10593 O O . VAL B 1 486 ? -0.137 -19.938 -23.328 1 98.88 486 VAL B O 1
ATOM 10596 N N . ALA B 1 487 ? -2.014 -20.484 -24.391 1 98.81 487 ALA B N 1
ATOM 10597 C CA . ALA B 1 487 ? -1.918 -21.906 -24.062 1 98.81 487 ALA B CA 1
ATOM 10598 C C . ALA B 1 487 ? -1.643 -22.734 -25.312 1 98.81 487 ALA B C 1
ATOM 10600 O O . ALA B 1 487 ? -2.295 -22.562 -26.344 1 98.81 487 ALA B O 1
ATOM 10601 N N . VAL B 1 488 ? -0.643 -23.594 -25.234 1 98.88 488 VAL B N 1
ATOM 10602 C CA . VAL B 1 488 ? -0.23 -24.391 -26.391 1 98.88 488 VAL B CA 1
ATOM 10603 C C . VAL B 1 488 ? -0.391 -25.875 -26.094 1 98.88 488 VAL B C 1
ATOM 10605 O O . VAL B 1 488 ? 0.061 -26.359 -25.047 1 98.88 488 VAL B O 1
ATOM 10608 N N . THR B 1 489 ? -1.056 -26.578 -26.953 1 98.44 489 THR B N 1
ATOM 10609 C CA . THR B 1 489 ? -1.162 -28.031 -26.828 1 98.44 489 THR B CA 1
ATOM 10610 C C . THR B 1 489 ? -1.003 -28.703 -28.188 1 98.44 489 THR B C 1
ATOM 10612 O O . THR B 1 489 ? -0.725 -28.031 -29.188 1 98.44 489 THR B O 1
ATOM 10615 N N . GLY B 1 490 ? -1.025 -30.016 -28.281 1 97.06 490 GLY B N 1
ATOM 10616 C CA . GLY B 1 490 ? -0.787 -30.844 -29.453 1 97.06 490 GLY B CA 1
ATOM 10617 C C . GLY B 1 490 ? 0.079 -32.062 -29.172 1 97.06 490 GLY B C 1
ATOM 10618 O O . GLY B 1 490 ? 0.473 -32.281 -28.031 1 97.06 490 GLY B O 1
ATOM 10619 N N . THR B 1 491 ? 0.326 -32.781 -30.219 1 94 491 THR B N 1
ATOM 10620 C CA . THR B 1 491 ? 1.187 -33.938 -30.062 1 94 491 THR B CA 1
ATOM 10621 C C . THR B 1 491 ? 2.654 -33.562 -30.219 1 94 491 THR B C 1
ATOM 10623 O O . THR B 1 491 ? 3.473 -33.844 -29.344 1 94 491 THR B O 1
ATOM 10626 N N . ASN B 1 492 ? 2.969 -32.844 -31.234 1 94.19 492 ASN B N 1
ATOM 10627 C CA . ASN B 1 492 ? 4.336 -32.406 -31.5 1 94.19 492 ASN B CA 1
ATOM 10628 C C . ASN B 1 492 ? 4.43 -30.906 -31.688 1 94.19 492 ASN B C 1
ATOM 10630 O O . ASN B 1 492 ? 3.471 -30.266 -32.125 1 94.19 492 ASN B O 1
ATOM 10634 N N . GLY B 1 493 ? 5.555 -30.375 -31.281 1 95.69 493 GLY B N 1
ATOM 10635 C CA . GLY B 1 493 ? 5.859 -28.984 -31.562 1 95.69 493 GLY B CA 1
ATOM 10636 C C . GLY B 1 493 ? 5.461 -28.047 -30.438 1 95.69 493 GLY B C 1
ATOM 10637 O O . GLY B 1 493 ? 5.719 -26.844 -30.516 1 95.69 493 GLY B O 1
ATOM 10638 N N . LYS B 1 494 ? 4.863 -28.516 -29.359 1 96.44 494 LYS B N 1
ATOM 10639 C CA . LYS B 1 494 ? 4.371 -27.688 -28.266 1 96.44 494 LYS B CA 1
ATOM 10640 C C . LYS B 1 494 ? 5.488 -26.844 -27.672 1 96.44 494 LYS B C 1
ATOM 10642 O O . LYS B 1 494 ? 5.359 -25.609 -27.578 1 96.44 494 LYS B O 1
ATOM 10647 N N . THR B 1 495 ? 6.582 -27.453 -27.297 1 95.19 495 THR B N 1
ATOM 10648 C CA . THR B 1 495 ? 7.68 -26.797 -26.594 1 95.19 495 THR B CA 1
ATOM 10649 C C . THR B 1 495 ? 8.289 -25.703 -27.469 1 95.19 495 THR B C 1
ATOM 10651 O O . THR B 1 495 ? 8.539 -24.594 -26.984 1 95.19 495 THR B O 1
ATOM 10654 N N . THR B 1 496 ? 8.57 -25.984 -28.75 1 96.69 496 THR B N 1
ATOM 10655 C CA . THR B 1 496 ? 9.156 -25.016 -29.672 1 96.69 496 THR B CA 1
ATOM 10656 C C . THR B 1 496 ? 8.227 -23.828 -29.859 1 96.69 496 THR B C 1
ATOM 10658 O O . THR B 1 496 ? 8.672 -22.672 -29.844 1 96.69 496 THR B O 1
ATOM 10661 N N . THR B 1 497 ? 6.957 -24.109 -30 1 98.44 497 THR B N 1
ATOM 10662 C CA . THR B 1 497 ? 5.973 -23.047 -30.188 1 98.44 497 THR B CA 1
ATOM 10663 C C . THR B 1 497 ? 5.902 -22.172 -28.938 1 98.44 497 THR B C 1
ATOM 10665 O O . THR B 1 497 ? 5.848 -20.938 -29.047 1 98.44 497 THR B O 1
ATOM 10668 N N . VAL B 1 498 ? 5.895 -22.766 -27.766 1 98.25 498 VAL B N 1
ATOM 10669 C CA . VAL B 1 498 ? 5.855 -22.031 -26.5 1 98.25 498 VAL B CA 1
ATOM 10670 C C . VAL B 1 498 ? 7.066 -21.125 -26.406 1 98.25 498 VAL B C 1
ATOM 10672 O O . VAL B 1 498 ? 6.934 -19.938 -26.078 1 98.25 498 VAL B O 1
ATOM 10675 N N . ARG B 1 499 ? 8.227 -21.641 -26.703 1 97.31 499 ARG B N 1
ATOM 10676 C CA . ARG B 1 499 ? 9.461 -20.891 -26.547 1 97.31 499 ARG B CA 1
ATOM 10677 C C . ARG B 1 499 ? 9.531 -19.75 -27.562 1 97.31 499 ARG B C 1
ATOM 10679 O O . ARG B 1 499 ? 10.008 -18.656 -27.25 1 97.31 499 ARG B O 1
ATOM 10686 N N . LEU B 1 500 ? 9.102 -20.047 -28.766 1 98.25 500 LEU B N 1
ATOM 10687 C CA . LEU B 1 500 ? 9.07 -19 -29.766 1 98.25 500 LEU B CA 1
ATOM 10688 C C . LEU B 1 500 ? 8.102 -17.891 -29.375 1 98.25 500 LEU B C 1
ATOM 10690 O O . LEU B 1 500 ? 8.422 -16.703 -29.5 1 98.25 500 LEU B O 1
ATOM 10694 N N . MET B 1 501 ? 6.926 -18.266 -28.891 1 98.56 501 MET B N 1
ATOM 10695 C CA . MET B 1 501 ? 5.941 -17.281 -28.438 1 98.56 501 MET B CA 1
ATOM 10696 C C . MET B 1 501 ? 6.473 -16.5 -27.25 1 98.56 501 MET B C 1
ATOM 10698 O O . MET B 1 501 ? 6.258 -15.281 -27.172 1 98.56 501 MET B O 1
ATOM 10702 N N . ALA B 1 502 ? 7.082 -17.156 -26.328 1 98.25 502 ALA B N 1
ATOM 10703 C CA . ALA B 1 502 ? 7.695 -16.484 -25.172 1 98.25 502 ALA B CA 1
ATOM 10704 C C . ALA B 1 502 ? 8.75 -15.484 -25.625 1 98.25 502 ALA B C 1
ATOM 10706 O O . ALA B 1 502 ? 8.875 -14.398 -25.047 1 98.25 502 ALA B O 1
ATOM 10707 N N . HIS B 1 503 ? 9.531 -15.852 -26.672 1 97.81 503 HIS B N 1
ATOM 10708 C CA . HIS B 1 503 ? 10.523 -14.961 -27.25 1 97.81 503 HIS B CA 1
ATOM 10709 C C . HIS B 1 503 ? 9.875 -13.688 -27.797 1 97.81 503 HIS B C 1
ATOM 10711 O O . HIS B 1 503 ? 10.344 -12.586 -27.531 1 97.81 503 HIS B O 1
ATOM 10717 N N . PHE B 1 504 ? 8.727 -13.859 -28.562 1 98.44 504 PHE B N 1
ATOM 10718 C CA . PHE B 1 504 ? 7.992 -12.703 -29.078 1 98.44 504 PHE B CA 1
ATOM 10719 C C . PHE B 1 504 ? 7.543 -11.797 -27.938 1 98.44 504 PHE B C 1
ATOM 10721 O O . PHE B 1 504 ? 7.719 -10.578 -28 1 98.44 504 PHE B O 1
ATOM 10728 N N . ALA B 1 505 ? 7.004 -12.391 -26.891 1 98.44 505 ALA B N 1
ATOM 10729 C CA . ALA B 1 505 ? 6.473 -11.625 -25.766 1 98.44 505 ALA B CA 1
ATOM 10730 C C . ALA B 1 505 ? 7.582 -10.875 -25.031 1 98.44 505 ALA B C 1
ATOM 10732 O O . ALA B 1 505 ? 7.395 -9.727 -24.625 1 98.44 505 ALA B O 1
ATOM 10733 N N . ARG B 1 506 ? 8.672 -11.5 -24.844 1 97.62 506 ARG B N 1
ATOM 10734 C CA . ARG B 1 506 ? 9.812 -10.852 -24.203 1 97.62 506 ARG B CA 1
ATOM 10735 C C . ARG B 1 506 ? 10.289 -9.656 -25 1 97.62 506 ARG B C 1
ATOM 10737 O O . ARG B 1 506 ? 10.539 -8.578 -24.453 1 97.62 506 ARG B O 1
ATOM 10744 N N . GLU B 1 507 ? 10.469 -9.852 -26.344 1 97.38 507 GLU B N 1
ATOM 10745 C CA . GLU B 1 507 ? 10.922 -8.773 -27.219 1 97.38 507 GLU B CA 1
ATOM 10746 C C . GLU B 1 507 ? 9.922 -7.621 -27.219 1 97.38 507 GLU B C 1
ATOM 10748 O O . GLU B 1 507 ? 10.305 -6.461 -27.375 1 97.38 507 GLU B O 1
ATOM 10753 N N . ALA B 1 508 ? 8.688 -7.969 -27 1 97.81 508 ALA B N 1
ATOM 10754 C CA . ALA B 1 508 ? 7.645 -6.945 -26.938 1 97.81 508 ALA B CA 1
ATOM 10755 C C . ALA B 1 508 ? 7.703 -6.176 -25.625 1 97.81 508 ALA B C 1
ATOM 10757 O O . ALA B 1 508 ? 6.973 -5.203 -25.438 1 97.81 508 ALA B O 1
ATOM 10758 N N . GLY B 1 509 ? 8.539 -6.582 -24.719 1 96.69 509 GLY B N 1
ATOM 10759 C CA . GLY B 1 509 ? 8.773 -5.828 -23.5 1 96.69 509 GLY B CA 1
ATOM 10760 C C . GLY B 1 509 ? 8.039 -6.398 -22.297 1 96.69 509 GLY B C 1
ATOM 10761 O O . GLY B 1 509 ? 8.047 -5.801 -21.219 1 96.69 509 GLY B O 1
ATOM 10762 N N . HIS B 1 510 ? 7.473 -7.547 -22.344 1 97.88 510 HIS B N 1
ATOM 10763 C CA . HIS B 1 510 ? 6.727 -8.148 -21.25 1 97.88 510 HIS B CA 1
ATOM 10764 C C . HIS B 1 510 ? 7.648 -8.914 -20.312 1 97.88 510 HIS B C 1
ATOM 10766 O O . HIS B 1 510 ? 8.742 -9.336 -20.703 1 97.88 510 HIS B O 1
ATOM 10772 N N . GLN B 1 511 ? 7.285 -9.047 -19.047 1 97.88 511 GLN B N 1
ATOM 10773 C CA . GLN B 1 511 ? 7.848 -10.008 -18.109 1 97.88 511 GLN B CA 1
ATOM 10774 C C . GLN B 1 511 ? 7.172 -11.367 -18.234 1 97.88 511 GLN B C 1
ATOM 10776 O O . GLN B 1 511 ? 6.109 -11.594 -17.641 1 97.88 511 GLN B O 1
ATOM 10781 N N . VAL B 1 512 ? 7.855 -12.258 -18.875 1 98.31 512 VAL B N 1
ATOM 10782 C CA . VAL B 1 512 ? 7.176 -13.438 -19.391 1 98.31 512 VAL B CA 1
ATOM 10783 C C . VAL B 1 512 ? 7.418 -14.617 -18.453 1 98.31 512 VAL B C 1
ATOM 10785 O O . VAL B 1 512 ? 8.539 -14.82 -17.969 1 98.31 512 VAL B O 1
ATOM 10788 N N . GLY B 1 513 ? 6.328 -15.352 -18.062 1 98.19 513 GLY B N 1
ATOM 10789 C CA . GLY B 1 513 ? 6.402 -16.688 -17.484 1 98.19 513 GLY B CA 1
ATOM 10790 C C . GLY B 1 513 ? 5.914 -17.766 -18.422 1 98.19 513 GLY B C 1
ATOM 10791 O O . GLY B 1 513 ? 4.879 -17.609 -19.078 1 98.19 513 GLY B O 1
ATOM 10792 N N . PHE B 1 514 ? 6.695 -18.828 -18.594 1 97.75 514 PHE B N 1
ATOM 10793 C CA . PHE B 1 514 ? 6.227 -19.875 -19.484 1 97.75 514 PHE B CA 1
ATOM 10794 C C . PHE B 1 514 ? 6.66 -21.25 -18.984 1 97.75 514 PHE B C 1
ATOM 10796 O O . PHE B 1 514 ? 7.598 -21.359 -18.188 1 97.75 514 PHE B O 1
ATOM 10803 N N . THR B 1 515 ? 5.91 -22.234 -19.359 1 97.31 515 THR B N 1
ATOM 10804 C CA . THR B 1 515 ? 6.145 -23.625 -18.969 1 97.31 515 THR B CA 1
ATOM 10805 C C . THR B 1 515 ? 6.422 -24.484 -20.188 1 97.31 515 THR B C 1
ATOM 10807 O O . THR B 1 515 ? 5.844 -24.281 -21.266 1 97.31 515 THR B O 1
ATOM 10810 N N . THR B 1 516 ? 7.328 -25.391 -20.078 1 94.19 516 THR B N 1
ATOM 10811 C CA . THR B 1 516 ? 7.668 -26.359 -21.109 1 94.19 516 THR B CA 1
ATOM 10812 C C . THR B 1 516 ? 7.816 -27.75 -20.531 1 94.19 516 THR B C 1
ATOM 10814 O O . THR B 1 516 ? 7.691 -27.938 -19.312 1 94.19 516 THR B O 1
ATOM 10817 N N . THR B 1 517 ? 8.062 -28.656 -21.359 1 90.25 517 THR B N 1
ATOM 10818 C CA . THR B 1 517 ? 8.234 -30.031 -20.953 1 90.25 517 THR B CA 1
ATOM 10819 C C . THR B 1 517 ? 9.477 -30.188 -20.078 1 90.25 517 THR B C 1
ATOM 10821 O O . THR B 1 517 ? 9.57 -31.125 -19.266 1 90.25 517 THR B O 1
ATOM 10824 N N . ASP B 1 518 ? 10.352 -29.203 -20.141 1 87.31 518 ASP B N 1
ATOM 10825 C CA . ASP B 1 518 ? 11.625 -29.406 -19.453 1 87.31 518 ASP B CA 1
ATOM 10826 C C . ASP B 1 518 ? 11.766 -28.5 -18.25 1 87.31 518 ASP B C 1
ATOM 10828 O O . ASP B 1 518 ? 12.562 -28.766 -17.344 1 87.31 518 ASP B O 1
ATOM 10832 N N . ALA B 1 519 ? 10.992 -27.375 -18.281 1 91.81 519 ALA B N 1
ATOM 10833 C CA . ALA B 1 519 ? 11.227 -26.438 -17.188 1 91.81 519 ALA B CA 1
ATOM 10834 C C . ALA B 1 519 ? 10.148 -25.359 -17.141 1 91.81 519 ALA B C 1
ATOM 10836 O O . ALA B 1 519 ? 9.367 -25.219 -18.094 1 91.81 519 ALA B O 1
ATOM 10837 N N . VAL B 1 520 ? 10.062 -24.688 -16.031 1 95.25 520 VAL B N 1
ATOM 10838 C CA . VAL B 1 520 ? 9.305 -23.453 -15.891 1 95.25 520 VAL B CA 1
ATOM 10839 C C . VAL B 1 520 ? 10.258 -22.266 -15.805 1 95.25 520 VAL B C 1
ATOM 10841 O O . VAL B 1 520 ? 11.273 -22.328 -15.117 1 95.25 520 VAL B O 1
ATOM 10844 N N . TYR B 1 521 ? 9.914 -21.188 -16.547 1 94.94 521 TYR B N 1
ATOM 10845 C CA . TYR B 1 521 ? 10.781 -20.016 -16.625 1 94.94 521 TYR B CA 1
ATOM 10846 C C . TYR B 1 521 ? 10.023 -18.75 -16.234 1 94.94 521 TYR B C 1
ATOM 10848 O O . TYR B 1 521 ? 8.836 -18.625 -16.547 1 94.94 521 TYR B O 1
ATOM 10856 N N . ILE B 1 522 ? 10.727 -17.859 -15.602 1 94.94 522 ILE B N 1
ATOM 10857 C CA . ILE B 1 522 ? 10.297 -16.469 -15.445 1 94.94 522 ILE B CA 1
ATOM 10858 C C . ILE B 1 522 ? 11.391 -15.531 -15.961 1 94.94 522 ILE B C 1
ATOM 10860 O O . ILE B 1 522 ? 12.492 -15.492 -15.414 1 94.94 522 ILE B O 1
ATOM 10864 N N . ASN B 1 523 ? 11.203 -14.773 -16.953 1 88.38 523 ASN B N 1
ATOM 10865 C CA . ASN B 1 523 ? 12.156 -13.891 -17.609 1 88.38 523 ASN B CA 1
ATOM 10866 C C . ASN B 1 523 ? 13.477 -14.602 -17.891 1 88.38 523 ASN B C 1
ATOM 10868 O O . ASN B 1 523 ? 14.547 -14.086 -17.562 1 88.38 523 ASN B O 1
ATOM 10872 N N . GLN B 1 524 ? 13.523 -15.703 -18.344 1 83.75 524 GLN B N 1
ATOM 10873 C CA . GLN B 1 524 ? 14.664 -16.484 -18.797 1 83.75 524 GLN B CA 1
ATOM 10874 C C . GLN B 1 524 ? 15.367 -17.172 -17.641 1 83.75 524 GLN B C 1
ATOM 10876 O O . GLN B 1 524 ? 16.375 -17.859 -17.828 1 83.75 524 GLN B O 1
ATOM 10881 N N . ASN B 1 525 ? 14.836 -16.859 -16.406 1 90 525 ASN B N 1
ATOM 10882 C CA . ASN B 1 525 ? 15.359 -17.594 -15.25 1 90 525 ASN B CA 1
ATOM 10883 C C . ASN B 1 525 ? 14.617 -18.906 -15.031 1 90 525 ASN B C 1
ATOM 10885 O O . ASN B 1 525 ? 13.383 -18.938 -15.039 1 90 525 ASN B O 1
ATOM 10889 N N . THR B 1 526 ? 15.383 -19.922 -14.914 1 89.75 526 THR B N 1
ATOM 10890 C CA . THR B 1 526 ? 14.781 -21.234 -14.68 1 89.75 526 THR B CA 1
ATOM 10891 C C . THR B 1 526 ? 14.352 -21.375 -13.227 1 89.75 526 THR B C 1
ATOM 10893 O O . THR B 1 526 ? 15.164 -21.188 -12.312 1 89.75 526 THR B O 1
ATOM 10896 N N . LEU B 1 527 ? 13.156 -21.703 -13.023 1 88.81 527 LEU B N 1
ATOM 10897 C CA . LEU B 1 527 ? 12.641 -21.875 -11.664 1 88.81 527 LEU B CA 1
ATOM 10898 C C . LEU B 1 527 ? 12.758 -23.328 -11.234 1 88.81 527 LEU B C 1
ATOM 10900 O O . LEU B 1 527 ? 13 -23.625 -10.055 1 88.81 527 LEU B O 1
ATOM 10904 N N . TYR B 1 528 ? 12.492 -24.172 -12.188 1 87.19 528 TYR B N 1
ATOM 10905 C CA . TYR B 1 528 ? 12.438 -25.594 -11.906 1 87.19 528 TYR B CA 1
ATOM 10906 C C . TYR B 1 528 ? 12.672 -26.422 -13.172 1 87.19 528 TYR B C 1
ATOM 10908 O O . TYR B 1 528 ? 12.164 -26.062 -14.242 1 87.19 528 TYR B O 1
ATOM 10916 N N . LEU B 1 529 ? 13.484 -27.422 -12.953 1 86.19 529 LEU B N 1
ATOM 10917 C CA . LEU B 1 529 ? 13.758 -28.344 -14.047 1 86.19 529 LEU B CA 1
ATOM 10918 C C . LEU B 1 529 ? 12.93 -29.625 -13.906 1 86.19 529 LEU B C 1
ATOM 10920 O O . LEU B 1 529 ? 12.898 -30.219 -12.828 1 86.19 529 LEU B O 1
ATOM 10924 N N . GLY B 1 530 ? 12.164 -29.922 -14.844 1 84.38 530 GLY B N 1
ATOM 10925 C CA . GLY B 1 530 ? 11.297 -31.094 -14.891 1 84.38 530 GLY B CA 1
ATOM 10926 C C . GLY B 1 530 ? 10.133 -30.938 -15.852 1 84.38 530 GLY B C 1
ATOM 10927 O O . GLY B 1 530 ? 10.078 -29.969 -16.625 1 84.38 530 GLY B O 1
ATOM 10928 N N . ASP B 1 531 ? 9.383 -31.938 -15.891 1 84 531 ASP B N 1
ATOM 10929 C CA . ASP B 1 531 ? 8.188 -31.828 -16.719 1 84 531 ASP B CA 1
ATOM 10930 C C . ASP B 1 531 ? 7.223 -30.781 -16.156 1 84 531 ASP B C 1
ATOM 10932 O O . ASP B 1 531 ? 6.59 -31 -15.125 1 84 531 ASP B O 1
ATOM 10936 N N . CYS B 1 532 ? 7.137 -29.719 -16.891 1 89.25 532 CYS B N 1
ATOM 10937 C CA . CYS B 1 532 ? 6.367 -28.594 -16.391 1 89.25 532 CYS B CA 1
ATOM 10938 C C . CYS B 1 532 ? 5.219 -28.25 -17.328 1 89.25 532 CYS B C 1
ATOM 10940 O O . CYS B 1 532 ? 4.824 -27.078 -17.438 1 89.25 532 CYS B O 1
ATOM 10942 N N . SER B 1 533 ? 4.66 -29.188 -17.953 1 90.25 533 SER B N 1
ATOM 10943 C CA . SER B 1 533 ? 3.566 -28.953 -18.891 1 90.25 533 SER B CA 1
ATOM 10944 C C . SER B 1 533 ? 2.213 -29.203 -18.234 1 90.25 533 SER B C 1
ATOM 10946 O O . SER B 1 533 ? 1.198 -29.344 -18.922 1 90.25 533 SER B O 1
ATOM 10948 N N . GLY B 1 534 ? 2.197 -29.297 -16.891 1 91.44 534 GLY B N 1
ATOM 10949 C CA . GLY B 1 534 ? 0.97 -29.547 -16.141 1 91.44 534 GLY B CA 1
ATOM 10950 C C . GLY B 1 534 ? 0.453 -28.328 -15.406 1 91.44 534 GLY B C 1
ATOM 10951 O O . GLY B 1 534 ? 1.048 -27.25 -15.484 1 91.44 534 GLY B O 1
ATOM 10952 N N . PRO B 1 535 ? -0.683 -28.562 -14.773 1 94.31 535 PRO B N 1
ATOM 10953 C CA . PRO B 1 535 ? -1.363 -27.438 -14.125 1 94.31 535 PRO B CA 1
ATOM 10954 C C . PRO B 1 535 ? -0.574 -26.859 -12.945 1 94.31 535 PRO B C 1
ATOM 10956 O O . PRO B 1 535 ? -0.67 -25.672 -12.648 1 94.31 535 PRO B O 1
ATOM 10959 N N . PHE B 1 536 ? 0.216 -27.656 -12.281 1 92.81 536 PHE B N 1
ATOM 10960 C CA . PHE B 1 536 ? 1 -27.188 -11.156 1 92.81 536 PHE B CA 1
ATOM 10961 C C . PHE B 1 536 ? 1.929 -26.047 -11.578 1 92.81 536 PHE B C 1
ATOM 10963 O O . PHE B 1 536 ? 1.948 -24.984 -10.961 1 92.81 536 PHE B O 1
ATOM 10970 N N . CYS B 1 537 ? 2.686 -26.297 -12.625 1 94.81 537 CYS B N 1
ATOM 10971 C CA . CYS B 1 537 ? 3.643 -25.297 -13.094 1 94.81 537 CYS B CA 1
ATOM 10972 C C . CYS B 1 537 ? 2.924 -24.109 -13.711 1 94.81 537 CYS B C 1
ATOM 10974 O O . CYS B 1 537 ? 3.398 -22.969 -13.617 1 94.81 537 CYS B O 1
ATOM 10976 N N . ALA B 1 538 ? 1.781 -24.391 -14.352 1 96.56 538 ALA B N 1
ATOM 10977 C CA . ALA B 1 538 ? 0.977 -23.266 -14.852 1 96.56 538 ALA B CA 1
ATOM 10978 C C . ALA B 1 538 ? 0.609 -22.312 -13.727 1 96.56 538 ALA B C 1
ATOM 10980 O O . ALA B 1 538 ? 0.701 -21.094 -13.883 1 96.56 538 ALA B O 1
ATOM 10981 N N . ASN B 1 539 ? 0.26 -22.875 -12.625 1 94.94 539 ASN B N 1
ATOM 10982 C CA . ASN B 1 539 ? -0.124 -22.078 -11.461 1 94.94 539 ASN B CA 1
ATOM 10983 C C . ASN B 1 539 ? 1.066 -21.312 -10.891 1 94.94 539 ASN B C 1
ATOM 10985 O O . ASN B 1 539 ? 0.911 -20.203 -10.375 1 94.94 539 ASN B O 1
ATOM 10989 N N . LEU B 1 540 ? 2.256 -21.922 -10.938 1 94.94 540 LEU B N 1
ATOM 10990 C CA . LEU B 1 540 ? 3.461 -21.219 -10.484 1 94.94 540 LEU B CA 1
ATOM 10991 C C . LEU B 1 540 ? 3.658 -19.922 -11.25 1 94.94 540 LEU B C 1
ATOM 10993 O O . LEU B 1 540 ? 3.988 -18.891 -10.656 1 94.94 540 LEU B O 1
ATOM 10997 N N . VAL B 1 541 ? 3.416 -19.984 -12.508 1 97.06 541 VAL B N 1
ATOM 10998 C CA . VAL B 1 541 ? 3.594 -18.828 -13.375 1 97.06 541 VAL B CA 1
ATOM 10999 C C . VAL B 1 541 ? 2.521 -17.781 -13.078 1 97.06 541 VAL B C 1
ATOM 11001 O O . VAL B 1 541 ? 2.822 -16.594 -12.938 1 97.06 541 VAL B O 1
ATOM 11004 N N . LEU B 1 542 ? 1.295 -18.219 -12.914 1 96.94 542 LEU B N 1
ATOM 11005 C CA . LEU B 1 542 ? 0.163 -17.312 -12.766 1 96.94 542 LEU B CA 1
ATOM 11006 C C . LEU B 1 542 ? 0.155 -16.672 -11.383 1 96.94 542 LEU B C 1
ATOM 11008 O O . LEU B 1 542 ? -0.458 -15.617 -11.18 1 96.94 542 LEU B O 1
ATOM 11012 N N . ARG B 1 543 ? 0.834 -17.281 -10.438 1 95.38 543 ARG B N 1
ATOM 11013 C CA . ARG B 1 543 ? 0.893 -16.766 -9.078 1 95.38 543 ARG B CA 1
ATOM 11014 C C . ARG B 1 543 ? 2.061 -15.797 -8.906 1 95.38 543 ARG B C 1
ATOM 11016 O O . ARG B 1 543 ? 2.135 -15.07 -7.918 1 95.38 543 ARG B O 1
ATOM 11023 N N . ASP B 1 544 ? 2.953 -15.75 -9.852 1 96.81 544 ASP B N 1
ATOM 11024 C CA . ASP B 1 544 ? 4.141 -14.906 -9.727 1 96.81 544 ASP B CA 1
ATOM 11025 C C . ASP B 1 544 ? 3.816 -13.445 -10.031 1 96.81 544 ASP B C 1
ATOM 11027 O O . ASP B 1 544 ? 3.398 -13.117 -11.141 1 96.81 544 ASP B O 1
ATOM 11031 N N . PRO B 1 545 ? 4.09 -12.555 -9.109 1 96.31 545 PRO B N 1
ATOM 11032 C CA . PRO B 1 545 ? 3.652 -11.164 -9.266 1 96.31 545 PRO B CA 1
ATOM 11033 C C . PRO B 1 545 ? 4.477 -10.406 -10.305 1 96.31 545 PRO B C 1
ATOM 11035 O O . PRO B 1 545 ? 4.121 -9.281 -10.672 1 96.31 545 PRO B O 1
ATOM 11038 N N . LEU B 1 546 ? 5.559 -10.922 -10.781 1 96.62 546 LEU B N 1
ATOM 11039 C CA . LEU B 1 546 ? 6.387 -10.266 -11.781 1 96.62 546 LEU B CA 1
ATOM 11040 C C . LEU B 1 546 ? 5.809 -10.453 -13.18 1 96.62 546 LEU B C 1
ATOM 11042 O O . LEU B 1 546 ? 5.984 -9.602 -14.047 1 96.62 546 LEU B O 1
ATOM 11046 N N . VAL B 1 547 ? 5.094 -11.539 -13.383 1 98 547 VAL B N 1
ATOM 11047 C CA . VAL B 1 547 ? 4.676 -11.984 -14.711 1 98 547 VAL B CA 1
ATOM 11048 C C . VAL B 1 547 ? 3.498 -11.141 -15.195 1 98 547 VAL B C 1
ATOM 11050 O O . VAL B 1 547 ? 2.502 -10.984 -14.484 1 98 547 VAL B O 1
ATOM 11053 N N . ASP B 1 548 ? 3.656 -10.547 -16.406 1 97.94 548 ASP B N 1
ATOM 11054 C CA . ASP B 1 548 ? 2.533 -9.812 -16.984 1 97.94 548 ASP B CA 1
ATOM 11055 C C . ASP B 1 548 ? 2.092 -10.43 -18.312 1 97.94 548 ASP B C 1
ATOM 11057 O O . ASP B 1 548 ? 1.198 -9.906 -18.984 1 97.94 548 ASP B O 1
ATOM 11061 N N . PHE B 1 549 ? 2.758 -11.57 -18.688 1 98.62 549 PHE B N 1
ATOM 11062 C CA . PHE B 1 549 ? 2.424 -12.352 -19.875 1 98.62 549 PHE B CA 1
ATOM 11063 C C . PHE B 1 549 ? 2.771 -13.82 -19.672 1 98.62 549 PHE B C 1
ATOM 11065 O O . PHE B 1 549 ? 3.9 -14.156 -19.312 1 98.62 549 PHE B O 1
ATOM 11072 N N . ALA B 1 550 ? 1.82 -14.758 -19.891 1 98.69 550 ALA B N 1
ATOM 11073 C CA . ALA B 1 550 ? 2.061 -16.188 -19.641 1 98.69 550 ALA B CA 1
ATOM 11074 C C . ALA B 1 550 ? 1.93 -16.984 -20.938 1 98.69 550 ALA B C 1
ATOM 11076 O O . ALA B 1 550 ? 1.043 -16.719 -21.75 1 98.69 550 ALA B O 1
ATOM 11077 N N . VAL B 1 551 ? 2.854 -17.859 -21.234 1 98.81 551 VAL B N 1
ATOM 11078 C CA . VAL B 1 551 ? 2.789 -18.859 -22.297 1 98.81 551 VAL B CA 1
ATOM 11079 C C . VAL B 1 551 ? 2.91 -20.266 -21.703 1 98.81 551 VAL B C 1
ATOM 11081 O O . VAL B 1 551 ? 3.984 -20.656 -21.25 1 98.81 551 VAL B O 1
ATOM 11084 N N . LEU B 1 552 ? 1.842 -21.062 -21.828 1 98.69 552 LEU B N 1
ATOM 11085 C CA . LEU B 1 552 ? 1.785 -22.297 -21.047 1 98.69 552 LEU B CA 1
ATOM 11086 C C . LEU B 1 552 ? 1.672 -23.5 -21.969 1 98.69 552 LEU B C 1
ATOM 11088 O O . LEU B 1 552 ? 0.785 -23.562 -22.828 1 98.69 552 LEU B O 1
ATOM 11092 N N . GLU B 1 553 ? 2.578 -24.438 -21.781 1 98.31 553 GLU B N 1
ATOM 11093 C CA . GLU B 1 553 ? 2.471 -25.734 -22.453 1 98.31 553 GLU B CA 1
ATOM 11094 C C . GLU B 1 553 ? 1.485 -26.641 -21.719 1 98.31 553 GLU B C 1
ATOM 11096 O O . GLU B 1 553 ? 1.548 -26.781 -20.5 1 98.31 553 GLU B O 1
ATOM 11101 N N . CYS B 1 554 ? 0.568 -27.172 -22.453 1 97.94 554 CYS B N 1
ATOM 11102 C CA . CYS B 1 554 ? -0.43 -28.062 -21.891 1 97.94 554 CYS B CA 1
ATOM 11103 C C . CYS B 1 554 ? -0.338 -29.453 -22.531 1 97.94 554 CYS B C 1
ATOM 11105 O O . CYS B 1 554 ? -0.868 -29.672 -23.625 1 97.94 554 CYS B O 1
ATOM 11107 N N . ALA B 1 555 ? 0.177 -30.328 -21.812 1 95.31 555 ALA B N 1
ATOM 11108 C CA . ALA B 1 555 ? 0.358 -31.672 -22.344 1 95.31 555 ALA B CA 1
ATOM 11109 C C . ALA B 1 555 ? -0.806 -32.594 -21.938 1 95.31 555 ALA B C 1
ATOM 11111 O O . ALA B 1 555 ? -1.512 -32.312 -20.969 1 95.31 555 ALA B O 1
ATOM 11112 N N . ARG B 1 556 ? -0.939 -33.656 -22.688 1 93.81 556 ARG B N 1
ATOM 11113 C CA . ARG B 1 556 ? -2.021 -34.625 -22.484 1 93.81 556 ARG B CA 1
ATOM 11114 C C . ARG B 1 556 ? -2.076 -35.094 -21.047 1 93.81 556 ARG B C 1
ATOM 11116 O O . ARG B 1 556 ? -3.143 -35.125 -20.422 1 93.81 556 ARG B O 1
ATOM 11123 N N . GLY B 1 557 ? -0.956 -35.5 -20.516 1 91.81 557 GLY B N 1
ATOM 11124 C CA . GLY B 1 557 ? -0.903 -36.031 -19.172 1 91.81 557 GLY B CA 1
ATOM 11125 C C . GLY B 1 557 ? -1.47 -35.094 -18.125 1 91.81 557 GLY B C 1
ATOM 11126 O O . GLY B 1 557 ? -2.256 -35.531 -17.266 1 91.81 557 GLY B O 1
ATOM 11127 N N . GLY B 1 558 ? -1.079 -33.875 -18.156 1 93.56 558 GLY B N 1
ATOM 11128 C CA . GLY B 1 558 ? -1.563 -32.906 -17.203 1 93.56 558 GLY B CA 1
ATOM 11129 C C . GLY B 1 558 ? -3.057 -32.656 -17.312 1 93.56 558 GLY B C 1
ATOM 11130 O O . GLY B 1 558 ? -3.744 -32.531 -16.297 1 93.56 558 GLY B O 1
ATOM 11131 N N . ILE B 1 559 ? -3.57 -32.562 -18.516 1 96 559 ILE B N 1
ATOM 11132 C CA . ILE B 1 559 ? -4.988 -32.312 -18.75 1 96 559 ILE B CA 1
ATOM 11133 C C . ILE B 1 559 ? -5.816 -33.438 -18.141 1 96 559 ILE B C 1
ATOM 11135 O O . ILE B 1 559 ? -6.824 -33.188 -17.469 1 96 559 ILE B O 1
ATOM 11139 N N . LEU B 1 560 ? -5.34 -34.656 -18.344 1 94.56 560 LEU B N 1
ATOM 11140 C CA . LEU B 1 560 ? -6.09 -35.812 -17.891 1 94.56 560 LEU B CA 1
ATOM 11141 C C . LEU B 1 560 ? -5.973 -35.969 -16.375 1 94.56 560 LEU B C 1
ATOM 11143 O O . LEU B 1 560 ? -6.93 -36.406 -15.719 1 94.56 560 LEU B O 1
ATOM 11147 N N . ARG B 1 561 ? -4.883 -35.656 -15.875 1 91.94 561 ARG B N 1
ATOM 11148 C CA . ARG B 1 561 ? -4.605 -35.906 -14.461 1 91.94 561 ARG B CA 1
ATOM 11149 C C . ARG B 1 561 ? -5.316 -34.906 -13.57 1 91.94 561 ARG B C 1
ATOM 11151 O O . ARG B 1 561 ? -5.844 -35.25 -12.516 1 91.94 561 ARG B O 1
ATOM 11158 N N . ALA B 1 562 ? -5.324 -33.625 -13.984 1 94.81 562 ALA B N 1
ATOM 11159 C CA . ALA B 1 562 ? -5.797 -32.594 -13.055 1 94.81 562 ALA B CA 1
ATOM 11160 C C . ALA B 1 562 ? -6.531 -31.469 -13.781 1 94.81 562 ALA B C 1
ATOM 11162 O O . ALA B 1 562 ? -6.996 -30.516 -13.156 1 94.81 562 ALA B O 1
ATOM 11163 N N . GLY B 1 563 ? -6.676 -31.594 -15.047 1 96.25 563 GLY B N 1
ATOM 11164 C CA . GLY B 1 563 ? -7.246 -30.5 -15.82 1 96.25 563 GLY B CA 1
ATOM 11165 C C . GLY B 1 563 ? -6.25 -29.391 -16.109 1 96.25 563 GLY B C 1
ATOM 11166 O O . GLY B 1 563 ? -5.043 -29.562 -15.922 1 96.25 563 GLY B O 1
ATOM 11167 N N . LEU B 1 564 ? -6.746 -28.281 -16.609 1 97.5 564 LEU B N 1
ATOM 11168 C CA . LEU B 1 564 ? -5.898 -27.125 -16.906 1 97.5 564 LEU B CA 1
ATOM 11169 C C . LEU B 1 564 ? -5.621 -26.312 -15.656 1 97.5 564 LEU B C 1
ATOM 11171 O O . LEU B 1 564 ? -6.418 -26.328 -14.711 1 97.5 564 LEU B O 1
ATOM 11175 N N . GLY B 1 565 ? -4.469 -25.641 -15.602 1 95.75 565 GLY B N 1
ATOM 11176 C CA . GLY B 1 565 ? -4.109 -24.812 -14.469 1 95.75 565 GLY B CA 1
ATOM 11177 C C . GLY B 1 565 ? -4.688 -23.406 -14.555 1 95.75 565 GLY B C 1
ATOM 11178 O O . GLY B 1 565 ? -4.285 -22.516 -13.805 1 95.75 565 GLY B O 1
ATOM 11179 N N . PHE B 1 566 ? -5.559 -23.109 -15.492 1 96.38 566 PHE B N 1
ATOM 11180 C CA . PHE B 1 566 ? -6.227 -21.844 -15.734 1 96.38 566 PHE B CA 1
ATOM 11181 C C . PHE B 1 566 ? -7.652 -22.062 -16.219 1 96.38 566 PHE B C 1
ATOM 11183 O O . PHE B 1 566 ? -7.996 -23.156 -16.672 1 96.38 566 PHE B O 1
ATOM 11190 N N . ASP B 1 567 ? -8.477 -21.078 -16.125 1 95.25 567 ASP B N 1
ATOM 11191 C CA . ASP B 1 567 ? -9.875 -21.234 -16.516 1 95.25 567 ASP B CA 1
ATOM 11192 C C . ASP B 1 567 ? -10.078 -20.828 -17.969 1 95.25 567 ASP B C 1
ATOM 11194 O O . ASP B 1 567 ? -10.852 -21.469 -18.688 1 95.25 567 ASP B O 1
ATOM 11198 N N . GLN B 1 568 ? -9.375 -19.859 -18.391 1 96.25 568 GLN B N 1
ATOM 11199 C CA . GLN B 1 568 ? -9.484 -19.422 -19.781 1 96.25 568 GLN B CA 1
ATOM 11200 C C . GLN B 1 568 ? -8.188 -18.766 -20.25 1 96.25 568 GLN B C 1
ATOM 11202 O O . GLN B 1 568 ? -7.402 -18.281 -19.438 1 96.25 568 GLN B O 1
ATOM 11207 N N . CYS B 1 569 ? -7.953 -18.781 -21.484 1 98 569 CYS B N 1
ATOM 11208 C CA . CYS B 1 569 ? -6.809 -18.125 -22.094 1 98 569 CYS B CA 1
ATOM 11209 C C . CYS B 1 569 ? -7.254 -17.172 -23.203 1 98 569 CYS B C 1
ATOM 11211 O O . CYS B 1 569 ? -8.383 -17.266 -23.688 1 98 569 CYS B O 1
ATOM 11213 N N . GLN B 1 570 ? -6.402 -16.281 -23.562 1 97.94 570 GLN B N 1
ATOM 11214 C CA . GLN B 1 570 ? -6.707 -15.336 -24.641 1 97.94 570 GLN B CA 1
ATOM 11215 C C . GLN B 1 570 ? -6.48 -15.969 -26 1 97.94 570 GLN B C 1
ATOM 11217 O O . GLN B 1 570 ? -7.188 -15.656 -26.969 1 97.94 570 GLN B O 1
ATOM 11222 N N . VAL B 1 571 ? -5.383 -16.734 -26.047 1 98.81 571 VAL B N 1
ATOM 11223 C CA . VAL B 1 571 ? -5.082 -17.422 -27.297 1 98.81 571 VAL B CA 1
ATOM 11224 C C . VAL B 1 571 ? -4.723 -18.891 -27 1 98.81 571 VAL B C 1
ATOM 11226 O O . VAL B 1 571 ? -3.992 -19.172 -26.047 1 98.81 571 VAL B O 1
ATOM 11229 N N . SER B 1 572 ? -5.277 -19.766 -27.703 1 98.81 572 SER B N 1
ATOM 11230 C CA . SER B 1 572 ? -4.871 -21.172 -27.672 1 98.81 572 SER B CA 1
ATOM 11231 C C . SER B 1 572 ? -4.277 -21.609 -29 1 98.81 572 SER B C 1
ATOM 11233 O O . SER B 1 572 ? -4.688 -21.125 -30.062 1 98.81 572 SER B O 1
ATOM 11235 N N . ILE B 1 573 ? -3.277 -22.438 -28.922 1 98.88 573 ILE B N 1
ATOM 11236 C CA . ILE B 1 573 ? -2.641 -22.984 -30.125 1 98.88 573 ILE B CA 1
ATOM 11237 C C . ILE B 1 573 ? -2.719 -24.516 -30.094 1 98.88 573 ILE B C 1
ATOM 11239 O O . ILE B 1 573 ? -2.258 -25.141 -29.141 1 98.88 573 ILE B O 1
ATOM 11243 N N . ILE B 1 574 ? -3.338 -25.078 -31.094 1 98.81 574 ILE B N 1
ATOM 11244 C CA . ILE B 1 574 ? -3.334 -26.531 -31.266 1 98.81 574 ILE B CA 1
ATOM 11245 C C . ILE B 1 574 ? -2.455 -26.891 -32.469 1 98.81 574 ILE B C 1
ATOM 11247 O O . ILE B 1 574 ? -2.857 -26.719 -33.625 1 98.81 574 ILE B O 1
ATOM 11251 N N . THR B 1 575 ? -1.344 -27.469 -32.25 1 98.06 575 THR B N 1
ATOM 11252 C CA . THR B 1 575 ? -0.341 -27.672 -33.281 1 98.06 575 THR B CA 1
ATOM 11253 C C . THR B 1 575 ? -0.741 -28.828 -34.188 1 98.06 575 THR B C 1
ATOM 11255 O O . THR B 1 575 ? -0.833 -28.656 -35.406 1 98.06 575 THR B O 1
ATOM 11258 N N . ASN B 1 576 ? -0.964 -30.016 -33.656 1 97.06 576 ASN B N 1
ATOM 11259 C CA . ASN B 1 576 ? -1.357 -31.203 -34.406 1 97.06 576 ASN B CA 1
ATOM 11260 C C . ASN B 1 576 ? -1.833 -32.312 -33.469 1 97.06 576 ASN B C 1
ATOM 11262 O O . ASN B 1 576 ? -1.626 -32.25 -32.25 1 97.06 576 ASN B O 1
ATOM 11266 N N . VAL B 1 577 ? -2.539 -33.25 -34.062 1 96.44 577 VAL B N 1
ATOM 11267 C CA . VAL B 1 577 ? -2.969 -34.438 -33.344 1 96.44 577 VAL B CA 1
ATOM 11268 C C . VAL B 1 577 ? -2.498 -35.688 -34.062 1 96.44 577 VAL B C 1
ATOM 11270 O O . VAL B 1 577 ? -2.873 -35.906 -35.219 1 96.44 577 VAL B O 1
ATOM 11273 N N . SER B 1 578 ? -1.648 -36.375 -33.469 1 91.56 578 SER B N 1
ATOM 11274 C CA . SER B 1 578 ? -1.136 -37.625 -34.031 1 91.56 578 SER B CA 1
ATOM 11275 C C . SER B 1 578 ? -1.005 -38.688 -32.969 1 91.56 578 SER B C 1
ATOM 11277 O O . SER B 1 578 ? -1.252 -38.438 -31.781 1 91.56 578 SER B O 1
ATOM 11279 N N . SER B 1 579 ? -0.663 -39.844 -33.469 1 84.5 579 SER B N 1
ATOM 11280 C CA . SER B 1 579 ? -0.587 -41 -32.562 1 84.5 579 SER B CA 1
ATOM 11281 C C . SER B 1 579 ? 0.621 -40.875 -31.641 1 84.5 579 SER B C 1
ATOM 11283 O O . SER B 1 579 ? 1.751 -40.719 -32.094 1 84.5 579 SER B O 1
ATOM 11285 N N . ASP B 1 580 ? 0.35 -40.75 -30.359 1 79.94 580 ASP B N 1
ATOM 11286 C CA . ASP B 1 580 ? 1.325 -40.812 -29.266 1 79.94 580 ASP B CA 1
ATOM 11287 C C . ASP B 1 580 ? 0.654 -41.188 -27.953 1 79.94 580 ASP B C 1
ATOM 11289 O O . ASP B 1 580 ? -0.403 -40.656 -27.609 1 79.94 580 ASP B O 1
ATOM 11293 N N . HIS B 1 581 ? 1.104 -42.125 -27.312 1 76.25 581 HIS B N 1
ATOM 11294 C CA . HIS B 1 581 ? 0.63 -42.5 -25.984 1 76.25 581 HIS B CA 1
ATOM 11295 C C . HIS B 1 581 ? -0.721 -43.219 -26.062 1 76.25 581 HIS B C 1
ATOM 11297 O O . HIS B 1 581 ? -1.466 -43.25 -25.078 1 76.25 581 HIS B O 1
ATOM 11303 N N . LEU B 1 582 ? -1.112 -43.594 -27.219 1 82.06 582 LEU B N 1
ATOM 11304 C CA . LEU B 1 582 ? -2.393 -44.281 -27.312 1 82.06 582 LEU B CA 1
ATOM 11305 C C . LEU B 1 582 ? -2.402 -45.531 -26.453 1 82.06 582 LEU B C 1
ATOM 11307 O O . LEU B 1 582 ? -1.409 -46.25 -26.406 1 82.06 582 LEU B O 1
ATOM 11311 N N . GLY B 1 583 ? -3.453 -45.688 -25.812 1 80.38 583 GLY B N 1
ATOM 11312 C CA . GLY B 1 583 ? -3.568 -46.844 -24.906 1 80.38 583 GLY B CA 1
ATOM 11313 C C . GLY B 1 583 ? -3.25 -46.5 -23.469 1 80.38 583 GLY B C 1
ATOM 11314 O O . GLY B 1 583 ? -3.432 -47.312 -22.562 1 80.38 583 GLY B O 1
ATOM 11315 N N . GLN B 1 584 ? -2.809 -45.312 -23.328 1 83.44 584 GLN B N 1
ATOM 11316 C CA . GLN B 1 584 ? -2.475 -44.875 -21.984 1 83.44 584 GLN B CA 1
ATOM 11317 C C . GLN B 1 584 ? -3.547 -43.938 -21.422 1 83.44 584 GLN B C 1
ATOM 11319 O O . GLN B 1 584 ? -4.09 -43.094 -22.156 1 83.44 584 GLN B O 1
ATOM 11324 N N . ASN B 1 585 ? -3.887 -44.094 -20.094 1 86.62 585 ASN B N 1
ATOM 11325 C CA . ASN B 1 585 ? -4.828 -43.25 -19.359 1 86.62 585 ASN B CA 1
ATOM 11326 C C . ASN B 1 585 ? -6.191 -43.219 -20.047 1 86.62 585 ASN B C 1
ATOM 11328 O O . ASN B 1 585 ? -6.801 -42.156 -20.172 1 86.62 585 ASN B O 1
ATOM 11332 N N . ASP B 1 586 ? -6.488 -44.312 -20.688 1 87.31 586 ASP B N 1
ATOM 11333 C CA . ASP B 1 586 ? -7.816 -44.562 -21.234 1 87.31 586 ASP B CA 1
ATOM 11334 C C . ASP B 1 586 ? -8.062 -43.75 -22.5 1 87.31 586 ASP B C 1
ATOM 11336 O O . ASP B 1 586 ? -9.188 -43.281 -22.734 1 87.31 586 ASP B O 1
ATOM 11340 N N . ILE B 1 587 ? -7.039 -43.344 -23.172 1 90.5 587 ILE B N 1
ATOM 11341 C CA . ILE B 1 587 ? -7.102 -42.75 -24.5 1 90.5 587 ILE B CA 1
ATOM 11342 C C . ILE B 1 587 ? -6.664 -43.75 -25.547 1 90.5 587 ILE B C 1
ATOM 11344 O O . ILE B 1 587 ? -5.484 -44.125 -25.625 1 90.5 587 ILE B O 1
ATOM 11348 N N . HIS B 1 588 ? -7.531 -44.094 -26.391 1 90.38 588 HIS B N 1
ATOM 11349 C CA . HIS B 1 588 ? -7.238 -45.281 -27.219 1 90.38 588 HIS B CA 1
ATOM 11350 C C . HIS B 1 588 ? -7.266 -44.906 -28.703 1 90.38 588 HIS B C 1
ATOM 11352 O O . HIS B 1 588 ? -6.688 -45.625 -29.531 1 90.38 588 HIS B O 1
ATOM 11358 N N . THR B 1 589 ? -7.961 -43.875 -29 1 92.19 589 THR B N 1
ATOM 11359 C CA . THR B 1 589 ? -8.094 -43.5 -30.406 1 92.19 589 THR B CA 1
ATOM 11360 C C . THR B 1 589 ? -7.586 -42.062 -30.641 1 92.19 589 THR B C 1
ATOM 11362 O O . THR B 1 589 ? -7.398 -41.312 -29.688 1 92.19 589 THR B O 1
ATOM 11365 N N . LEU B 1 590 ? -7.363 -41.812 -31.875 1 93.69 590 LEU B N 1
ATOM 11366 C CA . LEU B 1 590 ? -6.973 -40.469 -32.25 1 93.69 590 LEU B CA 1
ATOM 11367 C C . LEU B 1 590 ? -8.102 -39.469 -31.953 1 93.69 590 LEU B C 1
ATOM 11369 O O . LEU B 1 590 ? -7.848 -38.312 -31.609 1 93.69 590 LEU B O 1
ATOM 11373 N N . SER B 1 591 ? -9.258 -39.969 -32.094 1 94.44 591 SER B N 1
ATOM 11374 C CA . SER B 1 591 ? -10.414 -39.125 -31.781 1 94.44 591 SER B CA 1
ATOM 11375 C C . SER B 1 591 ? -10.43 -38.75 -30.297 1 94.44 591 SER B C 1
ATOM 11377 O O . SER B 1 591 ? -10.734 -37.625 -29.938 1 94.44 591 SER B O 1
ATOM 11379 N N . ASP B 1 592 ? -10.117 -39.75 -29.453 1 94.25 592 ASP B N 1
ATOM 11380 C CA . ASP B 1 592 ? -9.992 -39.469 -28.031 1 94.25 592 ASP B CA 1
ATOM 11381 C C . ASP B 1 592 ? -8.922 -38.406 -27.766 1 94.25 592 ASP B C 1
ATOM 11383 O O . ASP B 1 592 ? -9.117 -37.5 -26.953 1 94.25 592 ASP B O 1
ATOM 11387 N N . MET B 1 593 ? -7.848 -38.562 -28.469 1 95.12 593 MET B N 1
ATOM 11388 C CA . MET B 1 593 ? -6.738 -37.656 -28.312 1 95.12 593 MET B CA 1
ATOM 11389 C C . MET B 1 593 ? -7.152 -36.219 -28.719 1 95.12 593 MET B C 1
ATOM 11391 O O . MET B 1 593 ? -6.805 -35.25 -28.062 1 95.12 593 MET B O 1
ATOM 11395 N N . ALA B 1 594 ? -7.855 -36.156 -29.828 1 97.06 594 ALA B N 1
ATOM 11396 C CA . ALA B 1 594 ? -8.352 -34.875 -30.297 1 97.06 594 ALA B CA 1
ATOM 11397 C C . ALA B 1 594 ? -9.258 -34.219 -29.266 1 97.06 594 ALA B C 1
ATOM 11399 O O . ALA B 1 594 ? -9.211 -33 -29.062 1 97.06 594 ALA B O 1
ATOM 11400 N N . ARG B 1 595 ? -10 -35 -28.625 1 96.19 595 ARG B N 1
ATOM 11401 C CA . ARG B 1 595 ? -10.898 -34.5 -27.594 1 96.19 595 ARG B CA 1
ATOM 11402 C C . ARG B 1 595 ? -10.109 -33.969 -26.422 1 96.19 595 ARG B C 1
ATOM 11404 O O . ARG B 1 595 ? -10.516 -32.969 -25.797 1 96.19 595 ARG B O 1
ATOM 11411 N N . VAL B 1 596 ? -9.062 -34.625 -26.047 1 96.94 596 VAL B N 1
ATOM 11412 C CA . VAL B 1 596 ? -8.211 -34.156 -24.953 1 96.94 596 VAL B CA 1
ATOM 11413 C C . VAL B 1 596 ? -7.648 -32.781 -25.312 1 96.94 596 VAL B C 1
ATOM 11415 O O . VAL B 1 596 ? -7.707 -31.844 -24.484 1 96.94 596 VAL B O 1
ATOM 11418 N N . LYS B 1 597 ? -7.086 -32.625 -26.531 1 97.69 597 LYS B N 1
ATOM 11419 C CA . LYS B 1 597 ? -6.48 -31.375 -26.953 1 97.69 597 LYS B CA 1
ATOM 11420 C C . LYS B 1 597 ? -7.535 -30.281 -27.109 1 97.69 597 LYS B C 1
ATOM 11422 O O . LYS B 1 597 ? -7.242 -29.094 -26.922 1 97.69 597 LYS B O 1
ATOM 11427 N N . GLU B 1 598 ? -8.734 -30.719 -27.438 1 97.94 598 GLU B N 1
ATOM 11428 C CA . GLU B 1 598 ? -9.844 -29.797 -27.625 1 97.94 598 GLU B CA 1
ATOM 11429 C C . GLU B 1 598 ? -10.172 -29.062 -26.328 1 97.94 598 GLU B C 1
ATOM 11431 O O . GLU B 1 598 ? -10.75 -27.969 -26.359 1 97.94 598 GLU B O 1
ATOM 11436 N N . VAL B 1 599 ? -9.859 -29.594 -25.156 1 97.94 599 VAL B N 1
ATOM 11437 C CA . VAL B 1 599 ? -10.078 -28.969 -23.859 1 97.94 599 VAL B CA 1
ATOM 11438 C C . VAL B 1 599 ? -9.438 -27.578 -23.844 1 97.94 599 VAL B C 1
ATOM 11440 O O . VAL B 1 599 ? -10.023 -26.625 -23.344 1 97.94 599 VAL B O 1
ATOM 11443 N N . VAL B 1 600 ? -8.234 -27.422 -24.422 1 98.44 600 VAL B N 1
ATOM 11444 C CA . VAL B 1 600 ? -7.492 -26.172 -24.438 1 98.44 600 VAL B CA 1
ATOM 11445 C C . VAL B 1 600 ? -8.172 -25.172 -25.391 1 98.44 600 VAL B C 1
ATOM 11447 O O . VAL B 1 600 ? -8.367 -24.016 -25.031 1 98.44 600 VAL B O 1
ATOM 11450 N N . ALA B 1 601 ? -8.594 -25.641 -26.562 1 98.44 601 ALA B N 1
ATOM 11451 C CA . ALA B 1 601 ? -9.266 -24.781 -27.516 1 98.44 601 ALA B CA 1
ATOM 11452 C C . ALA B 1 601 ? -10.586 -24.25 -26.953 1 98.44 601 ALA B C 1
ATOM 11454 O O . ALA B 1 601 ? -10.906 -23.078 -27.125 1 98.44 601 ALA B O 1
ATOM 11455 N N . ARG B 1 602 ? -11.258 -25.109 -26.266 1 97.94 602 ARG B N 1
ATOM 11456 C CA . ARG B 1 602 ? -12.562 -24.75 -25.719 1 97.94 602 ARG B CA 1
ATOM 11457 C C . ARG B 1 602 ? -12.406 -23.812 -24.516 1 97.94 602 ARG B C 1
ATOM 11459 O O . ARG B 1 602 ? -13.375 -23.188 -24.078 1 97.94 602 ARG B O 1
ATOM 11466 N N . SER B 1 603 ? -11.258 -23.688 -24.031 1 97.81 603 SER B N 1
ATOM 11467 C CA . SER B 1 603 ? -10.992 -22.812 -22.875 1 97.81 603 SER B CA 1
ATOM 11468 C C . SER B 1 603 ? -10.477 -21.453 -23.328 1 97.81 603 SER B C 1
ATOM 11470 O O . SER B 1 603 ? -9.938 -20.688 -22.531 1 97.81 603 SER B O 1
ATOM 11472 N N . THR B 1 604 ? -10.578 -21.156 -24.609 1 98.12 604 THR B N 1
ATOM 11473 C CA . THR B 1 604 ? -10.266 -19.828 -25.125 1 98.12 604 THR B CA 1
ATOM 11474 C C . THR B 1 604 ? -11.391 -18.844 -24.812 1 98.12 604 THR B C 1
ATOM 11476 O O . THR B 1 604 ? -12.57 -19.172 -24.969 1 98.12 604 THR B O 1
ATOM 11479 N N . ALA B 1 605 ? -11.016 -17.703 -24.344 1 96.12 605 ALA B N 1
ATOM 11480 C CA . ALA B 1 605 ? -12.008 -16.656 -24.047 1 96.12 605 ALA B CA 1
ATOM 11481 C C . ALA B 1 605 ? -12.812 -16.312 -25.297 1 96.12 605 ALA B C 1
ATOM 11483 O O . ALA B 1 605 ? -12.297 -16.359 -26.406 1 96.12 605 ALA B O 1
ATOM 11484 N N . PRO B 1 606 ? -14.047 -15.898 -25.094 1 94.62 606 PRO B N 1
ATOM 11485 C CA . PRO B 1 606 ? -14.891 -15.57 -26.25 1 94.62 606 PRO B CA 1
ATOM 11486 C C . PRO B 1 606 ? -14.297 -14.461 -27.125 1 94.62 606 PRO B C 1
ATOM 11488 O O . PRO B 1 606 ? -14.5 -14.453 -28.328 1 94.62 606 PRO B O 1
ATOM 11491 N N . THR B 1 607 ? -13.594 -13.625 -26.531 1 94.38 607 THR B N 1
ATOM 11492 C CA . THR B 1 607 ? -13 -12.523 -27.281 1 94.38 607 THR B CA 1
ATOM 11493 C C . THR B 1 607 ? -11.617 -12.898 -27.797 1 94.38 607 THR B C 1
ATOM 11495 O O . THR B 1 607 ? -10.977 -12.125 -28.5 1 94.38 607 THR B O 1
ATOM 11498 N N . GLY B 1 608 ? -11.148 -14.086 -27.438 1 97.25 608 GLY B N 1
ATOM 11499 C CA . GLY B 1 608 ? -9.812 -14.531 -27.828 1 97.25 608 GLY B CA 1
ATOM 11500 C C . GLY B 1 608 ? -9.797 -15.32 -29.125 1 97.25 608 GLY B C 1
ATOM 11501 O O . GLY B 1 608 ? -10.766 -15.297 -29.875 1 97.25 608 GLY B O 1
ATOM 11502 N N . TYR B 1 609 ? -8.625 -15.93 -29.469 1 98.5 609 TYR B N 1
ATOM 11503 C CA . TYR B 1 609 ? -8.438 -16.688 -30.703 1 98.5 609 TYR B CA 1
ATOM 11504 C C . TYR B 1 609 ? -7.996 -18.109 -30.422 1 98.5 609 TYR B C 1
ATOM 11506 O O . TYR B 1 609 ? -7.137 -18.344 -29.562 1 98.5 609 TYR B O 1
ATOM 11514 N N . ALA B 1 610 ? -8.57 -19.031 -31.078 1 98.75 610 ALA B N 1
ATOM 11515 C CA . ALA B 1 610 ? -8.008 -20.375 -31.188 1 98.75 610 ALA B CA 1
ATOM 11516 C C . ALA B 1 610 ? -7.227 -20.547 -32.5 1 98.75 610 ALA B C 1
ATOM 11518 O O . ALA B 1 610 ? -7.789 -20.422 -33.562 1 98.75 610 ALA B O 1
ATOM 11519 N N . VAL B 1 611 ? -5.973 -20.75 -32.375 1 98.88 611 VAL B N 1
ATOM 11520 C CA . VAL B 1 611 ? -5.105 -20.969 -33.531 1 98.88 611 VAL B CA 1
ATOM 11521 C C . VAL B 1 611 ? -5.059 -22.469 -33.875 1 98.88 611 VAL B C 1
ATOM 11523 O O . VAL B 1 611 ? -4.508 -23.25 -33.094 1 98.88 611 VAL B O 1
ATOM 11526 N N . LEU B 1 612 ? -5.582 -22.828 -35.062 1 98.75 612 LEU B N 1
ATOM 11527 C CA . LEU B 1 612 ? -5.762 -24.219 -35.406 1 98.75 612 LEU B CA 1
ATOM 11528 C C . LEU B 1 612 ? -4.992 -24.562 -36.688 1 98.75 612 LEU B C 1
ATOM 11530 O O . LEU B 1 612 ? -4.902 -23.75 -37.594 1 98.75 612 LEU B O 1
ATOM 11534 N N . ASN B 1 613 ? -4.434 -25.75 -36.75 1 98.69 613 ASN B N 1
ATOM 11535 C CA . ASN B 1 613 ? -3.748 -26.297 -37.906 1 98.69 613 ASN B CA 1
ATOM 11536 C C . ASN B 1 613 ? -4.738 -26.734 -38.969 1 98.69 613 ASN B C 1
ATOM 11538 O O . ASN B 1 613 ? -5.391 -27.781 -38.844 1 98.69 613 ASN B O 1
ATOM 11542 N N . ALA B 1 614 ? -4.785 -26.062 -40.094 1 98.25 614 ALA B N 1
ATOM 11543 C CA . ALA B 1 614 ? -5.738 -26.359 -41.156 1 98.25 614 ALA B CA 1
ATOM 11544 C C . ALA B 1 614 ? -5.324 -27.594 -41.938 1 98.25 614 ALA B C 1
ATOM 11546 O O . ALA B 1 614 ? -6.133 -28.188 -42.656 1 98.25 614 ALA B O 1
ATOM 11547 N N . ASP B 1 615 ? -4.051 -27.969 -41.781 1 97.69 615 ASP B N 1
ATOM 11548 C CA . ASP B 1 615 ? -3.537 -29.125 -42.5 1 97.69 615 ASP B CA 1
ATOM 11549 C C . ASP B 1 615 ? -3.893 -30.438 -41.781 1 97.69 615 ASP B C 1
ATOM 11551 O O . ASP B 1 615 ? -3.717 -31.516 -42.344 1 97.69 615 ASP B O 1
ATOM 11555 N N . ASP B 1 616 ? -4.336 -30.375 -40.562 1 97.31 616 ASP B N 1
ATOM 11556 C CA . ASP B 1 616 ? -4.715 -31.516 -39.75 1 97.31 616 ASP B CA 1
ATOM 11557 C C . ASP B 1 616 ? -6.234 -31.609 -39.594 1 97.31 616 ASP B C 1
ATOM 11559 O O . ASP B 1 616 ? -6.867 -30.766 -38.969 1 97.31 616 ASP B O 1
ATOM 11563 N N . ASP B 1 617 ? -6.805 -32.719 -40.031 1 97.38 617 ASP B N 1
ATOM 11564 C CA . ASP B 1 617 ? -8.25 -32.875 -40.062 1 97.38 617 ASP B CA 1
ATOM 11565 C C . ASP B 1 617 ? -8.867 -32.844 -38.688 1 97.38 617 ASP B C 1
ATOM 11567 O O . ASP B 1 617 ? -9.93 -32.25 -38.469 1 97.38 617 ASP B O 1
ATOM 11571 N N . LEU B 1 618 ? -8.258 -33.438 -37.781 1 97.44 618 LEU B N 1
ATOM 11572 C CA . LEU B 1 618 ? -8.797 -33.531 -36.438 1 97.44 618 LEU B CA 1
ATOM 11573 C C . LEU B 1 618 ? -8.75 -32.156 -35.75 1 97.44 618 LEU B C 1
ATOM 11575 O O . LEU B 1 618 ? -9.68 -31.797 -35.031 1 97.44 618 LEU B O 1
ATOM 11579 N N . VAL B 1 619 ? -7.66 -31.422 -35.969 1 98.25 619 VAL B N 1
ATOM 11580 C CA . VAL B 1 619 ? -7.523 -30.109 -35.375 1 98.25 619 VAL B CA 1
ATOM 11581 C C . VAL B 1 619 ? -8.516 -29.141 -36 1 98.25 619 VAL B C 1
ATOM 11583 O O . VAL B 1 619 ? -9.18 -28.359 -35.312 1 98.25 619 VAL B O 1
ATOM 11586 N N . PHE B 1 620 ? -8.578 -29.188 -37.344 1 98 620 PHE B N 1
ATOM 11587 C CA . PHE B 1 620 ? -9.5 -28.312 -38.062 1 98 620 PHE B CA 1
ATOM 11588 C C . PHE B 1 620 ? -10.93 -28.547 -37.594 1 98 620 PHE B C 1
ATOM 11590 O O . PHE B 1 620 ? -11.711 -27.594 -37.469 1 98 620 PHE B O 1
ATOM 11597 N N . ALA B 1 621 ? -11.281 -29.766 -37.312 1 97.5 621 ALA B N 1
ATOM 11598 C CA . ALA B 1 621 ? -12.648 -30.141 -36.938 1 97.5 621 ALA B CA 1
ATOM 11599 C C . ALA B 1 621 ? -13.047 -29.531 -35.594 1 97.5 621 ALA B C 1
ATOM 11601 O O . ALA B 1 621 ? -14.234 -29.375 -35.312 1 97.5 621 ALA B O 1
ATOM 11602 N N . MET B 1 622 ? -12.125 -29.109 -34.812 1 97.38 622 MET B N 1
ATOM 11603 C CA . MET B 1 622 ? -12.406 -28.531 -33.5 1 97.38 622 MET B CA 1
ATOM 11604 C C . MET B 1 622 ? -13.164 -27.219 -33.656 1 97.38 622 MET B C 1
ATOM 11606 O O . MET B 1 622 ? -13.82 -26.766 -32.688 1 97.38 622 MET B O 1
ATOM 11610 N N . LYS B 1 623 ? -13.031 -26.594 -34.781 1 96.44 623 LYS B N 1
ATOM 11611 C CA . LYS B 1 623 ? -13.609 -25.266 -35.031 1 96.44 623 LYS B CA 1
ATOM 11612 C C . LYS B 1 623 ? -15.109 -25.266 -34.75 1 96.44 623 LYS B C 1
ATOM 11614 O O . LYS B 1 623 ? -15.664 -24.281 -34.281 1 96.44 623 LYS B O 1
ATOM 11619 N N . LYS B 1 624 ? -15.711 -26.344 -34.906 1 94.38 624 LYS B N 1
ATOM 11620 C CA . LYS B 1 624 ? -17.156 -26.469 -34.812 1 94.38 624 LYS B CA 1
ATOM 11621 C C . LYS B 1 624 ? -17.641 -26.328 -33.375 1 94.38 624 LYS B C 1
ATOM 11623 O O . LYS B 1 624 ? -18.781 -25.875 -33.156 1 94.38 624 LYS B O 1
ATOM 11628 N N . SER B 1 625 ? -16.828 -26.609 -32.5 1 93.44 625 SER B N 1
ATOM 11629 C CA . SER B 1 625 ? -17.25 -26.641 -31.094 1 93.44 625 SER B CA 1
ATOM 11630 C C . SER B 1 625 ? -16.781 -25.375 -30.359 1 93.44 625 SER B C 1
ATOM 11632 O O . SER B 1 625 ? -17 -25.25 -29.156 1 93.44 625 SER B O 1
ATOM 11634 N N . LEU B 1 626 ? -16.172 -24.453 -31.062 1 96.62 626 LEU B N 1
ATOM 11635 C CA . LEU B 1 626 ? -15.547 -23.328 -30.391 1 96.62 626 LEU B CA 1
ATOM 11636 C C . LEU B 1 626 ? -16.422 -22.078 -30.5 1 96.62 626 LEU B C 1
ATOM 11638 O O . LEU B 1 626 ? -17.109 -21.891 -31.516 1 96.62 626 LEU B O 1
ATOM 11642 N N . ALA B 1 627 ? -16.5 -21.312 -29.469 1 93.69 627 ALA B N 1
ATOM 11643 C CA . ALA B 1 627 ? -17.297 -20.078 -29.422 1 93.69 627 ALA B CA 1
ATOM 11644 C C . ALA B 1 627 ? -16.406 -18.844 -29.578 1 93.69 627 ALA B C 1
ATOM 11646 O O . ALA B 1 627 ? -16.922 -17.719 -29.656 1 93.69 627 ALA B O 1
ATOM 11647 N N . CYS B 1 628 ? -15.148 -18.969 -29.703 1 96.75 628 CYS B N 1
ATOM 11648 C CA . CYS B 1 628 ? -14.188 -17.859 -29.812 1 96.75 628 CYS B CA 1
ATOM 11649 C C . CYS B 1 628 ? -13.852 -17.578 -31.266 1 96.75 628 CYS B C 1
ATOM 11651 O O . CYS B 1 628 ? -14.438 -18.172 -32.188 1 96.75 628 CYS B O 1
ATOM 11653 N N . LYS B 1 629 ? -12.984 -16.609 -31.484 1 96.94 629 LYS B N 1
ATOM 11654 C CA . LYS B 1 629 ? -12.492 -16.359 -32.844 1 96.94 629 LYS B CA 1
ATOM 11655 C C . LYS B 1 629 ? -11.531 -17.453 -33.281 1 96.94 629 LYS B C 1
ATOM 11657 O O . LYS B 1 629 ? -10.875 -18.094 -32.469 1 96.94 629 LYS B O 1
ATOM 11662 N N . ILE B 1 630 ? -11.516 -17.641 -34.594 1 97.88 630 ILE B N 1
ATOM 11663 C CA . ILE B 1 630 ? -10.703 -18.734 -35.125 1 97.88 630 ILE B CA 1
ATOM 11664 C C . ILE B 1 630 ? -9.594 -18.156 -36 1 97.88 630 ILE B C 1
ATOM 11666 O O . ILE B 1 630 ? -9.82 -17.234 -36.781 1 97.88 630 ILE B O 1
ATOM 11670 N N . ALA B 1 631 ? -8.422 -18.609 -35.875 1 98.44 631 ALA B N 1
ATOM 11671 C CA . ALA B 1 631 ? -7.289 -18.359 -36.781 1 98.44 631 ALA B CA 1
ATOM 11672 C C . ALA B 1 631 ? -6.703 -19.672 -37.281 1 98.44 631 ALA B C 1
ATOM 11674 O O . ALA B 1 631 ? -6.605 -20.656 -36.562 1 98.44 631 ALA B O 1
ATOM 11675 N N . LEU B 1 632 ? -6.348 -19.703 -38.594 1 98.44 632 LEU B N 1
ATOM 11676 C CA . LEU B 1 632 ? -5.891 -20.953 -39.219 1 98.44 632 LEU B CA 1
ATOM 11677 C C . LEU B 1 632 ? -4.492 -20.797 -39.781 1 98.44 632 LEU B C 1
ATOM 11679 O O . LEU B 1 632 ? -4.16 -19.75 -40.344 1 98.44 632 LEU B O 1
ATOM 11683 N N . PHE B 1 633 ? -3.695 -21.797 -39.688 1 98.56 633 PHE B N 1
ATOM 11684 C CA . PHE B 1 633 ? -2.4 -21.781 -40.344 1 98.56 633 PHE B CA 1
ATOM 11685 C C . PHE B 1 633 ? -2.227 -23.031 -41.219 1 98.56 633 PHE B C 1
ATOM 11687 O O . PHE B 1 633 ? -2.861 -24.047 -40.969 1 98.56 633 PHE B O 1
ATOM 11694 N N . SER B 1 634 ? -1.383 -22.938 -42.25 1 98.38 634 SER B N 1
ATOM 11695 C CA . SER B 1 634 ? -1.148 -24.016 -43.188 1 98.38 634 SER B CA 1
ATOM 11696 C C . SER B 1 634 ? 0.207 -23.875 -43.875 1 98.38 634 SER B C 1
ATOM 11698 O O . SER B 1 634 ? 0.717 -22.766 -44.031 1 98.38 634 SER B O 1
ATOM 11700 N N . MET B 1 635 ? 0.777 -25.031 -44.25 1 96.75 635 MET B N 1
ATOM 11701 C CA . MET B 1 635 ? 2.018 -25.031 -45.031 1 96.75 635 MET B CA 1
ATOM 11702 C C . MET B 1 635 ? 1.75 -24.719 -46.469 1 96.75 635 MET B C 1
ATOM 11704 O O . MET B 1 635 ? 2.678 -24.422 -47.25 1 96.75 635 MET B O 1
ATOM 11708 N N . HIS B 1 636 ? 0.464 -24.688 -46.844 1 94.81 636 HIS B N 1
ATOM 11709 C CA . HIS B 1 636 ? 0.133 -24.641 -48.25 1 94.81 636 HIS B CA 1
ATOM 11710 C C . HIS B 1 636 ? -0.755 -23.453 -48.594 1 94.81 636 HIS B C 1
ATOM 11712 O O . HIS B 1 636 ? -1.845 -23.312 -48.031 1 94.81 636 HIS B O 1
ATOM 11718 N N . LYS B 1 637 ? -0.336 -22.734 -49.594 1 91.19 637 LYS B N 1
ATOM 11719 C CA . LYS B 1 637 ? -1.088 -21.547 -50 1 91.19 637 LYS B CA 1
ATOM 11720 C C . LYS B 1 637 ? -2.438 -21.938 -50.594 1 91.19 637 LYS B C 1
ATOM 11722 O O . LYS B 1 637 ? -3.41 -21.188 -50.5 1 91.19 637 LYS B O 1
ATOM 11727 N N . ASP B 1 638 ? -2.473 -23.125 -51.219 1 92.12 638 ASP B N 1
ATOM 11728 C CA . ASP B 1 638 ? -3.664 -23.531 -51.969 1 92.12 638 ASP B CA 1
ATOM 11729 C C . ASP B 1 638 ? -4.609 -24.344 -51.094 1 92.12 638 ASP B C 1
ATOM 11731 O O . ASP B 1 638 ? -5.527 -25 -51.594 1 92.12 638 ASP B O 1
ATOM 11735 N N . ASN B 1 639 ? -4.418 -24.344 -49.844 1 95.56 639 ASN B N 1
ATOM 11736 C CA . ASN B 1 639 ? -5.328 -25.031 -48.938 1 95.56 639 ASN B CA 1
ATOM 11737 C C . ASN B 1 639 ? -6.727 -24.422 -48.969 1 95.56 639 ASN B C 1
ATOM 11739 O O . ASN B 1 639 ? -6.91 -23.25 -48.594 1 95.56 639 ASN B O 1
ATOM 11743 N N . LYS B 1 640 ? -7.699 -25.141 -49.312 1 95.88 640 LYS B N 1
ATOM 11744 C CA . LYS B 1 640 ? -9.07 -24.672 -49.469 1 95.88 640 LYS B CA 1
ATOM 11745 C C . LYS B 1 640 ? -9.633 -24.172 -48.156 1 95.88 640 LYS B C 1
ATOM 11747 O O . LYS B 1 640 ? -10.406 -23.203 -48.125 1 95.88 640 LYS B O 1
ATOM 11752 N N . ARG B 1 641 ? -9.273 -24.766 -47.094 1 96.75 641 ARG B N 1
ATOM 11753 C CA . ARG B 1 641 ? -9.75 -24.375 -45.781 1 96.75 641 ARG B CA 1
ATOM 11754 C C . ARG B 1 641 ? -9.305 -22.953 -45.438 1 96.75 641 ARG B C 1
ATOM 11756 O O . ARG B 1 641 ? -10.078 -22.188 -44.844 1 96.75 641 ARG B O 1
ATOM 11763 N N . ILE B 1 642 ? -8.078 -22.609 -45.781 1 95.88 642 ILE B N 1
ATOM 11764 C CA . ILE B 1 642 ? -7.543 -21.266 -45.562 1 95.88 642 ILE B CA 1
ATOM 11765 C C . ILE B 1 642 ? -8.297 -20.25 -46.406 1 95.88 642 ILE B C 1
ATOM 11767 O O . ILE B 1 642 ? -8.688 -19.188 -45.938 1 95.88 642 ILE B O 1
ATOM 11771 N N . HIS B 1 643 ? -8.531 -20.625 -47.688 1 93.56 643 HIS B N 1
ATOM 11772 C CA . HIS B 1 643 ? -9.211 -19.734 -48.594 1 93.56 643 HIS B CA 1
ATOM 11773 C C . HIS B 1 643 ? -10.633 -19.422 -48.156 1 93.56 643 HIS B C 1
ATOM 11775 O O . HIS B 1 643 ? -11.039 -18.266 -48.094 1 93.56 643 HIS B O 1
ATOM 11781 N N . ASP B 1 644 ? -11.352 -20.438 -47.781 1 94.75 644 ASP B N 1
ATOM 11782 C CA . ASP B 1 644 ? -12.727 -20.281 -47.312 1 94.75 644 ASP B CA 1
ATOM 11783 C C . ASP B 1 644 ? -12.781 -19.438 -46.031 1 94.75 644 ASP B C 1
ATOM 11785 O O . ASP B 1 644 ? -13.664 -18.594 -45.875 1 94.75 644 ASP B O 1
ATOM 11789 N N . HIS B 1 645 ? -11.867 -19.719 -45.156 1 95.31 645 HIS B N 1
ATOM 11790 C CA . HIS B 1 645 ? -11.805 -19.031 -43.875 1 95.31 645 HIS B CA 1
ATOM 11791 C C . HIS B 1 645 ? -11.531 -17.531 -44.062 1 95.31 645 HIS B C 1
ATOM 11793 O O . HIS B 1 645 ? -12.195 -16.703 -43.469 1 95.31 645 HIS B O 1
ATOM 11799 N N . CYS B 1 646 ? -10.594 -17.172 -44.875 1 93.75 646 CYS B N 1
ATOM 11800 C CA . CYS B 1 646 ? -10.211 -15.773 -45.094 1 93.75 646 CYS B CA 1
ATOM 11801 C C . CYS B 1 646 ? -11.297 -15.016 -45.844 1 93.75 646 CYS B C 1
ATOM 11803 O O . CYS B 1 646 ? -11.477 -13.812 -45.625 1 93.75 646 CYS B O 1
ATOM 11805 N N . HIS B 1 647 ? -11.969 -15.703 -46.688 1 90.81 647 HIS B N 1
ATOM 11806 C CA . HIS B 1 647 ? -13.062 -15.078 -47.406 1 90.81 647 HIS B CA 1
ATOM 11807 C C . HIS B 1 647 ? -14.172 -14.609 -46.469 1 90.81 647 HIS B C 1
ATOM 11809 O O . HIS B 1 647 ? -14.891 -13.664 -46.781 1 90.81 647 HIS B O 1
ATOM 11815 N N . THR B 1 648 ? -14.305 -15.203 -45.375 1 90.44 648 THR B N 1
ATOM 11816 C CA . THR B 1 648 ? -15.32 -14.82 -44.406 1 90.44 648 THR B CA 1
ATOM 11817 C C . THR B 1 648 ? -14.742 -13.883 -43.344 1 90.44 648 THR B C 1
ATOM 11819 O O . THR B 1 648 ? -15.344 -13.664 -42.312 1 90.44 648 THR B O 1
ATOM 11822 N N . GLY B 1 649 ? -13.539 -13.383 -43.594 1 89.06 649 GLY B N 1
ATOM 11823 C CA . GLY B 1 649 ? -12.945 -12.375 -42.75 1 89.06 649 GLY B CA 1
ATOM 11824 C C . GLY B 1 649 ? -12.055 -12.969 -41.656 1 89.06 649 GLY B C 1
ATOM 11825 O O . GLY B 1 649 ? -11.758 -12.312 -40.656 1 89.06 649 GLY B O 1
ATOM 11826 N N . GLY B 1 650 ? -11.664 -14.18 -41.812 1 94 650 GLY B N 1
ATOM 11827 C CA . GLY B 1 650 ? -10.867 -14.852 -40.812 1 94 650 GLY B CA 1
ATOM 11828 C C . GLY B 1 650 ? -9.391 -14.531 -40.906 1 94 650 GLY B C 1
ATOM 11829 O O . GLY B 1 650 ? -8.93 -14 -41.906 1 94 650 GLY B O 1
ATOM 11830 N N . LEU B 1 651 ? -8.648 -14.711 -39.875 1 96.88 651 LEU B N 1
ATOM 11831 C CA . LEU B 1 651 ? -7.203 -14.523 -39.781 1 96.88 651 LEU B CA 1
ATOM 11832 C C . LEU B 1 651 ? -6.465 -15.828 -40.062 1 96.88 651 LEU B C 1
ATOM 11834 O O . LEU B 1 651 ? -6.855 -16.891 -39.594 1 96.88 651 LEU B O 1
ATOM 11838 N N . ALA B 1 652 ? -5.391 -15.742 -40.938 1 98 652 ALA B N 1
ATOM 11839 C CA . ALA B 1 652 ? -4.676 -16.969 -41.281 1 98 652 ALA B CA 1
ATOM 11840 C C . ALA B 1 652 ? -3.197 -16.688 -41.562 1 98 652 ALA B C 1
ATOM 11842 O O . ALA B 1 652 ? -2.807 -15.531 -41.781 1 98 652 ALA B O 1
ATOM 11843 N N . ALA B 1 653 ? -2.389 -17.672 -41.469 1 98.25 653 ALA B N 1
ATOM 11844 C CA . ALA B 1 653 ? -0.979 -17.672 -41.844 1 98.25 653 ALA B CA 1
ATOM 11845 C C . ALA B 1 653 ? -0.645 -18.875 -42.719 1 98.25 653 ALA B C 1
ATOM 11847 O O . ALA B 1 653 ? -1.134 -19.984 -42.469 1 98.25 653 ALA B O 1
ATOM 11848 N N . TYR B 1 654 ? 0.138 -18.703 -43.75 1 97.88 654 TYR B N 1
ATOM 11849 C CA . TYR B 1 654 ? 0.551 -19.797 -44.625 1 97.88 654 TYR B CA 1
ATOM 11850 C C . TYR B 1 654 ? 1.855 -19.453 -45.344 1 97.88 654 TYR B C 1
ATOM 11852 O O . TYR B 1 654 ? 2.395 -18.359 -45.188 1 97.88 654 TYR B O 1
ATOM 11860 N N . ILE B 1 655 ? 2.42 -20.469 -46.031 1 97.75 655 ILE B N 1
ATOM 11861 C CA . ILE B 1 655 ? 3.662 -20.281 -46.75 1 97.75 655 ILE B CA 1
ATOM 11862 C C . ILE B 1 655 ? 3.352 -20.078 -48.25 1 97.75 655 ILE B C 1
ATOM 11864 O O . ILE B 1 655 ? 2.564 -20.828 -48.844 1 97.75 655 ILE B O 1
ATOM 11868 N N . ASP B 1 656 ? 3.922 -19.047 -48.844 1 96.25 656 ASP B N 1
ATOM 11869 C CA . ASP B 1 656 ? 3.828 -18.766 -50.281 1 96.25 656 ASP B CA 1
ATOM 11870 C C . ASP B 1 656 ? 5.188 -18.375 -50.844 1 96.25 656 ASP B C 1
ATOM 11872 O O . ASP B 1 656 ? 5.781 -17.375 -50.406 1 96.25 656 ASP B O 1
ATOM 11876 N N . SER B 1 657 ? 5.672 -19.078 -51.844 1 94.19 657 SER B N 1
ATOM 11877 C CA . SER B 1 657 ? 6.926 -18.797 -52.531 1 94.19 657 SER B CA 1
ATOM 11878 C C . SER B 1 657 ? 8.078 -18.625 -51.531 1 94.19 657 SER B C 1
ATOM 11880 O O . SER B 1 657 ? 8.828 -17.641 -51.625 1 94.19 657 SER B O 1
ATOM 11882 N N . GLY B 1 658 ? 8.094 -19.422 -50.5 1 95 658 GLY B N 1
ATOM 11883 C CA . GLY B 1 658 ? 9.188 -19.438 -49.531 1 95 658 GLY B CA 1
ATOM 11884 C C . GLY B 1 658 ? 9.102 -18.344 -48.5 1 95 658 GLY B C 1
ATOM 11885 O O . GLY B 1 658 ? 10.078 -18.047 -47.812 1 95 658 GLY B O 1
ATOM 11886 N N . ARG B 1 659 ? 7.945 -17.766 -48.438 1 97.19 659 ARG B N 1
ATOM 11887 C CA . ARG B 1 659 ? 7.75 -16.703 -47.469 1 97.19 659 ARG B CA 1
ATOM 11888 C C . ARG B 1 659 ? 6.594 -17.016 -46.5 1 97.19 659 ARG B C 1
ATOM 11890 O O . ARG B 1 659 ? 5.617 -17.656 -46.906 1 97.19 659 ARG B O 1
ATOM 11897 N N . LEU B 1 660 ? 6.754 -16.625 -45.281 1 97.94 660 LEU B N 1
ATOM 11898 C CA . LEU B 1 660 ? 5.66 -16.688 -44.312 1 97.94 660 LEU B CA 1
ATOM 11899 C C . LEU B 1 660 ? 4.688 -15.531 -44.531 1 97.94 660 LEU B C 1
ATOM 11901 O O . LEU B 1 660 ? 5.082 -14.367 -44.469 1 97.94 660 LEU B O 1
ATOM 11905 N N . ILE B 1 661 ? 3.404 -15.82 -44.75 1 97.44 661 ILE B N 1
ATOM 11906 C CA . ILE B 1 661 ? 2.389 -14.828 -45.125 1 97.44 661 ILE B CA 1
ATOM 11907 C C . ILE B 1 661 ? 1.322 -14.781 -44.031 1 97.44 661 ILE B C 1
ATOM 11909 O O . ILE B 1 661 ? 0.91 -15.82 -43.5 1 97.44 661 ILE B O 1
ATOM 11913 N N . ILE B 1 662 ? 0.929 -13.586 -43.625 1 97.44 662 ILE B N 1
ATOM 11914 C CA . ILE B 1 662 ? -0.253 -13.359 -42.812 1 97.44 662 ILE B CA 1
ATOM 11915 C C . ILE B 1 662 ? -1.382 -12.789 -43.656 1 97.44 662 ILE B C 1
ATOM 11917 O O . ILE B 1 662 ? -1.172 -11.852 -44.438 1 97.44 662 ILE B O 1
ATOM 11921 N N . ARG B 1 663 ? -2.502 -13.398 -43.531 1 95.5 663 ARG B N 1
ATOM 11922 C CA . ARG B 1 663 ? -3.662 -12.906 -44.281 1 95.5 663 ARG B CA 1
ATOM 11923 C C . ARG B 1 663 ? -4.828 -12.625 -43.344 1 95.5 663 ARG B C 1
ATOM 11925 O O . ARG B 1 663 ? -5.188 -13.469 -42.5 1 95.5 663 ARG B O 1
ATOM 11932 N N . ALA B 1 664 ? -5.297 -11.445 -43.312 1 90.12 664 ALA B N 1
ATOM 11933 C CA . ALA B 1 664 ? -6.52 -11.047 -42.625 1 90.12 664 ALA B CA 1
ATOM 11934 C C . ALA B 1 664 ? -7.551 -10.492 -43.594 1 90.12 664 ALA B C 1
ATOM 11936 O O . ALA B 1 664 ? -7.359 -9.406 -44.156 1 90.12 664 ALA B O 1
ATOM 11937 N N . HIS B 1 665 ? -8.539 -11.219 -43.812 1 84.5 665 HIS B N 1
ATOM 11938 C CA . HIS B 1 665 ? -9.516 -10.836 -44.812 1 84.5 665 HIS B CA 1
ATOM 11939 C C . HIS B 1 665 ? -8.867 -10.766 -46.219 1 84.5 665 HIS B C 1
ATOM 11941 O O . HIS B 1 665 ? -8.336 -11.766 -46.688 1 84.5 665 HIS B O 1
ATOM 11947 N N . ASP B 1 666 ? -8.852 -9.469 -46.688 1 83.25 666 ASP B N 1
ATOM 11948 C CA . ASP B 1 666 ? -8.32 -9.312 -48.031 1 83.25 666 ASP B CA 1
ATOM 11949 C C . ASP B 1 666 ? -6.902 -8.75 -48 1 83.25 666 ASP B C 1
ATOM 11951 O O . ASP B 1 666 ? -6.266 -8.617 -49.062 1 83.25 666 ASP B O 1
ATOM 11955 N N . GLU B 1 667 ? -6.441 -8.648 -46.844 1 91.31 667 GLU B N 1
ATOM 11956 C CA . GLU B 1 667 ? -5.09 -8.109 -46.719 1 91.31 667 GLU B CA 1
ATOM 11957 C C . GLU B 1 667 ? -4.055 -9.227 -46.625 1 91.31 667 GLU B C 1
ATOM 11959 O O . GLU B 1 667 ? -4.129 -10.07 -45.75 1 91.31 667 GLU B O 1
ATOM 11964 N N . ILE B 1 668 ? -3.182 -9.281 -47.562 1 94.31 668 ILE B N 1
ATOM 11965 C CA . ILE B 1 668 ? -2.102 -10.266 -47.594 1 94.31 668 ILE B CA 1
ATOM 11966 C C . ILE B 1 668 ? -0.773 -9.578 -47.281 1 94.31 668 ILE B C 1
ATOM 11968 O O . ILE B 1 668 ? -0.359 -8.656 -47.969 1 94.31 668 ILE B O 1
ATOM 11972 N N . ILE B 1 669 ? -0.077 -10 -46.25 1 95.44 669 ILE B N 1
ATOM 11973 C CA . ILE B 1 669 ? 1.161 -9.375 -45.781 1 95.44 669 ILE B CA 1
ATOM 11974 C C . ILE B 1 669 ? 2.275 -10.414 -45.75 1 95.44 669 ILE B C 1
ATOM 11976 O O . ILE B 1 669 ? 2.281 -11.289 -44.875 1 95.44 669 ILE B O 1
ATOM 11980 N N . PRO B 1 670 ? 3.234 -10.336 -46.656 1 96.25 670 PRO B N 1
ATOM 11981 C CA . PRO B 1 670 ? 4.434 -11.172 -46.5 1 96.25 670 PRO B CA 1
ATOM 11982 C C . PRO B 1 670 ? 5.305 -10.734 -45.344 1 96.25 670 PRO B C 1
ATOM 11984 O O . PRO B 1 670 ? 5.73 -9.586 -45.281 1 96.25 670 PRO B O 1
ATOM 11987 N N . LEU B 1 671 ? 5.566 -11.555 -44.406 1 96.44 671 LEU B N 1
ATOM 11988 C CA . LEU B 1 671 ? 6.254 -11.188 -43.156 1 96.44 671 LEU B CA 1
ATOM 11989 C C . LEU B 1 671 ? 7.762 -11.352 -43.312 1 96.44 671 LEU B C 1
ATOM 11991 O O . LEU B 1 671 ? 8.523 -10.414 -43.062 1 96.44 671 LEU B O 1
ATOM 11995 N N . GLN B 1 672 ? 8.227 -12.586 -43.719 1 96.06 672 GLN B N 1
ATOM 11996 C CA . GLN B 1 672 ? 9.648 -12.898 -43.781 1 96.06 672 GLN B CA 1
ATOM 11997 C C . GLN B 1 672 ? 9.922 -14.102 -44.656 1 96.06 672 GLN B C 1
ATOM 11999 O O . GLN B 1 672 ? 9.086 -15.008 -44.781 1 96.06 672 GLN B O 1
ATOM 12004 N N . SER B 1 673 ? 11.102 -14.109 -45.281 1 97.5 673 SER B N 1
ATOM 12005 C CA . SER B 1 673 ? 11.531 -15.281 -46.031 1 97.5 673 SER B CA 1
ATOM 12006 C C . SER B 1 673 ? 11.984 -16.406 -45.094 1 97.5 673 SER B C 1
ATOM 12008 O O . SER B 1 673 ? 12.633 -16.156 -44.094 1 97.5 673 SER B O 1
ATOM 12010 N N . LEU B 1 674 ? 11.578 -17.625 -45.406 1 97.44 674 LEU B N 1
ATOM 12011 C CA . LEU B 1 674 ? 11.969 -18.781 -44.625 1 97.44 674 LEU B CA 1
ATOM 12012 C C . LEU B 1 674 ? 13.484 -18.859 -44.469 1 97.44 674 LEU B C 1
ATOM 12014 O O . LEU B 1 674 ? 14 -19.281 -43.438 1 97.44 674 LEU B O 1
ATOM 12018 N N . ALA B 1 675 ? 14.172 -18.406 -45.469 1 96 675 ALA B N 1
ATOM 12019 C CA . ALA B 1 675 ? 15.633 -18.438 -45.438 1 96 675 ALA B CA 1
ATOM 12020 C C . ALA B 1 675 ? 16.203 -17.562 -44.344 1 96 675 ALA B C 1
ATOM 12022 O O . ALA B 1 675 ? 17.281 -17.828 -43.812 1 96 675 ALA B O 1
ATOM 12023 N N . ASN B 1 676 ? 15.422 -16.594 -44 1 96.88 676 ASN B N 1
ATOM 12024 C CA . ASN B 1 676 ? 15.875 -15.641 -43 1 96.88 676 ASN B CA 1
ATOM 12025 C C . ASN B 1 676 ? 15.391 -16.016 -41.594 1 96.88 676 ASN B C 1
ATOM 12027 O O . ASN B 1 676 ? 15.703 -15.344 -40.625 1 96.88 676 ASN B O 1
ATOM 12031 N N . ILE B 1 677 ? 14.656 -17.062 -41.469 1 97.88 677 ILE B N 1
ATOM 12032 C CA . ILE B 1 677 ? 14.172 -17.547 -40.156 1 97.88 677 ILE B CA 1
ATOM 12033 C C . ILE B 1 677 ? 15.016 -18.734 -39.719 1 97.88 677 ILE B C 1
ATOM 12035 O O . ILE B 1 677 ? 14.789 -19.875 -40.125 1 97.88 677 ILE B O 1
ATOM 12039 N N . PRO B 1 678 ? 15.883 -18.484 -38.812 1 97.38 678 PRO B N 1
ATOM 12040 C CA . PRO B 1 678 ? 16.906 -19.469 -38.469 1 97.38 678 PRO B CA 1
ATOM 12041 C C . PRO B 1 678 ? 16.328 -20.797 -38.031 1 97.38 678 PRO B C 1
ATOM 12043 O O . PRO B 1 678 ? 16.859 -21.859 -38.344 1 97.38 678 PRO B O 1
ATOM 12046 N N . ILE B 1 679 ? 15.242 -20.797 -37.312 1 96.75 679 ILE B N 1
ATOM 12047 C CA . ILE B 1 679 ? 14.711 -22.031 -36.719 1 96.75 679 ILE B CA 1
ATOM 12048 C C . ILE B 1 679 ? 14.242 -22.969 -37.812 1 96.75 679 ILE B C 1
ATOM 12050 O O . ILE B 1 679 ? 14.102 -24.172 -37.562 1 96.75 679 ILE B O 1
ATOM 12054 N N . THR B 1 680 ? 14.094 -22.516 -39.062 1 96.75 680 THR B N 1
ATOM 12055 C CA . THR B 1 680 ? 13.562 -23.328 -40.156 1 96.75 680 THR B CA 1
ATOM 12056 C C . THR B 1 680 ? 14.688 -24.078 -40.844 1 96.75 680 THR B C 1
ATOM 12058 O O . THR B 1 680 ? 14.43 -24.844 -41.781 1 96.75 680 THR B O 1
ATOM 12061 N N . HIS B 1 681 ? 15.945 -23.875 -40.406 1 94.81 681 HIS B N 1
ATOM 12062 C CA . HIS B 1 681 ? 17.109 -24.5 -41.031 1 94.81 681 HIS B CA 1
ATOM 12063 C C . HIS B 1 681 ? 17.094 -24.234 -42.531 1 94.81 681 HIS B C 1
ATOM 12065 O O . HIS B 1 681 ? 17.203 -25.172 -43.344 1 94.81 681 HIS B O 1
ATOM 12071 N N . GLY B 1 682 ? 16.891 -22.922 -42.906 1 92.5 682 GLY B N 1
ATOM 12072 C CA . GLY B 1 682 ? 16.891 -22.5 -44.281 1 92.5 682 GLY B CA 1
ATOM 12073 C C . GLY B 1 682 ? 15.633 -22.922 -45.031 1 92.5 682 GLY B C 1
ATOM 12074 O O . GLY B 1 682 ? 15.648 -23.078 -46.25 1 92.5 682 GLY B O 1
ATOM 12075 N N . GLY B 1 683 ? 14.602 -23.203 -44.344 1 94.06 683 GLY B N 1
ATOM 12076 C CA . GLY B 1 683 ? 13.336 -23.609 -44.938 1 94.06 683 GLY B CA 1
ATOM 12077 C C . GLY B 1 683 ? 13.242 -25.109 -45.188 1 94.06 683 GLY B C 1
ATOM 12078 O O . GLY B 1 683 ? 12.328 -25.562 -45.875 1 94.06 683 GLY B O 1
ATOM 12079 N N . LYS B 1 684 ? 14.109 -25.844 -44.594 1 93.94 684 LYS B N 1
ATOM 12080 C CA . LYS B 1 684 ? 14.172 -27.266 -44.875 1 93.94 684 LYS B CA 1
ATOM 12081 C C . LYS B 1 684 ? 13.406 -28.062 -43.812 1 93.94 684 LYS B C 1
ATOM 12083 O O . LYS B 1 684 ? 13.023 -29.219 -44.062 1 93.94 684 LYS B O 1
ATOM 12088 N N . ALA B 1 685 ? 13.273 -27.516 -42.656 1 95.44 685 ALA B N 1
ATOM 12089 C CA . ALA B 1 685 ? 12.625 -28.219 -41.562 1 95.44 685 ALA B CA 1
ATOM 12090 C C . ALA B 1 685 ? 11.133 -27.922 -41.531 1 95.44 685 ALA B C 1
ATOM 12092 O O . ALA B 1 685 ? 10.711 -26.969 -40.844 1 95.44 685 ALA B O 1
ATOM 12093 N N . SER B 1 686 ? 10.344 -28.734 -42.125 1 94.94 686 SER B N 1
ATOM 12094 C CA . SER B 1 686 ? 8.914 -28.516 -42.281 1 94.94 686 SER B CA 1
ATOM 12095 C C . SER B 1 686 ? 8.234 -28.422 -40.906 1 94.94 686 SER B C 1
ATOM 12097 O O . SER B 1 686 ? 7.324 -27.609 -40.719 1 94.94 686 SER B O 1
ATOM 12099 N N . CYS B 1 687 ? 8.594 -29.25 -39.938 1 95 687 CYS B N 1
ATOM 12100 C CA . CYS B 1 687 ? 7.988 -29.234 -38.594 1 95 687 CYS B CA 1
ATOM 12101 C C . CYS B 1 687 ? 8.227 -27.906 -37.906 1 95 687 CYS B C 1
ATOM 12103 O O . CYS B 1 687 ? 7.32 -27.344 -37.281 1 95 687 CYS B O 1
ATOM 12105 N N . MET B 1 688 ? 9.445 -27.344 -38.062 1 97.19 688 MET B N 1
ATOM 12106 C CA . MET B 1 688 ? 9.789 -26.062 -37.438 1 97.19 688 MET B CA 1
ATOM 12107 C C . MET B 1 688 ? 9.039 -24.922 -38.125 1 97.19 688 MET B C 1
ATOM 12109 O O . MET B 1 688 ? 8.664 -23.953 -37.469 1 97.19 688 MET B O 1
ATOM 12113 N N . ILE B 1 689 ? 8.844 -25.062 -39.438 1 97.81 689 ILE B N 1
ATOM 12114 C CA . ILE B 1 689 ? 8.086 -24.047 -40.188 1 97.81 689 ILE B CA 1
ATOM 12115 C C . ILE B 1 689 ? 6.652 -24 -39.656 1 97.81 689 ILE B C 1
ATOM 12117 O O . ILE B 1 689 ? 6.094 -22.922 -39.438 1 97.81 689 ILE B O 1
ATOM 12121 N N . GLN B 1 690 ? 6.066 -25.141 -39.375 1 97.5 690 GLN B N 1
ATOM 12122 C CA . GLN B 1 690 ? 4.715 -25.203 -38.844 1 97.5 690 GLN B CA 1
ATOM 12123 C C . GLN B 1 690 ? 4.637 -24.531 -37.469 1 97.5 690 GLN B C 1
ATOM 12125 O O . GLN B 1 690 ? 3.682 -23.797 -37.188 1 97.5 690 GLN B O 1
ATOM 12130 N N . ASN B 1 691 ? 5.625 -24.797 -36.656 1 98.12 691 ASN B N 1
ATOM 12131 C CA . ASN B 1 691 ? 5.684 -24.156 -35.344 1 98.12 691 ASN B CA 1
ATOM 12132 C C . ASN B 1 691 ? 5.77 -22.625 -35.469 1 98.12 691 ASN B C 1
ATOM 12134 O O . ASN B 1 691 ? 5.121 -21.906 -34.719 1 98.12 691 ASN B O 1
ATOM 12138 N N . ALA B 1 692 ? 6.574 -22.188 -36.375 1 98.5 692 ALA B N 1
ATOM 12139 C CA . ALA B 1 692 ? 6.734 -20.75 -36.594 1 98.5 692 ALA B CA 1
ATOM 12140 C C . ALA B 1 692 ? 5.43 -20.125 -37.062 1 98.5 692 ALA B C 1
ATOM 12142 O O . ALA B 1 692 ? 5.078 -19.016 -36.656 1 98.5 692 ALA B O 1
ATOM 12143 N N . LEU B 1 693 ? 4.727 -20.828 -38 1 98.5 693 LEU B N 1
ATOM 12144 C CA . LEU B 1 693 ? 3.438 -20.359 -38.5 1 98.5 693 LEU B CA 1
ATOM 12145 C C . LEU B 1 693 ? 2.457 -20.172 -37.344 1 98.5 693 LEU B C 1
ATOM 12147 O O . LEU B 1 693 ? 1.809 -19.125 -37.219 1 98.5 693 LEU B O 1
ATOM 12151 N N . ALA B 1 694 ? 2.369 -21.125 -36.469 1 98.69 694 ALA B N 1
ATOM 12152 C CA . ALA B 1 694 ? 1.432 -21.109 -35.344 1 98.69 694 ALA B CA 1
ATOM 12153 C C . ALA B 1 694 ? 1.762 -19.984 -34.375 1 98.69 694 ALA B C 1
ATOM 12155 O O . ALA B 1 694 ? 0.881 -19.219 -33.969 1 98.69 694 ALA B O 1
ATOM 12156 N N . ALA B 1 695 ? 3.037 -19.875 -33.969 1 98.75 695 ALA B N 1
ATOM 12157 C CA . ALA B 1 695 ? 3.465 -18.859 -33 1 98.75 695 ALA B CA 1
ATOM 12158 C C . ALA B 1 695 ? 3.273 -17.453 -33.562 1 98.75 695 ALA B C 1
ATOM 12160 O O . ALA B 1 695 ? 2.852 -16.547 -32.844 1 98.75 695 ALA B O 1
ATOM 12161 N N . THR B 1 696 ? 3.629 -17.297 -34.844 1 98.62 696 THR B N 1
ATOM 12162 C CA . THR B 1 696 ? 3.486 -16 -35.5 1 98.62 696 THR B CA 1
ATOM 12163 C C . THR B 1 696 ? 2.025 -15.562 -35.531 1 98.62 696 THR B C 1
ATOM 12165 O O . THR B 1 696 ? 1.711 -14.414 -35.219 1 98.62 696 THR B O 1
ATOM 12168 N N . LEU B 1 697 ? 1.205 -16.484 -35.906 1 98.44 697 LEU B N 1
ATOM 12169 C CA . LEU B 1 697 ? -0.222 -16.203 -35.969 1 98.44 697 LEU B CA 1
ATOM 12170 C C . LEU B 1 697 ? -0.762 -15.836 -34.594 1 98.44 697 LEU B C 1
ATOM 12172 O O . LEU B 1 697 ? -1.588 -14.93 -34.469 1 98.44 697 LEU B O 1
ATOM 12176 N N . ALA B 1 698 ? -0.363 -16.5 -33.594 1 98.69 698 ALA B N 1
ATOM 12177 C CA . ALA B 1 698 ? -0.745 -16.203 -32.219 1 98.69 698 ALA B CA 1
ATOM 12178 C C . ALA B 1 698 ? -0.283 -14.805 -31.812 1 98.69 698 ALA B C 1
ATOM 12180 O O . ALA B 1 698 ? -1.013 -14.07 -31.141 1 98.69 698 ALA B O 1
ATOM 12181 N N . ALA B 1 699 ? 0.948 -14.438 -32.156 1 98.62 699 ALA B N 1
ATOM 12182 C CA . ALA B 1 699 ? 1.479 -13.109 -31.844 1 98.62 699 ALA B CA 1
ATOM 12183 C C . ALA B 1 699 ? 0.635 -12.016 -32.5 1 98.62 699 ALA B C 1
ATOM 12185 O O . ALA B 1 699 ? 0.367 -10.984 -31.891 1 98.62 699 ALA B O 1
ATOM 12186 N N . VAL B 1 700 ? 0.216 -12.281 -33.75 1 98.06 700 VAL B N 1
ATOM 12187 C CA . VAL B 1 700 ? -0.645 -11.336 -34.438 1 98.06 700 VAL B CA 1
ATOM 12188 C C . VAL B 1 700 ? -1.987 -11.227 -33.719 1 98.06 700 VAL B C 1
ATOM 12190 O O . VAL B 1 700 ? -2.516 -10.125 -33.562 1 98.06 700 VAL B O 1
ATOM 12193 N N . ALA B 1 701 ? -2.504 -12.359 -33.312 1 97.75 701 ALA B N 1
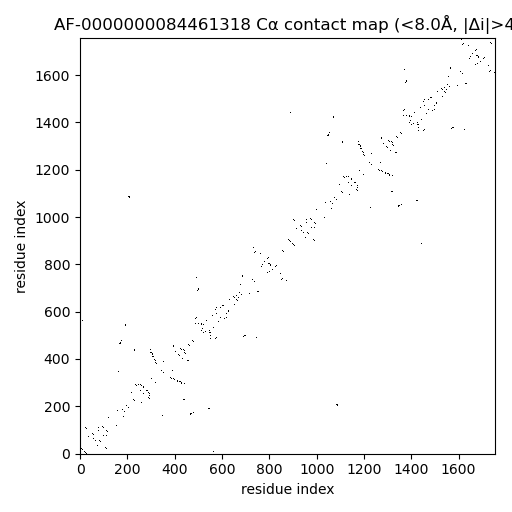ATOM 12194 C CA . ALA B 1 701 ? -3.771 -12.391 -32.594 1 97.75 701 ALA B CA 1
ATOM 12195 C C . ALA B 1 701 ? -3.672 -11.633 -31.281 1 97.75 701 ALA B C 1
ATOM 12197 O O . ALA B 1 701 ? -4.66 -11.07 -30.797 1 97.75 701 ALA B O 1
ATOM 12198 N N . MET B 1 702 ? -2.471 -11.547 -30.703 1 97.75 702 MET B N 1
ATOM 12199 C CA . MET B 1 702 ? -2.223 -10.828 -29.453 1 97.75 702 MET B CA 1
ATOM 12200 C C . MET B 1 702 ? -1.956 -9.352 -29.719 1 97.75 702 MET B C 1
ATOM 12202 O O . MET B 1 702 ? -1.611 -8.602 -28.812 1 97.75 702 MET B O 1
ATOM 12206 N N . ASN B 1 703 ? -2.018 -8.938 -30.969 1 96.38 703 ASN B N 1
ATOM 12207 C CA . ASN B 1 703 ? -1.91 -7.559 -31.438 1 96.38 703 ASN B CA 1
ATOM 12208 C C . ASN B 1 703 ? -0.472 -7.055 -31.359 1 96.38 703 ASN B C 1
ATOM 12210 O O . ASN B 1 703 ? -0.235 -5.879 -31.078 1 96.38 703 ASN B O 1
ATOM 12214 N N . PHE B 1 704 ? 0.466 -7.965 -31.422 1 97.75 704 PHE B N 1
ATOM 12215 C CA . PHE B 1 704 ? 1.842 -7.516 -31.594 1 97.75 704 PHE B CA 1
ATOM 12216 C C . PHE B 1 704 ? 2.039 -6.91 -33 1 97.75 704 PHE B C 1
ATOM 12218 O O . PHE B 1 704 ? 1.342 -7.273 -33.938 1 97.75 704 PHE B O 1
ATOM 12225 N N . ASN B 1 705 ? 2.992 -6.035 -33.125 1 97 705 ASN B N 1
ATOM 12226 C CA . ASN B 1 705 ? 3.268 -5.379 -34.406 1 97 705 ASN B CA 1
ATOM 12227 C C . ASN B 1 705 ? 3.887 -6.344 -35.406 1 97 705 ASN B C 1
ATOM 12229 O O . ASN B 1 705 ? 4.898 -6.984 -35.125 1 97 705 ASN B O 1
ATOM 12233 N N . LYS B 1 706 ? 3.295 -6.477 -36.625 1 96.75 706 LYS B N 1
ATOM 12234 C CA . LYS B 1 706 ? 3.705 -7.438 -37.625 1 96.75 706 LYS B CA 1
ATOM 12235 C C . LYS B 1 706 ? 5.152 -7.203 -38.062 1 96.75 706 LYS B C 1
ATOM 12237 O O . LYS B 1 706 ? 5.891 -8.156 -38.312 1 96.75 706 LYS B O 1
ATOM 12242 N N . THR B 1 707 ? 5.523 -5.895 -38.094 1 97.12 707 THR B N 1
ATOM 12243 C CA . THR B 1 707 ? 6.898 -5.574 -38.469 1 97.12 707 THR B CA 1
ATOM 12244 C C . THR B 1 707 ? 7.879 -6.078 -37.406 1 97.12 707 THR B C 1
ATOM 12246 O O . THR B 1 707 ? 8.945 -6.598 -37.719 1 97.12 707 THR B O 1
ATOM 12249 N N . ASP B 1 708 ? 7.52 -5.922 -36.125 1 98.06 708 ASP B N 1
ATOM 12250 C CA . ASP B 1 708 ? 8.359 -6.398 -35.031 1 98.06 708 ASP B CA 1
ATOM 12251 C C . ASP B 1 708 ? 8.445 -7.922 -35.031 1 98.06 708 ASP B C 1
ATOM 12253 O O . ASP B 1 708 ? 9.516 -8.492 -34.812 1 98.06 708 ASP B O 1
ATOM 12257 N N . ILE B 1 709 ? 7.332 -8.547 -35.312 1 98.25 709 ILE B N 1
ATOM 12258 C CA . ILE B 1 709 ? 7.301 -10.008 -35.375 1 98.25 709 ILE B CA 1
ATOM 12259 C C . ILE B 1 709 ? 8.273 -10.508 -36.438 1 98.25 709 ILE B C 1
ATOM 12261 O O . ILE B 1 709 ? 9.031 -11.453 -36.188 1 98.25 709 ILE B O 1
ATOM 12265 N N . ALA B 1 710 ? 8.234 -9.93 -37.625 1 98 710 ALA B N 1
ATOM 12266 C CA . ALA B 1 710 ? 9.125 -10.297 -38.719 1 98 710 ALA B CA 1
ATOM 12267 C C . ALA B 1 710 ? 10.586 -10.227 -38.281 1 98 710 ALA B C 1
ATOM 12269 O O . ALA B 1 710 ? 11.383 -11.109 -38.625 1 98 710 ALA B O 1
ATOM 12270 N N . ALA B 1 711 ? 10.867 -9.164 -37.562 1 98.06 711 ALA B N 1
ATOM 12271 C CA . ALA B 1 711 ? 12.227 -8.984 -37.062 1 98.06 711 ALA B CA 1
ATOM 12272 C C . ALA B 1 711 ? 12.57 -10.031 -36 1 98.06 711 ALA B C 1
ATOM 12274 O O . ALA B 1 711 ? 13.68 -10.57 -36 1 98.06 711 ALA B O 1
ATOM 12275 N N . TRP B 1 712 ? 11.648 -10.352 -35.125 1 98.25 712 TRP B N 1
ATOM 12276 C CA . TRP B 1 712 ? 11.891 -11.266 -34.031 1 98.25 712 TRP B CA 1
ATOM 12277 C C . TRP B 1 712 ? 12.062 -12.695 -34.531 1 98.25 712 TRP B C 1
ATOM 12279 O O . TRP B 1 712 ? 12.781 -13.492 -33.938 1 98.25 712 TRP B O 1
ATOM 12289 N N . LEU B 1 713 ? 11.453 -13.086 -35.625 1 98.19 713 LEU B N 1
ATOM 12290 C CA . LEU B 1 713 ? 11.609 -14.391 -36.25 1 98.19 713 LEU B CA 1
ATOM 12291 C C . LEU B 1 713 ? 13.062 -14.633 -36.656 1 98.19 713 LEU B C 1
ATOM 12293 O O . LEU B 1 713 ? 13.523 -15.781 -36.656 1 98.19 713 LEU B O 1
ATOM 12297 N N . THR B 1 714 ? 13.789 -13.539 -36.906 1 98.12 714 THR B N 1
ATOM 12298 C CA . THR B 1 714 ? 15.148 -13.656 -37.406 1 98.12 714 THR B CA 1
ATOM 12299 C C . THR B 1 714 ? 16.141 -13.844 -36.281 1 98.12 714 THR B C 1
ATOM 12301 O O . THR B 1 714 ? 17.328 -14.133 -36.5 1 98.12 714 THR B O 1
ATOM 12304 N N . THR B 1 715 ? 15.711 -13.766 -35.031 1 97.44 715 THR B N 1
ATOM 12305 C CA . THR B 1 715 ? 16.641 -13.805 -33.906 1 97.44 715 THR B CA 1
ATOM 12306 C C . THR B 1 715 ? 16.391 -15.031 -33.062 1 97.44 715 THR B C 1
ATOM 12308 O O . THR B 1 715 ? 16.922 -15.141 -31.953 1 97.44 715 THR B O 1
ATOM 12311 N N . PHE B 1 716 ? 15.57 -15.891 -33.5 1 97.5 716 PHE B N 1
ATOM 12312 C CA . PHE B 1 716 ? 15.305 -17.141 -32.781 1 97.5 716 PHE B CA 1
ATOM 12313 C C . PHE B 1 716 ? 16.031 -18.297 -33.406 1 97.5 716 PHE B C 1
ATOM 12315 O O . PHE B 1 716 ? 15.594 -18.828 -34.438 1 97.5 716 PHE B O 1
ATOM 12322 N N . TYR B 1 717 ? 17.094 -18.781 -32.75 1 96.25 717 TYR B N 1
ATOM 12323 C CA . TYR B 1 717 ? 17.984 -19.781 -33.312 1 96.25 717 TYR B CA 1
ATOM 12324 C C . TYR B 1 717 ? 17.734 -21.156 -32.719 1 96.25 717 TYR B C 1
ATOM 12326 O O . TYR B 1 717 ? 17.312 -21.281 -31.562 1 96.25 717 TYR B O 1
ATOM 12334 N N . PRO B 1 718 ? 17.922 -22.203 -33.5 1 95.06 718 PRO B N 1
ATOM 12335 C CA . PRO B 1 718 ? 17.797 -23.562 -32.969 1 95.06 718 PRO B CA 1
ATOM 12336 C C . PRO B 1 718 ? 19.047 -24 -32.188 1 95.06 718 PRO B C 1
ATOM 12338 O O . PRO B 1 718 ? 19.672 -25 -32.562 1 95.06 718 PRO B O 1
ATOM 12341 N N . ILE B 1 719 ? 19.328 -23.344 -31.094 1 93.75 719 ILE B N 1
ATOM 12342 C CA . ILE B 1 719 ? 20.484 -23.609 -30.234 1 93.75 719 ILE B CA 1
ATOM 12343 C C . ILE B 1 719 ? 20 -24.031 -28.844 1 93.75 719 ILE B C 1
ATOM 12345 O O . ILE B 1 719 ? 18.859 -23.766 -28.469 1 93.75 719 ILE B O 1
ATOM 12349 N N . PRO B 1 720 ? 20.828 -24.719 -28.109 1 91 720 PRO B N 1
ATOM 12350 C CA . PRO B 1 720 ? 20.438 -25.25 -26.812 1 91 720 PRO B CA 1
ATOM 12351 C C . PRO B 1 720 ? 19.953 -24.172 -25.844 1 91 720 PRO B C 1
ATOM 12353 O O . PRO B 1 720 ? 19.094 -24.422 -25 1 91 720 PRO B O 1
ATOM 12356 N N . GLU B 1 721 ? 20.406 -22.969 -26.016 1 88.5 721 GLU B N 1
ATOM 12357 C CA . GLU B 1 721 ? 20.062 -21.875 -25.125 1 88.5 721 GLU B CA 1
ATOM 12358 C C . GLU B 1 721 ? 18.625 -21.406 -25.359 1 88.5 721 GLU B C 1
ATOM 12360 O O . GLU B 1 721 ? 17.969 -20.922 -24.438 1 88.5 721 GLU B O 1
ATOM 12365 N N . MET B 1 722 ? 18.094 -21.656 -26.547 1 92.31 722 MET B N 1
ATOM 12366 C CA . MET B 1 722 ? 16.766 -21.156 -26.891 1 92.31 722 MET B CA 1
ATOM 12367 C C . MET B 1 722 ? 15.75 -22.297 -26.953 1 92.31 722 MET B C 1
ATOM 12369 O O . MET B 1 722 ? 14.641 -22.172 -26.438 1 92.31 722 MET B O 1
ATOM 12373 N N . ILE B 1 723 ? 16.188 -23.406 -27.531 1 93.69 723 ILE B N 1
ATOM 12374 C CA . ILE B 1 723 ? 15.297 -24.562 -27.625 1 93.69 723 ILE B CA 1
ATOM 12375 C C . ILE B 1 723 ? 16.094 -25.844 -27.453 1 93.69 723 ILE B C 1
ATOM 12377 O O . ILE B 1 723 ? 16.297 -26.594 -28.422 1 93.69 723 ILE B O 1
ATOM 12381 N N . PRO B 1 724 ? 16.422 -26.188 -26.281 1 90.69 724 PRO B N 1
ATOM 12382 C CA . PRO B 1 724 ? 17.25 -27.359 -26.016 1 90.69 724 PRO B CA 1
ATOM 12383 C C . PRO B 1 724 ? 16.609 -28.656 -26.531 1 90.69 724 PRO B C 1
ATOM 12385 O O . PRO B 1 724 ? 15.445 -28.922 -26.234 1 90.69 724 PRO B O 1
ATOM 12388 N N . GLY B 1 725 ? 17.422 -29.328 -27.266 1 91.25 725 GLY B N 1
ATOM 12389 C CA . GLY B 1 725 ? 17.016 -30.656 -27.719 1 91.25 725 GLY B CA 1
ATOM 12390 C C . GLY B 1 725 ? 16.078 -30.625 -28.906 1 91.25 725 GLY B C 1
ATOM 12391 O O . GLY B 1 725 ? 15.398 -31.609 -29.203 1 91.25 725 GLY B O 1
ATOM 12392 N N . ARG B 1 726 ? 16 -29.5 -29.531 1 93.56 726 ARG B N 1
ATOM 12393 C CA . ARG B 1 726 ? 15.18 -29.391 -30.734 1 93.56 726 ARG B CA 1
ATOM 12394 C C . ARG B 1 726 ? 16.031 -29.047 -31.953 1 93.56 726 ARG B C 1
ATOM 12396 O O . ARG B 1 726 ? 16.188 -27.859 -32.281 1 93.56 726 ARG B O 1
ATOM 12403 N N . MET B 1 727 ? 16.469 -30.078 -32.656 1 93.81 727 MET B N 1
ATOM 12404 C CA . MET B 1 727 ? 17.266 -29.984 -33.875 1 93.81 727 MET B CA 1
ATOM 12405 C C . MET B 1 727 ? 18.469 -29.078 -33.656 1 93.81 727 MET B C 1
ATOM 12407 O O . MET B 1 727 ? 18.719 -28.172 -34.469 1 93.81 727 MET B O 1
ATOM 12411 N N . ASN B 1 728 ? 19.125 -29.25 -32.594 1 95.31 728 ASN B N 1
ATOM 12412 C CA . ASN B 1 728 ? 20.359 -28.531 -32.312 1 95.31 728 ASN B CA 1
ATOM 12413 C C . ASN B 1 728 ? 21.531 -29.141 -33.094 1 95.31 728 ASN B C 1
ATOM 12415 O O . ASN B 1 728 ? 21.891 -30.297 -32.844 1 95.31 728 ASN B O 1
ATOM 12419 N N . VAL B 1 729 ? 22.156 -28.359 -33.906 1 94.56 729 VAL B N 1
ATOM 12420 C CA . VAL B 1 729 ? 23.234 -28.891 -34.75 1 94.56 729 VAL B CA 1
ATOM 12421 C C . VAL B 1 729 ? 24.578 -28.359 -34.25 1 94.56 729 VAL B C 1
ATOM 12423 O O . VAL B 1 729 ? 24.75 -27.156 -34.062 1 94.56 729 VAL B O 1
ATOM 12426 N N . TYR B 1 730 ? 25.422 -29.281 -33.938 1 93.62 730 TYR B N 1
ATOM 12427 C CA . TYR B 1 730 ? 26.797 -28.984 -33.562 1 93.62 730 TYR B CA 1
ATOM 12428 C C . TYR B 1 730 ? 27.766 -29.312 -34.688 1 93.62 730 TYR B C 1
ATOM 12430 O O . TYR B 1 730 ? 27.766 -30.438 -35.188 1 93.62 730 TYR B O 1
ATOM 12438 N N . SER B 1 731 ? 28.484 -28.328 -35.062 1 91.75 731 SER B N 1
ATOM 12439 C CA . SER B 1 731 ? 29.469 -28.547 -36.125 1 91.75 731 SER B CA 1
ATOM 12440 C C . SER B 1 731 ? 30.828 -28.938 -35.531 1 91.75 731 SER B C 1
ATOM 12442 O O . SER B 1 731 ? 31.422 -28.156 -34.781 1 91.75 731 SER B O 1
ATOM 12444 N N . PHE B 1 732 ? 31.062 -30.109 -35.906 1 89.5 732 PHE B N 1
ATOM 12445 C CA . PHE B 1 732 ? 32.406 -30.562 -35.594 1 89.5 732 PHE B CA 1
ATOM 12446 C C . PHE B 1 732 ? 33.312 -30.406 -36.812 1 89.5 732 PHE B C 1
ATOM 12448 O O . PHE B 1 732 ? 32.844 -30.062 -37.875 1 89.5 732 PHE B O 1
ATOM 12455 N N . ASN B 1 733 ? 34.688 -30.328 -36.75 1 81.69 733 ASN B N 1
ATOM 12456 C CA . ASN B 1 733 ? 35.656 -30.016 -37.781 1 81.69 733 ASN B CA 1
ATOM 12457 C C . ASN B 1 733 ? 35.312 -30.688 -39.094 1 81.69 733 ASN B C 1
ATOM 12459 O O . ASN B 1 733 ? 35.281 -30.047 -40.156 1 81.69 733 ASN B O 1
ATOM 12463 N N . HIS B 1 734 ? 34.906 -32 -39.156 1 88.12 734 HIS B N 1
ATOM 12464 C CA . HIS B 1 734 ? 34.688 -32.688 -40.438 1 88.12 734 HIS B CA 1
ATOM 12465 C C . HIS B 1 734 ? 33.344 -33.406 -40.469 1 88.12 734 HIS B C 1
ATOM 12467 O O . HIS B 1 734 ? 33.062 -34.156 -41.375 1 88.12 734 HIS B O 1
ATOM 12473 N N . PHE B 1 735 ? 32.531 -33.25 -39.5 1 93.25 735 PHE B N 1
ATOM 12474 C CA . PHE B 1 735 ? 31.188 -33.875 -39.438 1 93.25 735 PHE B CA 1
ATOM 12475 C C . PHE B 1 735 ? 30.266 -33.062 -38.531 1 93.25 735 PHE B C 1
ATOM 12477 O O . PHE B 1 735 ? 30.688 -32.062 -37.938 1 93.25 735 PHE B O 1
ATOM 12484 N N . GLN B 1 736 ? 28.938 -33.375 -38.531 1 95.19 736 GLN B N 1
ATOM 12485 C CA . GLN B 1 736 ? 27.938 -32.656 -37.75 1 95.19 736 GLN B CA 1
ATOM 12486 C C . GLN B 1 736 ? 27.125 -33.625 -36.875 1 95.19 736 GLN B C 1
ATOM 12488 O O . GLN B 1 736 ? 26.953 -34.781 -37.219 1 95.19 736 GLN B O 1
ATOM 12493 N N . VAL B 1 737 ? 26.75 -33.156 -35.75 1 95.88 737 VAL B N 1
ATOM 12494 C CA . VAL B 1 737 ? 25.891 -33.875 -34.844 1 95.88 737 VAL B CA 1
ATOM 12495 C C . VAL B 1 737 ? 24.625 -33.094 -34.562 1 95.88 737 VAL B C 1
ATOM 12497 O O . VAL B 1 737 ? 24.703 -31.906 -34.188 1 95.88 737 VAL B O 1
ATOM 12500 N N . MET B 1 738 ? 23.5 -33.656 -34.781 1 95.5 738 MET B N 1
ATOM 12501 C CA . MET B 1 738 ? 22.234 -33.031 -34.438 1 95.5 738 MET B CA 1
ATOM 12502 C C . MET B 1 738 ? 21.625 -33.719 -33.219 1 95.5 738 MET B C 1
ATOM 12504 O O . MET B 1 738 ? 21.469 -34.938 -33.188 1 95.5 738 MET B O 1
ATOM 12508 N N . LEU B 1 739 ? 21.344 -32.969 -32.219 1 95.25 739 LEU B N 1
ATOM 12509 C CA . LEU B 1 739 ? 20.625 -33.438 -31.031 1 95.25 739 LEU B CA 1
ATOM 12510 C C . LEU B 1 739 ? 19.141 -33.125 -31.109 1 95.25 739 LEU B C 1
ATOM 12512 O O . LEU B 1 739 ? 18.781 -31.953 -31.281 1 95.25 739 LEU B O 1
ATOM 12516 N N . ASP B 1 740 ? 18.281 -34.094 -31.016 1 93.31 740 ASP B N 1
ATOM 12517 C CA . ASP B 1 740 ? 16.844 -33.875 -31.094 1 93.31 740 ASP B CA 1
ATOM 12518 C C . ASP B 1 740 ? 16.094 -34.844 -30.156 1 93.31 740 ASP B C 1
ATOM 12520 O O . ASP B 1 740 ? 16.531 -35.969 -29.953 1 93.31 740 ASP B O 1
ATOM 12524 N N . TYR B 1 741 ? 14.945 -34.375 -29.656 1 87.5 741 TYR B N 1
ATOM 12525 C CA . TYR B 1 741 ? 14.148 -35.156 -28.719 1 87.5 741 TYR B CA 1
ATOM 12526 C C . TYR B 1 741 ? 13.039 -35.906 -29.453 1 87.5 741 TYR B C 1
ATOM 12528 O O . TYR B 1 741 ? 12.109 -36.406 -28.828 1 87.5 741 TYR B O 1
ATOM 12536 N N . CYS B 1 742 ? 13.141 -36.219 -30.609 1 84.12 742 CYS B N 1
ATOM 12537 C CA . CYS B 1 742 ? 12.172 -36.969 -31.406 1 84.12 742 CYS B CA 1
ATOM 12538 C C . CYS B 1 742 ? 11.938 -38.344 -30.797 1 84.12 742 CYS B C 1
ATOM 12540 O O . CYS B 1 742 ? 12.883 -39.062 -30.516 1 84.12 742 CYS B O 1
ATOM 12542 N N . HIS B 1 743 ? 10.523 -38.688 -30.656 1 79.31 743 HIS B N 1
ATOM 12543 C CA . HIS B 1 743 ? 10.328 -39.969 -29.984 1 79.31 743 HIS B CA 1
ATOM 12544 C C . HIS B 1 743 ? 9.055 -40.656 -30.453 1 79.31 743 HIS B C 1
ATOM 12546 O O . HIS B 1 743 ? 8.617 -41.625 -29.859 1 79.31 743 HIS B O 1
ATOM 12552 N N . ASN B 1 744 ? 8.414 -40.125 -31.453 1 84.25 744 ASN B N 1
ATOM 12553 C CA . ASN B 1 744 ? 7.215 -40.812 -31.969 1 84.25 744 ASN B CA 1
ATOM 12554 C C . ASN B 1 744 ? 7.211 -40.875 -33.5 1 84.25 744 ASN B C 1
ATOM 12556 O O . ASN B 1 744 ? 8.062 -40.25 -34.156 1 84.25 744 ASN B O 1
ATOM 12560 N N . GLU B 1 745 ? 6.301 -41.594 -34 1 85.75 745 GLU B N 1
ATOM 12561 C CA . GLU B 1 745 ? 6.242 -41.875 -35.406 1 85.75 745 GLU B CA 1
ATOM 12562 C C . GLU B 1 745 ? 6.156 -40.594 -36.25 1 85.75 745 GLU B C 1
ATOM 12564 O O . GLU B 1 745 ? 6.941 -40.375 -37.156 1 85.75 745 GLU B O 1
ATOM 12569 N N . ALA B 1 746 ? 5.23 -39.781 -35.844 1 86.38 746 ALA B N 1
ATOM 12570 C CA . ALA B 1 746 ? 5.023 -38.531 -36.594 1 86.38 746 ALA B CA 1
ATOM 12571 C C . ALA B 1 746 ? 6.293 -37.688 -36.625 1 86.38 746 ALA B C 1
ATOM 12573 O O . ALA B 1 746 ? 6.621 -37.062 -37.625 1 86.38 746 ALA B O 1
ATOM 12574 N N . ALA B 1 747 ? 6.977 -37.625 -35.625 1 88.5 747 ALA B N 1
ATOM 12575 C CA . ALA B 1 747 ? 8.219 -36.875 -35.531 1 88.5 747 ALA B CA 1
ATOM 12576 C C . ALA B 1 747 ? 9.297 -37.469 -36.406 1 88.5 747 ALA B C 1
ATOM 12578 O O . ALA B 1 747 ? 10.07 -36.719 -37.031 1 88.5 747 ALA B O 1
ATOM 12579 N N . PHE B 1 748 ? 9.398 -38.75 -36.5 1 89.38 748 PHE B N 1
ATOM 12580 C CA . PHE B 1 748 ? 10.367 -39.438 -37.344 1 89.38 748 PHE B CA 1
ATOM 12581 C C . PHE B 1 748 ? 10.109 -39.125 -38.812 1 89.38 748 PHE B C 1
ATOM 12583 O O . PHE B 1 748 ? 11.055 -38.938 -39.594 1 89.38 748 PHE B O 1
ATOM 12590 N N . ILE B 1 749 ? 8.852 -39.094 -39.062 1 90.38 749 ILE B N 1
ATOM 12591 C CA . ILE B 1 749 ? 8.484 -38.812 -40.469 1 90.38 749 ILE B CA 1
ATOM 12592 C C . ILE B 1 749 ? 8.953 -37.406 -40.844 1 90.38 749 ILE B C 1
ATOM 12594 O O . ILE B 1 749 ? 9.516 -37.219 -41.906 1 90.38 749 ILE B O 1
ATOM 12598 N N . GLU B 1 750 ? 8.734 -36.5 -40 1 90.81 750 GLU B N 1
ATOM 12599 C CA . GLU B 1 750 ? 9.164 -35.125 -40.25 1 90.81 750 GLU B CA 1
ATOM 12600 C C . GLU B 1 750 ? 10.688 -35.031 -40.312 1 90.81 750 GLU B C 1
ATOM 12602 O O . GLU B 1 750 ? 11.227 -34.281 -41.125 1 90.81 750 GLU B O 1
ATOM 12607 N N . LEU B 1 751 ? 11.336 -35.719 -39.469 1 92.06 751 LEU B N 1
ATOM 12608 C CA . LEU B 1 751 ? 12.797 -35.719 -39.438 1 92.06 751 LEU B CA 1
ATOM 12609 C C . LEU B 1 751 ? 13.352 -36.312 -40.719 1 92.06 751 LEU B C 1
ATOM 12611 O O . LEU B 1 751 ? 14.359 -35.844 -41.25 1 92.06 751 LEU B O 1
ATOM 12615 N N . GLN B 1 752 ? 12.719 -37.344 -41.188 1 93 752 GLN B N 1
ATOM 12616 C CA . GLN B 1 752 ? 13.125 -37.969 -42.438 1 93 752 GLN B CA 1
ATOM 12617 C C . GLN B 1 752 ? 13.109 -36.969 -43.594 1 93 752 GLN B C 1
ATOM 12619 O O . GLN B 1 752 ? 14.023 -36.969 -44.438 1 93 752 GLN B O 1
ATOM 12624 N N . LYS B 1 753 ? 12.055 -36.156 -43.656 1 92.38 753 LYS B N 1
ATOM 12625 C CA . LYS B 1 753 ? 11.938 -35.125 -44.688 1 92.38 753 LYS B CA 1
ATOM 12626 C C . LYS B 1 753 ? 13.125 -34.188 -44.656 1 92.38 753 LYS B C 1
ATOM 12628 O O . LYS B 1 753 ? 13.641 -33.781 -45.719 1 92.38 753 LYS B O 1
ATOM 12633 N N . TYR B 1 754 ? 13.562 -33.844 -43.562 1 93.12 754 TYR B N 1
ATOM 12634 C CA . TYR B 1 754 ? 14.688 -32.938 -43.375 1 93.12 754 TYR B CA 1
ATOM 12635 C C . TYR B 1 754 ? 15.992 -33.594 -43.812 1 93.12 754 TYR B C 1
ATOM 12637 O O . TYR B 1 754 ? 16.75 -33.031 -44.594 1 93.12 754 TYR B O 1
ATOM 12645 N N . LEU B 1 755 ? 16.219 -34.75 -43.312 1 93.94 755 LEU B N 1
ATOM 12646 C CA . LEU B 1 755 ? 17.484 -35.469 -43.562 1 93.94 755 LEU B CA 1
ATOM 12647 C C . LEU B 1 755 ? 17.672 -35.781 -45.031 1 93.94 755 LEU B C 1
ATOM 12649 O O . LEU B 1 755 ? 18.812 -35.781 -45.531 1 93.94 755 LEU B O 1
ATOM 12653 N N . LYS B 1 756 ? 16.594 -35.969 -45.719 1 92.69 756 LYS B N 1
ATOM 12654 C CA . LYS B 1 756 ? 16.656 -36.25 -47.156 1 92.69 756 LYS B CA 1
ATOM 12655 C C . LYS B 1 756 ? 17.234 -35.062 -47.938 1 92.69 756 LYS B C 1
ATOM 12657 O O . LYS B 1 756 ? 17.797 -35.25 -49 1 92.69 756 LYS B O 1
ATOM 12662 N N . GLN B 1 757 ? 17.078 -33.938 -47.344 1 92.44 757 GLN B N 1
ATOM 12663 C CA . GLN B 1 757 ? 17.516 -32.719 -48.031 1 92.44 757 GLN B CA 1
ATOM 12664 C C . GLN B 1 757 ? 18.953 -32.375 -47.719 1 92.44 757 GLN B C 1
ATOM 12666 O O . GLN B 1 757 ? 19.547 -31.484 -48.312 1 92.44 757 GLN B O 1
ATOM 12671 N N . LEU B 1 758 ? 19.594 -33.125 -46.844 1 92 758 LEU B N 1
ATOM 12672 C CA . LEU B 1 758 ? 20.938 -32.812 -46.375 1 92 758 LEU B CA 1
ATOM 12673 C C . LEU B 1 758 ? 21.969 -33.406 -47.312 1 92 758 LEU B C 1
ATOM 12675 O O . LEU B 1 758 ? 21.797 -34.531 -47.812 1 92 758 LEU B O 1
ATOM 12679 N N . LYS B 1 759 ? 22.922 -32.594 -47.594 1 89.12 759 LYS B N 1
ATOM 12680 C CA . LYS B 1 759 ? 24.062 -33.094 -48.375 1 89.12 759 LYS B CA 1
ATOM 12681 C C . LYS B 1 759 ? 25.156 -33.656 -47.438 1 89.12 759 LYS B C 1
ATOM 12683 O O . LYS B 1 759 ? 25.891 -32.875 -46.844 1 89.12 759 LYS B O 1
ATOM 12688 N N . CYS B 1 760 ? 25.219 -35 -47.312 1 92.06 760 CYS B N 1
ATOM 12689 C CA . CYS B 1 760 ? 26.234 -35.656 -46.5 1 92.06 760 CYS B CA 1
ATOM 12690 C C . CYS B 1 760 ? 26.641 -37 -47.094 1 92.06 760 CYS B C 1
ATOM 12692 O O . CYS B 1 760 ? 25.984 -37.5 -48 1 92.06 760 CYS B O 1
ATOM 12694 N N . THR B 1 761 ? 27.734 -37.469 -46.594 1 92.88 761 THR B N 1
ATOM 12695 C CA . THR B 1 761 ? 28.297 -38.719 -47.156 1 92.88 761 THR B CA 1
ATOM 12696 C C . THR B 1 761 ? 27.719 -39.938 -46.438 1 92.88 761 THR B C 1
ATOM 12698 O O . THR B 1 761 ? 27.641 -41.031 -47 1 92.88 761 THR B O 1
ATOM 12701 N N . LYS B 1 762 ? 27.422 -39.719 -45.188 1 95.38 762 LYS B N 1
ATOM 12702 C CA . LYS B 1 762 ? 26.938 -40.812 -44.344 1 95.38 762 LYS B CA 1
ATOM 12703 C C . LYS B 1 762 ? 26.062 -40.281 -43.219 1 95.38 762 LYS B C 1
ATOM 12705 O O . LYS B 1 762 ? 26.344 -39.219 -42.656 1 95.38 762 LYS B O 1
ATOM 12710 N N . LYS B 1 763 ? 24.969 -41 -42.969 1 96.38 763 LYS B N 1
ATOM 12711 C CA . LYS B 1 763 ? 24.078 -40.656 -41.844 1 96.38 763 LYS B CA 1
ATOM 12712 C C . LYS B 1 763 ? 24.094 -41.719 -40.781 1 96.38 763 LYS B C 1
ATOM 12714 O O . LYS B 1 763 ? 23.891 -42.906 -41.094 1 96.38 763 LYS B O 1
ATOM 12719 N N . ILE B 1 764 ? 24.391 -41.406 -39.562 1 96.81 764 ILE B N 1
ATOM 12720 C CA . ILE B 1 764 ? 24.375 -42.312 -38.438 1 96.81 764 ILE B CA 1
ATOM 12721 C C . ILE B 1 764 ? 23.25 -41.906 -37.469 1 96.81 764 ILE B C 1
ATOM 12723 O O . ILE B 1 764 ? 23.125 -40.75 -37.094 1 96.81 764 ILE B O 1
ATOM 12727 N N . GLY B 1 765 ? 22.422 -42.844 -37.156 1 96.31 765 GLY B N 1
ATOM 12728 C CA . GLY B 1 765 ? 21.375 -42.594 -36.156 1 96.31 765 GLY B CA 1
ATOM 12729 C C . GLY B 1 765 ? 21.609 -43.312 -34.844 1 96.31 765 GLY B C 1
ATOM 12730 O O . GLY B 1 765 ? 21.75 -44.531 -34.812 1 96.31 765 GLY B O 1
ATOM 12731 N N . ILE B 1 766 ? 21.719 -42.562 -33.781 1 96.44 766 ILE B N 1
ATOM 12732 C CA . ILE B 1 766 ? 21.719 -43.125 -32.438 1 96.44 766 ILE B CA 1
ATOM 12733 C C . ILE B 1 766 ? 20.297 -43.125 -31.875 1 96.44 766 ILE B C 1
ATOM 12735 O O . ILE B 1 766 ? 19.797 -42.062 -31.438 1 96.44 766 ILE B O 1
ATOM 12739 N N . ILE B 1 767 ? 19.625 -44.219 -31.781 1 94.31 767 ILE B N 1
ATOM 12740 C CA . ILE B 1 767 ? 18.188 -44.25 -31.5 1 94.31 767 ILE B CA 1
ATOM 12741 C C . ILE B 1 767 ? 17.922 -45.062 -30.25 1 94.31 767 ILE B C 1
ATOM 12743 O O . ILE B 1 767 ? 18.766 -45.875 -29.828 1 94.31 767 ILE B O 1
ATOM 12747 N N . ALA B 1 768 ? 16.812 -44.781 -29.641 1 91.75 768 ALA B N 1
ATOM 12748 C CA . ALA B 1 768 ? 16.312 -45.531 -28.5 1 91.75 768 ALA B CA 1
ATOM 12749 C C . ALA B 1 768 ? 14.781 -45.562 -28.484 1 91.75 768 ALA B C 1
ATOM 12751 O O . ALA B 1 768 ? 14.141 -44.781 -29.172 1 91.75 768 ALA B O 1
ATOM 12752 N N . ALA B 1 769 ? 14.195 -46.531 -27.828 1 87.75 769 ALA B N 1
ATOM 12753 C CA . ALA B 1 769 ? 12.742 -46.594 -27.641 1 87.75 769 ALA B CA 1
ATOM 12754 C C . ALA B 1 769 ? 12.383 -46.438 -26.172 1 87.75 769 ALA B C 1
ATOM 12756 O O . ALA B 1 769 ? 13.148 -46.812 -25.281 1 87.75 769 ALA B O 1
ATOM 12757 N N . THR B 1 770 ? 11.227 -45.812 -25.969 1 84.62 770 THR B N 1
ATOM 12758 C CA . THR B 1 770 ? 10.711 -45.656 -24.609 1 84.62 770 THR B CA 1
ATOM 12759 C C . THR B 1 770 ? 9.875 -46.875 -24.203 1 84.62 770 THR B C 1
ATOM 12761 O O . THR B 1 770 ? 9.008 -47.312 -24.953 1 84.62 770 THR B O 1
ATOM 12764 N N . GLY B 1 771 ? 10.086 -47.344 -23.031 1 82.25 771 GLY B N 1
ATOM 12765 C CA . GLY B 1 771 ? 9.547 -48.625 -22.625 1 82.25 771 GLY B CA 1
ATOM 12766 C C . GLY B 1 771 ? 8.047 -48.625 -22.422 1 82.25 771 GLY B C 1
ATOM 12767 O O . GLY B 1 771 ? 7.395 -49.656 -22.484 1 82.25 771 GLY B O 1
ATOM 12768 N N . ASP B 1 772 ? 7.449 -47.469 -22.156 1 81.19 772 ASP B N 1
ATOM 12769 C CA . ASP B 1 772 ? 6.027 -47.438 -21.828 1 81.19 772 ASP B CA 1
ATOM 12770 C C . ASP B 1 772 ? 5.18 -47.281 -23.094 1 81.19 772 ASP B C 1
ATOM 12772 O O . ASP B 1 772 ? 3.973 -47.031 -23 1 81.19 772 ASP B O 1
ATOM 12776 N N . ARG B 1 773 ? 5.738 -47.438 -24.266 1 85.19 773 ARG B N 1
ATOM 12777 C CA . ARG B 1 773 ? 5.012 -47.344 -25.516 1 85.19 773 ARG B CA 1
ATOM 12778 C C . ARG B 1 773 ? 4.559 -48.719 -25.984 1 85.19 773 ARG B C 1
ATOM 12780 O O . ARG B 1 773 ? 5.062 -49.75 -25.5 1 85.19 773 ARG B O 1
ATOM 12787 N N . SER B 1 774 ? 3.625 -48.781 -26.953 1 85.88 774 SER B N 1
ATOM 12788 C CA . SER B 1 774 ? 3.143 -50.062 -27.5 1 85.88 774 SER B CA 1
ATOM 12789 C C . SER B 1 774 ? 4.211 -50.75 -28.344 1 85.88 774 SER B C 1
ATOM 12791 O O . SER B 1 774 ? 5.086 -50.062 -28.906 1 85.88 774 SER B O 1
ATOM 12793 N N . PRO B 1 775 ? 4.16 -51.969 -28.453 1 89.31 775 PRO B N 1
ATOM 12794 C CA . PRO B 1 775 ? 5.117 -52.656 -29.312 1 89.31 775 PRO B CA 1
ATOM 12795 C C . PRO B 1 775 ? 5.117 -52.125 -30.75 1 89.31 775 PRO B C 1
ATOM 12797 O O . PRO B 1 775 ? 6.184 -52 -31.359 1 89.31 775 PRO B O 1
ATOM 12800 N N . ASP B 1 776 ? 3.924 -51.844 -31.141 1 89.25 776 ASP B N 1
ATOM 12801 C CA . ASP B 1 776 ? 3.822 -51.344 -32.5 1 89.25 776 ASP B CA 1
ATOM 12802 C C . ASP B 1 776 ? 4.551 -50 -32.656 1 89.25 776 ASP B C 1
ATOM 12804 O O . ASP B 1 776 ? 5.215 -49.75 -33.656 1 89.25 776 ASP B O 1
ATOM 12808 N N . ASP B 1 777 ? 4.469 -49.25 -31.688 1 88.81 777 ASP B N 1
ATOM 12809 C CA . ASP B 1 777 ? 5.129 -47.938 -31.703 1 88.81 777 ASP B CA 1
ATOM 12810 C C . ASP B 1 777 ? 6.648 -48.094 -31.672 1 88.81 777 ASP B C 1
ATOM 12812 O O . ASP B 1 777 ? 7.371 -47.344 -32.312 1 88.81 777 ASP B O 1
ATOM 12816 N N . ILE B 1 778 ? 7.102 -49 -30.953 1 91.31 778 ILE B N 1
ATOM 12817 C CA . ILE B 1 778 ? 8.539 -49.25 -30.844 1 91.31 778 ILE B CA 1
ATOM 12818 C C . ILE B 1 778 ? 9.07 -49.781 -32.156 1 91.31 778 ILE B C 1
ATOM 12820 O O . ILE B 1 778 ? 10.141 -49.375 -32.625 1 91.31 778 ILE B O 1
ATOM 12824 N N . LYS B 1 779 ? 8.273 -50.625 -32.75 1 93.69 779 LYS B N 1
ATOM 12825 C CA . LYS B 1 779 ? 8.656 -51.156 -34.062 1 93.69 779 LYS B CA 1
ATOM 12826 C C . LYS B 1 779 ? 8.742 -50.062 -35.094 1 93.69 779 LYS B C 1
ATOM 12828 O O . LYS B 1 779 ? 9.625 -50.062 -35.969 1 93.69 779 LYS B O 1
ATOM 12833 N N . LYS B 1 780 ? 7.836 -49.156 -34.969 1 91.88 780 LYS B N 1
ATOM 12834 C CA . LYS B 1 780 ? 7.812 -48.062 -35.906 1 91.88 780 LYS B CA 1
ATOM 12835 C C . LYS B 1 780 ? 9.086 -47.219 -35.812 1 91.88 780 LYS B C 1
ATOM 12837 O O . LYS B 1 780 ? 9.562 -46.688 -36.812 1 91.88 780 LYS B O 1
ATOM 12842 N N . VAL B 1 781 ? 9.656 -47.094 -34.656 1 90.81 781 VAL B N 1
ATOM 12843 C CA . VAL B 1 781 ? 10.914 -46.375 -34.469 1 90.81 781 VAL B CA 1
ATOM 12844 C C . VAL B 1 781 ? 12.008 -47 -35.312 1 90.81 781 VAL B C 1
ATOM 12846 O O . VAL B 1 781 ? 12.734 -46.312 -36.062 1 90.81 781 VAL B O 1
ATOM 12849 N N . GLY B 1 782 ? 12.055 -48.344 -35.25 1 93.12 782 GLY B N 1
ATOM 12850 C CA . GLY B 1 782 ? 13.023 -49.094 -36.062 1 93.12 782 GLY B CA 1
ATOM 12851 C C . GLY B 1 782 ? 12.75 -48.969 -37.562 1 93.12 782 GLY B C 1
ATOM 12852 O O . GLY B 1 782 ? 13.672 -48.781 -38.344 1 93.12 782 GLY B O 1
ATOM 12853 N N . PHE B 1 783 ? 11.484 -49.094 -37.812 1 94.88 783 PHE B N 1
ATOM 12854 C CA . PHE B 1 783 ? 11.062 -49.062 -39.219 1 94.88 783 PHE B CA 1
ATOM 12855 C C . PHE B 1 783 ? 11.5 -47.75 -39.875 1 94.88 783 PHE B C 1
ATOM 12857 O O . PHE B 1 783 ? 12.109 -47.781 -40.969 1 94.88 783 PHE B O 1
ATOM 12864 N N . PHE B 1 784 ? 11.258 -46.656 -39.281 1 93.06 784 PHE B N 1
ATOM 12865 C CA . PHE B 1 784 ? 11.586 -45.344 -39.875 1 93.06 784 PHE B CA 1
ATOM 12866 C C . PHE B 1 784 ? 13.086 -45.094 -39.812 1 93.06 784 PHE B C 1
ATOM 12868 O O . PHE B 1 784 ? 13.656 -44.5 -40.719 1 93.06 784 PHE B O 1
ATOM 12875 N N . ALA B 1 785 ? 13.742 -45.5 -38.75 1 94 785 ALA B N 1
ATOM 12876 C CA . ALA B 1 785 ? 15.188 -45.344 -38.656 1 94 785 ALA B CA 1
ATOM 12877 C C . ALA B 1 785 ? 15.891 -46.031 -39.844 1 94 785 ALA B C 1
ATOM 12879 O O . ALA B 1 785 ? 16.844 -45.5 -40.375 1 94 785 ALA B O 1
ATOM 12880 N N . ALA B 1 786 ? 15.375 -47.188 -40.25 1 94.69 786 ALA B N 1
ATOM 12881 C CA . ALA B 1 786 ? 15.977 -47.969 -41.312 1 94.69 786 ALA B CA 1
ATOM 12882 C C . ALA B 1 786 ? 15.898 -47.219 -42.656 1 94.69 786 ALA B C 1
ATOM 12884 O O . ALA B 1 786 ? 16.703 -47.469 -43.531 1 94.69 786 ALA B O 1
ATOM 12885 N N . GLN B 1 787 ? 15.008 -46.312 -42.688 1 93.25 787 GLN B N 1
ATOM 12886 C CA . GLN B 1 787 ? 14.805 -45.562 -43.938 1 93.25 787 GLN B CA 1
ATOM 12887 C C . GLN B 1 787 ? 15.609 -44.281 -43.938 1 93.25 787 GLN B C 1
ATOM 12889 O O . GLN B 1 787 ? 15.68 -43.594 -44.969 1 93.25 787 GLN B O 1
ATOM 12894 N N . MET B 1 788 ? 16.281 -44 -42.875 1 93.75 788 MET B N 1
ATOM 12895 C CA . MET B 1 788 ? 16.891 -42.688 -42.75 1 93.75 788 MET B CA 1
ATOM 12896 C C . MET B 1 788 ? 18.406 -42.781 -42.625 1 93.75 788 MET B C 1
ATOM 12898 O O . MET B 1 788 ? 19.141 -41.875 -43 1 93.75 788 MET B O 1
ATOM 12902 N N . TYR B 1 789 ? 18.953 -43.875 -42.094 1 95.31 789 TYR B N 1
ATOM 12903 C CA . TYR B 1 789 ? 20.344 -43.906 -41.688 1 95.31 789 TYR B CA 1
ATOM 12904 C C . TYR B 1 789 ? 21.109 -45 -42.375 1 95.31 789 TYR B C 1
ATOM 12906 O O . TYR B 1 789 ? 20.562 -46.094 -42.625 1 95.31 789 TYR B O 1
ATOM 12914 N N . ASP B 1 790 ? 22.344 -44.781 -42.656 1 95.25 790 ASP B N 1
ATOM 12915 C CA . ASP B 1 790 ? 23.266 -45.781 -43.156 1 95.25 790 ASP B CA 1
ATOM 12916 C C . ASP B 1 790 ? 23.719 -46.719 -42.062 1 95.25 790 ASP B C 1
ATOM 12918 O O . ASP B 1 790 ? 24 -47.906 -42.312 1 95.25 790 ASP B O 1
ATOM 12922 N N . GLU B 1 791 ? 23.844 -46.188 -40.969 1 96.06 791 GLU B N 1
ATOM 12923 C CA . GLU B 1 791 ? 24.234 -46.906 -39.75 1 96.06 791 GLU B CA 1
ATOM 12924 C C . GLU B 1 791 ? 23.312 -46.562 -38.594 1 96.06 791 GLU B C 1
ATOM 12926 O O . GLU B 1 791 ? 22.938 -45.406 -38.406 1 96.06 791 GLU B O 1
ATOM 12931 N N . ILE B 1 792 ? 22.891 -47.594 -37.844 1 96.88 792 ILE B N 1
ATOM 12932 C CA . ILE B 1 792 ? 22.016 -47.406 -36.719 1 96.88 792 ILE B CA 1
ATOM 12933 C C . ILE B 1 792 ? 22.688 -47.906 -35.438 1 96.88 792 ILE B C 1
ATOM 12935 O O . ILE B 1 792 ? 23.172 -49.062 -35.406 1 96.88 792 ILE B O 1
ATOM 12939 N N . ILE B 1 793 ? 22.781 -47.062 -34.469 1 97.25 793 ILE B N 1
ATOM 12940 C CA . ILE B 1 793 ? 23.25 -47.469 -33.156 1 97.25 793 ILE B CA 1
ATOM 12941 C C . ILE B 1 793 ? 22.078 -47.469 -32.188 1 97.25 793 ILE B C 1
ATOM 12943 O O . ILE B 1 793 ? 21.438 -46.438 -31.953 1 97.25 793 ILE B O 1
ATOM 12947 N N . ILE B 1 794 ? 21.734 -48.625 -31.609 1 96.69 794 ILE B N 1
ATOM 12948 C CA . ILE B 1 794 ? 20.625 -48.781 -30.656 1 96.69 794 ILE B CA 1
ATOM 12949 C C . ILE B 1 794 ? 21.156 -48.656 -29.234 1 96.69 794 ILE B C 1
ATOM 12951 O O . ILE B 1 794 ? 22.016 -49.438 -28.812 1 96.69 794 ILE B O 1
ATOM 12955 N N . ARG B 1 795 ? 20.703 -47.625 -28.594 1 95.38 795 ARG B N 1
ATOM 12956 C CA . ARG B 1 795 ? 21.016 -47.438 -27.188 1 95.38 795 ARG B CA 1
ATOM 12957 C C . ARG B 1 795 ? 19.781 -47.656 -26.312 1 95.38 795 ARG B C 1
ATOM 12959 O O . ARG B 1 795 ? 18.688 -47.906 -26.844 1 95.38 795 ARG B O 1
ATOM 12966 N N . HIS B 1 796 ? 19.953 -47.625 -24.891 1 93.75 796 HIS B N 1
ATOM 12967 C CA . HIS B 1 796 ? 18.812 -47.844 -24 1 93.75 796 HIS B CA 1
ATOM 12968 C C . HIS B 1 796 ? 18.734 -46.781 -22.938 1 93.75 796 HIS B C 1
ATOM 12970 O O . HIS B 1 796 ? 19.766 -46.25 -22.469 1 93.75 796 HIS B O 1
ATOM 12976 N N . ASP B 1 797 ? 17.547 -46.344 -22.625 1 90 797 ASP B N 1
ATOM 12977 C CA . ASP B 1 797 ? 17.312 -45.406 -21.531 1 90 797 ASP B CA 1
ATOM 12978 C C . ASP B 1 797 ? 17.656 -46.062 -20.188 1 90 797 ASP B C 1
ATOM 12980 O O . ASP B 1 797 ? 17.641 -47.281 -20.047 1 90 797 ASP B O 1
ATOM 12984 N N . SER B 1 798 ? 18.016 -45.219 -19.219 1 86 798 SER B N 1
ATOM 12985 C CA . SER B 1 798 ? 18.312 -45.719 -17.891 1 86 798 SER B CA 1
ATOM 12986 C C . SER B 1 798 ? 17.078 -46.344 -17.25 1 86 798 SER B C 1
ATOM 12988 O O . SER B 1 798 ? 17.188 -47.312 -16.5 1 86 798 SER B O 1
ATOM 12990 N N . ASP B 1 799 ? 15.953 -45.781 -17.547 1 80.75 799 ASP B N 1
ATOM 12991 C CA . ASP B 1 799 ? 14.68 -46.312 -17.078 1 80.75 799 ASP B CA 1
ATOM 12992 C C . ASP B 1 799 ? 13.922 -47 -18.203 1 80.75 799 ASP B C 1
ATOM 12994 O O . ASP B 1 799 ? 13.43 -46.344 -19.125 1 80.75 799 ASP B O 1
ATOM 12998 N N . GLY B 1 800 ? 13.891 -48.281 -18.203 1 80.31 800 GLY B N 1
ATOM 12999 C CA . GLY B 1 800 ? 13.227 -49.031 -19.234 1 80.31 800 GLY B CA 1
ATOM 13000 C C . GLY B 1 800 ? 11.711 -48.969 -19.141 1 80.31 800 GLY B C 1
ATOM 13001 O O . GLY B 1 800 ? 11.016 -49.469 -20.031 1 80.31 800 GLY B O 1
ATOM 13002 N N . ARG B 1 801 ? 11.227 -48.219 -18.141 1 81.81 801 ARG B N 1
ATOM 13003 C CA . ARG B 1 801 ? 9.805 -48 -17.906 1 81.81 801 ARG B CA 1
ATOM 13004 C C . ARG B 1 801 ? 9.031 -49.312 -18.031 1 81.81 801 ARG B C 1
ATOM 13006 O O . ARG B 1 801 ? 8.031 -49.375 -18.734 1 81.81 801 ARG B O 1
ATOM 13013 N N . GLY B 1 802 ? 9.602 -50.531 -17.531 1 81.44 802 GLY B N 1
ATOM 13014 C CA . GLY B 1 802 ? 8.906 -51.812 -17.422 1 81.44 802 GLY B CA 1
ATOM 13015 C C . GLY B 1 802 ? 9.367 -52.812 -18.438 1 81.44 802 GLY B C 1
ATOM 13016 O O . GLY B 1 802 ? 8.984 -54 -18.375 1 81.44 802 GLY B O 1
ATOM 13017 N N . ARG B 1 803 ? 10.156 -52.469 -19.484 1 90.88 803 ARG B N 1
ATOM 13018 C CA . ARG B 1 803 ? 10.648 -53.375 -20.5 1 90.88 803 ARG B CA 1
ATOM 13019 C C . ARG B 1 803 ? 12.148 -53.594 -20.391 1 90.88 803 ARG B C 1
ATOM 13021 O O . ARG B 1 803 ? 12.867 -52.688 -19.953 1 90.88 803 ARG B O 1
ATOM 13028 N N . SER B 1 804 ? 12.5 -54.781 -20.688 1 92.19 804 SER B N 1
ATOM 13029 C CA . SER B 1 804 ? 13.93 -55.062 -20.672 1 92.19 804 SER B CA 1
ATOM 13030 C C . SER B 1 804 ? 14.617 -54.5 -21.922 1 92.19 804 SER B C 1
ATOM 13032 O O . SER B 1 804 ? 13.977 -54.344 -22.953 1 92.19 804 SER B O 1
ATOM 13034 N N . ASN B 1 805 ? 15.898 -54.312 -21.844 1 93.56 805 ASN B N 1
ATOM 13035 C CA . ASN B 1 805 ? 16.688 -53.844 -22.969 1 93.56 805 ASN B CA 1
ATOM 13036 C C . ASN B 1 805 ? 16.625 -54.844 -24.141 1 93.56 805 ASN B C 1
ATOM 13038 O O . ASN B 1 805 ? 16.594 -54.406 -25.297 1 93.56 805 ASN B O 1
ATOM 13042 N N . GLU B 1 806 ? 16.516 -56.031 -23.828 1 93.56 806 GLU B N 1
ATOM 13043 C CA . GLU B 1 806 ? 16.469 -57.062 -24.859 1 93.56 806 GLU B CA 1
ATOM 13044 C C . GLU B 1 806 ? 15.164 -57 -25.656 1 93.56 806 GLU B C 1
ATOM 13046 O O . GLU B 1 806 ? 15.172 -57.094 -26.875 1 93.56 806 GLU B O 1
ATOM 13051 N N . GLU B 1 807 ? 14.188 -56.812 -24.812 1 95.06 807 GLU B N 1
ATOM 13052 C CA . GLU B 1 807 ? 12.883 -56.719 -25.469 1 95.06 807 GLU B CA 1
ATOM 13053 C C . GLU B 1 807 ? 12.812 -55.5 -26.359 1 95.06 807 GLU B C 1
ATOM 13055 O O . GLU B 1 807 ? 12.312 -55.562 -27.484 1 95.06 807 GLU B O 1
ATOM 13060 N N . LEU B 1 808 ? 13.258 -54.406 -25.859 1 94.88 808 LEU B N 1
ATOM 13061 C CA . LEU B 1 808 ? 13.242 -53.156 -26.625 1 94.88 808 LEU B CA 1
ATOM 13062 C C . LEU B 1 808 ? 14.078 -53.281 -27.891 1 94.88 808 LEU B C 1
ATOM 13064 O O . LEU B 1 808 ? 13.656 -52.844 -28.969 1 94.88 808 LEU B O 1
ATOM 13068 N N . THR B 1 809 ? 15.242 -53.906 -27.828 1 95.25 809 THR B N 1
ATOM 13069 C CA . THR B 1 809 ? 16.125 -54.125 -28.969 1 95.25 809 THR B CA 1
ATOM 13070 C C . THR B 1 809 ? 15.445 -55 -30.016 1 95.25 809 THR B C 1
ATOM 13072 O O . THR B 1 809 ? 15.5 -54.719 -31.219 1 95.25 809 THR B O 1
ATOM 13075 N N . ARG B 1 810 ? 14.852 -56.031 -29.453 1 95.69 810 ARG B N 1
ATOM 13076 C CA . ARG B 1 810 ? 14.18 -56.969 -30.359 1 95.69 810 ARG B CA 1
ATOM 13077 C C . ARG B 1 810 ? 13.102 -56.25 -31.172 1 95.69 810 ARG B C 1
ATOM 13079 O O . ARG B 1 810 ? 13.008 -56.438 -32.375 1 95.69 810 ARG B O 1
ATOM 13086 N N . LEU B 1 811 ? 12.32 -55.469 -30.516 1 95.56 811 LEU B N 1
ATOM 13087 C CA . LEU B 1 811 ? 11.219 -54.781 -31.172 1 95.56 811 LEU B CA 1
ATOM 13088 C C . LEU B 1 811 ? 11.742 -53.781 -32.188 1 95.56 811 LEU B C 1
ATOM 13090 O O . LEU B 1 811 ? 11.188 -53.625 -33.281 1 95.56 811 LEU B O 1
ATOM 13094 N N . ILE B 1 812 ? 12.836 -53.031 -31.859 1 95 812 ILE B N 1
ATOM 13095 C CA . ILE B 1 812 ? 13.43 -52.062 -32.75 1 95 812 ILE B CA 1
ATOM 13096 C C . ILE B 1 812 ? 13.977 -52.781 -34 1 95 812 ILE B C 1
ATOM 13098 O O . ILE B 1 812 ? 13.742 -52.344 -35.125 1 95 812 ILE B O 1
ATOM 13102 N N . VAL B 1 813 ? 14.664 -53.906 -33.781 1 95.38 813 VAL B N 1
ATOM 13103 C CA . VAL B 1 813 ? 15.273 -54.656 -34.875 1 95.38 813 VAL B CA 1
ATOM 13104 C C . VAL B 1 813 ? 14.188 -55.25 -35.75 1 95.38 813 VAL B C 1
ATOM 13106 O O . VAL B 1 813 ? 14.344 -55.281 -36.969 1 95.38 813 VAL B O 1
ATOM 13109 N N . GLN B 1 814 ? 13.18 -55.688 -35.094 1 96 814 GLN B N 1
ATOM 13110 C CA . GLN B 1 814 ? 12.047 -56.188 -35.875 1 96 814 GLN B CA 1
ATOM 13111 C C . GLN B 1 814 ? 11.5 -55.094 -36.812 1 96 814 GLN B C 1
ATOM 13113 O O . GLN B 1 814 ? 11.156 -55.375 -37.938 1 96 814 GLN B O 1
ATOM 13118 N N . GLY B 1 815 ? 11.391 -53.938 -36.25 1 95.12 815 GLY B N 1
ATOM 13119 C CA . GLY B 1 815 ? 10.969 -52.812 -37.062 1 95.12 815 GLY B CA 1
ATOM 13120 C C . GLY B 1 815 ? 11.914 -52.531 -38.219 1 95.12 815 GLY B C 1
ATOM 13121 O O . GLY B 1 815 ? 11.477 -52.219 -39.312 1 95.12 815 GLY B O 1
ATOM 13122 N N . ILE B 1 816 ? 13.227 -52.625 -37.969 1 95.06 816 ILE B N 1
ATOM 13123 C CA . ILE B 1 816 ? 14.25 -52.375 -39 1 95.06 816 ILE B CA 1
ATOM 13124 C C . ILE B 1 816 ? 14.117 -53.406 -40.094 1 95.06 816 ILE B C 1
ATOM 13126 O O . ILE B 1 816 ? 14.18 -53.094 -41.281 1 95.06 816 ILE B O 1
ATOM 13130 N N . ASP B 1 817 ? 13.898 -54.625 -39.688 1 94.38 817 ASP B N 1
ATOM 13131 C CA . ASP B 1 817 ? 13.773 -55.719 -40.656 1 94.38 817 ASP B CA 1
ATOM 13132 C C . ASP B 1 817 ? 12.531 -55.562 -41.531 1 94.38 817 ASP B C 1
ATOM 13134 O O . ASP B 1 817 ? 12.555 -55.875 -42.719 1 94.38 817 ASP B O 1
ATOM 13138 N N . GLU B 1 818 ? 11.562 -55.094 -40.875 1 94.56 818 GLU B N 1
ATOM 13139 C CA . GLU B 1 818 ? 10.297 -54.938 -41.594 1 94.56 818 GLU B CA 1
ATOM 13140 C C . GLU B 1 818 ? 10.406 -53.844 -42.656 1 94.56 818 GLU B C 1
ATOM 13142 O O . GLU B 1 818 ? 9.695 -53.875 -43.656 1 94.56 818 GLU B O 1
ATOM 13147 N N . ALA B 1 819 ? 11.188 -52.906 -42.406 1 92.06 819 ALA B N 1
ATOM 13148 C CA . ALA B 1 819 ? 11.375 -51.844 -43.344 1 92.06 819 ALA B CA 1
ATOM 13149 C C . ALA B 1 819 ? 12.055 -52.344 -44.625 1 92.06 819 ALA B C 1
ATOM 13151 O O . ALA B 1 819 ? 11.93 -51.75 -45.688 1 92.06 819 ALA B O 1
ATOM 13152 N N . ASP B 1 820 ? 12.734 -53.438 -44.625 1 85.5 820 ASP B N 1
ATOM 13153 C CA . ASP B 1 820 ? 13.43 -54.094 -45.719 1 85.5 820 ASP B CA 1
ATOM 13154 C C . ASP B 1 820 ? 14.242 -53.062 -46.531 1 85.5 820 ASP B C 1
ATOM 13156 O O . ASP B 1 820 ? 14.117 -52.969 -47.75 1 85.5 820 ASP B O 1
ATOM 13160 N N . SER B 1 821 ? 14.836 -52.188 -45.781 1 85.44 821 SER B N 1
ATOM 13161 C CA . SER B 1 821 ? 15.609 -51.156 -46.438 1 85.44 821 SER B CA 1
ATOM 13162 C C . SER B 1 821 ? 17.031 -51.625 -46.719 1 85.44 821 SER B C 1
ATOM 13164 O O . SER B 1 821 ? 17.641 -52.344 -45.938 1 85.44 821 SER B O 1
ATOM 13166 N N . LYS B 1 822 ? 17.578 -51.25 -47.844 1 87.62 822 LYS B N 1
ATOM 13167 C CA . LYS B 1 822 ? 18.953 -51.562 -48.219 1 87.62 822 LYS B CA 1
ATOM 13168 C C . LYS B 1 822 ? 19.922 -50.469 -47.812 1 87.62 822 LYS B C 1
ATOM 13170 O O . LYS B 1 822 ? 21.125 -50.594 -47.969 1 87.62 822 LYS B O 1
ATOM 13175 N N . LEU B 1 823 ? 19.312 -49.531 -47.219 1 86.75 823 LEU B N 1
ATOM 13176 C CA . LEU B 1 823 ? 20.125 -48.375 -46.812 1 86.75 823 LEU B CA 1
ATOM 13177 C C . LEU B 1 823 ? 21.016 -48.688 -45.625 1 86.75 823 LEU B C 1
ATOM 13179 O O . LEU B 1 823 ? 22.172 -48.281 -45.562 1 86.75 823 LEU B O 1
ATOM 13183 N N . VAL B 1 824 ? 20.547 -49.469 -44.75 1 91.12 824 VAL B N 1
ATOM 13184 C CA . VAL B 1 824 ? 21.234 -49.75 -43.5 1 91.12 824 VAL B CA 1
ATOM 13185 C C . VAL B 1 824 ? 22.391 -50.719 -43.719 1 91.12 824 VAL B C 1
ATOM 13187 O O . VAL B 1 824 ? 22.156 -51.844 -44.156 1 91.12 824 VAL B O 1
ATOM 13190 N N . LYS B 1 825 ? 23.469 -50.312 -43.406 1 87.81 825 LYS B N 1
ATOM 13191 C CA . LYS B 1 825 ? 24.641 -51.125 -43.656 1 87.81 825 LYS B CA 1
ATOM 13192 C C . LYS B 1 825 ? 25.156 -51.781 -42.375 1 87.81 825 LYS B C 1
ATOM 13194 O O . LYS B 1 825 ? 25.828 -52.812 -42.375 1 87.81 825 LYS B O 1
ATOM 13199 N N . ASP B 1 826 ? 24.891 -51.094 -41.344 1 92.81 826 ASP B N 1
ATOM 13200 C CA . ASP B 1 826 ? 25.422 -51.531 -40.062 1 92.81 826 ASP B CA 1
ATOM 13201 C C . ASP B 1 826 ? 24.453 -51.219 -38.906 1 92.81 826 ASP B C 1
ATOM 13203 O O . ASP B 1 826 ? 23.844 -50.156 -38.875 1 92.81 826 ASP B O 1
ATOM 13207 N N . ILE B 1 827 ? 24.234 -52.188 -38.062 1 95.56 827 ILE B N 1
ATOM 13208 C CA . ILE B 1 827 ? 23.438 -52.031 -36.844 1 95.56 827 ILE B CA 1
ATOM 13209 C C . ILE B 1 827 ? 24.281 -52.438 -35.656 1 95.56 827 ILE B C 1
ATOM 13211 O O . ILE B 1 827 ? 24.797 -53.531 -35.562 1 95.56 827 ILE B O 1
ATOM 13215 N N . GLN B 1 828 ? 24.438 -51.531 -34.75 1 96.12 828 GLN B N 1
ATOM 13216 C CA . GLN B 1 828 ? 25.188 -51.781 -33.531 1 96.12 828 GLN B CA 1
ATOM 13217 C C . GLN B 1 828 ? 24.328 -51.562 -32.281 1 96.12 828 GLN B C 1
ATOM 13219 O O . GLN B 1 828 ? 23.469 -50.656 -32.281 1 96.12 828 GLN B O 1
ATOM 13224 N N . ILE B 1 829 ? 24.531 -52.406 -31.328 1 96.75 829 ILE B N 1
ATOM 13225 C CA . ILE B 1 829 ? 23.812 -52.25 -30.062 1 96.75 829 ILE B CA 1
ATOM 13226 C C . ILE B 1 829 ? 24.797 -51.812 -28.969 1 96.75 829 ILE B C 1
ATOM 13228 O O . ILE B 1 829 ? 25.672 -52.562 -28.562 1 96.75 829 ILE B O 1
ATOM 13232 N N . ILE B 1 830 ? 24.672 -50.531 -28.609 1 96.94 830 ILE B N 1
ATOM 13233 C CA 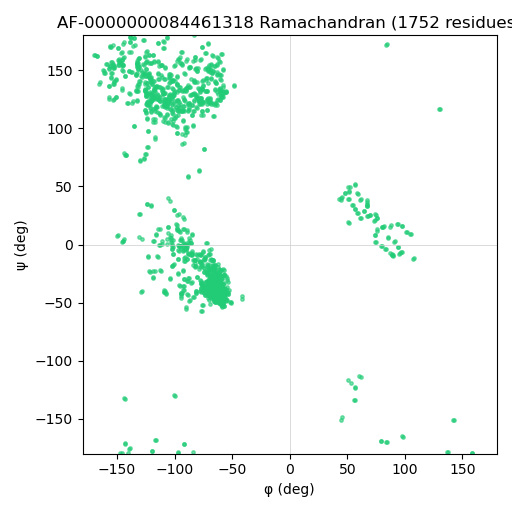. ILE B 1 830 ? 25.453 -49.969 -27.516 1 96.94 830 ILE B CA 1
ATOM 13234 C C . ILE B 1 830 ? 24.516 -49.375 -26.469 1 96.94 830 ILE B C 1
ATOM 13236 O O . ILE B 1 830 ? 24.141 -48.219 -26.547 1 96.94 830 ILE B O 1
ATOM 13240 N N . PRO B 1 831 ? 24.25 -50.125 -25.422 1 94.19 831 PRO B N 1
ATOM 13241 C CA . PRO B 1 831 ? 23.188 -49.75 -24.484 1 94.19 831 PRO B CA 1
ATOM 13242 C C . PRO B 1 831 ? 23.469 -48.438 -23.781 1 94.19 831 PRO B C 1
ATOM 13244 O O . PRO B 1 831 ? 22.547 -47.625 -23.547 1 94.19 831 PRO B O 1
ATOM 13247 N N . ASN B 1 832 ? 24.734 -48.188 -23.453 1 94.44 832 ASN B N 1
ATOM 13248 C CA . ASN B 1 832 ? 25.062 -46.969 -22.734 1 94.44 832 ASN B CA 1
ATOM 13249 C C . ASN B 1 832 ? 25.047 -45.75 -23.656 1 94.44 832 ASN B C 1
ATOM 13251 O O . ASN B 1 832 ? 25.734 -45.719 -24.672 1 94.44 832 ASN B O 1
ATOM 13255 N N . GLU B 1 833 ? 24.25 -44.719 -23.344 1 94.25 833 GLU B N 1
ATOM 13256 C CA . GLU B 1 833 ? 24.031 -43.562 -24.172 1 94.25 833 GLU B CA 1
ATOM 13257 C C . GLU B 1 833 ? 25.328 -42.812 -24.453 1 94.25 833 GLU B C 1
ATOM 13259 O O . GLU B 1 833 ? 25.625 -42.469 -25.609 1 94.25 833 GLU B O 1
ATOM 13264 N N . LYS B 1 834 ? 26.188 -42.594 -23.438 1 93.25 834 LYS B N 1
ATOM 13265 C CA . LYS B 1 834 ? 27.438 -41.844 -23.594 1 93.25 834 LYS B CA 1
ATOM 13266 C C . LYS B 1 834 ? 28.422 -42.625 -24.453 1 93.25 834 LYS B C 1
ATOM 13268 O O . LYS B 1 834 ? 29.141 -42.031 -25.266 1 93.25 834 LYS B O 1
ATOM 13273 N N . GLN B 1 835 ? 28.422 -43.875 -24.281 1 94.31 835 GLN B N 1
ATOM 13274 C CA . GLN B 1 835 ? 29.312 -44.75 -25.062 1 94.31 835 GLN B CA 1
ATOM 13275 C C . GLN B 1 835 ? 28.891 -44.781 -26.531 1 94.31 835 GLN B C 1
ATOM 13277 O O . GLN B 1 835 ? 29.734 -44.812 -27.422 1 94.31 835 GLN B O 1
ATOM 13282 N N . ALA B 1 836 ? 27.578 -44.875 -26.719 1 96.25 836 ALA B N 1
ATOM 13283 C CA . ALA B 1 836 ? 27.062 -44.875 -28.078 1 96.25 836 ALA B CA 1
ATOM 13284 C C . ALA B 1 836 ? 27.469 -43.594 -28.828 1 96.25 836 ALA B C 1
ATOM 13286 O O . ALA B 1 836 ? 27.875 -43.656 -29.984 1 96.25 836 ALA B O 1
ATOM 13287 N N . LEU B 1 837 ? 27.344 -42.5 -28.141 1 95.06 837 LEU B N 1
ATOM 13288 C CA . LEU B 1 837 ? 27.688 -41.219 -28.734 1 95.06 837 LEU B CA 1
ATOM 13289 C C . LEU B 1 837 ? 29.188 -41.125 -29.031 1 95.06 837 LEU B C 1
ATOM 13291 O O . LEU B 1 837 ? 29.594 -40.719 -30.125 1 95.06 837 LEU B O 1
ATOM 13295 N N . SER B 1 838 ? 30 -41.562 -28.031 1 93.56 838 SER B N 1
ATOM 13296 C CA . SER B 1 838 ? 31.453 -41.562 -28.219 1 93.56 838 SER B CA 1
ATOM 13297 C C . SER B 1 838 ? 31.859 -42.438 -29.391 1 93.56 838 SER B C 1
ATOM 13299 O O . SER B 1 838 ? 32.75 -42.062 -30.172 1 93.56 838 SER B O 1
ATOM 13301 N N . HIS B 1 839 ? 31.25 -43.562 -29.453 1 95.12 839 HIS B N 1
ATOM 13302 C CA . HIS B 1 839 ? 31.516 -44.5 -30.531 1 95.12 839 HIS B CA 1
ATOM 13303 C C . HIS B 1 839 ? 31.234 -43.875 -31.891 1 95.12 839 HIS B C 1
ATOM 13305 O O . HIS B 1 839 ? 32.031 -44 -32.812 1 95.12 839 HIS B O 1
ATOM 13311 N N . ALA B 1 840 ? 30.094 -43.25 -32.031 1 95.38 840 ALA B N 1
ATOM 13312 C CA . ALA B 1 840 ? 29.703 -42.594 -33.281 1 95.38 840 ALA B CA 1
ATOM 13313 C C . ALA B 1 840 ? 30.672 -41.469 -33.656 1 95.38 840 ALA B C 1
ATOM 13315 O O . ALA B 1 840 ? 31.031 -41.312 -34.812 1 95.38 840 ALA B O 1
ATOM 13316 N N . LEU B 1 841 ? 31.078 -40.688 -32.656 1 93.56 841 LEU B N 1
ATOM 13317 C CA . LEU B 1 841 ? 31.953 -39.562 -32.875 1 93.56 841 LEU B CA 1
ATOM 13318 C C . LEU B 1 841 ? 33.344 -40 -33.344 1 93.56 841 LEU B C 1
ATOM 13320 O O . LEU B 1 841 ? 33.906 -39.406 -34.25 1 93.56 841 LEU B O 1
ATOM 13324 N N . GLU B 1 842 ? 33.781 -41.031 -32.75 1 90.44 842 GLU B N 1
ATOM 13325 C CA . GLU B 1 842 ? 35.156 -41.5 -33.031 1 90.44 842 GLU B CA 1
ATOM 13326 C C . GLU B 1 842 ? 35.25 -42.125 -34.406 1 90.44 842 GLU B C 1
ATOM 13328 O O . GLU B 1 842 ? 36.312 -42.062 -35.062 1 90.44 842 GLU B O 1
ATOM 13333 N N . ARG B 1 843 ? 34.219 -42.562 -34.875 1 89.62 843 ARG B N 1
ATOM 13334 C CA . ARG B 1 843 ? 34.25 -43.312 -36.125 1 89.62 843 ARG B CA 1
ATOM 13335 C C . ARG B 1 843 ? 33.688 -42.469 -37.281 1 89.62 843 ARG B C 1
ATOM 13337 O O . ARG B 1 843 ? 33.594 -42.938 -38.406 1 89.62 843 ARG B O 1
ATOM 13344 N N . ALA B 1 844 ? 33.312 -41.281 -36.969 1 92.56 844 ALA B N 1
ATOM 13345 C CA . ALA B 1 844 ? 32.688 -40.438 -38 1 92.56 844 ALA B CA 1
ATOM 13346 C C . ALA B 1 844 ? 33.656 -40.031 -39.062 1 92.56 844 ALA B C 1
ATOM 13348 O O . ALA B 1 844 ? 34.719 -39.438 -38.781 1 92.56 844 ALA B O 1
ATOM 13349 N N . LYS B 1 845 ? 33.406 -40.312 -40.25 1 92.75 845 LYS B N 1
ATOM 13350 C CA . LYS B 1 845 ? 34.188 -39.875 -41.406 1 92.75 845 LYS B CA 1
ATOM 13351 C C . LYS B 1 845 ? 33.812 -38.469 -41.844 1 92.75 845 LYS B C 1
ATOM 13353 O O . LYS B 1 845 ? 32.75 -37.938 -41.438 1 92.75 845 LYS B O 1
ATOM 13358 N N . PRO B 1 846 ? 34.719 -37.844 -42.625 1 93.44 846 PRO B N 1
ATOM 13359 C CA . PRO B 1 846 ? 34.344 -36.5 -43.125 1 93.44 846 PRO B CA 1
ATOM 13360 C C . PRO B 1 846 ? 33.031 -36.5 -43.875 1 93.44 846 PRO B C 1
ATOM 13362 O O . PRO B 1 846 ? 32.781 -37.375 -44.719 1 93.44 846 PRO B O 1
ATOM 13365 N N . GLY B 1 847 ? 32.188 -35.531 -43.5 1 94.19 847 GLY B N 1
ATOM 13366 C CA . GLY B 1 847 ? 30.891 -35.406 -44.156 1 94.19 847 GLY B CA 1
ATOM 13367 C C . GLY B 1 847 ? 29.781 -36.188 -43.5 1 94.19 847 GLY B C 1
ATOM 13368 O O . GLY B 1 847 ? 28.641 -36.188 -43.969 1 94.19 847 GLY B O 1
ATOM 13369 N N . THR B 1 848 ? 30.109 -36.844 -42.406 1 95.75 848 THR B N 1
ATOM 13370 C CA . THR B 1 848 ? 29.125 -37.656 -41.719 1 95.75 848 THR B CA 1
ATOM 13371 C C . THR B 1 848 ? 28.156 -36.75 -40.938 1 95.75 848 THR B C 1
ATOM 13373 O O . THR B 1 848 ? 28.547 -35.688 -40.438 1 95.75 848 THR B O 1
ATOM 13376 N N . PHE B 1 849 ? 26.906 -37.125 -40.969 1 96.5 849 PHE B N 1
ATOM 13377 C CA . PHE B 1 849 ? 25.875 -36.469 -40.188 1 96.5 849 PHE B CA 1
ATOM 13378 C C . PHE B 1 849 ? 25.312 -37.406 -39.125 1 96.5 849 PHE B C 1
ATOM 13380 O O . PHE B 1 849 ? 24.672 -38.406 -39.469 1 96.5 849 PHE B O 1
ATOM 13387 N N . ILE B 1 850 ? 25.516 -37.156 -37.875 1 96.81 850 ILE B N 1
ATOM 13388 C CA . ILE B 1 850 ? 25.078 -38 -36.781 1 96.81 850 ILE B CA 1
ATOM 13389 C C . ILE B 1 850 ? 23.828 -37.406 -36.125 1 96.81 850 ILE B C 1
ATOM 13391 O O . ILE B 1 850 ? 23.797 -36.25 -35.781 1 96.81 850 ILE B O 1
ATOM 13395 N N . VAL B 1 851 ? 22.75 -38.188 -36 1 96.44 851 VAL B N 1
ATOM 13396 C CA . VAL B 1 851 ? 21.547 -37.812 -35.281 1 96.44 851 VAL B CA 1
ATOM 13397 C C . VAL B 1 851 ? 21.469 -38.531 -33.969 1 96.44 851 VAL B C 1
ATOM 13399 O O . VAL B 1 851 ? 21.484 -39.781 -33.906 1 96.44 851 VAL B O 1
ATOM 13402 N N . TYR B 1 852 ? 21.406 -37.812 -32.906 1 94.75 852 TYR B N 1
ATOM 13403 C CA . TYR B 1 852 ? 21.469 -38.312 -31.547 1 94.75 852 TYR B CA 1
ATOM 13404 C C . TYR B 1 852 ? 20.188 -38.031 -30.781 1 94.75 852 TYR B C 1
ATOM 13406 O O . TYR B 1 852 ? 19.812 -36.875 -30.609 1 94.75 852 TYR B O 1
ATOM 13414 N N . PHE B 1 853 ? 19.391 -39 -30.344 1 93.5 853 PHE B N 1
ATOM 13415 C CA . PHE B 1 853 ? 18.172 -38.875 -29.547 1 93.5 853 PHE B CA 1
ATOM 13416 C C . PHE B 1 853 ? 18.469 -39.156 -28.078 1 93.5 853 PHE B C 1
ATOM 13418 O O . PHE B 1 853 ? 18.516 -40.312 -27.656 1 93.5 853 PHE B O 1
ATOM 13425 N N . PRO B 1 854 ? 18.438 -38.125 -27.25 1 91.25 854 PRO B N 1
ATOM 13426 C CA . PRO B 1 854 ? 18.828 -38.312 -25.844 1 91.25 854 PRO B CA 1
ATOM 13427 C C . PRO B 1 854 ? 17.641 -38.688 -24.953 1 91.25 854 PRO B C 1
ATOM 13429 O O . PRO B 1 854 ? 16.484 -38.469 -25.328 1 91.25 854 PRO B O 1
ATOM 13432 N N . GLU B 1 855 ? 17.953 -39.312 -23.797 1 87.56 855 GLU B N 1
ATOM 13433 C CA . GLU B 1 855 ? 16.953 -39.531 -22.75 1 87.56 855 GLU B CA 1
ATOM 13434 C C . GLU B 1 855 ? 16.656 -38.25 -22 1 87.56 855 GLU B C 1
ATOM 13436 O O . GLU B 1 855 ? 15.484 -37.906 -21.812 1 87.56 855 GLU B O 1
ATOM 13441 N N . ASP B 1 856 ? 17.703 -37.625 -21.547 1 86.31 856 ASP B N 1
ATOM 13442 C CA . ASP B 1 856 ? 17.625 -36.344 -20.875 1 86.31 856 ASP B CA 1
ATOM 13443 C C . ASP B 1 856 ? 18.281 -35.25 -21.719 1 86.31 856 ASP B C 1
ATOM 13445 O O . ASP B 1 856 ? 19.516 -35.188 -21.812 1 86.31 856 ASP B O 1
ATOM 13449 N N . VAL B 1 857 ? 17.438 -34.375 -22.188 1 87.38 857 VAL B N 1
ATOM 13450 C CA . VAL B 1 857 ? 17.859 -33.375 -23.156 1 87.38 857 VAL B CA 1
ATOM 13451 C C . VAL B 1 857 ? 18.906 -32.469 -22.531 1 87.38 857 VAL B C 1
ATOM 13453 O O . VAL B 1 857 ? 19.938 -32.156 -23.141 1 87.38 857 VAL B O 1
ATOM 13456 N N . LEU B 1 858 ? 18.672 -31.984 -21.375 1 84.06 858 LEU B N 1
ATOM 13457 C CA . LEU B 1 858 ? 19.562 -31.016 -20.75 1 84.06 858 LEU B CA 1
ATOM 13458 C C . LEU B 1 858 ? 20.922 -31.641 -20.438 1 84.06 858 LEU B C 1
ATOM 13460 O O . LEU B 1 858 ? 21.953 -31.047 -20.688 1 84.06 858 LEU B O 1
ATOM 13464 N N . ALA B 1 859 ? 20.906 -32.812 -19.938 1 84.75 859 ALA B N 1
ATOM 13465 C CA . ALA B 1 859 ? 22.156 -33.531 -19.656 1 84.75 859 ALA B CA 1
ATOM 13466 C C . ALA B 1 859 ? 22.938 -33.812 -20.938 1 84.75 859 ALA B C 1
ATOM 13468 O O . ALA B 1 859 ? 24.156 -33.688 -20.953 1 84.75 859 ALA B O 1
ATOM 13469 N N . ALA B 1 860 ? 22.234 -34.188 -21.906 1 90.31 860 ALA B N 1
ATOM 13470 C CA . ALA B 1 860 ? 22.859 -34.531 -23.188 1 90.31 860 ALA B CA 1
ATOM 13471 C C . ALA B 1 860 ? 23.469 -33.281 -23.828 1 90.31 860 ALA B C 1
ATOM 13473 O O . ALA B 1 860 ? 24.562 -33.344 -24.422 1 90.31 860 ALA B O 1
ATOM 13474 N N . THR B 1 861 ? 22.719 -32.219 -23.734 1 90.75 861 THR B N 1
ATOM 13475 C CA . THR B 1 861 ? 23.188 -30.953 -24.266 1 90.75 861 THR B CA 1
ATOM 13476 C C . THR B 1 861 ? 24.469 -30.516 -23.562 1 90.75 861 THR B C 1
ATOM 13478 O O . THR B 1 861 ? 25.438 -30.094 -24.219 1 90.75 861 THR B O 1
ATOM 13481 N N . ALA B 1 862 ? 24.484 -30.578 -22.297 1 87.38 862 ALA B N 1
ATOM 13482 C CA . ALA B 1 862 ? 25.672 -30.203 -21.531 1 87.38 862 ALA B CA 1
ATOM 13483 C C . ALA B 1 862 ? 26.875 -31.078 -21.906 1 87.38 862 ALA B C 1
ATOM 13485 O O . ALA B 1 862 ? 27.984 -30.578 -22.047 1 87.38 862 ALA B O 1
ATOM 13486 N N . HIS B 1 863 ? 26.656 -32.312 -22.047 1 90.88 863 HIS B N 1
ATOM 13487 C CA . HIS B 1 863 ? 27.703 -33.281 -22.406 1 90.88 863 HIS B CA 1
ATOM 13488 C C . HIS B 1 863 ? 28.25 -33 -23.797 1 90.88 863 HIS B C 1
ATOM 13490 O O . HIS B 1 863 ? 29.469 -33 -24 1 90.88 863 HIS B O 1
ATOM 13496 N N . LEU B 1 864 ? 27.359 -32.812 -24.688 1 91.62 864 LEU B N 1
ATOM 13497 C CA . LEU B 1 864 ? 27.766 -32.594 -26.078 1 91.62 864 LEU B CA 1
ATOM 13498 C C . LEU B 1 864 ? 28.516 -31.281 -26.203 1 91.62 864 LEU B C 1
ATOM 13500 O O . LEU B 1 864 ? 29.438 -31.172 -27.016 1 91.62 864 LEU B O 1
ATOM 13504 N N . LYS B 1 865 ? 28.062 -30.281 -25.469 1 89.31 865 LYS B N 1
ATOM 13505 C CA . LYS B 1 865 ? 28.781 -29 -25.469 1 89.31 865 LYS B CA 1
ATOM 13506 C C . LYS B 1 865 ? 30.219 -29.172 -25 1 89.31 865 LYS B C 1
ATOM 13508 O O . LYS B 1 865 ? 31.141 -28.562 -25.547 1 89.31 865 LYS B O 1
ATOM 13513 N N . THR B 1 866 ? 30.359 -29.953 -23.969 1 89.44 866 THR B N 1
ATOM 13514 C CA . THR B 1 866 ? 31.688 -30.25 -23.438 1 89.44 866 THR B CA 1
ATOM 13515 C C . THR B 1 866 ? 32.531 -30.953 -24.5 1 89.44 866 THR B C 1
ATOM 13517 O O . THR B 1 866 ? 33.688 -30.594 -24.719 1 89.44 866 THR B O 1
ATOM 13520 N N . LEU B 1 867 ? 31.984 -31.922 -25.156 1 89.31 867 LEU B N 1
ATOM 13521 C CA . LEU B 1 867 ? 32.688 -32.656 -26.203 1 89.31 867 LEU B CA 1
ATOM 13522 C C . LEU B 1 867 ? 33.031 -31.734 -27.375 1 89.31 867 LEU B C 1
ATOM 13524 O O . LEU B 1 867 ? 34.125 -31.844 -27.938 1 89.31 867 LEU B O 1
ATOM 13528 N N . HIS B 1 868 ? 32.125 -30.906 -27.734 1 89.38 868 HIS B N 1
ATOM 13529 C CA . HIS B 1 868 ? 32.312 -29.984 -28.828 1 89.38 868 HIS B CA 1
ATOM 13530 C C . HIS B 1 868 ? 33.469 -29.031 -28.562 1 89.38 868 HIS B C 1
ATOM 13532 O O . HIS B 1 868 ? 34.281 -28.766 -29.438 1 89.38 868 HIS B O 1
ATOM 13538 N N . LYS B 1 869 ? 33.562 -28.516 -27.297 1 86.31 869 LYS B N 1
ATOM 13539 C CA . LYS B 1 869 ? 34.656 -27.625 -26.906 1 86.31 869 LYS B CA 1
ATOM 13540 C C . LYS B 1 869 ? 36 -28.359 -26.922 1 86.31 869 LYS B C 1
ATOM 13542 O O . LYS B 1 869 ? 37 -27.797 -27.359 1 86.31 869 LYS B O 1
ATOM 13547 N N . GLU B 1 870 ? 35.969 -29.547 -26.484 1 83.06 870 GLU B N 1
ATOM 13548 C CA . GLU B 1 870 ? 37.188 -30.344 -26.422 1 83.06 870 GLU B CA 1
ATOM 13549 C C . GLU B 1 870 ? 37.688 -30.703 -27.828 1 83.06 870 GLU B C 1
ATOM 13551 O O . GLU B 1 870 ? 38.875 -30.656 -28.109 1 83.06 870 GLU B O 1
ATOM 13556 N N . TRP B 1 871 ? 36.812 -31.062 -28.688 1 81.19 871 TRP B N 1
ATOM 13557 C CA . TRP B 1 871 ? 37.156 -31.453 -30.047 1 81.19 871 TRP B CA 1
ATOM 13558 C C . TRP B 1 871 ? 37.688 -30.281 -30.844 1 81.19 871 TRP B C 1
ATOM 13560 O O . TRP B 1 871 ? 38.594 -30.422 -31.656 1 81.19 871 TRP B O 1
ATOM 13570 N N . ASN B 1 872 ? 37.031 -29.141 -30.672 1 75.94 872 ASN B N 1
ATOM 13571 C CA . ASN B 1 872 ? 37.438 -27.969 -31.438 1 75.94 872 ASN B CA 1
ATOM 13572 C C . ASN B 1 872 ? 38.719 -27.344 -30.859 1 75.94 872 ASN B C 1
ATOM 13574 O O . ASN B 1 872 ? 39.469 -26.703 -31.594 1 75.94 872 ASN B O 1
ATOM 13578 N N . ALA B 1 873 ? 38.875 -27.391 -29.531 1 65.06 873 ALA B N 1
ATOM 13579 C CA . ALA B 1 873 ? 40.156 -26.969 -28.953 1 65.06 873 ALA B CA 1
ATOM 13580 C C . ALA B 1 873 ? 41.312 -27.828 -29.438 1 65.06 873 ALA B C 1
ATOM 13582 O O . ALA B 1 873 ? 42.406 -27.328 -29.719 1 65.06 873 ALA B O 1
ATOM 13583 N N . ASP B 1 874 ? 41.125 -29.094 -29.469 1 57.12 874 ASP B N 1
ATOM 13584 C CA . ASP B 1 874 ? 42.156 -30.016 -29.922 1 57.12 874 ASP B CA 1
ATOM 13585 C C . ASP B 1 874 ? 42.469 -29.781 -31.406 1 57.12 874 ASP B C 1
ATOM 13587 O O . ASP B 1 874 ? 43.625 -29.938 -31.812 1 57.12 874 ASP B O 1
ATOM 13591 N N . TYR B 1 875 ? 41.5 -29.344 -32.094 1 49.97 875 TYR B N 1
ATOM 13592 C CA . TYR B 1 875 ? 41.75 -29.094 -33.5 1 49.97 875 TYR B CA 1
ATOM 13593 C C . TYR B 1 875 ? 42.531 -27.797 -33.719 1 49.97 875 TYR B C 1
ATOM 13595 O O . TYR B 1 875 ? 43.312 -27.672 -34.625 1 49.97 875 TYR B O 1
ATOM 13603 N N . THR B 1 876 ? 42.188 -26.812 -32.938 1 46.19 876 THR B N 1
ATOM 13604 C CA . THR B 1 876 ? 43.031 -25.625 -33.031 1 46.19 876 THR B CA 1
ATOM 13605 C C . THR B 1 876 ? 44.438 -25.906 -32.531 1 46.19 876 THR B C 1
ATOM 13607 O O . THR B 1 876 ? 45.375 -25.25 -32.969 1 46.19 876 THR B O 1
ATOM 13610 N N . SER B 1 877 ? 44.562 -26.75 -31.641 1 38.38 877 SER B N 1
ATOM 13611 C CA . SER B 1 877 ? 45.906 -27.078 -31.156 1 38.38 877 SER B CA 1
ATOM 13612 C C . SER B 1 877 ? 46.594 -28.094 -32.062 1 38.38 877 SER B C 1
ATOM 13614 O O . SER B 1 877 ? 47.812 -28.281 -32 1 38.38 877 SER B O 1
ATOM 13616 N N . ALA B 1 878 ? 45.875 -28.828 -32.875 1 35.56 878 ALA B N 1
ATOM 13617 C CA . ALA B 1 878 ? 46.531 -29.75 -33.812 1 35.56 878 ALA B CA 1
ATOM 13618 C C . ALA B 1 878 ? 46.938 -29.047 -35.094 1 35.56 878 ALA B C 1
ATOM 13620 O O . ALA B 1 878 ? 46.156 -28.25 -35.656 1 35.56 878 ALA B O 1
#

Solvent-accessible surface area (backbone atoms only — not comparable to full-atom values): 88555 Å² total; per-residue (Å²): 111,44,78,75,44,78,34,65,26,72,12,28,22,76,90,29,71,79,66,23,41,30,40,39,31,37,32,33,33,62,78,47,59,79,42,36,34,54,70,33,77,64,32,53,60,52,49,46,67,75,43,55,71,51,40,69,37,24,65,100,63,76,34,77,30,31,40,52,51,38,35,55,73,42,37,54,65,57,54,51,32,34,52,44,25,32,46,51,43,35,77,35,73,38,87,37,89,49,66,49,62,44,75,48,89,50,87,45,28,31,38,30,26,29,37,39,80,44,70,71,43,37,55,50,27,50,56,49,21,49,51,45,51,51,35,33,66,69,67,39,86,71,83,54,61,69,59,51,37,50,51,39,32,50,47,48,62,64,69,51,69,38,58,53,43,43,46,39,50,52,50,30,52,73,61,63,28,52,67,49,73,75,54,90,68,65,41,32,37,36,32,22,15,49,51,40,46,38,36,45,65,51,36,39,55,79,25,16,32,56,22,39,55,41,36,69,32,51,66,58,38,45,51,57,37,44,72,66,63,40,58,46,61,55,64,43,79,39,70,52,77,84,49,47,62,62,45,44,66,71,54,38,72,50,16,26,29,26,22,52,77,49,67,92,64,46,36,49,36,69,79,28,73,47,70,67,53,44,52,54,26,47,56,46,4,44,72,66,16,69,41,28,32,43,24,38,58,71,64,62,44,45,32,41,37,34,29,46,70,50,33,69,75,46,28,26,41,34,35,36,18,62,48,67,23,72,52,71,49,25,45,50,52,51,52,51,58,60,45,64,38,84,55,32,26,92,49,71,70,37,72,30,16,33,66,68,88,44,71,62,29,51,49,49,28,50,75,70,73,44,54,58,76,37,60,37,51,65,74,39,74,44,70,47,43,87,61,45,38,46,83,55,24,15,48,25,30,44,47,53,87,50,55,21,68,64,46,45,52,49,54,22,47,50,28,50,72,45,44,31,47,34,30,25,37,33,32,33,27,69,49,55,64,40,50,37,83,78,58,62,21,28,46,76,46,50,35,50,60,37,80,47,37,54,44,51,56,24,78,35,65,64,62,41,74,66,37,54,59,52,48,44,61,76,29,54,94,74,48,45,27,66,49,58,28,37,38,29,25,41,65,56,57,33,55,62,24,37,44,52,38,44,49,52,43,39,75,73,68,44,39,34,16,36,24,20,60,57,27,31,32,49,69,87,40,75,69,45,83,39,78,18,21,28,28,70,46,41,37,51,40,39,67,32,46,73,20,51,30,40,25,36,27,45,34,69,67,26,33,71,52,32,7,37,50,52,74,60,26,41,30,18,36,40,57,37,78,61,80,67,68,62,66,47,95,84,27,70,44,68,67,49,47,42,50,51,50,40,40,54,48,58,26,26,30,63,89,20,33,31,37,29,22,60,79,34,70,67,44,43,57,48,60,78,76,44,79,37,40,62,30,39,26,36,81,46,70,82,38,63,68,58,54,58,40,21,73,74,58,24,40,34,23,27,33,52,97,62,21,39,29,40,31,48,38,90,45,75,42,79,54,44,48,31,66,56,22,45,51,15,64,61,56,49,32,63,65,43,43,52,29,48,39,52,30,50,48,50,40,50,75,71,67,49,57,64,70,56,48,36,55,52,46,49,71,43,53,41,36,62,92,66,36,62,33,48,64,23,70,43,81,49,99,49,32,37,40,31,34,27,61,69,84,44,61,67,48,49,54,48,50,43,59,33,56,72,72,54,90,61,75,41,34,36,33,38,41,64,67,68,41,79,55,52,66,69,58,36,17,43,52,18,23,54,46,26,74,64,18,36,28,40,35,40,32,47,55,94,66,33,60,92,42,52,70,63,56,53,49,49,35,24,50,48,14,28,58,70,46,69,45,84,54,46,75,45,78,43,82,34,51,51,58,70,57,40,51,51,53,52,60,72,67,53,50,75,40,22,38,35,39,40,44,56,88,47,48,68,62,45,50,54,50,49,52,51,50,51,52,52,54,53,49,48,50,71,71,92,111,43,79,76,44,77,35,65,27,72,13,28,23,76,90,30,70,80,65,22,41,30,39,40,33,37,34,33,33,62,80,47,60,78,42,36,35,53,70,33,76,63,32,53,62,52,50,44,66,74,45,55,71,52,40,68,36,26,65,100,62,76,32,76,28,30,39,53,49,38,37,55,74,42,36,52,64,56,54,51,32,33,51,43,25,32,46,50,42,35,78,35,73,37,85,39,87,51,67,48,62,44,76,47,90,51,86,45,27,28,36,30,27,30,39,39,79,44,69,71,45,37,55,51,26,51,56,48,21,49,51,46,52,51,34,33,68,69,66,40,86,72,83,55,61,68,60,52,36,50,51,38,32,50,48,48,63,64,68,52,70,36,58,52,42,42,46,38,50,52,50,32,51,73,60,63,27,51,68,47,73,76,53,88,68,62,40,32,38,37,32,22,15,50,51,41,46,39,34,44,64,49,35,40,54,78,26,14,34,54,22,40,54,42,36,66,32,51,66,57,39,46,51,55,36,43,73,66,65,40,58,46,62,55,63,43,79,39,70,52,78,85,48,47,61,62,44,43,67,72,54,38,72,47,17,26,30,25,23,52,77,49,67,92,66,47,36,48,37,69,79,28,74,48,70,68,54,43,52,53,27,47,54,44,5,43,74,63,16,68,41,27,30,43,25,39,59,69,64,64,43,45,31,41,38,34,30,47,70,49,33,69,75,44,29,26,40,33,35,37,18,63,48,65,23,72,54,72,49,26,47,49,54,51,53,52,58,60,45,62,38,86,56,32,25,92,49,69,70,38,73,30,18,33,68,69,89,47,71,64,30,51,49,49,28,50,75,69,73,43,54,59,76,38,60,40,53,65,74,41,74,44,68,45,42,87,60,46,38,47,82,55,25,16,47,26,29,44,46,53,87,50,55,20,68,64,46,45,53,49,54,22,48,48,28,50,73,45,45,32,48,35,30,25,37,34,33,32,27,68,49,55,65,42,49,37,84,79,57,62,20,30,47,77,46,50,34,50,61,38,81,45,37,54,45,50,55,24,77,34,68,64,63,41,74,65,37,55,59,51,48,44,59,78,28,53,94,74,48,46,27,66,48,57,27,38,37,28,24,41,65,56,57,35,55,61,24,35,46,52,38,45,49,52,43,39,75,73,66,45,40,32,15,36,23,20,63,56,26,32,33,50,70,86,39,75,68,44,82,39,78,18,21,27,28,69,46,41,37,49,40,40,66,32,46,73,20,52,30,39,26,35,27,46,36,70,66,25,34,71,51,31,7,37,50,53,72,60,25,41,31,17,36,42,56,37,76,64,82,67,68,62,67,45,95,84,26,70,46,68,66,48,48,41,49,53,52,42,42,54,47,60,26,26,32,64,89,19,33,31,38,29,22,60,81,35,70,69,46,43,58,50,60,78,75,43,81,36,40,64,29,38,27,37,82,46,69,82,39,62,66,58,53,58,40,22,72,74,58,24,40,36,24,29,33,52,97,62,22,41,30,42,30,49,40,90,46,76,42,78,54,43,47,32,67,57,22,47,52,14,64,60,58,48,32,62,66,44,43,51,28,50,39,50,29,51,46,48,41,49,74,70,65,49,57,64,71,55,49,36,54,52,46,50,72,43,54,41,36,63,90,66,36,63,34,47,64,22,70,45,81,48,99,50,32,36,38,31,34,27,63,67,83,44,61,68,48,50,55,49,48,43,59,33,56,70,70,55,91,60,76,40,34,36,32,39,42,63,68,68,40,79,55,51,67,69,58,38,16,43,53,19,24,54,46,26,74,64,17,37,28,40,36,40,31,46,54,94,66,34,59,91,40,52,70,64,57,54,50,50,37,24,48,50,13,28,59,68,48,69,46,82,54,44,74,44,78,42,80,33,51,52,58,69,58,40,51,50,52,51,61,74,64,54,49,76,41,21,37,35,39,40,43,55,87,49,47,69,61,47,49,54,51,48,51,52,50,52,54,52,54,52,50,48,49,71,72,94

Nearest PDB structures (foldseek):
  7waf-assembly1_B  TM=9.725E-01  e=0.000E+00  Trichodesmium erythraeum IMS101
  7lgj-assembly1_A  TM=9.307E-01  e=0.000E+00  Synechocystis sp. PCC 6714
  7lg5-assembly1_A  TM=9.295E-01  e=0.000E+00  Synechocystis sp. PCC 6714
  7wae-assembly1_C  TM=9.754E-01  e=2.109E-92  Trichodesmium erythraeum IMS101
  7lgm-assembly1_B  TM=8.618E-01  e=5.096E-63  Acinetobacter baylyi ADP1

Radius of gyration: 43.47 Å; Cα contacts (8 Å, |Δi|>4): 3921; chains: 2; bounding box: 93×129×98 Å

Foldseek 3Di:
DDFPDKFFFQAQFLVGLVQGTKIKTWDFQVPCLVPWLCNQPCLLVQVCVVQVVLQCACPPVNDRNNLSVCSNVTDGVLSVLLSQLQSLLVLLPWDWRDWDKAAFPDRRIIITMTGDDDRVSSVLSNVVSVVCSVCVSVVHHDDCSVVSSVVSNVRCVQQDDFPQLVLLVVVLVVLLWDKDDDDSAAWMWTFFAQLIKIDDRQDINQFDPQLQVQQQQQVSLQVLCVVVVAFAWDKDKDQDPVCQVVRCVVAPPPKKKAARNDPPCFLIDGRRGDDVVSSVSNVRRCVRPSMMMITHDFDAWKKKFKAAQLFGFWMKTFDAAKFFFQQPAFQLRRLVVLCPPPQEDCFSRGLAHRADQDPQQQVQCVVVVHDRRDGDHGGDMGGSHDDRDRRNGMFIATDRVQADVLVRNSSSVSCVSSVANIKMWIKGFNGRNDPRVVGVIHTRGIGNNDHCSCQQDGPYYDRGSPSVSNVCSSAPPSHSSYAAEEEEEEDPLQQVLLLLLQLLCVLVPFQEWEAAQAATDTNLDTDDGHGGQALVSVLVNGHHSRGRYYRGHHYLVRSLRHRHNDSAHQEYEYQAQDDDCAPPSSHHDSLSVLSRSLSRQQRYDQAHEYEFELVYPSRVVSVVVHNHAYEYEYQDPPRPVNVVQLCVQHWYWYDDPQFIWTGGNHDIDGQEGVCLQAQCVRVQQPSSVSSLRRSLSNCVRVVHDSNSSSVSSNVQHPDCSRRFQCQHWFDFPFEIETGHQDAWLVSLVSVQSNLVPDDFDFEEEEDEHAQSDDLVGLLSRLQSVLVRGQEYEYEYDPCNVPDDPVVSVVSSVNSVVVNVHPSHDYYHYDHDLVVSVVVCVVPDDGRYYYYHHDPRRVVVSVVVVVVSVVRVVVVVVD/DDFPDKFFFQAQFLVGLVQGTKIKTWDFQVPQLVPWLCNQPCLLVQVCVLQVVLQCACPPVNDRNNLSVCSNVTDGVLSVLLSQLQSLLVLLPWDWRDWDKADFPDRRIIITMTGDDDRVSSVLSNVVSCVCSVCVSVVHHDDCSVVSSVVSNVRCVQQPDFPQLVLLVVVLVVLLWDKDDDDSAAWMWTFFAQLIKIDDRQDINQFDPQLQVQQQQQVSLQVLCVVVVAFAWDKDKDQDPVCQVVRCVVAPPPKKKAARRDPPCQLIDGRRGDDVVSSVSNVRRCVRPSMMMITHDFDAWKKKFKAAQLFGFWMKTFDAAKFFFQQPAFQLRRLVVLCPPPQEDCFSRGLAHRADQDPQQQVQCVVVVHDRRDGDHGGDMGGRHDDRDRRNGMFIATPRVQADVLVRNSSSVSCVSSVANIKIWIKGFNGRNDPRVVGVIHTRGIGNNDHCSCQQDGPYYDRGSPSVSNVCSSAPPSHSSYAAEEEEEEDPLLQVLLLLLQLLCVLVPFQEWEADQAATDTNLDTDDGHGGQALVSVLVNGHHSRGRYYRHHHYLVRSLRHRHNDSAHQEYEYQAQDDDCAPPSSHHDSLSRLSRSLSRQQRYDQAHEYEFELVYPSRVVSVVVHNHAYEYEYQDPPRPVNVVQLCVQHWYWYDDPQFIWTGGNPDIDTQEGVCQQAQCVRVQQPSSVSSLRRSLSNCVRVVHDSNSSSVSSNVQHPDCSRRFQCQHWFDFPFEIETGHQDAWLVSLVSVQSRLVPDDFDFEEEEDEHAQSDDLVGLLSRLQSVLVRGQEYEYEYDPCNVPDDPVVSVVSSVNSVVVNVHPSHDYYHYDHDLVVSVVVCVVPDDGRYYYYHHDPRRVVVSVVVVVVSVVNVVVVVVD